Protein 8QFS (pdb70)

Structure (mmCIF, N/CA/C/O backbone):
data_8QFS
#
_entry.id   8QFS
#
_cell.length_a   1.00
_cell.length_b   1.00
_cell.length_c   1.00
_cell.angle_alpha   90.00
_cell.angle_beta   90.00
_cell.angle_gamma   90.00
#
_symmetry.space_group_name_H-M   'P 1'
#
loop_
_entity.id
_entity.type
_entity.pdbx_description
1 polymer 'Elongation factor Tu'
2 polymer tRNA
3 polymer 'Protein SidH'
4 non-polymer 'MAGNESIUM ION'
5 non-polymer "GUANOSINE-5'-TRIPHOSPHATE"
#
loop_
_atom_site.group_PDB
_atom_site.id
_atom_site.type_symbo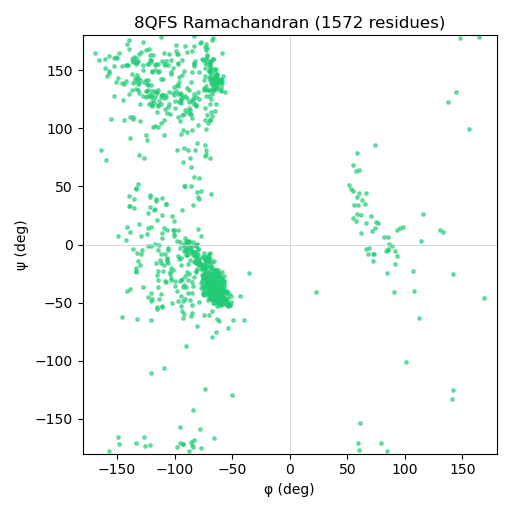l
_atom_site.label_atom_id
_atom_site.label_alt_id
_atom_site.label_comp_id
_atom_site.label_asym_id
_atom_site.label_entity_id
_atom_site.label_seq_id
_atom_site.pdbx_PDB_ins_code
_atom_site.Cartn_x
_atom_site.Cartn_y
_atom_site.Cartn_z
_atom_site.occupancy
_atom_site.B_iso_or_equiv
_atom_site.auth_seq_id
_atom_site.auth_comp_id
_atom_site.auth_asym_id
_atom_site.auth_atom_id
_atom_site.pdbx_PDB_model_num
ATOM 1 N N . SER A 1 2 ? 215.37808 216.80312 130.13451 1.000 69.08702 2 SER C N 1
ATOM 2 C CA . SER A 1 2 ? 215.82348 218.17521 129.92754 1.000 69.41235 2 SER C CA 1
ATOM 3 C C . SER A 1 2 ? 216.54611 218.32304 128.59284 1.000 73.32858 2 SER C C 1
ATOM 4 O O . SER A 1 2 ? 216.03835 218.95849 127.66893 1.000 72.56311 2 SER C O 1
ATOM 7 N N . LYS A 1 3 ? 217.73565 217.73322 128.49706 1.000 74.48692 3 LYS C N 1
ATOM 8 C CA . LYS A 1 3 ? 218.54602 217.81208 127.28828 1.000 71.89836 3 LYS C CA 1
ATOM 9 C C . LYS A 1 3 ? 218.73837 216.46090 126.61972 1.000 72.99789 3 LYS C C 1
ATOM 10 O O . LYS A 1 3 ? 218.45445 216.32108 125.42433 1.000 73.70550 3 LYS C O 1
ATOM 12 N N . GLU A 1 4 ? 219.20965 215.45810 127.35560 1.000 69.81680 4 GLU C N 1
ATOM 13 C CA . GLU A 1 4 ? 219.49553 214.14979 126.78190 1.000 69.23241 4 GLU C CA 1
ATOM 14 C C . GLU A 1 4 ? 218.19116 213.38340 126.56502 1.000 69.86799 4 GLU C C 1
ATOM 15 O O . GLU A 1 4 ? 217.09216 213.90015 126.78222 1.000 70.37658 4 GLU C O 1
ATOM 17 N N . LYS A 1 5 ? 218.30124 212.12719 126.13205 1.000 68.89129 5 LYS C N 1
ATOM 18 C CA . LYS A 1 5 ? 217.13666 211.31295 125.81899 1.000 67.20710 5 LYS C CA 1
ATOM 19 C C . LYS A 1 5 ? 217.06784 210.01141 126.60584 1.000 69.49207 5 LYS C C 1
ATOM 20 O O . LYS A 1 5 ? 216.10538 209.25536 126.42810 1.000 71.15247 5 LYS C O 1
ATOM 22 N N . PHE A 1 6 ? 218.04939 209.72751 127.46524 1.000 62.76817 6 PHE C N 1
ATOM 23 C CA . PHE A 1 6 ? 218.05597 208.53815 128.32042 1.000 63.83827 6 PHE C CA 1
ATOM 24 C C . PHE A 1 6 ? 217.90540 207.26128 127.48567 1.000 66.57237 6 PHE C C 1
ATOM 25 O O . PHE A 1 6 ? 216.87424 206.58710 127.49457 1.000 65.69544 6 PHE C O 1
ATOM 33 N N . GLU A 1 7 ? 218.94841 206.98517 126.70738 1.000 67.27500 7 GLU C N 1
ATOM 34 C CA . GLU A 1 7 ? 219.01165 205.72423 125.98112 1.000 66.00683 7 GLU C CA 1
ATOM 35 C C . GLU A 1 7 ? 218.88189 204.55588 126.95150 1.000 63.77180 7 GLU C C 1
ATOM 36 O O . GLU A 1 7 ? 219.56163 204.50804 127.98054 1.000 60.39089 7 GLU C O 1
ATOM 38 N N . ARG A 1 8 ? 218.00130 203.61382 126.62144 1.000 63.09401 8 ARG C N 1
ATOM 39 C CA . ARG A 1 8 ? 217.70542 202.47045 127.47854 1.000 62.71160 8 ARG C CA 1
ATOM 40 C C . ARG A 1 8 ? 218.56030 201.29175 127.02860 1.000 65.24166 8 ARG C C 1
ATOM 41 O O . ARG A 1 8 ? 218.29721 200.68814 125.98361 1.000 64.52890 8 ARG C O 1
ATOM 49 N N . THR A 1 9 ? 219.58058 200.96544 127.81809 1.000 65.70896 9 THR C N 1
ATOM 50 C CA . THR A 1 9 ? 220.51542 199.89895 127.48296 1.000 64.40218 9 THR C CA 1
ATOM 51 C C . THR A 1 9 ? 220.52741 198.78061 128.51164 1.000 64.27692 9 THR C C 1
ATOM 52 O O . THR A 1 9 ? 220.47121 197.60246 128.13998 1.000 64.21730 9 THR C O 1
ATOM 56 N N . LYS A 1 10 ? 220.59576 199.11291 129.79680 1.000 52.77126 10 LYS C N 1
ATOM 57 C CA . LYS A 1 10 ? 220.73478 198.11313 130.83873 1.000 49.99326 10 LYS C CA 1
ATOM 58 C C . LYS A 1 10 ? 219.44325 197.97761 131.63756 1.000 48.31439 10 LYS C C 1
ATOM 59 O O . LYS A 1 10 ? 218.64148 198.91498 131.69441 1.000 49.89266 10 LYS C O 1
ATOM 65 N N . PRO A 1 11 ? 219.20333 196.81859 132.24984 1.000 40.85599 11 PRO C N 1
ATOM 66 C CA . PRO A 1 11 ? 218.06286 196.69644 133.16440 1.000 43.64517 11 PRO C CA 1
ATOM 67 C C . PRO A 1 11 ? 218.19560 197.66537 134.32894 1.000 44.76513 11 PRO C C 1
ATOM 68 O O . PRO A 1 11 ? 219.28773 197.88485 134.85636 1.000 47.93631 11 PRO C O 1
ATOM 72 N N . HIS A 1 12 ? 217.06626 198.23603 134.73669 1.000 41.47027 12 HIS C N 1
ATOM 73 C CA . HIS A 1 12 ? 217.03779 199.26429 135.76738 1.000 37.46253 12 HIS C CA 1
ATOM 74 C C . HIS A 1 12 ? 216.59855 198.66832 137.09726 1.000 39.76321 12 HIS C C 1
ATOM 75 O O . HIS A 1 12 ? 215.58696 197.96289 137.16603 1.000 40.96942 12 HIS C O 1
ATOM 82 N N . VAL A 1 13 ? 217.36001 198.96062 138.14835 1.000 34.84545 13 VAL C N 1
ATOM 83 C CA . VAL A 1 13 ? 217.07041 198.49369 139.49729 1.000 32.29104 13 VAL C CA 1
ATOM 84 C C . VAL A 1 13 ? 217.03840 199.69077 140.43489 1.000 30.73417 13 VAL C C 1
ATOM 85 O O . VAL A 1 13 ? 217.85757 200.61042 140.31868 1.000 30.44413 13 VAL C O 1
ATOM 89 N N . ASN A 1 14 ? 216.08646 199.67577 141.36198 1.000 34.41734 14 ASN C N 1
ATOM 90 C CA . ASN A 1 14 ? 215.94639 200.71506 142.37225 1.000 26.93329 14 ASN C CA 1
ATOM 91 C C . ASN A 1 14 ? 216.47474 200.17292 143.69413 1.000 31.58224 14 ASN C C 1
ATOM 92 O O . ASN A 1 14 ? 215.88552 199.26018 144.28285 1.000 39.50619 14 ASN C O 1
ATOM 97 N N . VAL A 1 15 ? 217.58394 200.73675 144.15960 1.000 32.99995 15 VAL C N 1
ATOM 98 C CA . VAL A 1 15 ? 218.17656 200.35784 145.43045 1.000 30.17958 15 VAL C CA 1
ATOM 99 C C . VAL A 1 15 ? 218.26854 201.60218 146.30235 1.000 28.01558 15 VAL C C 1
ATOM 100 O O . VAL A 1 15 ? 218.06641 202.72684 145.84991 1.000 36.36041 15 VAL C O 1
ATOM 104 N N . GLY A 1 16 ? 218.56098 201.38558 147.57280 1.000 21.46270 16 GLY C N 1
ATOM 105 C CA . GLY A 1 16 ? 218.72980 202.51416 148.46566 1.000 26.89574 16 GLY C CA 1
ATOM 106 C C . GLY A 1 16 ? 219.38585 202.10375 149.75971 1.000 24.69080 16 GLY C C 1
ATOM 107 O O . GLY A 1 16 ? 219.33417 200.94120 150.16115 1.000 38.79872 16 GLY C O 1
ATOM 108 N N . THR A 1 17 ? 219.97556 203.08934 150.42515 1.000 25.53552 17 THR C N 1
ATOM 109 C CA . THR A 1 17 ? 220.68492 202.85888 151.67668 1.000 23.45040 17 THR C CA 1
ATOM 110 C C . THR A 1 17 ? 219.77366 203.13476 152.86410 1.000 21.19989 17 THR C C 1
ATOM 111 O O . THR A 1 17 ? 219.12810 204.18463 152.93061 1.000 33.64056 17 THR C O 1
ATOM 115 N N . ILE A 1 18 ? 219.72823 202.18699 153.80065 1.000 19.37698 18 ILE C N 1
ATOM 116 C CA . ILE A 1 18 ? 218.96670 202.32795 155.03326 1.000 16.98548 18 ILE C CA 1
ATOM 117 C C . ILE A 1 18 ? 219.87568 201.94873 156.19232 1.000 19.74416 18 ILE C C 1
ATOM 118 O O . ILE A 1 18 ? 220.93125 201.34279 156.00660 1.000 30.32322 18 ILE C O 1
ATOM 123 N N . GLY A 1 19 ? 219.46954 202.33172 157.38886 1.000 17.17852 19 GLY C N 1
ATOM 124 C CA . GLY A 1 19 ? 220.23488 202.00409 158.57528 1.000 17.54401 19 GLY C CA 1
ATOM 125 C C . GLY A 1 19 ? 220.10261 203.08610 159.62637 1.000 12.49542 19 GLY C C 1
ATOM 126 O O . GLY A 1 19 ? 219.45804 204.11043 159.42590 1.000 27.25805 19 GLY C O 1
ATOM 127 N N . HIS A 1 20 ? 220.74209 202.82768 160.76302 1.000 23.13952 20 HIS C N 1
ATOM 128 C CA . HIS A 1 20 ? 220.68752 203.73106 161.90021 1.000 14.32167 20 HIS C CA 1
ATOM 129 C C . HIS A 1 20 ? 221.42181 205.03331 161.58633 1.000 15.62453 20 HIS C C 1
ATOM 130 O O . HIS A 1 20 ? 222.27392 205.10102 160.69728 1.000 32.44478 20 HIS C O 1
ATOM 137 N N . VAL A 1 21 ? 221.06463 206.08200 162.33156 1.000 20.12821 21 VAL C N 1
ATOM 138 C CA . VAL A 1 21 ? 221.60630 207.41031 162.07693 1.000 22.16556 21 VAL C CA 1
ATOM 139 C C . VAL A 1 21 ? 223.12180 207.41065 162.23175 1.000 26.95619 21 VAL C C 1
ATOM 140 O O . VAL A 1 21 ? 223.68416 206.72877 163.09894 1.000 26.01603 21 VAL C O 1
ATOM 144 N N . ASP A 1 22 ? 223.79110 208.15032 161.34614 1.000 27.78155 22 ASP C N 1
ATOM 145 C CA . ASP A 1 22 ? 225.22759 208.40458 161.39177 1.000 18.38857 22 ASP C CA 1
ATOM 146 C C . ASP A 1 22 ? 226.06385 207.15243 161.15540 1.000 26.40808 22 ASP C C 1
ATOM 147 O O . ASP A 1 22 ? 227.24956 207.12926 161.49449 1.000 37.25813 22 ASP C O 1
ATOM 152 N N . HIS A 1 23 ? 225.48117 206.10417 160.57851 1.000 22.25707 23 HIS C N 1
ATOM 153 C CA . HIS A 1 23 ? 226.21062 204.86462 160.35101 1.000 16.47530 23 HIS C CA 1
ATOM 154 C C . HIS A 1 23 ? 226.93299 204.82244 159.01033 1.000 21.79591 23 HIS C C 1
ATOM 155 O O . HIS A 1 23 ? 227.71619 203.89598 158.77984 1.000 29.43067 23 HIS C O 1
ATOM 162 N N . GLY A 1 24 ? 226.69407 205.78651 158.12509 1.000 25.22508 24 GLY C N 1
ATOM 163 C CA . GLY A 1 24 ? 227.48087 205.89042 156.91245 1.000 11.47386 24 GLY C CA 1
ATOM 164 C C . GLY A 1 24 ? 226.73653 205.67639 155.61059 1.000 15.95427 24 GLY C C 1
ATOM 165 O O . GLY A 1 24 ? 227.34746 205.27846 154.61727 1.000 25.97735 24 GLY C O 1
ATOM 166 N N . LYS A 1 25 ? 225.42744 205.93629 155.58896 1.000 27.49592 25 LYS C N 1
ATOM 167 C CA . LYS A 1 25 ? 224.65345 205.72215 154.36842 1.000 15.97767 25 LYS C CA 1
ATOM 168 C C . LYS A 1 25 ? 225.02058 206.73561 153.28902 1.000 23.34591 25 LYS C C 1
ATOM 169 O O . LYS A 1 25 ? 225.21858 206.37120 152.12451 1.000 34.97524 25 LYS C O 1
ATOM 175 N N . THR A 1 26 ? 225.10250 208.01768 153.65255 1.000 20.13104 26 THR C N 1
ATOM 176 C CA . THR A 1 26 ? 225.45551 209.04155 152.67273 1.000 19.99819 26 THR C CA 1
ATOM 177 C C . THR A 1 26 ? 226.88930 208.87062 152.18932 1.000 32.28413 26 THR C C 1
ATOM 178 O O . THR A 1 26 ? 227.17045 208.99989 150.98984 1.000 32.77913 26 THR C O 1
ATOM 182 N N . THR A 1 27 ? 227.80794 208.57991 153.11195 1.000 34.53093 27 THR C N 1
ATOM 183 C CA . THR A 1 27 ? 229.18583 208.31034 152.72459 1.000 25.56485 27 THR C CA 1
ATOM 184 C C . THR A 1 27 ? 229.26949 207.07723 151.83939 1.000 26.86792 27 THR C C 1
ATOM 185 O O . THR A 1 27 ? 230.05160 207.04466 150.88543 1.000 39.57064 27 THR C O 1
ATOM 189 N N . LEU A 1 28 ? 228.46667 206.05280 152.13534 1.000 23.87066 28 LEU C N 1
ATOM 190 C CA . LEU A 1 28 ? 228.45910 204.86383 151.29099 1.000 22.51161 28 LEU C CA 1
ATOM 191 C C . LEU A 1 28 ? 227.95308 205.18391 149.89230 1.000 21.66891 28 LEU C C 1
ATOM 192 O O . LEU A 1 28 ? 228.50295 204.69277 148.90405 1.000 36.17628 28 LEU C O 1
ATOM 197 N N . THR A 1 29 ? 226.90497 206.00237 149.78644 1.000 19.35953 29 THR C N 1
ATOM 198 C CA . THR A 1 29 ? 226.38635 206.37270 148.47226 1.000 21.68088 29 THR C CA 1
ATOM 199 C C . THR A 1 29 ? 227.42610 207.15041 147.67361 1.000 30.02962 29 THR C C 1
ATOM 200 O O . THR A 1 29 ? 227.65959 206.87204 146.48775 1.000 35.03134 29 THR C O 1
ATOM 204 N N . ALA A 1 30 ? 228.07472 208.12402 148.31869 1.000 33.13008 30 ALA C N 1
ATOM 205 C CA . ALA A 1 30 ? 229.10548 208.90001 147.63751 1.000 25.78916 30 ALA C CA 1
ATOM 206 C C . ALA A 1 30 ? 230.26971 208.01566 147.21154 1.000 33.30457 30 ALA C C 1
ATOM 207 O O . ALA A 1 30 ? 230.76748 208.13043 146.08460 1.000 39.89646 30 ALA C O 1
ATOM 209 N N . ALA A 1 31 ? 230.71015 207.11929 148.09764 1.000 31.04735 31 ALA C N 1
ATOM 210 C CA . ALA A 1 31 ? 231.81114 206.22330 147.77173 1.000 22.67988 31 ALA C CA 1
ATOM 211 C C . ALA A 1 31 ? 231.44715 205.29761 146.62259 1.000 29.63176 31 ALA C C 1
ATOM 212 O O . ALA A 1 31 ? 232.26153 205.06980 145.72401 1.000 41.66166 31 ALA C O 1
ATOM 214 N N . ILE A 1 32 ? 230.22773 204.75589 146.63133 1.000 28.06917 32 ILE C N 1
ATOM 215 C CA . ILE A 1 32 ? 229.79580 203.87609 145.55048 1.000 33.10633 32 ILE C CA 1
ATOM 216 C C . ILE A 1 32 ? 229.83546 204.61962 144.22671 1.000 35.10457 32 ILE C C 1
ATOM 217 O O . ILE A 1 32 ? 230.38644 204.12934 143.23292 1.000 41.28804 32 ILE C O 1
ATOM 222 N N . THR A 1 33 ? 229.26518 205.82622 144.19902 1.000 41.40154 33 THR C N 1
ATOM 223 C CA . THR A 1 33 ? 229.20096 206.56540 142.94426 1.000 40.59064 33 THR C CA 1
ATOM 224 C C . THR A 1 33 ? 230.59710 206.91957 142.43906 1.000 43.69077 33 THR C C 1
ATOM 225 O O . THR A 1 33 ? 230.89891 206.73565 141.25417 1.000 48.75050 33 THR C O 1
ATOM 229 N N . THR A 1 34 ? 231.47839 207.39000 143.32858 1.000 47.25252 34 THR C N 1
ATOM 230 C CA . THR A 1 34 ? 232.81866 207.78004 142.89286 1.000 44.52334 34 THR C CA 1
ATOM 231 C C . THR A 1 34 ? 233.65238 206.57627 142.46383 1.000 46.04441 34 THR C C 1
ATOM 232 O O . THR A 1 34 ? 234.38396 206.64884 141.47043 1.000 52.15467 34 THR C O 1
ATOM 236 N N . VAL A 1 35 ? 233.56696 205.46207 143.19320 1.000 43.59810 35 VAL C N 1
ATOM 237 C CA . VAL A 1 35 ? 234.33333 204.27884 142.81724 1.000 42.89841 35 VAL C CA 1
ATOM 238 C C . VAL A 1 35 ? 233.84076 203.72097 141.48829 1.000 43.19883 35 VAL C C 1
ATOM 239 O O . VAL A 1 35 ? 234.64116 203.30406 140.64120 1.000 49.07011 35 VAL C O 1
ATOM 243 N N . LEU A 1 36 ? 232.52200 203.70792 141.27465 1.000 47.32952 36 LEU C N 1
ATOM 244 C CA . LEU A 1 36 ? 232.00221 203.21452 140.00580 1.000 47.83828 36 LEU C CA 1
ATOM 245 C C . LEU A 1 36 ? 232.30778 204.17447 138.86335 1.000 50.73332 36 LEU C C 1
ATOM 246 O O . LEU A 1 36 ? 232.40982 203.74573 137.70935 1.000 58.75639 36 LEU C O 1
ATOM 251 N N . ALA A 1 37 ? 232.45562 205.46896 139.15727 1.000 52.54368 37 ALA C N 1
ATOM 252 C CA . ALA A 1 37 ? 232.89549 206.40704 138.13064 1.000 56.51184 37 ALA C CA 1
ATOM 253 C C . ALA A 1 37 ? 234.38148 206.25628 137.83614 1.000 58.97246 37 ALA C C 1
ATOM 254 O O . ALA A 1 37 ? 234.83255 206.59021 136.73599 1.000 60.81513 37 ALA C O 1
ATOM 256 N N . LYS A 1 38 ? 235.16006 205.79559 138.81426 1.000 58.60458 38 LYS C N 1
ATOM 257 C CA . LYS A 1 38 ? 236.56344 205.49075 138.55736 1.000 56.22400 38 LYS C CA 1
ATOM 258 C C . LYS A 1 38 ? 236.70207 204.24150 137.69607 1.000 56.98529 38 LYS C C 1
ATOM 259 O O . LYS A 1 38 ? 237.44735 204.23263 136.70970 1.000 59.16404 38 LYS C O 1
ATOM 265 N N . THR A 1 39 ? 235.98825 203.17332 138.05667 1.000 58.95197 39 THR C N 1
ATOM 266 C CA . THR A 1 39 ? 236.11175 201.91144 137.33400 1.000 61.20374 39 THR C CA 1
ATOM 267 C C . THR A 1 39 ? 235.36520 201.94306 136.00443 1.000 62.50924 39 THR C C 1
ATOM 268 O O . THR A 1 39 ? 235.84204 201.38812 135.00839 1.000 65.04037 39 THR C O 1
ATOM 272 N N . TYR A 1 40 ? 234.20117 202.58906 135.96929 1.000 63.63464 40 TYR C N 1
ATOM 273 C CA . TYR A 1 40 ? 233.37433 202.65033 134.76941 1.000 63.58744 40 TYR C CA 1
ATOM 274 C C . TYR A 1 40 ? 233.04149 204.10107 134.44577 1.000 66.96275 40 TYR C C 1
ATOM 275 O O . TYR A 1 40 ? 233.69481 205.01132 134.96086 1.000 69.59200 40 TYR C O 1
ATOM 284 N N . GLY A 1 41 ? 232.06343 204.33136 133.57144 1.000 72.31560 41 GLY C N 1
ATOM 285 C CA . GLY A 1 41 ? 231.68685 205.68619 133.20698 1.000 75.09593 41 GLY C CA 1
ATOM 286 C C . GLY A 1 41 ? 231.35654 206.57866 134.38812 1.000 74.79369 41 GLY C C 1
ATOM 287 O O . GLY A 1 41 ? 232.13132 207.48001 134.72193 1.000 74.19201 41 GLY C O 1
ATOM 288 N N . GLY A 1 42 ? 230.21712 206.33334 135.03256 1.000 75.72618 42 GLY C N 1
ATOM 289 C CA . GLY A 1 42 ? 229.85882 207.01356 136.26480 1.000 76.53068 42 GLY C CA 1
ATOM 290 C C . GLY A 1 42 ? 229.73862 208.52399 136.19628 1.000 78.33945 42 GLY C C 1
ATOM 291 O O . GLY A 1 42 ? 229.86897 209.12359 135.12495 1.000 75.99179 42 GLY C O 1
ATOM 292 N N . ALA A 1 43 ? 229.48192 209.14809 137.34892 1.000 81.99052 43 ALA C N 1
ATOM 293 C CA . ALA A 1 43 ? 229.36410 210.59896 137.45024 1.000 80.63306 43 ALA C CA 1
ATOM 294 C C . ALA A 1 43 ? 230.13415 211.21197 138.61279 1.000 82.13897 43 ALA C C 1
ATOM 295 O O . ALA A 1 43 ? 230.41027 212.41719 138.56765 1.000 82.66168 43 ALA C O 1
ATOM 297 N N . ALA A 1 44 ? 230.48118 210.43839 139.64391 1.000 72.99000 44 ALA C N 1
ATOM 298 C CA . ALA A 1 44 ? 231.30730 210.89346 140.76537 1.000 70.51542 44 ALA C CA 1
ATOM 299 C C . ALA A 1 44 ? 230.66107 212.06277 141.51489 1.000 72.01061 44 ALA C C 1
ATOM 300 O O . ALA A 1 44 ? 231.18136 213.17916 141.55664 1.000 75.74300 44 ALA C O 1
ATOM 302 N N . ARG A 1 45 ? 229.50477 211.78278 142.10955 1.000 68.39947 45 ARG C N 1
ATOM 303 C CA . ARG A 1 45 ? 228.88544 212.72091 143.03397 1.000 72.53299 45 ARG C CA 1
ATOM 304 C C . ARG A 1 45 ? 229.64060 212.74177 144.35913 1.000 73.02417 45 ARG C C 1
ATOM 305 O O . ARG A 1 45 ? 230.14967 211.72034 144.82694 1.000 70.89407 45 ARG C O 1
ATOM 313 N N . ALA A 1 46 ? 229.70383 213.92069 144.96780 1.000 76.52605 46 ALA C N 1
ATOM 314 C CA . ALA A 1 46 ? 230.41355 214.11746 146.22236 1.000 74.53881 46 ALA C CA 1
ATOM 315 C C . ALA A 1 46 ? 229.44489 214.09063 147.40032 1.000 75.13224 46 ALA C C 1
ATOM 316 O O . ALA A 1 46 ? 228.22354 214.07531 147.23728 1.000 74.59709 46 ALA C O 1
ATOM 318 N N . PHE A 1 47 ? 230.01827 214.08496 148.60708 1.000 67.88163 47 PHE C N 1
ATOM 319 C CA . PHE A 1 47 ? 229.20713 214.05373 149.82104 1.000 66.32353 47 PHE C CA 1
ATOM 320 C C . PHE A 1 47 ? 228.32100 215.28820 149.92956 1.000 67.10929 47 PHE C C 1
ATOM 321 O O . PHE A 1 47 ? 227.14661 215.18706 150.30366 1.000 64.69256 47 PHE C O 1
ATOM 329 N N . ASP A 1 48 ? 228.86731 216.46437 149.61185 1.000 79.45902 48 ASP C N 1
ATOM 330 C CA . ASP A 1 48 ? 228.09661 217.69697 149.73552 1.000 79.51679 48 ASP C CA 1
ATOM 331 C C . ASP A 1 48 ? 226.93673 217.74450 148.74962 1.000 81.23589 48 ASP C C 1
ATOM 332 O O . ASP A 1 48 ? 225.93036 218.41175 149.01338 1.000 81.81966 48 ASP C O 1
ATOM 337 N N . GLN A 1 49 ? 227.05312 217.05130 147.61650 1.000 78.91888 49 GLN C N 1
ATOM 338 C CA . GLN A 1 49 ? 225.99169 217.06983 146.61893 1.000 79.47363 49 GLN C CA 1
ATOM 339 C C . GLN A 1 49 ? 224.82626 216.15872 146.98022 1.000 80.17937 49 GLN C C 1
ATOM 340 O O . GLN A 1 49 ? 223.75367 216.28248 146.37950 1.000 80.06385 49 GLN C O 1
ATOM 346 N N . ILE A 1 50 ? 225.00711 215.25269 147.93980 1.000 71.96179 50 ILE C N 1
ATOM 347 C CA . ILE A 1 50 ? 223.91423 214.41574 148.42154 1.000 71.68226 50 ILE C CA 1
ATOM 348 C C . ILE A 1 50 ? 223.15940 215.18085 149.49951 1.000 72.79419 50 ILE C C 1
ATOM 349 O O . ILE A 1 50 ? 221.95440 215.42666 149.37617 1.000 72.53326 50 ILE C O 1
ATOM 354 N N . ASP A 1 51 ? 223.86662 215.56278 150.56436 1.000 74.49469 51 ASP C N 1
ATOM 355 C CA . ASP A 1 51 ? 223.29140 216.37263 151.63857 1.000 72.48542 51 ASP C CA 1
ATOM 356 C C . ASP A 1 51 ? 223.54251 217.84196 151.31226 1.000 72.11596 51 ASP C C 1
ATOM 357 O O . ASP A 1 51 ? 224.48512 218.47271 151.79514 1.000 72.63486 51 ASP C O 1
ATOM 362 N N . ASN A 1 52 ? 222.66850 218.39469 150.47040 1.000 79.26321 52 ASN C N 1
ATOM 363 C CA . ASN A 1 52 ? 222.83801 219.74603 149.95757 1.000 81.15875 52 ASN C CA 1
ATOM 364 C C . ASN A 1 52 ? 221.88207 220.76373 150.56351 1.000 82.50987 52 ASN C C 1
ATOM 365 O O . ASN A 1 52 ? 222.10471 221.96754 150.39432 1.000 80.73591 52 ASN C O 1
ATOM 370 N N . ALA A 1 53 ? 220.83399 220.32595 151.25302 1.000 78.60808 53 ALA C N 1
ATOM 371 C CA . ALA A 1 53 ? 219.90053 221.26967 151.84811 1.000 75.08709 53 ALA C CA 1
ATOM 372 C C . ALA A 1 53 ? 220.57239 222.02268 152.99498 1.000 76.33970 53 ALA C C 1
ATOM 373 O O . ALA A 1 53 ? 221.38095 221.44466 153.72800 1.000 75.39346 53 ALA C O 1
ATOM 375 N N . PRO A 1 54 ? 220.27342 223.31503 153.16383 1.000 81.37538 54 PRO C N 1
ATOM 376 C CA . PRO A 1 54 ? 220.90733 224.07260 154.25834 1.000 80.15805 54 PRO C CA 1
ATOM 377 C C . PRO A 1 54 ? 220.62830 223.50009 155.63743 1.000 80.15871 54 PRO C C 1
ATOM 378 O O . PRO A 1 54 ? 221.51338 223.52180 156.50195 1.000 79.13188 54 PRO C O 1
ATOM 382 N N . GLU A 1 55 ? 219.41747 222.98699 155.86981 1.000 77.36700 55 GLU C N 1
ATOM 383 C CA . GLU A 1 55 ? 219.10474 222.39177 157.16540 1.000 76.23668 55 GLU C CA 1
ATOM 384 C C . GLU A 1 55 ? 219.93285 221.13652 157.41090 1.000 77.33844 55 GLU C C 1
ATOM 385 O O . GLU A 1 55 ? 220.37672 220.88968 158.53876 1.000 73.10826 55 GLU C O 1
ATOM 391 N N . GLU A 1 56 ? 220.14503 220.32932 156.36800 1.000 71.76744 56 GLU C N 1
ATOM 392 C CA . GLU A 1 56 ? 220.96503 219.13091 156.51066 1.000 68.09280 56 GLU C CA 1
ATOM 393 C C . GLU A 1 56 ? 222.40386 219.48551 156.86067 1.000 69.10811 56 GLU C C 1
ATOM 394 O O . GLU A 1 56 ? 223.02809 218.82355 157.69730 1.000 71.77787 56 GLU C O 1
ATOM 400 N N . LYS A 1 57 ? 222.95114 220.52256 156.22391 1.000 74.71429 57 LYS C N 1
ATOM 401 C CA . LYS A 1 57 ? 224.30476 220.95709 156.55167 1.000 73.89478 57 LYS C CA 1
ATOM 402 C C . LYS A 1 57 ? 224.37563 221.52961 157.96157 1.000 75.63197 57 LYS C C 1
ATOM 403 O O . LYS A 1 57 ? 225.35869 221.30822 158.67827 1.000 75.63139 57 LYS C O 1
ATOM 409 N N . ALA A 1 58 ? 223.34735 222.27454 158.37353 1.000 77.23437 58 ALA C N 1
ATOM 410 C CA . ALA A 1 58 ? 223.35370 222.87997 159.70120 1.000 77.21506 58 ALA C CA 1
ATOM 411 C C . ALA A 1 58 ? 223.28776 221.81984 160.79405 1.000 78.17780 58 ALA C C 1
ATOM 412 O O . ALA A 1 58 ? 224.09511 221.82906 161.73026 1.000 76.31266 58 ALA C O 1
ATOM 414 N N . ARG A 1 59 ? 222.33194 220.89399 160.69275 1.000 70.13771 59 ARG C N 1
ATOM 415 C CA . ARG A 1 59 ? 222.20448 219.84365 161.69496 1.000 65.51379 59 ARG C CA 1
ATOM 416 C C . ARG A 1 59 ? 223.20099 218.71125 161.49197 1.000 65.52663 59 ARG C C 1
ATOM 417 O O . ARG A 1 59 ? 223.42140 217.92600 162.41997 1.000 65.81886 59 ARG C O 1
ATOM 425 N N . GLY A 1 60 ? 223.80406 218.60845 160.31036 1.000 62.41987 60 GLY C N 1
ATOM 426 C CA . GLY A 1 60 ? 224.76533 217.55688 160.05180 1.000 61.36574 60 GLY C CA 1
ATOM 427 C C . GLY A 1 60 ? 224.17154 216.18642 159.83372 1.000 61.74521 60 GLY C C 1
ATOM 428 O O . GLY A 1 60 ? 224.88409 215.18822 159.97200 1.000 65.74965 60 GLY C O 1
ATOM 429 N N . ILE A 1 61 ? 222.88366 216.10102 159.49923 1.000 49.37287 61 ILE C N 1
ATOM 430 C CA . ILE A 1 61 ? 222.21403 214.82793 159.27960 1.000 46.76721 61 ILE C CA 1
ATOM 431 C C . ILE A 1 61 ? 221.42048 214.90279 157.98404 1.000 44.64111 61 ILE C C 1
ATOM 432 O O . ILE A 1 61 ? 221.05327 215.97978 157.51105 1.000 49.14896 61 ILE C O 1
ATOM 437 N N . THR A 1 62 ? 221.16290 213.73246 157.40852 1.000 37.56319 62 THR C N 1
ATOM 438 C CA . THR A 1 62 ? 220.24309 213.63993 156.28489 1.000 28.58158 62 THR C CA 1
ATOM 439 C C . THR A 1 62 ? 218.81476 213.79782 156.78856 1.000 37.78846 62 THR C C 1
ATOM 440 O O . THR A 1 62 ? 218.42472 213.17833 157.78253 1.000 43.45572 62 THR C O 1
ATOM 444 N N . ILE A 1 63 ? 218.03956 214.63860 156.11456 1.000 39.09606 63 ILE C N 1
ATOM 445 C CA . ILE A 1 63 ? 216.66008 214.91755 156.48911 1.000 37.41756 63 ILE C CA 1
ATOM 446 C C . ILE A 1 63 ? 215.68514 214.39690 155.44040 1.000 38.83071 63 ILE C C 1
ATOM 447 O O . ILE A 1 63 ? 214.69758 213.73965 155.76897 1.000 42.85141 63 ILE C O 1
ATOM 452 N N . ASN A 1 64 ? 215.95446 214.67369 154.17124 1.000 37.15537 64 ASN C N 1
ATOM 453 C CA . ASN A 1 64 ? 215.13214 214.20233 153.07048 1.000 35.59938 64 ASN C CA 1
ATOM 454 C C . ASN A 1 64 ? 215.92851 213.22967 152.21282 1.000 37.76928 64 ASN C C 1
ATOM 455 O O . ASN A 1 64 ? 217.15014 213.34485 152.08590 1.000 44.80477 64 ASN C O 1
ATOM 460 N N . THR A 1 65 ? 215.22291 212.26370 151.63222 1.000 35.30029 65 THR C N 1
ATOM 461 C CA . THR A 1 65 ? 215.87296 211.27270 150.78799 1.000 38.16011 65 THR C CA 1
ATOM 462 C C . THR A 1 65 ? 216.47705 211.93354 149.55563 1.000 39.32507 65 THR C C 1
ATOM 463 O O . THR A 1 65 ? 215.88122 212.83100 148.95461 1.000 40.80987 65 THR C O 1
ATOM 467 N N . SER A 1 66 ? 217.67011 211.48601 149.18234 1.000 40.52467 66 SER C N 1
ATOM 468 C CA . SER A 1 66 ? 218.33915 211.95420 147.97950 1.000 38.66035 66 SER C CA 1
ATOM 469 C C . SER A 1 66 ? 218.34442 210.84768 146.93521 1.000 36.67263 66 SER C C 1
ATOM 470 O O . SER A 1 66 ? 218.25525 209.66383 147.25893 1.000 46.60162 66 SER C O 1
ATOM 473 N N . HIS A 1 67 ? 218.44840 211.24208 145.67085 1.000 37.82209 67 HIS C N 1
ATOM 474 C CA . HIS A 1 67 ? 218.42664 210.30012 144.56074 1.000 38.48625 67 HIS C CA 1
ATOM 475 C C . HIS A 1 67 ? 219.67126 210.47922 143.70697 1.000 39.56785 67 HIS C C 1
ATOM 476 O O . HIS A 1 67 ? 219.97634 211.59387 143.27137 1.000 45.67581 67 HIS C O 1
ATOM 483 N N . VAL A 1 68 ? 220.38733 209.37966 143.47447 1.000 34.01418 68 VAL C N 1
ATOM 484 C CA . VAL A 1 68 ? 221.54109 209.35980 142.58651 1.000 35.04370 68 VAL C CA 1
ATOM 485 C C . VAL A 1 68 ? 221.36160 208.20873 141.60633 1.000 36.10451 68 VAL C C 1
ATOM 486 O O . VAL A 1 68 ? 220.51080 207.34086 141.78489 1.000 42.30993 68 VAL C O 1
ATOM 490 N N . GLU A 1 69 ? 222.16168 208.22133 140.54660 1.000 44.38671 69 GLU C N 1
ATOM 491 C CA . GLU A 1 69 ? 222.15037 207.14587 139.56685 1.000 41.89621 69 GLU C CA 1
ATOM 492 C C . GLU A 1 69 ? 223.57653 206.71231 139.27298 1.000 41.34437 69 GLU C C 1
ATOM 493 O O . GLU A 1 69 ? 224.48890 207.54215 139.22588 1.000 48.35456 69 GLU C O 1
ATOM 499 N N . TYR A 1 70 ? 223.76853 205.40846 139.08958 1.000 29.87845 70 TYR C N 1
ATOM 500 C CA . TYR A 1 70 ? 225.07725 204.91360 138.68278 1.000 32.35703 70 TYR C CA 1
ATOM 501 C C . TYR A 1 70 ? 224.91799 203.61810 137.90461 1.000 38.43996 70 TYR C C 1
ATOM 502 O O . TYR A 1 70 ? 223.95113 202.87949 138.08992 1.000 44.40234 70 TYR C O 1
ATOM 511 N N . ASP A 1 71 ? 225.88880 203.33989 137.04033 1.000 48.42418 71 ASP C N 1
ATOM 512 C CA . ASP A 1 71 ? 225.79959 202.22943 136.10235 1.000 47.02599 71 ASP C CA 1
ATOM 513 C C . ASP A 1 71 ? 226.93272 201.24744 136.35198 1.000 49.03526 71 ASP C C 1
ATOM 514 O O . ASP A 1 71 ? 228.10883 201.61375 136.26116 1.000 55.69609 71 ASP C O 1
ATOM 519 N N . THR A 1 72 ? 226.57626 200.00980 136.66758 1.000 47.12312 72 THR C N 1
ATOM 520 C CA . THR A 1 72 ? 227.49907 198.89245 136.57130 1.000 48.96630 72 THR C CA 1
ATOM 521 C C . THR A 1 72 ? 227.51354 198.40423 135.12783 1.000 55.11123 72 THR C C 1
ATOM 522 O O . THR A 1 72 ? 226.71594 198.85726 134.30566 1.000 56.76865 72 THR C O 1
ATOM 526 N N . PRO A 1 73 ? 228.42876 197.49814 134.76979 1.000 57.55903 73 PRO C N 1
ATOM 527 C CA . PRO A 1 73 ? 228.42752 196.98950 133.38824 1.000 55.60829 73 PRO C CA 1
ATOM 528 C C . PRO A 1 73 ? 227.11347 196.35633 132.96263 1.000 55.49660 73 PRO C C 1
ATOM 529 O O . PRO A 1 73 ? 226.76536 196.42120 131.77720 1.000 54.46058 73 PRO C O 1
ATOM 533 N N . THR A 1 74 ? 226.36909 195.74557 133.88642 1.000 52.78831 74 THR C N 1
ATOM 534 C CA . THR A 1 74 ? 225.16005 195.01890 133.52852 1.000 50.56583 74 THR C CA 1
ATOM 535 C C . THR A 1 74 ? 223.86410 195.69159 133.95794 1.000 49.73747 74 THR C C 1
ATOM 536 O O . THR A 1 74 ? 222.80820 195.33893 133.42545 1.000 54.65154 74 THR C O 1
ATOM 540 N N . ARG A 1 75 ? 223.90456 196.63717 134.89481 1.000 43.26007 75 ARG C N 1
ATOM 541 C CA . ARG A 1 75 ? 222.68285 197.21130 135.43997 1.000 37.39906 75 ARG C CA 1
ATOM 542 C C . ARG A 1 75 ? 222.80604 198.72516 135.53726 1.000 40.85630 75 ARG C C 1
ATOM 543 O O . ARG A 1 75 ? 223.90339 199.28662 135.51988 1.000 46.97813 75 ARG C O 1
ATOM 551 N N . HIS A 1 76 ? 221.65063 199.37877 135.63848 1.000 39.48009 76 HIS C N 1
ATOM 552 C CA . HIS A 1 76 ? 221.54786 200.80898 135.89995 1.000 37.19063 76 HIS C CA 1
ATOM 553 C C . HIS A 1 76 ? 220.76795 200.98866 137.19384 1.000 41.26620 76 HIS C C 1
ATOM 554 O O . HIS A 1 76 ? 219.61792 200.54974 137.29018 1.000 42.65330 76 HIS C O 1
ATOM 561 N N . TYR A 1 77 ? 221.37863 201.63931 138.17872 1.000 31.79161 77 TYR C N 1
ATOM 562 C CA . TYR A 1 77 ? 220.83825 201.71034 139.52608 1.000 30.04519 77 TYR C CA 1
ATOM 563 C C . TYR A 1 77 ? 220.39282 203.12820 139.83792 1.000 31.51646 77 TYR C C 1
ATOM 564 O O . TYR A 1 77 ? 221.16271 204.08148 139.65710 1.000 39.04709 77 TYR C O 1
ATOM 573 N N . ALA A 1 78 ? 219.15483 203.25429 140.30945 1.000 34.44221 78 ALA C N 1
ATOM 574 C CA . ALA A 1 78 ? 218.67793 204.46404 140.96466 1.000 32.22188 78 ALA C CA 1
ATOM 575 C C . ALA A 1 78 ? 218.74467 204.23209 142.46731 1.000 27.37466 78 ALA C C 1
ATOM 576 O O . ALA A 1 78 ? 218.06747 203.34241 142.99172 1.000 30.75317 78 ALA C O 1
ATOM 578 N N . HIS A 1 79 ? 219.55498 205.02916 143.15224 1.000 23.27904 79 HIS C N 1
ATOM 579 C CA . HIS A 1 79 ? 219.87743 204.82301 144.55412 1.000 22.87815 79 HIS C CA 1
ATOM 580 C C . HIS A 1 79 ? 219.24848 205.92885 145.38723 1.000 31.57844 79 HIS C C 1
ATOM 581 O O . HIS A 1 79 ? 219.41500 207.11687 145.08490 1.000 36.35665 79 HIS C O 1
ATOM 588 N N . VAL A 1 80 ? 218.52867 205.52751 146.42953 1.000 32.68382 80 VAL C N 1
ATOM 589 C CA . VAL A 1 80 ? 217.83936 206.44125 147.33263 1.000 24.56899 80 VAL C CA 1
ATOM 590 C C . VAL A 1 80 ? 218.57720 206.44326 148.66477 1.000 27.65860 80 VAL C C 1
ATOM 591 O O . VAL A 1 80 ? 218.63668 205.41888 149.35468 1.000 34.66596 80 VAL C O 1
ATOM 595 N N . ASP A 1 81 ? 219.13132 207.59356 149.02798 1.000 33.73194 81 ASP C N 1
ATOM 596 C CA . ASP A 1 81 ? 219.78134 207.77563 150.31811 1.000 35.34574 81 ASP C CA 1
ATOM 597 C C . ASP A 1 81 ? 218.74737 208.28494 151.31471 1.000 33.88581 81 ASP C C 1
ATOM 598 O O . ASP A 1 81 ? 218.21057 209.38708 151.15113 1.000 35.47224 81 ASP C O 1
ATOM 603 N N . CYS A 1 82 ? 218.46837 207.47995 152.34588 1.000 23.97848 82 CYS C N 1
ATOM 604 C CA . CYS A 1 82 ? 217.40958 207.76384 153.29965 1.000 28.52418 82 CYS C CA 1
ATOM 605 C C . CYS A 1 82 ? 217.97497 208.33298 154.59538 1.000 32.05818 82 CYS C C 1
ATOM 606 O O . CYS A 1 82 ? 219.12051 208.05368 154.95794 1.000 37.26172 82 CYS C O 1
ATOM 609 N N . PRO A 1 83 ? 217.19579 209.14603 155.30477 1.000 30.45423 83 PRO C N 1
ATOM 610 C CA . PRO A 1 83 ? 217.63117 209.61438 156.62352 1.000 21.60228 83 PRO C CA 1
ATOM 611 C C . PRO A 1 83 ? 217.62037 208.48810 157.64313 1.000 31.00449 83 PRO C C 1
ATOM 612 O O . PRO A 1 83 ? 216.81519 207.55753 157.57104 1.000 36.93842 83 PRO C O 1
ATOM 616 N N . GLY A 1 84 ? 218.53063 208.58412 158.60634 1.000 32.37635 84 GLY C N 1
ATOM 617 C CA . GLY A 1 84 ? 218.61668 207.58361 159.64950 1.000 15.91122 84 GLY C CA 1
ATOM 618 C C . GLY A 1 84 ? 218.06990 208.05353 160.97980 1.000 22.62704 84 GLY C C 1
ATOM 619 O O . GLY A 1 84 ? 217.80531 207.24052 161.86928 1.000 32.08931 84 GLY C O 1
ATOM 620 N N . HIS A 1 85 ? 217.89447 209.36358 161.12741 1.000 30.73033 85 HIS C N 1
ATOM 621 C CA . HIS A 1 85 ? 217.40828 209.91732 162.38288 1.000 27.09509 85 HIS C CA 1
ATOM 622 C C . HIS A 1 85 ? 215.96489 209.49538 162.62659 1.000 27.17930 85 HIS C C 1
ATOM 623 O O . HIS A 1 85 ? 215.14032 209.48511 161.70904 1.000 33.22319 85 HIS C O 1
ATOM 630 N N . ALA A 1 86 ? 215.66467 209.14260 163.87937 1.000 28.15397 86 ALA C N 1
ATOM 631 C CA . ALA A 1 86 ? 214.34356 208.61940 164.21219 1.000 22.60938 86 ALA C CA 1
ATOM 632 C C . ALA A 1 86 ? 213.24388 209.64601 163.97235 1.000 35.24050 86 ALA C C 1
ATOM 633 O O . ALA A 1 86 ? 212.09136 209.27256 163.72811 1.000 41.89341 86 ALA C O 1
ATOM 635 N N . ASP A 1 87 ? 213.57518 210.93691 164.03490 1.000 33.37366 87 ASP C N 1
ATOM 636 C CA . ASP A 1 87 ? 212.57864 211.97927 163.82358 1.000 26.91951 87 ASP C CA 1
ATOM 637 C C . ASP A 1 87 ? 212.06870 212.02387 162.38987 1.000 28.36796 87 ASP C C 1
ATOM 638 O O . ASP A 1 87 ? 210.94737 212.48731 162.16141 1.000 32.77287 87 ASP C O 1
ATOM 643 N N . TYR A 1 88 ? 212.85824 211.55662 161.42271 1.000 31.60865 88 TYR C N 1
ATOM 644 C CA . TYR A 1 88 ? 212.50981 211.65520 160.01114 1.000 30.46399 88 TYR C CA 1
ATOM 645 C C . TYR A 1 88 ? 212.19527 210.29772 159.39730 1.000 28.69944 88 TYR C C 1
ATOM 646 O O . TYR A 1 88 ? 212.30401 210.13040 158.17713 1.000 27.37469 88 TYR C O 1
ATOM 655 N N . VAL A 1 89 ? 211.77263 209.33860 160.22523 1.000 30.05138 89 VAL C N 1
ATOM 656 C CA . VAL A 1 89 ? 211.49906 207.98170 159.75862 1.000 27.83074 89 VAL C CA 1
ATOM 657 C C . VAL A 1 89 ? 210.50478 208.00167 158.60784 1.000 28.01552 89 VAL C C 1
ATOM 658 O O . VAL A 1 89 ? 210.65805 207.26933 157.62119 1.000 35.38926 89 VAL C O 1
ATOM 662 N N . LYS A 1 90 ? 209.49198 208.86740 158.70157 1.000 27.58187 90 LYS C N 1
ATOM 663 C CA . LYS A 1 90 ? 208.49945 208.99075 157.63985 1.000 21.64706 90 LYS C CA 1
ATOM 664 C C . LYS A 1 90 ? 209.16477 209.19125 156.28585 1.000 27.66877 90 LYS C C 1
ATOM 665 O O . LYS A 1 90 ? 208.86556 208.47405 155.32353 1.000 33.10768 90 LYS C O 1
ATOM 671 N N . ASN A 1 91 ? 210.10955 210.13320 156.20639 1.000 31.09575 91 ASN C N 1
ATOM 672 C CA . ASN A 1 91 ? 210.80951 210.36028 154.94688 1.000 23.81438 91 ASN C CA 1
ATOM 673 C C . ASN A 1 91 ? 211.48453 209.08372 154.47320 1.000 24.25927 91 ASN C C 1
ATOM 674 O O . ASN A 1 91 ? 211.32841 208.67797 153.31482 1.000 36.32528 91 ASN C O 1
ATOM 679 N N . MET A 1 92 ? 212.19327 208.40523 155.38043 1.000 25.64490 92 MET C N 1
ATOM 680 C CA . MET A 1 92 ? 212.82768 207.14259 155.02529 1.000 22.69368 92 MET C CA 1
ATOM 681 C C . MET A 1 92 ? 211.80524 206.16889 154.46494 1.000 21.91498 92 MET C C 1
ATOM 682 O O . MET A 1 92 ? 212.05035 205.52438 153.43672 1.000 29.25989 92 MET C O 1
ATOM 687 N N . ILE A 1 93 ? 210.62755 206.10000 155.09304 1.000 21.33776 93 ILE C N 1
ATOM 688 C CA . ILE A 1 93 ? 209.58302 205.19939 154.61783 1.000 25.73923 93 ILE C CA 1
ATOM 689 C C . ILE A 1 93 ? 209.28191 205.48186 153.15517 1.000 25.37720 93 ILE C C 1
ATOM 690 O O . ILE A 1 93 ? 209.25841 204.56868 152.31999 1.000 31.69111 93 ILE C O 1
ATOM 695 N N . THR A 1 94 ? 209.11641 206.76231 152.81311 1.000 23.64489 94 THR C N 1
ATOM 696 C CA . THR A 1 94 ? 208.84671 207.12102 151.42648 1.000 27.02909 94 THR C CA 1
ATOM 697 C C . THR A 1 94 ? 209.95901 206.61691 150.51906 1.000 32.83983 94 THR C C 1
ATOM 698 O O . THR A 1 94 ? 209.69776 205.97102 149.49648 1.000 32.53205 94 THR C O 1
ATOM 702 N N . GLY A 1 95 ? 211.21319 206.85082 150.91207 1.000 23.73753 95 GLY C N 1
ATOM 703 C CA . GLY A 1 95 ? 212.31902 206.31554 150.13960 1.000 20.26758 95 GLY C CA 1
ATOM 704 C C . GLY A 1 95 ? 212.25712 204.80619 150.04188 1.000 24.45559 95 GLY C C 1
ATOM 705 O O . GLY A 1 95 ? 212.41219 204.23459 148.95874 1.000 27.70501 95 GLY C O 1
ATOM 706 N N . ALA A 1 96 ? 211.96708 204.14362 151.16252 1.000 23.25921 96 ALA C N 1
ATOM 707 C CA . ALA A 1 96 ? 211.88810 202.69286 151.16204 1.000 19.51781 96 ALA C CA 1
ATOM 708 C C . ALA A 1 96 ? 210.72949 202.17880 150.32444 1.000 26.93583 96 ALA C C 1
ATOM 709 O O . ALA A 1 96 ? 210.69497 200.98355 150.01666 1.000 34.74956 96 ALA C O 1
ATOM 711 N N . ALA A 1 97 ? 209.79051 203.04518 149.94211 1.000 27.03047 97 ALA C N 1
ATOM 712 C CA . ALA A 1 97 ? 208.70879 202.62104 149.06822 1.000 25.24317 97 ALA C CA 1
ATOM 713 C C . ALA A 1 97 ? 209.12635 202.54291 147.61047 1.000 34.16666 97 ALA C C 1
ATOM 714 O O . ALA A 1 97 ? 208.38375 201.97857 146.80106 1.000 38.12206 97 ALA C O 1
ATOM 716 N N . GLN A 1 98 ? 210.28651 203.09012 147.25544 1.000 32.00616 98 GLN C N 1
ATOM 717 C CA . GLN A 1 98 ? 210.76047 203.06017 145.88041 1.000 32.04294 98 GLN C CA 1
ATOM 718 C C . GLN A 1 98 ? 211.90418 202.07985 145.67848 1.000 37.26468 98 GLN C C 1
ATOM 719 O O . GLN A 1 98 ? 212.55480 202.11594 144.63275 1.000 40.95833 98 GLN C O 1
ATOM 725 N N . MET A 1 99 ? 212.16822 201.21194 146.64790 1.000 33.33425 99 MET C N 1
ATOM 726 C CA . MET A 1 99 ? 213.36373 200.38149 146.64966 1.000 27.20216 99 MET C CA 1
ATOM 727 C C . MET A 1 99 ? 213.02093 198.98536 146.14906 1.000 32.29743 99 MET C C 1
ATOM 728 O O . MET A 1 99 ? 212.13815 198.32311 146.70366 1.000 43.30585 99 MET C O 1
ATOM 733 N N . ASP A 1 100 ? 213.71557 198.54287 145.10282 1.000 36.91601 100 ASP C N 1
ATOM 734 C CA . ASP A 1 100 ? 213.75823 197.12339 144.78743 1.000 33.00813 100 ASP C CA 1
ATOM 735 C C . ASP A 1 100 ? 214.79383 196.39184 145.62567 1.000 34.95126 100 ASP C C 1
ATOM 736 O O . ASP A 1 100 ? 214.77403 195.15776 145.67418 1.000 36.83480 100 ASP C O 1
ATOM 741 N N . GLY A 1 101 ? 215.68589 197.12606 146.28513 1.000 32.87258 101 GLY C N 1
ATOM 742 C CA . GLY A 1 101 ? 216.66762 196.52309 147.16429 1.000 20.56122 101 GLY C CA 1
ATOM 743 C C . GLY A 1 101 ? 217.21763 197.54226 148.13223 1.000 28.02348 101 GLY C C 1
ATOM 744 O O . GLY A 1 101 ? 217.27680 198.74099 147.83614 1.000 43.35461 101 GLY C O 1
ATOM 745 N N . ALA A 1 102 ? 217.63332 197.06016 149.29744 1.000 17.57181 102 ALA C N 1
ATOM 746 C CA . ALA A 1 102 ? 218.13487 197.91781 150.35842 1.000 18.99152 102 ALA C CA 1
ATOM 747 C C . ALA A 1 102 ? 219.53160 197.47633 150.76211 1.000 17.93990 102 ALA C C 1
ATOM 748 O O . ALA A 1 102 ? 219.77616 196.28600 150.97731 1.000 26.86247 102 ALA C O 1
ATOM 750 N N . ILE A 1 103 ? 220.44019 198.43876 150.85342 1.000 20.34166 103 ILE C N 1
ATOM 751 C CA . ILE A 1 103 ? 221.74190 198.24063 151.47209 1.000 16.83460 103 ILE C CA 1
ATOM 752 C C . ILE A 1 103 ? 221.60674 198.66161 152.92971 1.000 21.35082 103 ILE C C 1
ATOM 753 O O . ILE A 1 103 ? 221.40811 199.84207 153.23261 1.000 29.16397 103 ILE C O 1
ATOM 758 N N . LEU A 1 104 ? 221.68048 197.68884 153.83136 1.000 21.15304 104 LEU C N 1
ATOM 759 C CA . LEU A 1 104 ? 221.61136 197.95953 155.26032 1.000 13.71353 104 LEU C CA 1
ATOM 760 C C . LEU A 1 104 ? 223.00753 198.32119 155.74458 1.000 22.12973 104 LEU C C 1
ATOM 761 O O . LEU A 1 104 ? 223.89027 197.46123 155.81566 1.000 33.36594 104 LEU C O 1
ATOM 766 N N . VAL A 1 105 ? 223.21252 199.59105 156.07265 1.000 17.84084 105 VAL C N 1
ATOM 767 C CA . VAL A 1 105 ? 224.51175 200.08222 156.50868 1.000 20.06361 105 VAL C CA 1
ATOM 768 C C . VAL A 1 105 ? 224.55589 199.97006 158.02583 1.000 20.38968 105 VAL C C 1
ATOM 769 O O . VAL A 1 105 ? 223.82437 200.66653 158.73294 1.000 29.44017 105 VAL C O 1
ATOM 773 N N . VAL A 1 106 ? 225.41094 199.08649 158.52588 1.000 17.80465 106 VAL C N 1
ATOM 774 C CA . VAL A 1 106 ? 225.59520 198.88386 159.95515 1.000 25.27355 106 VAL C CA 1
ATOM 775 C C . VAL A 1 106 ? 227.03437 199.23979 160.28550 1.000 22.16222 106 VAL C C 1
ATOM 776 O O . VAL A 1 106 ? 227.96788 198.65217 159.72593 1.000 34.14339 106 VAL C O 1
ATOM 780 N N . ALA A 1 107 ? 227.21492 200.19865 161.18700 1.000 26.17547 107 ALA C N 1
ATOM 781 C CA . ALA A 1 107 ? 228.55612 200.59147 161.58952 1.000 26.97468 107 ALA C CA 1
ATOM 782 C C . ALA A 1 107 ? 229.17433 199.50506 162.45743 1.000 32.64768 107 ALA C C 1
ATOM 783 O O . ALA A 1 107 ? 228.57066 199.06162 163.43856 1.000 32.63920 107 ALA C O 1
ATOM 785 N N . ALA A 1 108 ? 230.38122 199.07020 162.08830 1.000 34.94047 108 ALA C N 1
ATOM 786 C CA . ALA A 1 108 ? 231.06380 198.04472 162.86854 1.000 28.64060 108 ALA C CA 1
ATOM 787 C C . ALA A 1 108 ? 231.39388 198.53872 164.26846 1.000 33.85873 108 ALA C C 1
ATOM 788 O O . ALA A 1 108 ? 231.46635 197.73976 165.20753 1.000 41.75702 108 ALA C O 1
ATOM 790 N N . THR A 1 109 ? 231.59744 199.84673 164.42700 1.000 33.50045 109 THR C N 1
ATOM 791 C CA . THR A 1 109 ? 231.86200 200.43007 165.73434 1.000 29.11323 109 THR C CA 1
ATOM 792 C C . THR A 1 109 ? 230.63585 200.44661 166.63690 1.000 30.20395 109 THR C C 1
ATOM 793 O O . THR A 1 109 ? 230.78213 200.67362 167.84189 1.000 38.45846 109 THR C O 1
ATOM 797 N N . ASP A 1 110 ? 229.44461 200.21824 166.09481 1.000 38.80138 110 ASP C N 1
ATOM 798 C CA . ASP A 1 110 ? 228.20881 200.27496 166.86616 1.000 36.66439 110 ASP C CA 1
ATOM 799 C C . ASP A 1 110 ? 227.42725 198.97271 166.86125 1.000 37.37463 110 ASP C C 1
ATOM 800 O O . ASP A 1 110 ? 226.91540 198.56488 167.90623 1.000 42.18031 110 ASP C O 1
ATOM 805 N N . GLY A 1 111 ? 227.32301 198.30383 165.71696 1.000 33.63440 111 GLY C N 1
ATOM 806 C CA . GLY A 1 111 ? 226.47170 197.14635 165.59285 1.000 32.45960 111 GLY C CA 1
ATOM 807 C C . GLY A 1 111 ? 225.04386 197.55503 165.29932 1.000 35.02003 111 GLY C C 1
ATOM 808 O O . GLY A 1 111 ? 224.74182 198.73928 165.12536 1.000 37.91753 111 GLY C O 1
ATOM 809 N N . PRO A 1 112 ? 224.13909 196.58091 165.21514 1.000 38.46258 112 PRO C N 1
ATOM 810 C CA . PRO A 1 112 ? 222.72639 196.91157 164.99146 1.000 36.67558 112 PRO C CA 1
ATOM 811 C C . PRO A 1 112 ? 222.18058 197.79021 166.10819 1.000 35.45030 112 PRO C C 1
ATOM 812 O O . PRO A 1 112 ? 222.47311 197.58573 167.28767 1.000 32.64908 112 PRO C O 1
ATOM 816 N N . MET A 1 113 ? 221.37371 198.77329 165.72092 1.000 36.74931 113 MET C N 1
ATOM 817 C CA . MET A 1 113 ? 220.83863 199.76022 166.64871 1.000 27.84770 113 MET C CA 1
ATOM 818 C C . MET A 1 113 ? 219.32093 199.80751 166.49264 1.000 35.75890 113 MET C C 1
ATOM 819 O O . MET A 1 113 ? 218.78056 199.11652 165.62052 1.000 43.94891 113 MET C O 1
ATOM 824 N N . PRO A 1 114 ? 218.59415 200.57068 167.32231 1.000 34.12394 114 PRO C N 1
ATOM 825 C CA . PRO A 1 114 ? 217.12601 200.60551 167.18022 1.000 32.74792 114 PRO C CA 1
ATOM 826 C C . PRO A 1 114 ? 216.63205 200.96512 165.78830 1.000 25.23537 114 PRO C C 1
ATOM 827 O O . PRO A 1 114 ? 215.67165 200.35370 165.29828 1.000 32.10209 114 PRO C O 1
ATOM 831 N N . GLN A 1 115 ? 217.26695 201.92952 165.12473 1.000 22.36506 115 GLN C N 1
ATOM 832 C CA . GLN A 1 115 ? 216.80559 202.30184 163.79681 1.000 27.10500 115 GLN C CA 1
ATOM 833 C C . GLN A 1 115 ? 217.18814 201.28079 162.73984 1.000 28.70649 115 GLN C C 1
ATOM 834 O O . GLN A 1 115 ? 216.53316 201.22791 161.70100 1.000 38.48666 115 GLN C O 1
ATOM 840 N N . THR A 1 116 ? 218.19171 200.44007 162.99303 1.000 23.14369 116 THR C N 1
ATOM 841 C CA . THR A 1 116 ? 218.44990 199.32080 162.09210 1.000 26.07582 116 THR C CA 1
ATOM 842 C C . THR A 1 116 ? 217.25237 198.37865 162.04399 1.000 31.01451 116 THR C C 1
ATOM 843 O O . THR A 1 116 ? 216.73720 198.05772 160.96476 1.000 36.16634 116 THR C O 1
ATOM 847 N N . ARG A 1 117 ? 216.78323 197.94341 163.21578 1.000 25.69560 117 ARG C N 1
ATOM 848 C CA . ARG A 1 117 ? 215.60612 197.08439 163.28097 1.000 26.49896 117 ARG C CA 1
ATOM 849 C C . ARG A 1 117 ? 214.37428 197.79338 162.73697 1.000 27.00097 117 ARG C C 1
ATOM 850 O O . ARG A 1 117 ? 213.57581 197.19525 162.00300 1.000 32.00371 117 ARG C O 1
ATOM 858 N N . GLU A 1 118 ? 214.19978 199.06951 163.09136 1.000 29.40593 118 GLU C N 1
ATOM 859 C CA . GLU A 1 118 ? 213.03373 199.80752 162.61983 1.000 23.36673 118 GLU C CA 1
ATOM 860 C C . GLU A 1 118 ? 213.02807 199.92447 161.10138 1.000 30.48757 118 GLU C C 1
ATOM 861 O O . GLU A 1 118 ? 211.98274 199.75604 160.46655 1.000 30.70524 118 GLU C O 1
ATOM 867 N N . HIS A 1 119 ? 214.18669 200.20251 160.49885 1.000 29.83154 119 HIS C N 1
ATOM 868 C CA . HIS A 1 119 ? 214.25950 200.32567 159.04978 1.000 19.02366 119 HIS C CA 1
ATOM 869 C C . HIS A 1 119 ? 214.05087 198.98155 158.37231 1.000 23.45394 119 HIS C C 1
ATOM 870 O O . HIS A 1 119 ? 213.40836 198.91234 157.32162 1.000 34.20194 119 HIS C O 1
ATOM 877 N N . ILE A 1 120 ? 214.57489 197.90105 158.95686 1.000 24.45165 120 ILE C N 1
ATOM 878 C CA . ILE A 1 120 ? 214.31767 196.57457 158.40009 1.000 25.31698 120 ILE C CA 1
ATOM 879 C C . ILE A 1 120 ? 212.82030 196.29507 158.38110 1.000 28.47331 120 ILE C C 1
ATOM 880 O O . ILE A 1 120 ? 212.25553 195.88913 157.35694 1.000 35.71949 120 ILE C O 1
ATOM 885 N N . LEU A 1 121 ? 212.15001 196.54054 159.50937 1.000 20.07059 121 LEU C N 1
ATOM 886 C CA . LEU A 1 121 ? 210.71966 196.26327 159.59531 1.000 22.09734 121 LEU C CA 1
ATOM 887 C C . LEU A 1 121 ? 209.92151 197.14271 158.63824 1.000 29.37449 121 LEU C C 1
ATOM 888 O O . LEU A 1 121 ? 209.01380 196.66092 157.94879 1.000 30.02911 121 LEU C O 1
ATOM 893 N N . LEU A 1 122 ? 210.24867 198.43452 158.57521 1.000 23.94996 122 LEU C N 1
ATOM 894 C CA . LEU A 1 122 ? 209.49243 199.34350 157.72299 1.000 20.59234 122 LEU C CA 1
ATOM 895 C C . LEU A 1 122 ? 209.71149 199.03692 156.24820 1.000 27.69583 122 LEU C C 1
ATOM 896 O O . LEU A 1 122 ? 208.75772 199.05373 155.46335 1.000 35.85859 122 LEU C O 1
ATOM 901 N N . GLY A 1 123 ? 210.95390 198.74702 155.85172 1.000 27.77549 123 GLY C N 1
ATOM 902 C CA . GLY A 1 123 ? 211.20591 198.33758 154.48211 1.000 25.88907 123 GLY C CA 1
ATOM 903 C C . GLY A 1 123 ? 210.49138 197.05030 154.12857 1.000 33.87747 123 GLY C C 1
ATOM 904 O O . GLY A 1 123 ? 210.01882 196.88004 153.00265 1.000 40.92514 123 GLY C O 1
ATOM 905 N N . ARG A 1 124 ? 210.40116 196.12564 155.08679 1.000 31.62935 124 ARG C N 1
ATOM 906 C CA . ARG A 1 124 ? 209.58416 194.93660 154.88209 1.000 28.24633 124 ARG C CA 1
ATOM 907 C C . ARG A 1 124 ? 208.12392 195.30934 154.65808 1.000 32.25883 124 ARG C C 1
ATOM 908 O O . ARG A 1 124 ? 207.43838 194.70007 153.82928 1.000 34.30034 124 ARG C O 1
ATOM 916 N N . GLN A 1 125 ? 207.63091 196.31287 155.38744 1.000 32.48811 125 GLN C N 1
ATOM 917 C CA . GLN A 1 125 ? 206.22722 196.69082 155.26225 1.000 25.42565 125 GLN C CA 1
ATOM 918 C C . GLN A 1 125 ? 205.94428 197.46182 153.97722 1.000 27.54194 125 GLN C C 1
ATOM 919 O O . GLN A 1 125 ? 204.82604 197.39064 153.45667 1.000 39.46369 125 GLN C O 1
ATOM 925 N N . VAL A 1 126 ? 206.92091 198.20066 153.44770 1.000 31.20442 126 VAL C N 1
ATOM 926 C CA . VAL A 1 126 ? 206.70903 198.96573 152.22238 1.000 31.42780 126 VAL C CA 1
ATOM 927 C C . VAL A 1 126 ? 207.21365 198.22377 150.98948 1.000 30.07348 126 VAL C C 1
ATOM 928 O O . VAL A 1 126 ? 207.32015 198.82133 149.91537 1.000 37.65362 126 VAL C O 1
ATOM 932 N N . GLY A 1 127 ? 207.52776 196.93871 151.11588 1.000 35.06914 127 GLY C N 1
ATOM 933 C CA . GLY A 1 127 ? 207.76963 196.09875 149.96284 1.000 34.12207 127 GLY C CA 1
ATOM 934 C C . GLY A 1 127 ? 209.20924 195.86382 149.56093 1.000 35.77902 127 GLY C C 1
ATOM 935 O O . GLY A 1 127 ? 209.44219 195.39914 148.44076 1.000 43.41268 127 GLY C O 1
ATOM 936 N N . VAL A 1 128 ? 210.17900 196.16785 150.41798 1.000 35.12216 128 VAL C N 1
ATOM 937 C CA . VAL A 1 128 ? 211.57662 195.88405 150.09449 1.000 32.55481 128 VAL C CA 1
ATOM 938 C C . VAL A 1 128 ? 211.79661 194.38051 150.21611 1.000 35.38232 128 VAL C C 1
ATOM 939 O O . VAL A 1 128 ? 211.64493 193.82128 151.31137 1.000 37.20339 128 VAL C O 1
ATOM 943 N N . PRO A 1 129 ? 212.14856 193.68566 149.13119 1.000 37.59191 129 PRO C N 1
ATOM 944 C CA . PRO A 1 129 ? 212.23037 192.22167 149.19376 1.000 33.81209 129 PRO C CA 1
ATOM 945 C C . PRO A 1 129 ? 213.63153 191.67250 149.41809 1.000 39.00516 129 PRO C C 1
ATOM 946 O O . PRO A 1 129 ? 213.78632 190.47486 149.67449 1.000 43.60316 129 PRO C O 1
ATOM 950 N N . TYR A 1 130 ? 214.65627 192.51743 149.32885 1.000 35.33696 130 TYR C N 1
ATOM 951 C CA . TYR A 1 130 ? 216.03412 192.05237 149.40006 1.000 26.31801 130 TYR C CA 1
ATOM 952 C C . TYR A 1 130 ? 216.88687 193.06629 150.14171 1.000 28.74321 130 TYR C C 1
ATOM 953 O O . TYR A 1 130 ? 216.75310 194.27426 149.93174 1.000 40.60430 130 TYR C O 1
ATOM 962 N N . ILE A 1 131 ? 217.76608 192.56691 151.00511 1.000 28.14900 131 ILE C N 1
ATOM 963 C CA . ILE A 1 131 ? 218.64336 193.40469 151.81095 1.000 28.85931 131 ILE C CA 1
ATOM 964 C C . ILE A 1 131 ? 220.06514 192.87529 151.69618 1.000 28.94508 131 ILE C C 1
ATOM 965 O O . ILE A 1 131 ? 220.29977 191.67310 151.85793 1.000 39.03029 131 ILE C O 1
ATOM 970 N N . ILE A 1 132 ? 221.00624 193.76970 151.40754 1.000 25.93659 132 ILE C N 1
ATOM 971 C CA . ILE A 1 132 ? 222.43362 193.47665 151.44854 1.000 20.98765 132 ILE C CA 1
ATOM 972 C C . ILE A 1 132 ? 223.04672 194.32744 152.54966 1.000 24.40699 132 ILE C C 1
ATOM 973 O O . ILE A 1 132 ? 222.80443 195.53720 152.61242 1.000 29.64236 132 ILE C O 1
ATOM 978 N N . VAL A 1 133 ? 223.83065 193.70213 153.41905 1.000 25.97467 133 VAL C N 1
ATOM 979 C CA . VAL A 1 133 ? 224.42962 194.38333 154.55969 1.000 25.72329 133 VAL C CA 1
ATOM 980 C C . VAL A 1 133 ? 225.83070 194.83829 154.18320 1.000 26.92270 133 VAL C C 1
ATOM 981 O O . VAL A 1 133 ? 226.63292 194.04997 153.66921 1.000 33.32274 133 VAL C O 1
ATOM 985 N N . PHE A 1 134 ? 226.12278 196.10876 154.43012 1.000 25.00936 134 PHE C N 1
ATOM 986 C CA . PHE A 1 134 ? 227.46375 196.66080 154.27316 1.000 24.38451 134 PHE C CA 1
ATOM 987 C C . PHE A 1 134 ? 227.97678 197.01153 155.66385 1.000 28.70158 134 PHE C C 1
ATOM 988 O O . PHE A 1 134 ? 227.55419 198.00612 156.25849 1.000 32.11450 134 PHE C O 1
ATOM 996 N N . LEU A 1 135 ? 228.88395 196.18917 156.17991 1.000 32.28649 135 LEU C N 1
ATOM 997 C CA . LEU A 1 135 ? 229.50717 196.44513 157.47444 1.000 23.69703 135 LEU C CA 1
ATOM 998 C C . LEU A 1 135 ? 230.47692 197.60670 157.31279 1.000 25.18635 135 LEU C C 1
ATOM 999 O O . LEU A 1 135 ? 231.60220 197.43611 156.84079 1.000 31.49125 135 LEU C O 1
ATOM 1004 N N . ASN A 1 136 ? 230.03887 198.79670 157.70324 1.000 27.78312 136 ASN C N 1
ATOM 1005 C CA . ASN A 1 136 ? 230.79730 200.01468 157.48051 1.000 21.28770 136 ASN C CA 1
ATOM 1006 C C . ASN A 1 136 ? 231.73964 200.28710 158.65032 1.000 29.35488 136 ASN C C 1
ATOM 1007 O O . ASN A 1 136 ? 231.62795 199.69677 159.72652 1.000 40.63146 136 ASN C O 1
ATOM 1012 N N . LYS A 1 137 ? 232.67940 201.20652 158.41905 1.000 33.91683 137 LYS C N 1
ATOM 1013 C CA . LYS A 1 137 ? 233.66379 201.61927 159.42015 1.000 36.75773 137 LYS C CA 1
ATOM 1014 C C . LYS A 1 137 ? 234.49999 200.43774 159.90318 1.000 40.24830 137 LYS C C 1
ATOM 1015 O O . LYS A 1 137 ? 234.79255 200.30346 161.09258 1.000 47.35042 137 LYS C O 1
ATOM 1021 N N . CYS A 1 138 ? 234.89252 199.57297 158.96932 1.000 40.26194 138 CYS C N 1
ATOM 1022 C CA . CYS A 1 138 ? 235.79230 198.47648 159.29541 1.000 40.36978 138 CYS C CA 1
ATOM 1023 C C . CYS A 1 138 ? 237.24571 198.91929 159.37614 1.000 44.57557 138 CYS C C 1
ATOM 1024 O O . CYS A 1 138 ? 238.10692 198.10347 159.72076 1.000 52.25699 138 CYS C O 1
ATOM 1027 N N . ASP A 1 139 ? 237.53621 200.18349 159.06850 1.000 46.80094 139 ASP C N 1
ATOM 1028 C CA . ASP A 1 139 ? 238.86320 200.74091 159.28419 1.000 49.60639 139 ASP C CA 1
ATOM 1029 C C . ASP A 1 139 ? 239.08612 201.17004 160.72658 1.000 50.80990 139 ASP C C 1
ATOM 1030 O O . ASP A 1 139 ? 240.22141 201.49050 161.09319 1.000 52.75688 139 ASP C O 1
ATOM 1035 N N . MET A 1 140 ? 238.03565 201.18684 161.54464 1.000 53.56571 140 MET C N 1
ATOM 1036 C CA . MET A 1 140 ? 238.13600 201.53690 162.95248 1.000 53.24983 140 MET C CA 1
ATOM 1037 C C . MET A 1 140 ? 238.01126 200.33008 163.86981 1.000 53.95575 140 MET C C 1
ATOM 1038 O O . MET A 1 140 ? 238.13288 200.48199 165.08944 1.000 58.31091 140 MET C O 1
ATOM 1043 N N . VAL A 1 141 ? 237.76865 199.14065 163.32259 1.000 49.54759 141 VAL C N 1
ATOM 1044 C CA . VAL A 1 141 ? 237.58917 197.92287 164.11353 1.000 50.67573 141 VAL C CA 1
ATOM 1045 C C . VAL A 1 141 ? 238.59576 196.90245 163.58892 1.000 54.64051 141 VAL C C 1
ATOM 1046 O O . VAL A 1 141 ? 238.32717 196.17735 162.62601 1.000 53.69222 141 VAL C O 1
ATOM 1050 N N . ASP A 1 142 ? 239.76748 196.84089 164.22306 1.000 61.58890 142 ASP C N 1
ATOM 1051 C CA . ASP A 1 142 ? 240.76227 195.84035 163.85570 1.000 62.48590 142 ASP C CA 1
ATOM 1052 C C . ASP A 1 142 ? 240.39363 194.45457 164.36934 1.000 63.86165 142 ASP C C 1
ATOM 1053 O O . ASP A 1 142 ? 240.82191 193.44995 163.79062 1.000 65.12487 142 ASP C O 1
ATOM 1055 N N . ASP A 1 143 ? 239.61436 194.38289 165.44613 1.000 67.01851 143 ASP C N 1
ATOM 1056 C CA . ASP A 1 143 ? 239.23340 193.10022 166.02084 1.000 65.52422 143 ASP C CA 1
ATOM 1057 C C . ASP A 1 143 ? 238.34645 192.31963 165.05840 1.000 64.00417 143 ASP C C 1
ATOM 1058 O O . ASP A 1 143 ? 237.47307 192.88333 164.39428 1.000 65.81633 143 ASP C O 1
ATOM 1063 N N . GLU A 1 144 ? 238.57840 191.00916 164.98537 1.000 57.14261 144 GLU C N 1
ATOM 1064 C CA . GLU A 1 144 ? 237.77108 190.13659 164.14241 1.000 55.63999 144 GLU C CA 1
ATOM 1065 C C . GLU A 1 144 ? 236.63090 189.47720 164.90376 1.000 56.75663 144 GLU C C 1
ATOM 1066 O O . GLU A 1 144 ? 235.58347 189.19058 164.31065 1.000 62.36643 144 GLU C O 1
ATOM 1068 N N . GLU A 1 145 ? 236.81196 189.22673 166.20254 1.000 54.79189 145 GLU C N 1
ATOM 1069 C CA . GLU A 1 145 ? 235.72944 188.66871 167.00586 1.000 55.34334 145 GLU C CA 1
ATOM 1070 C C . GLU A 1 145 ? 234.55219 189.63132 167.08000 1.000 55.30978 145 GLU C C 1
ATOM 1071 O O . GLU A 1 145 ? 233.39063 189.21257 167.00979 1.000 57.67108 145 GLU C O 1
ATOM 1073 N N . LEU A 1 146 ? 234.83397 190.92816 167.22166 1.000 52.58330 146 LEU C N 1
ATOM 1074 C CA . LEU A 1 146 ? 233.76610 191.92156 167.21808 1.000 52.66904 146 LEU C CA 1
ATOM 1075 C C . LEU A 1 146 ? 233.04559 191.94802 165.87685 1.000 52.92116 146 LEU C C 1
ATOM 1076 O O . LEU A 1 146 ? 231.81721 192.07622 165.82669 1.000 53.30386 146 LEU C O 1
ATOM 1081 N N . LEU A 1 147 ? 233.79383 191.83380 164.77718 1.000 48.39546 147 LEU C N 1
ATOM 1082 C CA . LEU A 1 147 ? 233.16714 191.79816 163.46008 1.000 44.48381 147 LEU C CA 1
ATOM 1083 C C . LEU A 1 147 ? 232.26606 190.57929 163.31169 1.000 44.77088 147 LEU C C 1
ATOM 1084 O O . LEU A 1 147 ? 231.15927 190.67891 162.76995 1.000 46.67190 147 LEU C O 1
ATOM 1089 N N . GLU A 1 148 ? 232.72084 189.41952 163.79219 1.000 51.00584 148 GLU C N 1
ATOM 1090 C CA . GLU A 1 148 ? 231.89226 188.21899 163.73108 1.000 51.89642 148 GLU C CA 1
ATOM 1091 C C . GLU A 1 148 ? 230.64049 188.36784 164.58747 1.000 50.33102 148 GLU C C 1
ATOM 1092 O O . GLU A 1 148 ? 229.55230 187.92690 164.19551 1.000 51.97094 148 GLU C O 1
ATOM 1094 N N . LEU A 1 149 ? 230.77692 188.98321 165.76429 1.000 48.22001 149 LEU C N 1
ATOM 1095 C CA . LEU A 1 149 ? 229.61876 189.20708 166.62331 1.000 48.67968 149 LEU C CA 1
ATOM 1096 C C . LEU A 1 149 ? 228.60875 190.13385 165.95783 1.000 50.62401 149 LEU C C 1
ATOM 1097 O O . LEU A 1 149 ? 227.39870 189.88112 166.00118 1.000 49.76902 149 LEU C O 1
ATOM 1102 N N . VAL A 1 150 ? 229.08711 191.21121 165.33264 1.000 47.67055 150 VAL C N 1
ATOM 1103 C CA . VAL A 1 150 ? 228.18616 192.11685 164.62525 1.000 41.99305 150 VAL C CA 1
ATOM 1104 C C . VAL A 1 150 ? 227.50598 191.39419 163.47193 1.000 42.72456 150 VAL C C 1
ATOM 1105 O O . VAL A 1 150 ? 226.30572 191.57012 163.23217 1.000 45.62171 150 VAL C O 1
ATOM 1109 N N . GLU A 1 151 ? 228.26082 190.57452 162.73720 1.000 43.91438 151 GLU C N 1
ATOM 1110 C CA . GLU A 1 151 ? 227.68378 189.83481 161.62050 1.000 42.17888 151 GLU C CA 1
ATOM 1111 C C . GLU A 1 151 ? 226.57558 188.90441 162.09386 1.000 43.52729 151 GLU C C 1
ATOM 1112 O O . GLU A 1 151 ? 225.49597 188.85092 161.49381 1.000 49.17541 151 GLU C O 1
ATOM 1118 N N . MET A 1 152 ? 226.81800 188.17283 163.18402 1.000 51.07466 152 MET C N 1
ATOM 1119 C CA . MET A 1 152 ? 225.80352 187.24413 163.67196 1.000 50.31941 152 MET C CA 1
ATOM 1120 C C . MET A 1 152 ? 224.59302 187.98782 164.22811 1.000 50.01664 152 MET C C 1
ATOM 1121 O O . MET A 1 152 ? 223.45341 187.53989 164.05467 1.000 53.25244 152 MET C O 1
ATOM 1126 N N . GLU A 1 153 ? 224.81152 189.13802 164.87419 1.000 46.45789 153 GLU C N 1
ATOM 1127 C CA . GLU A 1 153 ? 223.68710 189.92563 165.37119 1.000 44.84536 153 GLU C CA 1
ATOM 1128 C C . GLU A 1 153 ? 222.83018 190.44930 164.22540 1.000 46.18115 153 GLU C C 1
ATOM 1129 O O . GLU A 1 153 ? 221.59583 190.39211 164.28530 1.000 47.09036 153 GLU C O 1
ATOM 1135 N N . VAL A 1 154 ? 223.46765 190.95543 163.16770 1.000 40.87941 154 VAL C N 1
ATOM 1136 C CA . VAL A 1 154 ? 222.71963 191.45307 162.01797 1.000 37.25651 154 VAL C CA 1
ATOM 1137 C C . VAL A 1 154 ? 221.98028 190.31549 161.32684 1.000 39.79659 154 VAL C C 1
ATOM 1138 O O . VAL A 1 154 ? 220.84361 190.48461 160.87256 1.000 43.20998 154 VAL C O 1
ATOM 1142 N N . ARG A 1 155 ? 222.60890 189.14179 161.22920 1.000 38.57442 155 ARG C N 1
ATOM 1143 C CA . ARG A 1 155 ? 221.93959 188.00295 160.60988 1.000 35.97111 155 ARG C CA 1
ATOM 1144 C C . ARG A 1 155 ? 220.72359 187.56978 161.41889 1.000 39.27821 155 ARG C C 1
ATOM 1145 O O . ARG A 1 155 ? 219.66919 187.26119 160.85093 1.000 46.82767 155 ARG C O 1
ATOM 1153 N N . GLU A 1 156 ? 220.84678 187.54872 162.74816 1.000 39.96471 156 GLU C N 1
ATOM 1154 C CA . GLU A 1 156 ? 219.70057 187.21840 163.58895 1.000 42.12665 156 GLU C CA 1
ATOM 1155 C C . GLU A 1 156 ? 218.58941 188.24943 163.43356 1.000 44.44329 156 GLU C C 1
ATOM 1156 O O . GLU A 1 156 ? 217.40674 187.89447 163.35104 1.000 48.30501 156 GLU C O 1
ATOM 1162 N N . LEU A 1 157 ? 218.95237 189.53319 163.38080 1.000 39.29081 157 LEU C N 1
ATOM 1163 C CA . LEU A 1 157 ? 217.95182 190.57979 163.20005 1.000 35.46146 157 LEU C CA 1
ATOM 1164 C C . LEU A 1 157 ? 217.23516 190.43464 161.86262 1.000 35.27939 157 LEU C C 1
ATOM 1165 O O . LEU A 1 157 ? 216.01196 190.59458 161.78397 1.000 38.33590 157 LEU C O 1
ATOM 1170 N N . LEU A 1 158 ? 217.98310 190.13832 160.79770 1.000 34.20143 158 LEU C N 1
ATOM 1171 C CA . LEU A 1 158 ? 217.37114 189.94761 159.48697 1.000 29.59936 158 LEU C CA 1
ATOM 1172 C C . LEU A 1 158 ? 216.45134 188.73396 159.47678 1.000 36.58669 158 LEU C C 1
ATOM 1173 O O . LEU A 1 158 ? 215.36263 188.77601 158.89248 1.000 36.19401 158 LEU C O 1
ATOM 1178 N N . SER A 1 159 ? 216.87470 187.63885 160.11297 1.000 42.96650 159 SER C N 1
ATOM 1179 C CA . SER A 1 159 ? 216.03417 186.44831 160.17258 1.000 39.03130 159 SER C CA 1
ATOM 1180 C C . SER A 1 159 ? 214.77825 186.68770 160.99982 1.000 40.22088 159 SER C C 1
ATOM 1181 O O . SER A 1 159 ? 213.74928 186.04608 160.76036 1.000 44.30614 159 SER C O 1
ATOM 1184 N N . GLN A 1 160 ? 214.84380 187.59808 161.97464 1.000 38.76060 160 GLN C N 1
ATOM 1185 C CA . GLN A 1 160 ? 213.67356 187.91288 162.78733 1.000 33.91516 160 GLN C CA 1
ATOM 1186 C C . GLN A 1 160 ? 212.52599 188.49372 161.97040 1.000 34.58665 160 GLN C C 1
ATOM 1187 O O . GLN A 1 160 ? 211.37563 188.43700 162.41636 1.000 41.44160 160 GLN C O 1
ATOM 1193 N N . TYR A 1 161 ? 212.80529 189.05348 160.79365 1.000 38.84868 161 TYR C N 1
ATOM 1194 C CA . TYR A 1 161 ? 211.78724 189.68989 159.96641 1.000 33.92932 161 TYR C CA 1
ATOM 1195 C C . TYR A 1 161 ? 211.68549 189.04199 158.58918 1.000 38.86325 161 TYR C C 1
ATOM 1196 O O . TYR A 1 161 ? 211.39564 189.71611 157.59932 1.000 42.19850 161 TYR C O 1
ATOM 1205 N N . ASP A 1 162 ? 211.93810 187.73444 158.51998 1.000 44.61171 162 ASP C N 1
ATOM 1206 C CA . ASP A 1 162 ? 211.72403 186.88055 157.35308 1.000 43.97936 162 ASP C CA 1
ATOM 1207 C C . ASP A 1 162 ? 212.71112 187.12981 156.22130 1.000 46.33655 162 ASP C C 1
ATOM 1208 O O . ASP A 1 162 ? 212.49831 186.63262 155.10908 1.000 47.13073 162 ASP C O 1
ATOM 1213 N N . PHE A 1 163 ? 213.77530 187.88125 156.45784 1.000 40.95991 163 PHE C N 1
ATOM 1214 C CA . PHE A 1 163 ? 214.82014 187.91495 155.45048 1.000 35.85745 163 PHE C CA 1
ATOM 1215 C C . PHE A 1 163 ? 215.77686 186.74060 155.65021 1.000 42.60777 163 PHE C C 1
ATOM 1216 O O . PHE A 1 163 ? 215.98726 186.28700 156.77770 1.000 48.81918 163 PHE C O 1
ATOM 1224 N N . PRO A 1 164 ? 216.36250 186.22452 154.56986 1.000 47.69887 164 PRO C N 1
ATOM 1225 C CA . PRO A 1 164 ? 217.28202 185.08706 154.70564 1.000 46.38214 164 PRO C CA 1
ATOM 1226 C C . PRO A 1 164 ? 218.60839 185.49736 155.32197 1.000 48.68198 164 PRO C C 1
ATOM 1227 O O . PRO A 1 164 ? 219.59235 185.70460 154.60628 1.000 55.39931 164 PRO C O 1
ATOM 1231 N N . GLY A 1 165 ? 218.63993 185.60992 156.65193 1.000 44.48401 165 GLY C N 1
ATOM 1232 C CA . GLY A 1 165 ? 219.81468 186.15164 157.31799 1.000 46.22770 165 GLY C CA 1
ATOM 1233 C C . GLY A 1 165 ? 221.08609 185.38115 157.01762 1.000 53.26362 165 GLY C C 1
ATOM 1234 O O . GLY A 1 165 ? 222.14324 185.97494 156.79350 1.000 57.16974 165 GLY C O 1
ATOM 1235 N N . ASP A 1 166 ? 221.00282 184.05058 156.99992 1.000 55.47309 166 ASP C N 1
ATOM 1236 C CA . ASP A 1 166 ? 222.17867 183.23858 156.71451 1.000 54.73035 166 ASP C CA 1
ATOM 1237 C C . ASP A 1 166 ? 222.58874 183.28808 155.24907 1.000 55.19258 166 ASP C C 1
ATOM 1238 O O . ASP A 1 166 ? 223.69885 182.85721 154.92073 1.000 56.79514 166 ASP C O 1
ATOM 1243 N N . ASP A 1 167 ? 221.73041 183.79974 154.36731 1.000 55.68741 167 ASP C N 1
ATOM 1244 C CA . ASP A 1 167 ? 222.04287 183.91193 152.95118 1.000 55.79637 167 ASP C CA 1
ATOM 1245 C C . ASP A 1 167 ? 222.32782 185.33677 152.50031 1.000 54.56954 167 ASP C C 1
ATOM 1246 O O . ASP A 1 167 ? 222.81851 185.52357 151.38191 1.000 55.47277 167 ASP C O 1
ATOM 1251 N N . THR A 1 168 ? 222.03560 186.33593 153.32378 1.000 46.29806 168 THR C N 1
ATOM 1252 C CA . THR A 1 168 ? 222.26439 187.71905 152.92370 1.000 44.29069 168 THR C CA 1
ATOM 1253 C C . THR A 1 168 ? 223.75916 188.00861 152.86373 1.000 43.66470 168 THR C C 1
ATOM 1254 O O . THR A 1 168 ? 224.47688 187.74151 153.83420 1.000 46.75512 168 THR C O 1
ATOM 1258 N N . PRO A 1 169 ? 224.26485 188.53721 151.75176 1.000 35.78562 169 PRO C N 1
ATOM 1259 C CA . PRO A 1 169 ? 225.68108 188.91193 151.69477 1.000 39.04714 169 PRO C CA 1
ATOM 1260 C C . PRO A 1 169 ? 225.99265 190.04399 152.65901 1.000 36.64509 169 PRO C C 1
ATOM 1261 O O . PRO A 1 169 ? 225.19302 190.96275 152.84855 1.000 43.65102 169 PRO C O 1
ATOM 1265 N N . ILE A 1 170 ? 227.17147 189.96916 153.26929 1.000 37.21921 170 ILE C N 1
ATOM 1266 C CA . ILE A 1 170 ? 227.66689 191.00521 154.16509 1.000 35.13837 170 ILE C CA 1
ATOM 1267 C C . ILE A 1 170 ? 229.05396 191.41254 153.69390 1.000 35.44114 170 ILE C C 1
ATOM 1268 O O . ILE A 1 170 ? 229.92658 190.55764 153.50776 1.000 39.94798 170 ILE C O 1
ATOM 1273 N N . VAL A 1 171 ? 229.25460 192.71202 153.49897 1.000 35.23278 171 VAL C N 1
ATOM 1274 C CA . VAL A 1 171 ? 230.51252 193.25655 153.00389 1.000 31.57064 171 VAL C CA 1
ATOM 1275 C C . VAL A 1 171 ? 231.16510 194.04209 154.13084 1.000 36.08178 171 VAL C C 1
ATOM 1276 O O . VAL A 1 171 ? 230.58016 195.00088 154.64841 1.000 43.98708 171 VAL C O 1
ATOM 1280 N N . ARG A 1 172 ? 232.37620 193.64060 154.50749 1.000 40.05039 172 ARG C N 1
ATOM 1281 C CA . ARG A 1 172 ? 233.15788 194.35381 155.51478 1.000 36.36050 172 ARG C CA 1
ATOM 1282 C C . ARG A 1 172 ? 233.98520 195.41084 154.79746 1.000 40.68327 172 ARG C C 1
ATOM 1283 O O . ARG A 1 172 ? 235.06553 195.12325 154.27897 1.000 47.23823 172 ARG C O 1
ATOM 1291 N N . GLY A 1 173 ? 233.48561 196.64149 154.77335 1.000 35.05340 173 GLY C N 1
ATOM 1292 C CA . GLY A 1 173 ? 234.16386 197.69377 154.04649 1.000 35.98767 173 GLY C CA 1
ATOM 1293 C C . GLY A 1 173 ? 234.29401 198.99096 154.81288 1.000 36.36607 173 GLY C C 1
ATOM 1294 O O . GLY A 1 173 ? 233.99550 199.05241 156.00846 1.000 37.51174 173 GLY C O 1
ATOM 1295 N N . SER A 1 174 ? 234.74366 200.03771 154.12596 1.000 35.23557 174 SER C N 1
ATOM 1296 C CA . SER A 1 174 ? 234.92060 201.35625 154.72543 1.000 31.79712 174 SER C CA 1
ATOM 1297 C C . SER A 1 174 ? 234.54983 202.39574 153.67935 1.000 30.31801 174 SER C C 1
ATOM 1298 O O . SER A 1 174 ? 235.29246 202.59985 152.71476 1.000 40.50792 174 SER C O 1
ATOM 1301 N N . ALA A 1 175 ? 233.39996 203.04445 153.86585 1.000 28.92730 175 ALA C N 1
ATOM 1302 C CA . ALA A 1 175 ? 232.94483 204.03320 152.89564 1.000 30.29319 175 ALA C CA 1
ATOM 1303 C C . ALA A 1 175 ? 233.84498 205.26181 152.88533 1.000 35.71116 175 ALA C C 1
ATOM 1304 O O . ALA A 1 175 ? 234.13292 205.81622 151.81889 1.000 36.87997 175 ALA C O 1
ATOM 1306 N N . LEU A 1 176 ? 234.29754 205.70286 154.06050 1.000 43.32247 176 LEU C N 1
ATOM 1307 C CA . LEU A 1 176 ? 235.13058 206.89906 154.13308 1.000 39.58924 176 LEU C CA 1
ATOM 1308 C C . LEU A 1 176 ? 236.47785 206.67598 153.45798 1.000 40.22061 176 LEU C C 1
ATOM 1309 O O . LEU A 1 176 ? 236.94750 207.52460 152.69169 1.000 46.93977 176 LEU C O 1
ATOM 1314 N N . LYS A 1 177 ? 237.11763 205.53853 153.73460 1.000 40.95983 177 LYS C N 1
ATOM 1315 C CA . LYS A 1 177 ? 238.40902 205.25168 153.12012 1.000 44.38711 177 LYS C CA 1
ATOM 1316 C C . LYS A 1 177 ? 238.28021 205.08443 151.61185 1.000 48.60854 177 LYS C C 1
ATOM 1317 O O . LYS A 1 177 ? 239.13914 205.55097 150.85506 1.000 49.34108 177 LYS C O 1
ATOM 1323 N N . ALA A 1 178 ? 237.21757 204.41721 151.15694 1.000 42.09900 178 ALA C N 1
ATOM 1324 C CA . ALA A 1 178 ? 237.00755 204.25128 149.72287 1.000 35.27459 178 ALA C CA 1
ATOM 1325 C C . ALA A 1 178 ? 236.76015 205.59019 149.04222 1.000 38.39002 178 ALA C C 1
ATOM 1326 O O . ALA A 1 178 ? 237.25706 205.83478 147.93698 1.000 46.66087 178 ALA C O 1
ATOM 1328 N N . LEU A 1 179 ? 235.98658 206.46814 149.68330 1.000 44.00301 179 LEU C N 1
ATOM 1329 C CA . LEU A 1 179 ? 235.77393 207.80252 149.13469 1.000 41.51556 179 LEU C CA 1
ATOM 1330 C C . LEU A 1 179 ? 237.07626 208.59185 149.09889 1.000 44.88532 179 LEU C C 1
ATOM 1331 O O . LEU A 1 179 ? 237.31424 209.37083 148.16868 1.000 46.51707 179 LEU C O 1
ATOM 1336 N N . GLU A 1 180 ? 237.92861 208.40908 150.11088 1.000 48.90631 180 GLU C N 1
ATOM 1337 C CA . GLU A 1 180 ? 239.22539 209.07846 150.12059 1.000 48.47348 180 GLU C CA 1
ATOM 1338 C C . GLU A 1 180 ? 240.10815 208.59429 148.97660 1.000 51.10621 180 GLU C C 1
ATOM 1339 O O . GLU A 1 180 ? 240.78869 209.39649 148.32699 1.000 52.54015 180 GLU C O 1
ATOM 1341 N N . GLY A 1 181 ? 240.11336 207.28873 148.71479 1.000 50.98123 181 GLY C N 1
ATOM 1342 C CA . GLY A 1 181 ? 240.87704 206.75741 147.60280 1.000 49.38881 181 GLY C CA 1
ATOM 1343 C C . GLY A 1 181 ? 241.72546 205.54144 147.91748 1.000 55.11582 181 GLY C C 1
ATOM 1344 O O . GLY A 1 181 ? 242.55903 205.14099 147.09978 1.000 56.93228 181 GLY C O 1
ATOM 1345 N N . ASP A 1 182 ? 241.53060 204.94248 149.09042 1.000 55.63823 182 ASP C N 1
ATOM 1346 C CA . ASP A 1 182 ? 242.28885 203.75376 149.47225 1.000 52.63024 182 ASP C CA 1
ATOM 1347 C C . ASP A 1 182 ? 241.81395 202.56390 148.64657 1.000 54.41686 182 ASP C C 1
ATOM 1348 O O . ASP A 1 182 ? 240.69081 202.08422 148.82782 1.000 56.04746 182 ASP C O 1
ATOM 1350 N N . ALA A 1 183 ? 242.68032 202.07239 147.75492 1.000 54.78568 183 ALA C N 1
ATOM 1351 C CA . ALA A 1 183 ? 242.27220 201.05248 146.79102 1.000 55.91890 183 ALA C CA 1
ATOM 1352 C C . ALA A 1 183 ? 241.85142 199.76004 147.47964 1.000 56.98140 183 ALA C C 1
ATOM 1353 O O . ALA A 1 183 ? 240.91004 199.08892 147.03557 1.000 58.03982 183 ALA C O 1
ATOM 1355 N N . GLU A 1 184 ? 242.54492 199.38686 148.55822 1.000 53.27206 184 GLU C N 1
ATOM 1356 C CA . GLU A 1 184 ? 242.16944 198.18776 149.29936 1.000 52.45600 184 GLU C CA 1
ATOM 1357 C C . GLU A 1 184 ? 240.74854 198.28612 149.83558 1.000 52.36864 184 GLU C C 1
ATOM 1358 O O . GLU A 1 184 ? 240.08058 197.26202 150.01716 1.000 55.98049 184 GLU C O 1
ATOM 1360 N N . TRP A 1 185 ? 240.27223 199.50274 150.09563 1.000 48.59015 185 TRP C N 1
ATOM 1361 C CA . TRP A 1 185 ? 238.90275 199.71358 150.53944 1.000 46.42571 185 TRP C CA 1
ATOM 1362 C C . TRP A 1 185 ? 237.94830 200.02272 149.39419 1.000 46.18978 185 TRP C C 1
ATOM 1363 O O . TRP A 1 185 ? 236.73193 199.89756 149.57150 1.000 50.25944 185 TRP C O 1
ATOM 1374 N N . GLU A 1 186 ? 238.46528 200.42610 148.23007 1.000 47.75929 186 GLU C N 1
ATOM 1375 C CA . GLU A 1 186 ? 237.61862 200.53980 147.04680 1.000 46.71706 186 GLU C CA 1
ATOM 1376 C C . GLU A 1 186 ? 237.27541 199.16941 146.48160 1.000 49.72402 186 GLU C C 1
ATOM 1377 O O . GLU A 1 186 ? 236.23949 199.00816 145.82223 1.000 53.99694 186 GLU C O 1
ATOM 1383 N N . ALA A 1 187 ? 238.13747 198.17756 146.71637 1.000 49.36174 187 ALA C N 1
ATOM 1384 C CA . ALA A 1 187 ? 237.80060 196.81045 146.33895 1.000 49.34439 187 ALA C CA 1
ATOM 1385 C C . ALA A 1 187 ? 236.54062 196.33537 147.04881 1.000 50.16632 187 ALA C C 1
ATOM 1386 O O . ALA A 1 187 ? 235.75431 195.57450 146.47577 1.000 51.79271 187 ALA C O 1
ATOM 1388 N N . LYS A 1 188 ? 236.32082 196.78461 148.28623 1.000 44.70636 188 LYS C N 1
ATOM 1389 C CA . LYS A 1 188 ? 235.10568 196.40886 149.00153 1.000 43.09802 188 LYS C CA 1
ATOM 1390 C C . LYS A 1 188 ? 233.87165 197.04418 148.36996 1.000 46.99354 188 LYS C C 1
ATOM 1391 O O . LYS A 1 188 ? 232.81109 196.41471 148.29933 1.000 50.20597 188 LYS C O 1
ATOM 1397 N N . ILE A 1 189 ? 233.98770 198.28854 147.90280 1.000 41.05747 189 ILE C N 1
ATOM 1398 C CA . ILE A 1 189 ? 232.87646 198.91850 147.19542 1.000 40.98366 189 ILE C CA 1
ATOM 1399 C C . ILE A 1 189 ? 232.59665 198.19296 145.88579 1.000 44.73939 189 ILE C C 1
ATOM 1400 O O . ILE A 1 189 ? 231.43749 198.01660 145.49148 1.000 48.22741 189 ILE C O 1
ATOM 1405 N N . LEU A 1 190 ? 233.65038 197.76878 145.18609 1.000 45.07669 190 LEU C N 1
ATOM 1406 C CA . LEU A 1 190 ? 233.45350 196.98650 143.96832 1.000 43.32083 190 LEU C CA 1
ATOM 1407 C C . LEU A 1 190 ? 232.76531 195.65966 144.27211 1.000 41.89101 190 LEU C C 1
ATOM 1408 O O . LEU A 1 190 ? 231.90047 195.20751 143.51157 1.000 40.69562 190 LEU C O 1
ATOM 1413 N N . GLU A 1 191 ? 233.13710 195.02274 145.38355 1.000 43.95599 191 GLU C N 1
ATOM 1414 C CA . GLU A 1 191 ? 232.47442 193.78930 145.79575 1.000 43.76090 191 GLU C CA 1
ATOM 1415 C C . GLU A 1 191 ? 231.00632 194.03463 146.12411 1.000 47.11733 191 GLU C C 1
ATOM 1416 O O . GLU A 1 191 ? 230.14273 193.21191 145.80024 1.000 48.55811 191 GLU C O 1
ATOM 1422 N N . LEU A 1 192 ? 230.70617 195.16070 146.77382 1.000 42.80262 192 LEU C N 1
ATOM 1423 C CA . LEU A 1 192 ? 229.31694 195.50825 147.05831 1.000 36.12891 192 LEU C CA 1
ATOM 1424 C C . LEU A 1 192 ? 228.53064 195.73549 145.77308 1.000 39.73137 192 LEU C C 1
ATOM 1425 O O . LEU A 1 192 ? 227.36397 195.34285 145.67252 1.000 46.22337 192 LEU C O 1
ATOM 1430 N N . ALA A 1 193 ? 229.14869 196.38152 144.78327 1.000 40.65896 193 ALA C N 1
ATOM 1431 C CA . ALA A 1 193 ? 228.49050 196.55654 143.49134 1.000 39.42911 193 ALA C CA 1
ATOM 1432 C C . ALA A 1 193 ? 228.23480 195.21312 142.81763 1.000 46.65804 193 ALA C C 1
ATOM 1433 O O . ALA A 1 193 ? 227.17427 194.99887 142.21673 1.000 46.23913 193 ALA C O 1
ATOM 1435 N N . GLY A 1 194 ? 229.19708 194.29462 142.90714 1.000 45.96130 194 GLY C N 1
ATOM 1436 C CA . GLY A 1 194 ? 228.97862 192.95849 142.37591 1.000 39.76517 194 GLY C CA 1
ATOM 1437 C C . GLY A 1 194 ? 227.85105 192.22924 143.08189 1.000 39.67248 194 GLY C C 1
ATOM 1438 O O . GLY A 1 194 ? 227.07435 191.50512 142.45344 1.000 44.22806 194 GLY C O 1
ATOM 1439 N N . PHE A 1 195 ? 227.75229 192.40286 144.40101 1.000 39.03977 195 PHE C N 1
ATOM 1440 C CA . PHE A 1 195 ? 226.65246 191.79924 145.14682 1.000 38.76116 195 PHE C CA 1
ATOM 1441 C C . PHE A 1 195 ? 225.31828 192.42088 144.75818 1.000 36.31115 195 PHE C C 1
ATOM 1442 O O . PHE A 1 195 ? 224.29670 191.73084 144.71579 1.000 37.96717 195 PHE C O 1
ATOM 1450 N N . LEU A 1 196 ? 225.30585 193.72388 144.48014 1.000 38.49549 196 LEU C N 1
ATOM 1451 C CA . LEU A 1 196 ? 224.10155 194.34843 143.94500 1.000 36.07985 196 LEU C CA 1
ATOM 1452 C C . LEU A 1 196 ? 223.72160 193.72766 142.60842 1.000 40.02279 196 LEU C C 1
ATOM 1453 O O . LEU A 1 196 ? 222.54213 193.46369 142.34710 1.000 44.55856 196 LEU C O 1
ATOM 1458 N N . ASP A 1 197 ? 224.71547 193.48747 141.75039 1.000 44.51631 197 ASP C N 1
ATOM 1459 C CA . ASP A 1 197 ? 224.44776 192.90360 140.43894 1.000 41.06859 197 ASP C CA 1
ATOM 1460 C C . ASP A 1 197 ? 223.89953 191.48508 140.55200 1.000 42.21825 197 ASP C C 1
ATOM 1461 O O . ASP A 1 197 ? 222.96237 191.11656 139.83488 1.000 42.03970 197 ASP C O 1
ATOM 1466 N N . SER A 1 198 ? 224.46730 190.67449 141.44433 1.000 44.94689 198 SER C N 1
ATOM 1467 C CA . SER A 1 198 ? 224.16917 189.24536 141.48074 1.000 43.46382 198 SER C CA 1
ATOM 1468 C C . SER A 1 198 ? 223.06694 188.87450 142.46806 1.000 49.06762 198 SER C C 1
ATOM 1469 O O . SER A 1 198 ? 222.10417 188.20146 142.09046 1.000 52.99097 198 SER C O 1
ATOM 1472 N N . TYR A 1 199 ? 223.18842 189.29636 143.72911 1.000 44.94943 199 TYR C N 1
ATOM 1473 C CA . TYR A 1 199 ? 222.25357 188.85750 144.76179 1.000 38.02218 199 TYR C CA 1
ATOM 1474 C C . TYR A 1 199 ? 220.84193 189.36857 144.50700 1.000 40.11136 199 TYR C C 1
ATOM 1475 O O . TYR A 1 199 ? 219.86770 188.64093 144.72808 1.000 44.95992 199 TYR C O 1
ATOM 1484 N N . ILE A 1 200 ? 220.70508 190.61120 144.05673 1.000 40.77251 200 ILE C N 1
ATOM 1485 C CA . ILE A 1 200 ? 219.38340 191.17772 143.80276 1.000 38.58975 200 ILE C CA 1
ATOM 1486 C C . ILE A 1 200 ? 218.95109 190.78565 142.39641 1.000 43.64756 200 ILE C C 1
ATOM 1487 O O . ILE A 1 200 ? 219.55131 191.24314 141.41366 1.000 46.47287 200 ILE C O 1
ATOM 1492 N N . PRO A 1 201 ? 217.92885 189.94867 142.25072 1.000 48.45677 201 PRO C N 1
ATOM 1493 C CA . PRO A 1 201 ? 217.48171 189.55753 140.91226 1.000 48.72919 201 PRO C CA 1
ATOM 1494 C C . PRO A 1 201 ? 216.77303 190.70374 140.21137 1.000 46.21289 201 PRO C C 1
ATOM 1495 O O . PRO A 1 201 ? 216.22834 191.61446 140.83870 1.000 47.58574 201 PRO C O 1
ATOM 1499 N N . GLU A 1 202 ? 216.79165 190.64960 138.88676 1.000 50.60710 202 GLU C N 1
ATOM 1500 C CA . GLU A 1 202 ? 216.05981 191.62805 138.09928 1.000 51.86493 202 GLU C CA 1
ATOM 1501 C C . GLU A 1 202 ? 214.57088 191.47261 138.38244 1.000 57.21973 202 GLU C C 1
ATOM 1502 O O . GLU A 1 202 ? 214.01741 190.38465 138.16184 1.000 55.31707 202 GLU C O 1
ATOM 1504 N N . PRO A 1 203 ? 213.89424 192.50656 138.87390 1.000 60.55986 203 PRO C N 1
ATOM 1505 C CA . PRO A 1 203 ? 212.49107 192.34649 139.26471 1.000 55.81043 203 PRO C CA 1
ATOM 1506 C C . PRO A 1 203 ? 211.59153 192.11373 138.06379 1.000 56.74977 203 PRO C C 1
ATOM 1507 O O . PRO A 1 203 ? 211.86877 192.56244 136.94908 1.000 56.13785 203 PRO C O 1
ATOM 1511 N N . GLU A 1 204 ? 210.49915 191.39533 138.30803 1.000 59.71386 204 GLU C N 1
ATOM 1512 C CA . GLU A 1 204 ? 209.47778 191.15936 137.29492 1.000 58.41670 204 GLU C CA 1
ATOM 1513 C C . GLU A 1 204 ? 208.49999 192.32661 137.33403 1.000 57.65383 204 GLU C C 1
ATOM 1514 O O . GLU A 1 204 ? 207.75862 192.49351 138.30761 1.000 60.56305 204 GLU C O 1
ATOM 1516 N N . ARG A 1 205 ? 208.49851 193.13221 136.27898 1.000 51.45348 205 ARG C N 1
ATOM 1517 C CA . ARG A 1 205 ? 207.70481 194.34965 136.22752 1.000 50.33818 205 ARG C CA 1
ATOM 1518 C C . ARG A 1 205 ? 206.38982 194.09500 135.50454 1.000 56.12698 205 ARG C C 1
ATOM 1519 O O . ARG A 1 205 ? 206.33463 193.32103 134.54478 1.000 57.01670 205 ARG C O 1
ATOM 1527 N N . ALA A 1 206 ? 205.33048 194.75315 135.97456 1.000 58.00997 206 ALA C N 1
ATOM 1528 C CA . ALA A 1 206 ? 203.99588 194.60712 135.39884 1.000 57.36029 206 ALA C CA 1
ATOM 1529 C C . ALA A 1 206 ? 203.75547 195.76338 134.43264 1.000 58.49494 206 ALA C C 1
ATOM 1530 O O . ALA A 1 206 ? 203.11451 196.76256 134.75507 1.000 59.01019 206 ALA C O 1
ATOM 1532 N N . ILE A 1 207 ? 204.28732 195.61230 133.21486 1.000 55.48376 207 ILE C N 1
ATOM 1533 C CA . ILE A 1 207 ? 204.12079 196.62763 132.18068 1.000 56.89670 207 ILE C CA 1
ATOM 1534 C C . ILE A 1 207 ? 202.82156 196.46609 131.40616 1.000 61.00129 207 ILE C C 1
ATOM 1535 O O . ILE A 1 207 ? 202.53898 197.27575 130.51249 1.000 63.25887 207 ILE C O 1
ATOM 1540 N N . ASP A 1 208 ? 202.02134 195.44653 131.71667 1.000 65.24951 208 ASP C N 1
ATOM 1541 C CA . ASP A 1 208 ? 200.74626 195.23236 131.04695 1.000 63.39319 208 ASP C CA 1
ATOM 1542 C C . ASP A 1 208 ? 199.54949 195.66491 131.88097 1.000 63.21909 208 ASP C C 1
ATOM 1543 O O . ASP A 1 208 ? 198.47356 195.89590 131.31901 1.000 65.00314 208 ASP C O 1
ATOM 1548 N N . LYS A 1 209 ? 199.71189 195.77935 133.19526 1.000 59.60841 209 LYS C N 1
ATOM 1549 C CA . LYS A 1 209 ? 198.62692 196.18818 134.06612 1.000 56.76637 209 LYS C CA 1
ATOM 1550 C C . LYS A 1 209 ? 198.32082 197.67250 133.87229 1.000 58.36074 209 LYS C C 1
ATOM 1551 O O . LYS A 1 209 ? 199.12056 198.40818 133.29111 1.000 59.58284 209 LYS C O 1
ATOM 1557 N N . PRO A 1 210 ? 197.15116 198.13046 134.32298 1.000 57.53566 210 PRO C N 1
ATOM 1558 C CA . PRO A 1 210 ? 196.84794 199.56407 134.24325 1.000 55.63771 210 PRO C CA 1
ATOM 1559 C C . PRO A 1 210 ? 197.88048 200.39875 134.98741 1.000 54.34797 210 PRO C C 1
ATOM 1560 O O . PRO A 1 210 ? 198.42100 199.98970 136.01711 1.000 53.53156 210 PRO C O 1
ATOM 1564 N N . PHE A 1 211 ? 198.15215 201.58224 134.44057 1.000 48.87503 211 PHE C N 1
ATOM 1565 C CA . PHE A 1 211 ? 199.21420 202.43584 134.95676 1.000 44.89204 211 PHE C CA 1
ATOM 1566 C C . PHE A 1 211 ? 198.93111 202.85783 136.39392 1.000 46.31299 211 PHE C C 1
ATOM 1567 O O . PHE A 1 211 ? 197.79659 203.18186 136.75431 1.000 49.71319 211 PHE C O 1
ATOM 1575 N N . LEU A 1 212 ? 199.97913 202.85389 137.21618 1.000 41.36010 212 LEU C N 1
ATOM 1576 C CA . LEU A 1 212 ? 199.86999 203.22937 138.61935 1.000 35.21063 212 LEU C CA 1
ATOM 1577 C C . LEU A 1 212 ? 201.20987 203.76447 139.09966 1.000 41.05461 212 LEU C C 1
ATOM 1578 O O . LEU A 1 212 ? 202.24015 203.10736 138.92839 1.000 44.00829 212 LEU C O 1
ATOM 1583 N N . LEU A 1 213 ? 201.18827 204.95037 139.70010 1.000 35.54798 213 LEU C N 1
ATOM 1584 C CA . LEU A 1 213 ? 202.39259 205.58662 140.21611 1.000 32.76798 213 LEU C CA 1
ATOM 1585 C C . LEU A 1 213 ? 202.11691 206.22664 141.57066 1.000 33.51840 213 LEU C C 1
ATOM 1586 O O . LEU A 1 213 ? 201.38908 207.22362 141.64712 1.000 40.12430 213 LEU C O 1
ATOM 1591 N N . PRO A 1 214 ? 202.65509 205.67957 142.65919 1.000 34.28240 214 PRO C N 1
ATOM 1592 C CA . PRO A 1 214 ? 202.57675 206.38148 143.94652 1.000 29.10356 214 PRO C CA 1
ATOM 1593 C C . PRO A 1 214 ? 203.46080 207.61932 143.92787 1.000 31.93597 214 PRO C C 1
ATOM 1594 O O . PRO A 1 214 ? 204.61802 207.56535 143.50783 1.000 41.83266 214 PRO C O 1
ATOM 1598 N N . ILE A 1 215 ? 202.91050 208.73485 144.39092 1.000 27.55987 215 ILE C N 1
ATOM 1599 C CA . ILE A 1 215 ? 203.62238 210.00691 144.35441 1.000 29.45279 215 ILE C CA 1
ATOM 1600 C C . ILE A 1 215 ? 204.53520 210.10718 145.56835 1.000 32.59588 215 ILE C C 1
ATOM 1601 O O . ILE A 1 215 ? 204.09050 209.94465 146.71021 1.000 40.94720 215 ILE C O 1
ATOM 1606 N N . GLU A 1 216 ? 205.81792 210.37375 145.32419 1.000 39.13163 216 GLU C N 1
ATOM 1607 C CA . GLU A 1 216 ? 206.78310 210.57609 146.39698 1.000 40.02173 216 GLU C CA 1
ATOM 1608 C C . GLU A 1 216 ? 207.13378 212.03894 146.61818 1.000 42.61311 216 GLU C C 1
ATOM 1609 O O . GLU A 1 216 ? 207.44026 212.42437 147.75048 1.000 50.64660 216 GLU C O 1
ATOM 1615 N N . ASP A 1 217 ? 207.09914 212.85980 145.57126 1.000 44.61656 217 ASP C N 1
ATOM 1616 C CA . ASP A 1 217 ? 207.49701 214.25350 145.68647 1.000 40.77923 217 ASP C CA 1
ATOM 1617 C C . ASP A 1 217 ? 206.84623 215.05258 144.56969 1.000 44.42277 217 ASP C C 1
ATOM 1618 O O . ASP A 1 217 ? 206.59753 214.53546 143.47681 1.000 50.30396 217 ASP C O 1
ATOM 1623 N N . VAL A 1 218 ? 206.57141 216.31937 144.86427 1.000 46.44634 218 VAL C N 1
ATOM 1624 C CA . VAL A 1 218 ? 205.95380 217.24405 143.92405 1.000 46.16228 218 VAL C CA 1
ATOM 1625 C C . VAL A 1 218 ? 206.87527 218.44399 143.76637 1.000 46.34713 218 VAL C C 1
ATOM 1626 O O . VAL A 1 218 ? 207.28029 219.05708 144.76058 1.000 50.43133 218 VAL C O 1
ATOM 1630 N N . PHE A 1 219 ? 207.20534 218.77329 142.52228 1.000 45.08835 219 PHE C N 1
ATOM 1631 C CA . PHE A 1 219 ? 208.05862 219.90359 142.20019 1.000 44.16658 219 PHE C CA 1
ATOM 1632 C C . PHE A 1 219 ? 207.29796 220.88542 141.32263 1.000 48.63664 219 PHE C C 1
ATOM 1633 O O . PHE A 1 219 ? 206.42731 220.49787 140.53851 1.000 49.05770 219 PHE C O 1
ATOM 1641 N N . SER A 1 220 ? 207.63268 222.16140 141.46545 1.000 57.82895 220 SER C N 1
ATOM 1642 C CA . SER A 1 220 ? 207.07591 223.22841 140.64023 1.000 57.05319 220 SER C CA 1
ATOM 1643 C C . SER A 1 220 ? 208.19375 223.71097 139.71965 1.000 58.37333 220 SER C C 1
ATOM 1644 O O . SER A 1 220 ? 208.99836 224.56686 140.08925 1.000 62.63459 220 SER C O 1
ATOM 1647 N N . ILE A 1 221 ? 208.23710 223.15544 138.51361 1.000 60.62929 221 ILE C N 1
ATOM 1648 C CA . ILE A 1 221 ? 209.27656 223.50545 137.55239 1.000 64.42533 221 ILE C CA 1
ATOM 1649 C C . ILE A 1 221 ? 208.88209 224.80785 136.86834 1.000 66.01430 221 ILE C C 1
ATOM 1650 O O . ILE A 1 221 ? 207.82815 224.89068 136.22686 1.000 67.17300 221 ILE C O 1
ATOM 1655 N N . SER A 1 222 ? 209.73204 225.82421 137.00306 1.000 71.00312 222 SER C N 1
ATOM 1656 C CA . SER A 1 222 ? 209.42239 227.14780 136.48026 1.000 73.59573 222 SER C CA 1
ATOM 1657 C C . SER A 1 222 ? 209.39364 227.12919 134.95803 1.000 72.98101 222 SER C C 1
ATOM 1658 O O . SER A 1 222 ? 210.33085 226.65130 134.31162 1.000 70.64198 222 SER C O 1
ATOM 1661 N N . GLY A 1 223 ? 208.31212 227.65325 134.38783 1.000 74.64992 223 GLY C N 1
ATOM 1662 C CA . GLY A 1 223 ? 208.13748 227.68125 132.95389 1.000 74.95532 223 GLY C CA 1
ATOM 1663 C C . GLY A 1 223 ? 207.58666 226.40974 132.35167 1.000 77.09662 223 GLY C C 1
ATOM 1664 O O . GLY A 1 223 ? 207.31003 226.38621 131.14568 1.000 78.36576 223 GLY C O 1
ATOM 1665 N N . ARG A 1 224 ? 207.41706 225.35384 133.14418 1.000 75.55198 224 ARG C N 1
ATOM 1666 C CA . ARG A 1 224 ? 206.85979 224.09719 132.66166 1.000 74.12978 224 ARG C CA 1
ATOM 1667 C C . ARG A 1 224 ? 205.58701 223.70550 133.39262 1.000 73.36972 224 ARG C C 1
ATOM 1668 O O . ARG A 1 224 ? 204.59058 223.35992 132.74688 1.000 72.89354 224 ARG C O 1
ATOM 1676 N N . GLY A 1 225 ? 205.58494 223.75091 134.72291 1.000 63.05870 225 GLY C N 1
ATOM 1677 C CA . GLY A 1 225 ? 204.39248 223.39191 135.46500 1.000 61.24152 225 GLY C CA 1
ATOM 1678 C C . GLY A 1 225 ? 204.66580 222.60584 136.72935 1.000 59.42427 225 GLY C C 1
ATOM 1679 O O . GLY A 1 225 ? 205.53434 222.97794 137.52168 1.000 59.50719 225 GLY C O 1
ATOM 1680 N N . THR A 1 226 ? 203.92977 221.51656 136.93306 1.000 52.61487 226 THR C N 1
ATOM 1681 C CA . THR A 1 226 ? 204.03637 220.71100 138.14123 1.000 51.05261 226 THR C CA 1
ATOM 1682 C C . THR A 1 226 ? 204.41396 219.28278 137.77648 1.000 48.60948 226 THR C C 1
ATOM 1683 O O . THR A 1 226 ? 203.75479 218.65401 136.94173 1.000 53.16985 226 THR C O 1
ATOM 1687 N N . VAL A 1 227 ? 205.45230 218.76538 138.42729 1.000 43.87924 227 VAL C N 1
ATOM 1688 C CA . VAL A 1 227 ? 205.97664 217.43167 138.16190 1.000 42.17054 227 VAL C CA 1
ATOM 1689 C C . VAL A 1 227 ? 205.80062 216.57923 139.40975 1.000 44.17396 227 VAL C C 1
ATOM 1690 O O . VAL A 1 227 ? 206.14936 217.00572 140.51539 1.000 46.96692 227 VAL C O 1
ATOM 1694 N N . VAL A 1 228 ? 205.26138 215.37839 139.23186 1.000 40.84299 228 VAL C N 1
ATOM 1695 C CA . VAL A 1 228 ? 205.15503 214.39338 140.30203 1.000 40.36664 228 VAL C CA 1
ATOM 1696 C C . VAL A 1 228 ? 206.16997 213.29249 140.03295 1.000 39.94045 228 VAL C C 1
ATOM 1697 O O . VAL A 1 228 ? 206.21259 212.73480 138.93126 1.000 45.11859 228 VAL C O 1
ATOM 1701 N N . THR A 1 229 ? 207.00151 212.99621 141.02456 1.000 34.42447 229 THR C N 1
ATOM 1702 C CA . THR A 1 229 ? 208.03784 211.98746 140.88015 1.000 38.18370 229 THR C CA 1
ATOM 1703 C C . THR A 1 229 ? 207.65062 210.72550 141.63715 1.000 36.31184 229 THR C C 1
ATOM 1704 O O . THR A 1 229 ? 206.87111 210.76862 142.59215 1.000 41.94140 229 THR C O 1
ATOM 1708 N N . GLY A 1 230 ? 208.18723 209.59870 141.18996 1.000 32.44263 230 GLY C N 1
ATOM 1709 C CA . GLY A 1 230 ? 207.95296 208.35324 141.89044 1.000 33.02550 230 GLY C CA 1
ATOM 1710 C C . GLY A 1 230 ? 208.31002 207.15952 141.03494 1.000 34.08065 230 GLY C C 1
ATOM 1711 O O . GLY A 1 230 ? 208.71461 207.28589 139.87638 1.000 43.96648 230 GLY C O 1
ATOM 1712 N N . ARG A 1 231 ? 208.14449 205.98707 141.63892 1.000 32.56753 231 ARG C N 1
ATOM 1713 C CA . ARG A 1 231 ? 208.39903 204.71257 140.98255 1.000 28.80759 231 ARG C CA 1
ATOM 1714 C C . ARG A 1 231 ? 207.08341 204.16576 140.44561 1.000 34.79579 231 ARG C C 1
ATOM 1715 O O . ARG A 1 231 ? 206.12760 203.98340 141.20628 1.000 44.23919 231 ARG C O 1
ATOM 1723 N N . VAL A 1 232 ? 207.03510 203.91006 139.14089 1.000 36.27154 232 VAL C N 1
ATOM 1724 C CA . VAL A 1 232 ? 205.83093 203.37264 138.51489 1.000 32.72294 232 VAL C CA 1
ATOM 1725 C C . VAL A 1 232 ? 205.63071 201.94862 139.02346 1.000 43.54067 232 VAL C C 1
ATOM 1726 O O . VAL A 1 232 ? 206.44689 201.06442 138.75144 1.000 48.17080 232 VAL C O 1
ATOM 1730 N N . GLU A 1 233 ? 204.54872 201.72394 139.77152 1.000 42.96031 233 GLU C N 1
ATOM 1731 C CA . GLU A 1 233 ? 204.28306 200.38964 140.29873 1.000 39.82042 233 GLU C CA 1
ATOM 1732 C C . GLU A 1 233 ? 203.95822 199.41201 139.17774 1.000 42.74549 233 GLU C C 1
ATOM 1733 O O . GLU A 1 233 ? 204.49403 198.29880 139.13597 1.000 47.15648 233 GLU C O 1
ATOM 1739 N N . ARG A 1 234 ? 203.08528 199.81141 138.25666 1.000 45.01687 234 ARG C N 1
ATOM 1740 C CA . ARG A 1 234 ? 202.70298 198.94834 137.15125 1.000 47.40045 234 ARG C CA 1
ATOM 1741 C C . ARG A 1 234 ? 202.33512 199.80482 135.95115 1.000 43.33964 234 ARG C C 1
ATOM 1742 O O . ARG A 1 234 ? 202.05964 201.00028 136.07565 1.000 46.06691 234 ARG C O 1
ATOM 1750 N N . GLY A 1 235 ? 202.33745 199.17449 134.78377 1.000 43.45711 235 GLY C N 1
ATOM 1751 C CA . GLY A 1 235 ? 201.89239 199.82630 133.57454 1.000 43.43402 235 GLY C CA 1
ATOM 1752 C C . GLY A 1 235 ? 202.92725 200.75621 132.97417 1.000 46.52313 235 GLY C C 1
ATOM 1753 O O . GLY A 1 235 ? 204.09029 200.81140 133.37945 1.000 55.02488 235 GLY C O 1
ATOM 1754 N N . ILE A 1 236 ? 202.47293 201.50455 131.97336 1.000 47.22795 236 ILE C N 1
ATOM 1755 C CA . ILE A 1 236 ? 203.31033 202.43668 131.23137 1.000 47.06513 236 ILE C CA 1
ATOM 1756 C C . ILE A 1 236 ? 202.56147 203.75398 131.10336 1.000 50.60377 236 ILE C C 1
ATOM 1757 O O . ILE A 1 236 ? 201.36886 203.76502 130.77978 1.000 51.02038 236 ILE C O 1
ATOM 1762 N N . ILE A 1 237 ? 203.25552 204.85840 131.36317 1.000 53.44544 237 ILE C N 1
ATOM 1763 C CA . ILE A 1 237 ? 202.71331 206.19921 131.18391 1.000 53.33526 237 ILE C CA 1
ATOM 1764 C C . ILE A 1 237 ? 203.43272 206.84910 130.01099 1.000 55.16422 237 ILE C C 1
ATOM 1765 O O . ILE A 1 237 ? 204.66795 206.84659 129.95072 1.000 59.55526 237 ILE C O 1
ATOM 1770 N N . LYS A 1 238 ? 202.66075 207.38289 129.07012 1.000 61.73251 238 LYS C N 1
ATOM 1771 C CA . LYS A 1 238 ? 203.19627 208.00656 127.87213 1.000 65.22084 238 LYS C CA 1
ATOM 1772 C C . LYS A 1 238 ? 202.75417 209.46135 127.80310 1.000 67.03171 238 LYS C C 1
ATOM 1773 O O . LYS A 1 238 ? 201.75736 209.86034 128.41080 1.000 70.43553 238 LYS C O 1
ATOM 1779 N N . VAL A 1 239 ? 203.51845 210.25590 127.05476 1.000 64.64400 239 VAL C N 1
ATOM 1780 C CA . VAL A 1 239 ? 203.18888 211.66403 126.87862 1.000 64.93859 239 VAL C CA 1
ATOM 1781 C C . VAL A 1 239 ? 201.88167 211.78301 126.10840 1.000 67.20284 239 VAL C C 1
ATOM 1782 O O . VAL A 1 239 ? 201.67866 211.11301 125.08750 1.000 66.82740 239 VAL C O 1
ATOM 1786 N N . GLY A 1 240 ? 200.98604 212.63931 126.59632 1.000 68.44543 240 GLY C N 1
ATOM 1787 C CA . GLY A 1 240 ? 199.68029 212.81038 126.00183 1.000 68.61070 240 GLY C CA 1
ATOM 1788 C C . GLY A 1 240 ? 198.58630 211.95412 126.60025 1.000 68.45506 240 GLY C C 1
ATOM 1789 O O . GLY A 1 240 ? 197.41057 212.16926 126.27998 1.000 70.74902 240 GLY C O 1
ATOM 1790 N N . GLU A 1 241 ? 198.92871 210.99547 127.45534 1.000 65.84001 241 GLU C N 1
ATOM 1791 C CA . GLU A 1 241 ? 197.93127 210.13799 128.07571 1.000 69.01024 241 GLU C CA 1
ATOM 1792 C C . GLU A 1 241 ? 197.23855 210.85449 129.22808 1.000 71.19931 241 GLU C C 1
ATOM 1793 O O . GLU A 1 241 ? 197.83058 211.68886 129.91800 1.000 69.06581 241 GLU C O 1
ATOM 1799 N N . GLU A 1 242 ? 195.96825 210.51752 129.43025 1.000 71.25268 242 GLU C N 1
ATOM 1800 C CA . GLU A 1 242 ? 195.18210 211.07884 130.51824 1.000 67.75050 242 GLU C CA 1
ATOM 1801 C C . GLU A 1 242 ? 195.40520 210.27903 131.79498 1.000 69.82285 242 GLU C C 1
ATOM 1802 O O . GLU A 1 242 ? 195.49085 209.04818 131.76591 1.000 72.02447 242 GLU C O 1
ATOM 1808 N N . VAL A 1 243 ? 195.50497 210.99094 132.91765 1.000 59.40719 243 VAL C N 1
ATOM 1809 C CA . VAL A 1 243 ? 195.74187 210.39132 134.22147 1.000 59.51592 243 VAL C CA 1
ATOM 1810 C C . VAL A 1 243 ? 194.77773 210.99477 135.23249 1.000 61.35018 243 VAL C C 1
ATOM 1811 O O . VAL A 1 243 ? 194.21464 212.07431 135.03143 1.000 62.83347 243 VAL C O 1
ATOM 1815 N N . GLU A 1 244 ? 194.59610 210.27311 136.33415 1.000 56.73785 244 GLU C N 1
ATOM 1816 C CA . GLU A 1 244 ? 193.77578 210.71053 137.45035 1.000 53.72464 244 GLU C CA 1
ATOM 1817 C C . GLU A 1 244 ? 194.61721 210.72589 138.71654 1.000 54.78720 244 GLU C C 1
ATOM 1818 O O . GLU A 1 244 ? 195.40528 209.80766 138.96250 1.000 56.67080 244 GLU C O 1
ATOM 1824 N N . ILE A 1 245 ? 194.44467 211.77314 139.51115 1.000 50.33513 245 ILE C N 1
ATOM 1825 C CA . ILE A 1 245 ? 195.07578 211.89368 140.81784 1.000 49.44921 245 ILE C CA 1
ATOM 1826 C C . ILE A 1 245 ? 194.05402 211.43907 141.84872 1.000 50.50537 245 ILE C C 1
ATOM 1827 O O . ILE A 1 245 ? 193.04597 212.11611 142.08232 1.000 52.61316 245 ILE C O 1
ATOM 1832 N N . VAL A 1 246 ? 194.31026 210.28393 142.45252 1.000 48.22282 246 VAL C N 1
ATOM 1833 C CA . VAL A 1 246 ? 193.40979 209.67236 143.41933 1.000 47.20228 246 VAL C CA 1
ATOM 1834 C C . VAL A 1 246 ? 194.08252 209.67928 144.78299 1.000 45.89512 246 VAL C C 1
ATOM 1835 O O . VAL A 1 246 ? 195.31001 209.60399 144.89036 1.000 51.26281 246 VAL C O 1
ATOM 1839 N N . GLY A 1 247 ? 193.27302 209.77007 145.83341 1.000 40.49723 247 GLY C N 1
ATOM 1840 C CA . GLY A 1 247 ? 193.81987 209.69749 147.17190 1.000 43.83448 247 GLY C CA 1
ATOM 1841 C C . GLY A 1 247 ? 193.18608 210.61704 148.19330 1.000 46.97438 247 GLY C C 1
ATOM 1842 O O . GLY A 1 247 ? 191.96721 210.59984 148.38459 1.000 50.41055 247 GLY C O 1
ATOM 1843 N N . ILE A 1 248 ? 194.01537 211.43526 148.84553 1.000 49.49295 248 ILE C N 1
ATOM 1844 C CA . ILE A 1 248 ? 193.59031 212.14411 150.05284 1.000 49.69758 248 ILE C CA 1
ATOM 1845 C C . ILE A 1 248 ? 192.43288 213.08660 149.74824 1.000 52.04160 248 ILE C C 1
ATOM 1846 O O . ILE A 1 248 ? 191.40402 213.07700 150.43370 1.000 52.54586 248 ILE C O 1
ATOM 1851 N N . LYS A 1 249 ? 192.58225 213.91354 148.72168 1.000 55.66717 249 LYS C N 1
ATOM 1852 C CA . LYS A 1 249 ? 191.54611 214.86175 148.34909 1.000 51.32452 249 LYS C CA 1
ATOM 1853 C C . LYS A 1 249 ? 190.63755 214.23220 147.29551 1.000 55.01052 249 LYS C C 1
ATOM 1854 O O . LYS A 1 249 ? 190.72965 213.03921 146.99474 1.000 57.78529 249 LYS C O 1
ATOM 1860 N N . GLU A 1 250 ? 189.74258 215.03316 146.72598 1.000 59.88903 250 GLU C N 1
ATOM 1861 C CA . GLU A 1 250 ? 188.90120 214.55364 145.64060 1.000 61.58253 250 GLU C CA 1
ATOM 1862 C C . GLU A 1 250 ? 189.75048 214.28345 144.40532 1.000 60.22204 250 GLU C C 1
ATOM 1863 O O . GLU A 1 250 ? 190.68765 215.02687 144.10182 1.000 61.96470 250 GLU C O 1
ATOM 1869 N N . THR A 1 251 ? 189.42180 213.20782 143.69492 1.000 54.95587 251 THR C N 1
ATOM 1870 C CA . THR A 1 251 ? 190.22783 212.79122 142.55560 1.000 57.72360 251 THR C CA 1
ATOM 1871 C C . THR A 1 251 ? 190.16351 213.83241 141.44595 1.000 57.85882 251 THR C C 1
ATOM 1872 O O . THR A 1 251 ? 189.08418 214.31854 141.09495 1.000 56.88467 251 THR C O 1
ATOM 1876 N N . GLN A 1 252 ? 191.32423 214.17281 140.89575 1.000 60.91106 252 GLN C N 1
ATOM 1877 C CA . GLN A 1 252 ? 191.43548 215.14495 139.82024 1.000 56.88406 252 GLN C CA 1
ATOM 1878 C C . GLN A 1 252 ? 191.79496 214.43733 138.52161 1.000 57.77850 252 GLN C C 1
ATOM 1879 O O . GLN A 1 252 ? 192.22472 213.28390 138.51968 1.000 62.64972 252 GLN C O 1
ATOM 1885 N N . LYS A 1 253 ? 191.62454 215.14692 137.41140 1.000 58.34960 253 LYS C N 1
ATOM 1886 C CA . LYS A 1 253 ? 191.95237 214.62942 136.09122 1.000 60.63831 253 LYS C CA 1
ATOM 1887 C C . LYS A 1 253 ? 192.95474 215.55473 135.41847 1.000 61.76673 253 LYS C C 1
ATOM 1888 O O . LYS A 1 253 ? 192.87269 216.77876 135.55974 1.000 64.51406 253 LYS C O 1
ATOM 1890 N N . SER A 1 254 ? 193.90147 214.97015 134.68975 1.000 58.16083 254 SER C N 1
ATOM 1891 C CA . SER A 1 254 ? 194.91665 215.75221 133.99654 1.000 56.09178 254 SER C CA 1
ATOM 1892 C C . SER A 1 254 ? 195.46815 214.91931 132.84892 1.000 59.52617 254 SER C C 1
ATOM 1893 O O . SER A 1 254 ? 195.02810 213.79469 132.60588 1.000 60.86034 254 SER C O 1
ATOM 1896 N N . THR A 1 255 ? 196.44593 215.48212 132.14329 1.000 62.56901 255 THR C N 1
ATOM 1897 C CA . THR A 1 255 ? 197.12701 214.78772 131.06213 1.000 64.02560 255 THR C CA 1
ATOM 1898 C C . THR A 1 255 ? 198.62957 214.85337 131.28799 1.000 64.91924 255 THR C C 1
ATOM 1899 O O . THR A 1 255 ? 199.14391 215.80596 131.87967 1.000 64.54356 255 THR C O 1
ATOM 1903 N N . CYS A 1 256 ? 199.32850 213.82710 130.81205 1.000 65.64525 256 CYS C N 1
ATOM 1904 C CA . CYS A 1 256 ? 200.78099 213.76559 130.90544 1.000 64.07259 256 CYS C CA 1
ATOM 1905 C C . CYS A 1 256 ? 201.38680 214.50426 129.71861 1.000 64.86797 256 CYS C C 1
ATOM 1906 O O . CYS A 1 256 ? 201.09503 214.17739 128.56376 1.000 66.88415 256 CYS C O 1
ATOM 1909 N N . THR A 1 257 ? 202.22801 215.49701 130.00288 1.000 59.89203 257 THR C N 1
ATOM 1910 C CA . THR A 1 257 ? 202.84449 216.32364 128.97263 1.000 58.19969 257 THR C CA 1
ATOM 1911 C C . THR A 1 257 ? 204.36365 216.19318 128.98310 1.000 59.64465 257 THR C C 1
ATOM 1912 O O . THR A 1 257 ? 205.07697 217.12868 128.61686 1.000 62.55873 257 THR C O 1
ATOM 1916 N N . GLY A 1 258 ? 204.87035 215.03655 129.39874 1.000 55.49542 258 GLY C N 1
ATOM 1917 C CA . GLY A 1 258 ? 206.29989 214.80437 129.40761 1.000 52.61508 258 GLY C CA 1
ATOM 1918 C C . GLY A 1 258 ? 206.76942 213.96403 130.57512 1.000 52.82232 258 GLY C C 1
ATOM 1919 O O . GLY A 1 258 ? 206.41385 214.22981 131.72650 1.000 52.38324 258 GLY C O 1
ATOM 1920 N N . VAL A 1 259 ? 207.57552 212.94651 130.28689 1.000 52.04405 259 VAL C N 1
ATOM 1921 C CA . VAL A 1 259 ? 208.13252 212.05781 131.29791 1.000 49.99956 259 VAL C CA 1
ATOM 1922 C C . VAL A 1 259 ? 209.64574 212.20107 131.27140 1.000 52.13826 259 VAL C C 1
ATOM 1923 O O . VAL A 1 259 ? 210.25807 212.16723 130.19814 1.000 57.37868 259 VAL C O 1
ATOM 1927 N N . GLU A 1 260 ? 210.24475 212.36042 132.44680 1.000 49.43963 260 GLU C N 1
ATOM 1928 C CA . GLU A 1 260 ? 211.68642 212.48773 132.57717 1.000 48.35739 260 GLU C CA 1
ATOM 1929 C C . GLU A 1 260 ? 212.19937 211.43790 133.55059 1.000 52.16803 260 GLU C C 1
ATOM 1930 O O . GLU A 1 260 ? 211.43268 210.79324 134.26974 1.000 55.13924 260 GLU C O 1
ATOM 1936 N N . MET A 1 261 ? 213.51908 211.27078 133.56512 1.000 51.68628 261 MET C N 1
ATOM 1937 C CA . MET A 1 261 ? 214.14828 210.29060 134.44462 1.000 47.70495 261 MET C CA 1
ATOM 1938 C C . MET A 1 261 ? 215.58022 210.74613 134.68604 1.000 47.06118 261 MET C C 1
ATOM 1939 O O . MET A 1 261 ? 216.41365 210.66688 133.77820 1.000 51.24857 261 MET C O 1
ATOM 1944 N N . PHE A 1 262 ? 215.85497 211.22198 135.89957 1.000 48.32279 262 PHE C N 1
ATOM 1945 C CA . PHE A 1 262 ? 217.15036 211.79920 136.25288 1.000 52.11114 262 PHE C CA 1
ATOM 1946 C C . PHE A 1 262 ? 217.54102 212.90100 135.27074 1.000 53.59462 262 PHE C C 1
ATOM 1947 O O . PHE A 1 262 ? 218.65707 212.94085 134.74848 1.000 55.99214 262 PHE C O 1
ATOM 1955 N N . ARG A 1 263 ? 216.58514 213.79563 135.01139 1.000 55.99688 263 ARG C N 1
ATOM 1956 C CA . ARG A 1 263 ? 216.79631 214.97373 134.16901 1.000 54.13504 263 ARG C CA 1
ATOM 1957 C C . ARG A 1 263 ? 217.14626 214.58410 132.73491 1.000 55.88989 263 ARG C C 1
ATOM 1958 O O . ARG A 1 263 ? 217.98060 215.21613 132.08505 1.000 57.57738 263 ARG C O 1
ATOM 1966 N N . LYS A 1 264 ? 216.50089 213.53201 132.23718 1.000 60.02689 264 LYS C N 1
ATOM 1967 C CA . LYS A 1 264 ? 216.64416 213.10973 130.85069 1.000 57.53049 264 LYS C CA 1
ATOM 1968 C C . LYS A 1 264 ? 215.27135 212.75061 130.30613 1.000 58.74922 264 LYS C C 1
ATOM 1969 O O . LYS A 1 264 ? 214.51053 212.03488 130.96288 1.000 62.59572 264 LYS C O 1
ATOM 1975 N N . LEU A 1 265 ? 214.96136 213.24586 129.11101 1.000 58.28325 265 LEU C N 1
ATOM 1976 C CA . LEU A 1 265 ? 213.63098 213.06919 128.54554 1.000 58.62270 265 LEU C CA 1
ATOM 1977 C C . LEU A 1 265 ? 213.35747 211.60500 128.22692 1.000 58.60648 265 LEU C C 1
ATOM 1978 O O . LEU A 1 265 ? 214.22591 210.88580 127.72685 1.000 59.93790 265 LEU C O 1
ATOM 1983 N N . LEU A 1 266 ? 212.13513 211.16783 128.51928 1.000 57.27449 266 LEU C N 1
ATOM 1984 C CA . LEU A 1 266 ? 211.68112 209.82083 128.21020 1.000 55.89091 266 LEU C CA 1
ATOM 1985 C C . LEU A 1 266 ? 210.40590 209.89457 127.38704 1.000 56.78922 266 LEU C C 1
ATOM 1986 O O . LEU A 1 266 ? 209.55227 210.75383 127.62395 1.000 59.12721 266 LEU C O 1
ATOM 1991 N N . ASP A 1 267 ? 210.28448 208.99287 126.41244 1.000 65.72471 267 ASP C N 1
ATOM 1992 C CA . ASP A 1 267 ? 209.04985 208.91312 125.64029 1.000 67.87921 267 ASP C CA 1
ATOM 1993 C C . ASP A 1 267 ? 207.93822 208.25898 126.45037 1.000 69.11227 267 ASP C C 1
ATOM 1994 O O . ASP A 1 267 ? 206.77592 208.67258 126.36927 1.000 65.92794 267 ASP C O 1
ATOM 1996 N N . GLU A 1 268 ? 208.27489 207.23736 127.23406 1.000 64.61344 268 GLU C N 1
ATOM 1997 C CA . GLU A 1 268 ? 207.29685 206.52988 128.04491 1.000 61.24477 268 GLU C CA 1
ATOM 1998 C C . GLU A 1 268 ? 207.95462 206.08129 129.34031 1.000 60.76248 268 GLU C C 1
ATOM 1999 O O . GLU A 1 268 ? 209.10272 205.63023 129.33748 1.000 63.82737 268 GLU C O 1
ATOM 2005 N N . GLY A 1 269 ? 207.22442 206.21500 130.44333 1.000 53.94874 269 GLY C N 1
ATOM 2006 C CA . GLY A 1 269 ? 207.69584 205.71247 131.71757 1.000 52.47232 269 GLY C CA 1
ATOM 2007 C C . GLY A 1 269 ? 207.16019 204.32611 132.00149 1.000 50.88865 269 GLY C C 1
ATOM 2008 O O . GLY A 1 269 ? 205.94434 204.11875 132.01252 1.000 55.09897 269 GLY C O 1
ATOM 2009 N N . ARG A 1 270 ? 208.05040 203.37071 132.23748 1.000 48.50678 270 ARG C N 1
ATOM 2010 C CA . ARG A 1 270 ? 207.66560 201.98242 132.43329 1.000 47.60613 270 ARG C CA 1
ATOM 2011 C C . ARG A 1 270 ? 207.62143 201.63860 133.91703 1.000 53.43047 270 ARG C C 1
ATOM 2012 O O . ARG A 1 270 ? 208.11079 202.37897 134.77252 1.000 57.75115 270 ARG C O 1
ATOM 2020 N N . ALA A 1 271 ? 207.01401 200.49172 134.21116 1.000 48.64505 271 ALA C N 1
ATOM 2021 C CA . ALA A 1 271 ? 206.90631 200.02831 135.58629 1.000 39.65926 271 ALA C CA 1
ATOM 2022 C C . ALA A 1 271 ? 208.28808 199.81697 136.18869 1.000 44.32709 271 ALA C C 1
ATOM 2023 O O . ALA A 1 271 ? 209.21632 199.36415 135.51428 1.000 50.24163 271 ALA C O 1
ATOM 2025 N N . GLY A 1 272 ? 208.42668 200.17109 137.46385 1.000 40.19904 272 GLY C N 1
ATOM 2026 C CA . GLY A 1 272 ? 209.66918 199.99203 138.17714 1.000 40.97388 272 GLY C CA 1
ATOM 2027 C C . GLY A 1 272 ? 210.67351 201.10936 138.01040 1.000 42.93194 272 GLY C C 1
ATOM 2028 O O . GLY A 1 272 ? 211.72386 201.07629 138.66246 1.000 49.55361 272 GLY C O 1
ATOM 2029 N N . GLU A 1 273 ? 210.38888 202.09591 137.16830 1.000 42.41235 273 GLU C N 1
ATOM 2030 C CA . GLU A 1 273 ? 211.32177 203.17393 136.87984 1.000 42.35627 273 GLU C CA 1
ATOM 2031 C C . GLU A 1 273 ? 211.01263 204.38736 137.74543 1.000 40.52056 273 GLU C C 1
ATOM 2032 O O . GLU A 1 273 ? 209.84719 204.73118 137.95961 1.000 44.25492 273 GLU C O 1
ATOM 2038 N N . ASN A 1 274 ? 212.06453 205.03301 138.24094 1.000 34.85483 274 ASN C N 1
ATOM 2039 C CA . ASN A 1 274 ? 211.93043 206.25604 139.02884 1.000 39.38774 274 ASN C CA 1
ATOM 2040 C C . ASN A 1 274 ? 211.84595 207.42334 138.05531 1.000 43.52576 274 ASN C C 1
ATOM 2041 O O . ASN A 1 274 ? 212.86372 207.90292 137.55137 1.000 48.78809 274 ASN C O 1
ATOM 2046 N N . VAL A 1 275 ? 210.62643 207.88309 137.78614 1.000 35.58542 275 VAL C N 1
ATOM 2047 C CA . VAL A 1 275 ? 210.38889 208.87913 136.75395 1.000 34.58677 275 VAL C CA 1
ATOM 2048 C C . VAL A 1 275 ? 209.72408 210.10474 137.36398 1.000 35.20028 275 VAL C C 1
ATOM 2049 O O . VAL A 1 275 ? 209.18590 210.07611 138.47483 1.000 40.44091 275 VAL C O 1
ATOM 2053 N N . GLY A 1 276 ? 209.77245 211.19699 136.60694 1.000 38.78945 276 GLY C N 1
ATOM 2054 C CA . GLY A 1 276 ? 209.01706 212.39288 136.91412 1.000 37.87900 276 GLY C CA 1
ATOM 2055 C C . GLY A 1 276 ? 208.05551 212.71511 135.79012 1.000 45.09637 276 GLY C C 1
ATOM 2056 O O . GLY A 1 276 ? 208.45493 212.76997 134.62412 1.000 50.00898 276 GLY C O 1
ATOM 2057 N N . VAL A 1 277 ? 206.78568 212.92310 136.12224 1.000 46.08215 277 VAL C N 1
ATOM 2058 C CA . VAL A 1 277 ? 205.73048 213.14879 135.14355 1.000 41.05665 277 VAL C CA 1
ATOM 2059 C C . VAL A 1 277 ? 205.26205 214.58945 135.26723 1.000 46.90308 277 VAL C C 1
ATOM 2060 O O . VAL A 1 277 ? 204.90832 215.04174 136.36277 1.000 51.96983 277 VAL C O 1
ATOM 2064 N N . LEU A 1 278 ? 205.26487 215.30588 134.14658 1.000 54.45011 278 LEU C N 1
ATOM 2065 C CA . LEU A 1 278 ? 204.79118 216.68137 134.09136 1.000 51.12576 278 LEU C CA 1
ATOM 2066 C C . LEU A 1 278 ? 203.29928 216.69286 133.78961 1.000 52.43307 278 LEU C C 1
ATOM 2067 O O . LEU A 1 278 ? 202.85506 216.09431 132.80531 1.000 57.53207 278 LEU C O 1
ATOM 2072 N N . LEU A 1 279 ? 202.53077 217.37219 134.63515 1.000 51.75222 279 LEU C N 1
ATOM 2073 C CA . LEU A 1 279 ? 201.08178 217.41806 134.51900 1.000 50.41762 279 LEU C CA 1
ATOM 2074 C C . LEU A 1 279 ? 200.63904 218.80772 134.08454 1.000 53.66401 279 LEU C C 1
ATOM 2075 O O . LEU A 1 279 ? 201.21755 219.81456 134.50456 1.000 54.67219 279 LEU C O 1
ATOM 2080 N N . ARG A 1 280 ? 199.61046 218.85598 133.24345 1.000 62.79412 280 ARG C N 1
ATOM 2081 C CA . ARG A 1 280 ? 199.12782 220.10877 132.68070 1.000 62.49181 280 ARG C CA 1
ATOM 2082 C C . ARG A 1 280 ? 198.04503 220.71304 133.56584 1.000 62.51997 280 ARG C C 1
ATOM 2083 O O . ARG A 1 280 ? 197.06657 220.04258 133.90997 1.000 61.98256 280 ARG C O 1
ATOM 2085 N N . GLY A 1 281 ? 198.22709 221.97882 133.92684 1.000 65.62326 281 GLY C N 1
ATOM 2086 C CA . GLY A 1 281 ? 197.19923 222.74822 134.60863 1.000 63.67376 281 GLY C CA 1
ATOM 2087 C C . GLY A 1 281 ? 196.83342 222.30693 136.00970 1.000 66.33924 281 GLY C C 1
ATOM 2088 O O . GLY A 1 281 ? 195.64245 222.24383 136.34056 1.000 68.33102 281 GLY C O 1
ATOM 2089 N N . ILE A 1 282 ? 197.82258 221.99456 136.84401 1.000 61.38202 282 ILE C N 1
ATOM 2090 C CA . ILE A 1 282 ? 197.59941 221.73115 138.26109 1.000 58.48273 282 ILE C CA 1
ATOM 2091 C C . ILE A 1 282 ? 198.61089 222.53299 139.06443 1.000 59.07913 282 ILE C C 1
ATOM 2092 O O . ILE A 1 282 ? 199.80489 222.52944 138.74631 1.000 59.89256 282 ILE C O 1
ATOM 2097 N N . LYS A 1 283 ? 198.13594 223.21659 140.10011 1.000 61.06874 283 LYS C N 1
ATOM 2098 C CA . LYS A 1 283 ? 199.02827 223.92851 140.99794 1.000 60.85163 283 LYS C CA 1
ATOM 2099 C C . LYS A 1 283 ? 199.71885 222.95086 141.94395 1.000 59.27672 283 LYS C C 1
ATOM 2100 O O . LYS A 1 283 ? 199.26415 221.82443 142.15868 1.000 58.93539 283 LYS C O 1
ATOM 2102 N N . ARG A 1 284 ? 200.84028 223.39988 142.51133 1.000 57.23070 284 ARG C N 1
ATOM 2103 C CA . ARG A 1 284 ? 201.60978 222.54043 143.40403 1.000 56.15420 284 ARG C CA 1
ATOM 2104 C C . ARG A 1 284 ? 200.83919 222.20932 144.67439 1.000 60.10528 284 ARG C C 1
ATOM 2105 O O . ARG A 1 284 ? 201.09719 221.17760 145.30424 1.000 61.19626 284 ARG C O 1
ATOM 2113 N N . GLU A 1 285 ? 199.89407 223.06288 145.06615 1.000 63.36766 285 GLU C N 1
ATOM 2114 C CA . GLU A 1 285 ? 199.14321 222.85200 146.29602 1.000 61.40548 285 GLU C CA 1
ATOM 2115 C C . GLU A 1 285 ? 197.98225 221.88108 146.13101 1.000 62.87889 285 GLU C C 1
ATOM 2116 O O . GLU A 1 285 ? 197.39371 221.47296 147.13755 1.000 66.45299 285 GLU C O 1
ATOM 2118 N N . GLU A 1 286 ? 197.63872 221.50154 144.90230 1.000 59.90096 286 GLU C N 1
ATOM 2119 C CA . GLU A 1 286 ? 196.54442 220.56990 144.67015 1.000 58.03257 286 GLU C CA 1
ATOM 2120 C C . GLU A 1 286 ? 196.98815 219.11340 144.66183 1.000 58.27591 286 GLU C C 1
ATOM 2121 O O . GLU A 1 286 ? 196.13177 218.22341 144.63540 1.000 61.41732 286 GLU C O 1
ATOM 2127 N N . ILE A 1 287 ? 198.29313 218.84804 144.68308 1.000 52.91783 287 ILE C N 1
ATOM 2128 C CA . ILE A 1 287 ? 198.81663 217.49391 144.78409 1.000 50.56311 287 ILE C CA 1
ATOM 2129 C C . ILE A 1 287 ? 199.72220 217.42192 146.00519 1.000 52.48057 287 ILE C C 1
ATOM 2130 O O . ILE A 1 287 ? 200.27818 218.42437 146.46016 1.000 54.17464 287 ILE C O 1
ATOM 2135 N N . GLU A 1 288 ? 199.86590 216.21127 146.53681 1.000 48.60806 288 GLU C N 1
ATOM 2136 C CA . GLU A 1 288 ? 200.66958 215.99767 147.72896 1.000 48.99457 288 GLU C CA 1
ATOM 2137 C C . GLU A 1 288 ? 201.21368 214.57868 147.71727 1.000 50.80385 288 GLU C C 1
ATOM 2138 O O . GLU A 1 288 ? 200.70417 213.70225 147.01493 1.000 48.22509 288 GLU C O 1
ATOM 2144 N N . ARG A 1 289 ? 202.26628 214.36646 148.50326 1.000 46.44387 289 ARG C N 1
ATOM 2145 C CA . ARG A 1 289 ? 202.81108 213.02786 148.67063 1.000 39.36298 289 ARG C CA 1
ATOM 2146 C C . ARG A 1 289 ? 201.77642 212.12220 149.32478 1.000 44.17222 289 ARG C C 1
ATOM 2147 O O . ARG A 1 289 ? 201.11280 212.50432 150.29208 1.000 46.39574 289 ARG C O 1
ATOM 2155 N N . GLY A 1 290 ? 201.64159 210.91311 148.78977 1.000 34.54961 290 GLY C N 1
ATOM 2156 C CA . GLY A 1 290 ? 200.63819 209.96807 149.22304 1.000 37.43770 290 GLY C CA 1
ATOM 2157 C C . GLY A 1 290 ? 199.50580 209.78520 148.23993 1.000 41.83145 290 GLY C C 1
ATOM 2158 O O . GLY A 1 290 ? 198.83695 208.74464 148.27192 1.000 44.51578 290 GLY C O 1
ATOM 2159 N N . GLN A 1 291 ? 199.26910 210.76309 147.37071 1.000 40.86713 291 GLN C N 1
ATOM 2160 C CA . GLN A 1 291 ? 198.32556 210.57493 146.28415 1.000 35.05888 291 GLN C CA 1
ATOM 2161 C C . GLN A 1 291 ? 198.92521 209.64485 145.23199 1.000 37.90068 291 GLN C C 1
ATOM 2162 O O . GLN A 1 291 ? 200.09916 209.27053 145.28526 1.000 42.52974 291 GLN C O 1
ATOM 2168 N N . VAL A 1 292 ? 198.09934 209.26779 144.26381 1.000 40.62703 292 VAL C N 1
ATOM 2169 C CA . VAL A 1 292 ? 198.45842 208.24854 143.28785 1.000 38.01936 292 VAL C CA 1
ATOM 2170 C C . VAL A 1 292 ? 198.02919 208.71870 141.90519 1.000 37.61542 292 VAL C C 1
ATOM 2171 O O . VAL A 1 292 ? 196.96069 209.31826 141.74316 1.000 46.10048 292 VAL C O 1
ATOM 2175 N N . LEU A 1 293 ? 198.88151 208.47426 140.91366 1.000 35.83469 293 LEU C N 1
ATOM 2176 C CA . LEU A 1 293 ? 198.54679 208.68544 139.51276 1.000 36.31644 293 LEU C CA 1
ATOM 2177 C C . LEU A 1 293 ? 198.05889 207.36096 138.94436 1.000 36.21571 293 LEU C C 1
ATOM 2178 O O . LEU A 1 293 ? 198.76654 206.35315 139.02306 1.000 42.31477 293 LEU C O 1
ATOM 2183 N N . ALA A 1 294 ? 196.85650 207.35836 138.37956 1.000 41.48235 294 ALA C N 1
ATOM 2184 C CA . ALA A 1 294 ? 196.26291 206.12411 137.89390 1.000 44.90794 294 ALA C CA 1
ATOM 2185 C C . ALA A 1 294 ? 195.62763 206.35564 136.53301 1.000 48.99592 294 ALA C C 1
ATOM 2186 O O . ALA A 1 294 ? 195.30515 207.48346 136.15525 1.000 49.64385 294 ALA C O 1
ATOM 2188 N N . LYS A 1 295 ? 195.47370 205.26899 135.78835 1.000 56.52181 295 LYS C N 1
ATOM 2189 C CA . LYS A 1 295 ? 194.66696 205.32047 134.58230 1.000 57.42065 295 LYS C CA 1
ATOM 2190 C C . LYS A 1 295 ? 193.21876 205.61633 134.96613 1.000 61.95737 295 LYS C C 1
ATOM 2191 O O . LYS A 1 295 ? 192.72376 205.08183 135.96576 1.000 63.04324 295 LYS C O 1
ATOM 2197 N N . PRO A 1 296 ? 192.52284 206.47660 134.22278 1.000 58.56276 296 PRO C N 1
ATOM 2198 C CA . PRO A 1 296 ? 191.15899 206.85025 134.61662 1.000 55.70667 296 PRO C CA 1
ATOM 2199 C C . PRO A 1 296 ? 190.23994 205.64102 134.71147 1.000 58.52853 296 PRO C C 1
ATOM 2200 O O . PRO A 1 296 ? 190.27962 204.73652 133.87526 1.000 58.90498 296 PRO C O 1
ATOM 2204 N N . GLY A 1 297 ? 189.40455 205.63932 135.74727 1.000 63.81935 297 GLY C N 1
ATOM 2205 C CA . GLY A 1 297 ? 188.46232 204.55756 135.96089 1.000 65.18605 297 GLY C CA 1
ATOM 2206 C C . GLY A 1 297 ? 189.08681 203.21426 136.26319 1.000 66.42059 297 GLY C C 1
ATOM 2207 O O . GLY A 1 297 ? 188.54897 202.18388 135.84664 1.000 67.15695 297 GLY C O 1
ATOM 2208 N N . THR A 1 298 ? 190.21151 203.19181 136.98150 1.000 62.05407 298 THR C N 1
ATOM 2209 C CA . THR A 1 298 ? 190.87576 201.94077 137.32100 1.000 61.52948 298 THR C CA 1
ATOM 2210 C C . THR A 1 298 ? 191.20320 201.78661 138.79868 1.000 61.93635 298 THR C C 1
ATOM 2211 O O . THR A 1 298 ? 191.62206 200.69600 139.20136 1.000 62.91884 298 THR C O 1
ATOM 2215 N N . ILE A 1 299 ? 191.03331 202.82400 139.61410 1.000 53.82511 299 ILE C N 1
ATOM 2216 C CA . ILE A 1 299 ? 191.31920 202.74964 141.04224 1.000 57.14045 299 ILE C CA 1
ATOM 2217 C C . ILE A 1 299 ? 190.23556 203.50872 141.79378 1.000 58.47826 299 ILE C C 1
ATOM 2218 O O . ILE A 1 299 ? 189.92648 204.65701 141.45840 1.000 58.64441 299 ILE C O 1
ATOM 2223 N N . LYS A 1 300 ? 189.65101 202.86255 142.80115 1.000 54.95610 300 LYS C N 1
ATOM 2224 C CA . LYS A 1 300 ? 188.65323 203.48434 143.65805 1.000 55.30763 300 LYS C CA 1
ATOM 2225 C C . LYS A 1 300 ? 189.20719 203.60123 145.06845 1.000 53.77637 300 LYS C C 1
ATOM 2226 O O . LYS A 1 300 ? 189.53914 202.57508 145.67975 1.000 50.39752 300 LYS C O 1
ATOM 2228 N N . PRO A 1 301 ? 189.34027 204.80432 145.61869 1.000 50.97752 301 PRO C N 1
ATOM 2229 C CA . PRO A 1 301 ? 189.86755 204.93329 146.97981 1.000 46.85964 301 PRO C CA 1
ATOM 2230 C C . PRO A 1 301 ? 188.87844 204.41363 148.01125 1.000 51.39171 301 PRO C C 1
ATOM 2231 O O . PRO A 1 301 ? 187.66026 204.47650 147.82866 1.000 50.61020 301 PRO C O 1
ATOM 2235 N N . HIS A 1 302 ? 189.42087 203.89776 149.11182 1.000 48.51709 302 HIS C N 1
ATOM 2236 C CA . HIS A 1 302 ? 188.62147 203.29822 150.16883 1.000 43.25453 302 HIS C CA 1
ATOM 2237 C C . HIS A 1 302 ? 189.07721 203.81860 151.52461 1.000 47.20311 302 HIS C C 1
ATOM 2238 O O . HIS A 1 302 ? 190.20734 204.28301 151.68870 1.000 49.05564 302 HIS C O 1
ATOM 2245 N N . THR A 1 303 ? 188.17439 203.73507 152.50028 1.000 47.61894 303 THR C N 1
ATOM 2246 C CA . THR A 1 303 ? 188.43764 204.19532 153.85671 1.000 45.40724 303 THR C CA 1
ATOM 2247 C C . THR A 1 303 ? 188.44019 203.08863 154.89818 1.000 45.18757 303 THR C C 1
ATOM 2248 O O . THR A 1 303 ? 189.10498 203.23579 155.92451 1.000 50.28240 303 THR C O 1
ATOM 2252 N N . LYS A 1 304 ? 187.72509 201.99188 154.66817 1.000 39.61668 304 LYS C N 1
ATOM 2253 C CA . LYS A 1 304 ? 187.53510 200.95191 155.66796 1.000 41.01407 304 LYS C CA 1
ATOM 2254 C C . LYS A 1 304 ? 188.07872 199.62895 155.15150 1.000 42.00076 304 LYS C C 1
ATOM 2255 O O . LYS A 1 304 ? 187.87292 199.27628 153.98671 1.000 48.99530 304 LYS C O 1
ATOM 2261 N N . PHE A 1 305 ? 188.77407 198.89979 156.02097 1.000 36.82939 305 PHE C N 1
ATOM 2262 C CA . PHE A 1 305 ? 189.31693 197.60755 155.62574 1.000 34.76028 305 PHE C CA 1
ATOM 2263 C C . PHE A 1 305 ? 189.54585 196.74016 156.85449 1.000 38.78124 305 PHE C C 1
ATOM 2264 O O . PHE A 1 305 ? 189.88387 197.23828 157.93001 1.000 38.87672 305 PHE C O 1
ATOM 2272 N N . GLU A 1 306 ? 189.37415 195.43335 156.67220 1.000 43.58476 306 GLU C N 1
ATOM 2273 C CA . GLU A 1 306 ? 189.74446 194.45440 157.68242 1.000 39.82827 306 GLU C CA 1
ATOM 2274 C C . GLU A 1 306 ? 191.19137 194.04101 157.46679 1.000 42.66450 306 GLU C C 1
ATOM 2275 O O . GLU A 1 306 ? 191.60528 193.76841 156.33493 1.000 52.21576 306 GLU C O 1
ATOM 2281 N N . SER A 1 307 ? 191.95467 193.98090 158.55723 1.000 35.47071 307 SER C N 1
ATOM 2282 C CA . SER A 1 307 ? 193.37383 193.67988 158.47537 1.000 36.35671 307 SER C CA 1
ATOM 2283 C C . SER A 1 307 ? 193.78750 192.78419 159.63219 1.000 35.99477 307 SER C C 1
ATOM 2284 O O . SER A 1 307 ? 193.15435 192.77055 160.69237 1.000 41.71915 307 SER C O 1
ATOM 2287 N N . GLU A 1 308 ? 194.86036 192.02977 159.40673 1.000 30.60987 308 GLU C N 1
ATOM 2288 C CA . GLU A 1 308 ? 195.50640 191.21569 160.42976 1.000 30.51278 308 GLU C CA 1
ATOM 2289 C C . GLU A 1 308 ? 196.81066 191.90892 160.80214 1.000 29.74231 308 GLU C C 1
ATOM 2290 O O . GLU A 1 308 ? 197.72939 191.99560 159.98107 1.000 35.88182 308 GLU C O 1
ATOM 2292 N N . VAL A 1 309 ? 196.89119 192.39654 162.03634 1.000 29.96820 309 VAL C N 1
ATOM 2293 C CA . VAL A 1 309 ? 197.96910 193.27073 162.47723 1.000 27.01810 309 VAL C CA 1
ATOM 2294 C C . VAL A 1 309 ? 198.72248 192.60997 163.62107 1.000 26.22492 309 VAL C C 1
ATOM 2295 O O . VAL A 1 309 ? 198.11144 192.11562 164.57631 1.000 32.95603 309 VAL C O 1
ATOM 2299 N N . TYR A 1 310 ? 200.04760 192.61043 163.52308 1.000 18.86829 310 TYR C N 1
ATOM 2300 C CA . TYR A 1 310 ? 200.91011 192.26178 164.64043 1.000 21.43192 310 TYR C CA 1
ATOM 2301 C C . TYR A 1 310 ? 201.33164 193.53115 165.36667 1.000 23.94887 310 TYR C C 1
ATOM 2302 O O . TYR A 1 310 ? 201.85931 194.45969 164.74882 1.000 31.15770 310 TYR C O 1
ATOM 2311 N N . ILE A 1 311 ? 201.10360 193.56613 166.67167 1.000 23.05734 311 ILE C N 1
ATOM 2312 C CA . ILE A 1 311 ? 201.50293 194.69663 167.49891 1.000 22.70503 311 ILE C CA 1
ATOM 2313 C C . ILE A 1 311 ? 202.88108 194.40589 168.07179 1.000 26.66739 311 ILE C C 1
ATOM 2314 O O . ILE A 1 311 ? 203.10167 193.34960 168.67224 1.000 32.43720 311 ILE C O 1
ATOM 2319 N N . LEU A 1 312 ? 203.81484 195.33016 167.87123 1.000 26.35770 312 LEU C N 1
ATOM 2320 C CA . LEU A 1 312 ? 205.17812 195.11813 168.33342 1.000 21.12718 312 LEU C CA 1
ATOM 2321 C C . LEU A 1 312 ? 205.24220 195.12370 169.85507 1.000 26.81450 312 LEU C C 1
ATOM 2322 O O . LEU A 1 312 ? 204.48854 195.82812 170.53102 1.000 34.28574 312 LEU C O 1
ATOM 2327 N N . SER A 1 313 ? 206.15947 194.32679 170.39193 1.000 24.36271 313 SER C N 1
ATOM 2328 C CA . SER A 1 313 ? 206.40629 194.32482 171.82215 1.000 29.39565 313 SER C CA 1
ATOM 2329 C C . SER A 1 313 ? 207.25719 195.53025 172.21255 1.000 32.04974 313 SER C C 1
ATOM 2330 O O . SER A 1 313 ? 207.74103 196.28738 171.36794 1.000 28.29580 313 SER C O 1
ATOM 2333 N N . LYS A 1 314 ? 207.43279 195.70670 173.52247 1.000 40.66068 314 LYS C N 1
ATOM 2334 C CA . LYS A 1 314 ? 208.25190 196.80922 174.01321 1.000 40.02696 314 LYS C CA 1
ATOM 2335 C C . LYS A 1 314 ? 209.70359 196.65594 173.57508 1.000 41.58508 314 LYS C C 1
ATOM 2336 O O . LYS A 1 314 ? 210.36708 197.64390 173.23978 1.000 42.29679 314 LYS C O 1
ATOM 2342 N N . ASP A 1 315 ? 210.21354 195.42246 173.56741 1.000 40.27997 315 ASP C N 1
ATOM 2343 C CA . ASP A 1 315 ? 211.61065 195.18957 173.22181 1.000 37.20448 315 ASP C CA 1
ATOM 2344 C C . ASP A 1 315 ? 211.89248 195.39313 171.73930 1.000 44.15854 315 ASP C C 1
ATOM 2345 O O . ASP A 1 315 ? 213.05646 195.56223 171.36264 1.000 46.57802 315 ASP C O 1
ATOM 2350 N N . GLU A 1 316 ? 210.86666 195.37888 170.89387 1.000 38.73609 316 GLU C N 1
ATOM 2351 C CA . GLU A 1 316 ? 211.03129 195.65497 169.47405 1.000 30.93751 316 GLU C CA 1
ATOM 2352 C C . GLU A 1 316 ? 210.87906 197.13164 169.13847 1.000 34.78458 316 GLU C C 1
ATOM 2353 O O . GLU A 1 316 ? 210.93101 197.49184 167.95874 1.000 36.73728 316 GLU C O 1
ATOM 2359 N N . GLY A 1 317 ? 210.69134 197.98833 170.13689 1.000 33.65271 317 GLY C N 1
ATOM 2360 C CA . GLY A 1 317 ? 210.49207 199.40099 169.90307 1.000 26.45403 317 GLY C CA 1
ATOM 2361 C C . GLY A 1 317 ? 209.05066 199.83815 169.79733 1.000 32.12202 317 GLY C C 1
ATOM 2362 O O . GLY A 1 317 ? 208.79526 200.96791 169.36553 1.000 34.56941 317 GLY C O 1
ATOM 2363 N N . GLY A 1 318 ? 208.10352 198.98552 170.16963 1.000 25.50165 318 GLY C N 1
ATOM 2364 C CA . GLY A 1 318 ? 206.69529 199.30933 170.10796 1.000 22.71736 318 GLY C CA 1
ATOM 2365 C C . GLY A 1 318 ? 206.15809 199.83114 171.42289 1.000 26.63606 318 GLY C C 1
ATOM 2366 O O . GLY A 1 318 ? 206.89121 200.34726 172.26948 1.000 27.13924 318 GLY C O 1
ATOM 2367 N N . ARG A 1 319 ? 204.84731 199.68961 171.58910 1.000 31.43857 319 ARG C N 1
ATOM 2368 C CA . ARG A 1 319 ? 204.18007 200.14545 172.79663 1.000 20.63944 319 ARG C CA 1
ATOM 2369 C C . ARG A 1 319 ? 204.57350 199.28588 173.99370 1.000 25.38641 319 ARG C C 1
ATOM 2370 O O . ARG A 1 319 ? 204.96123 198.12293 173.86249 1.000 36.10660 319 ARG C O 1
ATOM 2378 N N . HIS A 1 320 ? 204.47306 199.88278 175.17803 1.000 28.51066 320 HIS C N 1
ATOM 2379 C CA . HIS A 1 320 ? 204.61809 199.15836 176.43041 1.000 24.32870 320 HIS C CA 1
ATOM 2380 C C . HIS A 1 320 ? 203.32368 199.12254 177.22821 1.000 25.29339 320 HIS C C 1
ATOM 2381 O O . HIS A 1 320 ? 203.29478 198.53690 178.31473 1.000 28.89016 320 HIS C O 1
ATOM 2388 N N . THR A 1 321 ? 202.25805 199.73117 176.71812 1.000 21.45430 321 THR C N 1
ATOM 2389 C CA . THR A 1 321 ? 200.93773 199.72259 177.32285 1.000 26.27368 321 THR C CA 1
ATOM 2390 C C . THR A 1 321 ? 199.91509 199.27424 176.29184 1.000 25.19001 321 THR C C 1
ATOM 2391 O O . THR A 1 321 ? 200.13360 199.43080 175.08733 1.000 31.04057 321 THR C O 1
ATOM 2395 N N . PRO A 1 322 ? 198.79744 198.70548 176.73166 1.000 21.49446 322 PRO C N 1
ATOM 2396 C CA . PRO A 1 322 ? 197.73651 198.34692 175.78848 1.000 18.20520 322 PRO C CA 1
ATOM 2397 C C . PRO A 1 322 ? 196.99905 199.57304 175.27702 1.000 26.44304 322 PRO C C 1
ATOM 2398 O O . PRO A 1 322 ? 197.02324 200.65045 175.87451 1.000 35.03880 322 PRO C O 1
ATOM 2402 N N . PHE A 1 323 ? 196.33149 199.38915 174.14440 1.000 21.94563 323 PHE C N 1
ATOM 2403 C CA . PHE A 1 323 ? 195.44058 200.39464 173.59404 1.000 24.61658 323 PHE C CA 1
ATOM 2404 C C . PHE A 1 323 ? 194.04451 199.80356 173.45630 1.000 26.83415 323 PHE C C 1
ATOM 2405 O O . PHE A 1 323 ? 193.86376 198.58467 173.40600 1.000 31.74665 323 PHE C O 1
ATOM 2413 N N . PHE A 1 324 ? 193.05605 200.68383 173.40114 1.000 21.87633 324 PHE C N 1
ATOM 2414 C CA . PHE A 1 324 ? 191.65431 200.29781 173.43201 1.000 17.49140 324 PHE C CA 1
ATOM 2415 C C . PHE A 1 324 ? 190.95969 200.80057 172.16932 1.000 26.26387 324 PHE C C 1
ATOM 2416 O O . PHE A 1 324 ? 191.59749 201.30543 171.24246 1.000 35.26469 324 PHE C O 1
ATOM 2424 N N . LYS A 1 325 ? 189.63860 200.64843 172.13657 1.000 30.72193 325 LYS C N 1
ATOM 2425 C CA . LYS A 1 325 ? 188.85639 201.19572 171.03934 1.000 27.91245 325 LYS C CA 1
ATOM 2426 C C . LYS A 1 325 ? 188.97992 202.71430 171.01895 1.000 35.58673 325 LYS C C 1
ATOM 2427 O O . LYS A 1 325 ? 189.10692 203.36564 172.05913 1.000 37.52827 325 LYS C O 1
ATOM 2429 N N . GLY A 1 326 ? 188.95089 203.27910 169.81706 1.000 27.75122 326 GLY C N 1
ATOM 2430 C CA . GLY A 1 326 ? 189.17866 204.69552 169.64565 1.000 30.76377 326 GLY C CA 1
ATOM 2431 C C . GLY A 1 326 ? 190.63048 205.09487 169.51665 1.000 30.31036 326 GLY C C 1
ATOM 2432 O O . GLY A 1 326 ? 190.91555 206.29156 169.38738 1.000 36.18072 326 GLY C O 1
ATOM 2433 N N . TYR A 1 327 ? 191.55466 204.13836 169.56780 1.000 26.65626 327 TYR C N 1
ATOM 2434 C CA . TYR A 1 327 ? 192.95043 204.41785 169.26267 1.000 20.62732 327 TYR C CA 1
ATOM 2435 C C . TYR A 1 327 ? 193.06612 204.94838 167.84067 1.000 26.77290 327 TYR C C 1
ATOM 2436 O O . TYR A 1 327 ? 192.50036 204.37569 166.90557 1.000 35.97687 327 TYR C O 1
ATOM 2445 N N . ARG A 1 328 ? 193.80431 206.04222 167.67333 1.000 22.47455 328 ARG C N 1
ATOM 2446 C CA . ARG A 1 328 ? 193.89419 206.74297 166.39261 1.000 16.98959 328 ARG C CA 1
ATOM 2447 C C . ARG A 1 328 ? 195.35426 206.90733 165.99319 1.000 26.33665 328 ARG C C 1
ATOM 2448 O O . ARG A 1 328 ? 195.91444 208.00667 166.06746 1.000 39.27419 328 ARG C O 1
ATOM 2456 N N . PRO A 1 329 ? 196.00146 205.82797 165.55498 1.000 15.33615 329 PRO C N 1
ATOM 2457 C CA . PRO A 1 329 ? 197.39262 205.93743 165.10543 1.000 18.42926 329 PRO C CA 1
ATOM 2458 C C . PRO A 1 329 ? 197.49074 206.31402 163.63664 1.000 17.80004 329 PRO C C 1
ATOM 2459 O O . PRO A 1 329 ? 196.47151 206.52366 162.97359 1.000 20.76677 329 PRO C O 1
ATOM 2463 N N . GLN A 1 330 ? 198.71009 206.39938 163.11819 1.000 21.57256 330 GLN C N 1
ATOM 2464 C CA . GLN A 1 330 ? 198.94271 206.69105 161.71231 1.000 15.52255 330 GLN C CA 1
ATOM 2465 C C . GLN A 1 330 ? 199.25997 205.40370 160.96614 1.000 16.75274 330 GLN C C 1
ATOM 2466 O O . GLN A 1 330 ? 200.04082 204.57573 161.44015 1.000 27.88822 330 GLN C O 1
ATOM 2472 N N . PHE A 1 331 ? 198.64728 205.23873 159.79980 1.000 12.67190 331 PHE C N 1
ATOM 2473 C CA . PHE A 1 331 ? 198.83325 204.06624 158.96122 1.000 13.12994 331 PHE C CA 1
ATOM 2474 C C . PHE A 1 331 ? 199.62308 204.46827 157.72637 1.000 18.29888 331 PHE C C 1
ATOM 2475 O O . PHE A 1 331 ? 199.24578 205.40960 157.02027 1.000 29.63203 331 PHE C O 1
ATOM 2483 N N . TYR A 1 332 ? 200.71814 203.75934 157.48276 1.000 23.42700 332 TYR C N 1
ATOM 2484 C CA . TYR A 1 332 ? 201.64551 204.03997 156.39717 1.000 16.88204 332 TYR C CA 1
ATOM 2485 C C . TYR A 1 332 ? 201.50306 202.94598 155.35196 1.000 11.24454 332 TYR C C 1
ATOM 2486 O O . TYR A 1 332 ? 201.90810 201.80143 155.58364 1.000 28.76354 332 TYR C O 1
ATOM 2495 N N . PHE A 1 333 ? 200.89901 203.29879 154.22846 1.000 17.99501 333 PHE C N 1
ATOM 2496 C CA . PHE A 1 333 ? 200.95006 202.52719 153.00375 1.000 23.92334 333 PHE C CA 1
ATOM 2497 C C . PHE A 1 333 ? 202.02482 203.15639 152.12364 1.000 34.24966 333 PHE C C 1
ATOM 2498 O O . PHE A 1 333 ? 202.68375 204.11796 152.53323 1.000 44.89341 333 PHE C O 1
ATOM 2506 N N . ARG A 1 334 ? 202.15473 202.66972 150.88511 1.000 35.01585 334 ARG C N 1
ATOM 2507 C CA . ARG A 1 334 ? 203.39667 202.77605 150.12091 1.000 30.71759 334 ARG C CA 1
ATOM 2508 C C . ARG A 1 334 ? 204.08441 204.12297 150.30324 1.000 34.77718 334 ARG C C 1
ATOM 2509 O O . ARG A 1 334 ? 205.15201 204.19606 150.91651 1.000 34.81515 334 ARG C O 1
ATOM 2517 N N . THR A 1 335 ? 203.44831 205.20215 149.85684 1.000 32.76627 335 THR C N 1
ATOM 2518 C CA . THR A 1 335 ? 203.94141 206.54753 150.12126 1.000 25.54657 335 THR C CA 1
ATOM 2519 C C . THR A 1 335 ? 202.92514 207.38307 150.88437 1.000 28.70856 335 THR C C 1
ATOM 2520 O O . THR A 1 335 ? 203.07088 208.60825 150.95400 1.000 34.96187 335 THR C O 1
ATOM 2524 N N . THR A 1 336 ? 201.90833 206.75330 151.46404 1.000 32.03523 336 THR C N 1
ATOM 2525 C CA . THR A 1 336 ? 200.80396 207.45349 152.10101 1.000 28.96173 336 THR C CA 1
ATOM 2526 C C . THR A 1 336 ? 200.84312 207.24137 153.60660 1.000 27.05337 336 THR C C 1
ATOM 2527 O O . THR A 1 336 ? 201.17382 206.15221 154.07859 1.000 40.50361 336 THR C O 1
ATOM 2531 N N . ASP A 1 337 ? 200.50527 208.28586 154.35738 1.000 25.19153 337 ASP C N 1
ATOM 2532 C CA . ASP A 1 337 ? 200.29777 208.18060 155.79613 1.000 25.09592 337 ASP C CA 1
ATOM 2533 C C . ASP A 1 337 ? 198.96784 208.83657 156.12946 1.000 32.34054 337 ASP C C 1
ATOM 2534 O O . ASP A 1 337 ? 198.77464 210.02563 155.85842 1.000 39.79578 337 ASP C O 1
ATOM 2539 N N . VAL A 1 338 ? 198.05576 208.06371 156.71242 1.000 25.26009 338 VAL C N 1
ATOM 2540 C CA . VAL A 1 338 ? 196.69981 208.52169 156.99054 1.000 20.55834 338 VAL C CA 1
ATOM 2541 C C . VAL A 1 338 ? 196.34972 208.20041 158.43437 1.000 24.66776 338 VAL C C 1
ATOM 2542 O O . VAL A 1 338 ? 196.67527 207.12104 158.93592 1.000 32.33738 338 VAL C O 1
ATOM 2546 N N . THR A 1 339 ? 195.68808 209.13722 159.10444 1.000 31.39876 339 THR C N 1
ATOM 2547 C CA . THR A 1 339 ? 195.13084 208.84519 160.41652 1.000 23.79660 339 THR C CA 1
ATOM 2548 C C . THR A 1 339 ? 193.92072 207.93266 160.26826 1.000 24.58103 339 THR C C 1
ATOM 2549 O O . THR A 1 339 ? 193.08623 208.12343 159.38117 1.000 37.18919 339 THR C O 1
ATOM 2553 N N . GLY A 1 340 ? 193.83229 206.93087 161.12948 1.000 26.23598 340 GLY C N 1
ATOM 2554 C CA . GLY A 1 340 ? 192.73626 205.98294 161.06947 1.000 21.53092 340 GLY C CA 1
ATOM 2555 C C . GLY A 1 340 ? 192.27706 205.58521 162.45410 1.000 28.45881 340 GLY C C 1
ATOM 2556 O O . GLY A 1 340 ? 193.03701 205.63129 163.42287 1.000 33.07895 340 GLY C O 1
ATOM 2557 N N . THR A 1 341 ? 191.01288 205.18520 162.53433 1.000 36.89660 341 THR C N 1
ATOM 2558 C CA . THR A 1 341 ? 190.41132 204.70152 163.76541 1.000 30.26369 341 THR C CA 1
ATOM 2559 C C . THR A 1 341 ? 190.30156 203.18267 163.71903 1.000 28.87627 341 THR C C 1
ATOM 2560 O O . THR A 1 341 ? 190.11833 202.58507 162.65424 1.000 35.05467 341 THR C O 1
ATOM 2564 N N . ILE A 1 342 ? 190.40736 202.56600 164.89288 1.000 35.25056 342 ILE C N 1
ATOM 2565 C CA . ILE A 1 342 ? 190.54177 201.12153 165.03313 1.000 36.91884 342 ILE C CA 1
ATOM 2566 C C . ILE A 1 342 ? 189.29817 200.57695 165.72036 1.000 39.18161 342 ILE C C 1
ATOM 2567 O O . ILE A 1 342 ? 188.84701 201.12907 166.73085 1.000 46.25081 342 ILE C O 1
ATOM 2572 N N . GLU A 1 343 ? 188.74270 199.49972 165.16988 1.000 41.04644 343 GLU C N 1
ATOM 2573 C CA . GLU A 1 343 ? 187.66224 198.75061 165.79392 1.000 39.85652 343 GLU C CA 1
ATOM 2574 C C . GLU A 1 343 ? 188.15983 197.33573 166.04461 1.000 41.27843 343 GLU C C 1
ATOM 2575 O O . GLU A 1 343 ? 188.61418 196.65802 165.11397 1.000 46.11510 343 GLU C O 1
ATOM 2577 N N . LEU A 1 344 ? 188.07921 196.90171 167.29607 1.000 40.46772 344 LEU C N 1
ATOM 2578 C CA . LEU A 1 344 ? 188.56932 195.60043 167.70839 1.000 42.61753 344 LEU C CA 1
ATOM 2579 C C . LEU A 1 344 ? 187.52970 194.52114 167.42788 1.000 46.65853 344 LEU C C 1
ATOM 2580 O O . LEU A 1 344 ? 186.33235 194.80440 167.34880 1.000 50.52063 344 LEU C O 1
ATOM 2585 N N . PRO A 1 345 ? 187.96107 193.27224 167.26798 1.000 46.82681 345 PRO C N 1
ATOM 2586 C CA . PRO A 1 345 ? 187.00146 192.18724 167.04594 1.000 47.62933 345 PRO C CA 1
ATOM 2587 C C . PRO A 1 345 ? 186.14221 191.94656 168.27686 1.000 53.08638 345 PRO C C 1
ATOM 2588 O O . PRO A 1 345 ? 186.47917 192.34061 169.39560 1.000 54.47892 345 PRO C O 1
ATOM 2592 N N . GLU A 1 346 ? 185.00246 191.29757 168.04526 1.000 53.70118 346 GLU C N 1
ATOM 2593 C CA . GLU A 1 346 ? 184.05387 191.03147 169.11922 1.000 53.15320 346 GLU C CA 1
ATOM 2594 C C . GLU A 1 346 ? 184.70144 190.19622 170.21635 1.000 50.40292 346 GLU C C 1
ATOM 2595 O O . GLU A 1 346 ? 185.36505 189.19236 169.94243 1.000 48.57978 346 GLU C O 1
ATOM 2597 N N . GLY A 1 347 ? 184.50462 190.61745 171.46448 1.000 45.42820 347 GLY C N 1
ATOM 2598 C CA . GLY A 1 347 ? 185.08918 189.94930 172.60418 1.000 49.54647 347 GLY C CA 1
ATOM 2599 C C . GLY A 1 347 ? 186.43961 190.47659 173.03526 1.000 52.11481 347 GLY C C 1
ATOM 2600 O O . GLY A 1 347 ? 186.96212 190.02622 174.06250 1.000 52.02851 347 GLY C O 1
ATOM 2601 N N . VAL A 1 348 ? 187.02182 191.41143 172.28967 1.000 53.24000 348 VAL C N 1
ATOM 2602 C CA . VAL A 1 348 ? 188.31668 191.99663 172.61254 1.000 47.41539 348 VAL C CA 1
ATOM 2603 C C . VAL A 1 348 ? 188.11541 193.48038 172.88045 1.000 46.91690 348 VAL C C 1
ATOM 2604 O O . VAL A 1 348 ? 187.53754 194.19275 172.05180 1.000 50.39315 348 VAL C O 1
ATOM 2608 N N . GLU A 1 349 ? 188.58951 193.94289 174.03804 1.000 44.12984 349 GLU C N 1
ATOM 2609 C CA . GLU A 1 349 ? 188.47860 195.34307 174.41454 1.000 43.93143 349 GLU C CA 1
ATOM 2610 C C . GLU A 1 349 ? 189.81501 196.05301 174.55585 1.000 42.80696 349 GLU C C 1
ATOM 2611 O O . GLU A 1 349 ? 189.83376 197.28785 174.57547 1.000 47.83956 349 GLU C O 1
ATOM 2617 N N . MET A 1 350 ? 190.92155 195.32176 174.65920 1.000 37.02396 350 MET C N 1
ATOM 2618 C CA . MET A 1 350 ? 192.24447 195.92454 174.68040 1.000 35.83346 350 MET C CA 1
ATOM 2619 C C . MET A 1 350 ? 193.21817 194.98883 173.98340 1.000 36.83306 350 MET C C 1
ATOM 2620 O O . MET A 1 350 ? 193.00507 193.77550 173.93404 1.000 42.44313 350 MET C O 1
ATOM 2625 N N . VAL A 1 351 ? 194.28639 195.56450 173.43991 1.000 32.73143 351 VAL C N 1
ATOM 2626 C CA . VAL A 1 351 ? 195.31567 194.81262 172.73263 1.000 27.97794 351 VAL C CA 1
ATOM 2627 C C . VAL A 1 351 ? 196.64633 195.08108 173.41618 1.000 32.00868 351 VAL C C 1
ATOM 2628 O O . VAL A 1 351 ? 197.08329 196.23453 173.50278 1.000 36.41811 351 VAL C O 1
ATOM 2632 N N . MET A 1 352 ? 197.28915 194.02219 173.89100 1.000 33.06568 352 MET C N 1
ATOM 2633 C CA . MET A 1 352 ? 198.57318 194.14022 174.55679 1.000 26.42315 352 MET C CA 1
ATOM 2634 C C . MET A 1 352 ? 199.70529 194.19285 173.53684 1.000 31.68866 352 MET C C 1
ATOM 2635 O O . MET A 1 352 ? 199.55256 193.73945 172.40081 1.000 33.13210 352 MET C O 1
ATOM 2640 N N . PRO A 1 353 ? 200.84985 194.76282 173.91110 1.000 36.01175 353 PRO C N 1
ATOM 2641 C CA . PRO A 1 353 ? 202.02638 194.67760 173.03838 1.000 28.72177 353 PRO C CA 1
ATOM 2642 C C . PRO A 1 353 ? 202.42345 193.22820 172.79913 1.000 30.74996 353 PRO C C 1
ATOM 2643 O O . PRO A 1 353 ? 202.34814 192.38747 173.69676 1.000 35.43464 353 PRO C O 1
ATOM 2647 N N . GLY A 1 354 ? 202.85258 192.94103 171.57464 1.000 32.91223 354 GLY C N 1
ATOM 2648 C CA . GLY A 1 354 ? 203.20461 191.59037 171.19476 1.000 29.45648 354 GLY C CA 1
ATOM 2649 C C . GLY A 1 354 ? 202.05389 190.73212 170.72443 1.000 34.01367 354 GLY C C 1
ATOM 2650 O O . GLY A 1 354 ? 202.25158 189.53255 170.50130 1.000 38.54238 354 GLY C O 1
ATOM 2651 N N . ASP A 1 355 ? 200.86370 191.30004 170.56717 1.000 32.57552 355 ASP C N 1
ATOM 2652 C CA . ASP A 1 355 ? 199.67957 190.53405 170.21486 1.000 31.97348 355 ASP C CA 1
ATOM 2653 C C . ASP A 1 355 ? 199.45897 190.52363 168.70585 1.000 30.66246 355 ASP C C 1
ATOM 2654 O O . ASP A 1 355 ? 199.94601 191.38517 167.97167 1.000 38.96003 355 ASP C O 1
ATOM 2659 N N . ASN A 1 356 ? 198.71048 189.52362 168.25169 1.000 37.23492 356 ASN C N 1
ATOM 2660 C CA . ASN A 1 356 ? 198.23816 189.43502 166.87586 1.000 34.81616 356 ASN C CA 1
ATOM 2661 C C . ASN A 1 356 ? 196.72291 189.57612 166.89162 1.000 38.85215 356 ASN C C 1
ATOM 2662 O O . ASN A 1 356 ? 196.03337 188.80448 167.56663 1.000 48.90274 356 ASN C O 1
ATOM 2667 N N . ILE A 1 357 ? 196.20666 190.55837 166.15437 1.000 31.43488 357 ILE C N 1
ATOM 2668 C CA . ILE A 1 357 ? 194.79527 190.90641 166.21023 1.000 30.13084 357 ILE C CA 1
ATOM 2669 C C . ILE A 1 357 ? 194.25989 191.01170 164.78856 1.000 33.35925 357 ILE C C 1
ATOM 2670 O O . ILE A 1 357 ? 195.01119 191.17662 163.82742 1.000 37.74727 357 ILE C O 1
ATOM 2675 N N . LYS A 1 358 ? 192.94380 190.87583 164.65945 1.000 36.96354 358 LYS C N 1
ATOM 2676 C CA . LYS A 1 358 ? 192.23963 191.08960 163.39694 1.000 36.03857 358 LYS C CA 1
ATOM 2677 C C . LYS A 1 358 ? 191.28556 192.25772 163.61593 1.000 40.27780 358 LYS C C 1
ATOM 2678 O O . LYS A 1 358 ? 190.21933 192.09046 164.21498 1.000 48.85520 358 LYS C O 1
ATOM 2680 N N . MET A 1 359 ? 191.66263 193.43772 163.13273 1.000 40.83218 359 MET C N 1
ATOM 2681 C CA . MET A 1 359 ? 190.91545 194.65019 163.42911 1.000 40.87655 359 MET C CA 1
ATOM 2682 C C . MET A 1 359 ? 190.41270 195.30878 162.15294 1.000 40.60315 359 MET C C 1
ATOM 2683 O O . MET A 1 359 ? 190.93973 195.08952 161.05809 1.000 46.15642 359 MET C O 1
ATOM 2688 N N . VAL A 1 360 ? 189.38865 196.14223 162.31405 1.000 33.10972 360 VAL C N 1
ATOM 2689 C CA . VAL A 1 360 ? 188.80320 196.89550 161.21225 1.000 35.41175 360 VAL C CA 1
ATOM 2690 C C . VAL A 1 360 ? 189.25781 198.34051 161.34761 1.000 37.31703 360 VAL C C 1
ATOM 2691 O O . VAL A 1 360 ? 188.99273 198.99022 162.36453 1.000 42.55908 360 VAL C O 1
ATOM 2695 N N . VAL A 1 361 ? 189.93519 198.84968 160.32571 1.000 34.61126 361 VAL C N 1
ATOM 2696 C CA . VAL A 1 361 ? 190.47891 200.20034 160.33908 1.000 33.69867 361 VAL C CA 1
ATOM 2697 C C . VAL A 1 361 ? 189.65939 201.06079 159.39292 1.000 33.61030 361 VAL C C 1
ATOM 2698 O O . VAL A 1 361 ? 189.44535 200.68964 158.23227 1.000 39.68134 361 VAL C O 1
ATOM 2702 N N . THR A 1 362 ? 189.20181 202.20636 159.89013 1.000 29.82064 362 THR C N 1
ATOM 2703 C CA . THR A 1 362 ? 188.49041 203.19200 159.08379 1.000 35.59555 362 THR C CA 1
ATOM 2704 C C . THR A 1 362 ? 189.34720 204.45008 159.02270 1.000 35.66268 362 THR C C 1
ATOM 2705 O O . THR A 1 362 ? 189.56816 205.10676 160.04416 1.000 38.77240 362 THR C O 1
ATOM 2709 N N . LEU A 1 363 ? 189.83859 204.77533 157.83246 1.000 33.98039 363 LEU C N 1
ATOM 2710 C CA . LEU A 1 363 ? 190.70449 205.93105 157.66748 1.000 32.55565 363 LEU C CA 1
ATOM 2711 C C . LEU A 1 363 ? 189.88444 207.20844 157.53691 1.000 32.60685 363 LEU C C 1
ATOM 2712 O O . LEU A 1 363 ? 188.73160 207.19178 157.09783 1.000 43.06893 363 LEU C O 1
ATOM 2717 N N . ILE A 1 364 ? 190.49706 208.33002 157.92742 1.000 28.02084 364 ILE C N 1
ATOM 2718 C CA . ILE A 1 364 ? 189.82307 209.62346 157.83299 1.000 33.51105 364 ILE C CA 1
ATOM 2719 C C . ILE A 1 364 ? 189.82989 210.18985 156.42397 1.000 37.68918 364 ILE C C 1
ATOM 2720 O O . ILE A 1 364 ? 189.07619 211.12973 156.14284 1.000 43.22469 364 ILE C O 1
ATOM 2725 N N . HIS A 1 365 ? 190.65558 209.64894 155.53081 1.000 43.33516 365 HIS C N 1
ATOM 2726 C CA . HIS A 1 365 ? 190.65240 210.03488 154.13199 1.000 38.93198 365 HIS C CA 1
ATOM 2727 C C . HIS A 1 365 ? 190.69508 208.78754 153.26222 1.000 40.88683 365 HIS C C 1
ATOM 2728 O O . HIS A 1 365 ? 191.35245 207.80293 153.61831 1.000 46.05402 365 HIS C O 1
ATOM 2735 N N . PRO A 1 366 ? 190.00184 208.79294 152.12731 1.000 40.76520 366 PRO C N 1
ATOM 2736 C CA . PRO A 1 366 ? 190.10180 207.65769 151.20439 1.000 43.20709 366 PRO C CA 1
ATOM 2737 C C . PRO A 1 366 ? 191.48283 207.59006 150.57433 1.000 45.05205 366 PRO C C 1
ATOM 2738 O O . PRO A 1 366 ? 192.07129 208.61077 150.21467 1.000 47.72896 366 PRO C O 1
ATOM 2742 N N . ILE A 1 367 ? 192.00970 206.37101 150.45936 1.000 37.20491 367 ILE C N 1
ATOM 2743 C CA . ILE A 1 367 ? 193.30849 206.13738 149.84292 1.000 40.01338 367 ILE C CA 1
ATOM 2744 C C . ILE A 1 367 ? 193.20462 204.92619 148.92920 1.000 39.64825 367 ILE C C 1
ATOM 2745 O O . ILE A 1 367 ? 192.30809 204.09141 149.06228 1.000 42.51197 367 ILE C O 1
ATOM 2750 N N . ALA A 1 368 ? 194.14125 204.84034 147.99006 1.000 40.74325 368 ALA C N 1
ATOM 2751 C CA . ALA A 1 368 ? 194.20138 203.70978 147.07462 1.000 41.50302 368 ALA C CA 1
ATOM 2752 C C . ALA A 1 368 ? 194.89263 202.53894 147.76072 1.000 44.07051 368 ALA C C 1
ATOM 2753 O O . ALA A 1 368 ? 196.05461 202.64876 148.16525 1.000 49.29325 368 ALA C O 1
ATOM 2755 N N . MET A 1 369 ? 194.18108 201.42286 147.89567 1.000 45.01465 369 MET C N 1
ATOM 2756 C CA . MET A 1 369 ? 194.75396 200.22535 148.49290 1.000 46.94208 369 MET C CA 1
ATOM 2757 C C . MET A 1 369 ? 193.96973 199.01452 148.01317 1.000 49.07435 369 MET C C 1
ATOM 2758 O O . MET A 1 369 ? 192.84418 199.13432 147.52324 1.000 51.08685 369 MET C O 1
ATOM 2763 N N . ASP A 1 370 ? 194.58325 197.84310 148.16379 1.000 50.99867 370 ASP C N 1
ATOM 2764 C CA . ASP A 1 370 ? 193.97888 196.58655 147.74973 1.000 51.78021 370 ASP C CA 1
ATOM 2765 C C . ASP A 1 370 ? 194.30392 195.51613 148.78057 1.000 52.92025 370 ASP C C 1
ATOM 2766 O O . ASP A 1 370 ? 195.08736 195.73292 149.70839 1.000 51.76005 370 ASP C O 1
ATOM 2768 N N . ASP A 1 371 ? 193.68294 194.35170 148.61434 1.000 52.34544 371 ASP C N 1
ATOM 2769 C CA . ASP A 1 371 ? 193.94851 193.23183 149.50506 1.000 49.85391 371 ASP C CA 1
ATOM 2770 C C . ASP A 1 371 ? 195.38414 192.75233 149.33818 1.000 52.34089 371 ASP C C 1
ATOM 2771 O O . ASP A 1 371 ? 195.93476 192.75763 148.23395 1.000 53.38441 371 ASP C O 1
ATOM 2776 N N . GLY A 1 372 ? 195.99115 192.33737 150.44607 1.000 40.71842 372 GLY C N 1
ATOM 2777 C CA . GLY A 1 372 ? 197.36913 191.89954 150.42785 1.000 41.58023 372 GLY C CA 1
ATOM 2778 C C . GLY A 1 372 ? 198.39382 193.00757 150.47258 1.000 40.33612 372 GLY C C 1
ATOM 2779 O O . GLY A 1 372 ? 199.59063 192.72591 150.34879 1.000 44.05539 372 GLY C O 1
ATOM 2780 N N . LEU A 1 373 ? 197.96925 194.25554 150.64792 1.000 32.18019 373 LEU C N 1
ATOM 2781 C CA . LEU A 1 373 ? 198.88576 195.38533 150.71644 1.000 32.44254 373 LEU C CA 1
ATOM 2782 C C . LEU A 1 373 ? 199.37202 195.54799 152.15035 1.000 34.03700 373 LEU C C 1
ATOM 2783 O O . LEU A 1 373 ? 198.57909 195.83885 153.05137 1.000 41.71834 373 LEU C O 1
ATOM 2788 N N . ARG A 1 374 ? 200.67085 195.36143 152.35773 1.000 29.21004 374 ARG C N 1
ATOM 2789 C CA . ARG A 1 374 ? 201.24275 195.50806 153.68567 1.000 24.71311 374 ARG C CA 1
ATOM 2790 C C . ARG A 1 374 ? 201.32290 196.97882 154.07290 1.000 23.07019 374 ARG C C 1
ATOM 2791 O O . ARG A 1 374 ? 201.43559 197.86480 153.22272 1.000 30.15523 374 ARG C O 1
ATOM 2799 N N . PHE A 1 375 ? 201.26465 197.23412 155.37651 1.000 22.55256 375 PHE C N 1
ATOM 2800 C CA . PHE A 1 375 ? 201.31699 198.59624 155.87973 1.000 17.90761 375 PHE C CA 1
ATOM 2801 C C . PHE A 1 375 ? 201.99215 198.59727 157.24026 1.000 18.80974 375 PHE C C 1
ATOM 2802 O O . PHE A 1 375 ? 202.15760 197.55517 157.87794 1.000 27.66650 375 PHE C O 1
ATOM 2810 N N . ALA A 1 376 ? 202.38312 199.78681 157.67414 1.000 17.63678 376 ALA C N 1
ATOM 2811 C CA . ALA A 1 376 ? 202.94815 199.98744 158.99729 1.000 12.12512 376 ALA C CA 1
ATOM 2812 C C . ALA A 1 376 ? 202.01564 200.85904 159.82510 1.000 19.03621 376 ALA C C 1
ATOM 2813 O O . ALA A 1 376 ? 201.20838 201.61889 159.29232 1.000 26.48192 376 ALA C O 1
ATOM 2815 N N . ILE A 1 377 ? 202.11389 200.72714 161.14241 1.000 20.67748 377 ILE C N 1
ATOM 2816 C CA . ILE A 1 377 ? 201.37943 201.57916 162.06783 1.000 8.73975 377 ILE C CA 1
ATOM 2817 C C . ILE A 1 377 ? 202.38626 202.30118 162.94554 1.000 13.64766 377 ILE C C 1
ATOM 2818 O O . ILE A 1 377 ? 203.24695 201.66592 163.56207 1.000 27.88466 377 ILE C O 1
ATOM 2823 N N . ARG A 1 378 ? 202.28217 203.62329 162.99714 1.000 18.13582 378 ARG C N 1
ATOM 2824 C CA . ARG A 1 378 ? 203.19669 204.44189 163.77481 1.000 16.20236 378 ARG C CA 1
ATOM 2825 C C . ARG A 1 378 ? 202.40652 205.43449 164.61128 1.000 20.34293 378 ARG C C 1
ATOM 2826 O O . ARG A 1 378 ? 201.37418 205.94998 164.17434 1.000 25.60941 378 ARG C O 1
ATOM 2834 N N . GLU A 1 379 ? 202.90176 205.69239 165.81664 1.000 27.99527 379 GLU C N 1
ATOM 2835 C CA . GLU A 1 379 ? 202.25899 206.59835 166.75355 1.000 27.65625 379 GLU C CA 1
ATOM 2836 C C . GLU A 1 379 ? 203.30074 207.05975 167.76042 1.000 29.71143 379 GLU C C 1
ATOM 2837 O O . GLU A 1 379 ? 204.21316 206.30817 168.11579 1.000 35.43849 379 GLU C O 1
ATOM 2843 N N . GLY A 1 380 ? 203.16943 208.31165 168.19206 1.000 25.35373 380 GLY C N 1
ATOM 2844 C CA . GLY A 1 380 ? 204.08134 208.86382 169.17854 1.000 20.57834 380 GLY C CA 1
ATOM 2845 C C . GLY A 1 380 ? 205.52998 208.84388 168.75378 1.000 28.12663 380 GLY C C 1
ATOM 2846 O O . GLY A 1 380 ? 206.42104 208.80958 169.60807 1.000 34.44884 380 GLY C O 1
ATOM 2847 N N . GLY A 1 381 ? 205.79138 208.86002 167.45026 1.000 32.71386 381 GLY C N 1
ATOM 2848 C CA . GLY A 1 381 ? 207.15011 208.78306 166.96100 1.000 28.10717 381 GLY C CA 1
ATOM 2849 C C . GLY A 1 381 ? 207.77427 207.40900 167.00341 1.000 30.06704 381 GLY C C 1
ATOM 2850 O O . GLY A 1 381 ? 209.00170 207.30134 166.93553 1.000 36.01384 381 GLY C O 1
ATOM 2851 N N . ARG A 1 382 ? 206.97493 206.34924 167.11306 1.000 27.31702 382 ARG C N 1
ATOM 2852 C CA . ARG A 1 382 ? 207.51072 204.99634 167.12781 1.000 24.65580 382 ARG C CA 1
ATOM 2853 C C . ARG A 1 382 ? 206.60416 204.07522 166.32690 1.000 25.43103 382 ARG C C 1
ATOM 2854 O O . ARG A 1 382 ? 205.40941 204.33343 166.17418 1.000 30.77746 382 ARG C O 1
ATOM 2862 N N . THR A 1 383 ? 207.18387 202.99300 165.81621 1.000 23.82380 383 THR C N 1
ATOM 2863 C CA . THR A 1 383 ? 206.40224 201.96498 165.14170 1.000 16.00625 383 THR C CA 1
ATOM 2864 C C . THR A 1 383 ? 205.72651 201.09449 166.19257 1.000 21.30263 383 THR C C 1
ATOM 2865 O O . THR A 1 383 ? 206.39282 200.55684 167.08224 1.000 28.17856 383 THR C O 1
ATOM 2869 N N . VAL A 1 384 ? 204.40591 200.96226 166.09671 1.000 24.65094 384 VAL C N 1
ATOM 2870 C CA . VAL A 1 384 ? 203.62585 200.23103 167.08804 1.000 26.51209 384 VAL C CA 1
ATOM 2871 C C . VAL A 1 384 ? 203.01165 198.95983 166.53305 1.000 23.33232 384 VAL C C 1
ATOM 2872 O O . VAL A 1 384 ? 202.54592 198.12311 167.32275 1.000 33.56569 384 VAL C O 1
ATOM 2876 N N . GLY A 1 385 ? 202.99529 198.77860 165.21950 1.000 17.60396 385 GLY C N 1
ATOM 2877 C CA . GLY A 1 385 ? 202.40603 197.58797 164.64472 1.000 16.51399 385 GLY C CA 1
ATOM 2878 C C . GLY A 1 385 ? 202.72863 197.47285 163.17465 1.000 17.64637 385 GLY C C 1
ATOM 2879 O O . GLY A 1 385 ? 203.17260 198.43202 162.53614 1.000 24.80930 385 GLY C O 1
ATOM 2880 N N . ALA A 1 386 ? 202.50008 196.27371 162.64671 1.000 20.98803 386 ALA C N 1
ATOM 2881 C CA . ALA A 1 386 ? 202.69833 195.98428 161.23232 1.000 22.60397 386 ALA C CA 1
ATOM 2882 C C . ALA A 1 386 ? 201.63352 194.98996 160.80497 1.000 25.47614 386 ALA C C 1
ATOM 2883 O O . ALA A 1 386 ? 201.51068 193.91846 161.40461 1.000 37.21434 386 ALA C O 1
ATOM 2885 N N . GLY A 1 387 ? 200.86519 195.34016 159.77526 1.000 15.43523 387 GLY C N 1
ATOM 2886 C CA . GLY A 1 387 ? 199.76485 194.51082 159.33493 1.000 13.77940 387 GLY C CA 1
ATOM 2887 C C . GLY A 1 387 ? 199.67987 194.45308 157.82356 1.000 20.93724 387 GLY C C 1
ATOM 2888 O O . GLY A 1 387 ? 200.43503 195.11540 157.11157 1.000 28.81395 387 GLY C O 1
ATOM 2889 N N . VAL A 1 388 ? 198.74512 193.63601 157.35042 1.000 26.39204 388 VAL C N 1
ATOM 2890 C CA . VAL A 1 388 ? 198.44685 193.49990 155.93204 1.000 28.52275 388 VAL C CA 1
ATOM 2891 C C . VAL A 1 388 ? 196.94186 193.63629 155.75332 1.000 25.74388 388 VAL C C 1
ATOM 2892 O O . VAL A 1 388 ? 196.16358 193.16782 156.59118 1.000 32.89554 388 VAL C O 1
ATOM 2896 N N . VAL A 1 389 ? 196.53133 194.30538 154.67905 1.000 33.36908 389 VAL C N 1
ATOM 2897 C CA . VAL A 1 389 ? 195.10909 194.49826 154.41412 1.000 36.84236 389 VAL C CA 1
ATOM 2898 C C . VAL A 1 389 ? 194.51269 193.14098 154.05493 1.000 37.43273 389 VAL C C 1
ATOM 2899 O O . VAL A 1 389 ? 194.76302 192.60898 152.97005 1.000 40.70555 389 VAL C O 1
ATOM 2903 N N . ALA A 1 390 ? 193.73611 192.56780 154.97617 1.000 41.52522 390 ALA C N 1
ATOM 2904 C CA . ALA A 1 390 ? 193.11811 191.27296 154.71567 1.000 40.46592 390 ALA C CA 1
ATOM 2905 C C . ALA A 1 390 ? 192.03816 191.39150 153.65002 1.000 44.44562 390 ALA C C 1
ATOM 2906 O O . ALA A 1 390 ? 191.97665 190.57772 152.72132 1.000 49.72435 390 ALA C O 1
ATOM 2908 N N . LYS A 1 391 ? 191.17899 192.40110 153.76516 1.000 46.84237 391 LYS C N 1
ATOM 2909 C CA . LYS A 1 391 ? 190.18603 192.65706 152.73063 1.000 47.58859 391 LYS C CA 1
ATOM 2910 C C . LYS A 1 391 ? 189.69208 194.08947 152.86060 1.000 47.86737 391 LYS C C 1
ATOM 2911 O O . LYS A 1 391 ? 189.82382 194.71873 153.91220 1.000 54.40908 391 LYS C O 1
ATOM 2917 N N . VAL A 1 392 ? 189.12720 194.59831 151.77000 1.000 44.81536 392 VAL C N 1
ATOM 2918 C CA . VAL A 1 392 ? 188.63706 195.96933 151.69902 1.000 45.31188 392 VAL C CA 1
ATOM 2919 C C . VAL A 1 392 ? 187.12645 195.95800 151.87860 1.000 49.59108 392 VAL C C 1
ATOM 2920 O O . VAL A 1 392 ? 186.41626 195.21286 151.19203 1.000 52.38421 392 VAL C O 1
ATOM 2924 N N . LEU A 1 393 ? 186.63429 196.78277 152.80240 1.000 53.27142 393 LEU C N 1
ATOM 2925 C CA . LEU A 1 393 ? 185.20305 196.87869 153.07083 1.000 49.96463 393 LEU C CA 1
ATOM 2926 C C . LEU A 1 393 ? 184.55653 198.00591 152.27022 1.000 54.04077 393 LEU C C 1
ATOM 2927 O O . LEU A 1 393 ? 183.61686 197.77321 151.50371 1.000 57.48636 393 LEU C O 1
ATOM 2932 N N . SER A 1 394 ? 185.05118 199.22740 152.43808 1.000 57.18592 394 SER C N 1
ATOM 2933 C CA . SER A 1 394 ? 184.48710 200.38392 151.75402 1.000 58.91258 394 SER C CA 1
ATOM 2934 C C . SER A 1 394 ? 185.53607 201.47187 151.55728 1.000 56.28290 394 SER C C 1
ATOM 2935 O O . SER A 1 394 ? 185.33397 202.62010 151.95174 1.000 57.16429 394 SER C O 1
ATOM 4247 N N . ARG C 3 26 ? 177.52216 191.81721 177.50003 1.000 56.42611 3 ARG A N 1
ATOM 4248 C CA . ARG C 3 26 ? 177.31508 190.65641 178.35682 1.000 56.44802 3 ARG A CA 1
ATOM 4249 C C . ARG C 3 26 ? 178.57552 190.35583 179.15909 1.000 57.19698 3 ARG A C 1
ATOM 4250 O O . ARG C 3 26 ? 178.52090 190.17464 180.37435 1.000 60.20404 3 ARG A O 1
ATOM 4258 N N . THR C 3 27 ? 179.71353 190.29664 178.46458 1.000 53.79737 4 THR A N 1
ATOM 4259 C CA . THR C 3 27 ? 180.99065 190.13359 179.15114 1.000 54.06665 4 THR A CA 1
ATOM 4260 C C . THR C 3 27 ? 181.31346 191.35293 180.00576 1.000 50.96103 4 THR A C 1
ATOM 4261 O O . THR C 3 27 ? 181.83233 191.21967 181.12079 1.000 53.43702 4 THR A O 1
ATOM 4265 N N . ILE C 3 28 ? 181.01109 192.54939 179.49946 1.000 41.46491 5 ILE A N 1
ATOM 4266 C CA . ILE C 3 28 ? 181.25767 193.76647 180.26436 1.000 44.90949 5 ILE A CA 1
ATOM 4267 C C . ILE C 3 28 ? 180.33656 193.83085 181.47626 1.000 48.19624 5 ILE A C 1
ATOM 4268 O O . ILE C 3 28 ? 180.74417 194.26522 182.55913 1.000 53.67168 5 ILE A O 1
ATOM 4273 N N . GLU C 3 29 ? 179.08459 193.39450 181.31955 1.000 51.93047 6 GLU A N 1
ATOM 4274 C CA . GLU C 3 29 ? 178.18152 193.32194 182.46395 1.000 47.44448 6 GLU A CA 1
ATOM 4275 C C . GLU C 3 29 ? 178.69110 192.33157 183.50262 1.000 51.18457 6 GLU A C 1
ATOM 4276 O O . GLU C 3 29 ? 178.61008 192.58762 184.71068 1.000 57.43313 6 GLU A O 1
ATOM 4282 N N . THR C 3 30 ? 179.21283 191.18938 183.04963 1.000 43.33664 7 THR A N 1
ATOM 4283 C CA . THR C 3 30 ? 179.79110 190.22128 183.97429 1.000 43.49194 7 THR A CA 1
ATOM 4284 C C . THR C 3 30 ? 180.97380 190.81854 184.72417 1.000 44.69168 7 THR A C 1
ATOM 4285 O O . THR C 3 30 ? 181.10429 190.63274 185.93778 1.000 50.23021 7 THR A O 1
ATOM 4289 N N . TYR C 3 31 ? 181.84002 191.54964 184.01940 1.000 41.24459 8 TYR A N 1
ATOM 4290 C CA . TYR C 3 31 ? 182.97076 192.19907 184.67601 1.000 27.40142 8 TYR A CA 1
ATOM 4291 C C . TYR C 3 31 ? 182.50711 193.24181 185.68699 1.000 35.80878 8 TYR A C 1
ATOM 4292 O O . TYR C 3 31 ? 183.06700 193.34624 186.78522 1.000 46.13446 8 TYR A O 1
ATOM 4301 N N . ILE C 3 32 ? 181.48582 194.02375 185.33368 1.000 36.71003 9 ILE A N 1
ATOM 4302 C CA . ILE C 3 32 ? 180.98741 195.05764 186.23653 1.000 36.63175 9 ILE A CA 1
ATOM 4303 C C . ILE C 3 32 ? 180.40800 194.43197 187.49839 1.000 40.82642 9 ILE A C 1
ATOM 4304 O O . ILE C 3 32 ? 180.67060 194.89349 188.61639 1.000 45.90118 9 ILE A O 1
ATOM 4309 N N . ILE C 3 33 ? 179.61423 193.37095 187.34201 1.000 45.35485 10 ILE A N 1
ATOM 4310 C CA . ILE C 3 33 ? 179.03397 192.70250 188.50242 1.000 42.16605 10 ILE A CA 1
ATOM 4311 C C . ILE C 3 33 ? 180.12357 192.04165 189.33854 1.000 41.11651 10 ILE A C 1
ATOM 4312 O O . ILE C 3 33 ? 180.06289 192.04013 190.57354 1.000 48.54483 10 ILE A O 1
ATOM 4317 N N . TYR C 3 34 ? 181.14211 191.48201 188.68253 1.000 39.84428 11 TYR A N 1
ATOM 4318 C CA . TYR C 3 34 ? 182.26291 190.88941 189.40225 1.000 36.54880 11 TYR A CA 1
ATOM 4319 C C . TYR C 3 34 ? 182.98852 191.93177 190.24133 1.000 37.61907 11 TYR A C 1
ATOM 4320 O O . TYR C 3 34 ? 183.37756 191.66167 191.38290 1.000 47.13656 11 TYR A O 1
ATOM 4329 N N . LEU C 3 35 ? 183.18472 193.12930 189.68866 1.000 41.66500 12 LEU A N 1
ATOM 4330 C CA . LEU C 3 35 ? 183.82498 194.19640 190.45030 1.000 39.83937 12 LEU A CA 1
ATOM 4331 C C . LEU C 3 35 ? 182.94533 194.66812 191.60119 1.000 42.05896 12 LEU A C 1
ATOM 4332 O O . LEU C 3 35 ? 183.44082 194.91460 192.70638 1.000 45.87564 12 LEU A O 1
ATOM 4337 N N . LYS C 3 36 ? 181.64016 194.80900 191.36072 1.000 45.67267 13 LYS A N 1
ATOM 4338 C CA . LYS C 3 36 ? 180.76890 195.41021 192.36616 1.000 43.06230 13 LYS A CA 1
ATOM 4339 C C . LYS C 3 36 ? 180.48719 194.45738 193.52108 1.000 50.29177 13 LYS A C 1
ATOM 4340 O O . LYS C 3 36 ? 180.51876 194.86461 194.68780 1.000 59.83105 13 LYS A O 1
ATOM 4346 N N . GLU C 3 37 ? 180.21148 193.18933 193.22340 1.000 52.41970 14 GLU A N 1
ATOM 4347 C CA . GLU C 3 37 ? 179.66678 192.27182 194.21404 1.000 53.41913 14 GLU A CA 1
ATOM 4348 C C . GLU C 3 37 ? 180.65237 191.22677 194.70713 1.000 57.02152 14 GLU A C 1
ATOM 4349 O O . GLU C 3 37 ? 180.57138 190.82696 195.86928 1.000 67.71341 14 GLU A O 1
ATOM 4355 N N . ASP C 3 38 ? 181.57702 190.77396 193.86423 1.000 49.57211 15 ASP A N 1
ATOM 4356 C CA . ASP C 3 38 ? 182.52712 189.75015 194.27888 1.000 47.60003 15 ASP A CA 1
ATOM 4357 C C . ASP C 3 38 ? 183.79464 190.35900 194.86449 1.000 52.88646 15 ASP A C 1
ATOM 4358 O O . ASP C 3 38 ? 184.26544 189.92567 195.92006 1.000 57.18179 15 ASP A O 1
ATOM 4363 N N . LEU C 3 39 ? 184.35531 191.36170 194.19378 1.000 45.07088 16 LEU A N 1
ATOM 4364 C CA . LEU C 3 39 ? 185.55202 192.02398 194.69092 1.000 35.36510 16 LEU A CA 1
ATOM 4365 C C . LEU C 3 39 ? 185.22202 193.21232 195.58305 1.000 40.27874 16 LEU A C 1
ATOM 4366 O O . LEU C 3 39 ? 185.92795 193.45433 196.56802 1.000 51.77672 16 LEU A O 1
ATOM 4371 N N . LYS C 3 40 ? 184.15633 193.94739 195.26014 1.000 40.03801 17 LYS A N 1
ATOM 4372 C CA . LYS C 3 40 ? 183.75340 195.13903 196.00641 1.000 40.35263 17 LYS A CA 1
ATOM 4373 C C . LYS C 3 40 ? 184.93022 196.09716 196.16086 1.000 44.45990 17 LYS A C 1
ATOM 4374 O O . LYS C 3 40 ? 185.26133 196.55113 197.25742 1.000 49.46566 17 LYS A O 1
ATOM 4380 N N . ILE C 3 41 ? 185.56897 196.40158 195.03175 1.000 39.52302 18 ILE A N 1
ATOM 4381 C CA . ILE C 3 41 ? 186.85473 197.08662 195.06966 1.000 34.37988 18 ILE A CA 1
ATOM 4382 C C . ILE C 3 41 ? 186.68684 198.52570 195.54079 1.000 39.64133 18 ILE A C 1
ATOM 4383 O O . ILE C 3 41 ? 187.53466 199.05503 196.26620 1.000 49.67135 18 ILE A O 1
ATOM 4388 N N . ALA C 3 42 ? 185.59826 199.18315 195.13756 1.000 34.39763 19 ALA A N 1
ATOM 4389 C CA . ALA C 3 42 ? 185.37186 200.56421 195.55384 1.000 31.79537 19 ALA A CA 1
ATOM 4390 C C . ALA C 3 42 ? 185.21687 200.66512 197.06711 1.000 39.90719 19 ALA A C 1
ATOM 4391 O O . ALA C 3 42 ? 185.80742 201.54338 197.70923 1.000 48.79077 19 ALA A O 1
ATOM 4393 N N . ASP C 3 43 ? 184.43348 199.75937 197.65693 1.000 46.82901 20 ASP A N 1
ATOM 4394 C CA . ASP C 3 43 ? 184.26158 199.75949 199.10569 1.000 47.90231 20 ASP A CA 1
ATOM 4395 C C . ASP C 3 43 ? 185.57019 199.44250 199.81581 1.000 47.79745 20 ASP A C 1
ATOM 4396 O O . ASP C 3 43 ? 185.88444 200.04258 200.84932 1.000 55.79236 20 ASP A O 1
ATOM 4401 N N . THR C 3 44 ? 186.34382 198.49640 199.27899 1.000 46.42200 21 THR A N 1
ATOM 4402 C CA . THR C 3 44 ? 187.63595 198.17120 199.87362 1.000 42.90572 21 THR A CA 1
ATOM 4403 C C . THR C 3 44 ? 188.57665 199.36766 199.83375 1.000 50.70514 21 THR A C 1
ATOM 4404 O O . THR C 3 44 ? 189.27448 199.65098 200.81324 1.000 56.49089 21 THR A O 1
ATOM 4408 N N . CYS C 3 45 ? 188.61052 200.07875 198.70527 1.000 45.92416 22 CYS A N 1
ATOM 4409 C CA . CYS C 3 45 ? 189.45912 201.25874 198.58960 1.000 39.27075 22 CYS A CA 1
ATOM 4410 C C . CYS C 3 45 ? 189.02860 202.34086 199.56782 1.000 43.82592 22 CYS A C 1
ATOM 4411 O O . CYS C 3 45 ? 189.87197 202.97652 200.21183 1.000 52.08715 22 CYS A O 1
ATOM 4414 N N . LYS C 3 46 ? 187.71762 202.56216 199.69624 1.000 38.55131 23 LYS A N 1
ATOM 4415 C CA . LYS C 3 46 ? 187.23269 203.55405 200.65007 1.000 43.31095 23 LYS A CA 1
ATOM 4416 C C . LYS C 3 46 ? 187.60506 203.17391 202.07667 1.000 42.61846 23 LYS A C 1
ATOM 4417 O O . LYS C 3 46 ? 188.04644 204.02410 202.85813 1.000 45.05369 23 LYS A O 1
ATOM 4423 N N . THR C 3 47 ? 187.44234 201.89700 202.43084 1.000 42.32533 24 THR A N 1
ATOM 4424 C CA . THR C 3 47 ? 187.77497 201.44979 203.77902 1.000 38.05779 24 THR A CA 1
ATOM 4425 C C . THR C 3 47 ? 189.26482 201.59582 204.05781 1.000 44.39577 24 THR A C 1
ATOM 4426 O O . THR C 3 47 ? 189.65930 202.04423 205.13961 1.000 49.82149 24 THR A O 1
ATOM 4430 N N . ILE C 3 48 ? 190.10804 201.23074 203.09026 1.000 43.41899 25 ILE A N 1
ATOM 4431 C CA . ILE C 3 48 ? 191.55124 201.33984 203.28023 1.000 36.44306 25 ILE A CA 1
ATOM 4432 C C . ILE C 3 48 ? 191.96301 202.79717 203.42893 1.000 40.79003 25 ILE A C 1
ATOM 4433 O O . ILE C 3 48 ? 192.76936 203.14207 204.30116 1.000 50.03019 25 ILE A O 1
ATOM 4438 N N . LYS C 3 49 ? 191.42163 203.67564 202.58103 1.000 37.97687 26 LYS A N 1
ATOM 4439 C CA . LYS C 3 49 ? 191.74415 205.09395 202.68704 1.000 34.91465 26 LYS A CA 1
ATOM 4440 C C . LYS C 3 49 ? 191.30190 205.66010 204.02945 1.000 41.74742 26 LYS A C 1
ATOM 4441 O O . LYS C 3 49 ? 192.05141 206.40338 204.67491 1.000 51.38815 26 LYS A O 1
ATOM 4447 N N . ASP C 3 50 ? 190.09016 205.31253 204.47129 1.000 46.15240 27 ASP A N 1
ATOM 4448 C CA . ASP C 3 50 ? 189.59622 205.81729 205.74677 1.000 39.05473 27 ASP A CA 1
ATOM 4449 C C . ASP C 3 50 ? 190.44623 205.31583 206.90463 1.000 44.24580 27 ASP A C 1
ATOM 4450 O O . ASP C 3 50 ? 190.78738 206.08449 207.80924 1.000 50.11467 27 ASP A O 1
ATOM 4455 N N . GLY C 3 51 ? 190.80779 204.03184 206.88935 1.000 43.14259 28 GLY A N 1
ATOM 4456 C CA . GLY C 3 51 ? 191.63423 203.49525 207.95639 1.000 39.49695 28 GLY A CA 1
ATOM 4457 C C . GLY C 3 51 ? 193.01578 204.11608 207.99176 1.000 43.54387 28 GLY A C 1
ATOM 4458 O O . GLY C 3 51 ? 193.52565 204.45567 209.06104 1.000 52.73537 28 GLY A O 1
ATOM 4459 N N . LEU C 3 52 ? 193.63633 204.28346 206.82171 1.000 41.22559 29 LEU A N 1
ATOM 4460 C CA . LEU C 3 52 ? 194.95616 204.90019 206.76503 1.000 32.79640 29 LEU A CA 1
ATOM 4461 C C . LEU C 3 52 ? 194.91277 206.34133 207.25566 1.000 33.99423 29 LEU A C 1
ATOM 4462 O O . LEU C 3 52 ? 195.76703 206.76211 208.04635 1.000 40.56211 29 LEU A O 1
ATOM 4467 N N . LEU C 3 53 ? 193.91238 207.10959 206.81431 1.000 35.14011 30 LEU A N 1
ATOM 4468 C CA . LEU C 3 53 ? 193.82153 208.50545 207.22441 1.000 33.02687 30 LEU A CA 1
ATOM 4469 C C . LEU C 3 53 ? 193.48710 208.63837 208.70358 1.000 42.90557 30 LEU A C 1
ATOM 4470 O O . LEU C 3 53 ? 193.96837 209.56546 209.36313 1.000 54.22969 30 LEU A O 1
ATOM 4475 N N . LYS C 3 54 ? 192.67316 207.72933 209.24376 1.000 46.87821 31 LYS A N 1
ATOM 4476 C CA . LYS C 3 54 ? 192.36310 207.77184 210.66650 1.000 48.32530 31 LYS A CA 1
ATOM 4477 C C . LYS C 3 54 ? 193.55409 207.34304 211.51169 1.000 52.07228 31 LYS A C 1
ATOM 4478 O O . LYS C 3 54 ? 193.73159 207.84281 212.62799 1.000 58.40565 31 LYS A O 1
ATOM 4484 N N . SER C 3 55 ? 194.37772 206.42460 211.00313 1.000 48.64117 32 SER A N 1
ATOM 4485 C CA . SER C 3 55 ? 195.54875 205.99424 211.75589 1.000 45.33639 32 SER A CA 1
ATOM 4486 C C . SER C 3 55 ? 196.63305 207.06268 211.75251 1.000 46.52480 32 SER A C 1
ATOM 4487 O O . SER C 3 55 ? 197.25141 207.32448 212.78947 1.000 55.26054 32 SER A O 1
ATOM 4490 N N . ILE C 3 56 ? 196.87257 207.70410 210.60241 1.000 48.06894 33 ILE A N 1
ATOM 4491 C CA . ILE C 3 56 ? 197.93876 208.70260 210.52213 1.000 45.70677 33 ILE A CA 1
ATOM 4492 C C . ILE C 3 56 ? 197.52031 210.06206 211.05358 1.000 46.64322 33 ILE A C 1
ATOM 4493 O O . ILE C 3 56 ? 198.33851 210.99043 211.05503 1.000 56.40770 33 ILE A O 1
ATOM 4498 N N . THR C 3 57 ? 196.27516 210.21464 211.50206 1.000 48.17127 34 THR A N 1
ATOM 4499 C CA . THR C 3 57 ? 195.81508 211.43301 212.15845 1.000 48.07617 34 THR A CA 1
ATOM 4500 C C . THR C 3 57 ? 195.27042 211.12995 213.55019 1.000 51.63047 34 THR A C 1
ATOM 4501 O O . THR C 3 57 ? 194.40956 211.84893 214.06087 1.000 53.35410 34 THR A O 1
ATOM 4505 N N . ASP C 3 58 ? 195.76989 210.05756 214.16862 1.000 64.52804 35 ASP A N 1
ATOM 4506 C CA . ASP C 3 58 ? 195.23435 209.60855 215.44971 1.000 67.39023 35 ASP A CA 1
ATOM 4507 C C . ASP C 3 58 ? 195.48155 210.63017 216.55353 1.000 72.43789 35 ASP A C 1
ATOM 4508 O O . ASP C 3 58 ? 194.61789 210.83778 217.41442 1.000 73.36703 35 ASP A O 1
ATOM 4513 N N . LYS C 3 59 ? 196.66681 211.24766 216.56147 1.000 71.13561 36 LYS A N 1
ATOM 4514 C CA . LYS C 3 59 ? 197.09748 212.20784 217.57708 1.000 69.97018 36 LYS A CA 1
ATOM 4515 C C . LYS C 3 59 ? 197.31938 211.53155 218.92545 1.000 70.32777 36 LYS A C 1
ATOM 4516 O O . LYS C 3 59 ? 197.74590 212.17828 219.88719 1.000 74.03758 36 LYS A O 1
ATOM 4522 N N . THR C 3 60 ? 197.03404 210.23094 219.00489 1.000 66.61246 37 THR A N 1
ATOM 4523 C CA . THR C 3 60 ? 197.40395 209.41828 220.15255 1.000 69.35950 37 THR A CA 1
ATOM 4524 C C . THR C 3 60 ? 198.47512 208.39236 219.82622 1.000 67.86081 37 THR A C 1
ATOM 4525 O O . THR C 3 60 ? 199.08193 207.84052 220.74840 1.000 70.86869 37 THR A O 1
ATOM 4529 N N . HIS C 3 61 ? 198.71605 208.12747 218.54409 1.000 62.65730 38 HIS A N 1
ATOM 4530 C CA . HIS C 3 61 ? 199.80978 207.27919 218.09729 1.000 64.21049 38 HIS A CA 1
ATOM 4531 C C . HIS C 3 61 ? 200.86255 208.03132 217.30425 1.000 66.00619 38 HIS A C 1
ATOM 4532 O O . HIS C 3 61 ? 202.03416 207.66046 217.35401 1.000 70.17860 38 HIS A O 1
ATOM 4539 N N . PHE C 3 62 ? 200.47278 209.07633 216.58159 1.000 56.03873 39 PHE A N 1
ATOM 4540 C CA . PHE C 3 62 ? 201.38405 209.87925 215.78391 1.000 50.03029 39 PHE A CA 1
ATOM 4541 C C . PHE C 3 62 ? 201.40849 211.30630 216.31094 1.000 54.02913 39 PHE A C 1
ATOM 4542 O O . PHE C 3 62 ? 200.41845 211.80143 216.85713 1.000 60.76495 39 PHE A O 1
ATOM 4550 N N . SER C 3 63 ? 202.55475 211.95966 216.14926 1.000 49.79268 40 SER A N 1
ATOM 4551 C CA . SER C 3 63 ? 202.71048 213.32648 216.61596 1.000 49.42629 40 SER A CA 1
ATOM 4552 C C . SER C 3 63 ? 201.86694 214.28202 215.77782 1.000 52.23336 40 SER A C 1
ATOM 4553 O O . SER C 3 63 ? 201.50982 214.00033 214.63108 1.000 59.56826 40 SER A O 1
ATOM 4556 N N . GLU C 3 64 ? 201.54389 215.43121 216.37509 1.000 58.65835 41 GLU A N 1
ATOM 4557 C CA . GLU C 3 64 ? 200.78470 216.45128 215.66255 1.000 56.54829 41 GLU A CA 1
ATOM 4558 C C . GLU C 3 64 ? 201.55659 217.02860 214.48590 1.000 54.93144 41 GLU A C 1
ATOM 4559 O O . GLU C 3 64 ? 200.93710 217.53630 213.54523 1.000 60.68220 41 GLU A O 1
ATOM 4565 N N . GLU C 3 65 ? 202.89028 216.96654 214.51677 1.000 54.74736 42 GLU A N 1
ATOM 4566 C CA . GLU C 3 65 ? 203.67642 217.45616 213.38963 1.000 56.39732 42 GLU A CA 1
ATOM 4567 C C . GLU C 3 65 ? 203.33345 216.70006 212.11420 1.000 57.09554 42 GLU A C 1
ATOM 4568 O O . GLU C 3 65 ? 203.15110 217.30704 211.05314 1.000 61.87343 42 GLU A O 1
ATOM 4574 N N . LEU C 3 66 ? 203.23464 215.37251 212.19993 1.000 41.89973 43 LEU A N 1
ATOM 4575 C CA . LEU C 3 66 ? 202.85550 214.58370 211.03466 1.000 40.24376 43 LEU A CA 1
ATOM 4576 C C . LEU C 3 66 ? 201.37366 214.72596 210.71666 1.000 47.11052 43 LEU A C 1
ATOM 4577 O O . LEU C 3 66 ? 200.99127 214.72332 209.54167 1.000 51.80925 43 LEU A O 1
ATOM 4582 N N . ALA C 3 67 ? 200.52922 214.85942 211.74175 1.000 48.39204 44 ALA A N 1
ATOM 4583 C CA . ALA C 3 67 ? 199.08902 214.90046 211.51420 1.000 42.20207 44 ALA A CA 1
ATOM 4584 C C . ALA C 3 67 ? 198.64705 216.20553 210.86445 1.000 47.77584 44 ALA A C 1
ATOM 4585 O O . ALA C 3 67 ? 197.65366 216.22011 210.12962 1.000 58.12124 44 ALA A O 1
ATOM 4587 N N . THR C 3 68 ? 199.35814 217.30653 211.12067 1.000 43.14219 45 THR A N 1
ATOM 4588 C CA . THR C 3 68 ? 198.96957 218.58382 210.53011 1.000 43.60335 45 THR A CA 1
ATOM 4589 C C . THR C 3 68 ? 199.13400 218.58309 209.01619 1.000 46.56369 45 THR A C 1
ATOM 4590 O O . THR C 3 68 ? 198.43188 219.32435 208.31966 1.000 51.85651 45 THR A O 1
ATOM 4594 N N . TYR C 3 69 ? 200.05153 217.76931 208.48977 1.000 44.73730 46 TYR A N 1
ATOM 4595 C CA . TYR C 3 69 ? 200.23260 217.68717 207.04577 1.000 38.91165 46 TYR A CA 1
ATOM 4596 C C . TYR C 3 69 ? 199.00545 217.13251 206.33663 1.000 42.47089 46 TYR A C 1
ATOM 4597 O O . TYR C 3 69 ? 198.80616 217.42376 205.15303 1.000 42.10214 46 TYR A O 1
ATOM 4606 N N . PHE C 3 70 ? 198.17966 216.34857 207.02879 1.000 36.09583 47 PHE A N 1
ATOM 4607 C CA . PHE C 3 70 ? 197.03795 215.67694 206.42284 1.000 31.86474 47 PHE A CA 1
ATOM 4608 C C . PHE C 3 70 ? 195.71262 216.30972 206.83655 1.000 40.49439 47 PHE A C 1
ATOM 4609 O O . PHE C 3 70 ? 194.70533 215.61501 206.98700 1.000 50.70554 47 PHE A O 1
ATOM 4617 N N . GLU C 3 71 ? 195.70054 217.62575 207.02142 1.000 48.54079 48 GLU A N 1
ATOM 4618 C CA . GLU C 3 71 ? 194.48321 218.36927 207.31254 1.000 49.38484 48 GLU A CA 1
ATOM 4619 C C . GLU C 3 71 ? 193.97330 219.00307 206.02628 1.000 56.14708 48 GLU A C 1
ATOM 4620 O O . GLU C 3 71 ? 194.74277 219.63013 205.29136 1.000 57.72004 48 GLU A O 1
ATOM 4622 N N . ARG C 3 72 ? 192.68186 218.83823 205.75740 1.000 59.98397 49 ARG A N 1
ATOM 4623 C CA . ARG C 3 72 ? 192.07544 219.28865 204.51397 1.000 58.04981 49 ARG A CA 1
ATOM 4624 C C . ARG C 3 72 ? 190.90930 220.22019 204.80758 1.000 58.46106 49 ARG A C 1
ATOM 4625 O O . ARG C 3 72 ? 190.11835 219.97039 205.72243 1.000 59.64010 49 ARG A O 1
ATOM 4633 N N . ASP C 3 73 ? 190.81162 221.30013 204.02824 1.000 70.22903 50 ASP A N 1
ATOM 4634 C CA . ASP C 3 73 ? 189.67502 222.20515 204.16376 1.000 74.63740 50 ASP A CA 1
ATOM 4635 C C . ASP C 3 73 ? 188.36841 221.49559 203.83211 1.000 76.69686 50 ASP A C 1
ATOM 4636 O O . ASP C 3 73 ? 187.36909 221.65197 204.54340 1.000 78.39040 50 ASP A O 1
ATOM 4638 N N . ASN C 3 74 ? 188.35691 220.71286 202.75857 1.000 72.19971 51 ASN A N 1
ATOM 4639 C CA . ASN C 3 74 ? 187.21915 219.88856 202.39129 1.000 69.91830 51 ASN A CA 1
ATOM 4640 C C . ASN C 3 74 ? 187.69494 218.48322 202.06062 1.000 70.96385 51 ASN A C 1
ATOM 4641 O O . ASN C 3 74 ? 188.78772 218.30588 201.51365 1.000 71.87602 51 ASN A O 1
ATOM 4646 N N . PRO C 3 75 ? 186.89244 217.46261 202.37680 1.000 69.46547 52 PRO A N 1
ATOM 4647 C CA . PRO C 3 75 ? 187.32438 216.08101 202.11636 1.000 68.87570 52 PRO A CA 1
ATOM 4648 C C . PRO C 3 75 ? 187.26480 215.68119 200.65208 1.000 66.39595 52 PRO A C 1
ATOM 4649 O O . PRO C 3 75 ? 187.72673 214.58397 200.31421 1.000 67.38872 52 PRO A O 1
ATOM 4653 N N . ASN C 3 76 ? 186.71600 216.52119 199.77723 1.000 64.14828 53 ASN A N 1
ATOM 4654 C CA . ASN C 3 76 ? 186.63457 216.20655 198.35812 1.000 66.70626 53 ASN A CA 1
ATOM 4655 C C . ASN C 3 76 ? 187.83077 216.71208 197.56550 1.000 65.37465 53 ASN A C 1
ATOM 4656 O O . ASN C 3 76 ? 187.92520 216.42593 196.36730 1.000 65.38779 53 ASN A O 1
ATOM 4661 N N . ALA C 3 77 ? 188.73254 217.44924 198.19290 1.000 51.92902 54 ALA A N 1
ATOM 4662 C CA . ALA C 3 77 ? 189.91039 217.91592 197.48323 1.000 48.06956 54 ALA A CA 1
ATOM 4663 C C . ALA C 3 77 ? 191.07257 216.95103 197.68810 1.000 50.55246 54 ALA A C 1
ATOM 4664 O O . ALA C 3 77 ? 191.19818 216.33734 198.75088 1.000 48.18285 54 ALA A O 1
ATOM 4666 N N . PRO C 3 78 ? 191.92606 216.78264 196.68334 1.000 46.62716 55 PRO A N 1
ATOM 4667 C CA . PRO C 3 78 ? 193.09534 215.91604 196.85003 1.000 34.93307 55 PRO A CA 1
ATOM 4668 C C . PRO C 3 78 ? 194.15050 216.56581 197.73037 1.000 34.70123 55 PRO A C 1
ATOM 4669 O O . PRO C 3 78 ? 194.22097 217.78786 197.87330 1.000 46.47737 55 PRO A O 1
ATOM 4673 N N . PHE C 3 79 ? 194.98017 215.71861 198.33132 1.000 28.83075 56 PHE A N 1
ATOM 4674 C CA . PHE C 3 79 ? 196.13819 216.21093 199.06230 1.000 21.52842 56 PHE A CA 1
ATOM 4675 C C . PHE C 3 79 ? 197.15940 216.77300 198.08270 1.000 26.28596 56 PHE A C 1
ATOM 4676 O O . PHE C 3 79 ? 197.48255 216.13898 197.07443 1.000 37.60656 56 PHE A O 1
ATOM 4684 N N . LYS C 3 80 ? 197.66811 217.96373 198.37841 1.000 32.84535 57 LYS A N 1
ATOM 4685 C CA . LYS C 3 80 ? 198.61759 218.63625 197.50307 1.000 27.01359 57 LYS A CA 1
ATOM 4686 C C . LYS C 3 80 ? 200.03284 218.31427 197.96290 1.000 32.58423 57 LYS A C 1
ATOM 4687 O O . LYS C 3 80 ? 200.39578 218.59140 199.11038 1.000 41.02677 57 LYS A O 1
ATOM 4693 N N . VAL C 3 81 ? 200.82651 217.73240 197.07200 1.000 30.74073 58 VAL A N 1
ATOM 4694 C CA . VAL C 3 81 ? 202.20794 217.38277 197.37616 1.000 28.59236 58 VAL A CA 1
ATOM 4695 C C . VAL C 3 81 ? 203.08365 218.58906 197.06761 1.000 32.66874 58 VAL A C 1
ATOM 4696 O O . VAL C 3 81 ? 203.16057 219.03549 195.91817 1.000 39.57581 58 VAL A O 1
ATOM 4700 N N . ASN C 3 82 ? 203.74041 219.11662 198.09207 1.000 28.86389 59 ASN A N 1
ATOM 4701 C CA . ASN C 3 82 ? 204.61827 220.26707 197.95821 1.000 31.97399 59 ASN A CA 1
ATOM 4702 C C . ASN C 3 82 ? 206.07513 219.82409 197.97776 1.000 38.09915 59 ASN A C 1
ATOM 4703 O O . ASN C 3 82 ? 206.41443 218.73991 198.45406 1.000 40.78663 59 ASN A O 1
ATOM 4708 N N . THR C 3 83 ? 206.94134 220.67819 197.43324 1.000 39.97062 60 THR A N 1
ATOM 4709 C CA . THR C 3 83 ? 208.37251 220.42647 197.53587 1.000 38.26045 60 THR A CA 1
ATOM 4710 C C . THR C 3 83 ? 208.88495 220.61528 198.95662 1.000 37.02042 60 THR A C 1
ATOM 4711 O O . THR C 3 83 ? 209.99869 220.17950 199.26338 1.000 50.59032 60 THR A O 1
ATOM 4715 N N . THR C 3 84 ? 208.09984 221.24959 199.82501 1.000 34.85230 61 THR A N 1
ATOM 4716 C CA . THR C 3 84 ? 208.51647 221.56213 201.18405 1.000 41.00905 61 THR A CA 1
ATOM 4717 C C . THR C 3 84 ? 208.01197 220.56775 202.22157 1.000 43.71830 61 THR A C 1
ATOM 4718 O O . THR C 3 84 ? 208.24723 220.77564 203.41519 1.000 51.47046 61 THR A O 1
ATOM 4722 N N . ASP C 3 85 ? 207.32308 219.50755 201.81429 1.000 32.68000 62 ASP A N 1
ATOM 4723 C CA . ASP C 3 85 ? 206.90795 218.53799 202.81438 1.000 29.98727 62 ASP A CA 1
ATOM 4724 C C . ASP C 3 85 ? 207.88814 217.37514 202.86793 1.000 24.61028 62 ASP A C 1
ATOM 4725 O O . ASP C 3 85 ? 208.61015 217.11164 201.90246 1.000 38.20768 62 ASP A O 1
ATOM 4730 N N . PRO C 3 86 ? 207.96257 216.67494 203.99941 1.000 20.71762 63 PRO A N 1
ATOM 4731 C CA . PRO C 3 86 ? 208.91693 215.56744 204.13030 1.000 23.29615 63 PRO A CA 1
ATOM 4732 C C . PRO C 3 86 ? 208.69223 214.48921 203.08156 1.000 19.48445 63 PRO A C 1
ATOM 4733 O O . PRO C 3 86 ? 207.66219 214.42585 202.40856 1.000 34.37451 63 PRO A O 1
ATOM 4737 N N . THR C 3 87 ? 209.69949 213.62460 202.94690 1.000 18.62353 64 THR A N 1
ATOM 4738 C CA . THR C 3 87 ? 209.61938 212.52715 201.98872 1.000 28.89036 64 THR A CA 1
ATOM 4739 C C . THR C 3 87 ? 208.47758 211.57916 202.33366 1.000 35.88347 64 THR A C 1
ATOM 4740 O O . THR C 3 87 ? 207.66410 211.22498 201.47141 1.000 39.44896 64 THR A O 1
ATOM 4744 N N . GLN C 3 88 ? 208.38915 211.17369 203.60238 1.000 29.51105 65 GLN A N 1
ATOM 4745 C CA . GLN C 3 88 ? 207.35555 210.22595 204.00050 1.000 29.17401 65 GLN A CA 1
ATOM 4746 C C . GLN C 3 88 ? 205.96857 210.85271 203.94862 1.000 35.05863 65 GLN A C 1
ATOM 4747 O O . GLN C 3 88 ? 204.99697 210.17211 203.59820 1.000 41.65567 65 GLN A O 1
ATOM 4753 N N . VAL C 3 89 ? 205.85764 212.14403 204.26718 1.000 27.60825 66 VAL A N 1
ATOM 4754 C CA . VAL C 3 89 ? 204.57949 212.83324 204.12523 1.000 26.99458 66 VAL A CA 1
ATOM 4755 C C . VAL C 3 89 ? 204.15799 212.85873 202.66385 1.000 24.36490 66 VAL A C 1
ATOM 4756 O O . VAL C 3 89 ? 202.98019 212.67180 202.33783 1.000 35.04519 66 VAL A O 1
ATOM 4758 N N . ALA C 3 90 ? 205.11556 213.08139 201.76090 1.000 20.10716 67 ALA A N 1
ATOM 4759 C CA . ALA C 3 90 ? 204.80961 213.06818 200.33519 1.000 17.10382 67 ALA A CA 1
ATOM 4760 C C . ALA C 3 90 ? 204.33806 211.69271 199.88178 1.000 18.80950 67 ALA A C 1
ATOM 4761 O O . ALA C 3 90 ? 203.35915 211.58239 199.13502 1.000 29.26076 67 ALA A O 1
ATOM 4763 N N . VAL C 3 91 ? 205.01784 210.63103 200.32489 1.000 21.99018 68 VAL A N 1
ATOM 4764 C CA . VAL C 3 91 ? 204.60231 209.27986 199.94962 1.000 21.20044 68 VAL A CA 1
ATOM 4765 C C . VAL C 3 91 ? 203.19816 208.98685 200.46198 1.000 20.64277 68 VAL A C 1
ATOM 4766 O O . VAL C 3 91 ? 202.36494 208.42058 199.74289 1.000 27.70283 68 VAL A O 1
ATOM 4770 N N . LEU C 3 92 ? 202.91508 209.35739 201.71327 1.000 23.00813 69 LEU A N 1
ATOM 4771 C CA . LEU C 3 92 ? 201.59135 209.10620 202.27374 1.000 15.78076 69 LEU A CA 1
ATOM 4772 C C . LEU C 3 92 ? 200.51536 209.88593 201.52931 1.000 17.56583 69 LEU A C 1
ATOM 4773 O O . LEU C 3 92 ? 199.42890 209.35803 201.26214 1.000 33.14951 69 LEU A O 1
ATOM 4778 N N . LYS C 3 93 ? 200.79803 211.14524 201.18667 1.000 13.84723 70 LYS A N 1
ATOM 4779 C CA . LYS C 3 93 ? 199.83593 211.94432 200.43603 1.000 10.77350 70 LYS A CA 1
ATOM 4780 C C . LYS C 3 93 ? 199.56611 211.33682 199.06699 1.000 11.24919 70 LYS A C 1
ATOM 4781 O O . LYS C 3 93 ? 198.41372 211.27217 198.62266 1.000 16.50579 70 LYS A O 1
ATOM 4787 N N . LYS C 3 94 ? 200.62022 210.88868 198.38233 1.000 14.80010 71 LYS A N 1
ATOM 4788 C CA . LYS C 3 94 ? 200.44525 210.27054 197.07334 1.000 4.38059 71 LYS A CA 1
ATOM 4789 C C . LYS C 3 94 ? 199.63249 208.98727 197.17531 1.000 15.65381 71 LYS A C 1
ATOM 4790 O O . LYS C 3 94 ? 198.76447 208.72566 196.33529 1.000 23.87295 71 LYS A O 1
ATOM 4796 N N . LEU C 3 95 ? 199.89637 208.17553 198.20206 1.000 18.22241 72 LEU A N 1
ATOM 4797 C CA . LEU C 3 95 ? 199.13914 206.94080 198.38186 1.000 9.29624 72 LEU A CA 1
ATOM 4798 C C . LEU C 3 95 ? 197.66778 207.22437 198.65961 1.000 20.18623 72 LEU A C 1
ATOM 4799 O O . LEU C 3 95 ? 196.78358 206.55665 198.10774 1.000 30.62949 72 LEU A O 1
ATOM 4804 N N . LEU C 3 96 ? 197.38443 208.21035 199.51433 1.000 16.88581 73 LEU A N 1
ATOM 4805 C CA . LEU C 3 96 ? 195.99646 208.55566 199.80466 1.000 7.84887 73 LEU A CA 1
ATOM 4806 C C . LEU C 3 96 ? 195.28631 209.08137 198.56393 1.000 18.76940 73 LEU A C 1
ATOM 4807 O O . LEU C 3 96 ? 194.12808 208.72954 198.30533 1.000 29.59947 73 LEU A O 1
ATOM 4812 N N . ASN C 3 97 ? 195.96500 209.92437 197.78164 1.000 19.58215 74 ASN A N 1
ATOM 4813 C CA . ASN C 3 97 ? 195.36416 210.43588 196.55495 1.000 11.55132 74 ASN A CA 1
ATOM 4814 C C . ASN C 3 97 ? 195.09280 209.31266 195.56517 1.000 15.20552 74 ASN A C 1
ATOM 4815 O O . ASN C 3 97 ? 194.04911 209.29828 194.90418 1.000 28.51854 74 ASN A O 1
ATOM 4820 N N . ALA C 3 98 ? 196.02508 208.36531 195.44297 1.000 20.24396 75 ALA A N 1
ATOM 4821 C CA . ALA C 3 98 ? 195.81692 207.23673 194.54359 1.000 17.80341 75 ALA A CA 1
ATOM 4822 C C . ALA C 3 98 ? 194.63520 206.38743 194.98951 1.000 22.73635 75 ALA A C 1
ATOM 4823 O O . ALA C 3 98 ? 193.82658 205.95179 194.16090 1.000 25.04964 75 ALA A O 1
ATOM 4825 N N . LEU C 3 99 ? 194.51574 206.14416 196.29734 1.000 31.16503 76 LEU A N 1
ATOM 4826 C CA . LEU C 3 99 ? 193.38094 205.37717 196.80109 1.000 21.80312 76 LEU A CA 1
ATOM 4827 C C . LEU C 3 99 ? 192.06521 206.09112 196.52203 1.000 29.96180 76 LEU A C 1
ATOM 4828 O O . LEU C 3 99 ? 191.08927 205.46422 196.09216 1.000 40.15272 76 LEU A O 1
ATOM 4833 N N . GLU C 3 100 ? 192.02265 207.40645 196.74858 1.000 32.19489 77 GLU A N 1
ATOM 4834 C CA . GLU C 3 100 ? 190.79774 208.15817 196.49313 1.000 22.93454 77 GLU A CA 1
ATOM 4835 C C . GLU C 3 100 ? 190.43834 208.15303 195.01253 1.000 33.27336 77 GLU A C 1
ATOM 4836 O O . GLU C 3 100 ? 189.26530 208.00314 194.65257 1.000 43.53595 77 GLU A O 1
ATOM 4842 N N . ASN C 3 101 ? 191.43248 208.31876 194.13777 1.000 32.62523 78 ASN A N 1
ATOM 4843 C CA . ASN C 3 101 ? 191.16170 208.31391 192.70411 1.000 29.79445 78 ASN A CA 1
ATOM 4844 C C . ASN C 3 101 ? 190.66873 206.95188 192.23675 1.000 34.22037 78 ASN A C 1
ATOM 4845 O O . ASN C 3 101 ? 189.74206 206.86732 191.42140 1.000 48.31456 78 ASN A O 1
ATOM 4850 N N . ALA C 3 102 ? 191.28011 205.87402 192.73250 1.000 32.09048 79 ALA A N 1
ATOM 4851 C CA . ALA C 3 102 ? 190.82001 204.54034 192.36642 1.000 29.62393 79 ALA A CA 1
ATOM 4852 C C . ALA C 3 102 ? 189.40297 204.29420 192.86128 1.000 34.81316 79 ALA A C 1
ATOM 4853 O O . ALA C 3 102 ? 188.57670 203.72556 192.13838 1.000 39.31760 79 ALA A O 1
ATOM 4855 N N . GLU C 3 103 ? 189.10065 204.71842 194.09154 1.000 41.14915 80 GLU A N 1
ATOM 4856 C CA . GLU C 3 103 ? 187.74328 204.57274 194.60315 1.000 32.78037 80 GLU A CA 1
ATOM 4857 C C . GLU C 3 103 ? 186.75124 205.34359 193.74608 1.000 38.32171 80 GLU A C 1
ATOM 4858 O O . GLU C 3 103 ? 185.67134 204.83580 193.42920 1.000 45.41363 80 GLU A O 1
ATOM 4864 N N . LYS C 3 104 ? 187.10693 206.56739 193.35111 1.000 41.99613 81 LYS A N 1
ATOM 4865 C CA . LYS C 3 104 ? 186.22841 207.36463 192.50172 1.000 39.05725 81 LYS A CA 1
ATOM 4866 C C . LYS C 3 104 ? 185.98211 206.67709 191.16509 1.000 40.48861 81 LYS A C 1
ATOM 4867 O O . LYS C 3 104 ? 184.84048 206.58872 190.69928 1.000 50.05015 81 LYS A O 1
ATOM 4873 N N . SER C 3 105 ? 187.04619 206.17333 190.53776 1.000 35.35297 82 SER A N 1
ATOM 4874 C CA . SER C 3 105 ? 186.90887 205.54288 189.22824 1.000 31.92044 82 SER A CA 1
ATOM 4875 C C . SER C 3 105 ? 186.06037 204.27974 189.31274 1.000 32.43712 82 SER A C 1
ATOM 4876 O O . SER C 3 105 ? 185.16627 204.05514 188.48681 1.000 46.79564 82 SER A O 1
ATOM 4879 N N . PHE C 3 106 ? 186.31739 203.44545 190.31968 1.000 38.33042 83 PHE A N 1
ATOM 4880 C CA . PHE C 3 106 ? 185.56057 202.20764 190.45787 1.000 38.28535 83 PHE A CA 1
ATOM 4881 C C . PHE C 3 106 ? 184.10339 202.48288 190.80771 1.000 41.31916 83 PHE A C 1
ATOM 4882 O O . PHE C 3 106 ? 183.20369 201.81033 190.29328 1.000 46.89649 83 PHE A O 1
ATOM 4890 N N . ARG C 3 107 ? 183.84578 203.47889 191.66077 1.000 42.74371 84 ARG A N 1
ATOM 4891 C CA . ARG C 3 107 ? 182.47016 203.85606 191.96479 1.000 39.75581 84 ARG A CA 1
ATOM 4892 C C . ARG C 3 107 ? 181.75203 204.36099 190.72194 1.000 43.51705 84 ARG A C 1
ATOM 4893 O O . ARG C 3 107 ? 180.57616 204.04655 190.50510 1.000 53.02434 84 ARG A O 1
ATOM 4901 N N . ALA C 3 108 ? 182.44179 205.14879 189.89380 1.000 43.73593 85 ALA A N 1
ATOM 4902 C CA . ALA C 3 108 ? 181.85190 205.58325 188.63333 1.000 44.79722 85 ALA A CA 1
ATOM 4903 C C . ALA C 3 108 ? 181.54828 204.39249 187.73544 1.000 46.23066 85 ALA A C 1
ATOM 4904 O O . ALA C 3 108 ? 180.55932 204.39988 186.99386 1.000 56.08107 85 ALA A O 1
ATOM 4906 N N . ILE C 3 109 ? 182.39543 203.36261 187.78165 1.000 50.83684 86 ILE A N 1
ATOM 4907 C CA . ILE C 3 109 ? 182.11141 202.14203 187.02970 1.000 49.81226 86 ILE A CA 1
ATOM 4908 C C . ILE C 3 109 ? 180.84451 201.47348 187.55346 1.000 49.65692 86 ILE A C 1
ATOM 4909 O O . ILE C 3 109 ? 179.99849 201.01910 186.77358 1.000 50.43775 86 ILE A O 1
ATOM 4914 N N . GLU C 3 110 ? 180.68932 201.40385 188.87996 1.000 58.80560 87 GLU A N 1
ATOM 4915 C CA . GLU C 3 110 ? 179.49576 200.77687 189.44520 1.000 58.99140 87 GLU A CA 1
ATOM 4916 C C . GLU C 3 110 ? 178.22855 201.54588 189.09402 1.000 60.86486 87 GLU A C 1
ATOM 4917 O O . GLU C 3 110 ? 177.15377 200.94665 188.97662 1.000 63.73380 87 GLU A O 1
ATOM 4923 N N . ASN C 3 111 ? 178.32701 202.86583 188.92788 1.000 68.01620 88 ASN A N 1
ATOM 4924 C CA . ASN C 3 111 ? 177.15335 203.67138 188.61283 1.000 67.97899 88 ASN A CA 1
ATOM 4925 C C . ASN C 3 111 ? 176.63622 203.44351 187.19838 1.000 71.15063 88 ASN A C 1
ATOM 4926 O O . ASN C 3 111 ? 175.53949 203.91414 186.87866 1.000 75.85193 88 ASN A O 1
ATOM 4931 N N . ILE C 3 112 ? 177.38540 202.74476 186.35158 1.000 69.17678 89 ILE A N 1
ATOM 4932 C CA . ILE C 3 112 ? 176.93335 202.45012 184.99775 1.000 71.46233 89 ILE A CA 1
ATOM 4933 C C . ILE C 3 112 ? 176.60665 200.96839 184.86582 1.000 71.67772 89 ILE A C 1
ATOM 4934 O O . ILE C 3 112 ? 175.57744 200.50472 185.35602 1.000 72.88413 89 ILE A O 1
ATOM 4939 N N . ALA C 3 127 ? 184.60741 201.58209 180.27724 1.000 33.94953 104 ALA A N 1
ATOM 4940 C CA . ALA C 3 127 ? 184.51738 200.79692 181.50194 1.000 40.59983 104 ALA A CA 1
ATOM 4941 C C . ALA C 3 127 ? 185.76692 199.94701 181.69679 1.000 45.04493 104 ALA A C 1
ATOM 4942 O O . ALA C 3 127 ? 186.32112 199.88568 182.79241 1.000 45.82459 104 ALA A O 1
ATOM 4944 N N . VAL C 3 128 ? 186.20097 199.28280 180.62455 1.000 38.32110 105 VAL A N 1
ATOM 4945 C CA . VAL C 3 128 ? 187.41822 198.48132 180.69303 1.000 31.94117 105 VAL A CA 1
ATOM 4946 C C . VAL C 3 128 ? 188.64256 199.37963 180.81328 1.000 33.03863 105 VAL A C 1
ATOM 4947 O O . VAL C 3 128 ? 189.53679 199.12839 181.63005 1.000 40.60266 105 VAL A O 1
ATOM 4951 N N . MET C 3 129 ? 188.69872 200.44365 180.00940 1.000 36.38491 106 MET A N 1
ATOM 4952 C CA . MET C 3 129 ? 189.81502 201.37991 180.08656 1.000 34.98730 106 MET A CA 1
ATOM 4953 C C . MET C 3 129 ? 189.86366 202.07368 181.44187 1.000 40.16368 106 MET A C 1
ATOM 4954 O O . MET C 3 129 ? 190.94266 202.25282 182.01894 1.000 48.90700 106 MET A O 1
ATOM 4959 N N . VAL C 3 130 ? 188.70248 202.47096 181.96501 1.000 30.73683 107 VAL A N 1
ATOM 4960 C CA . VAL C 3 130 ? 188.65390 203.15593 183.25392 1.000 37.64691 107 VAL A CA 1
ATOM 4961 C C . VAL C 3 130 ? 189.12817 202.23372 184.36924 1.000 36.26106 107 VAL A C 1
ATOM 4962 O O . VAL C 3 130 ? 189.90736 202.63703 185.24423 1.000 49.34866 107 VAL A O 1
ATOM 4966 N N . SER C 3 131 ? 188.66330 200.98284 184.35863 1.000 26.33677 108 SER A N 1
ATOM 4967 C CA . SER C 3 131 ? 189.09093 200.02726 185.37309 1.000 27.39950 108 SER A CA 1
ATOM 4968 C C . SER C 3 131 ? 190.58060 199.73859 185.26152 1.000 33.25376 108 SER A C 1
ATOM 4969 O O . SER C 3 131 ? 191.27368 199.62477 186.27765 1.000 36.66075 108 SER A O 1
ATOM 4972 N N . TYR C 3 132 ? 191.09179 199.61869 184.03400 1.000 22.46998 109 TYR A N 1
ATOM 4973 C CA . TYR C 3 132 ? 192.52135 199.39728 183.84792 1.000 12.93330 109 TYR A CA 1
ATOM 4974 C C . TYR C 3 132 ? 193.33049 200.56183 184.40546 1.000 25.84837 109 TYR A C 1
ATOM 4975 O O . TYR C 3 132 ? 194.34473 200.35821 185.08685 1.000 36.17125 109 TYR A O 1
ATOM 4984 N N . LYS C 3 133 ? 192.88940 201.79188 184.13100 1.000 23.36713 110 LYS A N 1
ATOM 4985 C CA . LYS C 3 133 ? 193.59453 202.96517 184.63290 1.000 18.21810 110 LYS A CA 1
ATOM 4986 C C . LYS C 3 133 ? 193.57121 203.01986 186.15476 1.000 27.26364 110 LYS A C 1
ATOM 4987 O O . LYS C 3 133 ? 194.58422 203.34086 186.78273 1.000 39.45912 110 LYS A O 1
ATOM 4993 N N . ALA C 3 134 ? 192.42608 202.71003 186.76838 1.000 22.18476 111 ALA A N 1
ATOM 4994 C CA . ALA C 3 134 ? 192.35527 202.70972 188.22848 1.000 22.75547 111 ALA A CA 1
ATOM 4995 C C . ALA C 3 134 ? 193.25041 201.62979 188.82920 1.000 24.79274 111 ALA A C 1
ATOM 4996 O O . ALA C 3 134 ? 193.95427 201.86828 189.82298 1.000 35.65430 111 ALA A O 1
ATOM 4998 N N . VAL C 3 135 ? 193.24166 200.43615 188.23197 1.000 23.23820 112 VAL A N 1
ATOM 4999 C CA . VAL C 3 135 ? 194.06381 199.33855 188.72786 1.000 19.21710 112 VAL A CA 1
ATOM 5000 C C . VAL C 3 135 ? 195.53795 199.70829 188.65895 1.000 19.86790 112 VAL A C 1
ATOM 5001 O O . VAL C 3 135 ? 196.29910 199.47914 189.60705 1.000 27.31038 112 VAL A O 1
ATOM 5005 N N . HIS C 3 136 ? 195.96476 200.30917 187.55071 1.000 21.67409 113 HIS A N 1
ATOM 5006 C CA . HIS C 3 136 ? 197.37226 200.66025 187.43867 1.000 23.96272 113 HIS A CA 1
ATOM 5007 C C . HIS C 3 136 ? 197.73298 201.93701 188.18407 1.000 21.04813 113 HIS A C 1
ATOM 5008 O O . HIS C 3 136 ? 198.90943 202.14249 188.47926 1.000 35.60935 113 HIS A O 1
ATOM 5015 N N . GLU C 3 137 ? 196.75876 202.76362 188.56189 1.000 25.15316 114 GLU A N 1
ATOM 5016 C CA . GLU C 3 137 ? 197.05242 203.81299 189.53248 1.000 22.74004 114 GLU A CA 1
ATOM 5017 C C . GLU C 3 137 ? 197.32191 203.21915 190.91001 1.000 27.31852 114 GLU A C 1
ATOM 5018 O O . GLU C 3 137 ? 198.24610 203.65071 191.61503 1.000 36.48625 114 GLU A O 1
ATOM 5024 N N . ILE C 3 138 ? 196.53106 202.21877 191.30537 1.000 19.67460 115 ILE A N 1
ATOM 5025 C CA . ILE C 3 138 ? 196.82790 201.50067 192.54361 1.000 20.85023 115 ILE A CA 1
ATOM 5026 C C . ILE C 3 138 ? 198.20218 200.84901 192.46006 1.000 25.98139 115 ILE A C 1
ATOM 5027 O O . ILE C 3 138 ? 198.97155 200.85633 193.42717 1.000 36.82311 115 ILE A O 1
ATOM 5032 N N . TYR C 3 139 ? 198.53277 200.27814 191.30238 1.000 17.52482 116 TYR A N 1
ATOM 5033 C CA . TYR C 3 139 ? 199.84283 199.65782 191.13263 1.000 7.46481 116 TYR A CA 1
ATOM 5034 C C . TYR C 3 139 ? 200.97104 200.68498 191.14820 1.000 20.68451 116 TYR A C 1
ATOM 5035 O O . TYR C 3 139 ? 202.07043 200.38202 191.61780 1.000 23.74685 116 TYR A O 1
ATOM 5044 N N . ALA C 3 140 ? 200.72705 201.89453 190.64097 1.000 25.84247 117 ALA A N 1
ATOM 5045 C CA . ALA C 3 140 ? 201.71087 202.96480 190.76463 1.000 14.08658 117 ALA A CA 1
ATOM 5046 C C . ALA C 3 140 ? 201.93383 203.33695 192.22337 1.000 16.75485 117 ALA A C 1
ATOM 5047 O O . ALA C 3 140 ? 203.07054 203.57645 192.64716 1.000 20.19966 117 ALA A O 1
ATOM 5049 N N . ALA C 3 141 ? 200.85630 203.39341 193.00749 1.000 16.36956 118 ALA A N 1
ATOM 5050 C CA . ALA C 3 141 ? 201.00449 203.62837 194.44169 1.000 16.36374 118 ALA A CA 1
ATOM 5051 C C . ALA C 3 141 ? 201.79091 202.50213 195.10689 1.000 22.71322 118 ALA A C 1
ATOM 5052 O O . ALA C 3 141 ? 202.62889 202.74548 195.98480 1.000 25.69730 118 ALA A O 1
ATOM 5054 N N . LEU C 3 142 ? 201.52998 201.25969 194.70081 1.000 26.73435 119 LEU A N 1
ATOM 5055 C CA . LEU C 3 142 ? 202.26978 200.12593 195.24615 1.000 18.31110 119 LEU A CA 1
ATOM 5056 C C . LEU C 3 142 ? 203.74637 200.20321 194.87976 1.000 20.89279 119 LEU A C 1
ATOM 5057 O O . LEU C 3 142 ? 204.61115 199.84190 195.68248 1.000 30.21140 119 LEU A O 1
ATOM 5062 N N . GLN C 3 143 ? 204.05076 200.64978 193.66003 1.000 21.48186 120 GLN A N 1
ATOM 5063 C CA . GLN C 3 143 ? 205.43930 200.84538 193.25605 1.000 5.74742 120 GLN A CA 1
ATOM 5064 C C . GLN C 3 143 ? 206.09240 201.96230 194.05892 1.000 20.90711 120 GLN A C 1
ATOM 5065 O O . GLN C 3 143 ? 207.28749 201.89662 194.36781 1.000 29.53727 120 GLN A O 1
ATOM 5071 N N . LEU C 3 144 ? 205.32684 203.00310 194.39148 1.000 28.46385 121 LEU A N 1
ATOM 5072 C CA . LEU C 3 144 ? 205.83302 204.03081 195.29562 1.000 25.13361 121 LEU A CA 1
ATOM 5073 C C . LEU C 3 144 ? 206.17430 203.43637 196.65481 1.000 24.34066 121 LEU A C 1
ATOM 5074 O O . LEU C 3 144 ? 207.20612 203.77009 197.24612 1.000 30.41062 121 LEU A O 1
ATOM 5079 N N . ILE C 3 145 ? 205.31308 202.55263 197.16241 1.000 24.43529 122 ILE A N 1
ATOM 5080 C CA . ILE C 3 145 ? 205.58065 201.87970 198.43377 1.000 15.66425 122 ILE A CA 1
ATOM 5081 C C . ILE C 3 145 ? 206.81231 200.98623 198.31718 1.000 21.01954 122 ILE A C 1
ATOM 5082 O O . ILE C 3 145 ? 207.58971 200.84251 199.26874 1.000 25.68062 122 ILE A O 1
ATOM 5087 N N . ASN C 3 146 ? 207.00822 200.37739 197.14561 1.000 25.05901 123 ASN A N 1
ATOM 5088 C CA . ASN C 3 146 ? 208.14961 199.49753 196.91290 1.000 7.66195 123 ASN A CA 1
ATOM 5089 C C . ASN C 3 146 ? 209.47710 200.20756 197.15427 1.000 20.77643 123 ASN A C 1
ATOM 5090 O O . ASN C 3 146 ? 210.45015 199.57489 197.57466 1.000 27.16381 123 ASN A O 1
ATOM 5095 N N . HIS C 3 147 ? 209.53553 201.51354 196.90411 1.000 25.35248 124 HIS A N 1
ATOM 5096 C CA . HIS C 3 147 ? 210.75578 202.30938 197.02878 1.000 21.43773 124 HIS A CA 1
ATOM 5097 C C . HIS C 3 147 ? 210.71924 203.22795 198.24463 1.000 30.41699 124 HIS A C 1
ATOM 5098 O O . HIS C 3 147 ? 211.25704 204.33642 198.19197 1.000 47.30160 124 HIS A O 1
ATOM 5105 N N . SER C 3 148 ? 210.11464 202.81354 199.35558 1.000 29.37458 125 SER A N 1
ATOM 5106 C CA . SER C 3 148 ? 209.57174 203.77766 200.30937 1.000 31.57746 125 SER A CA 1
ATOM 5107 C C . SER C 3 148 ? 209.97135 203.47666 201.74871 1.000 47.20468 125 SER A C 1
ATOM 5108 O O . SER C 3 148 ? 209.11390 203.38486 202.62808 1.000 57.94411 125 SER A O 1
ATOM 5110 N N . ASN C 3 149 ? 211.26909 203.29540 202.01568 1.000 43.25787 126 ASN A N 1
ATOM 5111 C CA . ASN C 3 149 ? 211.78253 203.67711 203.33217 1.000 45.29486 126 ASN A CA 1
ATOM 5112 C C . ASN C 3 149 ? 211.09509 202.95639 204.49052 1.000 47.18120 126 ASN A C 1
ATOM 5113 O O . ASN C 3 149 ? 210.21017 203.52896 205.13428 1.000 56.37108 126 ASN A O 1
ATOM 5118 N N . SER C 3 150 ? 211.47864 201.70507 204.75041 1.000 46.53126 127 SER A N 1
ATOM 5119 C CA . SER C 3 150 ? 210.70657 200.71027 205.49593 1.000 51.61166 127 SER A CA 1
ATOM 5120 C C . SER C 3 150 ? 209.86214 201.23232 206.65725 1.000 50.67193 127 SER A C 1
ATOM 5121 O O . SER C 3 150 ? 208.90098 200.56841 207.05317 1.000 50.10052 127 SER A O 1
ATOM 5123 N N . ASP C 3 151 ? 210.21594 202.37623 207.24494 1.000 50.13329 128 ASP A N 1
ATOM 5124 C CA . ASP C 3 151 ? 209.30654 203.01415 208.19489 1.000 40.04216 128 ASP A CA 1
ATOM 5125 C C . ASP C 3 151 ? 207.93790 203.25311 207.56170 1.000 45.61364 128 ASP A C 1
ATOM 5126 O O . ASP C 3 151 ? 206.90059 202.87118 208.12071 1.000 51.96160 128 ASP A O 1
ATOM 5128 N N . ILE C 3 152 ? 207.91907 203.86746 206.37689 1.000 45.23585 129 ILE A N 1
ATOM 5129 C CA . ILE C 3 152 ? 206.66555 204.04540 205.64963 1.000 40.87068 129 ILE A CA 1
ATOM 5130 C C . ILE C 3 152 ? 206.05232 202.69366 205.31427 1.000 39.05861 129 ILE A C 1
ATOM 5131 O O . ILE C 3 152 ? 204.82757 202.52276 205.35389 1.000 39.16282 129 ILE A O 1
ATOM 5136 N N . GLN C 3 153 ? 206.89286 201.71023 204.98621 1.000 43.33643 130 GLN A N 1
ATOM 5137 C CA . GLN C 3 153 ? 206.37902 200.39883 204.61034 1.000 38.20019 130 GLN A CA 1
ATOM 5138 C C . GLN C 3 153 ? 205.60357 199.75822 205.75318 1.000 43.43538 130 GLN A C 1
ATOM 5139 O O . GLN C 3 153 ? 204.51669 199.21463 205.54159 1.000 52.36331 130 GLN A O 1
ATOM 5145 N N . ASP C 3 154 ? 206.13645 199.81728 206.97335 1.000 44.21588 131 ASP A N 1
ATOM 5146 C CA . ASP C 3 154 ? 205.42705 199.22146 208.09865 1.000 43.87399 131 ASP A CA 1
ATOM 5147 C C . ASP C 3 154 ? 204.25465 200.08474 208.54394 1.000 43.86290 131 ASP A C 1
ATOM 5148 O O . ASP C 3 154 ? 203.28701 199.56230 209.10755 1.000 55.25016 131 ASP A O 1
ATOM 5153 N N . ILE C 3 155 ? 204.31931 201.39700 208.30622 1.000 40.69526 132 ILE A N 1
ATOM 5154 C CA . ILE C 3 155 ? 203.16145 202.24405 208.57585 1.000 42.15625 132 ILE A CA 1
ATOM 5155 C C . ILE C 3 155 ? 202.00417 201.88233 207.64959 1.000 45.57113 132 ILE A C 1
ATOM 5156 O O . ILE C 3 155 ? 200.83664 201.88758 208.05808 1.000 50.10910 132 ILE A O 1
ATOM 5161 N N . VAL C 3 156 ? 202.30877 201.53669 206.40034 1.000 53.11886 133 VAL A N 1
ATOM 5162 C CA . VAL C 3 156 ? 201.30303 201.48831 205.34420 1.000 42.42524 133 VAL A CA 1
ATOM 5163 C C . VAL C 3 156 ? 200.80868 200.06898 205.07255 1.000 39.87243 133 VAL A C 1
ATOM 5164 O O . VAL C 3 156 ? 199.63619 199.86951 204.73430 1.000 50.29895 133 VAL A O 1
ATOM 5168 N N . GLY C 3 157 ? 201.67642 199.07344 205.25251 1.000 42.34042 134 GLY A N 1
ATOM 5169 C CA . GLY C 3 157 ? 201.40617 197.71444 204.83977 1.000 40.82457 134 GLY A CA 1
ATOM 5170 C C . GLY C 3 157 ? 200.15062 197.06542 205.39240 1.000 49.66115 134 GLY A C 1
ATOM 5171 O O . GLY C 3 157 ? 199.39476 196.43097 204.64936 1.000 56.79385 134 GLY A O 1
ATOM 5172 N N . PRO C 3 158 ? 199.90190 197.19120 206.70108 1.000 49.33764 135 PRO A N 1
ATOM 5173 C CA . PRO C 3 158 ? 198.68677 196.57833 207.26427 1.000 41.55944 135 PRO A CA 1
ATOM 5174 C C . PRO C 3 158 ? 197.40219 197.04862 206.60613 1.000 48.61390 135 PRO A C 1
ATOM 5175 O O . PRO C 3 158 ? 196.41524 196.30298 206.59974 1.000 54.32521 135 PRO A O 1
ATOM 5179 N N . HIS C 3 159 ? 197.37892 198.25871 206.05071 1.000 44.32583 136 HIS A N 1
ATOM 5180 C CA . HIS C 3 159 ? 196.18718 198.76019 205.37828 1.000 38.69194 136 HIS A CA 1
ATOM 5181 C C . HIS C 3 159 ? 196.13558 198.34594 203.91114 1.000 39.98845 136 HIS A C 1
ATOM 5182 O O . HIS C 3 159 ? 195.10141 197.86853 203.43638 1.000 51.95392 136 HIS A O 1
ATOM 5189 N N . ILE C 3 160 ? 197.23950 198.52092 203.18035 1.000 31.09810 137 ILE A N 1
ATOM 5190 C CA . ILE C 3 160 ? 197.25582 198.20453 201.75659 1.000 36.78496 137 ILE A CA 1
ATOM 5191 C C . ILE C 3 160 ? 197.29275 196.71182 201.47708 1.000 40.30361 137 ILE A C 1
ATOM 5192 O O . ILE C 3 160 ? 197.13745 196.30707 200.32177 1.000 50.86012 137 ILE A O 1
ATOM 5197 N N . GLN C 3 161 ? 197.51112 195.87783 202.49325 1.000 47.60817 138 GLN A N 1
ATOM 5198 C CA . GLN C 3 161 ? 197.43969 194.43917 202.27593 1.000 47.28019 138 GLN A CA 1
ATOM 5199 C C . GLN C 3 161 ? 196.01906 193.95403 202.02393 1.000 50.18890 138 GLN A C 1
ATOM 5200 O O . GLN C 3 161 ? 195.84250 192.81527 201.57991 1.000 56.64719 138 GLN A O 1
ATOM 5206 N N . LYS C 3 162 ? 195.00995 194.78400 202.29163 1.000 44.23321 139 LYS A N 1
ATOM 5207 C CA . LYS C 3 162 ? 193.62254 194.35936 202.16722 1.000 42.41464 139 LYS A CA 1
ATOM 5208 C C . LYS C 3 162 ? 193.12086 194.34330 200.72938 1.000 45.32527 139 LYS A C 1
ATOM 5209 O O . LYS C 3 162 ? 192.09438 193.71187 200.46082 1.000 52.20760 139 LYS A O 1
ATOM 5215 N N . LEU C 3 163 ? 193.80144 195.01794 199.80169 1.000 38.02318 140 LEU A N 1
ATOM 5216 C CA . LEU C 3 163 ? 193.34547 195.06538 198.41971 1.000 36.97427 140 LEU A CA 1
ATOM 5217 C C . LEU C 3 163 ? 194.31217 194.43130 197.43036 1.000 34.38788 140 LEU A C 1
ATOM 5218 O O . LEU C 3 163 ? 194.01588 194.41472 196.23097 1.000 43.55377 140 LEU A O 1
ATOM 5223 N N . LEU C 3 164 ? 195.44347 193.89710 197.88838 1.000 29.77280 141 LEU A N 1
ATOM 5224 C CA . LEU C 3 164 ? 196.36002 193.22168 196.97100 1.000 24.94460 141 LEU A CA 1
ATOM 5225 C C . LEU C 3 164 ? 195.70835 192.04831 196.24762 1.000 30.48330 141 LEU A C 1
ATOM 5226 O O . LEU C 3 164 ? 195.80972 191.98478 195.00887 1.000 40.51156 141 LEU A O 1
ATOM 5231 N N . PRO C 3 165 ? 195.04115 191.10144 196.92071 1.000 39.00782 142 PRO A N 1
ATOM 5232 C CA . PRO C 3 165 ? 194.33210 190.05692 196.16528 1.000 35.34541 142 PRO A CA 1
ATOM 5233 C C . PRO C 3 165 ? 193.21769 190.60554 195.29916 1.000 37.60413 142 PRO A C 1
ATOM 5234 O O . PRO C 3 165 ? 192.97156 190.07410 194.21017 1.000 42.34717 142 PRO A O 1
ATOM 5238 N N . GLN C 3 166 ? 192.53270 191.65726 195.75282 1.000 29.28477 143 GLN A N 1
ATOM 5239 C CA . GLN C 3 166 ? 191.50410 192.27955 194.92789 1.000 24.34879 143 GLN A CA 1
ATOM 5240 C C . GLN C 3 166 ? 192.10396 192.86880 193.66021 1.000 30.71836 143 GLN A C 1
ATOM 5241 O O . GLN C 3 166 ? 191.53617 192.72550 192.57321 1.000 37.20386 143 GLN A O 1
ATOM 5247 N N . MET C 3 167 ? 193.25530 193.53400 193.78005 1.000 34.23757 144 MET A N 1
ATOM 5248 C CA . MET C 3 167 ? 193.92477 194.07129 192.60062 1.000 26.05857 144 MET A CA 1
ATOM 5249 C C . MET C 3 167 ? 194.36065 192.95565 191.66160 1.000 23.04843 144 MET A C 1
ATOM 5250 O O . MET C 3 167 ? 194.22483 193.07499 190.43821 1.000 32.78994 144 MET A O 1
ATOM 5255 N N . ALA C 3 168 ? 194.89243 191.86313 192.21606 1.000 22.09021 145 ALA A N 1
ATOM 5256 C CA . ALA C 3 168 ? 195.30935 190.74259 191.37909 1.000 16.35004 145 ALA A CA 1
ATOM 5257 C C . ALA C 3 168 ? 194.12769 190.14053 190.62951 1.000 30.22073 145 ALA A C 1
ATOM 5258 O O . ALA C 3 168 ? 194.22306 189.85323 189.43004 1.000 45.29148 145 ALA A O 1
ATOM 5260 N N . LEU C 3 169 ? 192.99958 189.95293 191.31688 1.000 30.27006 146 LEU A N 1
ATOM 5261 C CA . LEU C 3 169 ? 191.82554 189.37939 190.66823 1.000 23.49297 146 LEU A CA 1
ATOM 5262 C C . LEU C 3 169 ? 191.23821 190.33461 189.63754 1.000 22.33829 146 LEU A C 1
ATOM 5263 O O . LEU C 3 169 ? 190.76599 189.89943 188.58224 1.000 33.81547 146 LEU A O 1
ATOM 5268 N N . ALA C 3 170 ? 191.25808 191.63898 189.92138 1.000 31.87201 147 ALA A N 1
ATOM 5269 C CA . ALA C 3 170 ? 190.79037 192.61462 188.94355 1.000 23.81973 147 ALA A CA 1
ATOM 5270 C C . ALA C 3 170 ? 191.65787 192.59967 187.69361 1.000 25.37236 147 ALA A C 1
ATOM 5271 O O . ALA C 3 170 ? 191.14363 192.66460 186.57229 1.000 38.22425 147 ALA A O 1
ATOM 5273 N N . SER C 3 171 ? 192.97865 192.51502 187.86578 1.000 28.39926 148 SER A N 1
ATOM 5274 C CA . SER C 3 171 ? 193.86853 192.43526 186.71238 1.000 29.40450 148 SER A CA 1
ATOM 5275 C C . SER C 3 171 ? 193.63876 191.15133 185.92522 1.000 30.36152 148 SER A C 1
ATOM 5276 O O . SER C 3 171 ? 193.64144 191.16327 184.68886 1.000 43.98333 148 SER A O 1
ATOM 5279 N N . LYS C 3 172 ? 193.43469 190.03151 186.62288 1.000 28.66404 149 LYS A N 1
ATOM 5280 C CA . LYS C 3 172 ? 193.16561 188.77560 185.92934 1.000 34.69489 149 LYS A CA 1
ATOM 5281 C C . LYS C 3 172 ? 191.86129 188.84599 185.14415 1.000 41.92497 149 LYS A C 1
ATOM 5282 O O . LYS C 3 172 ? 191.78147 188.35304 184.01314 1.000 45.82417 149 LYS A O 1
ATOM 5288 N N . ALA C 3 173 ? 190.82638 189.45230 185.72931 1.000 34.41938 150 ALA A N 1
ATOM 5289 C CA . ALA C 3 173 ? 189.56311 189.62013 185.01845 1.000 29.12095 150 ALA A CA 1
ATOM 5290 C C . ALA C 3 173 ? 189.72179 190.54272 183.81637 1.000 31.21871 150 ALA A C 1
ATOM 5291 O O . ALA C 3 173 ? 189.12416 190.30448 182.76229 1.000 43.27071 150 ALA A O 1
ATOM 5293 N N . LEU C 3 174 ? 190.50794 191.61138 183.96122 1.000 35.34603 151 LEU A N 1
ATOM 5294 C CA . LEU C 3 174 ? 190.79294 192.48554 182.82883 1.000 29.22053 151 LEU A CA 1
ATOM 5295 C C . LEU C 3 174 ? 191.54919 191.75073 181.73213 1.000 31.29371 151 LEU A C 1
ATOM 5296 O O . LEU C 3 174 ? 191.39485 192.07092 180.54867 1.000 37.80023 151 LEU A O 1
ATOM 5301 N N . GLY C 3 175 ? 192.36911 190.76799 182.10617 1.000 37.31272 152 GLY A N 1
ATOM 5302 C CA . GLY C 3 175 ? 193.20562 190.07904 181.14143 1.000 36.51756 152 GLY A CA 1
ATOM 5303 C C . GLY C 3 175 ? 192.44887 189.29361 180.09131 1.000 40.02022 152 GLY A C 1
ATOM 5304 O O . GLY C 3 175 ? 193.00446 189.02025 179.02270 1.000 52.90031 152 GLY A O 1
ATOM 5305 N N . ASN C 3 176 ? 191.19830 188.92169 180.35894 1.000 30.54064 153 ASN A N 1
ATOM 5306 C CA . ASN C 3 176 ? 190.43092 188.15544 179.38572 1.000 37.54217 153 ASN A CA 1
ATOM 5307 C C . ASN C 3 176 ? 189.65799 189.03822 178.41508 1.000 40.79024 153 ASN A C 1
ATOM 5308 O O . ASN C 3 176 ? 188.93696 188.51195 177.56235 1.000 51.85960 153 ASN A O 1
ATOM 5313 N N . PHE C 3 177 ? 189.78950 190.35874 178.52215 1.000 38.98367 154 PHE A N 1
ATOM 5314 C CA . PHE C 3 177 ? 189.33162 191.26482 177.47948 1.000 32.18541 154 PHE A CA 1
ATOM 5315 C C . PHE C 3 177 ? 190.37471 191.46289 176.39093 1.000 30.05958 154 PHE A C 1
ATOM 5316 O O . PHE C 3 177 ? 190.08595 192.11696 175.38439 1.000 41.16212 154 PHE A O 1
ATOM 5324 N N . ALA C 3 178 ? 191.56445 190.92048 176.57526 1.000 34.27757 155 ALA A N 1
ATOM 5325 C CA . ALA C 3 178 ? 192.65567 190.95210 175.61933 1.000 38.52849 155 ALA A CA 1
ATOM 5326 C C . ALA C 3 178 ? 192.68396 189.66073 174.81938 1.000 44.70375 155 ALA A C 1
ATOM 5327 O O . ALA C 3 178 ? 192.04345 188.67210 175.18699 1.000 48.75116 155 ALA A O 1
ATOM 5329 N N . PRO C 3 179 ? 193.40096 189.63357 173.69442 1.000 54.54982 156 PRO A N 1
ATOM 5330 C CA . PRO C 3 179 ? 193.54731 188.37317 172.95689 1.000 51.42779 156 PRO A CA 1
ATOM 5331 C C . PRO C 3 179 ? 194.18084 187.29679 173.82554 1.000 54.62012 156 PRO A C 1
ATOM 5332 O O . PRO C 3 179 ? 195.08146 187.56425 174.62351 1.000 58.24334 156 PRO A O 1
ATOM 5336 N N . GLU C 3 180 ? 193.69202 186.06991 173.66557 1.000 69.70534 157 GLU A N 1
ATOM 5337 C CA . GLU C 3 180 ? 194.13280 184.96891 174.51076 1.000 71.90006 157 GLU A CA 1
ATOM 5338 C C . GLU C 3 180 ? 195.55743 184.56054 174.15970 1.000 75.94378 157 GLU A C 1
ATOM 5339 O O . GLU C 3 180 ? 195.89684 184.38943 172.98496 1.000 74.92656 157 GLU A O 1
ATOM 5341 N N . HIS C 3 181 ? 196.39038 184.40473 175.18441 1.000 96.82793 158 HIS A N 1
ATOM 5342 C CA . HIS C 3 181 ? 197.78072 183.98220 175.01709 1.000 97.33911 158 HIS A CA 1
ATOM 5343 C C . HIS C 3 181 ? 198.00152 182.66113 175.73723 1.000 99.07527 158 HIS A C 1
ATOM 5344 O O . HIS C 3 181 ? 198.15306 182.64233 176.97215 1.000 97.82679 158 HIS A O 1
ATOM 5351 N N . PRO C 3 182 ? 198.01631 181.53617 175.02444 1.000 109.32075 159 PRO A N 1
ATOM 5352 C CA . PRO C 3 182 ? 198.29436 180.25472 175.68215 1.000 107.67149 159 PRO A CA 1
ATOM 5353 C C . PRO C 3 182 ? 199.69925 180.22708 176.26627 1.000 109.44449 159 PRO A C 1
ATOM 5354 O O . PRO C 3 182 ? 200.64097 180.78226 175.69599 1.000 108.86933 159 PRO A O 1
ATOM 5358 N N . GLU C 3 183 ? 199.82605 179.58194 177.42473 1.000 115.31200 160 GLU A N 1
ATOM 5359 C CA . GLU C 3 183 ? 201.08507 179.39292 178.14086 1.000 115.04559 160 GLU A CA 1
ATOM 5360 C C . GLU C 3 183 ? 201.73350 180.70450 178.57079 1.000 114.71857 160 GLU A C 1
ATOM 5361 O O . GLU C 3 183 ? 202.88768 180.69978 179.01593 1.000 114.63357 160 GLU A O 1
ATOM 5363 N N . GLU C 3 184 ? 201.02883 181.83206 178.44440 1.000 118.73561 161 GLU A N 1
ATOM 5364 C CA . GLU C 3 184 ? 201.58627 183.10247 178.89763 1.000 119.04977 161 GLU A CA 1
ATOM 5365 C C . GLU C 3 184 ? 201.79049 183.10430 180.40665 1.000 120.05575 161 GLU A C 1
ATOM 5366 O O . GLU C 3 184 ? 202.82963 183.55728 180.90128 1.000 117.10811 161 GLU A O 1
ATOM 5368 N N . SER C 3 185 ? 200.80941 182.60166 181.15416 1.000 129.16700 162 SER A N 1
ATOM 5369 C CA . SER C 3 185 ? 200.91650 182.46022 182.60039 1.000 128.53780 162 SER A CA 1
ATOM 5370 C C . SER C 3 185 ? 201.21415 181.02578 183.01728 1.000 128.19386 162 SER A C 1
ATOM 5371 O O . SER C 3 185 ? 202.14171 180.78819 183.79689 1.000 128.25627 162 SER A O 1
ATOM 5374 N N . ALA C 3 186 ? 200.43737 180.06534 182.51155 1.000 110.35284 163 ALA A N 1
ATOM 5375 C CA . ALA C 3 186 ? 200.61748 178.63917 182.78141 1.000 108.54215 163 ALA A CA 1
ATOM 5376 C C . ALA C 3 186 ? 200.57193 178.31405 184.27147 1.000 110.11693 163 ALA A C 1
ATOM 5377 O O . ALA C 3 186 ? 201.06000 177.26136 184.69475 1.000 107.99555 163 ALA A O 1
ATOM 5379 N N . GLY C 3 187 ? 199.99109 179.19972 185.07908 1.000 95.72303 164 GLY A N 1
ATOM 5380 C CA . GLY C 3 187 ? 199.94279 179.02297 186.51349 1.000 90.31738 164 GLY A CA 1
ATOM 5381 C C . GLY C 3 187 ? 198.76603 178.17622 186.95786 1.000 89.30542 164 GLY A C 1
ATOM 5382 O O . GLY C 3 187 ? 198.06557 177.55048 186.16003 1.000 90.24878 164 GLY A O 1
ATOM 5383 N N . ALA C 3 188 ? 198.55405 178.16453 188.27044 1.000 74.01283 165 ALA A N 1
ATOM 5384 C CA . ALA C 3 188 ? 197.47186 177.39187 188.85542 1.000 76.92351 165 ALA A CA 1
ATOM 5385 C C . ALA C 3 188 ? 196.11844 177.99653 188.49761 1.000 77.78884 165 ALA A C 1
ATOM 5386 O O . ALA C 3 188 ? 195.99638 179.18467 188.18681 1.000 80.92429 165 ALA A O 1
ATOM 5388 N N . VAL C 3 189 ? 195.09139 177.15475 188.54266 1.000 66.89001 166 VAL A N 1
ATOM 5389 C CA . VAL C 3 189 ? 193.72060 177.61545 188.35753 1.000 68.40589 166 VAL A CA 1
ATOM 5390 C C . VAL C 3 189 ? 193.21680 178.14691 189.69269 1.000 68.85747 166 VAL A C 1
ATOM 5391 O O . VAL C 3 189 ? 193.18519 177.42009 190.69121 1.000 68.79563 166 VAL A O 1
ATOM 5395 N N . LEU C 3 190 ? 192.83176 179.42222 189.71479 1.000 61.04641 167 LEU A N 1
ATOM 5396 C CA . LEU C 3 190 ? 192.36468 180.07535 190.93617 1.000 57.42654 167 LEU A CA 1
ATOM 5397 C C . LEU C 3 190 ? 190.89155 179.72774 191.12858 1.000 63.88186 167 LEU A C 1
ATOM 5398 O O . LEU C 3 190 ? 189.98312 180.49153 190.79263 1.000 70.51366 167 LEU A O 1
ATOM 5403 N N . ALA C 3 191 ? 190.66153 178.53371 191.67913 1.000 70.64058 168 ALA A N 1
ATOM 5404 C CA . ALA C 3 191 ? 189.30709 178.00084 191.78891 1.000 70.31516 168 ALA A CA 1
ATOM 5405 C C . ALA C 3 191 ? 188.43492 178.86526 192.69316 1.000 72.65274 168 ALA A C 1
ATOM 5406 O O . ALA C 3 191 ? 187.44724 179.45828 192.24486 1.000 73.71333 168 ALA A O 1
ATOM 5408 N N . GLY C 3 192 ? 188.78496 178.94867 193.97406 1.000 63.41899 169 GLY A N 1
ATOM 5409 C CA . GLY C 3 192 ? 187.94754 179.64466 194.93148 1.000 60.77042 169 GLY A CA 1
ATOM 5410 C C . GLY C 3 192 ? 188.61831 180.79460 195.65280 1.000 65.44398 169 GLY A C 1
ATOM 5411 O O . GLY C 3 192 ? 188.41031 180.97494 196.85538 1.000 65.90662 169 GLY A O 1
ATOM 5412 N N . VAL C 3 193 ? 189.41929 181.58405 194.93243 1.000 64.94286 170 VAL A N 1
ATOM 5413 C CA . VAL C 3 193 ? 190.13525 182.69409 195.55760 1.000 61.51732 170 VAL A CA 1
ATOM 5414 C C . VAL C 3 193 ? 189.16504 183.73811 196.09174 1.000 58.41028 170 VAL A C 1
ATOM 5415 O O . VAL C 3 193 ? 189.43289 184.37960 197.11543 1.000 60.50194 170 VAL A O 1
ATOM 5419 N N . VAL C 3 194 ? 188.02313 183.91988 195.42401 1.000 52.22304 171 VAL A N 1
ATOM 5420 C CA . VAL C 3 194 ? 187.04178 184.90107 195.87848 1.000 58.80534 171 VAL A CA 1
ATOM 5421 C C . VAL C 3 194 ? 186.55685 184.57299 197.28421 1.000 60.87571 171 VAL A C 1
ATOM 5422 O O . VAL C 3 194 ? 186.22666 185.47580 198.06313 1.000 64.58740 171 VAL A O 1
ATOM 5426 N N . ASN C 3 195 ? 186.51704 183.28811 197.64003 1.000 64.39345 172 ASN A N 1
ATOM 5427 C CA . ASN C 3 195 ? 186.10927 182.89658 198.98271 1.000 65.64143 172 ASN A CA 1
ATOM 5428 C C . ASN C 3 195 ? 187.23633 183.01210 200.00117 1.000 68.13196 172 ASN A C 1
ATOM 5429 O O . ASN C 3 195 ? 186.96541 182.98862 201.20621 1.000 70.97537 172 ASN A O 1
ATOM 5434 N N . MET C 3 196 ? 188.48475 183.13502 199.55247 1.000 62.53976 173 MET A N 1
ATOM 5435 C CA . MET C 3 196 ? 189.62062 183.34267 200.44024 1.000 61.98993 173 MET A CA 1
ATOM 5436 C C . MET C 3 196 ? 190.06395 184.79808 200.49796 1.000 60.94941 173 MET A C 1
ATOM 5437 O O . MET C 3 196 ? 191.14705 185.08473 201.01674 1.000 60.47790 173 MET A O 1
ATOM 5442 N N . LEU C 3 197 ? 189.26405 185.71450 199.97442 1.000 55.65733 174 LEU A N 1
ATOM 5443 C CA . LEU C 3 197 ? 189.57202 187.13380 200.08586 1.000 53.05078 174 LEU A CA 1
ATOM 5444 C C . LEU C 3 197 ? 189.42700 187.57219 201.53680 1.000 56.91963 174 LEU A C 1
ATOM 5445 O O . LEU C 3 197 ? 188.36132 187.36573 202.13171 1.000 59.61020 174 LEU A O 1
ATOM 5450 N N . PRO C 3 198 ? 190.45694 188.17363 202.14784 1.000 69.15835 175 PRO A N 1
ATOM 5451 C CA . PRO C 3 198 ? 190.38645 188.60087 203.54706 1.000 71.28194 175 PRO A CA 1
ATOM 5452 C C . PRO C 3 198 ? 189.72408 189.96515 203.71068 1.000 69.25564 175 PRO A C 1
ATOM 5453 O O . PRO C 3 198 ? 188.53089 190.08414 203.43222 1.000 70.97485 175 PRO A O 1
ATOM 5457 N N . SER C 3 212 ? 201.06689 196.76009 218.06383 1.000 103.75399 189 SER A N 1
ATOM 5458 C CA . SER C 3 212 ? 201.28328 197.04637 219.47680 1.000 104.51168 189 SER A CA 1
ATOM 5459 C C . SER C 3 212 ? 202.39327 196.17090 220.04877 1.000 104.09475 189 SER A C 1
ATOM 5460 O O . SER C 3 212 ? 202.67964 196.21767 221.24412 1.000 103.25567 189 SER A O 1
ATOM 5463 N N . ASN C 3 213 ? 203.00816 195.36055 219.18474 1.000 107.45637 190 ASN A N 1
ATOM 5464 C CA . ASN C 3 213 ? 204.11041 194.51113 219.62439 1.000 108.18006 190 ASN A CA 1
ATOM 5465 C C . ASN C 3 213 ? 205.30395 195.34604 220.07219 1.000 107.68024 190 ASN A C 1
ATOM 5466 O O . ASN C 3 213 ? 205.95397 195.02855 221.07567 1.000 106.84857 190 ASN A O 1
ATOM 5471 N N . LEU C 3 214 ? 205.60779 196.41719 219.33647 1.000 103.12359 191 LEU A N 1
ATOM 5472 C CA . LEU C 3 214 ? 206.74620 197.26265 219.68146 1.000 101.76709 191 LEU A CA 1
ATOM 5473 C C . LEU C 3 214 ? 206.53709 197.96224 221.01956 1.000 100.73057 191 LEU A C 1
ATOM 5474 O O . LEU C 3 214 ? 207.47128 198.06815 221.82278 1.000 98.89802 191 LEU A O 1
ATOM 5479 N N . ILE C 3 215 ? 205.31933 198.44105 221.28058 1.000 95.60388 192 ILE A N 1
ATOM 5480 C CA . ILE C 3 215 ? 205.05404 199.16066 222.52157 1.000 95.04578 192 ILE A CA 1
ATOM 5481 C C . ILE C 3 215 ? 204.89057 198.21895 223.70891 1.000 94.89612 192 ILE A C 1
ATOM 5482 O O . ILE C 3 215 ? 204.96292 198.66591 224.86040 1.000 95.02291 192 ILE A O 1
ATOM 5487 N N . PHE C 3 216 ? 204.68739 196.92387 223.46727 1.000 100.25429 193 PHE A N 1
ATOM 5488 C CA . PHE C 3 216 ? 204.47656 195.96459 224.54070 1.000 100.02072 193 PHE A CA 1
ATOM 5489 C C . PHE C 3 216 ? 205.65345 195.02694 224.76837 1.000 100.04990 193 PHE A C 1
ATOM 5490 O O . PHE C 3 216 ? 205.64079 194.28013 225.75235 1.000 99.52354 193 PHE A O 1
ATOM 5492 N N . GLU C 3 217 ? 206.66201 195.03771 223.89525 1.000 100.98307 194 GLU A N 1
ATOM 5493 C CA . GLU C 3 217 ? 207.78904 194.12360 224.05634 1.000 100.22093 194 GLU A CA 1
ATOM 5494 C C . GLU C 3 217 ? 208.64355 194.50240 225.26035 1.000 99.26392 194 GLU A C 1
ATOM 5495 O O . GLU C 3 217 ? 208.79809 193.71455 226.20067 1.000 99.20124 194 GLU A O 1
ATOM 5497 N N . LEU C 3 218 ? 209.21338 195.70794 225.24359 1.000 93.01265 195 LEU A N 1
ATOM 5498 C CA . LEU C 3 218 ? 210.10058 196.12891 226.32720 1.000 91.51463 195 LEU A CA 1
ATOM 5499 C C . LEU C 3 218 ? 209.41492 196.15172 227.68809 1.000 92.10131 195 LEU A C 1
ATOM 5500 O O . LEU C 3 218 ? 210.02107 195.67236 228.66352 1.000 96.68799 195 LEU A O 1
ATOM 5505 N N . PRO C 3 219 ? 208.19981 196.69722 227.84697 1.000 91.54316 196 PRO A N 1
ATOM 5506 C CA . PRO C 3 219 ? 207.54795 196.59861 229.16375 1.000 93.71847 196 PRO A CA 1
ATOM 5507 C C . PRO C 3 219 ? 207.35120 195.16701 229.62764 1.000 97.58057 196 PRO A C 1
ATOM 5508 O O . PRO C 3 219 ? 207.52040 194.88051 230.81800 1.000 96.82423 196 PRO A O 1
ATOM 5512 N N . HIS C 3 220 ? 207.01547 194.25142 228.71531 1.000 103.52076 197 HIS A N 1
ATOM 5513 C CA . HIS C 3 220 ? 206.88541 192.84761 229.09429 1.000 101.42476 197 HIS A CA 1
ATOM 5514 C C . HIS C 3 220 ? 208.22650 192.26522 229.52142 1.000 100.82145 197 HIS A C 1
ATOM 5515 O O . HIS C 3 220 ? 208.29853 191.50477 230.49444 1.000 100.73772 197 HIS A O 1
ATOM 5517 N N . TYR C 3 221 ? 209.29938 192.61098 228.80545 1.000 102.12256 198 TYR A N 1
ATOM 5518 C CA . TYR C 3 221 ? 210.62429 192.12585 229.17638 1.000 101.08310 198 TYR A CA 1
ATOM 5519 C C . TYR C 3 221 ? 211.02036 192.61337 230.56348 1.000 100.86565 198 TYR A C 1
ATOM 5520 O O . TYR C 3 221 ? 211.55211 191.84460 231.37443 1.000 104.10115 198 TYR A O 1
ATOM 5529 N N . PHE C 3 222 ? 210.76509 193.88764 230.86152 1.000 92.70912 199 PHE A N 1
ATOM 5530 C CA . PHE C 3 222 ? 211.15848 194.40127 232.16764 1.000 92.90708 199 PHE A CA 1
ATOM 5531 C C . PHE C 3 222 ? 210.23446 193.90230 233.27110 1.000 95.77989 199 PHE A C 1
ATOM 5532 O O . PHE C 3 222 ? 210.67058 193.75583 234.41585 1.000 98.25621 199 PHE A O 1
ATOM 5540 N N . GLU C 3 223 ? 208.97358 193.60187 232.95155 1.000 100.23968 200 GLU A N 1
ATOM 5541 C CA . GLU C 3 223 ? 208.11658 192.92946 233.92300 1.000 100.42392 200 GLU A CA 1
ATOM 5542 C C . GLU C 3 223 ? 208.63842 191.53173 234.23388 1.000 100.93280 200 GLU A C 1
ATOM 5543 O O . GLU C 3 223 ? 208.63763 191.10072 235.39416 1.000 99.91250 200 GLU A O 1
ATOM 5545 N N . GLU C 3 224 ? 209.09051 190.80920 233.20573 1.000 101.38502 201 GLU A N 1
ATOM 5546 C CA . GLU C 3 224 ? 209.69007 189.49727 233.42752 1.000 100.03110 201 GLU A CA 1
ATOM 5547 C C . GLU C 3 224 ? 210.94682 189.60610 234.28162 1.000 100.38909 201 GLU A C 1
ATOM 5548 O O . GLU C 3 224 ? 211.17543 188.77975 235.17269 1.000 103.11063 201 GLU A O 1
ATOM 5550 N N . LEU C 3 225 ? 211.77784 190.61771 234.01847 1.000 99.66320 202 LEU A N 1
ATOM 5551 C CA . LEU C 3 225 ? 212.95806 190.83770 234.85030 1.000 99.13309 202 LEU A CA 1
ATOM 5552 C C . LEU C 3 225 ? 212.57577 191.19051 236.28244 1.000 99.81751 202 LEU A C 1
ATOM 5553 O O . LEU C 3 225 ? 213.28159 190.81273 237.22447 1.000 101.10359 202 LEU A O 1
ATOM 5558 N N . GLN C 3 226 ? 211.47332 191.92094 236.46395 1.000 99.19624 203 GLN A N 1
ATOM 5559 C CA . GLN C 3 226 ? 210.96042 192.17785 237.80517 1.000 99.95307 203 GLN A CA 1
ATOM 5560 C C . GLN C 3 226 ? 210.56503 190.87969 238.49306 1.000 104.09364 203 GLN A C 1
ATOM 5561 O O . GLN C 3 226 ? 210.80713 190.70320 239.69299 1.000 103.67651 203 GLN A O 1
ATOM 5567 N N . LYS C 3 227 ? 209.94267 189.96235 237.74774 1.000 107.78159 204 LYS A N 1
ATOM 5568 C CA . LYS C 3 227 ? 209.60349 188.65940 238.30994 1.000 105.56028 204 LYS A CA 1
ATOM 5569 C C . LYS C 3 227 ? 210.84999 187.88926 238.72587 1.000 105.91506 204 LYS A C 1
ATOM 5570 O O . LYS C 3 227 ? 210.78810 187.05128 239.63265 1.000 106.13654 204 LYS A O 1
ATOM 5572 N N . LEU C 3 228 ? 211.98595 188.15814 238.08224 1.000 106.55050 205 LEU A N 1
ATOM 5573 C CA . LEU C 3 228 ? 213.25536 187.52964 238.44826 1.000 106.15254 205 LEU A CA 1
ATOM 5574 C C . LEU C 3 228 ? 213.89353 188.34458 239.57547 1.000 106.23512 205 LEU A C 1
ATOM 5575 O O . LEU C 3 228 ? 214.93191 188.99091 239.42511 1.000 104.09134 205 LEU A O 1
ATOM 5580 N N . ILE C 3 229 ? 213.22419 188.31634 240.72389 1.000 107.10384 206 ILE A N 1
ATOM 5581 C CA . ILE C 3 229 ? 213.67544 189.04655 241.90196 1.000 106.90640 206 ILE A CA 1
ATOM 5582 C C . ILE C 3 229 ? 212.96172 188.52692 243.14341 1.000 106.33381 206 ILE A C 1
ATOM 5583 O O . ILE C 3 229 ? 211.87186 188.98863 243.48229 1.000 105.83159 206 ILE A O 1
ATOM 5585 N N . MET C 3 251 ? 218.44923 179.23382 246.32981 1.000 148.02378 228 MET A N 1
ATOM 5586 C CA . MET C 3 251 ? 219.53132 178.32261 245.97654 1.000 149.55286 228 MET A CA 1
ATOM 5587 C C . MET C 3 251 ? 219.42740 177.89134 244.51795 1.000 149.97899 228 MET A C 1
ATOM 5588 O O . MET C 3 251 ? 220.29441 178.20722 243.70338 1.000 149.00599 228 MET A O 1
ATOM 5590 N N . ILE C 3 252 ? 218.35763 177.16648 244.19524 1.000 154.46780 229 ILE A N 1
ATOM 5591 C CA . ILE C 3 252 ? 218.12156 176.69191 242.83539 1.000 154.44926 229 ILE A CA 1
ATOM 5592 C C . ILE C 3 252 ? 216.92120 177.35390 242.18050 1.000 154.74266 229 ILE A C 1
ATOM 5593 O O . ILE C 3 252 ? 216.70052 177.14264 240.97609 1.000 154.42323 229 ILE A O 1
ATOM 5595 N N . LYS C 3 253 ? 216.13532 178.13671 242.92454 1.000 158.03348 230 LYS A N 1
ATOM 5596 C CA . LYS C 3 253 ? 214.99082 178.81798 242.32812 1.000 158.50635 230 LYS A CA 1
ATOM 5597 C C . LYS C 3 253 ? 215.43465 179.81272 241.26348 1.000 158.46451 230 LYS A C 1
ATOM 5598 O O . LYS C 3 253 ? 214.82289 179.90167 240.19238 1.000 157.53388 230 LYS A O 1
ATOM 5600 N N . LYS C 3 254 ? 216.49464 180.56760 241.53711 1.000 154.63026 231 LYS A N 1
ATOM 5601 C CA . LYS C 3 254 ? 217.03557 181.51946 240.56756 1.000 153.91278 231 LYS A CA 1
ATOM 5602 C C . LYS C 3 254 ? 218.12175 180.88009 239.70726 1.000 153.92657 231 LYS A C 1
ATOM 5603 O O . LYS C 3 254 ? 219.21966 181.41194 239.54954 1.000 153.49846 231 LYS A O 1
ATOM 5605 N N . ALA C 3 255 ? 217.80756 179.71635 239.13996 1.000 154.30339 232 ALA A N 1
ATOM 5606 C CA . ALA C 3 255 ? 218.70049 179.03195 238.21390 1.000 154.75675 232 ALA A CA 1
ATOM 5607 C C . ALA C 3 255 ? 218.01200 178.53301 236.95459 1.000 155.03103 232 ALA A C 1
ATOM 5608 O O . ALA C 3 255 ? 218.69178 178.35306 235.93676 1.000 154.14287 232 ALA A O 1
ATOM 5610 N N . ASN C 3 256 ? 216.69770 178.30385 236.98295 1.000 151.28512 233 ASN A N 1
ATOM 5611 C CA . ASN C 3 256 ? 215.93809 177.94191 235.79683 1.000 150.46730 233 ASN A CA 1
ATOM 5612 C C . ASN C 3 256 ? 214.99847 179.04139 235.32928 1.000 150.47227 233 ASN A C 1
ATOM 5613 O O . ASN C 3 256 ? 214.62221 179.05019 234.15322 1.000 150.47565 233 ASN A O 1
ATOM 5618 N N . GLU C 3 257 ? 214.61191 179.96110 236.21697 1.000 143.63776 234 GLU A N 1
ATOM 5619 C CA . GLU C 3 257 ? 213.79511 181.09577 235.80138 1.000 142.07876 234 GLU A CA 1
ATOM 5620 C C . GLU C 3 257 ? 214.54626 181.97526 234.81181 1.000 142.30359 234 GLU A C 1
ATOM 5621 O O . GLU C 3 257 ? 213.95690 182.48893 233.85435 1.000 143.01142 234 GLU A O 1
ATOM 5627 N N . THR C 3 258 ? 215.85009 182.16371 235.03006 1.000 139.65404 235 THR A N 1
ATOM 5628 C CA . THR C 3 258 ? 216.65466 182.93246 234.08634 1.000 140.19395 235 THR A CA 1
ATOM 5629 C C . THR C 3 258 ? 216.69985 182.25602 232.72185 1.000 141.37008 235 THR A C 1
ATOM 5630 O O . THR C 3 258 ? 216.58423 182.92285 231.68684 1.000 141.58059 235 THR A O 1
ATOM 5632 N N . LYS C 3 259 ? 216.86680 180.93071 232.69989 1.000 141.05594 236 LYS A N 1
ATOM 5633 C CA . LYS C 3 259 ? 216.87071 180.20600 231.43267 1.000 141.15272 236 LYS A CA 1
ATOM 5634 C C . LYS C 3 259 ? 215.51805 180.33482 230.74065 1.000 140.91395 236 LYS A C 1
ATOM 5635 O O . LYS C 3 259 ? 215.45137 180.57360 229.52874 1.000 140.11947 236 LYS A O 1
ATOM 5641 N N . TYR C 3 260 ? 214.42790 180.20206 231.50053 1.000 138.59456 237 TYR A N 1
ATOM 5642 C CA . TYR C 3 260 ? 213.09694 180.33460 230.91594 1.000 137.58706 237 TYR A CA 1
ATOM 5643 C C . TYR C 3 260 ? 212.88776 181.72362 230.32575 1.000 137.96772 237 TYR A C 1
ATOM 5644 O O . TYR C 3 260 ? 212.37699 181.86077 229.20744 1.000 137.48906 237 TYR A O 1
ATOM 5646 N N . TYR C 3 261 ? 213.28178 182.76616 231.06112 1.000 135.58750 238 TYR A N 1
ATOM 5647 C CA . TYR C 3 261 ? 213.11869 184.12812 230.56440 1.000 134.48716 238 TYR A CA 1
ATOM 5648 C C . TYR C 3 261 ? 213.96325 184.36670 229.31998 1.000 134.68922 238 TYR A C 1
ATOM 5649 O O . TYR C 3 261 ? 213.50408 185.00085 228.36245 1.000 135.53238 238 TYR A O 1
ATOM 5651 N N . PHE C 3 262 ? 215.20424 183.87199 229.31650 1.000 133.34813 239 PHE A N 1
ATOM 5652 C CA . PHE C 3 262 ? 216.05988 184.03886 228.14718 1.000 133.41653 239 PHE A CA 1
ATOM 5653 C C . PHE C 3 262 ? 215.47342 183.33414 226.93178 1.000 134.21686 239 PHE A C 1
ATOM 5654 O O . PHE C 3 262 ? 215.46686 183.88944 225.82831 1.000 133.94094 239 PHE A O 1
ATOM 5656 N N . GLU C 3 263 ? 214.96391 182.11464 227.11537 1.000 134.41092 240 GLU A N 1
ATOM 5657 C CA . GLU C 3 263 ? 214.34513 181.40355 226.00182 1.000 134.03714 240 GLU A CA 1
ATOM 5658 C C . GLU C 3 263 ? 213.10882 182.13809 225.49852 1.000 134.17496 240 GLU A C 1
ATOM 5659 O O . GLU C 3 263 ? 212.87803 182.22360 224.28675 1.000 133.54547 240 GLU A O 1
ATOM 5661 N N . GLN C 3 264 ? 212.30068 182.67481 226.41546 1.000 131.99199 241 GLN A N 1
ATOM 5662 C CA . GLN C 3 264 ? 211.07415 183.35519 226.01313 1.000 131.05152 241 GLN A CA 1
ATOM 5663 C C . GLN C 3 264 ? 211.36465 184.65411 225.26950 1.000 131.52970 241 GLN A C 1
ATOM 5664 O O . GLN C 3 264 ? 210.69404 184.96940 224.27965 1.000 131.49057 241 GLN A O 1
ATOM 5666 N N . LEU C 3 265 ? 212.35564 185.42076 225.72497 1.000 129.13960 242 LEU A N 1
ATOM 5667 C CA . LEU C 3 265 ? 212.56514 186.77734 225.23017 1.000 128.03775 242 LEU A CA 1
ATOM 5668 C C . LEU C 3 265 ? 213.62691 186.87100 224.13934 1.000 127.73058 242 LEU A C 1
ATOM 5669 O O . LEU C 3 265 ? 213.38775 187.49794 223.10329 1.000 127.51382 242 LEU A O 1
ATOM 5674 N N . SER C 3 266 ? 214.80162 186.26989 224.34928 1.000 128.35437 243 SER A N 1
ATOM 5675 C CA . SER C 3 266 ? 215.86769 186.36748 223.35663 1.000 128.26141 243 SER A CA 1
ATOM 5676 C C . SER C 3 266 ? 215.47469 185.71474 222.03751 1.000 129.33961 243 SER A C 1
ATOM 5677 O O . SER C 3 266 ? 215.99222 186.09284 220.98028 1.000 126.98958 243 SER A O 1
ATOM 5680 N N . SER C 3 267 ? 214.56796 184.73590 222.07543 1.000 132.02405 244 SER A N 1
ATOM 5681 C CA . SER C 3 267 ? 214.10460 184.11492 220.83974 1.000 131.03035 244 SER A CA 1
ATOM 5682 C C . SER C 3 267 ? 213.17354 185.03597 220.06212 1.000 130.73271 244 SER A C 1
ATOM 5683 O O . SER C 3 267 ? 213.05238 184.90182 218.83907 1.000 129.43833 244 SER A O 1
ATOM 5686 N N . LYS C 3 268 ? 212.50910 185.96407 220.74648 1.000 129.10242 245 LYS A N 1
ATOM 5687 C CA . LYS C 3 268 ? 211.57265 186.86069 220.08386 1.000 128.42912 245 LYS A CA 1
ATOM 5688 C C . LYS C 3 268 ? 212.29831 187.77254 219.10248 1.000 129.99971 245 LYS A C 1
ATOM 5689 O O . LYS C 3 268 ? 213.35861 188.32596 219.40716 1.000 129.61794 245 LYS A O 1
ATOM 5691 N N . SER C 3 269 ? 211.71789 187.92473 217.91872 1.000 133.31023 246 SER A N 1
ATOM 5692 C CA . SER C 3 269 ? 212.28040 188.77400 216.87632 1.000 133.05674 246 SER A CA 1
ATOM 5693 C C . SER C 3 269 ? 211.12483 189.33128 216.05052 1.000 132.16676 246 SER A C 1
ATOM 5694 O O . SER C 3 269 ? 209.96293 189.26873 216.46560 1.000 130.52080 246 SER A O 1
ATOM 5697 N N . GLY C 3 270 ? 211.44129 189.87850 214.87903 1.000 129.94365 247 GLY A N 1
ATOM 5698 C CA . GLY C 3 270 ? 210.44825 190.49108 214.02404 1.000 129.78295 247 GLY A CA 1
ATOM 5699 C C . GLY C 3 270 ? 210.13814 191.93547 214.34443 1.000 129.83107 247 GLY A C 1
ATOM 5700 O O . GLY C 3 270 ? 209.35809 192.56180 213.61543 1.000 129.22439 247 GLY A O 1
ATOM 5701 N N . LEU C 3 271 ? 210.72124 192.48347 215.41147 1.000 125.39402 248 LEU A N 1
ATOM 5702 C CA . LEU C 3 271 ? 210.52258 193.88301 215.76263 1.000 125.31483 248 LEU A CA 1
ATOM 5703 C C . LEU C 3 271 ? 211.81300 194.54677 216.22725 1.000 124.87455 248 LEU A C 1
ATOM 5704 O O . LEU C 3 271 ? 211.76475 195.67939 216.72535 1.000 124.39880 248 LEU A O 1
ATOM 5709 N N . LEU C 3 272 ? 212.96303 193.89168 216.06626 1.000 118.97407 249 LEU A N 1
ATOM 5710 C CA . LEU C 3 272 ? 214.23460 194.41227 216.56425 1.000 118.95302 249 LEU A CA 1
ATOM 5711 C C . LEU C 3 272 ? 214.78120 195.49597 215.63123 1.000 119.02222 249 LEU A C 1
ATOM 5712 O O . LEU C 3 272 ? 215.89142 195.41506 215.10620 1.000 116.52498 249 LEU A O 1
ATOM 5714 N N . ALA C 3 273 ? 213.96156 196.53165 215.42890 1.000 115.66368 250 ALA A N 1
ATOM 5715 C CA . ALA C 3 273 ? 214.43251 197.71112 214.71256 1.000 113.33150 250 ALA A CA 1
ATOM 5716 C C . ALA C 3 273 ? 215.54272 198.40866 215.48302 1.000 112.76509 250 ALA A C 1
ATOM 5717 O O . ALA C 3 273 ? 216.37701 199.09886 214.88688 1.000 112.32759 250 ALA A O 1
ATOM 5719 N N . ILE C 3 274 ? 215.56747 198.24076 216.80102 1.000 106.21369 251 ILE A N 1
ATOM 5720 C CA . ILE C 3 274 ? 216.68447 198.68260 217.62821 1.000 106.21291 251 ILE A CA 1
ATOM 5721 C C . ILE C 3 274 ? 217.83717 197.71854 217.36805 1.000 106.78071 251 ILE A C 1
ATOM 5722 O O . ILE C 3 274 ? 217.79651 196.56541 217.82125 1.000 107.07448 251 ILE A O 1
ATOM 5727 N N . PRO C 3 275 ? 218.88038 198.13311 216.64507 1.000 110.76476 252 PRO A N 1
ATOM 5728 C CA . PRO C 3 275 ? 219.84986 197.15368 216.13769 1.000 111.12556 252 PRO A CA 1
ATOM 5729 C C . PRO C 3 275 ? 220.85694 196.68789 217.17630 1.000 109.98963 252 PRO A C 1
ATOM 5730 O O . PRO C 3 275 ? 222.03760 196.50645 216.86361 1.000 109.56141 252 PRO A O 1
ATOM 5734 N N . SER C 3 276 ? 220.40774 196.48783 218.40745 1.000 113.62391 253 SER A N 1
ATOM 5735 C CA . SER C 3 276 ? 221.25827 195.86631 219.41324 1.000 114.72465 253 SER A CA 1
ATOM 5736 C C . SER C 3 276 ? 220.51149 194.92734 220.34780 1.000 114.25936 253 SER A C 1
ATOM 5737 O O . SER C 3 276 ? 221.14726 194.37364 221.24746 1.000 116.30000 253 SER A O 1
ATOM 5740 N N . TYR C 3 277 ? 219.21217 194.68304 220.13678 1.000 109.57975 254 TYR A N 1
ATOM 5741 C CA . TYR C 3 277 ? 218.32593 194.22901 221.21024 1.000 109.98716 254 TYR A CA 1
ATOM 5742 C C . TYR C 3 277 ? 218.88353 193.02849 221.96633 1.000 111.96481 254 TYR A C 1
ATOM 5743 O O . TYR C 3 277 ? 218.85364 192.99633 223.20484 1.000 111.55973 254 TYR A O 1
ATOM 5745 N N . LEU C 3 278 ? 219.41443 192.04260 221.24020 1.000 112.37694 255 LEU A N 1
ATOM 5746 C CA . LEU C 3 278 ? 219.90375 190.82898 221.88526 1.000 110.67084 255 LEU A CA 1
ATOM 5747 C C . LEU C 3 278 ? 221.01091 191.13805 222.88489 1.000 111.43764 255 LEU A C 1
ATOM 5748 O O . LEU C 3 278 ? 221.09557 190.50224 223.94188 1.000 112.66450 255 LEU A O 1
ATOM 5753 N N . SER C 3 279 ? 221.86551 192.11499 222.57443 1.000 109.55107 256 SER A N 1
ATOM 5754 C CA . SER C 3 279 ? 222.93574 192.47359 223.49901 1.000 108.49127 256 SER A CA 1
ATOM 5755 C C . SER C 3 279 ? 222.37524 192.99278 224.81881 1.000 108.80046 256 SER A C 1
ATOM 5756 O O . SER C 3 279 ? 222.80814 192.56587 225.89573 1.000 107.89009 256 SER A O 1
ATOM 5759 N N . ILE C 3 280 ? 221.40419 193.91129 224.76019 1.000 109.24901 257 ILE A N 1
ATOM 5760 C CA . ILE C 3 280 ? 220.81207 194.41319 225.99923 1.000 109.85362 257 ILE A CA 1
ATOM 5761 C C . ILE C 3 280 ? 220.11895 193.29599 226.76472 1.000 109.72072 257 ILE A C 1
ATOM 5762 O O . ILE C 3 280 ? 220.27352 193.18977 227.98550 1.000 109.06329 257 ILE A O 1
ATOM 5767 N N . VAL C 3 281 ? 219.34952 192.44395 226.08063 1.000 111.62219 258 VAL A N 1
ATOM 5768 C CA . VAL C 3 281 ? 218.63882 191.40463 226.82662 1.000 111.88118 258 VAL A CA 1
ATOM 5769 C C . VAL C 3 281 ? 219.62711 190.45060 227.49689 1.000 112.87472 258 VAL A C 1
ATOM 5770 O O . VAL C 3 281 ? 219.47384 190.10972 228.67866 1.000 112.39071 258 VAL A O 1
ATOM 5774 N N . LYS C 3 282 ? 220.68883 190.05819 226.78539 1.000 116.43279 259 LYS A N 1
ATOM 5775 C CA . LYS C 3 282 ? 221.65388 189.12329 227.35387 1.000 115.81643 259 LYS A CA 1
ATOM 5776 C C . LYS C 3 282 ? 222.41470 189.75157 228.51504 1.000 116.57168 259 LYS A C 1
ATOM 5777 O O . LYS C 3 282 ? 222.56852 189.13293 229.57595 1.000 115.73313 259 LYS A O 1
ATOM 5779 N N . ARG C 3 283 ? 222.89792 190.98437 228.33433 1.000 113.46725 260 ARG A N 1
ATOM 5780 C CA . ARG C 3 283 ? 223.65657 191.64152 229.39219 1.000 111.54395 260 ARG A CA 1
ATOM 5781 C C . ARG C 3 283 ? 222.78916 191.89636 230.61696 1.000 111.26708 260 ARG A C 1
ATOM 5782 O O . ARG C 3 283 ? 223.24383 191.72428 231.75362 1.000 111.22562 260 ARG A O 1
ATOM 5784 N N . LEU C 3 284 ? 221.53485 192.30454 230.40876 1.000 110.71213 261 LEU A N 1
ATOM 5785 C CA . LEU C 3 284 ? 220.64400 192.55222 231.53432 1.000 111.11853 261 LEU A CA 1
ATOM 5786 C C . LEU C 3 284 ? 220.32793 191.26584 232.28337 1.000 111.01723 261 LEU A C 1
ATOM 5787 O O . LEU C 3 284 ? 220.29560 191.25962 233.51782 1.000 111.29992 261 LEU A O 1
ATOM 5792 N N . ILE C 3 285 ? 220.09905 190.16409 231.56206 1.000 114.66434 262 ILE A N 1
ATOM 5793 C CA . ILE C 3 285 ? 219.85412 188.89050 232.23477 1.000 115.47977 262 ILE A CA 1
ATOM 5794 C C . ILE C 3 285 ? 221.08154 188.46555 233.03257 1.000 116.65217 262 ILE A C 1
ATOM 5795 O O . ILE C 3 285 ? 220.97290 188.03344 234.18928 1.000 116.47798 262 ILE A O 1
ATOM 5800 N N . ALA C 3 286 ? 222.27000 188.59852 232.43585 1.000 117.32237 263 ALA A N 1
ATOM 5801 C CA . ALA C 3 286 ? 223.49469 188.21610 233.13128 1.000 117.01914 263 ALA A CA 1
ATOM 5802 C C . ALA C 3 286 ? 223.70440 189.05102 234.38828 1.000 116.37805 263 ALA A C 1
ATOM 5803 O O . ALA C 3 286 ? 224.07581 188.51884 235.44052 1.000 118.12650 263 ALA A O 1
ATOM 5805 N N . HIS C 3 287 ? 223.47082 190.36223 234.30046 1.000 111.88697 264 HIS A N 1
ATOM 5806 C CA . HIS C 3 287 ? 223.66500 191.22459 235.46065 1.000 112.11303 264 HIS A CA 1
ATOM 5807 C C . HIS C 3 287 ? 222.59660 190.99722 236.52280 1.000 111.95426 264 HIS A C 1
ATOM 5808 O O . HIS C 3 287 ? 222.87793 191.13320 237.71878 1.000 110.71542 264 HIS A O 1
ATOM 5815 N N . SER C 3 288 ? 221.37183 190.65643 236.11439 1.000 114.68562 265 SER A N 1
ATOM 5816 C CA . SER C 3 288 ? 220.32240 190.35591 237.07854 1.000 116.18666 265 SER A CA 1
ATOM 5817 C C . SER C 3 288 ? 220.52519 189.00161 237.73918 1.000 116.85632 265 SER A C 1
ATOM 5818 O O . SER C 3 288 ? 219.97421 188.76490 238.81977 1.000 114.14811 265 SER A O 1
ATOM 5821 N N . THR C 3 289 ? 221.29258 188.10741 237.11045 1.000 115.05203 266 THR A N 1
ATOM 5822 C CA . THR C 3 289 ? 221.61949 186.83992 237.75534 1.000 113.28834 266 THR A CA 1
ATOM 5823 C C . THR C 3 289 ? 222.39331 187.06623 239.04900 1.000 114.21551 266 THR A C 1
ATOM 5824 O O . THR C 3 289 ? 222.13536 186.40295 240.06025 1.000 113.83554 266 THR A O 1
ATOM 5826 N N . ASP C 3 290 ? 223.33964 187.99973 239.03862 1.000 109.77896 267 ASP A N 1
ATOM 5827 C CA . ASP C 3 290 ? 224.10636 188.32854 240.23514 1.000 108.44560 267 ASP A CA 1
ATOM 5828 C C . ASP C 3 290 ? 223.29848 189.21412 241.17722 1.000 106.87306 267 ASP A C 1
ATOM 5829 O O . ASP C 3 290 ? 223.84198 190.11579 241.81480 1.000 104.94879 267 ASP A O 1
ATOM 5834 N N . ALA C 3 302 ? 233.95155 193.31808 246.88357 1.000 108.35684 279 ALA A N 1
ATOM 5835 C CA . ALA C 3 302 ? 232.78758 193.44710 247.75192 1.000 111.12117 279 ALA A CA 1
ATOM 5836 C C . ALA C 3 302 ? 231.64499 194.14982 247.02731 1.000 110.44621 279 ALA A C 1
ATOM 5837 O O . ALA C 3 302 ? 231.28091 193.77533 245.91285 1.000 107.70592 279 ALA A O 1
ATOM 5839 N N . TYR C 3 303 ? 231.08053 195.17400 247.66990 1.000 111.28080 280 TYR A N 1
ATOM 5840 C CA . TYR C 3 303 ? 229.99871 195.94066 247.06524 1.000 109.80023 280 TYR A CA 1
ATOM 5841 C C . TYR C 3 303 ? 230.47543 196.84416 245.93686 1.000 110.45469 280 TYR A C 1
ATOM 5842 O O . TYR C 3 303 ? 229.63810 197.37160 245.19694 1.000 110.55325 280 TYR A O 1
ATOM 5844 N N . LEU C 3 304 ? 231.78873 197.04026 245.79301 1.000 105.62134 281 LEU A N 1
ATOM 5845 C CA . LEU C 3 304 ? 232.29848 197.89303 244.72403 1.000 104.99998 281 LEU A CA 1
ATOM 5846 C C . LEU C 3 304 ? 231.96624 197.32124 243.35142 1.000 105.38704 281 LEU A C 1
ATOM 5847 O O . LEU C 3 304 ? 231.56617 198.05994 242.44517 1.000 105.49871 281 LEU A O 1
ATOM 5849 N N . ASP C 3 305 ? 232.12668 196.00700 243.17756 1.000 103.14189 282 ASP A N 1
ATOM 5850 C CA . ASP C 3 305 ? 231.80425 195.38604 241.89585 1.000 102.75160 282 ASP A CA 1
ATOM 5851 C C . ASP C 3 305 ? 230.31388 195.48272 241.59147 1.000 103.58343 282 ASP A C 1
ATOM 5852 O O . ASP C 3 305 ? 229.92257 195.74161 240.44626 1.000 101.99165 282 ASP A O 1
ATOM 5854 N N . ALA C 3 306 ? 229.46779 195.27104 242.60253 1.000 103.00437 283 ALA A N 1
ATOM 5855 C CA . ALA C 3 306 ? 228.02829 195.39701 242.40122 1.000 101.55891 283 ALA A CA 1
ATOM 5856 C C . ALA C 3 306 ? 227.64775 196.82327 242.02715 1.000 103.83431 283 ALA A C 1
ATOM 5857 O O . ALA C 3 306 ? 226.80877 197.03926 241.14485 1.000 105.13425 283 ALA A O 1
ATOM 5859 N N . VAL C 3 307 ? 228.25641 197.81126 242.68699 1.000 100.60287 284 VAL A N 1
ATOM 5860 C CA . VAL C 3 307 ? 227.97636 199.20687 242.36113 1.000 98.84696 284 VAL A CA 1
ATOM 5861 C C . VAL C 3 307 ? 228.44509 199.52639 240.94674 1.000 97.64651 284 VAL A C 1
ATOM 5862 O O . VAL C 3 307 ? 227.77321 200.25170 240.20449 1.000 97.62904 284 VAL A O 1
ATOM 5866 N N . ALA C 3 308 ? 229.60173 198.98917 240.54955 1.000 99.06173 285 ALA A N 1
ATOM 5867 C CA . ALA C 3 308 ? 230.09309 199.21123 239.19382 1.000 98.27298 285 ALA A CA 1
ATOM 5868 C C . ALA C 3 308 ? 229.14673 198.61456 238.16126 1.000 98.88213 285 ALA A C 1
ATOM 5869 O O . ALA C 3 308 ? 228.86047 199.24150 237.13524 1.000 99.94781 285 ALA A O 1
ATOM 5871 N N . LYS C 3 309 ? 228.64703 197.40361 238.41770 1.000 97.40427 286 LYS A N 1
ATOM 5872 C CA . LYS C 3 309 ? 227.67825 196.79773 237.50883 1.000 96.13375 286 LYS A CA 1
ATOM 5873 C C . LYS C 3 309 ? 226.39336 197.61531 237.45025 1.000 96.47720 286 LYS A C 1
ATOM 5874 O O . LYS C 3 309 ? 225.80982 197.79720 236.37366 1.000 95.98569 286 LYS A O 1
ATOM 5876 N N . LEU C 3 310 ? 225.93648 198.11538 238.60106 1.000 94.82934 287 LEU A N 1
ATOM 5877 C CA . LEU C 3 310 ? 224.72547 198.92854 238.62684 1.000 95.73381 287 LEU A CA 1
ATOM 5878 C C . LEU C 3 310 ? 224.89969 200.20876 237.82071 1.000 96.71874 287 LEU A C 1
ATOM 5879 O O . LEU C 3 310 ? 224.00545 200.59786 237.06184 1.000 97.36109 287 LEU A O 1
ATOM 5884 N N . GLU C 3 311 ? 226.04381 200.87963 237.97227 1.000 91.84600 288 GLU A N 1
ATOM 5885 C CA . GLU C 3 311 ? 226.29288 202.08768 237.19229 1.000 88.04854 288 GLU A CA 1
ATOM 5886 C C . GLU C 3 311 ? 226.45963 201.77671 235.71162 1.000 88.75814 288 GLU A C 1
ATOM 5887 O O . GLU C 3 311 ? 226.08445 202.59442 234.86703 1.000 92.60515 288 GLU A O 1
ATOM 5893 N N . ASP C 3 312 ? 227.02299 200.61469 235.37480 1.000 91.73022 289 ASP A N 1
ATOM 5894 C CA . ASP C 3 312 ? 227.10109 200.21880 233.97283 1.000 92.46951 289 ASP A CA 1
ATOM 5895 C C . ASP C 3 312 ? 225.71084 200.02880 233.38087 1.000 91.92003 289 ASP A C 1
ATOM 5896 O O . ASP C 3 312 ? 225.45244 200.42772 232.23952 1.000 92.72047 289 ASP A O 1
ATOM 5901 N N . ILE C 3 313 ? 224.80398 199.41304 234.14150 1.000 88.09251 290 ILE A N 1
ATOM 5902 C CA . ILE C 3 313 ? 223.42677 199.26080 233.67665 1.000 87.70245 290 ILE A CA 1
ATOM 5903 C C . ILE C 3 313 ? 222.75289 200.62083 233.54105 1.000 88.32492 290 ILE A C 1
ATOM 5904 O O . ILE C 3 313 ? 222.07494 200.90061 232.54464 1.000 89.69467 290 ILE A O 1
ATOM 5909 N N . LYS C 3 314 ? 222.93161 201.48722 234.53910 1.000 79.65321 291 LYS A N 1
ATOM 5910 C CA . LYS C 3 314 ? 222.19920 202.74682 234.59869 1.000 78.76243 291 LYS A CA 1
ATOM 5911 C C . LYS C 3 314 ? 222.72762 203.78367 233.61448 1.000 80.91953 291 LYS A C 1
ATOM 5912 O O . LYS C 3 314 ? 221.97511 204.66987 233.19810 1.000 84.13563 291 LYS A O 1
ATOM 5918 N N . HIS C 3 315 ? 224.00248 203.70016 233.23005 1.000 77.39174 292 HIS A N 1
ATOM 5919 C CA . HIS C 3 315 ? 224.62917 204.74954 232.44084 1.000 72.45631 292 HIS A CA 1
ATOM 5920 C C . HIS C 3 315 ? 225.03159 204.32502 231.03746 1.000 76.29704 292 HIS A C 1
ATOM 5921 O O . HIS C 3 315 ? 225.17244 205.19138 230.17023 1.000 81.58048 292 HIS A O 1
ATOM 5928 N N . ASN C 3 316 ? 225.22147 203.03214 230.78880 1.000 78.99538 293 ASN A N 1
ATOM 5929 C CA . ASN C 3 316 ? 225.65822 202.54668 229.48625 1.000 81.30979 293 ASN A CA 1
ATOM 5930 C C . ASN C 3 316 ? 224.58829 201.74482 228.76376 1.000 79.01552 293 ASN A C 1
ATOM 5931 O O . ASN C 3 316 ? 224.39133 201.91721 227.55754 1.000 80.21510 293 ASN A O 1
ATOM 5936 N N . ILE C 3 317 ? 223.89033 200.86558 229.47687 1.000 78.88571 294 ILE A N 1
ATOM 5937 C CA . ILE C 3 317 ? 222.97582 199.93024 228.83104 1.000 81.23637 294 ILE A CA 1
ATOM 5938 C C . ILE C 3 317 ? 221.60364 200.56517 228.63422 1.000 80.51299 294 ILE A C 1
ATOM 5939 O O . ILE C 3 317 ? 221.11959 200.71587 227.50461 1.000 83.38275 294 ILE A O 1
ATOM 5944 N N . LEU C 3 318 ? 220.95778 200.93900 229.73750 1.000 74.61970 295 LEU A N 1
ATOM 5945 C CA . LEU C 3 318 ? 219.62079 201.52048 229.65814 1.000 76.21576 295 LEU A CA 1
ATOM 5946 C C . LEU C 3 318 ? 219.56880 202.84578 228.90298 1.000 79.24373 295 LEU A C 1
ATOM 5947 O O . LEU C 3 318 ? 218.60517 203.04430 228.14225 1.000 79.61010 295 LEU A O 1
ATOM 5952 N N . PRO C 3 319 ? 220.49748 203.79625 229.08597 1.000 71.18633 296 PRO A N 1
ATOM 5953 C CA . PRO C 3 319 ? 220.45882 204.99652 228.23243 1.000 62.78774 296 PRO A CA 1
ATOM 5954 C C . PRO C 3 319 ? 220.56600 204.68121 226.75377 1.000 65.05427 296 PRO A C 1
ATOM 5955 O O . PRO C 3 319 ? 219.88566 205.31631 225.94158 1.000 69.63205 296 PRO A O 1
ATOM 5959 N N . GLN C 3 320 ? 221.40038 203.70921 226.37920 1.000 69.70015 297 GLN A N 1
ATOM 5960 C CA . GLN C 3 320 ? 221.49848 203.32563 224.97515 1.000 70.53060 297 GLN A CA 1
ATOM 5961 C C . GLN C 3 320 ? 220.19036 202.72861 224.47677 1.000 73.14493 297 GLN A C 1
ATOM 5962 O O . GLN C 3 320 ? 219.74585 203.02816 223.36092 1.000 75.58771 297 GLN A O 1
ATOM 5968 N N . LEU C 3 321 ? 219.55847 201.88033 225.29152 1.000 69.57867 298 LEU A N 1
ATOM 5969 C CA . LEU C 3 321 ? 218.27750 201.30393 224.89682 1.000 67.69645 298 LEU A CA 1
ATOM 5970 C C . LEU C 3 321 ? 217.21968 202.38615 224.72044 1.000 70.08059 298 LEU A C 1
ATOM 5971 O O . LEU C 3 321 ? 216.45223 202.36474 223.75098 1.000 74.32513 298 LEU A O 1
ATOM 5976 N N . ILE C 3 322 ? 217.17732 203.35100 225.64075 1.000 64.16025 299 ILE A N 1
ATOM 5977 C CA . ILE C 3 322 ? 216.20576 204.43681 225.54921 1.000 62.17197 299 ILE A CA 1
ATOM 5978 C C . ILE C 3 322 ? 216.47526 205.29840 224.32035 1.000 61.88162 299 ILE A C 1
ATOM 5979 O O . ILE C 3 322 ? 215.54326 205.72565 223.62900 1.000 68.25425 299 ILE A O 1
ATOM 5984 N N . SER C 3 323 ? 217.74957 205.57119 224.03014 1.000 58.36465 300 SER A N 1
ATOM 5985 C CA . SER C 3 323 ? 218.08984 206.37168 222.85920 1.000 57.09001 300 SER A CA 1
ATOM 5986 C C . SER C 3 323 ? 217.69204 205.66505 221.57075 1.000 60.05031 300 SER A C 1
ATOM 5987 O O . SER C 3 323 ? 217.18049 206.29735 220.64119 1.000 63.38631 300 SER A O 1
ATOM 5990 N N . GLU C 3 324 ? 217.91683 204.35227 221.49455 1.000 69.42642 301 GLU A N 1
ATOM 5991 C CA . GLU C 3 324 ? 217.49435 203.60609 220.31279 1.000 68.10379 301 GLU A CA 1
ATOM 5992 C C . GLU C 3 324 ? 215.97403 203.56828 220.19873 1.000 69.64521 301 GLU A C 1
ATOM 5993 O O . GLU C 3 324 ? 215.42352 203.62897 219.09137 1.000 70.71668 301 GLU A O 1
ATOM 5999 N N . LEU C 3 325 ? 215.28010 203.47290 221.33503 1.000 60.91332 302 LEU A N 1
ATOM 6000 C CA . LEU C 3 325 ? 213.82168 203.50927 221.32639 1.000 56.69280 302 LEU A CA 1
ATOM 6001 C C . LEU C 3 325 ? 213.31762 204.84500 220.78819 1.000 61.82689 302 LEU A C 1
ATOM 6002 O O . LEU C 3 325 ? 212.39326 204.89316 219.96286 1.000 64.45569 302 LEU A O 1
ATOM 6007 N N . GLU C 3 326 ? 213.92789 205.94183 221.24459 1.000 57.99504 303 GLU A N 1
ATOM 6008 C CA . GLU C 3 326 ? 213.57692 207.26749 220.74682 1.000 47.25691 303 GLU A CA 1
ATOM 6009 C C . GLU C 3 326 ? 213.90366 207.40531 219.26740 1.000 49.04150 303 GLU A C 1
ATOM 6010 O O . GLU C 3 326 ? 213.17315 208.06669 218.52628 1.000 52.59879 303 GLU A O 1
ATOM 6016 N N . MET C 3 327 ? 215.00800 206.80191 218.82288 1.000 57.51570 304 MET A N 1
ATOM 6017 C CA . MET C 3 327 ? 215.33341 206.80420 217.40013 1.000 55.42826 304 MET A CA 1
ATOM 6018 C C . MET C 3 327 ? 214.24932 206.11094 216.58915 1.000 56.73330 304 MET A C 1
ATOM 6019 O O . MET C 3 327 ? 213.84418 206.60105 215.52761 1.000 57.15582 304 MET A O 1
ATOM 6024 N N . VAL C 3 328 ? 213.77227 204.96436 217.07428 1.000 59.30579 305 VAL A N 1
ATOM 6025 C CA . VAL C 3 328 ? 212.71067 204.24500 216.37537 1.000 56.92063 305 VAL A CA 1
ATOM 6026 C C . VAL C 3 328 ? 211.45024 205.09786 216.30738 1.000 59.84594 305 VAL A C 1
ATOM 6027 O O . VAL C 3 328 ? 210.82035 205.22696 215.24938 1.000 60.75827 305 VAL A O 1
ATOM 6031 N N . GLU C 3 329 ? 211.07496 205.71354 217.43215 1.000 56.39101 306 GLU A N 1
ATOM 6032 C CA . GLU C 3 329 ? 209.83280 206.48209 217.44618 1.000 53.77480 306 GLU A CA 1
ATOM 6033 C C . GLU C 3 329 ? 209.95650 207.78025 216.65273 1.000 54.81274 306 GLU A C 1
ATOM 6034 O O . GLU C 3 329 ? 208.95146 208.28830 216.14437 1.000 61.19274 306 GLU A O 1
ATOM 6040 N N . GLU C 3 330 ? 211.16766 208.32853 216.53041 1.000 51.73123 307 GLU A N 1
ATOM 6041 C CA . GLU C 3 330 ? 211.37551 209.52099 215.71703 1.000 42.25788 307 GLU A CA 1
ATOM 6042 C C . GLU C 3 330 ? 211.35188 209.19371 214.23133 1.000 48.14031 307 GLU A C 1
ATOM 6043 O O . GLU C 3 330 ? 210.76686 209.93989 213.43903 1.000 55.25891 307 GLU A O 1
ATOM 6049 N N . SER C 3 331 ? 211.98972 208.08951 213.83495 1.000 57.34757 308 SER A N 1
ATOM 6050 C CA . SER C 3 331 ? 211.93252 207.66895 212.43999 1.000 52.32457 308 SER A CA 1
ATOM 6051 C C . SER C 3 331 ? 210.50707 207.32369 212.03689 1.000 57.10874 308 SER A C 1
ATOM 6052 O O . SER C 3 331 ? 210.07420 207.63646 210.92172 1.000 55.98985 308 SER A O 1
ATOM 6055 N N . MET C 3 332 ? 209.76336 206.67265 212.93313 1.000 64.20831 309 MET A N 1
ATOM 6056 C CA . MET C 3 332 ? 208.36363 206.37216 212.65576 1.000 63.09752 309 MET A CA 1
ATOM 6057 C C . MET C 3 332 ? 207.53307 207.64498 212.54076 1.000 64.91548 309 MET A C 1
ATOM 6058 O O . MET C 3 332 ? 206.63636 207.73287 211.69431 1.000 67.30078 309 MET A O 1
ATOM 6063 N N . GLY C 3 333 ? 207.81541 208.63852 213.37736 1.000 59.27978 310 GLY A N 1
ATOM 6064 C CA . GLY C 3 333 ? 207.01690 209.84332 213.43781 1.000 50.58191 310 GLY A CA 1
ATOM 6065 C C . GLY C 3 333 ? 205.95118 209.85136 214.50899 1.000 50.80236 310 GLY A C 1
ATOM 6066 O O . GLY C 3 333 ? 205.05961 210.70543 214.46309 1.000 56.30184 310 GLY A O 1
ATOM 6067 N N . LEU C 3 334 ? 206.01434 208.93149 215.46662 1.000 48.32752 311 LEU A N 1
ATOM 6068 C CA . LEU C 3 334 ? 204.99444 208.81054 216.49353 1.000 49.91187 311 LEU A CA 1
ATOM 6069 C C . LEU C 3 334 ? 205.09332 209.95608 217.49830 1.000 52.75813 311 LEU A C 1
ATOM 6070 O O . LEU C 3 334 ? 206.06846 210.71116 217.53626 1.000 59.24484 311 LEU A O 1
ATOM 6075 N N . LYS C 3 335 ? 204.05370 210.07898 218.31984 1.000 52.24977 312 LYS A N 1
ATOM 6076 C CA . LYS C 3 335 ? 204.03703 211.10057 219.35176 1.000 51.24469 312 LYS A CA 1
ATOM 6077 C C . LYS C 3 335 ? 205.14854 210.83375 220.36619 1.000 53.60433 312 LYS A C 1
ATOM 6078 O O . LYS C 3 335 ? 205.50014 209.67841 220.62365 1.000 56.13057 312 LYS A O 1
ATOM 6084 N N . PRO C 3 336 ? 205.74410 211.88552 220.92813 1.000 56.15165 313 PRO A N 1
ATOM 6085 C CA . PRO C 3 336 ? 206.85708 211.68642 221.86398 1.000 51.12261 313 PRO A CA 1
ATOM 6086 C C . PRO C 3 336 ? 206.43715 210.85627 223.06703 1.000 58.98885 313 PRO A C 1
ATOM 6087 O O . PRO C 3 336 ? 205.37916 211.07483 223.66017 1.000 64.24838 313 PRO A O 1
ATOM 6091 N N . GLY C 3 337 ? 207.28697 209.89785 223.42696 1.000 58.16479 314 GLY A N 1
ATOM 6092 C CA . GLY C 3 337 ? 207.01978 209.05730 224.57386 1.000 56.69037 314 GLY A CA 1
ATOM 6093 C C . GLY C 3 337 ? 205.94983 208.01051 224.37648 1.000 58.67036 314 GLY A C 1
ATOM 6094 O O . GLY C 3 337 ? 205.47861 207.44065 225.36408 1.000 61.64256 314 GLY A O 1
ATOM 6095 N N . LEU C 3 338 ? 205.53919 207.74264 223.13499 1.000 63.98628 315 LEU A N 1
ATOM 6096 C CA . LEU C 3 338 ? 204.49383 206.75028 222.90522 1.000 64.73061 315 LEU A CA 1
ATOM 6097 C C . LEU C 3 338 ? 204.94240 205.36572 223.35348 1.000 66.99798 315 LEU A C 1
ATOM 6098 O O . LEU C 3 338 ? 204.25820 204.70257 224.14080 1.000 70.57665 315 LEU A O 1
ATOM 6103 N N . LEU C 3 339 ? 206.09858 204.91626 222.87045 1.000 64.31666 316 LEU A N 1
ATOM 6104 C CA . LEU C 3 339 ? 206.66045 203.63238 223.26466 1.000 64.97028 316 LEU A CA 1
ATOM 6105 C C . LEU C 3 339 ? 207.91752 203.78437 224.10806 1.000 61.94636 316 LEU A C 1
ATOM 6106 O O . LEU C 3 339 ? 208.61306 202.79387 224.35260 1.000 67.25442 316 LEU A O 1
ATOM 6111 N N . THR C 3 340 ? 208.22840 205.00001 224.55424 1.000 63.90000 317 THR A N 1
ATOM 6112 C CA . THR C 3 340 ? 209.35818 205.21975 225.44356 1.000 63.71051 317 THR A CA 1
ATOM 6113 C C . THR C 3 340 ? 208.94186 205.45702 226.88892 1.000 67.93480 317 THR A C 1
ATOM 6114 O O . THR C 3 340 ? 209.72495 205.15621 227.79374 1.000 70.60844 317 THR A O 1
ATOM 6118 N N . ASP C 3 341 ? 207.72513 205.95003 227.13095 1.000 74.77499 318 ASP A N 1
ATOM 6119 C CA . ASP C 3 341 ? 207.28614 206.26280 228.48689 1.000 68.91190 318 ASP A CA 1
ATOM 6120 C C . ASP C 3 341 ? 206.86750 205.01613 229.26522 1.000 72.40185 318 ASP A C 1
ATOM 6121 O O . ASP C 3 341 ? 207.30747 204.84888 230.41004 1.000 78.95229 318 ASP A O 1
ATOM 6126 N N . PRO C 3 342 ? 206.01530 204.13138 228.72327 1.000 74.26297 319 PRO A N 1
ATOM 6127 C CA . PRO C 3 342 ? 205.74172 202.88326 229.45797 1.000 76.97294 319 PRO A CA 1
ATOM 6128 C C . PRO C 3 342 ? 206.98936 202.05023 229.67571 1.000 79.58408 319 PRO A C 1
ATOM 6129 O O . PRO C 3 342 ? 207.19803 201.50538 230.77007 1.000 82.22678 319 PRO A O 1
ATOM 6133 N N . ALA C 3 343 ? 207.84234 201.95920 228.65363 1.000 73.43088 320 ALA A N 1
ATOM 6134 C CA . ALA C 3 343 ? 209.09972 201.24044 228.80220 1.000 72.67862 320 ALA A CA 1
ATOM 6135 C C . ALA C 3 343 ? 209.97563 201.88896 229.86223 1.000 71.95783 320 ALA A C 1
ATOM 6136 O O . ALA C 3 343 ? 210.58289 201.19090 230.68064 1.000 76.25398 320 ALA A O 1
ATOM 6138 N N . LEU C 3 344 ? 210.04490 203.22467 229.86761 1.000 68.35080 321 LEU A N 1
ATOM 6139 C CA . LEU C 3 344 ? 210.86304 203.92248 230.85498 1.000 70.89677 321 LEU A CA 1
ATOM 6140 C C . LEU C 3 344 ? 210.35059 203.68211 232.26588 1.000 72.42646 321 LEU A C 1
ATOM 6141 O O . LEU C 3 344 ? 211.14177 203.47619 233.19084 1.000 77.18516 321 LEU A O 1
ATOM 6146 N N . GLU C 3 345 ? 209.02971 203.70824 232.45290 1.000 76.15053 322 GLU A N 1
ATOM 6147 C CA . GLU C 3 345 ? 208.47031 203.41591 233.76846 1.000 78.33472 322 GLU A CA 1
ATOM 6148 C C . GLU C 3 345 ? 208.79628 201.99077 234.19517 1.000 81.35082 322 GLU A C 1
ATOM 6149 O O . GLU C 3 345 ? 209.12869 201.74142 235.36256 1.000 82.47779 322 GLU A O 1
ATOM 6151 N N . GLN C 3 346 ? 208.71499 201.04208 233.25868 1.000 84.72919 323 GLN A N 1
ATOM 6152 C CA . GLN C 3 346 ? 209.03201 199.65610 233.58637 1.000 83.27850 323 GLN A CA 1
ATOM 6153 C C . GLN C 3 346 ? 210.48744 199.50684 234.01715 1.000 84.39568 323 GLN A C 1
ATOM 6154 O O . GLN C 3 346 ? 210.78114 198.85441 235.02731 1.000 85.98081 323 GLN A O 1
ATOM 6160 N N . MET C 3 347 ? 211.41965 200.11384 233.27160 1.000 80.34602 324 MET A N 1
ATOM 6161 C CA . MET C 3 347 ? 212.82041 199.97234 233.66450 1.000 79.64504 324 MET A CA 1
ATOM 6162 C C . MET C 3 347 ? 213.11682 200.74864 234.93666 1.000 81.36101 324 MET A C 1
ATOM 6163 O O . MET C 3 347 ? 213.99499 200.35083 235.70367 1.000 84.12411 324 MET A O 1
ATOM 6168 N N . ASN C 3 348 ? 212.40538 201.85008 235.18209 1.000 77.72232 325 ASN A N 1
ATOM 6169 C CA . ASN C 3 348 ? 212.59129 202.57647 236.43164 1.000 77.03869 325 ASN A CA 1
ATOM 6170 C C . ASN C 3 348 ? 212.18036 201.71939 237.61792 1.000 83.73971 325 ASN A C 1
ATOM 6171 O O . ASN C 3 348 ? 212.90211 201.63521 238.61773 1.000 89.11126 325 ASN A O 1
ATOM 6176 N N . LYS C 3 349 ? 211.02538 201.05729 237.51489 1.000 92.03835 326 LYS A N 1
ATOM 6177 C CA . LYS C 3 349 ? 210.59214 200.16779 238.58815 1.000 90.28251 326 LYS A CA 1
ATOM 6178 C C . LYS C 3 349 ? 211.56032 199.00264 238.76283 1.000 90.44166 326 LYS A C 1
ATOM 6179 O O . LYS C 3 349 ? 211.91006 198.63727 239.89412 1.000 91.01708 326 LYS A O 1
ATOM 6181 N N . TYR C 3 350 ? 212.01491 198.41535 237.65178 1.000 91.40634 327 TYR A N 1
ATOM 6182 C CA . TYR C 3 350 ? 212.94855 197.29648 237.73454 1.000 90.20435 327 TYR A CA 1
ATOM 6183 C C . TYR C 3 350 ? 214.26421 197.71504 238.37907 1.000 89.90402 327 TYR A C 1
ATOM 6184 O O . TYR C 3 350 ? 214.79867 197.00330 239.23693 1.000 94.86925 327 TYR A O 1
ATOM 6193 N N . TYR C 3 351 ? 214.80026 198.87026 237.98683 1.000 82.15275 328 TYR A N 1
ATOM 6194 C CA . TYR C 3 351 ? 216.06826 199.31544 238.54654 1.000 83.21262 328 TYR A CA 1
ATOM 6195 C C . TYR C 3 351 ? 215.91684 199.69501 240.01249 1.000 84.03363 328 TYR A C 1
ATOM 6196 O O . TYR C 3 351 ? 216.81740 199.43649 240.81698 1.000 88.76727 328 TYR A O 1
ATOM 6205 N N . THR C 3 352 ? 214.78569 200.30172 240.38520 1.000 89.00730 329 THR A N 1
ATOM 6206 C CA . THR C 3 352 ? 214.57396 200.63960 241.78823 1.000 92.41288 329 THR A CA 1
ATOM 6207 C C . THR C 3 352 ? 214.48439 199.38730 242.64976 1.000 95.92361 329 THR A C 1
ATOM 6208 O O . THR C 3 352 ? 215.08691 199.32628 243.72788 1.000 97.19054 329 THR A O 1
ATOM 6212 N N . GLN C 3 353 ? 213.75143 198.36784 242.18921 1.000 102.57223 330 GLN A N 1
ATOM 6213 C CA . GLN C 3 353 ? 213.66586 197.14254 242.97901 1.000 101.88979 330 GLN A CA 1
ATOM 6214 C C . GLN C 3 353 ? 215.00148 196.40580 243.02119 1.000 102.67263 330 GLN A C 1
ATOM 6215 O O . GLN C 3 353 ? 215.35256 195.82743 244.05602 1.000 104.85789 330 GLN A O 1
ATOM 6221 N N . LEU C 3 354 ? 215.76782 196.42893 241.92651 1.000 97.63298 331 LEU A N 1
ATOM 6222 C CA . LEU C 3 354 ? 217.07967 195.78906 241.93339 1.000 96.58269 331 LEU A CA 1
ATOM 6223 C C . LEU C 3 354 ? 218.02272 196.50028 242.89849 1.000 98.11175 331 LEU A C 1
ATOM 6224 O O . LEU C 3 354 ? 218.76291 195.85277 243.65006 1.000 102.10872 331 LEU A O 1
ATOM 6229 N N . ALA C 3 355 ? 218.00407 197.83533 242.89685 1.000 93.63499 332 ALA A N 1
ATOM 6230 C CA . ALA C 3 355 ? 218.83552 198.59124 243.82566 1.000 94.69050 332 ALA A CA 1
ATOM 6231 C C . ALA C 3 355 ? 218.41132 198.34794 245.26701 1.000 99.03890 332 ALA A C 1
ATOM 6232 O O . ALA C 3 355 ? 219.25821 198.25695 246.16260 1.000 102.14840 332 ALA A O 1
ATOM 6234 N N . GLU C 3 356 ? 217.10229 198.24734 245.51308 1.000 106.54652 333 GLU A N 1
ATOM 6235 C CA . GLU C 3 356 ? 216.62600 197.93854 246.85741 1.000 108.63695 333 GLU A CA 1
ATOM 6236 C C . GLU C 3 356 ? 217.09344 196.55877 247.30323 1.000 109.50358 333 GLU A C 1
ATOM 6237 O O . GLU C 3 356 ? 217.49827 196.37483 248.45674 1.000 109.31932 333 GLU A O 1
ATOM 6239 N N . GLN C 3 357 ? 217.04130 195.57502 246.40191 1.000 105.93214 334 GLN A N 1
ATOM 6240 C CA . GLN C 3 357 ? 217.53000 194.23955 246.73102 1.000 104.12744 334 GLN A CA 1
ATOM 6241 C C . GLN C 3 357 ? 219.02284 194.25721 247.03662 1.000 105.28721 334 GLN A C 1
ATOM 6242 O O . GLN C 3 357 ? 219.47801 193.60676 247.98531 1.000 107.85110 334 GLN A O 1
ATOM 6248 N N . VAL C 3 358 ? 219.80077 194.99642 246.24232 1.000 103.55390 335 VAL A N 1
ATOM 6249 C CA . VAL C 3 358 ? 221.24043 195.08174 246.48018 1.000 103.66604 335 VAL A CA 1
ATOM 6250 C C . VAL C 3 358 ? 221.52274 195.74263 247.82392 1.000 104.92303 335 VAL A C 1
ATOM 6251 O O . VAL C 3 358 ? 222.39117 195.29473 248.58326 1.000 106.81187 335 VAL A O 1
ATOM 6255 N N . ASP C 3 359 ? 220.79388 196.81567 248.14009 1.000 108.85842 336 ASP A N 1
ATOM 6256 C CA . ASP C 3 359 ? 220.97303 197.48430 249.42496 1.000 111.31834 336 ASP A CA 1
ATOM 6257 C C . ASP C 3 359 ? 220.60463 196.56469 250.58246 1.000 112.78913 336 ASP A C 1
ATOM 6258 O O . ASP C 3 359 ? 221.27739 196.56000 251.62015 1.000 111.04987 336 ASP A O 1
ATOM 6263 N N . ASN C 3 360 ? 219.53171 195.78537 250.42689 1.000 114.01888 337 ASN A N 1
ATOM 6264 C CA . ASN C 3 360 ? 219.15258 194.83085 251.46325 1.000 112.87883 337 ASN A CA 1
ATOM 6265 C C . ASN C 3 360 ? 220.21750 193.75552 251.63602 1.000 113.47518 337 ASN A C 1
ATOM 6266 O O . ASN C 3 360 ? 220.46834 193.29395 252.75560 1.000 113.49266 337 ASN A O 1
ATOM 6268 N N . ILE C 3 361 ? 220.84681 193.33648 250.53567 1.000 110.70999 338 ILE A N 1
ATOM 6269 C CA . ILE C 3 361 ? 221.92502 192.35391 250.62034 1.000 109.96438 338 ILE A CA 1
ATOM 6270 C C . ILE C 3 361 ? 223.07821 192.90548 251.45010 1.000 111.29121 338 ILE A C 1
ATOM 6271 O O . ILE C 3 361 ? 223.62476 192.22029 252.32283 1.000 111.68238 338 ILE A O 1
ATOM 6276 N N . ALA C 3 362 ? 223.45584 194.15442 251.19916 1.000 113.32935 339 ALA A N 1
ATOM 6277 C CA . ALA C 3 362 ? 224.52820 194.79388 251.95113 1.000 114.30017 339 ALA A CA 1
ATOM 6278 C C . ALA C 3 362 ? 223.97604 195.51433 253.17659 1.000 113.17179 339 ALA A C 1
ATOM 6279 O O . ALA C 3 362 ? 222.87615 195.21492 253.64148 1.000 110.87149 339 ALA A O 1
ATOM 6281 N N . LEU C 3 405 ? 221.85140 206.59324 245.09143 1.000 91.92055 382 LEU A N 1
ATOM 6282 C CA . LEU C 3 405 ? 222.52404 205.68273 244.17326 1.000 93.02938 382 LEU A CA 1
ATOM 6283 C C . LEU C 3 405 ? 221.56409 205.23523 243.07595 1.000 95.59093 382 LEU A C 1
ATOM 6284 O O . LEU C 3 405 ? 221.77974 205.52098 241.89836 1.000 96.68525 382 LEU A O 1
ATOM 6289 N N . GLY C 3 406 ? 220.50544 204.52945 243.46561 1.000 92.61782 383 GLY A N 1
ATOM 6290 C CA . GLY C 3 406 ? 219.55561 204.02481 242.49523 1.000 91.05055 383 GLY A CA 1
ATOM 6291 C C . GLY C 3 406 ? 218.36258 204.92960 242.26975 1.000 93.18192 383 GLY A C 1
ATOM 6292 O O . GLY C 3 406 ? 217.37472 204.86502 243.00689 1.000 93.71595 383 GLY A O 1
ATOM 6293 N N . VAL C 3 407 ? 218.44481 205.77974 241.24815 1.000 86.81722 384 VAL A N 1
ATOM 6294 C CA . VAL C 3 407 ? 217.31404 206.61231 240.84768 1.000 87.64826 384 VAL A CA 1
ATOM 6295 C C . VAL C 3 407 ? 217.04778 206.57905 239.35275 1.000 88.07247 384 VAL A C 1
ATOM 6296 O O . VAL C 3 407 ? 215.98326 207.05368 238.91371 1.000 88.20812 384 VAL A O 1
ATOM 6300 N N . LEU C 3 408 ? 217.98014 206.07348 238.54160 1.000 79.88384 385 LEU A N 1
ATOM 6301 C CA . LEU C 3 408 ? 217.85150 205.90565 237.09600 1.000 76.32773 385 LEU A CA 1
ATOM 6302 C C . LEU C 3 408 ? 217.81145 207.24755 236.37029 1.000 80.44184 385 LEU A C 1
ATOM 6303 O O . LEU C 3 408 ? 217.88560 207.29261 235.13965 1.000 84.98031 385 LEU A O 1
ATOM 6308 N N . MET C 3 409 ? 217.72024 208.34804 237.11407 1.000 81.93591 386 MET A N 1
ATOM 6309 C CA . MET C 3 409 ? 217.75955 209.69092 236.54165 1.000 81.90157 386 MET A CA 1
ATOM 6310 C C . MET C 3 409 ? 218.58277 210.61718 237.42283 1.000 81.44831 386 MET A C 1
ATOM 6311 O O . MET C 3 409 ? 218.19807 211.76557 237.66567 1.000 82.97242 386 MET A O 1
ATOM 6316 N N . ASP C 3 410 ? 219.71670 210.13327 237.93396 1.000 81.53218 387 ASP A N 1
ATOM 6317 C CA . ASP C 3 410 ? 220.42427 210.89693 238.95523 1.000 84.31007 387 ASP A CA 1
ATOM 6318 C C . ASP C 3 410 ? 220.93171 212.23350 238.42766 1.000 85.46896 387 ASP A C 1
ATOM 6319 O O . ASP C 3 410 ? 220.35554 213.28155 238.73553 1.000 85.11136 387 ASP A O 1
ATOM 6324 N N . ASP C 3 411 ? 222.00349 212.21410 237.63623 1.000 79.25250 388 ASP A N 1
ATOM 6325 C CA . ASP C 3 411 ? 222.37091 213.35875 236.81285 1.000 74.86726 388 ASP A CA 1
ATOM 6326 C C . ASP C 3 411 ? 222.82813 212.91183 235.43187 1.000 74.91348 388 ASP A C 1
ATOM 6327 O O . ASP C 3 411 ? 222.52527 213.55848 234.42431 1.000 82.35726 388 ASP A O 1
ATOM 6332 N N . VAL C 3 412 ? 223.55544 211.79429 235.38355 1.000 66.60283 389 VAL A N 1
ATOM 6333 C CA . VAL C 3 412 ? 224.29358 211.42798 234.18066 1.000 68.34190 389 VAL A CA 1
ATOM 6334 C C . VAL C 3 412 ? 223.47386 210.57828 233.21597 1.000 69.05770 389 VAL A C 1
ATOM 6335 O O . VAL C 3 412 ? 223.76671 210.57407 232.01314 1.000 72.06661 389 VAL A O 1
ATOM 6339 N N . PHE C 3 413 ? 222.44932 209.87258 233.69700 1.000 67.79808 390 PHE A N 1
ATOM 6340 C CA . PHE C 3 413 ? 221.48078 209.28695 232.77694 1.000 63.25661 390 PHE A CA 1
ATOM 6341 C C . PHE C 3 413 ? 220.80651 210.38115 231.96252 1.000 66.13411 390 PHE A C 1
ATOM 6342 O O . PHE C 3 413 ? 220.70004 210.28799 230.73339 1.000 69.81879 390 PHE A O 1
ATOM 6350 N N . ILE C 3 414 ? 220.36607 211.44275 232.64088 1.000 63.68121 391 ILE A N 1
ATOM 6351 C CA . ILE C 3 414 ? 219.76549 212.58363 231.95880 1.000 63.37653 391 ILE A CA 1
ATOM 6352 C C . ILE C 3 414 ? 220.78084 213.24246 231.03573 1.000 61.09616 391 ILE A C 1
ATOM 6353 O O . ILE C 3 414 ? 220.46015 213.61665 229.90118 1.000 64.58390 391 ILE A O 1
ATOM 6358 N N . GLN C 3 415 ? 222.02164 213.39084 231.50551 1.000 60.42609 392 GLN A N 1
ATOM 6359 C CA . GLN C 3 415 ? 223.05559 214.02676 230.69557 1.000 59.31725 392 GLN A CA 1
ATOM 6360 C C . GLN C 3 415 ? 223.31254 213.24597 229.41295 1.000 60.84951 392 GLN A C 1
ATOM 6361 O O . GLN C 3 415 ? 223.40343 213.82810 228.32915 1.000 67.38022 392 GLN A O 1
ATOM 6367 N N . LYS C 3 416 ? 223.42540 211.92076 229.51607 1.000 58.36077 393 LYS A N 1
ATOM 6368 C CA . LYS C 3 416 ? 223.69231 211.10195 228.33796 1.000 55.24724 393 LYS A CA 1
ATOM 6369 C C . LYS C 3 416 ? 222.49323 211.07163 227.39950 1.000 58.10163 393 LYS A C 1
ATOM 6370 O O . LYS C 3 416 ? 222.65533 211.11960 226.17308 1.000 61.55464 393 LYS A O 1
ATOM 6376 N N . ARG C 3 417 ? 221.28246 210.98668 227.95495 1.000 58.32425 394 ARG A N 1
ATOM 6377 C CA . ARG C 3 417 ? 220.08292 211.02436 227.12765 1.000 53.17185 394 ARG A CA 1
ATOM 6378 C C . ARG C 3 417 ? 220.00763 212.32813 226.34448 1.000 58.90654 394 ARG A C 1
ATOM 6379 O O . ARG C 3 417 ? 219.75323 212.32859 225.13348 1.000 61.56963 394 ARG A O 1
ATOM 6387 N N . ARG C 3 418 ? 220.26704 213.45234 227.01662 1.000 57.70071 395 ARG A N 1
ATOM 6388 C CA . ARG C 3 418 ? 220.22156 214.74300 226.34319 1.000 53.65926 395 ARG A CA 1
ATOM 6389 C C . ARG C 3 418 ? 221.37045 214.90778 225.35898 1.000 51.69496 395 ARG A C 1
ATOM 6390 O O . ARG C 3 418 ? 221.19766 215.54842 224.32100 1.000 66.67721 395 ARG A O 1
ATOM 6398 N N . SER C 3 419 ? 222.54300 214.34556 225.65793 1.000 44.55386 396 SER A N 1
ATOM 6399 C CA . SER C 3 419 ? 223.65346 214.41552 224.71451 1.000 45.83821 396 SER A CA 1
ATOM 6400 C C . SER C 3 419 ? 223.33977 213.65201 223.43571 1.000 45.39783 396 SER A C 1
ATOM 6401 O O . SER C 3 419 ? 223.59735 214.14711 222.33307 1.000 57.79699 396 SER A O 1
ATOM 6404 N N . ASN C 3 420 ? 222.77642 212.44819 223.56063 1.000 47.83447 397 ASN A N 1
ATOM 6405 C CA . ASN C 3 420 ? 222.37064 211.70328 222.37278 1.000 47.98370 397 ASN A CA 1
ATOM 6406 C C . ASN C 3 420 ? 221.27729 212.44186 221.61231 1.000 47.00987 397 ASN A C 1
ATOM 6407 O O . ASN C 3 420 ? 221.30378 212.51146 220.37533 1.000 56.83079 397 ASN A O 1
ATOM 6412 N N . GLN C 3 421 ? 220.31064 213.00860 222.33916 1.000 50.01699 398 GLN A N 1
ATOM 6413 C CA . GLN C 3 421 ? 219.23719 213.75583 221.69559 1.000 46.48371 398 GLN A CA 1
ATOM 6414 C C . GLN C 3 421 ? 219.78374 214.95108 220.92770 1.000 45.81732 398 GLN A C 1
ATOM 6415 O O . GLN C 3 421 ? 219.36178 215.21853 219.79800 1.000 50.78536 398 GLN A O 1
ATOM 6421 N N . GLU C 3 422 ? 220.73438 215.67382 221.52168 1.000 41.94100 399 GLU A N 1
ATOM 6422 C CA . GLU C 3 422 ? 221.31779 216.83502 220.86267 1.000 31.14464 399 GLU A CA 1
ATOM 6423 C C . GLU C 3 422 ? 222.17730 216.42541 219.67593 1.000 39.80513 399 GLU A C 1
ATOM 6424 O O . GLU C 3 422 ? 222.22894 217.13915 218.67109 1.000 52.32083 399 GLU A O 1
ATOM 6430 N N . SER C 3 423 ? 222.86371 215.28511 219.77028 1.000 41.44955 400 SER A N 1
ATOM 6431 C CA . SER C 3 423 ? 223.62743 214.79336 218.62801 1.000 34.97465 400 SER A CA 1
ATOM 6432 C C . SER C 3 423 ? 222.70893 214.49073 217.45182 1.000 37.20494 400 SER A C 1
ATOM 6433 O O . SER C 3 423 ? 222.99494 214.86871 216.31030 1.000 45.58935 400 SER A O 1
ATOM 6436 N N . ARG C 3 424 ? 221.58781 213.81700 217.71653 1.000 40.76731 401 ARG A N 1
ATOM 6437 C CA . ARG C 3 424 ? 220.62442 213.54774 216.65166 1.000 30.00559 401 ARG A CA 1
ATOM 6438 C C . ARG C 3 424 ? 220.02170 214.83851 216.10781 1.000 30.96431 401 ARG A C 1
ATOM 6439 O O . ARG C 3 424 ? 219.83000 214.98418 214.89234 1.000 39.30347 401 ARG A O 1
ATOM 6447 N N . LEU C 3 425 ? 219.71120 215.78511 216.99676 1.000 29.26863 402 LEU A N 1
ATOM 6448 C CA . LEU C 3 425 ? 219.13507 217.05395 216.56835 1.000 28.10639 402 LEU A CA 1
ATOM 6449 C C . LEU C 3 425 ? 220.09978 217.82131 215.67725 1.000 35.89626 402 LEU A C 1
ATOM 6450 O O . LEU C 3 425 ? 219.69189 218.41277 214.67308 1.000 48.92704 402 LEU A O 1
ATOM 6455 N N . ASN C 3 426 ? 221.38511 217.82320 216.02875 1.000 40.49569 403 ASN A N 1
ATOM 6456 C CA . ASN C 3 426 ? 222.37272 218.52067 215.21684 1.000 22.54050 403 ASN A CA 1
ATOM 6457 C C . ASN C 3 426 ? 222.61786 217.79339 213.90207 1.000 32.79633 403 ASN A C 1
ATOM 6458 O O . ASN C 3 426 ? 222.83630 218.43574 212.87074 1.000 49.03010 403 ASN A O 1
ATOM 6463 N N . GLU C 3 427 ? 222.57110 216.45726 213.91277 1.000 38.08207 404 GLU A N 1
ATOM 6464 C CA . GLU C 3 427 ? 222.58360 215.70466 212.66181 1.000 31.46250 404 GLU A CA 1
ATOM 6465 C C . GLU C 3 427 ? 221.48224 216.19425 211.73333 1.000 38.00280 404 GLU A C 1
ATOM 6466 O O . GLU C 3 427 ? 221.72990 216.54548 210.57206 1.000 46.43904 404 GLU A O 1
ATOM 6472 N N . ALA C 3 428 ? 220.25179 216.23503 212.24828 1.000 33.54741 405 ALA A N 1
ATOM 6473 C CA . ALA C 3 428 ? 219.11064 216.61714 211.42479 1.000 34.06137 405 ALA A CA 1
ATOM 6474 C C . ALA C 3 428 ? 219.21453 218.06518 210.96399 1.000 40.80623 405 ALA A C 1
ATOM 6475 O O . ALA C 3 428 ? 218.91300 218.37698 209.80780 1.000 48.21113 405 ALA A O 1
ATOM 6477 N N . ARG C 3 429 ? 219.64154 218.96453 211.85244 1.000 34.64593 406 ARG A N 1
ATOM 6478 C CA . ARG C 3 429 ? 219.73325 220.37615 211.49451 1.000 29.61402 406 ARG A CA 1
ATOM 6479 C C . ARG C 3 429 ? 220.81500 220.61849 210.44907 1.000 35.64877 406 ARG A C 1
ATOM 6480 O O . ARG C 3 429 ? 220.61618 221.40524 209.51591 1.000 48.64517 406 ARG A O 1
ATOM 6488 N N . LEU C 3 430 ? 221.96694 219.95724 210.58583 1.000 37.70793 407 LEU A N 1
ATOM 6489 C CA . LEU C 3 430 ? 223.00991 220.07673 209.57472 1.000 37.19861 407 LEU A CA 1
ATOM 6490 C C . LEU C 3 430 ? 222.54378 219.52577 208.23634 1.000 41.29396 407 LEU A C 1
ATOM 6491 O O . LEU C 3 430 ? 222.79252 220.13218 207.18820 1.000 49.82565 407 LEU A O 1
ATOM 6496 N N . SER C 3 431 ? 221.86762 218.37379 208.24791 1.000 40.19288 408 SER A N 1
ATOM 6497 C CA . SER C 3 431 ? 221.36767 217.81652 206.99685 1.000 35.42077 408 SER A CA 1
ATOM 6498 C C . SER C 3 431 ? 220.30649 218.70980 206.36770 1.000 36.99455 408 SER A C 1
ATOM 6499 O O . SER C 3 431 ? 220.20856 218.78035 205.13818 1.000 48.88247 408 SER A O 1
ATOM 6502 N N . SER C 3 432 ? 219.50968 219.39698 207.18738 1.000 37.24805 409 SER A N 1
ATOM 6503 C CA . SER C 3 432 ? 218.46098 220.26486 206.66729 1.000 37.09970 409 SER A CA 1
ATOM 6504 C C . SER C 3 432 ? 219.00775 221.58163 206.13564 1.000 46.23856 409 SER A C 1
ATOM 6505 O O . SER C 3 432 ? 218.46342 222.12567 205.16901 1.000 50.64589 409 SER A O 1
ATOM 6508 N N . GLU C 3 433 ? 220.06822 222.10743 206.74060 1.000 51.48623 410 GLU A N 1
ATOM 6509 C CA . GLU C 3 433 ? 220.63687 223.37767 206.31408 1.000 45.19709 410 GLU A CA 1
ATOM 6510 C C . GLU C 3 433 ? 221.67189 223.22212 205.20946 1.000 48.85394 410 GLU A C 1
ATOM 6511 O O . GLU C 3 433 ? 222.26463 224.22156 204.79150 1.000 52.85168 410 GLU A O 1
ATOM 6517 N N . ASP C 3 434 ? 221.90466 222.00331 204.73115 1.000 56.06584 411 ASP A N 1
ATOM 6518 C CA . ASP C 3 434 ? 222.82617 221.78388 203.62641 1.000 53.72930 411 ASP A CA 1
ATOM 6519 C C . ASP C 3 434 ? 222.18368 222.22747 202.31928 1.000 55.37929 411 ASP A C 1
ATOM 6520 O O . ASP C 3 434 ? 221.01996 221.91510 202.05051 1.000 57.42993 411 ASP A O 1
ATOM 6525 N N . LYS C 3 435 ? 222.94635 222.95857 201.50619 1.000 53.97852 412 LYS A N 1
ATOM 6526 C CA . LYS C 3 435 ? 222.46211 223.44177 200.22089 1.000 51.10979 412 LYS A CA 1
ATOM 6527 C C . LYS C 3 435 ? 223.41160 223.10640 199.07824 1.000 50.92343 412 LYS A C 1
ATOM 6528 O O . LYS C 3 435 ? 223.19871 223.57728 197.95598 1.000 52.90980 412 LYS A O 1
ATOM 6534 N N . SER C 3 436 ? 224.44990 222.30773 199.33015 1.000 42.41588 413 SER A N 1
ATOM 6535 C CA . SER C 3 436 ? 225.42056 222.00947 198.28314 1.000 37.43136 413 SER A CA 1
ATOM 6536 C C . SER C 3 436 ? 224.86018 221.02315 197.26559 1.000 37.70968 413 SER A C 1
ATOM 6537 O O . SER C 3 436 ? 225.11440 221.15589 196.06420 1.000 45.37818 413 SER A O 1
ATOM 6540 N N . VAL C 3 437 ? 224.10082 220.02655 197.72355 1.000 32.82886 414 VAL A N 1
ATOM 6541 C CA . VAL C 3 437 ? 223.54748 219.03059 196.80909 1.000 29.65035 414 VAL A CA 1
ATOM 6542 C C . VAL C 3 437 ? 222.52660 219.67045 195.87513 1.000 29.26930 414 VAL A C 1
ATOM 6543 O O . VAL C 3 437 ? 222.52813 219.42496 194.66251 1.000 37.97169 414 VAL A O 1
ATOM 6547 N N . LEU C 3 438 ? 221.63841 220.50002 196.42665 1.000 25.95680 415 LEU A N 1
ATOM 6548 C CA . LEU C 3 438 ? 220.63399 221.16348 195.60253 1.000 24.21748 415 LEU A CA 1
ATOM 6549 C C . LEU C 3 438 ? 221.28154 222.11768 194.60767 1.000 31.98705 415 LEU A C 1
ATOM 6550 O O . LEU C 3 438 ? 220.87469 222.18256 193.44140 1.000 40.49921 415 LEU A O 1
ATOM 6555 N N . ALA C 3 439 ? 222.29703 222.86310 195.04961 1.000 37.57985 416 ALA A N 1
ATOM 6556 C CA . ALA C 3 439 ? 222.99529 223.77310 194.14839 1.000 27.71577 416 ALA A CA 1
ATOM 6557 C C . ALA C 3 439 ? 223.72017 223.01232 193.04600 1.000 30.83667 416 ALA A C 1
ATOM 6558 O O . ALA C 3 439 ? 223.73736 223.44900 191.89034 1.000 42.98172 416 ALA A O 1
ATOM 6560 N N . ALA C 3 440 ? 224.33155 221.87472 193.38464 1.000 26.85334 417 ALA A N 1
ATOM 6561 C CA . ALA C 3 440 ? 225.00506 221.06640 192.37369 1.000 19.88486 417 ALA A CA 1
ATOM 6562 C C . ALA C 3 440 ? 224.01406 220.51499 191.35885 1.000 22.91115 417 ALA A C 1
ATOM 6563 O O . ALA C 3 440 ? 224.29176 220.50052 190.15470 1.000 40.18396 417 ALA A O 1
ATOM 6565 N N . ALA C 3 441 ? 222.85089 220.05612 191.82535 1.000 26.25941 418 ALA A N 1
ATOM 6566 C CA . ALA C 3 441 ? 221.82588 219.57945 190.90257 1.000 22.64756 418 ALA A CA 1
ATOM 6567 C C . ALA C 3 441 ? 221.34054 220.70130 189.99400 1.000 23.31744 418 ALA A C 1
ATOM 6568 O O . ALA C 3 441 ? 221.14200 220.49661 188.78917 1.000 34.89974 418 ALA A O 1
ATOM 6570 N N . ASN C 3 442 ? 221.14843 221.89720 190.55529 1.000 28.78750 419 ASN A N 1
ATOM 6571 C CA . ASN C 3 442 ? 220.71942 223.03375 189.74897 1.000 26.96129 419 ASN A CA 1
ATOM 6572 C C . ASN C 3 442 ? 221.76477 223.39329 188.70218 1.000 35.42890 419 ASN A C 1
ATOM 6573 O O . ASN C 3 442 ? 221.42483 223.66291 187.54631 1.000 44.35588 419 ASN A O 1
ATOM 6578 N N . ARG C 3 443 ? 223.04302 223.39559 189.08682 1.000 35.51608 420 ARG A N 1
ATOM 6579 C CA . ARG C 3 443 ? 224.10766 223.67903 188.12955 1.000 27.80512 420 ARG A CA 1
ATOM 6580 C C . ARG C 3 443 ? 224.15177 222.62870 187.02816 1.000 33.61500 420 ARG A C 1
ATOM 6581 O O . ARG C 3 443 ? 224.30732 222.96170 185.84748 1.000 43.87463 420 ARG A O 1
ATOM 6589 N N . PHE C 3 444 ? 224.01080 221.35405 187.39815 1.000 29.46933 421 PHE A N 1
ATOM 6590 C CA . PHE C 3 444 ? 224.01887 220.27564 186.41556 1.000 19.53228 421 PHE A CA 1
ATOM 6591 C C . PHE C 3 444 ? 222.89110 220.44689 185.40675 1.000 21.90035 421 PHE A C 1
ATOM 6592 O O . PHE C 3 444 ? 223.11099 220.38479 184.18953 1.000 35.73078 421 PHE A O 1
ATOM 6600 N N . PHE C 3 445 ? 221.67270 220.68345 185.89607 1.000 24.95288 422 PHE A N 1
ATOM 6601 C CA . PHE C 3 445 ? 220.54010 220.78854 184.98465 1.000 18.75930 422 PHE A CA 1
ATOM 6602 C C . PHE C 3 445 ? 220.59308 222.06831 184.16116 1.000 32.18497 422 PHE A C 1
ATOM 6603 O O . PHE C 3 445 ? 220.19315 222.06027 182.99394 1.000 38.88979 422 PHE A O 1
ATOM 6611 N N . ASP C 3 446 ? 221.10689 223.16337 184.72789 1.000 43.75395 423 ASP A N 1
ATOM 6612 C CA . ASP C 3 446 ? 221.27665 224.38592 183.94978 1.000 35.57685 423 ASP A CA 1
ATOM 6613 C C . ASP C 3 446 ? 222.29522 224.19417 182.83414 1.000 34.90914 423 ASP A C 1
ATOM 6614 O O . ASP C 3 446 ? 222.07127 224.62749 181.69721 1.000 46.09528 423 ASP A O 1
ATOM 6619 N N . LYS C 3 447 ? 223.42087 223.54297 183.13698 1.000 36.22150 424 LYS A N 1
ATOM 6620 C CA . LYS C 3 447 ? 224.42999 223.30625 182.11161 1.000 37.15272 424 LYS A CA 1
ATOM 6621 C C . LYS C 3 447 ? 223.89801 222.38706 181.02041 1.000 29.24177 424 LYS A C 1
ATOM 6622 O O . LYS C 3 447 ? 224.16905 222.59995 179.83326 1.000 33.64460 424 LYS A O 1
ATOM 6628 N N . ILE C 3 448 ? 223.13224 221.36217 181.39958 1.000 34.29020 425 ILE A N 1
ATOM 6629 C CA . ILE C 3 448 ? 222.58722 220.45186 180.39744 1.000 32.45563 425 ILE A CA 1
ATOM 6630 C C . ILE C 3 448 ? 221.52868 221.15109 179.54999 1.000 34.59203 425 ILE A C 1
ATOM 6631 O O . ILE C 3 448 ? 221.45255 220.94124 178.33338 1.000 41.91562 425 ILE A O 1
ATOM 6636 N N . GLY C 3 449 ? 220.71046 222.00331 180.16443 1.000 33.31525 426 GLY A N 1
ATOM 6637 C CA . GLY C 3 449 ? 219.70957 222.75083 179.43608 1.000 31.43248 426 GLY A CA 1
ATOM 6638 C C . GLY C 3 449 ? 220.20749 223.99049 178.73657 1.000 38.94008 426 GLY A C 1
ATOM 6639 O O . GLY C 3 449 ? 219.42126 224.67967 178.08229 1.000 47.27675 426 GLY A O 1
ATOM 6640 N N . SER C 3 450 ? 221.49631 224.30042 178.85328 1.000 41.81368 427 SER A N 1
ATOM 6641 C CA . SER C 3 450 ? 222.07791 225.42598 178.13489 1.000 37.28115 427 SER A CA 1
ATOM 6642 C C . SER C 3 450 ? 222.38815 225.10244 176.67926 1.000 42.31367 427 SER A C 1
ATOM 6643 O O . SER C 3 450 ? 222.80925 225.99798 175.93985 1.000 49.03784 427 SER A O 1
ATOM 6646 N N . TYR C 3 451 ? 222.19139 223.85847 176.25146 1.000 44.76834 428 TYR A N 1
ATOM 6647 C CA . TYR C 3 451 ? 222.42893 223.46113 174.87004 1.000 42.34108 428 TYR A CA 1
ATOM 6648 C C . TYR C 3 451 ? 221.17187 223.71811 174.04921 1.000 44.26745 428 TYR A C 1
ATOM 6649 O O . TYR C 3 451 ? 220.09924 223.19487 174.36873 1.000 49.23340 428 TYR A O 1
ATOM 6658 N N . ASN C 3 452 ? 221.30284 224.52002 172.99769 1.000 45.36723 429 ASN A N 1
ATOM 6659 C CA . ASN C 3 452 ? 220.19596 224.75789 172.08282 1.000 47.18444 429 ASN A CA 1
ATOM 6660 C C . ASN C 3 452 ? 220.15096 223.63152 171.05129 1.000 53.27039 429 ASN A C 1
ATOM 6661 O O . ASN C 3 452 ? 220.89319 222.64949 171.13390 1.000 58.91466 429 ASN A O 1
ATOM 6666 N N . SER C 3 453 ? 219.26504 223.76243 170.06213 1.000 52.00589 430 SER A N 1
ATOM 6667 C CA . SER C 3 453 ? 219.12988 222.72311 169.04667 1.000 49.36819 430 SER A CA 1
ATOM 6668 C C . SER C 3 453 ? 220.40295 222.57960 168.22123 1.000 49.28729 430 SER A C 1
ATOM 6669 O O . SER C 3 453 ? 220.80118 221.46245 167.87260 1.000 55.19140 430 SER A O 1
ATOM 6672 N N . ILE C 3 454 ? 221.05208 223.69862 167.89505 1.000 46.43458 431 ILE A N 1
ATOM 6673 C CA . ILE C 3 454 ? 222.24257 223.65381 167.05007 1.000 51.54290 431 ILE A CA 1
ATOM 6674 C C . ILE C 3 454 ? 223.37551 222.91702 167.75531 1.000 52.11886 431 ILE A C 1
ATOM 6675 O O . ILE C 3 454 ? 224.02415 222.03799 167.17454 1.000 59.32880 431 ILE A O 1
ATOM 6680 N N . HIS C 3 455 ? 223.63129 223.26308 169.01857 1.000 44.58848 432 HIS A N 1
ATOM 6681 C CA . HIS C 3 455 ? 224.71618 222.61821 169.74973 1.000 46.85334 432 HIS A CA 1
ATOM 6682 C C . HIS C 3 455 ? 224.40614 221.15833 170.04738 1.000 45.96550 432 HIS A C 1
ATOM 6683 O O . HIS C 3 455 ? 225.32042 220.32743 170.07639 1.000 52.49941 432 HIS A O 1
ATOM 6690 N N . LYS C 3 456 ? 223.13460 220.82811 170.28020 1.000 33.23679 433 LYS A N 1
ATOM 6691 C CA . LYS C 3 456 ? 222.75864 219.42856 170.44407 1.000 34.08314 433 LYS A CA 1
ATOM 6692 C C . LYS C 3 456 ? 222.98507 218.64911 169.15553 1.000 30.96699 433 LYS A C 1
ATOM 6693 O O . LYS C 3 456 ? 223.43128 217.49681 169.18745 1.000 34.27602 433 LYS A O 1
ATOM 6699 N N . ALA C 3 457 ? 222.68158 219.26333 168.01009 1.000 42.35324 434 ALA A N 1
ATOM 6700 C CA . ALA C 3 457 ? 222.93658 218.61613 166.72782 1.000 33.59926 434 ALA A CA 1
ATOM 6701 C C . ALA C 3 457 ? 224.42924 218.42481 166.48975 1.000 33.56039 434 ALA A C 1
ATOM 6702 O O . ALA C 3 457 ? 224.84716 217.40352 165.93202 1.000 42.37598 434 ALA A O 1
ATOM 6704 N N . TRP C 3 458 ? 225.24727 219.39966 166.89522 1.000 40.20291 435 TRP A N 1
ATOM 6705 C CA . TRP C 3 458 ? 226.69380 219.25263 166.75680 1.000 42.12698 435 TRP A CA 1
ATOM 6706 C C . TRP C 3 458 ? 227.21495 218.09469 167.59727 1.000 46.49507 435 TRP A C 1
ATOM 6707 O O . TRP C 3 458 ? 228.15160 217.39598 167.19364 1.000 49.34122 435 TRP A O 1
ATOM 6718 N N . SER C 3 459 ? 226.62662 217.88053 168.77105 1.000 45.55071 436 SER A N 1
ATOM 6719 C CA . SER C 3 459 ? 226.99800 216.76682 169.63265 1.000 38.71837 436 SER A CA 1
ATOM 6720 C C . SER C 3 459 ? 226.29863 215.47097 169.25230 1.000 36.67001 436 SER A C 1
ATOM 6721 O O . SER C 3 459 ? 226.49247 214.46148 169.93670 1.000 40.85263 436 SER A O 1
ATOM 6724 N N . LYS C 3 460 ? 225.49049 215.48128 168.19122 1.000 29.05872 437 LYS A N 1
ATOM 6725 C CA . LYS C 3 460 ? 224.70288 214.32307 167.77378 1.000 23.03351 437 LYS A CA 1
ATOM 6726 C C . LYS C 3 460 ? 223.75541 213.86691 168.87737 1.000 29.85151 437 LYS A C 1
ATOM 6727 O O . LYS C 3 460 ? 223.49117 212.67215 169.02878 1.000 40.70201 437 LYS A O 1
ATOM 6733 N N . TRP C 3 461 ? 223.24794 214.82713 169.65341 1.000 28.47087 438 TRP A N 1
ATOM 6734 C CA . TRP C 3 461 ? 222.25838 214.57917 170.70125 1.000 19.54605 438 TRP A CA 1
ATOM 6735 C C . TRP C 3 461 ? 222.74384 213.54288 171.70961 1.000 20.63719 438 TRP A C 1
ATOM 6736 O O . TRP C 3 461 ? 221.95330 212.76514 172.24725 1.000 36.80901 438 TRP A O 1
ATOM 6747 N N . SER C 3 462 ? 224.04674 213.52744 171.97540 1.000 19.86159 439 SER A N 1
ATOM 6748 C CA . SER C 3 462 ? 224.64908 212.58116 172.90073 1.000 19.23145 439 SER A CA 1
ATOM 6749 C C . SER C 3 462 ? 225.56113 213.32085 173.86602 1.000 27.15650 439 SER A C 1
ATOM 6750 O O . SER C 3 462 ? 226.30293 214.22212 173.46591 1.000 38.94728 439 SER A O 1
ATOM 6753 N N . LEU C 3 463 ? 225.49968 212.93575 175.14180 1.000 30.72975 440 LEU A N 1
ATOM 6754 C CA . LEU C 3 463 ? 226.35764 213.54850 176.14791 1.000 27.61223 440 LEU A CA 1
ATOM 6755 C C . LEU C 3 463 ? 227.80749 213.10231 176.02144 1.000 26.40574 440 LEU A C 1
ATOM 6756 O O . LEU C 3 463 ? 228.69816 213.77578 176.54819 1.000 38.46106 440 LEU A O 1
ATOM 6761 N N . ALA C 3 464 ? 228.06376 211.98568 175.33997 1.000 23.72348 441 ALA A N 1
ATOM 6762 C CA . ALA C 3 464 ? 229.42446 211.49657 175.16479 1.000 24.92680 441 ALA A CA 1
ATOM 6763 C C . ALA C 3 464 ? 230.23000 212.31699 174.16694 1.000 32.01573 441 ALA A C 1
ATOM 6764 O O . ALA C 3 464 ? 231.45458 212.16486 174.11707 1.000 48.44452 441 ALA A O 1
ATOM 6766 N N . ASN C 3 465 ? 229.58433 213.17120 173.37575 1.000 29.89404 442 ASN A N 1
ATOM 6767 C CA . ASN C 3 465 ? 230.25353 213.92468 172.32524 1.000 25.92365 442 ASN A CA 1
ATOM 6768 C C . ASN C 3 465 ? 230.56057 215.36259 172.72330 1.000 37.30320 442 ASN A C 1
ATOM 6769 O O . ASN C 3 465 ? 230.99740 216.14614 171.87553 1.000 53.16460 442 ASN A O 1
ATOM 6774 N N . ILE C 3 466 ? 230.34019 215.73107 173.98325 1.000 33.92451 443 ILE A N 1
ATOM 6775 C CA . ILE C 3 466 ? 230.63634 217.08248 174.44574 1.000 32.99014 443 ILE A CA 1
ATOM 6776 C C . ILE C 3 466 ? 232.10493 217.16016 174.84312 1.000 39.24058 443 ILE A C 1
ATOM 6777 O O . ILE C 3 466 ? 232.77711 216.13181 174.97649 1.000 41.04545 443 ILE A O 1
ATOM 6782 N N . SER C 3 467 ? 232.61343 218.37663 175.02538 1.000 47.70308 444 SER A N 1
ATOM 6783 C CA . SER C 3 467 ? 234.02930 218.56984 175.30003 1.000 47.81446 444 SER A CA 1
ATOM 6784 C C . SER C 3 467 ? 234.40509 218.00013 176.66615 1.000 48.42166 444 SER A C 1
ATOM 6785 O O . SER C 3 467 ? 233.56186 217.80117 177.54410 1.000 55.81154 444 SER A O 1
ATOM 6788 N N . GLN C 3 468 ? 235.70331 217.73506 176.83350 1.000 46.71063 445 GLN A N 1
ATOM 6789 C CA . GLN C 3 468 ? 236.17974 217.06761 178.04144 1.000 43.57127 445 GLN A CA 1
ATOM 6790 C C . GLN C 3 468 ? 236.01913 217.94714 179.27600 1.000 49.98443 445 GLN A C 1
ATOM 6791 O O . GLN C 3 468 ? 235.72272 217.44305 180.36404 1.000 57.21235 445 GLN A O 1
ATOM 6797 N N . SER C 3 469 ? 236.23204 219.25776 179.13837 1.000 48.53214 446 SER A N 1
ATOM 6798 C CA . SER C 3 469 ? 236.05094 220.15347 180.27779 1.000 50.12983 446 SER A CA 1
ATOM 6799 C C . SER C 3 469 ? 234.59395 220.18999 180.72227 1.000 52.33091 446 SER A C 1
ATOM 6800 O O . SER C 3 469 ? 234.29878 220.19399 181.92561 1.000 55.21623 446 SER A O 1
ATOM 6803 N N . GLU C 3 470 ? 233.66833 220.21837 179.76162 1.000 47.24269 447 GLU A N 1
ATOM 6804 C CA . GLU C 3 470 ? 232.25076 220.15644 180.09593 1.000 43.47009 447 GLU A CA 1
ATOM 6805 C C . GLU C 3 470 ? 231.90746 218.83623 180.77133 1.000 47.14577 447 GLU A C 1
ATOM 6806 O O . GLU C 3 470 ? 231.10882 218.80204 181.71389 1.000 52.52502 447 GLU A O 1
ATOM 6812 N N . LYS C 3 471 ? 232.50752 217.73807 180.30555 1.000 35.22972 448 LYS A N 1
ATOM 6813 C CA . LYS C 3 471 ? 232.30052 216.44793 180.95417 1.000 31.34152 448 LYS A CA 1
ATOM 6814 C C . LYS C 3 471 ? 232.81305 216.46061 182.38723 1.000 36.37568 448 LYS A C 1
ATOM 6815 O O . LYS C 3 471 ? 232.17271 215.90678 183.28528 1.000 48.65187 448 LYS A O 1
ATOM 6821 N N . ASP C 3 472 ? 233.97393 217.07636 182.61885 1.000 43.34779 449 ASP A N 1
ATOM 6822 C CA . ASP C 3 472 ? 234.51565 217.15062 183.97194 1.000 39.92952 449 ASP A CA 1
ATOM 6823 C C . ASP C 3 472 ? 233.60811 217.96365 184.88454 1.000 43.26100 449 ASP A C 1
ATOM 6824 O O . ASP C 3 472 ? 233.34970 217.56990 186.02839 1.000 50.12468 449 ASP A O 1
ATOM 6829 N N . ALA C 3 473 ? 233.11155 219.10120 184.39379 1.000 36.22723 450 ALA A N 1
ATOM 6830 C CA . ALA C 3 473 ? 232.19284 219.90667 185.19302 1.000 34.38405 450 ALA A CA 1
ATOM 6831 C C . ALA C 3 473 ? 230.90568 219.14477 185.48785 1.000 45.78150 450 ALA A C 1
ATOM 6832 O O . ALA C 3 473 ? 230.38992 219.18639 186.61374 1.000 51.03562 450 ALA A O 1
ATOM 6834 N N . LEU C 3 474 ? 230.37816 218.43214 184.48954 1.000 35.79378 451 LEU A N 1
ATOM 6835 C CA . LEU C 3 474 ? 229.15928 217.65932 184.69401 1.000 24.78772 451 LEU A CA 1
ATOM 6836 C C . LEU C 3 474 ? 229.37631 216.53706 185.69966 1.000 25.74876 451 LEU A C 1
ATOM 6837 O O . LEU C 3 474 ? 228.50878 216.27378 186.53549 1.000 44.20165 451 LEU A O 1
ATOM 6842 N N . ILE C 3 475 ? 230.52457 215.86035 185.63192 1.000 21.76622 452 ILE A N 1
ATOM 6843 C CA . ILE C 3 475 ? 230.82329 214.79642 186.58751 1.000 27.33267 452 ILE A CA 1
ATOM 6844 C C . ILE C 3 475 ? 230.95095 215.36598 187.99265 1.000 26.93205 452 ILE A C 1
ATOM 6845 O O . ILE C 3 475 ? 230.46840 214.77472 188.96779 1.000 42.71916 452 ILE A O 1
ATOM 6850 N N . LYS C 3 476 ? 231.60850 216.52047 188.11928 1.000 35.02959 453 LYS A N 1
ATOM 6851 C CA . LYS C 3 476 ? 231.74586 217.15732 189.42354 1.000 36.56413 453 LYS A CA 1
ATOM 6852 C C . LYS C 3 476 ? 230.38489 217.51034 190.00781 1.000 34.66442 453 LYS A C 1
ATOM 6853 O O . LYS C 3 476 ? 230.14708 217.32031 191.20589 1.000 36.23763 453 LYS A O 1
ATOM 6859 N N . GLU C 3 477 ? 229.47849 218.02946 189.17708 1.000 36.49627 454 GLU A N 1
ATOM 6860 C CA . GLU C 3 477 ? 228.12823 218.31637 189.65414 1.000 29.57373 454 GLU A CA 1
ATOM 6861 C C . GLU C 3 477 ? 227.37617 217.03802 190.01213 1.000 34.56372 454 GLU A C 1
ATOM 6862 O O . GLU C 3 477 ? 226.69411 216.97984 191.04091 1.000 41.98038 454 GLU A O 1
ATOM 6868 N N . TYR C 3 478 ? 227.50174 216.00101 189.18282 1.000 26.96907 455 TYR A N 1
ATOM 6869 C CA . TYR C 3 478 ? 226.67975 214.80374 189.30665 1.000 17.14408 455 TYR A CA 1
ATOM 6870 C C . TYR C 3 478 ? 227.10608 213.91778 190.46852 1.000 27.34063 455 TYR A C 1
ATOM 6871 O O . TYR C 3 478 ? 226.27954 213.17296 191.00717 1.000 33.36992 455 TYR A O 1
ATOM 6880 N N . LYS C 3 479 ? 228.38539 213.95634 190.84768 1.000 32.86913 456 LYS A N 1
ATOM 6881 C CA . LYS C 3 479 ? 228.83929 213.15472 191.97943 1.000 29.85858 456 LYS A CA 1
ATOM 6882 C C . LYS C 3 479 ? 228.12549 213.54339 193.26633 1.000 33.95342 456 LYS A C 1
ATOM 6883 O O . LYS C 3 479 ? 227.96751 212.71022 194.16539 1.000 36.03648 456 LYS A O 1
ATOM 6889 N N . GLN C 3 480 ? 227.68834 214.79781 193.37232 1.000 28.09214 457 GLN A N 1
ATOM 6890 C CA . GLN C 3 480 ? 227.12345 215.30539 194.61357 1.000 26.52710 457 GLN A CA 1
ATOM 6891 C C . GLN C 3 480 ? 225.66204 214.92400 194.81041 1.000 35.00321 457 GLN A C 1
ATOM 6892 O O . GLN C 3 480 ? 225.19570 214.90322 195.95375 1.000 40.47769 457 GLN A O 1
ATOM 6898 N N . PHE C 3 481 ? 224.92688 214.62077 193.73566 1.000 36.98024 458 PHE A N 1
ATOM 6899 C CA . PHE C 3 481 ? 223.51424 214.27667 193.85787 1.000 22.41412 458 PHE A CA 1
ATOM 6900 C C . PHE C 3 481 ? 223.15794 213.00438 193.09572 1.000 23.53712 458 PHE A C 1
ATOM 6901 O O . PHE C 3 481 ? 221.97570 212.75616 192.84356 1.000 32.65396 458 PHE A O 1
ATOM 6909 N N . GLN C 3 482 ? 224.15039 212.18930 192.73727 1.000 27.19272 459 GLN A N 1
ATOM 6910 C CA . GLN C 3 482 ? 223.86193 210.92977 192.05632 1.000 18.78107 459 GLN A CA 1
ATOM 6911 C C . GLN C 3 482 ? 222.85377 210.03114 192.76753 1.000 30.89259 459 GLN A C 1
ATOM 6912 O O . GLN C 3 482 ? 222.02477 209.42827 192.06667 1.000 39.55915 459 GLN A O 1
ATOM 6918 N N . PRO C 3 483 ? 222.87960 209.84726 194.09577 1.000 27.23009 460 PRO A N 1
ATOM 6919 C CA . PRO C 3 483 ? 221.87883 208.94992 194.70520 1.000 18.64509 460 PRO A CA 1
ATOM 6920 C C . PRO C 3 483 ? 220.43765 209.35623 194.43973 1.000 22.86006 460 PRO A C 1
ATOM 6921 O O . PRO C 3 483 ? 219.60011 208.49019 194.15357 1.000 27.48843 460 PRO A O 1
ATOM 6925 N N . HIS C 3 484 ? 220.12694 210.65360 194.50702 1.000 25.81886 461 HIS A N 1
ATOM 6926 C CA . HIS C 3 484 ? 218.76003 211.09972 194.25308 1.000 24.72526 461 HIS A CA 1
ATOM 6927 C C . HIS C 3 484 ? 218.35079 210.83196 192.81175 1.000 22.58800 461 HIS A C 1
ATOM 6928 O O . HIS C 3 484 ? 217.22519 210.39473 192.54843 1.000 33.39975 461 HIS A O 1
ATOM 6935 N N . PHE C 3 485 ? 219.24999 211.09930 191.86410 1.000 16.51491 462 PHE A N 1
ATOM 6936 C CA . PHE C 3 485 ? 218.95133 210.84363 190.45994 1.000 14.80327 462 PHE A CA 1
ATOM 6937 C C . PHE C 3 485 ? 218.78034 209.35251 190.19401 1.000 21.79935 462 PHE A C 1
ATOM 6938 O O . PHE C 3 485 ? 217.87762 208.94621 189.45374 1.000 28.14907 462 PHE A O 1
ATOM 6946 N N . ALA C 3 486 ? 219.63482 208.52403 190.79598 1.000 15.10337 463 ALA A N 1
ATOM 6947 C CA . ALA C 3 486 ? 219.62572 207.09506 190.51059 1.000 9.37971 463 ALA A CA 1
ATOM 6948 C C . ALA C 3 486 ? 218.45166 206.38835 191.17258 1.000 25.38594 463 ALA A C 1
ATOM 6949 O O . ALA C 3 486 ? 217.97659 205.37181 190.65555 1.000 33.66273 463 ALA A O 1
ATOM 6951 N N . ALA C 3 487 ? 217.97673 206.89363 192.31356 1.000 21.52835 464 ALA A N 1
ATOM 6952 C CA . ALA C 3 487 ? 216.81310 206.28486 192.94815 1.000 8.69687 464 ALA A CA 1
ATOM 6953 C C . ALA C 3 487 ? 215.58206 206.39238 192.05802 1.000 22.48888 464 ALA A C 1
ATOM 6954 O O . ALA C 3 487 ? 214.80911 205.43545 191.93395 1.000 33.26709 464 ALA A O 1
ATOM 6956 N N . LEU C 3 488 ? 215.38553 207.54961 191.42665 1.000 20.88228 465 LEU A N 1
ATOM 6957 C CA . LEU C 3 488 ? 214.21818 207.74620 190.57686 1.000 8.91883 465 LEU A CA 1
ATOM 6958 C C . LEU C 3 488 ? 214.44514 207.21148 189.16827 1.000 13.96123 465 LEU A C 1
ATOM 6959 O O . LEU C 3 488 ? 213.51619 206.68512 188.54694 1.000 29.96594 465 LEU A O 1
ATOM 6964 N N . TYR C 3 489 ? 215.66588 207.33173 188.64970 1.000 19.02136 466 TYR A N 1
ATOM 6965 C CA . TYR C 3 489 ? 215.98769 206.96018 187.27153 1.000 14.14149 466 TYR A CA 1
ATOM 6966 C C . TYR C 3 489 ? 217.22893 206.07981 187.25208 1.000 15.71947 466 TYR A C 1
ATOM 6967 O O . TYR C 3 489 ? 218.32943 206.54385 186.92677 1.000 38.45610 466 TYR A O 1
ATOM 6976 N N . PRO C 3 490 ? 217.08843 204.79817 187.59869 1.000 23.52617 467 PRO A N 1
ATOM 6977 C CA . PRO C 3 490 ? 218.24828 203.89251 187.54913 1.000 20.48984 467 PRO A CA 1
ATOM 6978 C C . PRO C 3 490 ? 218.84851 203.72948 186.16223 1.000 22.21909 467 PRO A C 1
ATOM 6979 O O . PRO C 3 490 ? 220.03615 203.40098 186.05743 1.000 39.24595 467 PRO A O 1
ATOM 6983 N N . ASP C 3 491 ? 218.07696 203.94516 185.09706 1.000 19.85922 468 ASP A N 1
ATOM 6984 C CA . ASP C 3 491 ? 218.58873 203.77355 183.74197 1.000 22.26136 468 ASP A CA 1
ATOM 6985 C C . ASP C 3 491 ? 219.23491 205.04319 183.20088 1.000 21.28721 468 ASP A C 1
ATOM 6986 O O . ASP C 3 491 ? 220.29408 204.97938 182.56318 1.000 33.05528 468 ASP A O 1
ATOM 6991 N N . ILE C 3 492 ? 218.61850 206.20055 183.44918 1.000 15.14250 469 ILE A N 1
ATOM 6992 C CA . ILE C 3 492 ? 219.22340 207.46253 183.03988 1.000 8.28261 469 ILE A CA 1
ATOM 6993 C C . ILE C 3 492 ? 220.52180 207.69578 183.79494 1.000 17.20163 469 ILE A C 1
ATOM 6994 O O . ILE C 3 492 ? 221.45133 208.31495 183.26839 1.000 32.18809 469 ILE A O 1
ATOM 6999 N N . ASP C 3 493 ? 220.61239 207.20547 185.03297 1.000 13.90261 470 ASP A N 1
ATOM 7000 C CA . ASP C 3 493 ? 221.85804 207.31140 185.78608 1.000 17.39089 470 ASP A CA 1
ATOM 7001 C C . ASP C 3 493 ? 222.98201 206.54956 185.09540 1.000 20.79281 470 ASP A C 1
ATOM 7002 O O . ASP C 3 493 ? 224.09862 207.06149 184.94887 1.000 35.28248 470 ASP A O 1
ATOM 7007 N N . LYS C 3 494 ? 222.69940 205.32171 184.65479 1.000 17.32800 471 LYS A N 1
ATOM 7008 C CA . LYS C 3 494 ? 223.70102 204.54683 183.93143 1.000 18.28555 471 LYS A CA 1
ATOM 7009 C C . LYS C 3 494 ? 224.06238 205.21499 182.61366 1.000 19.69580 471 LYS A C 1
ATOM 7010 O O . LYS C 3 494 ? 225.23548 205.23997 182.22206 1.000 35.95841 471 LYS A O 1
ATOM 7016 N N . LEU C 3 495 ? 223.06440 205.76321 181.91649 1.000 19.03079 472 LEU A N 1
ATOM 7017 C CA . LEU C 3 495 ? 223.33870 206.47685 180.67312 1.000 14.72614 472 LEU A CA 1
ATOM 7018 C C . LEU C 3 495 ? 224.26660 207.66159 180.91115 1.000 12.77606 472 LEU A C 1
ATOM 7019 O O . LEU C 3 495 ? 225.22611 207.86797 180.16066 1.000 32.87390 472 LEU A O 1
ATOM 7024 N N . VAL C 3 496 ? 224.00458 208.44032 181.96250 1.000 19.44014 473 VAL A N 1
ATOM 7025 C CA . VAL C 3 496 ? 224.83058 209.60556 182.26486 1.000 10.82299 473 VAL A CA 1
ATOM 7026 C C . VAL C 3 496 ? 226.24797 209.17952 182.62174 1.000 20.83911 473 VAL A C 1
ATOM 7027 O O . VAL C 3 496 ? 227.22719 209.77196 182.15058 1.000 32.15699 473 VAL A O 1
ATOM 7031 N N . VAL C 3 497 ? 226.38188 208.14534 183.45582 1.000 34.70048 474 VAL A N 1
ATOM 7032 C CA . VAL C 3 497 ? 227.70844 207.69130 183.86566 1.000 31.06923 474 VAL A CA 1
ATOM 7033 C C . VAL C 3 497 ? 228.50465 207.20227 182.66223 1.000 29.29331 474 VAL A C 1
ATOM 7034 O O . VAL C 3 497 ? 229.68464 207.54012 182.50170 1.000 34.21948 474 VAL A O 1
ATOM 7038 N N . ASP C 3 498 ? 227.87346 206.41211 181.79000 1.000 29.15614 475 ASP A N 1
ATOM 7039 C CA . ASP C 3 498 ? 228.58419 205.88868 180.62826 1.000 27.99487 475 ASP A CA 1
ATOM 7040 C C . ASP C 3 498 ? 228.91910 206.99173 179.63227 1.000 34.98357 475 ASP A C 1
ATOM 7041 O O . ASP C 3 498 ? 229.96974 206.94872 178.98382 1.000 43.50165 475 ASP A O 1
ATOM 7046 N N . ALA C 3 499 ? 228.04400 207.98794 179.49030 1.000 26.06070 476 ALA A N 1
ATOM 7047 C CA . ALA C 3 499 ? 228.32823 209.06905 178.55668 1.000 8.22104 476 ALA A CA 1
ATOM 7048 C C . ALA C 3 499 ? 229.42775 209.98649 179.07279 1.000 20.11982 476 ALA A C 1
ATOM 7049 O O . ALA C 3 499 ? 230.20626 210.52342 178.27820 1.000 33.75127 476 ALA A O 1
ATOM 7051 N N . LEU C 3 500 ? 229.51564 210.17601 180.38770 1.000 23.78520 477 LEU A N 1
ATOM 7052 C CA . LEU C 3 500 ? 230.48284 211.11427 180.94001 1.000 21.35239 477 LEU A CA 1
ATOM 7053 C C . LEU C 3 500 ? 231.84174 210.49094 181.22896 1.000 31.70123 477 LEU A C 1
ATOM 7054 O O . LEU C 3 500 ? 232.85815 211.18827 181.13937 1.000 41.97836 477 LEU A O 1
ATOM 7059 N N . THR C 3 501 ? 231.89907 209.20182 181.56762 1.000 40.31566 478 THR A N 1
ATOM 7060 C CA . THR C 3 501 ? 233.14889 208.61436 182.03324 1.000 37.23064 478 THR A CA 1
ATOM 7061 C C . THR C 3 501 ? 233.85333 207.74339 181.00223 1.000 37.46528 478 THR A C 1
ATOM 7062 O O . THR C 3 501 ? 235.07201 207.56702 181.10269 1.000 45.53534 478 THR A O 1
ATOM 7066 N N . GLN C 3 502 ? 233.13602 207.19514 180.02676 1.000 44.27296 479 GLN A N 1
ATOM 7067 C CA . GLN C 3 502 ? 233.77592 206.33296 179.04790 1.000 48.91030 479 GLN A CA 1
ATOM 7068 C C . GLN C 3 502 ? 234.69871 207.14299 178.13833 1.000 55.69260 479 GLN A C 1
ATOM 7069 O O . GLN C 3 502 ? 234.41339 208.30038 177.82007 1.000 55.12778 479 GLN A O 1
ATOM 7075 N N . PRO C 3 503 ? 235.81799 206.55920 177.71446 1.000 60.00108 480 PRO A N 1
ATOM 7076 C CA . PRO C 3 503 ? 236.65515 207.22582 176.71223 1.000 58.52291 480 PRO A CA 1
ATOM 7077 C C . PRO C 3 503 ? 236.00946 207.14722 175.33894 1.000 62.95330 480 PRO A C 1
ATOM 7078 O O . PRO C 3 503 ? 235.41290 206.13292 174.97057 1.000 60.87269 480 PRO A O 1
ATOM 7082 N N . THR C 3 504 ? 236.13372 208.23551 174.57731 1.000 75.74447 481 THR A N 1
ATOM 7083 C CA . THR C 3 504 ? 235.50066 208.29419 173.26508 1.000 79.22144 481 THR A CA 1
ATOM 7084 C C . THR C 3 504 ? 236.14470 207.34033 172.26467 1.000 79.22987 481 THR A C 1
ATOM 7085 O O . THR C 3 504 ? 235.50498 206.98240 171.26898 1.000 76.52162 481 THR A O 1
ATOM 7089 N N . GLY C 3 505 ? 237.38203 206.90765 172.51462 1.000 76.43259 482 GLY A N 1
ATOM 7090 C CA . GLY C 3 505 ? 238.02833 205.97851 171.60263 1.000 75.98972 482 GLY A CA 1
ATOM 7091 C C . GLY C 3 505 ? 237.35621 204.61920 171.56825 1.000 74.66008 482 GLY A C 1
ATOM 7092 O O . GLY C 3 505 ? 237.29676 203.97365 170.51820 1.000 76.10031 482 GLY A O 1
ATOM 7093 N N . SER C 3 506 ? 236.84692 204.16493 172.71034 1.000 69.68189 483 SER A N 1
ATOM 7094 C CA . SER C 3 506 ? 236.22613 202.84990 172.78691 1.000 69.71839 483 SER A CA 1
ATOM 7095 C C . SER C 3 506 ? 234.94543 202.80274 171.96221 1.000 69.75170 483 SER A C 1
ATOM 7096 O O . SER C 3 506 ? 234.12035 203.71916 172.00827 1.000 68.61204 483 SER A O 1
ATOM 7099 N N . ASN C 3 507 ? 234.78504 201.72381 171.20266 1.000 60.56184 484 ASN A N 1
ATOM 7100 C CA . ASN C 3 507 ? 233.59656 201.53975 170.38880 1.000 53.29893 484 ASN A CA 1
ATOM 7101 C C . ASN C 3 507 ? 232.45257 200.97592 171.22658 1.000 54.43865 484 ASN A C 1
ATOM 7102 O O . ASN C 3 507 ? 232.65667 200.35963 172.27540 1.000 60.78060 484 ASN A O 1
ATOM 7107 N N . ILE C 3 508 ? 231.22931 201.19947 170.74230 1.000 38.30160 485 ILE A N 1
ATOM 7108 C CA . ILE C 3 508 ? 230.04468 200.72225 171.44822 1.000 38.42408 485 ILE A CA 1
ATOM 7109 C C . ILE C 3 508 ? 229.96662 199.19964 171.41502 1.000 41.10707 485 ILE A C 1
ATOM 7110 O O . ILE C 3 508 ? 229.46985 198.57590 172.36142 1.000 47.07290 485 ILE A O 1
ATOM 7115 N N . VAL C 3 509 ? 230.46766 198.57657 170.34565 1.000 37.69005 486 VAL A N 1
ATOM 7116 C CA . VAL C 3 509 ? 230.33844 197.12863 170.18752 1.000 33.85040 486 VAL A CA 1
ATOM 7117 C C . VAL C 3 509 ? 231.05522 196.39700 171.31485 1.000 38.09335 486 VAL A C 1
ATOM 7118 O O . VAL C 3 509 ? 230.52277 195.44576 171.89829 1.000 47.14032 486 VAL A O 1
ATOM 7122 N N . SER C 3 510 ? 232.27946 196.82337 171.63157 1.000 39.52199 487 SER A N 1
ATOM 7123 C CA . SER C 3 510 ? 233.05338 196.15796 172.67258 1.000 40.48125 487 SER A CA 1
ATOM 7124 C C . SER C 3 510 ? 232.42944 196.31759 174.05238 1.000 44.07584 487 SER A C 1
ATOM 7125 O O . SER C 3 510 ? 232.70356 195.50406 174.94041 1.000 45.59813 487 SER A O 1
ATOM 7128 N N . ARG C 3 511 ? 231.59838 197.34196 174.25125 1.000 42.47831 488 ARG A N 1
ATOM 7129 C CA . ARG C 3 511 ? 230.95006 197.54345 175.54009 1.000 32.73449 488 ARG A CA 1
ATOM 7130 C C . ARG C 3 511 ? 229.83676 196.53567 175.79332 1.000 38.79544 488 ARG A C 1
ATOM 7131 O O . ARG C 3 511 ? 229.41093 196.38232 176.94280 1.000 42.70398 488 ARG A O 1
ATOM 7139 N N . LEU C 3 512 ? 229.35716 195.85732 174.74835 1.000 41.04814 489 LEU A N 1
ATOM 7140 C CA . LEU C 3 512 ? 228.37391 194.77877 174.87450 1.000 40.07802 489 LEU A CA 1
ATOM 7141 C C . LEU C 3 512 ? 227.07612 195.26120 175.51961 1.000 40.02017 489 LEU A C 1
ATOM 7142 O O . LEU C 3 512 ? 226.51474 194.59918 176.39321 1.000 43.42725 489 LEU A O 1
ATOM 7147 N N . TYR C 3 513 ? 226.59129 196.41953 175.08151 1.000 40.84372 490 TYR A N 1
ATOM 7148 C CA . TYR C 3 513 ? 225.32513 196.93954 175.57746 1.000 29.60912 490 TYR A CA 1
ATOM 7149 C C . TYR C 3 513 ? 224.16568 196.03564 175.17216 1.000 33.18418 490 TYR A C 1
ATOM 7150 O O . TYR C 3 513 ? 224.18378 195.39445 174.11849 1.000 35.60158 490 TYR A O 1
ATOM 7159 N N . SER C 3 514 ? 223.15005 195.98773 176.02970 1.000 36.15732 491 SER A N 1
ATOM 7160 C CA . SER C 3 514 ? 221.94680 195.22493 175.74574 1.000 30.92706 491 SER A CA 1
ATOM 7161 C C . SER C 3 514 ? 221.05723 195.97946 174.75936 1.000 34.87180 491 SER A C 1
ATOM 7162 O O . SER C 3 514 ? 221.32859 197.12076 174.37873 1.000 42.52388 491 SER A O 1
ATOM 7165 N N . SER C 3 515 ? 219.97527 195.31946 174.34273 1.000 41.25697 492 SER A N 1
ATOM 7166 C CA . SER C 3 515 ? 219.09544 195.89943 173.33300 1.000 38.76853 492 SER A CA 1
ATOM 7167 C C . SER C 3 515 ? 218.37420 197.13396 173.86240 1.000 44.60215 492 SER A C 1
ATOM 7168 O O . SER C 3 515 ? 218.33454 198.17413 173.19554 1.000 47.81376 492 SER A O 1
ATOM 7171 N N . ASP C 3 516 ? 217.79572 197.04256 175.06187 1.000 40.46855 493 ASP A N 1
ATOM 7172 C CA . ASP C 3 516 ? 217.07228 198.18852 175.60263 1.000 45.37479 493 ASP A CA 1
ATOM 7173 C C . ASP C 3 516 ? 218.02500 199.28199 176.06655 1.000 37.88465 493 ASP A C 1
ATOM 7174 O O . ASP C 3 516 ? 217.68548 200.47153 176.00176 1.000 44.63082 493 ASP A O 1
ATOM 7179 N N . TYR C 3 517 ? 219.22349 198.90872 176.51722 1.000 17.51014 494 TYR A N 1
ATOM 7180 C CA . TYR C 3 517 ? 220.23296 199.92118 176.79478 1.000 21.09644 494 TYR A CA 1
ATOM 7181 C C . TYR C 3 517 ? 220.61070 200.66095 175.51963 1.000 28.66144 494 TYR A C 1
ATOM 7182 O O . TYR C 3 517 ? 220.77790 201.88263 175.53132 1.000 37.22702 494 TYR A O 1
ATOM 7191 N N . LYS C 3 518 ? 220.74899 199.93869 174.40720 1.000 34.87743 495 LYS A N 1
ATOM 7192 C CA . LYS C 3 518 ? 221.00538 200.60441 173.13564 1.000 26.88711 495 LYS A CA 1
ATOM 7193 C C . LYS C 3 518 ? 219.82423 201.46368 172.70665 1.000 29.38113 495 LYS A C 1
ATOM 7194 O O . LYS C 3 518 ? 220.01589 202.49192 172.04939 1.000 40.84563 495 LYS A O 1
ATOM 7200 N N . GLN C 3 519 ? 218.60234 201.05799 173.06001 1.000 28.75093 496 GLN A N 1
ATOM 7201 C CA . GLN C 3 519 ? 217.43494 201.88230 172.76450 1.000 29.84454 496 GLN A CA 1
ATOM 7202 C C . GLN C 3 519 ? 217.49110 203.20475 173.51574 1.000 36.82813 496 GLN A C 1
ATOM 7203 O O . GLN C 3 519 ? 217.20870 204.26526 172.94662 1.000 40.14317 496 GLN A O 1
ATOM 7209 N N . LEU C 3 520 ? 217.84583 203.15911 174.79941 1.000 31.28250 497 LEU A N 1
ATOM 7210 C CA . LEU C 3 520 ? 217.99099 204.39397 175.56553 1.000 26.65606 497 LEU A CA 1
ATOM 7211 C C . LEU C 3 520 ? 219.18046 205.21169 175.07147 1.000 27.55995 497 LEU A C 1
ATOM 7212 O O . LEU C 3 520 ? 219.13441 206.44708 175.06120 1.000 39.91528 497 LEU A O 1
ATOM 7217 N N . TRP C 3 521 ? 220.24913 204.53377 174.65055 1.000 23.74606 498 TRP A N 1
ATOM 7218 C CA . TRP C 3 521 ? 221.46978 205.20981 174.22580 1.000 7.94324 498 TRP A CA 1
ATOM 7219 C C . TRP C 3 521 ? 221.24322 206.02121 172.95718 1.000 21.76802 498 TRP A C 1
ATOM 7220 O O . TRP C 3 521 ? 221.83814 207.09045 172.78301 1.000 34.93960 498 TRP A O 1
ATOM 7231 N N . SER C 3 522 ? 220.39244 205.52661 172.05822 1.000 27.88282 499 SER A N 1
ATOM 7232 C CA . SER C 3 522 ? 220.11069 206.21131 170.80455 1.000 16.70650 499 SER A CA 1
ATOM 7233 C C . SER C 3 522 ? 219.18909 207.40930 170.97317 1.000 20.69646 499 SER A C 1
ATOM 7234 O O . SER C 3 522 ? 219.03603 208.18759 170.02711 1.000 42.55964 499 SER A O 1
ATOM 7237 N N . SER C 3 523 ? 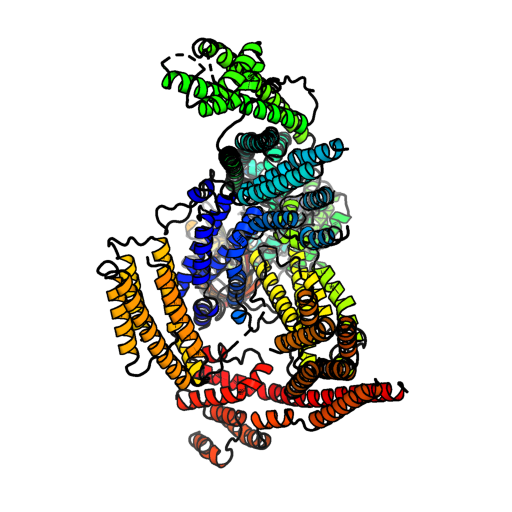218.57647 207.57610 172.14029 1.000 27.15536 500 SER A N 1
ATOM 7238 C CA . SER C 3 523 ? 217.67902 208.69472 172.36651 1.000 26.55136 500 SER A CA 1
ATOM 7239 C C . SER C 3 523 ? 218.46578 209.99775 172.48359 1.000 25.83469 500 SER A C 1
ATOM 7240 O O . SER C 3 523 ? 219.69541 210.01337 172.57051 1.000 32.65199 500 SER A O 1
ATOM 7243 N N . ASP C 3 524 ? 217.73245 211.10640 172.47268 1.000 32.41471 501 ASP A N 1
ATOM 7244 C CA . ASP C 3 524 ? 218.31864 212.41412 172.74010 1.000 23.39559 501 ASP A CA 1
ATOM 7245 C C . ASP C 3 524 ? 218.70809 212.47237 174.21192 1.000 19.44513 501 ASP A C 1
ATOM 7246 O O . ASP C 3 524 ? 217.84143 212.57025 175.08506 1.000 29.24955 501 ASP A O 1
ATOM 7251 N N . HIS C 3 525 ? 220.01244 212.40840 174.48930 1.000 18.91530 502 HIS A N 1
ATOM 7252 C CA . HIS C 3 525 ? 220.47614 212.34225 175.87219 1.000 20.20123 502 HIS A CA 1
ATOM 7253 C C . HIS C 3 525 ? 220.08452 213.59121 176.65084 1.000 24.89311 502 HIS A C 1
ATOM 7254 O O . HIS C 3 525 ? 219.68178 213.50467 177.81746 1.000 34.43887 502 HIS A O 1
ATOM 7261 N N . PHE C 3 526 ? 220.19928 214.76235 176.02182 1.000 28.80398 503 PHE A N 1
ATOM 7262 C CA . PHE C 3 526 ? 219.87439 216.00842 176.70616 1.000 19.61934 503 PHE A CA 1
ATOM 7263 C C . PHE C 3 526 ? 218.40926 216.04603 177.11788 1.000 22.73105 503 PHE A C 1
ATOM 7264 O O . PHE C 3 526 ? 218.08470 216.44193 178.24198 1.000 37.35986 503 PHE A O 1
ATOM 7272 N N . LYS C 3 527 ? 217.51080 215.62624 176.22484 1.000 17.73878 504 LYS A N 1
ATOM 7273 C CA . LYS C 3 527 ? 216.09186 215.58820 176.56239 1.000 17.94690 504 LYS A CA 1
ATOM 7274 C C . LYS C 3 527 ? 215.81553 214.58815 177.67813 1.000 28.01408 504 LYS A C 1
ATOM 7275 O O . LYS C 3 527 ? 215.04345 214.87378 178.60301 1.000 43.12647 504 LYS A O 1
ATOM 7281 N N . GLN C 3 528 ? 216.44518 213.41207 177.61131 1.000 22.68919 505 GLN A N 1
ATOM 7282 C CA . GLN C 3 528 ? 216.24739 212.40176 178.64486 1.000 17.85218 505 GLN A CA 1
ATOM 7283 C C . GLN C 3 528 ? 216.67666 212.91657 180.01043 1.000 19.18003 505 GLN A C 1
ATOM 7284 O O . GLN C 3 528 ? 215.98018 212.70263 181.00852 1.000 35.41554 505 GLN A O 1
ATOM 7290 N N . VAL C 3 529 ? 217.82529 213.59041 180.07848 1.000 16.69170 506 VAL A N 1
ATOM 7291 C CA . VAL C 3 529 ? 218.29720 214.09833 181.36193 1.000 19.75365 506 VAL A CA 1
ATOM 7292 C C . VAL C 3 529 ? 217.43144 215.26050 181.83582 1.000 26.06115 506 VAL A C 1
ATOM 7293 O O . VAL C 3 529 ? 217.10044 215.35882 183.02327 1.000 34.67254 506 VAL A O 1
ATOM 7297 N N . LEU C 3 530 ? 217.04664 216.15640 180.92271 1.000 25.88324 507 LEU A N 1
ATOM 7298 C CA . LEU C 3 530 ? 216.25861 217.31946 181.31287 1.000 17.36022 507 LEU A CA 1
ATOM 7299 C C . LEU C 3 530 ? 214.86353 216.93096 181.78165 1.000 31.91821 507 LEU A C 1
ATOM 7300 O O . LEU C 3 530 ? 214.26271 217.65003 182.58731 1.000 42.79751 507 LEU A O 1
ATOM 7305 N N . SER C 3 531 ? 214.33047 215.80783 181.29624 1.000 28.68292 508 SER A N 1
ATOM 7306 C CA . SER C 3 531 ? 213.01931 215.36473 181.75378 1.000 19.38853 508 SER A CA 1
ATOM 7307 C C . SER C 3 531 ? 213.02652 214.88587 183.20101 1.000 29.48939 508 SER A C 1
ATOM 7308 O O . SER C 3 531 ? 211.95032 214.68264 183.77128 1.000 41.86255 508 SER A O 1
ATOM 7311 N N . CYS C 3 532 ? 214.19992 214.69952 183.80180 1.000 32.82861 509 CYS A N 1
ATOM 7312 C CA . CYS C 3 532 ? 214.32942 214.24893 185.18078 1.000 23.81561 509 CYS A CA 1
ATOM 7313 C C . CYS C 3 532 ? 214.49067 215.39389 186.17298 1.000 24.28038 509 CYS A C 1
ATOM 7314 O O . CYS C 3 532 ? 214.55028 215.14412 187.38375 1.000 35.30604 509 CYS A O 1
ATOM 7317 N N . LYS C 3 533 ? 214.55185 216.63631 185.68871 1.000 18.11502 510 LYS A N 1
ATOM 7318 C CA . LYS C 3 533 ? 214.95226 217.75935 186.53071 1.000 24.33444 510 LYS A CA 1
ATOM 7319 C C . LYS C 3 533 ? 213.94526 218.02032 187.64209 1.000 32.50437 510 LYS A C 1
ATOM 7320 O O . LYS C 3 533 ? 214.32147 218.15269 188.81303 1.000 35.51763 510 LYS A O 1
ATOM 7326 N N . ASP C 3 534 ? 212.66156 218.12001 187.29170 1.000 35.66201 511 ASP A N 1
ATOM 7327 C CA . ASP C 3 534 ? 211.65057 218.44514 188.29118 1.000 30.76640 511 ASP A CA 1
ATOM 7328 C C . ASP C 3 534 ? 211.58557 217.37799 189.37239 1.000 33.80415 511 ASP A C 1
ATOM 7329 O O . ASP C 3 534 ? 211.54601 217.69526 190.56614 1.000 41.57154 511 ASP A O 1
ATOM 7334 N N . SER C 3 535 ? 211.59916 216.10552 188.97295 1.000 31.78318 512 SER A N 1
ATOM 7335 C CA . SER C 3 535 ? 211.52612 215.02318 189.94637 1.000 17.33481 512 SER A CA 1
ATOM 7336 C C . SER C 3 535 ? 212.75308 214.99960 190.84947 1.000 19.12384 512 SER A C 1
ATOM 7337 O O . SER C 3 535 ? 212.62895 214.81406 192.06506 1.000 33.01069 512 SER A O 1
ATOM 7340 N N . VAL C 3 536 ? 213.94720 215.19597 190.28281 1.000 17.76619 513 VAL A N 1
ATOM 7341 C CA . VAL C 3 536 ? 215.15589 215.12731 191.09941 1.000 21.71093 513 VAL A CA 1
ATOM 7342 C C . VAL C 3 536 ? 215.21617 216.29797 192.07435 1.000 27.83195 513 VAL A C 1
ATOM 7343 O O . VAL C 3 536 ? 215.55593 216.12562 193.25400 1.000 40.34304 513 VAL A O 1
ATOM 7347 N N . LEU C 3 537 ? 214.87579 217.50289 191.60941 1.000 22.74905 514 LEU A N 1
ATOM 7348 C CA . LEU C 3 537 ? 214.87286 218.65672 192.50196 1.000 19.84160 514 LEU A CA 1
ATOM 7349 C C . LEU C 3 537 ? 213.82203 218.50543 193.59396 1.000 24.21420 514 LEU A C 1
ATOM 7350 O O . LEU C 3 537 ? 214.07033 218.85058 194.75673 1.000 33.02124 514 LEU A O 1
ATOM 7355 N N . SER C 3 538 ? 212.64195 217.98638 193.24196 1.000 24.76291 515 SER A N 1
ATOM 7356 C CA . SER C 3 538 ? 211.61437 217.74392 194.24575 1.000 18.56871 515 SER A CA 1
ATOM 7357 C C . SER C 3 538 ? 212.08939 216.73637 195.28057 1.000 24.12313 515 SER A C 1
ATOM 7358 O O . SER C 3 538 ? 211.85894 216.91641 196.47911 1.000 35.77752 515 SER A O 1
ATOM 7361 N N . SER C 3 539 ? 212.76269 215.67284 194.83646 1.000 20.32083 516 SER A N 1
ATOM 7362 C CA . SER C 3 539 ? 213.27755 214.67617 195.76880 1.000 8.37645 516 SER A CA 1
ATOM 7363 C C . SER C 3 539 ? 214.31190 215.27830 196.71223 1.000 19.87413 516 SER A C 1
ATOM 7364 O O . SER C 3 539 ? 214.30954 214.98707 197.91334 1.000 36.31535 516 SER A O 1
ATOM 7367 N N . ILE C 3 540 ? 215.20073 216.12538 196.19114 1.000 21.82239 517 ILE A N 1
ATOM 7368 C CA . ILE C 3 540 ? 216.22975 216.72708 197.03787 1.000 11.02247 517 ILE A CA 1
ATOM 7369 C C . ILE C 3 540 ? 215.60218 217.66507 198.06670 1.000 25.02821 517 ILE A C 1
ATOM 7370 O O . ILE C 3 540 ? 215.92913 217.61839 199.26296 1.000 37.76019 517 ILE A O 1
ATOM 7375 N N . GLN C 3 541 ? 214.68932 218.53150 197.62001 1.000 25.93480 518 GLN A N 1
ATOM 7376 C CA . GLN C 3 541 ? 214.04117 219.44608 198.55385 1.000 23.20352 518 GLN A CA 1
ATOM 7377 C C . GLN C 3 541 ? 213.18410 218.69891 199.56684 1.000 27.32160 518 GLN A C 1
ATOM 7378 O O . GLN C 3 541 ? 213.08623 219.11982 200.72447 1.000 37.53567 518 GLN A O 1
ATOM 7384 N N . GLN C 3 542 ? 212.58364 217.57720 199.16628 1.000 26.28520 519 GLN A N 1
ATOM 7385 C CA . GLN C 3 542 ? 211.80106 216.78461 200.10300 1.000 14.52300 519 GLN A CA 1
ATOM 7386 C C . GLN C 3 542 ? 212.68927 216.06383 201.10531 1.000 26.61624 519 GLN A C 1
ATOM 7387 O O . GLN C 3 542 ? 212.28764 215.87635 202.25422 1.000 42.44539 519 GLN A O 1
ATOM 7393 N N . SER C 3 543 ? 213.89370 215.65771 200.69967 1.000 27.83461 520 SER A N 1
ATOM 7394 C CA . SER C 3 543 ? 214.84393 215.10714 201.66177 1.000 19.28857 520 SER A CA 1
ATOM 7395 C C . SER C 3 543 ? 215.26388 216.16013 202.68006 1.000 24.37761 520 SER A C 1
ATOM 7396 O O . SER C 3 543 ? 215.37743 215.87150 203.87975 1.000 40.78619 520 SER A O 1
ATOM 7399 N N . LEU C 3 544 ? 215.49780 217.39129 202.21993 1.000 27.96749 521 LEU A N 1
ATOM 7400 C CA . LEU C 3 544 ? 215.81352 218.46924 203.15574 1.000 25.34743 521 LEU A CA 1
ATOM 7401 C C . LEU C 3 544 ? 214.65140 218.72896 204.11063 1.000 28.65504 521 LEU A C 1
ATOM 7402 O O . LEU C 3 544 ? 214.85348 218.92105 205.31851 1.000 38.75718 521 LEU A O 1
ATOM 7407 N N . ALA C 3 545 ? 213.42491 218.73435 203.58531 1.000 32.09502 522 ALA A N 1
ATOM 7408 C CA . ALA C 3 545 ? 212.25233 218.91595 204.43350 1.000 21.88619 522 ALA A CA 1
ATOM 7409 C C . ALA C 3 545 ? 212.10132 217.76647 205.42056 1.000 29.36066 522 ALA A C 1
ATOM 7410 O O . ALA C 3 545 ? 211.66651 217.96972 206.55753 1.000 44.46404 522 ALA A O 1
ATOM 7412 N N . GLN C 3 546 ? 212.44456 216.54898 204.99791 1.000 26.67484 523 GLN A N 1
ATOM 7413 C CA . GLN C 3 546 ? 212.40456 215.40175 205.89640 1.000 19.28313 523 GLN A CA 1
ATOM 7414 C C . GLN C 3 546 ? 213.39890 215.56391 207.03531 1.000 29.53594 523 GLN A C 1
ATOM 7415 O O . GLN C 3 546 ? 213.08762 215.25350 208.18973 1.000 46.70512 523 GLN A O 1
ATOM 7421 N N . SER C 3 547 ? 214.60298 216.04970 206.73062 1.000 35.28547 524 SER A N 1
ATOM 7422 C CA . SER C 3 547 ? 215.58107 216.28467 207.78975 1.000 30.71313 524 SER A CA 1
ATOM 7423 C C . SER C 3 547 ? 215.10294 217.36527 208.75532 1.000 30.28314 524 SER A C 1
ATOM 7424 O O . SER C 3 547 ? 215.25770 217.23244 209.97561 1.000 44.72498 524 SER A O 1
ATOM 7427 N N . GLU C 3 548 ? 214.50601 218.43805 208.23013 1.000 28.73848 525 GLU A N 1
ATOM 7428 C CA . GLU C 3 548 ? 213.98789 219.49092 209.10435 1.000 29.43160 525 GLU A CA 1
ATOM 7429 C C . GLU C 3 548 ? 212.84000 218.98095 209.97494 1.000 37.02407 525 GLU A C 1
ATOM 7430 O O . GLU C 3 548 ? 212.74746 219.31936 211.16329 1.000 43.88938 525 GLU A O 1
ATOM 7436 N N . PHE C 3 549 ? 211.95614 218.16673 209.39691 1.000 40.80519 526 PHE A N 1
ATOM 7437 C CA . PHE C 3 549 ? 210.85714 217.57575 210.15203 1.000 23.85376 526 PHE A CA 1
ATOM 7438 C C . PHE C 3 549 ? 211.37515 216.63871 211.23544 1.000 25.24663 526 PHE A C 1
ATOM 7439 O O . PHE C 3 549 ? 210.83703 216.60277 212.34854 1.000 44.13701 526 PHE A O 1
ATOM 7447 N N . LYS C 3 550 ? 212.42277 215.87237 210.92825 1.000 23.00934 527 LYS A N 1
ATOM 7448 C CA . LYS C 3 550 ? 213.04620 215.02988 211.94170 1.000 20.32238 527 LYS A CA 1
ATOM 7449 C C . LYS C 3 550 ? 213.64895 215.87259 213.05696 1.000 26.79165 527 LYS A C 1
ATOM 7450 O O . LYS C 3 550 ? 213.59133 215.49295 214.23091 1.000 43.07247 527 LYS A O 1
ATOM 7456 N N . ALA C 3 551 ? 214.23415 217.02095 212.70916 1.000 27.94820 528 ALA A N 1
ATOM 7457 C CA . ALA C 3 551 ? 214.75960 217.92059 213.73319 1.000 26.97815 528 ALA A CA 1
ATOM 7458 C C . ALA C 3 551 ? 213.64877 218.43634 214.64091 1.000 28.70624 528 ALA A C 1
ATOM 7459 O O . ALA C 3 551 ? 213.82030 218.51984 215.86311 1.000 34.58900 528 ALA A O 1
ATOM 7461 N N . LYS C 3 552 ? 212.50300 218.79339 214.05897 1.000 39.50872 529 LYS A N 1
ATOM 7462 C CA . LYS C 3 552 ? 211.36642 219.22352 214.87208 1.000 34.83282 529 LYS A CA 1
ATOM 7463 C C . LYS C 3 552 ? 210.87781 218.09781 215.77897 1.000 34.76672 529 LYS A C 1
ATOM 7464 O O . LYS C 3 552 ? 210.53697 218.32838 216.94882 1.000 41.79763 529 LYS A O 1
ATOM 7470 N N . LEU C 3 553 ? 210.83372 216.87135 215.25322 1.000 28.68812 530 LEU A N 1
ATOM 7471 C CA . LEU C 3 553 ? 210.45109 215.72785 216.07518 1.000 25.52369 530 LEU A CA 1
ATOM 7472 C C . LEU C 3 553 ? 211.42050 215.53213 217.23221 1.000 35.36564 530 LEU A C 1
ATOM 7473 O O . LEU C 3 553 ? 211.00533 215.21798 218.35206 1.000 50.35254 530 LEU A O 1
ATOM 7478 N N . ILE C 3 554 ? 212.71835 215.70194 216.97834 1.000 32.22565 531 ILE A N 1
ATOM 7479 C CA . ILE C 3 554 ? 213.70712 215.54165 218.03954 1.000 19.45091 531 ILE A CA 1
ATOM 7480 C C . ILE C 3 554 ? 213.56213 216.64723 219.07886 1.000 34.00610 531 ILE A C 1
ATOM 7481 O O . ILE C 3 554 ? 213.75928 216.41805 220.27607 1.000 46.51847 531 ILE A O 1
ATOM 7486 N N . GLU C 3 555 ? 213.21714 217.86157 218.64510 1.000 38.20383 532 GLU A N 1
ATOM 7487 C CA . GLU C 3 555 ? 212.95936 218.93459 219.60402 1.000 33.95338 532 GLU A CA 1
ATOM 7488 C C . GLU C 3 555 ? 211.77339 218.59759 220.50111 1.000 34.23132 532 GLU A C 1
ATOM 7489 O O . GLU C 3 555 ? 211.82501 218.79710 221.72437 1.000 42.67409 532 GLU A O 1
ATOM 7495 N N . LYS C 3 556 ? 210.69345 218.08403 219.90695 1.000 44.46630 533 LYS A N 1
ATOM 7496 C CA . LYS C 3 556 ? 209.54064 217.67208 220.70351 1.000 37.72441 533 LYS A CA 1
ATOM 7497 C C . LYS C 3 556 ? 209.90818 216.54417 221.65864 1.000 40.29661 533 LYS A C 1
ATOM 7498 O O . LYS C 3 556 ? 209.46477 216.52572 222.81361 1.000 49.91110 533 LYS A O 1
ATOM 7504 N N . THR C 3 557 ? 210.71562 215.59208 221.18869 1.000 38.24726 534 THR A N 1
ATOM 7505 C CA . THR C 3 557 ? 211.16728 214.50027 222.04303 1.000 36.95277 534 THR A CA 1
ATOM 7506 C C . THR C 3 557 ? 211.99298 215.02290 223.21070 1.000 39.70218 534 THR A C 1
ATOM 7507 O O . THR C 3 557 ? 211.84410 214.55304 224.34139 1.000 53.42746 534 THR A O 1
ATOM 7511 N N . MET C 3 558 ? 212.86151 216.00284 222.95724 1.000 37.37224 535 MET A N 1
ATOM 7512 C CA . MET C 3 558 ? 213.66638 216.58856 224.02496 1.000 37.90333 535 MET A CA 1
ATOM 7513 C C . MET C 3 558 ? 212.78586 217.26118 225.06918 1.000 45.39755 535 MET A C 1
ATOM 7514 O O . MET C 3 558 ? 212.97365 217.06969 226.27799 1.000 57.15651 535 MET A O 1
ATOM 7519 N N . SER C 3 559 ? 211.81402 218.05757 224.61776 1.000 54.38804 536 SER A N 1
ATOM 7520 C CA . SER C 3 559 ? 210.93103 218.73479 225.56359 1.000 53.57046 536 SER A CA 1
ATOM 7521 C C . SER C 3 559 ? 210.12550 217.73217 226.38269 1.000 54.37139 536 SER A C 1
ATOM 7522 O O . SER C 3 559 ? 210.00300 217.87094 227.60792 1.000 60.56682 536 SER A O 1
ATOM 7525 N N . HIS C 3 560 ? 209.58406 216.70201 225.72766 1.000 54.27466 537 HIS A N 1
ATOM 7526 C CA . HIS C 3 560 ? 208.79161 215.71329 226.44937 1.000 50.07557 537 HIS A CA 1
ATOM 7527 C C . HIS C 3 560 ? 209.65443 214.90753 227.41131 1.000 55.21986 537 HIS A C 1
ATOM 7528 O O . HIS C 3 560 ? 209.20457 214.55337 228.50563 1.000 68.12916 537 HIS A O 1
ATOM 7535 N N . SER C 3 561 ? 210.89249 214.59991 227.02022 1.000 53.11926 538 SER A N 1
ATOM 7536 C CA . SER C 3 561 ? 211.79361 213.88315 227.91248 1.000 50.92164 538 SER A CA 1
ATOM 7537 C C . SER C 3 561 ? 212.12282 214.71866 229.13835 1.000 54.72007 538 SER A C 1
ATOM 7538 O O . SER C 3 561 ? 212.19256 214.19265 230.25349 1.000 65.98462 538 SER A O 1
ATOM 7541 N N . GLU C 3 562 ? 212.32707 216.02529 228.95396 1.000 58.35389 539 GLU A N 1
ATOM 7542 C CA . GLU C 3 562 ? 212.55010 216.89526 230.10472 1.000 62.66838 539 GLU A CA 1
ATOM 7543 C C . GLU C 3 562 ? 211.33049 216.91547 231.01823 1.000 62.33452 539 GLU A C 1
ATOM 7544 O O . GLU C 3 562 ? 211.46267 216.85262 232.24754 1.000 64.44675 539 GLU A O 1
ATOM 7550 N N . GLU C 3 563 ? 210.13152 216.98683 230.43301 1.000 69.18323 540 GLU A N 1
ATOM 7551 C CA . GLU C 3 563 ? 208.91512 216.97898 231.24283 1.000 66.16382 540 GLU A CA 1
ATOM 7552 C C . GLU C 3 563 ? 208.77907 215.68301 232.03541 1.000 64.90652 540 GLU A C 1
ATOM 7553 O O . GLU C 3 563 ? 208.45059 215.70650 233.22789 1.000 66.26631 540 GLU A O 1
ATOM 7559 N N . THR C 3 564 ? 209.02889 214.54085 231.39127 1.000 68.04135 541 THR A N 1
ATOM 7560 C CA . THR C 3 564 ? 208.90580 213.26237 232.08576 1.000 65.14735 541 THR A CA 1
ATOM 7561 C C . THR C 3 564 ? 209.98291 213.09866 233.14978 1.000 66.86078 541 THR A C 1
ATOM 7562 O O . THR C 3 564 ? 209.72408 212.52545 234.21198 1.000 77.26310 541 THR A O 1
ATOM 7566 N N . ALA C 3 565 ? 211.19769 213.58440 232.88583 1.000 67.96392 542 ALA A N 1
ATOM 7567 C CA . ALA C 3 565 ? 212.24608 213.52423 233.89784 1.000 70.68288 542 ALA A CA 1
ATOM 7568 C C . ALA C 3 565 ? 211.88726 214.37824 235.10533 1.000 75.14559 542 ALA A C 1
ATOM 7569 O O . ALA C 3 565 ? 212.14696 213.99008 236.25026 1.000 76.33428 542 ALA A O 1
ATOM 7571 N N . TYR C 3 566 ? 211.29493 215.55069 234.86855 1.000 81.49141 543 TYR A N 1
ATOM 7572 C CA . TYR C 3 566 ? 210.80718 216.36572 235.97574 1.000 76.31368 543 TYR A CA 1
ATOM 7573 C C . TYR C 3 566 ? 209.71538 215.64426 236.75347 1.000 76.95226 543 TYR A C 1
ATOM 7574 O O . TYR C 3 566 ? 209.72769 215.62968 237.98922 1.000 83.00103 543 TYR A O 1
ATOM 7583 N N . SER C 3 567 ? 208.76709 215.03006 236.04465 1.000 81.03441 544 SER A N 1
ATOM 7584 C CA . SER C 3 567 ? 207.61598 214.43048 236.71075 1.000 78.45032 544 SER A CA 1
ATOM 7585 C C . SER C 3 567 ? 207.98183 213.16054 237.46871 1.000 77.59938 544 SER A C 1
ATOM 7586 O O . SER C 3 567 ? 207.37331 212.86413 238.50282 1.000 82.45035 544 SER A O 1
ATOM 7589 N N . MET C 3 568 ? 208.96356 212.40170 236.97840 1.000 80.25837 545 MET A N 1
ATOM 7590 C CA . MET C 3 568 ? 209.19117 211.06191 237.50602 1.000 82.40573 545 MET A CA 1
ATOM 7591 C C . MET C 3 568 ? 209.78929 211.07439 238.90574 1.000 86.90557 545 MET A C 1
ATOM 7592 O O . MET C 3 568 ? 209.48826 210.18086 239.70507 1.000 89.37971 545 MET A O 1
ATOM 7597 N N . ASN C 3 569 ? 210.63400 212.05306 239.23196 1.000 90.15920 546 ASN A N 1
ATOM 7598 C CA . ASN C 3 569 ? 211.32215 211.98240 240.52054 1.000 94.94297 546 ASN A CA 1
ATOM 7599 C C . ASN C 3 569 ? 210.42528 212.47247 241.65442 1.000 96.72781 546 ASN A C 1
ATOM 7600 O O . ASN C 3 569 ? 209.96999 211.68211 242.48670 1.000 95.75732 546 ASN A O 1
ATOM 7605 N N . ASN C 3 570 ? 210.15667 213.77841 241.69992 1.000 98.16404 547 ASN A N 1
ATOM 7606 C CA . ASN C 3 570 ? 209.16337 214.28780 242.63849 1.000 98.87867 547 ASN A CA 1
ATOM 7607 C C . ASN C 3 570 ? 208.43274 215.52184 242.11973 1.000 98.52843 547 ASN A C 1
ATOM 7608 O O . ASN C 3 570 ? 207.67009 216.12305 242.88724 1.000 99.12158 547 ASN A O 1
ATOM 7613 N N . LYS C 3 571 ? 208.63609 215.92079 240.86206 1.000 90.88256 548 LYS A N 1
ATOM 7614 C CA . LYS C 3 571 ? 208.40634 217.28737 240.39035 1.000 88.89638 548 LYS A CA 1
ATOM 7615 C C . LYS C 3 571 ? 209.30632 218.28516 241.11196 1.000 89.01516 548 LYS A C 1
ATOM 7616 O O . LYS C 3 571 ? 208.96697 219.46732 241.22498 1.000 88.65502 548 LYS A O 1
ATOM 7622 N N . THR C 3 572 ? 210.45234 217.81889 241.60730 1.000 90.70064 549 THR A N 1
ATOM 7623 C CA . THR C 3 572 ? 211.41373 218.66030 242.30353 1.000 91.91556 549 THR A CA 1
ATOM 7624 C C . THR C 3 572 ? 212.81537 218.32162 241.81418 1.000 92.93508 549 THR A C 1
ATOM 7625 O O . THR C 3 572 ? 213.06829 217.23181 241.29404 1.000 93.66007 549 THR A O 1
ATOM 7629 N N . THR C 3 573 ? 213.72522 219.27926 241.97319 1.000 88.18008 550 THR A N 1
ATOM 7630 C CA . THR C 3 573 ? 215.10784 219.13003 241.54760 1.000 87.38000 550 THR A CA 1
ATOM 7631 C C . THR C 3 573 ? 216.03876 219.19011 242.75163 1.000 86.62154 550 THR A C 1
ATOM 7632 O O . THR C 3 573 ? 215.71919 219.78456 243.78459 1.000 88.10928 550 THR A O 1
ATOM 7636 N N . ASN C 3 574 ? 217.20220 218.55985 242.60483 1.000 79.73389 551 ASN A N 1
ATOM 7637 C CA . ASN C 3 574 ? 218.21843 218.52549 243.64765 1.000 81.47905 551 ASN A CA 1
ATOM 7638 C C . ASN C 3 574 ? 219.53170 219.04444 243.08293 1.000 83.94647 551 ASN A C 1
ATOM 7639 O O . ASN C 3 574 ? 219.95238 218.62798 241.99902 1.000 86.32618 551 ASN A O 1
ATOM 7644 N N . LEU C 3 575 ? 220.17006 219.95325 243.81176 1.000 79.84289 552 LEU A N 1
ATOM 7645 C CA . LEU C 3 575 ? 221.44341 220.52918 243.40878 1.000 78.82152 552 LEU A CA 1
ATOM 7646 C C . LEU C 3 575 ? 222.60102 219.83090 244.11137 1.000 79.97787 552 LEU A C 1
ATOM 7647 O O . LEU C 3 575 ? 222.42562 219.12554 245.10766 1.000 80.21671 552 LEU A O 1
ATOM 7652 N N . THR C 3 576 ? 223.79867 220.04056 243.57038 1.000 84.15931 553 THR A N 1
ATOM 7653 C CA . THR C 3 576 ? 225.02046 219.50958 244.15454 1.000 83.85427 553 THR A CA 1
ATOM 7654 C C . THR C 3 576 ? 226.16816 220.44437 243.80553 1.000 85.09043 553 THR A C 1
ATOM 7655 O O . THR C 3 576 ? 226.24702 220.94693 242.68163 1.000 85.33113 553 THR A O 1
ATOM 7659 N N . THR C 3 577 ? 227.05249 220.67398 244.77548 1.000 88.25349 554 THR A N 1
ATOM 7660 C CA . THR C 3 577 ? 228.20447 221.54186 244.57197 1.000 88.00682 554 THR A CA 1
ATOM 7661 C C . THR C 3 577 ? 229.37422 220.81875 243.91259 1.000 89.51076 554 THR A C 1
ATOM 7662 O O . THR C 3 577 ? 230.36515 221.46548 243.55542 1.000 88.38334 554 THR A O 1
ATOM 7666 N N . ARG C 3 578 ? 229.27521 219.50153 243.72091 1.000 90.24239 555 ARG A N 1
ATOM 7667 C CA . ARG C 3 578 ? 230.35606 218.69979 243.15948 1.000 90.81944 555 ARG A CA 1
ATOM 7668 C C . ARG C 3 578 ? 230.24317 218.52967 241.64854 1.000 92.17109 555 ARG A C 1
ATOM 7669 O O . ARG C 3 578 ? 230.68089 217.50419 241.10950 1.000 91.54425 555 ARG A O 1
ATOM 7671 N N . VAL C 3 579 ? 229.66686 219.50237 240.95141 1.000 84.51528 556 VAL A N 1
ATOM 7672 C CA . VAL C 3 579 ? 229.49745 219.43224 239.50494 1.000 80.92481 556 VAL A CA 1
ATOM 7673 C C . VAL C 3 579 ? 230.74691 219.98615 238.83265 1.000 84.16901 556 VAL A C 1
ATOM 7674 O O . VAL C 3 579 ? 231.25907 221.04287 239.22166 1.000 82.04163 556 VAL A O 1
ATOM 7678 N N . GLN C 3 580 ? 231.24887 219.26457 237.83785 1.000 80.41778 557 GLN A N 1
ATOM 7679 C CA . GLN C 3 580 ? 232.41351 219.72869 237.09465 1.000 76.99474 557 GLN A CA 1
ATOM 7680 C C . GLN C 3 580 ? 232.05160 220.97801 236.29919 1.000 75.36395 557 GLN A C 1
ATOM 7681 O O . GLN C 3 580 ? 231.01983 220.99506 235.61814 1.000 76.91277 557 GLN A O 1
ATOM 7683 N N . PRO C 3 581 ? 232.86287 222.03586 236.35632 1.000 72.60921 558 PRO A N 1
ATOM 7684 C CA . PRO C 3 581 ? 232.50790 223.27902 235.65725 1.000 73.12871 558 PRO A CA 1
ATOM 7685 C C . PRO C 3 581 ? 232.52212 223.13521 234.14431 1.000 69.97057 558 PRO A C 1
ATOM 7686 O O . PRO C 3 581 ? 232.88037 222.08059 233.61120 1.000 72.58306 558 PRO A O 1
ATOM 7690 N N . PHE C 3 582 ? 232.13006 224.19714 233.44667 1.000 63.36068 559 PHE A N 1
ATOM 7691 C CA . PHE C 3 582 ? 232.10775 224.17413 231.99190 1.000 63.68172 559 PHE A CA 1
ATOM 7692 C C . PHE C 3 582 ? 233.52202 224.12662 231.43123 1.000 68.58765 559 PHE A C 1
ATOM 7693 O O . PHE C 3 582 ? 234.43890 224.76616 231.95336 1.000 71.86847 559 PHE A O 1
ATOM 7701 N N . GLU C 3 583 ? 233.69399 223.35974 230.35485 1.000 73.33368 560 GLU A N 1
ATOM 7702 C CA . GLU C 3 583 ? 234.97565 223.21723 229.66698 1.000 71.67259 560 GLU A CA 1
ATOM 7703 C C . GLU C 3 583 ? 234.77729 223.59766 228.20660 1.000 71.67177 560 GLU A C 1
ATOM 7704 O O . GLU C 3 583 ? 234.45537 222.73904 227.37015 1.000 70.47131 560 GLU A O 1
ATOM 7706 N N . PRO C 3 584 ? 234.95187 224.87162 227.85303 1.000 71.76656 561 PRO A N 1
ATOM 7707 C CA . PRO C 3 584 ? 234.79447 225.27009 226.44862 1.000 66.28767 561 PRO A CA 1
ATOM 7708 C C . PRO C 3 584 ? 235.89110 224.67577 225.58410 1.000 67.97312 561 PRO A C 1
ATOM 7709 O O . PRO C 3 584 ? 237.05711 225.06837 225.68918 1.000 71.98642 561 PRO A O 1
ATOM 7713 N N . LEU C 3 585 ? 235.52647 223.72517 224.72940 1.000 69.98267 562 LEU A N 1
ATOM 7714 C CA . LEU C 3 585 ? 236.52217 223.00219 223.95278 1.000 71.87477 562 LEU A CA 1
ATOM 7715 C C . LEU C 3 585 ? 237.15737 223.89383 222.89193 1.000 72.56821 562 LEU A C 1
ATOM 7716 O O . LEU C 3 585 ? 236.50513 224.76177 222.30562 1.000 71.14111 562 LEU A O 1
ATOM 7721 N N . LYS C 3 586 ? 238.45350 223.69492 222.67961 1.000 82.00202 563 LYS A N 1
ATOM 7722 C CA . LYS C 3 586 ? 239.20186 224.34478 221.61739 1.000 83.24919 563 LYS A CA 1
ATOM 7723 C C . LYS C 3 586 ? 239.69521 223.28294 220.64524 1.000 86.95703 563 LYS A C 1
ATOM 7724 O O . LYS C 3 586 ? 239.85727 222.11517 221.01027 1.000 87.33609 563 LYS A O 1
ATOM 7726 N N . PHE C 3 587 ? 239.93331 223.69000 219.40209 1.000 85.55380 564 PHE A N 1
ATOM 7727 C CA . PHE C 3 587 ? 240.21469 222.74905 218.32614 1.000 86.46139 564 PHE A CA 1
ATOM 7728 C C . PHE C 3 587 ? 241.59497 223.01350 217.74422 1.000 88.77227 564 PHE A C 1
ATOM 7729 O O . PHE C 3 587 ? 241.85872 224.10456 217.22755 1.000 87.34830 564 PHE A O 1
ATOM 7737 N N . THR C 3 588 ? 242.46728 222.01351 217.83243 1.000 95.75937 565 THR A N 1
ATOM 7738 C CA . THR C 3 588 ? 243.72955 221.96934 217.09945 1.000 96.06595 565 THR A CA 1
ATOM 7739 C C . THR C 3 588 ? 243.60380 220.79411 216.13623 1.000 95.68673 565 THR A C 1
ATOM 7740 O O . THR C 3 588 ? 243.75727 219.63534 216.53267 1.000 96.16320 565 THR A O 1
ATOM 7744 N N . LEU C 3 589 ? 243.32390 221.09651 214.87243 1.000 88.72186 566 LEU A N 1
ATOM 7745 C CA . LEU C 3 589 ? 242.85200 220.10777 213.91670 1.000 89.90678 566 LEU A CA 1
ATOM 7746 C C . LEU C 3 589 ? 243.80808 219.98419 212.73832 1.000 91.22474 566 LEU A C 1
ATOM 7747 O O . LEU C 3 589 ? 244.45871 220.95331 212.33618 1.000 88.27749 566 LEU A O 1
ATOM 7752 N N . GLU C 3 590 ? 243.88151 218.77337 212.18981 1.000 85.57351 567 GLU A N 1
ATOM 7753 C CA . GLU C 3 590 ? 244.70615 218.50798 211.02285 1.000 81.94721 567 GLU A CA 1
ATOM 7754 C C . GLU C 3 590 ? 244.06302 219.09898 209.76867 1.000 82.88265 567 GLU A C 1
ATOM 7755 O O . GLU C 3 590 ? 242.91134 219.54257 209.77208 1.000 82.29566 567 GLU A O 1
ATOM 7757 N N . ASP C 3 591 ? 244.82878 219.09772 208.67842 1.000 86.80566 568 ASP A N 1
ATOM 7758 C CA . ASP C 3 591 ? 244.39873 219.69896 207.42386 1.000 89.20232 568 ASP A CA 1
ATOM 7759 C C . ASP C 3 591 ? 244.20853 218.69011 206.29882 1.000 86.21679 568 ASP A C 1
ATOM 7760 O O . ASP C 3 591 ? 243.76569 219.07614 205.21204 1.000 84.52740 568 ASP A O 1
ATOM 7762 N N . ASP C 3 592 ? 244.52662 217.41745 206.52081 1.000 81.83321 569 ASP A N 1
ATOM 7763 C CA . ASP C 3 592 ? 244.43150 216.38363 205.49288 1.000 83.47121 569 ASP A CA 1
ATOM 7764 C C . ASP C 3 592 ? 243.74963 215.13956 206.04825 1.000 84.19055 569 ASP A C 1
ATOM 7765 O O . ASP C 3 592 ? 244.21810 214.01169 205.88151 1.000 86.72212 569 ASP A O 1
ATOM 7770 N N . LYS C 3 593 ? 242.62324 215.33599 206.71981 1.000 67.17796 570 LYS A N 1
ATOM 7771 C CA . LYS C 3 593 ? 241.87487 214.26702 207.35842 1.000 61.54911 570 LYS A CA 1
ATOM 7772 C C . LYS C 3 593 ? 240.54613 214.02867 206.64864 1.000 62.44752 570 LYS A C 1
ATOM 7773 O O . LYS C 3 593 ? 240.03620 214.91078 205.95022 1.000 68.93154 570 LYS A O 1
ATOM 7775 N N . PRO C 3 594 ? 239.95474 212.83309 206.79810 1.000 57.63282 571 PRO A N 1
ATOM 7776 C CA . PRO C 3 594 ? 238.68682 212.54481 206.10909 1.000 57.82329 571 PRO A CA 1
ATOM 7777 C C . PRO C 3 594 ? 237.51132 213.37545 206.60583 1.000 63.47987 571 PRO A C 1
ATOM 7778 O O . PRO C 3 594 ? 237.64489 214.17408 207.53817 1.000 64.53934 571 PRO A O 1
ATOM 7782 N N . VAL C 3 595 ? 236.34886 213.18187 205.97665 1.000 65.79656 572 VAL A N 1
ATOM 7783 C CA . VAL C 3 595 ? 235.18162 214.01561 206.26140 1.000 60.15507 572 VAL A CA 1
ATOM 7784 C C . VAL C 3 595 ? 234.70032 213.80331 207.69211 1.000 59.29879 572 VAL A C 1
ATOM 7785 O O . VAL C 3 595 ? 234.40000 214.76299 208.41255 1.000 62.72110 572 VAL A O 1
ATOM 7789 N N . GLU C 3 596 ? 234.60984 212.54071 208.12059 1.000 54.80320 573 GLU A N 1
ATOM 7790 C CA . GLU C 3 596 ? 234.07616 212.24067 209.44615 1.000 55.70303 573 GLU A CA 1
ATOM 7791 C C . GLU C 3 596 ? 234.90565 212.88389 210.54871 1.000 60.84053 573 GLU A C 1
ATOM 7792 O O . GLU C 3 596 ? 234.36299 213.25301 211.59812 1.000 66.25078 573 GLU A O 1
ATOM 7794 N N . TYR C 3 597 ? 236.21300 213.03425 210.32390 1.000 59.80724 574 TYR A N 1
ATOM 7795 C CA . TYR C 3 597 ? 237.07919 213.68291 211.30321 1.000 59.64127 574 TYR A CA 1
ATOM 7796 C C . TYR C 3 597 ? 236.57808 215.08323 211.63486 1.000 61.49782 574 TYR A C 1
ATOM 7797 O O . TYR C 3 597 ? 236.44879 215.44871 212.80858 1.000 62.71034 574 TYR A O 1
ATOM 7806 N N . TYR C 3 598 ? 236.28719 215.88212 210.60797 1.000 56.48390 575 TYR A N 1
ATOM 7807 C CA . TYR C 3 598 ? 235.77893 217.22927 210.83195 1.000 52.10143 575 TYR A CA 1
ATOM 7808 C C . TYR C 3 598 ? 234.31197 217.22777 211.23482 1.000 58.47687 575 TYR A C 1
ATOM 7809 O O . TYR C 3 598 ? 233.87944 218.11399 211.97921 1.000 62.71664 575 TYR A O 1
ATOM 7818 N N . HIS C 3 599 ? 233.53580 216.25665 210.74862 1.000 54.92112 576 HIS A N 1
ATOM 7819 C CA . HIS C 3 599 ? 232.11500 216.20998 211.07734 1.000 46.17182 576 HIS A CA 1
ATOM 7820 C C . HIS C 3 599 ? 231.89829 215.96721 212.56586 1.000 50.65774 576 HIS A C 1
ATOM 7821 O O . HIS C 3 599 ? 231.00757 216.56997 213.17831 1.000 55.82783 576 HIS A O 1
ATOM 7828 N N . LYS C 3 600 ? 232.70117 215.08416 213.16495 1.000 53.68026 577 LYS A N 1
ATOM 7829 C CA . LYS C 3 600 ? 232.58788 214.84075 214.59948 1.000 52.74416 577 LYS A CA 1
ATOM 7830 C C . LYS C 3 600 ? 232.84922 216.11361 215.39436 1.000 56.41341 577 LYS A C 1
ATOM 7831 O O 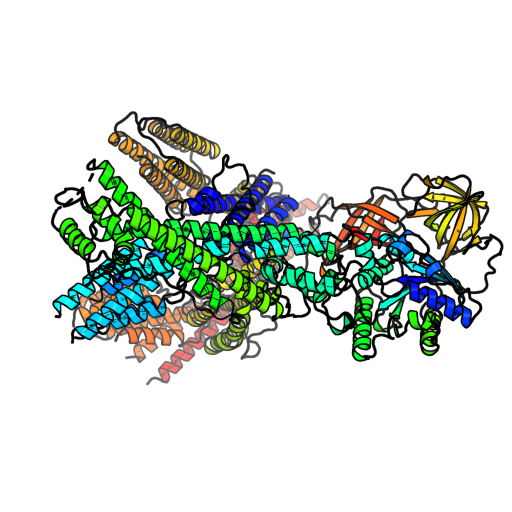. LYS C 3 600 ? 232.12471 216.42087 216.34902 1.000 57.99996 577 LYS A O 1
ATOM 7837 N N . ARG C 3 601 ? 233.87803 216.87091 215.00870 1.000 55.92956 578 ARG A N 1
ATOM 7838 C CA . ARG C 3 601 ? 234.18188 218.12030 215.69707 1.000 53.48743 578 ARG A CA 1
ATOM 7839 C C . ARG C 3 601 ? 233.07633 219.14835 215.49041 1.000 53.03384 578 ARG A C 1
ATOM 7840 O O . ARG C 3 601 ? 232.74211 219.90198 216.41273 1.000 60.83792 578 ARG A O 1
ATOM 7848 N N . VAL C 3 602 ? 232.49463 219.18970 214.28908 1.000 45.18254 579 VAL A N 1
ATOM 7849 C CA . VAL C 3 602 ? 231.38346 220.10226 214.02735 1.000 40.90778 579 VAL A CA 1
ATOM 7850 C C . VAL C 3 602 ? 230.21858 219.78815 214.95482 1.000 49.80811 579 VAL A C 1
ATOM 7851 O O . VAL C 3 602 ? 229.61043 220.68535 215.55229 1.000 54.01053 579 VAL A O 1
ATOM 7855 N N . ILE C 3 603 ? 229.89312 218.50241 215.08834 1.000 49.62740 580 ILE A N 1
ATOM 7856 C CA . ILE C 3 603 ? 228.75796 218.11137 215.91592 1.000 33.58952 580 ILE A CA 1
ATOM 7857 C C . ILE C 3 603 ? 229.05038 218.37204 217.38750 1.000 35.71038 580 ILE A C 1
ATOM 7858 O O . ILE C 3 603 ? 228.16044 218.76962 218.14647 1.000 49.48860 580 ILE A O 1
ATOM 7863 N N . ALA C 3 604 ? 230.29582 218.15647 217.81731 1.000 42.51004 581 ALA A N 1
ATOM 7864 C CA . ALA C 3 604 ? 230.65853 218.47554 219.19524 1.000 42.66240 581 ALA A CA 1
ATOM 7865 C C . ALA C 3 604 ? 230.50657 219.96645 219.47362 1.000 43.91063 581 ALA A C 1
ATOM 7866 O O . ALA C 3 604 ? 229.96711 220.36332 220.51629 1.000 52.74321 581 ALA A O 1
ATOM 7868 N N . ALA C 3 605 ? 230.96626 220.80799 218.54432 1.000 40.36696 582 ALA A N 1
ATOM 7869 C CA . ALA C 3 605 ? 230.81682 222.24926 218.71088 1.000 36.47556 582 ALA A CA 1
ATOM 7870 C C . ALA C 3 605 ? 229.34878 222.65112 218.74390 1.000 42.09803 582 ALA A C 1
ATOM 7871 O O . ALA C 3 605 ? 228.95182 223.51153 219.53634 1.000 49.67692 582 ALA A O 1
ATOM 7873 N N . SER C 3 606 ? 228.52520 222.03714 217.89162 1.000 40.51831 583 SER A N 1
ATOM 7874 C CA . SER C 3 606 ? 227.10000 222.35597 217.88332 1.000 36.19065 583 SER A CA 1
ATOM 7875 C C . SER C 3 606 ? 226.42276 221.92692 219.18155 1.000 38.92381 583 SER A C 1
ATOM 7876 O O . SER C 3 606 ? 225.55664 222.64023 219.70204 1.000 48.85001 583 SER A O 1
ATOM 7879 N N . ASN C 3 607 ? 226.79531 220.76098 219.71410 1.000 38.59012 584 ASN A N 1
ATOM 7880 C CA . ASN C 3 607 ? 226.24346 220.31810 220.99034 1.000 37.91134 584 ASN A CA 1
ATOM 7881 C C . ASN C 3 607 ? 226.63460 221.26699 222.11455 1.000 45.93167 584 ASN A C 1
ATOM 7882 O O . ASN C 3 607 ? 225.81445 221.58662 222.98501 1.000 50.90417 584 ASN A O 1
ATOM 7887 N N . GLN C 3 608 ? 227.88811 221.72625 222.11548 1.000 45.85627 585 GLN A N 1
ATOM 7888 C CA . GLN C 3 608 ? 228.30949 222.69791 223.11974 1.000 41.34878 585 GLN A CA 1
ATOM 7889 C C . GLN C 3 608 ? 227.55552 224.01367 222.95886 1.000 43.56773 585 GLN A C 1
ATOM 7890 O O . GLN C 3 608 ? 227.21466 224.67177 223.95045 1.000 57.26327 585 GLN A O 1
ATOM 7896 N N . ILE C 3 609 ? 227.28707 224.41133 221.71318 1.000 33.97820 586 ILE A N 1
ATOM 7897 C CA . ILE C 3 609 ? 226.49065 225.60857 221.45974 1.000 35.21040 586 ILE A CA 1
ATOM 7898 C C . ILE C 3 609 ? 225.09665 225.45227 222.04930 1.000 42.74853 586 ILE A C 1
ATOM 7899 O O . ILE C 3 609 ? 224.56576 226.37476 222.67477 1.000 49.90026 586 ILE A O 1
ATOM 7904 N N . LEU C 3 610 ? 224.47933 224.28602 221.84995 1.000 49.41286 587 LEU A N 1
ATOM 7905 C CA . LEU C 3 610 ? 223.15168 224.04057 222.40938 1.000 40.47037 587 LEU A CA 1
ATOM 7906 C C . LEU C 3 610 ? 223.17769 224.07244 223.93366 1.000 45.21589 587 LEU A C 1
ATOM 7907 O O . LEU C 3 610 ? 222.25772 224.60484 224.56935 1.000 53.84167 587 LEU A O 1
ATOM 7912 N N . GLU C 3 611 ? 224.21898 223.49446 224.53722 1.000 52.81824 588 GLU A N 1
ATOM 7913 C CA . GLU C 3 611 ? 224.34752 223.52841 225.99185 1.000 47.42380 588 GLU A CA 1
ATOM 7914 C C . GLU C 3 611 ? 224.44359 224.96171 226.50265 1.000 53.94774 588 GLU A C 1
ATOM 7915 O O . GLU C 3 611 ? 223.75613 225.34149 227.45848 1.000 63.35326 588 GLU A O 1
ATOM 7921 N N . LEU C 3 612 ? 225.28573 225.77884 225.86546 1.000 52.84085 589 LEU A N 1
ATOM 7922 C CA . LEU C 3 612 ? 225.41166 227.17489 226.27656 1.000 48.64597 589 LEU A CA 1
ATOM 7923 C C . LEU C 3 612 ? 224.11657 227.94115 226.03857 1.000 48.82056 589 LEU A C 1
ATOM 7924 O O . LEU C 3 612 ? 223.76157 228.83519 226.81487 1.000 61.19813 589 LEU A O 1
ATOM 7929 N N . GLU C 3 613 ? 223.40090 227.60716 224.96524 1.000 50.50478 590 GLU A N 1
ATOM 7930 C CA . GLU C 3 613 ? 222.13413 228.26476 224.66751 1.000 54.41713 590 GLU A CA 1
ATOM 7931 C C . GLU C 3 613 ? 221.10652 227.98749 225.75648 1.000 58.43862 590 GLU A C 1
ATOM 7932 O O . GLU C 3 613 ? 220.42526 228.90242 226.23761 1.000 61.95570 590 GLU A O 1
ATOM 7938 N N . ARG C 3 614 ? 220.98735 226.72341 226.16688 1.000 53.97555 591 ARG A N 1
ATOM 7939 C CA . ARG C 3 614 ? 220.04982 226.40234 227.23597 1.000 49.01123 591 ARG A CA 1
ATOM 7940 C C . ARG C 3 614 ? 220.51067 226.98486 228.56666 1.000 54.10613 591 ARG A C 1
ATOM 7941 O O . ARG C 3 614 ? 219.67651 227.36389 229.39603 1.000 64.77022 591 ARG A O 1
ATOM 7949 N N . ALA C 3 615 ? 221.82585 227.09729 228.77700 1.000 52.45726 592 ALA A N 1
ATOM 7950 C CA . ALA C 3 615 ? 222.32433 227.73994 229.98905 1.000 53.47801 592 ALA A CA 1
ATOM 7951 C C . ALA C 3 615 ? 221.94570 229.21550 230.03065 1.000 54.85325 592 ALA A C 1
ATOM 7952 O O . ALA C 3 615 ? 221.55011 229.73510 231.08031 1.000 62.51093 592 ALA A O 1
ATOM 7954 N N . GLN C 3 616 ? 222.05812 229.90934 228.89673 1.000 55.82775 593 GLN A N 1
ATOM 7955 C CA . GLN C 3 616 ? 221.68357 231.31964 228.86409 1.000 58.47704 593 GLN A CA 1
ATOM 7956 C C . GLN C 3 616 ? 220.17381 231.49835 228.97815 1.000 61.71476 593 GLN A C 1
ATOM 7957 O O . GLN C 3 616 ? 219.71004 232.47540 229.57941 1.000 67.01799 593 GLN A O 1
ATOM 7963 N N . LYS C 3 617 ? 219.39340 230.56149 228.43234 1.000 63.85362 594 LYS A N 1
ATOM 7964 C CA . LYS C 3 617 ? 217.95091 230.58899 228.65527 1.000 61.53652 594 LYS A CA 1
ATOM 7965 C C . LYS C 3 617 ? 217.62508 230.42131 230.13432 1.000 64.87603 594 LYS A C 1
ATOM 7966 O O . LYS C 3 617 ? 216.74075 231.10387 230.66860 1.000 69.66394 594 LYS A O 1
ATOM 7972 N N . GLY C 3 618 ? 218.33206 229.51392 230.81060 1.000 65.32665 595 GLY A N 1
ATOM 7973 C CA . GLY C 3 618 ? 218.15338 229.36648 232.24471 1.000 59.68306 595 GLY A CA 1
ATOM 7974 C C . GLY C 3 618 ? 218.53803 230.61654 233.01174 1.000 62.43427 595 GLY A C 1
ATOM 7975 O O . GLY C 3 618 ? 217.88140 230.98092 233.98734 1.000 70.55102 595 GLY A O 1
ATOM 7976 N N . VAL C 3 619 ? 219.61065 231.28646 232.58380 1.000 65.36507 596 VAL A N 1
ATOM 7977 C CA . VAL C 3 619 ? 220.00611 232.54808 233.21112 1.000 64.83088 596 VAL A CA 1
ATOM 7978 C C . VAL C 3 619 ? 218.89463 233.57970 233.06595 1.000 67.35870 596 VAL A C 1
ATOM 7979 O O . VAL C 3 619 ? 218.53970 234.28412 234.02210 1.000 70.97647 596 VAL A O 1
ATOM 7983 N N . ALA C 3 620 ? 218.33794 233.68895 231.85756 1.000 73.98053 597 ALA A N 1
ATOM 7984 C CA . ALA C 3 620 ? 217.26224 234.64398 231.61494 1.000 73.56415 597 ALA A CA 1
ATOM 7985 C C . ALA C 3 620 ? 216.05523 234.34275 232.49296 1.000 74.51189 597 ALA A C 1
ATOM 7986 O O . ALA C 3 620 ? 215.49004 235.24485 233.12086 1.000 76.22973 597 ALA A O 1
ATOM 7988 N N . GLU C 3 621 ? 215.65413 233.07054 232.56025 1.000 78.83577 598 GLU A N 1
ATOM 7989 C CA . GLU C 3 621 ? 214.50984 232.70316 233.39039 1.000 75.98813 598 GLU A CA 1
ATOM 7990 C C . GLU C 3 621 ? 214.78160 232.98048 234.86403 1.000 77.74253 598 GLU A C 1
ATOM 7991 O O . GLU C 3 621 ? 213.91088 233.49155 235.57767 1.000 84.92085 598 GLU A O 1
ATOM 7997 N N . PHE C 3 622 ? 215.98691 232.65252 235.33398 1.000 72.41850 599 PHE A N 1
ATOM 7998 C CA . PHE C 3 622 ? 216.34901 232.87575 236.72950 1.000 72.95654 599 PHE A CA 1
ATOM 7999 C C . PHE C 3 622 ? 216.25552 234.35235 237.09129 1.000 76.43615 599 PHE A C 1
ATOM 8000 O O . PHE C 3 622 ? 215.58352 234.72875 238.06191 1.000 79.72375 599 PHE A O 1
ATOM 8008 N N . PHE C 3 623 ? 216.90661 235.20922 236.30518 1.000 80.84763 600 PHE A N 1
ATOM 8009 C CA . PHE C 3 623 ? 216.94697 236.62641 236.63666 1.000 79.72656 600 PHE A CA 1
ATOM 8010 C C . PHE C 3 623 ? 215.68043 237.37102 236.23792 1.000 82.26652 600 PHE A C 1
ATOM 8011 O O . PHE C 3 623 ? 215.53084 238.54032 236.60785 1.000 84.01561 600 PHE A O 1
ATOM 8019 N N . ASN C 3 624 ? 214.77138 236.73561 235.49915 1.000 83.73683 601 ASN A N 1
ATOM 8020 C CA . ASN C 3 624 ? 213.44552 237.30634 235.30819 1.000 83.05711 601 ASN A CA 1
ATOM 8021 C C . ASN C 3 624 ? 212.50778 236.94071 236.45022 1.000 83.20951 601 ASN A C 1
ATOM 8022 O O . ASN C 3 624 ? 211.74477 237.79114 236.92115 1.000 83.21859 601 ASN A O 1
ATOM 8027 N N . TYR C 3 625 ? 212.55750 235.68776 236.91035 1.000 83.78275 602 TYR A N 1
ATOM 8028 C CA . TYR C 3 625 ? 211.74369 235.28546 238.05097 1.000 82.94007 602 TYR A CA 1
ATOM 8029 C C . TYR C 3 625 ? 212.16813 236.02161 239.31366 1.000 85.24319 602 TYR A C 1
ATOM 8030 O O . TYR C 3 625 ? 211.32116 236.40412 240.12931 1.000 87.98021 602 TYR A O 1
ATOM 8039 N N . ILE C 3 626 ? 213.47573 236.22720 239.49794 1.000 85.76448 603 ILE A N 1
ATOM 8040 C CA . ILE C 3 626 ? 213.93889 236.96796 240.66893 1.000 85.78486 603 ILE A CA 1
ATOM 8041 C C . ILE C 3 626 ? 213.40650 238.39569 240.63902 1.000 86.53092 603 ILE A C 1
ATOM 8042 O O . ILE C 3 626 ? 212.95237 238.92680 241.66010 1.000 89.53590 603 ILE A O 1
ATOM 8047 N N . GLN C 3 627 ? 213.44434 239.03605 239.46820 1.000 90.02354 604 GLN A N 1
ATOM 8048 C CA . GLN C 3 627 ? 212.94591 240.40306 239.35590 1.000 90.75801 604 GLN A CA 1
ATOM 8049 C C . GLN C 3 627 ? 211.43754 240.46811 239.56613 1.000 93.68932 604 GLN A C 1
ATOM 8050 O O . GLN C 3 627 ? 210.93734 241.38706 240.22511 1.000 94.90536 604 GLN A O 1
ATOM 8052 N N . LYS C 3 628 ? 210.69597 239.50503 239.01687 1.000 95.42625 605 LYS A N 1
ATOM 8053 C CA . LYS C 3 628 ? 209.24081 239.53483 239.09057 1.000 94.36766 605 LYS A CA 1
ATOM 8054 C C . LYS C 3 628 ? 208.69120 239.03156 240.41881 1.000 93.08189 605 LYS A C 1
ATOM 8055 O O . LYS C 3 628 ? 207.50562 239.24300 240.69488 1.000 93.55842 605 LYS A O 1
ATOM 8057 N N . LYS C 3 629 ? 209.50785 238.37585 241.24358 1.000 94.40756 606 LYS A N 1
ATOM 8058 C CA . LYS C 3 629 ? 209.04767 237.85805 242.52298 1.000 95.02843 606 LYS A CA 1
ATOM 8059 C C . LYS C 3 629 ? 209.54641 238.65575 243.71856 1.000 96.94503 606 LYS A C 1
ATOM 8060 O O . LYS C 3 629 ? 209.04349 238.44937 244.82848 1.000 98.04569 606 LYS A O 1
ATOM 8062 N N . TYR C 3 630 ? 210.50851 239.55604 243.52851 1.000 96.39410 607 TYR A N 1
ATOM 8063 C CA . TYR C 3 630 ? 211.02042 240.36790 244.62535 1.000 96.14843 607 TYR A CA 1
ATOM 8064 C C . TYR C 3 630 ? 211.71776 241.61416 244.09221 1.000 96.07777 607 TYR A C 1
ATOM 8065 O O . TYR C 3 630 ? 212.95123 241.70221 244.14282 1.000 95.68257 607 TYR A O 1
ATOM 8067 N N . PRO C 3 631 ? 210.97021 242.60149 243.57425 1.000 101.28912 608 PRO A N 1
ATOM 8068 C CA . PRO C 3 631 ? 211.57358 243.83402 243.05503 1.000 100.93091 608 PRO A CA 1
ATOM 8069 C C . PRO C 3 631 ? 212.18618 244.69352 244.15668 1.000 99.64779 608 PRO A C 1
ATOM 8070 O O . PRO C 3 631 ? 211.50303 245.57881 244.67162 1.000 98.29475 608 PRO A O 1
ATOM 8074 N N . LEU C 3 640 ? 217.29479 232.72605 249.02423 1.000 95.78524 617 LEU A N 1
ATOM 8075 C CA . LEU C 3 640 ? 217.64121 233.35084 250.29465 1.000 98.41914 617 LEU A CA 1
ATOM 8076 C C . LEU C 3 640 ? 216.39759 233.60230 251.13919 1.000 103.13298 617 LEU A C 1
ATOM 8077 O O . LEU C 3 640 ? 215.82683 234.69342 251.10267 1.000 105.02615 617 LEU A O 1
ATOM 8079 N N . ASP C 3 641 ? 215.98893 232.58288 251.89743 1.000 100.38543 618 ASP A N 1
ATOM 8080 C CA . ASP C 3 641 ? 214.81377 232.64810 252.76687 1.000 98.00488 618 ASP A CA 1
ATOM 8081 C C . ASP C 3 641 ? 213.55880 233.00538 251.96642 1.000 99.17932 618 ASP A C 1
ATOM 8082 O O . ASP C 3 641 ? 212.92482 234.04230 252.17230 1.000 95.18420 618 ASP A O 1
ATOM 8084 N N . GLU C 3 642 ? 213.21137 232.11594 251.03672 1.000 97.42050 619 GLU A N 1
ATOM 8085 C CA . GLU C 3 642 ? 212.02957 232.30105 250.20382 1.000 95.64515 619 GLU A CA 1
ATOM 8086 C C . GLU C 3 642 ? 211.11533 231.08569 250.29299 1.000 96.51936 619 GLU A C 1
ATOM 8087 O O . GLU C 3 642 ? 211.35526 230.17949 251.09728 1.000 95.94503 619 GLU A O 1
ATOM 8089 N N . SER C 3 643 ? 210.06669 231.05630 249.47245 1.000 91.66329 620 SER A N 1
ATOM 8090 C CA . SER C 3 643 ? 209.09645 229.96881 249.47460 1.000 91.23922 620 SER A CA 1
ATOM 8091 C C . SER C 3 643 ? 209.15844 229.11676 248.21655 1.000 92.77693 620 SER A C 1
ATOM 8092 O O . SER C 3 643 ? 209.29609 227.89259 248.30441 1.000 89.42635 620 SER A O 1
ATOM 8095 N N . ASP C 3 644 ? 209.05734 229.73454 247.03991 1.000 93.72015 621 ASP A N 1
ATOM 8096 C CA . ASP C 3 644 ? 209.09333 229.00234 245.77322 1.000 92.26678 621 ASP A CA 1
ATOM 8097 C C . ASP C 3 644 ? 210.53144 228.94780 245.25593 1.000 92.12702 621 ASP A C 1
ATOM 8098 O O . ASP C 3 644 ? 210.90859 229.58532 244.27123 1.000 88.90976 621 ASP A O 1
ATOM 8100 N N . LYS C 3 645 ? 211.34356 228.15696 245.95659 1.000 87.04086 622 LYS A N 1
ATOM 8101 C CA . LYS C 3 645 ? 212.73732 227.97135 245.57889 1.000 82.90974 622 LYS A CA 1
ATOM 8102 C C . LYS C 3 645 ? 212.92391 226.91743 244.49736 1.000 84.36744 622 LYS A C 1
ATOM 8103 O O . LYS C 3 645 ? 214.03788 226.77526 243.98356 1.000 89.12176 622 LYS A O 1
ATOM 8109 N N . GLU C 3 646 ? 211.87036 226.17989 244.14047 1.000 84.14784 623 GLU A N 1
ATOM 8110 C CA . GLU C 3 646 ? 212.00556 225.14646 243.11923 1.000 81.92075 623 GLU A CA 1
ATOM 8111 C C . GLU C 3 646 ? 212.28278 225.74847 241.74835 1.000 83.52604 623 GLU A C 1
ATOM 8112 O O . GLU C 3 646 ? 213.08494 225.20653 240.97866 1.000 88.77298 623 GLU A O 1
ATOM 8118 N N . PHE C 3 647 ? 211.62271 226.86070 241.41874 1.000 78.11746 624 PHE A N 1
ATOM 8119 C CA . PHE C 3 647 ? 211.86912 227.50160 240.13170 1.000 78.89821 624 PHE A CA 1
ATOM 8120 C C . PHE C 3 647 ? 213.30640 227.99500 240.03085 1.000 80.08937 624 PHE A C 1
ATOM 8121 O O . PHE C 3 647 ? 213.96967 227.79503 239.00631 1.000 81.31340 624 PHE A O 1
ATOM 8129 N N . LEU C 3 648 ? 213.80890 228.63288 241.09017 1.000 77.89198 625 LEU A N 1
ATOM 8130 C CA . LEU C 3 648 ? 215.19482 229.08762 241.08701 1.000 75.41174 625 LEU A CA 1
ATOM 8131 C C . LEU C 3 648 ? 216.15897 227.91140 241.02350 1.000 75.23943 625 LEU A C 1
ATOM 8132 O O . LEU C 3 648 ? 217.19277 227.98496 240.35202 1.000 81.12549 625 LEU A O 1
ATOM 8137 N N . ARG C 3 649 ? 215.83757 226.81755 241.71644 1.000 75.16545 626 ARG A N 1
ATOM 8138 C CA . ARG C 3 649 ? 216.68453 225.63009 241.67209 1.000 76.49134 626 ARG A CA 1
ATOM 8139 C C . ARG C 3 649 ? 216.77575 225.07579 240.25486 1.000 78.91924 626 ARG A C 1
ATOM 8140 O O . ARG C 3 649 ? 217.87116 224.79648 239.74914 1.000 83.96827 626 ARG A O 1
ATOM 8148 N N . LYS C 3 650 ? 215.62645 224.92555 239.59170 1.000 70.42738 627 LYS A N 1
ATOM 8149 C CA . LYS C 3 650 ? 215.61229 224.36223 238.24680 1.000 68.87345 627 LYS A CA 1
ATOM 8150 C C . LYS C 3 650 ? 216.22702 225.31356 237.23003 1.000 75.04026 627 LYS A C 1
ATOM 8151 O O . LYS C 3 650 ? 216.77488 224.86363 236.21776 1.000 79.21368 627 LYS A O 1
ATOM 8157 N N . ALA C 3 651 ? 216.14605 226.62358 237.47179 1.000 69.42452 628 ALA A N 1
ATOM 8158 C CA . ALA C 3 651 ? 216.78703 227.57115 236.56747 1.000 63.44499 628 ALA A CA 1
ATOM 8159 C C . ALA C 3 651 ? 218.29947 227.56663 236.74526 1.000 64.89153 628 ALA A C 1
ATOM 8160 O O . ALA C 3 651 ? 219.04542 227.60735 235.76084 1.000 72.05403 628 ALA A O 1
ATOM 8162 N N . TYR C 3 652 ? 218.77196 227.51339 237.99218 1.000 61.53466 629 TYR A N 1
ATOM 8163 C CA . TYR C 3 652 ? 220.20398 227.54277 238.25068 1.000 57.37909 629 TYR A CA 1
ATOM 8164 C C . TYR C 3 652 ? 220.88181 226.22685 237.90290 1.000 59.91087 629 TYR A C 1
ATOM 8165 O O . TYR C 3 652 ? 222.08894 226.21939 237.64144 1.000 72.87182 629 TYR A O 1
ATOM 8174 N N . LYS C 3 653 ? 220.14565 225.11325 237.90850 1.000 58.71563 630 LYS A N 1
ATOM 8175 C CA . LYS C 3 653 ? 220.74725 223.84899 237.50220 1.000 62.75983 630 LYS A CA 1
ATOM 8176 C C . LYS C 3 653 ? 221.17992 223.85956 236.04136 1.000 66.83027 630 LYS A C 1
ATOM 8177 O O . LYS C 3 653 ? 222.06471 223.08431 235.66292 1.000 69.33952 630 LYS A O 1
ATOM 8183 N N . THR C 3 654 ? 220.57920 224.71733 235.21325 1.000 58.98287 631 THR A N 1
ATOM 8184 C CA . THR C 3 654 ? 220.94274 224.75620 233.80054 1.000 57.66390 631 THR A CA 1
ATOM 8185 C C . THR C 3 654 ? 222.29081 225.43386 233.58484 1.000 61.05257 631 THR A C 1
ATOM 8186 O O . THR C 3 654 ? 223.10833 224.95710 232.78973 1.000 73.25974 631 THR A O 1
ATOM 8190 N N . PHE C 3 655 ? 222.54449 226.54398 234.27696 1.000 53.52306 632 PHE A N 1
ATOM 8191 C CA . PHE C 3 655 ? 223.75614 227.32530 234.06342 1.000 53.84207 632 PHE A CA 1
ATOM 8192 C C . PHE C 3 655 ? 224.74285 227.23745 235.22109 1.000 56.90411 632 PHE A C 1
ATOM 8193 O O . PHE C 3 655 ? 225.67040 228.05025 235.29052 1.000 60.75050 632 PHE A O 1
ATOM 8201 N N . GLN C 3 656 ? 224.56977 226.27824 236.12901 1.000 59.52892 633 GLN A N 1
ATOM 8202 C CA . GLN C 3 656 ? 225.56803 226.07258 237.17679 1.000 57.82716 633 GLN A CA 1
ATOM 8203 C C . GLN C 3 656 ? 226.96870 225.80897 236.63499 1.000 64.57779 633 GLN A C 1
ATOM 8204 O O . GLN C 3 656 ? 227.92489 226.40749 237.15780 1.000 69.56980 633 GLN A O 1
ATOM 8210 N N . PRO C 3 657 ? 227.18009 224.93558 235.63864 1.000 64.31048 634 PRO A N 1
ATOM 8211 C CA . PRO C 3 657 ? 228.55322 224.75151 235.13386 1.000 65.03692 634 PRO A CA 1
ATOM 8212 C C . PRO C 3 657 ? 229.17946 226.02280 234.58685 1.000 67.56449 634 PRO A C 1
ATOM 8213 O O . PRO C 3 657 ? 230.37841 226.25185 234.78515 1.000 67.61077 634 PRO A O 1
ATOM 8217 N N . GLN C 3 658 ? 228.39961 226.86156 233.90213 1.000 66.82518 635 GLN A N 1
ATOM 8218 C CA . GLN C 3 658 ? 228.95004 228.09515 233.34957 1.000 60.56177 635 GLN A CA 1
ATOM 8219 C C . GLN C 3 658 ? 229.30638 229.08637 234.44961 1.000 65.22266 635 GLN A C 1
ATOM 8220 O O . GLN C 3 658 ? 230.33034 229.77368 234.36415 1.000 68.86805 635 GLN A O 1
ATOM 8226 N N . LEU C 3 659 ? 228.47287 229.18075 235.48774 1.000 68.94611 636 LEU A N 1
ATOM 8227 C CA . LEU C 3 659 ? 228.80725 230.04250 236.61562 1.000 69.70931 636 LEU A CA 1
ATOM 8228 C C . LEU C 3 659 ? 230.01865 229.51500 237.37301 1.000 73.65537 636 LEU A C 1
ATOM 8229 O O . LEU C 3 659 ? 230.79721 230.30158 237.92392 1.000 72.03657 636 LEU A O 1
ATOM 8234 N N . LEU C 3 660 ? 230.19564 228.19218 237.40640 1.000 72.32162 637 LEU A N 1
ATOM 8235 C CA . LEU C 3 660 ? 231.37809 227.61542 238.03525 1.000 68.35461 637 LEU A CA 1
ATOM 8236 C C . LEU C 3 660 ? 232.62179 227.80840 237.17809 1.000 73.05165 637 LEU A C 1
ATOM 8237 O O . LEU C 3 660 ? 233.74003 227.80831 237.70518 1.000 71.85533 637 LEU A O 1
ATOM 8242 N N . ALA C 3 661 ? 232.45044 227.95639 235.86124 1.000 77.80760 638 ALA A N 1
ATOM 8243 C CA . ALA C 3 661 ? 233.59487 228.19613 234.98779 1.000 74.93604 638 ALA A CA 1
ATOM 8244 C C . ALA C 3 661 ? 234.30251 229.49228 235.35691 1.000 76.46344 638 ALA A C 1
ATOM 8245 O O . ALA C 3 661 ? 235.53623 229.53853 235.42354 1.000 80.26875 638 ALA A O 1
ATOM 8247 N N . LEU C 3 662 ? 233.54100 230.55374 235.60105 1.000 72.97135 639 LEU A N 1
ATOM 8248 C CA . LEU C 3 662 ? 234.11792 231.76112 236.16417 1.000 74.07394 639 LEU A CA 1
ATOM 8249 C C . LEU C 3 662 ? 234.48355 231.52688 237.62741 1.000 79.06302 639 LEU A C 1
ATOM 8250 O O . LEU C 3 662 ? 234.01025 230.58669 238.27133 1.000 79.49168 639 LEU A O 1
ATOM 8255 N N . LYS C 3 663 ? 235.34060 232.40004 238.15558 1.000 93.74535 640 LYS A N 1
ATOM 8256 C CA . LYS C 3 663 ? 235.83203 232.26173 239.52664 1.000 94.27739 640 LYS A CA 1
ATOM 8257 C C . LYS C 3 663 ? 234.71277 232.64777 240.49013 1.000 94.76831 640 LYS A C 1
ATOM 8258 O O . LYS C 3 663 ? 234.69946 233.72510 241.09007 1.000 94.74101 640 LYS A O 1
ATOM 8260 N N . HIS C 3 664 ? 233.74968 231.73407 240.63980 1.000 88.13675 641 HIS A N 1
ATOM 8261 C CA . HIS C 3 664 ? 232.59227 231.96108 241.49593 1.000 84.11907 641 HIS A CA 1
ATOM 8262 C C . HIS C 3 664 ? 232.22851 230.70947 242.28630 1.000 84.73308 641 HIS A C 1
ATOM 8263 O O . HIS C 3 664 ? 231.04743 230.46455 242.55523 1.000 87.38791 641 HIS A O 1
ATOM 8270 N N . ASP C 3 665 ? 233.22604 229.90164 242.65525 1.000 85.11732 642 ASP A N 1
ATOM 8271 C CA . ASP C 3 665 ? 232.95179 228.68772 243.41882 1.000 85.40614 642 ASP A CA 1
ATOM 8272 C C . ASP C 3 665 ? 232.36706 229.01532 244.78710 1.000 87.59196 642 ASP A C 1
ATOM 8273 O O . ASP C 3 665 ? 231.48804 228.29928 245.28386 1.000 86.57137 642 ASP A O 1
ATOM 8275 N N . ASP C 3 666 ? 232.84765 230.09161 245.41485 1.000 86.88074 643 ASP A N 1
ATOM 8276 C CA . ASP C 3 666 ? 232.29404 230.50545 246.69973 1.000 82.04946 643 ASP A CA 1
ATOM 8277 C C . ASP C 3 666 ? 230.82436 230.88100 246.56789 1.000 80.71092 643 ASP A C 1
ATOM 8278 O O . ASP C 3 666 ? 230.00253 230.50680 247.41143 1.000 82.35524 643 ASP A O 1
ATOM 8280 N N . ILE C 3 667 ? 230.47251 231.61337 245.50938 1.000 76.78734 644 ILE A N 1
ATOM 8281 C CA . ILE C 3 667 ? 229.07422 231.97298 245.28664 1.000 77.12008 644 ILE A CA 1
ATOM 8282 C C . ILE C 3 667 ? 228.23921 230.72248 245.03542 1.000 77.86759 644 ILE A C 1
ATOM 8283 O O . ILE C 3 667 ? 227.11432 230.59927 245.53342 1.000 80.89189 644 ILE A O 1
ATOM 8288 N N . ASN C 3 668 ? 228.78047 229.76905 244.27293 1.000 77.48795 645 ASN A N 1
ATOM 8289 C CA . ASN C 3 668 ? 228.04663 228.53831 243.98939 1.000 75.83904 645 ASN A CA 1
ATOM 8290 C C . ASN C 3 668 ? 227.77290 227.74190 245.26052 1.000 80.36982 645 ASN A C 1
ATOM 8291 O O . ASN C 3 668 ? 226.65768 227.24276 245.46150 1.000 82.79920 645 ASN A O 1
ATOM 8296 N N . THR C 3 669 ? 228.77789 227.60512 246.12919 1.000 88.47760 646 THR A N 1
ATOM 8297 C CA . THR C 3 669 ? 228.58766 226.85773 247.36667 1.000 87.71641 646 THR A CA 1
ATOM 8298 C C . THR C 3 669 ? 227.77851 227.63133 248.39942 1.000 86.72468 646 THR A C 1
ATOM 8299 O O . THR C 3 669 ? 227.20916 227.01579 249.30711 1.000 85.22208 646 THR A O 1
ATOM 8303 N N . ARG C 3 670 ? 227.71780 228.95955 248.28693 1.000 87.00424 647 ARG A N 1
ATOM 8304 C CA . ARG C 3 670 ? 226.83654 229.74732 249.13548 1.000 84.86780 647 ARG A CA 1
ATOM 8305 C C . ARG C 3 670 ? 225.40224 229.74849 248.63102 1.000 84.23560 647 ARG A C 1
ATOM 8306 O O . ARG C 3 670 ? 224.48346 230.01642 249.41199 1.000 88.01339 647 ARG A O 1
ATOM 8314 N N . LEU C 3 671 ? 225.19468 229.45586 247.34783 1.000 77.02470 648 LEU A N 1
ATOM 8315 C CA . LEU C 3 671 ? 223.85807 229.45466 246.76964 1.000 75.90240 648 LEU A CA 1
ATOM 8316 C C . LEU C 3 671 ? 223.20119 228.08234 246.80207 1.000 75.72727 648 LEU A C 1
ATOM 8317 O O . LEU C 3 671 ? 221.98775 227.99261 247.00312 1.000 81.04357 648 LEU A O 1
ATOM 8322 N N . VAL C 3 672 ? 223.96689 227.00695 246.60704 1.000 77.17172 649 VAL A N 1
ATOM 8323 C CA . VAL C 3 672 ? 223.36596 225.67385 246.60448 1.000 81.41669 649 VAL A CA 1
ATOM 8324 C C . VAL C 3 672 ? 222.75596 225.36585 247.96844 1.000 81.46036 649 VAL A C 1
ATOM 8325 O O . VAL C 3 672 ? 221.60154 224.92998 248.07175 1.000 83.35109 649 VAL A O 1
ATOM 8329 N N . SER C 3 673 ? 223.51476 225.61541 249.03822 1.000 86.10222 650 SER A N 1
ATOM 8330 C CA . SER C 3 673 ? 222.99866 225.38171 250.38271 1.000 85.49865 650 SER A CA 1
ATOM 8331 C C . SER C 3 673 ? 221.84467 226.32251 250.70456 1.000 86.84344 650 SER A C 1
ATOM 8332 O O . SER C 3 673 ? 220.85114 225.90931 251.31357 1.000 89.53821 650 SER A O 1
ATOM 8335 N N . SER C 3 674 ? 221.95776 227.59100 250.30338 1.000 83.12530 651 SER A N 1
ATOM 8336 C CA . SER C 3 674 ? 220.90435 228.55795 250.59248 1.000 82.25461 651 SER A CA 1
ATOM 8337 C C . SER C 3 674 ? 219.60911 228.22230 249.86476 1.000 85.43300 651 SER A C 1
ATOM 8338 O O . SER C 3 674 ? 218.52241 228.50865 250.37718 1.000 90.37856 651 SER A O 1
ATOM 8341 N N . LEU C 3 675 ? 219.69732 227.62340 248.67885 1.000 82.06417 652 LEU A N 1
ATOM 8342 C CA . LEU C 3 675 ? 218.50846 227.26704 247.91991 1.000 81.20031 652 LEU A CA 1
ATOM 8343 C C . LEU C 3 675 ? 217.97966 225.88344 248.26110 1.000 81.60431 652 LEU A C 1
ATOM 8344 O O . LEU C 3 675 ? 216.82649 225.58068 247.93557 1.000 85.08445 652 LEU A O 1
ATOM 8349 N N . THR C 3 676 ? 218.78714 225.03783 248.90061 1.000 84.06147 653 THR A N 1
ATOM 8350 C CA . THR C 3 676 ? 218.31054 223.73889 249.35229 1.000 85.97542 653 THR A CA 1
ATOM 8351 C C . THR C 3 676 ? 217.87746 223.73050 250.81277 1.000 85.71527 653 THR A C 1
ATOM 8352 O O . THR C 3 676 ? 217.24771 222.76024 251.24656 1.000 84.39838 653 THR A O 1
ATOM 8356 N N . SER C 3 677 ? 218.19316 224.77607 251.57835 1.000 92.10893 654 SER A N 1
ATOM 8357 C CA . SER C 3 677 ? 217.82959 224.83013 252.98961 1.000 91.94368 654 SER A CA 1
ATOM 8358 C C . SER C 3 677 ? 217.21824 226.14970 253.43771 1.000 92.54279 654 SER A C 1
ATOM 8359 O O . SER C 3 677 ? 216.50839 226.15764 254.45085 1.000 90.84430 654 SER A O 1
ATOM 8362 N N . SER C 3 678 ? 217.45992 227.25298 252.73728 1.000 95.29937 655 SER A N 1
ATOM 8363 C CA . SER C 3 678 ? 216.93154 228.54911 253.15144 1.000 95.79967 655 SER A CA 1
ATOM 8364 C C . SER C 3 678 ? 216.04124 229.15594 252.07252 1.000 94.65135 655 SER A C 1
ATOM 8365 O O . SER C 3 678 ? 216.41588 230.13162 251.42214 1.000 94.69935 655 SER A O 1
ATOM 8368 N N . ARG C 3 686 ? 222.43382 236.26603 249.97073 1.000 91.59438 663 ARG A N 1
ATOM 8369 C CA . ARG C 3 686 ? 221.42499 237.29875 249.76622 1.000 96.48356 663 ARG A CA 1
ATOM 8370 C C . ARG C 3 686 ? 221.11652 237.46197 248.28143 1.000 94.37987 663 ARG A C 1
ATOM 8371 O O . ARG C 3 686 ? 222.02057 237.46927 247.44845 1.000 96.26108 663 ARG A O 1
ATOM 8379 N N . LEU C 3 687 ? 219.82954 237.59131 247.95532 1.000 96.32841 664 LEU A N 1
ATOM 8380 C CA . LEU C 3 687 ? 219.40953 237.71904 246.56537 1.000 96.41484 664 LEU A CA 1
ATOM 8381 C C . LEU C 3 687 ? 219.76021 239.07036 245.95824 1.000 97.36698 664 LEU A C 1
ATOM 8382 O O . LEU C 3 687 ? 219.64672 239.22677 244.73816 1.000 98.24323 664 LEU A O 1
ATOM 8384 N N . THR C 3 688 ? 220.17617 240.04398 246.76716 1.000 103.78826 665 THR A N 1
ATOM 8385 C CA . THR C 3 688 ? 220.49596 241.36960 246.25467 1.000 105.44840 665 THR A CA 1
ATOM 8386 C C . THR C 3 688 ? 221.91141 241.47386 245.70151 1.000 102.02887 665 THR A C 1
ATOM 8387 O O . THR C 3 688 ? 222.24160 242.49368 245.08660 1.000 99.56285 665 THR A O 1
ATOM 8391 N N . ASP C 3 689 ? 222.74972 240.45632 245.89791 1.000 103.26106 666 ASP A N 1
ATOM 8392 C CA . ASP C 3 689 ? 224.12735 240.48787 245.42467 1.000 104.85329 666 ASP A CA 1
ATOM 8393 C C . ASP C 3 689 ? 224.39294 239.57411 244.24008 1.000 105.58071 666 ASP A C 1
ATOM 8394 O O . ASP C 3 689 ? 225.25067 239.89324 243.41475 1.000 107.35615 666 ASP A O 1
ATOM 8399 N N . LEU C 3 690 ? 223.68942 238.44492 244.13694 1.000 94.50043 667 LEU A N 1
ATOM 8400 C CA . LEU C 3 690 ? 223.88049 237.56421 242.99192 1.000 93.12518 667 LEU A CA 1
ATOM 8401 C C . LEU C 3 690 ? 223.35254 238.18213 241.70452 1.000 94.17150 667 LEU A C 1
ATOM 8402 O O . LEU C 3 690 ? 223.84093 237.84118 240.62269 1.000 96.11400 667 LEU A O 1
ATOM 8407 N N . VAL C 3 691 ? 222.38261 239.09548 241.79490 1.000 93.96446 668 VAL A N 1
ATOM 8408 C CA . VAL C 3 691 ? 221.89535 239.79077 240.60973 1.000 92.94074 668 VAL A CA 1
ATOM 8409 C C . VAL C 3 691 ? 222.93391 240.72777 240.01598 1.000 93.04364 668 VAL A C 1
ATOM 8410 O O . VAL C 3 691 ? 222.77096 241.17480 238.87511 1.000 93.69685 668 VAL A O 1
ATOM 8414 N N . SER C 3 692 ? 223.99698 241.03852 240.76221 1.000 95.00387 669 SER A N 1
ATOM 8415 C CA . SER C 3 692 ? 225.05448 241.89149 240.23020 1.000 97.50937 669 SER A CA 1
ATOM 8416 C C . SER C 3 692 ? 225.79538 241.21064 239.08589 1.000 98.92339 669 SER A C 1
ATOM 8417 O O . SER C 3 692 ? 226.08151 241.84056 238.06090 1.000 98.22839 669 SER A O 1
ATOM 8420 N N . LEU C 3 693 ? 226.11491 239.92833 239.23883 1.000 95.66672 670 LEU A N 1
ATOM 8421 C CA . LEU C 3 693 ? 226.86003 239.19541 238.21439 1.000 94.53897 670 LEU A CA 1
ATOM 8422 C C . LEU C 3 693 ? 225.93275 238.51192 237.21159 1.000 92.21494 670 LEU A C 1
ATOM 8423 O O . LEU C 3 693 ? 226.06476 237.33125 236.89799 1.000 90.99838 670 LEU A O 1
ATOM 8428 N N . LYS C 3 694 ? 224.99286 239.28532 236.67205 1.000 88.53909 671 LYS A N 1
ATOM 8429 C CA . LYS C 3 694 ? 224.14690 238.83019 235.57689 1.000 87.11391 671 LYS A CA 1
ATOM 8430 C C . LYS C 3 694 ? 224.73816 239.21947 234.22758 1.000 91.03011 671 LYS A C 1
ATOM 8431 O O . LYS C 3 694 ? 224.84039 238.38406 233.32231 1.000 95.41649 671 LYS A O 1
ATOM 8437 N N . SER C 3 695 ? 225.13927 240.48534 234.08911 1.000 93.07093 672 SER A N 1
ATOM 8438 C CA . SER C 3 695 ? 225.73478 240.94651 232.84071 1.000 91.45241 672 SER A CA 1
ATOM 8439 C C . SER C 3 695 ? 227.03540 240.21213 232.54507 1.000 94.01772 672 SER A C 1
ATOM 8440 O O . SER C 3 695 ? 227.31400 239.87996 231.38900 1.000 93.93024 672 SER A O 1
ATOM 8442 N N . GLY C 3 696 ? 227.84258 239.95154 233.57090 1.000 90.28221 673 GLY A N 1
ATOM 8443 C CA . GLY C 3 696 ? 229.08637 239.22921 233.38623 1.000 89.07175 673 GLY A CA 1
ATOM 8444 C C . GLY C 3 696 ? 228.90410 237.82395 232.84860 1.000 88.63236 673 GLY A C 1
ATOM 8445 O O . GLY C 3 696 ? 229.56514 237.43149 231.88056 1.000 91.33663 673 GLY A O 1
ATOM 8446 N N . ILE C 3 697 ? 228.00069 237.05438 233.46035 1.000 83.43482 674 ILE A N 1
ATOM 8447 C CA . ILE C 3 697 ? 227.76483 235.69205 232.99090 1.000 82.88586 674 ILE A CA 1
ATOM 8448 C C . ILE C 3 697 ? 227.10444 235.70997 231.61732 1.000 81.39861 674 ILE A C 1
ATOM 8449 O O . ILE C 3 697 ? 227.38581 234.85433 230.76811 1.000 85.78661 674 ILE A O 1
ATOM 8454 N N . ASN C 3 698 ? 226.23062 236.69016 231.36596 1.000 79.88813 675 ASN A N 1
ATOM 8455 C CA . ASN C 3 698 ? 225.62402 236.81066 230.04519 1.000 82.37937 675 ASN A CA 1
ATOM 8456 C C . ASN C 3 698 ? 226.68277 237.07496 228.98237 1.000 87.86040 675 ASN A C 1
ATOM 8457 O O . ASN C 3 698 ? 226.65020 236.48898 227.89583 1.000 90.60692 675 ASN A O 1
ATOM 8462 N N . ASP C 3 699 ? 227.63800 237.95679 229.28688 1.000 88.61055 676 ASP A N 1
ATOM 8463 C CA . ASP C 3 699 ? 228.72232 238.24218 228.35346 1.000 88.78425 676 ASP A CA 1
ATOM 8464 C C . ASP C 3 699 ? 229.60575 237.02072 228.14203 1.000 88.12266 676 ASP A C 1
ATOM 8465 O O . ASP C 3 699 ? 230.06048 236.75938 227.02229 1.000 89.38687 676 ASP A O 1
ATOM 8470 N N . TYR C 3 700 ? 229.87643 236.27164 229.21363 1.000 73.97466 677 TYR A N 1
ATOM 8471 C CA . TYR C 3 700 ? 230.64764 235.03868 229.08405 1.000 73.66761 677 TYR A CA 1
ATOM 8472 C C . TYR C 3 700 ? 229.96106 234.06380 228.13391 1.000 74.20110 677 TYR A C 1
ATOM 8473 O O . TYR C 3 700 ? 230.59286 233.50763 227.22656 1.000 77.04730 677 TYR A O 1
ATOM 8482 N N . LEU C 3 701 ? 228.65745 233.85132 228.32744 1.000 71.65512 678 LEU A N 1
ATOM 8483 C CA . LEU C 3 701 ? 227.91288 232.96003 227.44274 1.000 69.75193 678 LEU A CA 1
ATOM 8484 C C . LEU C 3 701 ? 227.92456 233.47623 226.00926 1.000 69.84875 678 LEU A C 1
ATOM 8485 O O . LEU C 3 701 ? 228.11639 232.70618 225.06114 1.000 77.33272 678 LEU A O 1
ATOM 8490 N N . ASN C 3 702 ? 227.72659 234.78553 225.83376 1.000 75.22324 679 ASN A N 1
ATOM 8491 C CA . ASN C 3 702 ? 227.67659 235.36128 224.49443 1.000 79.35251 679 ASN A CA 1
ATOM 8492 C C . ASN C 3 702 ? 229.00087 235.20752 223.76087 1.000 82.02477 679 ASN A C 1
ATOM 8493 O O . ASN C 3 702 ? 229.01294 234.89336 222.56520 1.000 82.03400 679 ASN A O 1
ATOM 8498 N N . GLU C 3 703 ? 230.12114 235.42554 224.44873 1.000 81.24590 680 GLU A N 1
ATOM 8499 C CA . GLU C 3 703 ? 231.42084 235.28889 223.80443 1.000 80.61401 680 GLU A CA 1
ATOM 8500 C C . GLU C 3 703 ? 231.78463 233.83037 223.55302 1.000 80.61048 680 GLU A C 1
ATOM 8501 O O . GLU C 3 703 ? 232.39340 233.51628 222.52278 1.000 83.88672 680 GLU A O 1
ATOM 8507 N N . LYS C 3 704 ? 231.40777 232.92405 224.45983 1.000 69.57455 681 LYS A N 1
ATOM 8508 C CA . LYS C 3 704 ? 231.66920 231.50765 224.22984 1.000 65.78694 681 LYS A CA 1
ATOM 8509 C C . LYS C 3 704 ? 230.87926 230.99816 223.03112 1.000 62.22902 681 LYS A C 1
ATOM 8510 O O . LYS C 3 704 ? 231.40087 230.24047 222.20401 1.000 67.30697 681 LYS A O 1
ATOM 8516 N N . ILE C 3 705 ? 229.61631 231.41743 222.91410 1.000 60.06336 682 ILE A N 1
ATOM 8517 C CA . ILE C 3 705 ? 228.79841 231.01310 221.77272 1.000 61.34337 682 ILE A CA 1
ATOM 8518 C C . ILE C 3 705 ? 229.39030 231.55633 220.47855 1.000 64.69794 682 ILE A C 1
ATOM 8519 O O . ILE C 3 705 ? 229.42013 230.86966 219.45263 1.000 70.44050 682 ILE A O 1
ATOM 8524 N N . SER C 3 706 ? 229.86737 232.80291 220.50714 1.000 72.79401 683 SER A N 1
ATOM 8525 C CA . SER C 3 706 ? 230.46260 233.40011 219.31407 1.000 74.05184 683 SER A CA 1
ATOM 8526 C C . SER C 3 706 ? 231.72445 232.65544 218.88898 1.000 76.02841 683 SER A C 1
ATOM 8527 O O . SER C 3 706 ? 231.92934 232.37627 217.69968 1.000 78.57324 683 SER A O 1
ATOM 8530 N N . ASP C 3 707 ? 232.58736 232.32894 219.85426 1.000 70.23619 684 ASP A N 1
ATOM 8531 C CA . ASP C 3 707 ? 233.80255 231.58418 219.53888 1.000 67.76448 684 ASP A CA 1
ATOM 8532 C C . ASP C 3 707 ? 233.46745 230.20677 218.98056 1.000 70.47212 684 ASP A C 1
ATOM 8533 O O . ASP C 3 707 ? 234.08484 229.74563 218.01106 1.000 73.10303 684 ASP A O 1
ATOM 8538 N N . LEU C 3 708 ? 232.48390 229.53431 219.58233 1.000 70.00086 685 LEU A N 1
ATOM 8539 C CA . LEU C 3 708 ? 232.07072 228.22530 219.09185 1.000 62.57730 685 LEU A CA 1
ATOM 8540 C C . LEU C 3 708 ? 231.49936 228.32066 217.68421 1.000 56.93624 685 LEU A C 1
ATOM 8541 O O . LEU C 3 708 ? 231.72393 227.43925 216.85289 1.000 66.50593 685 LEU A O 1
ATOM 8546 N N . ASN C 3 709 ? 230.74929 229.38639 217.40075 1.000 60.09271 686 ASN A N 1
ATOM 8547 C CA . ASN C 3 709 ? 230.19371 229.57533 216.06487 1.000 64.08700 686 ASN A CA 1
ATOM 8548 C C . ASN C 3 709 ? 231.29592 229.78782 215.03489 1.000 72.63110 686 ASN A C 1
ATOM 8549 O O . ASN C 3 709 ? 231.24078 229.24609 213.92521 1.000 75.84818 686 ASN A O 1
ATOM 8554 N N . GLN C 3 710 ? 232.30619 230.58638 215.38514 1.000 75.67157 687 GLN A N 1
ATOM 8555 C CA . GLN C 3 710 ? 233.42587 230.80396 214.47197 1.000 73.12892 687 GLN A CA 1
ATOM 8556 C C . GLN C 3 710 ? 234.17932 229.50250 214.20875 1.000 76.87078 687 GLN A C 1
ATOM 8557 O O . GLN C 3 710 ? 234.52647 229.18305 213.06080 1.000 82.19342 687 GLN A O 1
ATOM 8563 N N . ASP C 3 711 ? 234.42783 228.72865 215.26835 1.000 71.21795 688 ASP A N 1
ATOM 8564 C CA . ASP C 3 711 ? 235.09303 227.44048 215.10230 1.000 68.75116 688 ASP A CA 1
ATOM 8565 C C . ASP C 3 711 ? 234.24384 226.49500 214.26235 1.000 64.82560 688 ASP A C 1
ATOM 8566 O O . ASP C 3 711 ? 234.76818 225.71775 213.45815 1.000 70.27928 688 ASP A O 1
ATOM 8571 N N . LYS C 3 712 ? 232.92319 226.54866 214.44058 1.000 59.83317 689 LYS A N 1
ATOM 8572 C CA . LYS C 3 712 ? 232.01948 225.72321 213.65042 1.000 59.29619 689 LYS A CA 1
ATOM 8573 C C . LYS C 3 712 ? 232.08580 226.09263 212.17623 1.000 59.52445 689 LYS A C 1
ATOM 8574 O O . LYS C 3 712 ? 232.06717 225.21833 211.30779 1.000 69.40476 689 LYS A O 1
ATOM 8580 N N . THR C 3 713 ? 232.14879 227.39092 211.87356 1.000 60.69802 690 THR A N 1
ATOM 8581 C CA . THR C 3 713 ? 232.27237 227.81576 210.48061 1.000 64.57753 690 THR A CA 1
ATOM 8582 C C . THR C 3 713 ? 233.58011 227.32465 209.86982 1.000 67.31409 690 THR A C 1
ATOM 8583 O O . THR C 3 713 ? 233.60554 226.82758 208.73566 1.000 70.68055 690 THR A O 1
ATOM 8587 N N . THR C 3 714 ? 234.68056 227.45093 210.61639 1.000 65.33125 691 THR A N 1
ATOM 8588 C CA . THR C 3 714 ? 235.96588 226.95835 210.12266 1.000 64.06004 691 THR A CA 1
ATOM 8589 C C . THR C 3 714 ? 235.91649 225.45373 209.86579 1.000 64.70654 691 THR A C 1
ATOM 8590 O O . THR C 3 714 ? 236.36070 224.96532 208.81536 1.000 72.02638 691 THR A O 1
ATOM 8594 N N . LEU C 3 715 ? 235.36491 224.70544 210.82228 1.000 57.77789 692 LEU A N 1
ATOM 8595 C CA . LEU C 3 715 ? 235.27881 223.25632 210.69284 1.000 55.27504 692 LEU A CA 1
ATOM 8596 C C . LEU C 3 715 ? 234.38272 222.85815 209.52773 1.000 57.61307 692 LEU A C 1
ATOM 8597 O O . LEU C 3 715 ? 234.66934 221.89243 208.81715 1.000 66.98638 692 LEU A O 1
ATOM 8602 N N . LEU C 3 716 ? 233.28089 223.58329 209.32554 1.000 52.94717 693 LEU A N 1
ATOM 8603 C CA . LEU C 3 716 ? 232.39343 223.30167 208.20263 1.000 53.43822 693 LEU A CA 1
ATOM 8604 C C . LEU C 3 716 ? 233.09450 223.54737 206.87469 1.000 58.16938 693 LEU A C 1
ATOM 8605 O O . LEU C 3 716 ? 232.93264 222.77740 205.92195 1.000 65.23363 693 LEU A O 1
ATOM 8610 N N . ASP C 3 717 ? 233.87505 224.62735 206.79030 1.000 59.46643 694 ASP A N 1
ATOM 8611 C CA . ASP C 3 717 ? 234.62688 224.89519 205.56766 1.000 58.70665 694 ASP A CA 1
ATOM 8612 C C . ASP C 3 717 ? 235.61777 223.77303 205.27810 1.000 60.61501 694 ASP A C 1
ATOM 8613 O O . ASP C 3 717 ? 235.71661 223.28381 204.14387 1.000 67.24747 694 ASP A O 1
ATOM 8615 N N . LYS C 3 718 ? 236.35252 223.33932 206.30481 1.000 59.50014 695 LYS A N 1
ATOM 8616 C CA . LYS C 3 718 ? 237.32180 222.26590 206.09928 1.000 55.20056 695 LYS A CA 1
ATOM 8617 C C . LYS C 3 718 ? 236.63117 220.94634 205.76810 1.000 58.98902 695 LYS A C 1
ATOM 8618 O O . LYS C 3 718 ? 237.14121 220.15402 204.96781 1.000 66.95562 695 LYS A O 1
ATOM 8624 N N . GLU C 3 719 ? 235.46843 220.69338 206.37106 1.000 60.74616 696 GLU A N 1
ATOM 8625 C CA . GLU C 3 719 ? 234.70960 219.48546 206.06475 1.000 58.06049 696 GLU A CA 1
ATOM 8626 C C . GLU C 3 719 ? 234.22055 219.49738 204.62285 1.000 58.25527 696 GLU A C 1
ATOM 8627 O O . GLU C 3 719 ? 234.23225 218.46698 203.94263 1.000 66.10041 696 GLU A O 1
ATOM 8633 N N . GLU C 3 720 ? 233.77819 220.65960 204.14074 1.000 60.48724 697 GLU A N 1
ATOM 8634 C CA . GLU C 3 720 ? 233.36247 220.77348 202.74705 1.000 63.98268 697 GLU A CA 1
ATOM 8635 C C . GLU C 3 720 ? 234.54099 220.53975 201.81051 1.000 68.62741 697 GLU A C 1
ATOM 8636 O O . GLU C 3 720 ? 234.40632 219.88216 200.77145 1.000 70.89586 697 GLU A O 1
ATOM 8642 N N . GLU C 3 721 ? 235.71228 221.07271 202.16598 1.000 67.52908 698 GLU A N 1
ATOM 8643 C CA . GLU C 3 721 ? 236.89992 220.83683 201.34865 1.000 63.37216 698 GLU A CA 1
ATOM 8644 C C . GLU C 3 721 ? 237.26607 219.35502 201.31905 1.000 67.59411 698 GLU A C 1
ATOM 8645 O O . GLU C 3 721 ? 237.62116 218.81289 200.26390 1.000 74.11907 698 GLU A O 1
ATOM 8651 N N . ALA C 3 722 ? 237.17838 218.68218 202.46809 1.000 61.62916 699 ALA A N 1
ATOM 8652 C CA . ALA C 3 722 ? 237.44855 217.24777 202.51772 1.000 57.97851 699 ALA A CA 1
ATOM 8653 C C . ALA C 3 722 ? 236.43365 216.46862 201.68942 1.000 62.45897 699 ALA A C 1
ATOM 8654 O O . ALA C 3 722 ? 236.77716 215.48002 201.03052 1.000 65.40193 699 ALA A O 1
ATOM 8656 N N . ARG C 3 723 ? 235.16901 216.89291 201.72734 1.000 66.01461 700 ARG A N 1
ATOM 8657 C CA . ARG C 3 723 ? 234.13986 216.26326 200.90796 1.000 56.76477 700 ARG A CA 1
ATOM 8658 C C . ARG C 3 723 ? 234.46078 216.40794 199.42799 1.000 60.06556 700 ARG A C 1
ATOM 8659 O O . ARG C 3 723 ? 234.31034 215.45993 198.65105 1.000 68.15481 700 ARG A O 1
ATOM 8667 N N . GLU C 3 724 ? 234.90266 217.59974 199.02099 1.000 60.76881 701 GLU A N 1
ATOM 8668 C CA . GLU C 3 724 ? 235.29537 217.80824 197.63022 1.000 63.29914 701 GLU A CA 1
ATOM 8669 C C . GLU C 3 724 ? 236.46820 216.91389 197.24889 1.000 64.40371 701 GLU A C 1
ATOM 8670 O O . GLU C 3 724 ? 236.48617 216.32780 196.15905 1.000 67.25492 701 GLU A O 1
ATOM 8676 N N . GLU C 3 725 ? 237.45800 216.79804 198.13603 1.000 65.29568 702 GLU A N 1
ATOM 8677 C CA . GLU C 3 725 ? 238.61501 215.95349 197.85187 1.000 62.14139 702 GLU A CA 1
ATOM 8678 C C . GLU C 3 725 ? 238.20515 214.49298 197.69190 1.000 60.04569 702 GLU A C 1
ATOM 8679 O O . GLU C 3 725 ? 238.65210 213.80527 196.76438 1.000 66.86078 702 GLU A O 1
ATOM 8685 N N . GLN C 3 726 ? 237.34443 214.00182 198.58638 1.000 58.89704 703 GLN A N 1
ATOM 8686 C CA . GLN C 3 726 ? 236.90911 212.61265 198.50299 1.000 58.84456 703 GLN A CA 1
ATOM 8687 C C . GLN C 3 726 ? 235.99376 212.36637 197.31000 1.000 61.15929 703 GLN A C 1
ATOM 8688 O O . GLN C 3 726 ? 235.98300 211.25313 196.77556 1.000 67.70130 703 GLN A O 1
ATOM 8694 N N . TYR C 3 727 ? 235.22727 213.37231 196.88173 1.000 57.86045 704 TYR A N 1
ATOM 8695 C CA . TYR C 3 727 ? 234.47242 213.25532 195.64141 1.000 50.60328 704 TYR A CA 1
ATOM 8696 C C . TYR C 3 727 ? 235.39211 213.18248 194.43371 1.000 54.29470 704 TYR A C 1
ATOM 8697 O O . TYR C 3 727 ? 235.12726 212.41557 193.50202 1.000 59.30971 704 TYR A O 1
ATOM 8706 N N . ALA C 3 728 ? 236.46785 213.97113 194.43247 1.000 55.29036 705 ALA A N 1
ATOM 8707 C CA . ALA C 3 728 ? 237.41021 213.94497 193.32152 1.000 53.24684 705 ALA A CA 1
ATOM 8708 C C . ALA C 3 728 ? 238.18774 212.63778 193.25994 1.000 52.05857 705 ALA A C 1
ATOM 8709 O O . ALA C 3 728 ? 238.50643 212.16542 192.16365 1.000 55.56691 705 ALA A O 1
ATOM 8711 N N . LYS C 3 729 ? 238.50392 212.04260 194.41232 1.000 58.00253 706 LYS A N 1
ATOM 8712 C CA . LYS C 3 729 ? 239.25755 210.79140 194.40494 1.000 57.67317 706 LYS A CA 1
ATOM 8713 C C . LYS C 3 729 ? 238.42531 209.63269 193.86626 1.000 59.59268 706 LYS A C 1
ATOM 8714 O O . LYS C 3 729 ? 238.92208 208.82209 193.07615 1.000 64.94420 706 LYS A O 1
ATOM 8720 N N . ASN C 3 730 ? 237.16912 209.53334 194.27930 1.000 63.11755 707 ASN A N 1
ATOM 8721 C CA . ASN C 3 730 ? 236.33850 208.40474 193.87158 1.000 58.34378 707 ASN A CA 1
ATOM 8722 C C . ASN C 3 730 ? 235.92813 208.54406 192.40967 1.000 59.87438 707 ASN A C 1
ATOM 8723 O O . ASN C 3 730 ? 235.51273 209.62898 191.98857 1.000 64.67025 707 ASN A O 1
ATOM 8728 N N . PRO C 3 731 ? 236.03418 207.48683 191.60965 1.000 57.70004 708 PRO A N 1
ATOM 8729 C CA . PRO C 3 731 ? 235.52298 207.54464 190.23745 1.000 56.29077 708 PRO A CA 1
ATOM 8730 C C . PRO C 3 731 ? 234.00524 207.45028 190.20707 1.000 55.02113 708 PRO A C 1
ATOM 8731 O O . PRO C 3 731 ? 233.36180 206.96798 191.14129 1.000 59.50413 708 PRO A O 1
ATOM 8735 N N . LEU C 3 732 ? 233.43307 207.92491 189.10391 1.000 41.88221 709 LEU A N 1
ATOM 8736 C CA . LEU C 3 732 ? 231.98942 207.87634 188.91865 1.000 35.65170 709 LEU A CA 1
ATOM 8737 C C . LEU C 3 732 ? 231.56770 206.48163 188.47308 1.000 34.81732 709 LEU A C 1
ATOM 8738 O O . LEU C 3 732 ? 232.15194 205.91272 187.54636 1.000 45.49429 709 LEU A O 1
ATOM 8743 N N . VAL C 3 733 ? 230.55125 205.93491 189.13489 1.000 36.50971 710 VAL A N 1
ATOM 8744 C CA . VAL C 3 733 ? 230.07422 204.57976 188.88266 1.000 32.64844 710 VAL A CA 1
ATOM 8745 C C . VAL C 3 733 ? 228.55497 204.57863 188.99555 1.000 32.98946 710 VAL A C 1
ATOM 8746 O O . VAL C 3 733 ? 227.98823 205.25781 189.85764 1.000 41.60809 710 VAL A O 1
ATOM 8750 N N . ALA C 3 734 ? 227.89513 203.82641 188.11500 1.000 24.88568 711 ALA A N 1
ATOM 8751 C CA . ALA C 3 734 ? 226.43928 203.76145 188.12786 1.000 29.44405 711 ALA A CA 1
ATOM 8752 C C . ALA C 3 734 ? 225.93483 203.13275 189.42165 1.000 34.43942 711 ALA A C 1
ATOM 8753 O O . ALA C 3 734 ? 226.51893 202.17733 189.93894 1.000 42.64429 711 ALA A O 1
ATOM 8755 N N . LYS C 3 735 ? 224.83576 203.67777 189.94381 1.000 39.08821 712 LYS A N 1
ATOM 8756 C CA . LYS C 3 735 ? 224.27304 203.23861 191.21188 1.000 25.51882 712 LYS A CA 1
ATOM 8757 C C . LYS C 3 735 ? 222.84626 202.72037 191.09816 1.000 35.17612 712 LYS A C 1
ATOM 8758 O O . LYS C 3 735 ? 222.27643 202.30316 192.11238 1.000 41.71299 712 LYS A O 1
ATOM 8764 N N . GLY C 3 736 ? 222.25193 202.73722 189.90428 1.000 36.97350 713 GLY A N 1
ATOM 8765 C CA . GLY C 3 736 ? 220.83335 202.43413 189.79025 1.000 31.28491 713 GLY A CA 1
ATOM 8766 C C . GLY C 3 736 ? 220.49300 200.99825 190.14511 1.000 34.07510 713 GLY A C 1
ATOM 8767 O O . GLY C 3 736 ? 219.52351 200.73883 190.86298 1.000 43.70283 713 GLY A O 1
ATOM 8768 N N . ALA C 3 737 ? 221.27972 200.04461 189.64183 1.000 41.69612 714 ALA A N 1
ATOM 8769 C CA . ALA C 3 737 ? 220.98367 198.63720 189.89397 1.000 38.57708 714 ALA A CA 1
ATOM 8770 C C . ALA C 3 737 ? 221.12720 198.29515 191.37146 1.000 35.52449 714 ALA A C 1
ATOM 8771 O O . ALA C 3 737 ? 220.33095 197.52210 191.91738 1.000 44.09400 714 ALA A O 1
ATOM 8773 N N . GLU C 3 738 ? 222.13321 198.86516 192.03552 1.000 38.74824 715 GLU A N 1
ATOM 8774 C CA . GLU C 3 738 ? 222.32861 198.59837 193.45628 1.000 39.13434 715 GLU A CA 1
ATOM 8775 C C . GLU C 3 738 ? 221.16049 199.12423 194.28119 1.000 43.58067 715 GLU A C 1
ATOM 8776 O O . GLU C 3 738 ? 220.73963 198.48576 195.25230 1.000 48.29691 715 GLU A O 1
ATOM 8782 N N . LEU C 3 739 ? 220.62639 200.29055 193.91302 1.000 38.25318 716 LEU A N 1
ATOM 8783 C CA . LEU C 3 739 ? 219.45944 200.82224 194.60932 1.000 33.93465 716 LEU A CA 1
ATOM 8784 C C . LEU C 3 739 ? 218.20884 200.00938 194.29830 1.000 39.86662 716 LEU A C 1
ATOM 8785 O O . LEU C 3 739 ? 217.34554 199.83283 195.16512 1.000 45.86542 716 LEU A O 1
ATOM 8790 N N . GLU C 3 740 ? 218.08889 199.51403 193.06481 1.000 40.18412 717 GLU A N 1
ATOM 8791 C CA . GLU C 3 740 ? 216.94056 198.68846 192.70768 1.000 29.45654 717 GLU A CA 1
ATOM 8792 C C . GLU C 3 740 ? 216.98733 197.33382 193.39998 1.000 32.09995 717 GLU A C 1
ATOM 8793 O O . GLU C 3 740 ? 215.94448 196.69941 193.59186 1.000 42.26118 717 GLU A O 1
ATOM 8799 N N . LYS C 3 741 ? 218.17950 196.87925 193.78076 1.000 41.59755 718 LYS A N 1
ATOM 8800 C CA . LYS C 3 741 ? 218.32870 195.60356 194.47086 1.000 39.20399 718 LYS A CA 1
ATOM 8801 C C . LYS C 3 741 ? 217.76561 195.61182 195.88454 1.000 35.67223 718 LYS A C 1
ATOM 8802 O O . LYS C 3 741 ? 217.72886 194.54970 196.51352 1.000 47.01320 718 LYS A O 1
ATOM 8808 N N . GLN C 3 742 ? 217.33899 196.76125 196.40894 1.000 29.63767 719 GLN A N 1
ATOM 8809 C CA . GLN C 3 742 ? 216.95186 196.85503 197.80916 1.000 40.36443 719 GLN A CA 1
ATOM 8810 C C . GLN C 3 742 ? 215.52934 197.35853 198.02032 1.000 43.12401 719 GLN A C 1
ATOM 8811 O O . GLN C 3 742 ? 215.19168 197.73834 199.14721 1.000 51.79834 719 GLN A O 1
ATOM 8817 N N . THR C 3 743 ? 214.69101 197.39290 196.98299 1.000 32.47698 720 THR A N 1
ATOM 8818 C CA . THR C 3 743 ? 213.44594 198.13970 197.11428 1.000 40.53031 720 THR A CA 1
ATOM 8819 C C . THR C 3 743 ? 212.47782 197.52022 198.11916 1.000 47.54224 720 THR A C 1
ATOM 8820 O O . THR C 3 743 ? 212.37475 197.99253 199.25578 1.000 57.01579 720 THR A O 1
ATOM 8824 N N . LEU C 3 744 ? 211.76030 196.47195 197.71576 1.000 37.64298 721 LEU A N 1
ATOM 8825 C CA . LEU C 3 744 ? 211.16873 195.50203 198.63024 1.000 35.48294 721 LEU A CA 1
ATOM 8826 C C . LEU C 3 744 ? 211.30024 194.11645 198.02244 1.000 39.41642 721 LEU A C 1
ATOM 8827 O O . LEU C 3 744 ? 211.57248 193.13324 198.71755 1.000 48.84919 721 LEU A O 1
ATOM 8832 N N . PHE C 3 745 ? 211.09262 194.05009 196.70581 1.000 29.66083 722 PHE A N 1
ATOM 8833 C CA . PHE C 3 745 ? 211.16815 192.80260 195.96323 1.000 28.44493 722 PHE A CA 1
ATOM 8834 C C . PHE C 3 745 ? 212.59597 192.42412 195.61187 1.000 38.04476 722 PHE A C 1
ATOM 8835 O O . PHE C 3 745 ? 212.86365 191.24615 195.36925 1.000 50.87557 722 PHE A O 1
ATOM 8843 N N . GLY C 3 746 ? 213.51143 193.39194 195.55992 1.000 36.90590 723 GLY A N 1
ATOM 8844 C CA . GLY C 3 746 ? 214.91691 193.04926 195.43506 1.000 30.15903 723 GLY A CA 1
ATOM 8845 C C . GLY C 3 746 ? 215.43084 192.32242 196.66155 1.000 38.49367 723 GLY A C 1
ATOM 8846 O O . GLY C 3 746 ? 216.20129 191.36392 196.55236 1.000 50.47879 723 GLY A O 1
ATOM 8847 N N . GLN C 3 747 ? 215.00127 192.76247 197.84612 1.000 41.02528 724 GLN A N 1
ATOM 8848 C CA . GLN C 3 747 ? 215.36228 192.07078 199.07790 1.000 44.75099 724 GLN A CA 1
ATOM 8849 C C . GLN C 3 747 ? 214.80043 190.65550 199.09884 1.000 48.38564 724 GLN A C 1
ATOM 8850 O O . GLN C 3 747 ? 215.48316 189.71331 199.51644 1.000 52.15901 724 GLN A O 1
ATOM 8856 N N . MET C 3 748 ? 213.55262 190.48852 198.65748 1.000 51.58469 725 MET A N 1
ATOM 8857 C CA . MET C 3 748 ? 212.95582 189.15885 198.60045 1.000 48.40625 725 MET A CA 1
ATOM 8858 C C . MET C 3 748 ? 213.64427 188.29046 197.55553 1.000 49.47652 725 MET A C 1
ATOM 8859 O O . MET C 3 748 ? 213.78703 187.07696 197.74281 1.000 58.36585 725 MET A O 1
ATOM 8864 N N . SER C 3 749 ? 214.07341 188.89572 196.44752 1.000 42.21237 726 SER A N 1
ATOM 8865 C CA . SER C 3 749 ? 214.73518 188.14400 195.38839 1.000 44.31917 726 SER A CA 1
ATOM 8866 C C . SER C 3 749 ? 216.12165 187.68530 195.81591 1.000 46.20793 726 SER A C 1
ATOM 8867 O O . SER C 3 749 ? 216.55366 186.58438 195.45809 1.000 52.68927 726 SER A O 1
ATOM 8870 N N . LYS C 3 750 ? 216.83385 188.51140 196.58276 1.000 48.79985 727 LYS A N 1
ATOM 8871 C CA . LYS C 3 750 ? 218.16498 188.12762 197.03411 1.000 51.35657 727 LYS A CA 1
ATOM 8872 C C . LYS C 3 750 ? 218.13501 187.02526 198.08476 1.000 54.08320 727 LYS A C 1
ATOM 8873 O O . LYS C 3 750 ? 219.19443 186.48400 198.41798 1.000 56.49016 727 LYS A O 1
ATOM 8879 N N . LEU C 3 751 ? 216.95799 186.67957 198.60962 1.000 54.98579 728 LEU A N 1
ATOM 8880 C CA . LEU C 3 751 ? 216.84575 185.57767 199.55595 1.000 50.74700 728 LEU A CA 1
ATOM 8881 C C . LEU C 3 751 ? 216.94492 184.21405 198.88636 1.000 52.34919 728 LEU A C 1
ATOM 8882 O O . LEU C 3 751 ? 217.23736 183.22804 199.57094 1.000 55.45322 728 LEU A O 1
ATOM 8887 N N . LYS C 3 752 ? 216.71179 184.13945 197.57544 1.000 60.62495 729 LYS A N 1
ATOM 8888 C CA . LYS C 3 752 ? 216.79350 182.88976 196.81733 1.000 58.79320 729 LYS A CA 1
ATOM 8889 C C . LYS C 3 752 ? 215.90484 181.80838 197.42981 1.000 61.80323 729 LYS A C 1
ATOM 8890 O O . LYS C 3 752 ? 216.31009 180.65778 197.60652 1.000 62.17156 729 LYS A O 1
ATOM 8896 N N . LEU C 3 753 ? 214.67094 182.19543 197.76173 1.000 59.20447 730 LEU A N 1
ATOM 8897 C CA . LEU C 3 753 ? 213.72898 181.24540 198.34407 1.000 52.07041 730 LEU A CA 1
ATOM 8898 C C . LEU C 3 753 ? 213.37212 180.13393 197.36746 1.000 50.69223 730 LEU A C 1
ATOM 8899 O O . LEU C 3 753 ? 213.02182 179.02606 197.79094 1.000 58.70541 730 LEU A O 1
ATOM 8904 N N . SER C 3 754 ? 213.45087 180.40655 196.06315 1.000 49.26781 731 SER A N 1
ATOM 8905 C CA . SER C 3 754 ? 213.13016 179.38058 195.07719 1.000 55.06301 731 SER A CA 1
ATOM 8906 C C . SER C 3 754 ? 214.10727 178.21614 195.15621 1.000 59.49724 731 SER A C 1
ATOM 8907 O O . SER C 3 754 ? 213.70917 177.05575 195.01703 1.000 63.60567 731 SER A O 1
ATOM 8910 N N . LYS C 3 755 ? 215.39212 178.50448 195.37626 1.000 61.52442 732 LYS A N 1
ATOM 8911 C CA . LYS C 3 755 ? 216.38029 177.43454 195.47168 1.000 59.61611 732 LYS A CA 1
ATOM 8912 C C . LYS C 3 755 ? 216.11345 176.53670 196.67353 1.000 59.78497 732 LYS A C 1
ATOM 8913 O O . LYS C 3 755 ? 216.16404 175.30682 196.56105 1.000 65.07780 732 LYS A O 1
ATOM 8919 N N . SER C 3 756 ? 215.82404 177.13208 197.83285 1.000 57.84970 733 SER A N 1
ATOM 8920 C CA . SER C 3 756 ? 215.52778 176.33534 199.01986 1.000 55.02711 733 SER A CA 1
ATOM 8921 C C . SER C 3 756 ? 214.24036 175.53892 198.84658 1.000 56.32982 733 SER A C 1
ATOM 8922 O O . SER C 3 756 ? 214.16365 174.37217 199.25445 1.000 63.31037 733 SER A O 1
ATOM 8925 N N . VAL C 3 757 ? 213.21839 176.15284 198.24579 1.000 48.97725 734 VAL A N 1
ATOM 8926 C CA . VAL C 3 757 ? 211.96058 175.44947 198.01407 1.000 47.42948 734 VAL A CA 1
ATOM 8927 C C . VAL C 3 757 ? 212.17583 174.27072 197.07424 1.000 49.89122 734 VAL A C 1
ATOM 8928 O O . VAL C 3 757 ? 211.64756 173.17640 197.29866 1.000 62.42612 734 VAL A O 1
ATOM 8932 N N . ASP C 3 758 ? 212.96267 174.47004 196.01423 1.000 52.07405 735 ASP A N 1
ATOM 8933 C CA . ASP C 3 758 ? 213.25751 173.38445 195.08521 1.000 55.11110 735 ASP A CA 1
ATOM 8934 C C . ASP C 3 758 ? 214.05771 172.27698 195.75768 1.000 59.71148 735 ASP A C 1
ATOM 8935 O O . ASP C 3 758 ? 213.81720 171.09104 195.50491 1.000 64.61023 735 ASP A O 1
ATOM 8940 N N . ASP C 3 759 ? 215.02391 172.64227 196.60355 1.000 63.12602 736 ASP A N 1
ATOM 8941 C CA . ASP C 3 759 ? 215.80045 171.63171 197.31313 1.000 61.76992 736 ASP A CA 1
ATOM 8942 C C . ASP C 3 759 ? 214.91276 170.80191 198.22934 1.000 65.15796 736 ASP A C 1
ATOM 8943 O O . ASP C 3 759 ? 215.04652 169.57511 198.28946 1.000 71.96776 736 ASP A O 1
ATOM 8948 N N . PHE C 3 760 ? 213.99844 171.45319 198.95109 1.000 62.13480 737 PHE A N 1
ATOM 8949 C CA . PHE C 3 760 ? 213.06247 170.71121 199.79072 1.000 55.52310 737 PHE A CA 1
ATOM 8950 C C . PHE C 3 760 ? 212.14792 169.82828 198.95087 1.000 56.51266 737 PHE A C 1
ATOM 8951 O O . PHE C 3 760 ? 211.86195 168.68462 199.32279 1.000 65.85082 737 PHE A O 1
ATOM 8959 N N . PHE C 3 761 ? 211.67559 170.34738 197.81635 1.000 52.09380 738 PHE A N 1
ATOM 8960 C CA . PHE C 3 761 ? 210.76685 169.59261 196.96101 1.000 51.05062 738 PHE A CA 1
ATOM 8961 C C . PHE C 3 761 ? 211.43883 168.34712 196.39768 1.000 54.49114 738 PHE A C 1
ATOM 8962 O O . PHE C 3 761 ? 210.82010 167.27964 196.32002 1.000 62.88854 738 PHE A O 1
ATOM 8970 N N . ASN C 3 762 ? 212.70503 168.46184 196.00130 1.000 60.07089 739 ASN A N 1
ATOM 8971 C CA . ASN C 3 762 ? 213.38038 167.37526 195.30389 1.000 63.75450 739 ASN A CA 1
ATOM 8972 C C . ASN C 3 762 ? 214.10813 166.41464 196.23384 1.000 64.46316 739 ASN A C 1
ATOM 8973 O O . ASN C 3 762 ? 214.28242 165.24308 195.88037 1.000 69.31047 739 ASN A O 1
ATOM 8978 N N . LYS C 3 763 ? 214.53915 166.86977 197.40915 1.000 60.04459 740 LYS A N 1
ATOM 8979 C CA . LYS C 3 763 ? 215.36227 166.05262 198.28938 1.000 60.46355 740 LYS A CA 1
ATOM 8980 C C . LYS C 3 763 ? 214.69261 165.67961 199.60121 1.000 63.07604 740 LYS A C 1
ATOM 8981 O O . LYS C 3 763 ? 214.90452 164.56825 200.08700 1.000 72.54145 740 LYS A O 1
ATOM 8983 N N . LYS C 3 764 ? 213.90238 166.57275 200.19244 1.000 60.32531 741 LYS A N 1
ATOM 8984 C CA . LYS C 3 764 ? 213.30146 166.31323 201.49435 1.000 60.03921 741 LYS A CA 1
ATOM 8985 C C . LYS C 3 764 ? 211.82827 165.94060 201.41978 1.000 60.68798 741 LYS A C 1
ATOM 8986 O O . LYS C 3 764 ? 211.34375 165.20685 202.28691 1.000 67.13253 741 LYS A O 1
ATOM 8992 N N . PHE C 3 765 ? 211.10493 166.42069 200.40772 1.000 59.16297 742 PHE A N 1
ATOM 8993 C CA . PHE C 3 765 ? 209.67503 166.14562 200.32018 1.000 56.76585 742 PHE A CA 1
ATOM 8994 C C . PHE C 3 765 ? 209.40461 164.80453 199.64906 1.000 59.14391 742 PHE A C 1
ATOM 8995 O O . PHE C 3 765 ? 208.68034 163.96363 200.19418 1.000 66.68954 742 PHE A O 1
ATOM 9003 N N . GLN C 3 766 ? 209.98292 164.58329 198.46645 1.000 62.26822 743 GLN A N 1
ATOM 9004 C CA . GLN C 3 766 ? 209.72054 163.34007 197.75080 1.000 65.63512 743 GLN A CA 1
ATOM 9005 C C . GLN C 3 766 ? 210.39556 162.15027 198.42203 1.000 64.87643 743 GLN A C 1
ATOM 9006 O O . GLN C 3 766 ? 209.89798 161.02413 198.32236 1.000 70.43609 743 GLN A O 1
ATOM 9012 N N . THR C 3 767 ? 211.50936 162.37393 199.12212 1.000 61.49398 744 THR A N 1
ATOM 9013 C CA . THR C 3 767 ? 212.11200 161.29903 199.90420 1.000 63.95665 744 THR A CA 1
ATOM 9014 C C . THR C 3 767 ? 211.17186 160.84864 201.01549 1.000 66.40158 744 THR A C 1
ATOM 9015 O O . THR C 3 767 ? 210.97299 159.64702 201.23112 1.000 75.13782 744 THR A O 1
ATOM 9019 N N . TYR C 3 768 ? 210.56790 161.80768 201.72149 1.000 64.56433 745 TYR A N 1
ATOM 9020 C CA . TYR C 3 768 ? 209.58175 161.46963 202.74196 1.000 62.49595 745 TYR A CA 1
ATOM 9021 C C . TYR C 3 768 ? 208.37694 160.77459 202.12429 1.000 64.01538 745 TYR A C 1
ATOM 9022 O O . TYR C 3 768 ? 207.83461 159.82523 202.70201 1.000 67.08851 745 TYR A O 1
ATOM 9031 N N . LEU C 3 769 ? 207.93634 161.24279 200.95502 1.000 63.13446 746 LEU A N 1
ATOM 9032 C CA . LEU C 3 769 ? 206.81064 160.60635 200.27965 1.000 61.59993 746 LEU A CA 1
ATOM 9033 C C . LEU C 3 769 ? 207.11792 159.14865 199.95964 1.000 64.50893 746 LEU A C 1
ATOM 9034 O O . LEU C 3 769 ? 206.29133 158.26214 200.19482 1.000 76.15287 746 LEU A O 1
ATOM 9039 N N . LYS C 3 770 ? 208.31101 158.88035 199.42763 1.000 68.11878 747 LYS A N 1
ATOM 9040 C CA . LYS C 3 770 ? 208.69016 157.50521 199.11835 1.000 67.17429 747 LYS A CA 1
ATOM 9041 C C . LYS C 3 770 ? 208.81050 156.66350 200.38305 1.000 66.32580 747 LYS A C 1
ATOM 9042 O O . LYS C 3 770 ? 208.42001 155.49049 200.39394 1.000 71.16201 747 LYS A O 1
ATOM 9048 N N . ASP C 3 771 ? 209.35004 157.24266 201.45744 1.000 69.37962 748 ASP A N 1
ATOM 9049 C CA . ASP C 3 771 ? 209.58398 156.47046 202.67349 1.000 72.75965 748 ASP A CA 1
ATOM 9050 C C . ASP C 3 771 ? 208.28235 156.12760 203.38932 1.000 74.82691 748 ASP A C 1
ATOM 9051 O O . ASP C 3 771 ? 208.13563 155.02004 203.91895 1.000 79.72395 748 ASP A O 1
ATOM 9056 N N . ASN C 3 772 ? 207.32780 157.05652 203.42085 1.000 69.61678 749 ASN A N 1
ATOM 9057 C CA . ASN C 3 772 ? 206.14173 156.90072 204.25578 1.000 67.04972 749 ASN A CA 1
ATOM 9058 C C . ASN C 3 772 ? 204.91508 156.41279 203.49740 1.000 66.92010 749 ASN A C 1
ATOM 9059 O O . ASN C 3 772 ? 204.11922 155.65186 204.05400 1.000 69.71719 749 ASN A O 1
ATOM 9064 N N . LEU C 3 773 ? 204.72880 156.83202 202.25010 1.000 62.78605 750 LEU A N 1
ATOM 9065 C CA . LEU C 3 773 ? 203.56095 156.39813 201.49623 1.000 61.00966 750 LEU A CA 1
ATOM 9066 C C . LEU C 3 773 ? 203.64411 154.90883 201.19182 1.000 66.33923 750 LEU A C 1
ATOM 9067 O O . LEU C 3 773 ? 204.72223 154.37117 200.92537 1.000 69.21572 750 LEU A O 1
ATOM 9072 N N . SER C 3 774 ? 202.49459 154.24176 201.23997 1.000 73.13906 751 SER A N 1
ATOM 9073 C CA . SER C 3 774 ? 202.43875 152.83640 200.88081 1.000 70.77815 751 SER A CA 1
ATOM 9074 C C . SER C 3 774 ? 202.76149 152.67178 199.39649 1.000 72.55784 751 SER A C 1
ATOM 9075 O O . SER C 3 774 ? 202.52535 153.58435 198.59908 1.000 74.81348 751 SER A O 1
ATOM 9078 N N . PRO C 3 775 ? 203.32039 151.52450 199.00144 1.000 75.68936 752 PRO A N 1
ATOM 9079 C CA . PRO C 3 775 ? 203.69824 151.34682 197.58881 1.000 75.08731 752 PRO A CA 1
ATOM 9080 C C . PRO C 3 775 ? 202.54217 151.52453 196.62170 1.000 77.85899 752 PRO A C 1
ATOM 9081 O O . PRO C 3 775 ? 202.75225 152.03123 195.51283 1.000 78.24892 752 PRO A O 1
ATOM 9085 N N . GLU C 3 776 ? 201.32597 151.13295 197.00764 1.000 80.67975 753 GLU A N 1
ATOM 9086 C CA . GLU C 3 776 ? 200.17980 151.29307 196.11782 1.000 80.73926 753 GLU A CA 1
ATOM 9087 C C . GLU C 3 776 ? 199.92083 152.76373 195.81576 1.000 82.12551 753 GLU A C 1
ATOM 9088 O O . GLU C 3 776 ? 199.69646 153.14244 194.66099 1.000 82.00865 753 GLU A O 1
ATOM 9094 N N . VAL C 3 777 ? 199.95154 153.61031 196.84617 1.000 70.50030 754 VAL A N 1
ATOM 9095 C CA . VAL C 3 777 ? 199.75817 155.04147 196.63680 1.000 68.94713 754 VAL A CA 1
ATOM 9096 C C . VAL C 3 777 ? 200.96244 155.64551 195.92668 1.000 70.53559 754 VAL A C 1
ATOM 9097 O O . VAL C 3 777 ? 200.81650 156.49697 195.04174 1.000 69.71158 754 VAL A O 1
ATOM 9101 N N . TRP C 3 778 ? 202.16967 155.21531 196.30082 1.000 77.17895 755 TRP A N 1
ATOM 9102 C CA . TRP C 3 778 ? 203.38372 155.73202 195.67983 1.000 75.35979 755 TRP A CA 1
ATOM 9103 C C . TRP C 3 778 ? 203.46417 155.39396 194.19667 1.000 74.26880 755 TRP A C 1
ATOM 9104 O O . TRP C 3 778 ? 204.15873 156.09218 193.45067 1.000 75.54073 755 TRP A O 1
ATOM 9115 N N . LYS C 3 779 ? 202.77051 154.34273 193.75305 1.000 75.68521 756 LYS A N 1
ATOM 9116 C CA . LYS C 3 779 ? 202.78791 153.98837 192.33715 1.000 76.50604 756 LYS A CA 1
ATOM 9117 C C . LYS C 3 779 ? 202.15209 155.07642 191.48007 1.000 77.45733 756 LYS A C 1
ATOM 9118 O O . LYS C 3 779 ? 202.64760 155.38496 190.39012 1.000 77.62870 756 LYS A O 1
ATOM 9124 N N . GLN C 3 780 ? 201.05016 155.66665 191.95063 1.000 71.17288 757 GLN A N 1
ATOM 9125 C CA . GLN C 3 780 ? 200.35911 156.68282 191.16418 1.000 70.95654 757 GLN A CA 1
ATOM 9126 C C . GLN C 3 780 ? 201.15523 157.97473 191.04180 1.000 73.55083 757 GLN A C 1
ATOM 9127 O O . GLN C 3 780 ? 200.88586 158.76777 190.13364 1.000 71.81698 757 GLN A O 1
ATOM 9133 N N . LEU C 3 781 ? 202.12225 158.20713 191.92847 1.000 74.58275 758 LEU A N 1
ATOM 9134 C CA . LEU C 3 781 ? 202.90058 159.43715 191.90494 1.000 73.95865 758 LEU A CA 1
ATOM 9135 C C . LEU C 3 781 ? 204.27499 159.27592 191.27263 1.000 75.09074 758 LEU A C 1
ATOM 9136 O O . LEU C 3 781 ? 204.84859 160.27251 190.82046 1.000 76.08239 758 LEU A O 1
ATOM 9141 N N . SER C 3 782 ? 204.81422 158.05954 191.22500 1.000 83.74650 759 SER A N 1
ATOM 9142 C CA . SER C 3 782 ? 206.16901 157.83176 190.72943 1.000 84.01652 759 SER A CA 1
ATOM 9143 C C . SER C 3 782 ? 206.16432 156.61096 189.82196 1.000 84.84827 759 SER A C 1
ATOM 9144 O O . SER C 3 782 ? 206.04130 155.47986 190.30199 1.000 85.89521 759 SER A O 1
ATOM 9147 N N . SER C 3 783 ? 206.30137 156.83765 188.51456 1.000 93.07043 760 SER A N 1
ATOM 9148 C CA . SER C 3 783 ? 206.44725 155.73282 187.57643 1.000 94.75969 760 SER A CA 1
ATOM 9149 C C . SER C 3 783 ? 207.87339 155.20273 187.51971 1.000 93.38232 760 SER A C 1
ATOM 9150 O O . SER C 3 783 ? 208.09110 154.10217 187.00203 1.000 91.44693 760 SER A O 1
ATOM 9153 N N . ASN C 3 784 ? 208.84224 155.95448 188.03734 1.000 93.41505 761 ASN A N 1
ATOM 9154 C CA . ASN C 3 784 ? 210.23199 155.52195 188.08036 1.000 92.25751 761 ASN A CA 1
ATOM 9155 C C . ASN C 3 784 ? 210.58365 154.79012 189.36782 1.000 94.23369 761 ASN A C 1
ATOM 9156 O O . ASN C 3 784 ? 211.70980 154.29957 189.49690 1.000 95.05664 761 ASN A O 1
ATOM 9161 N N . GLY C 3 785 ? 209.65437 154.70673 190.31951 1.000 91.26803 762 GLY A N 1
ATOM 9162 C CA . GLY C 3 785 ? 209.87910 154.00271 191.56127 1.000 91.19409 762 GLY A CA 1
ATOM 9163 C C . GLY C 3 785 ? 210.58129 154.79069 192.64436 1.000 91.60716 762 GLY A C 1
ATOM 9164 O O . GLY C 3 785 ? 210.41816 154.46605 193.82654 1.000 90.15141 762 GLY A O 1
ATOM 9165 N N . GLU C 3 786 ? 211.35860 155.81616 192.29093 1.000 92.25333 763 GLU A N 1
ATOM 9166 C CA . GLU C 3 786 ? 212.07998 156.58780 193.29281 1.000 92.85905 763 GLU A CA 1
ATOM 9167 C C . GLU C 3 786 ? 212.02737 158.09330 193.07573 1.000 93.07559 763 GLU A C 1
ATOM 9168 O O . GLU C 3 786 ? 212.54794 158.83285 193.91661 1.000 92.19081 763 GLU A O 1
ATOM 9174 N N . THR C 3 787 ? 211.42411 158.57265 191.99101 1.000 84.05972 764 THR A N 1
ATOM 9175 C CA . THR C 3 787 ? 211.30790 160.00037 191.73838 1.000 81.79518 764 THR A CA 1
ATOM 9176 C C . THR C 3 787 ? 209.90781 160.30693 191.23209 1.000 81.73833 764 THR A C 1
ATOM 9177 O O . THR C 3 787 ? 209.29775 159.50106 190.52543 1.000 86.03731 764 THR A O 1
ATOM 9181 N N . LEU C 3 788 ? 209.40828 161.48543 191.59482 1.000 71.88398 765 LEU A N 1
ATOM 9182 C CA . LEU C 3 788 ? 208.09106 161.90474 191.14071 1.000 74.82049 765 LEU A CA 1
ATOM 9183 C C . LEU C 3 788 ? 208.08042 162.06472 189.62524 1.000 76.18241 765 LEU A C 1
ATOM 9184 O O . LEU C 3 788 ? 209.09842 162.37677 189.00261 1.000 79.42167 765 LEU A O 1
ATOM 9189 N N . ASP C 3 789 ? 206.91067 161.84231 189.02936 1.000 82.71085 766 ASP A N 1
ATOM 9190 C CA . ASP C 3 789 ? 206.77663 161.91754 187.58072 1.000 84.48747 766 ASP A CA 1
ATOM 9191 C C . ASP C 3 789 ? 206.82410 163.36881 187.12499 1.000 82.70422 766 ASP A C 1
ATOM 9192 O O . ASP C 3 789 ? 205.78287 164.01334 186.96524 1.000 82.80909 766 ASP A O 1
ATOM 9197 N N . PHE C 3 790 ? 208.03457 163.88869 186.91421 1.000 77.44078 767 PHE A N 1
ATOM 9198 C CA . PHE C 3 790 ? 208.21135 165.29868 186.59376 1.000 75.40993 767 PHE A CA 1
ATOM 9199 C C . PHE C 3 790 ? 207.73297 165.66039 185.19485 1.000 76.66491 767 PHE A C 1
ATOM 9200 O O . PHE C 3 790 ? 207.59061 166.85159 184.89986 1.000 77.77551 767 PHE A O 1
ATOM 9208 N N . ASP C 3 791 ? 207.48001 164.67558 184.33268 1.000 86.28806 768 ASP A N 1
ATOM 9209 C CA . ASP C 3 791 ? 206.91442 164.95962 183.02039 1.000 88.82959 768 ASP A CA 1
ATOM 9210 C C . ASP C 3 791 ? 205.44839 165.36616 183.08703 1.000 88.29294 768 ASP A C 1
ATOM 9211 O O . ASP C 3 791 ? 204.92016 165.87683 182.09374 1.000 86.71274 768 ASP A O 1
ATOM 9216 N N . LYS C 3 792 ? 204.78320 165.15564 184.22628 1.000 81.68660 769 LYS A N 1
ATOM 9217 C CA . LYS C 3 792 ? 203.35906 165.43620 184.35713 1.000 81.07626 769 LYS A CA 1
ATOM 9218 C C . LYS C 3 792 ? 203.03721 166.08951 185.69528 1.000 80.32193 769 LYS A C 1
ATOM 9219 O O . LYS C 3 792 ? 201.95956 165.85838 186.25479 1.000 78.79729 769 LYS A O 1
ATOM 9225 N N . ILE C 3 793 ? 203.95622 166.90238 186.22448 1.000 75.73844 770 ILE A N 1
ATOM 9226 C CA . ILE C 3 793 ? 203.77495 167.45142 187.57049 1.000 69.51303 770 ILE A CA 1
ATOM 9227 C C . ILE C 3 793 ? 202.50915 168.29511 187.68805 1.000 74.51342 770 ILE A C 1
ATOM 9228 O O . ILE C 3 793 ? 201.75504 168.10202 188.65437 1.000 82.09995 770 ILE A O 1
ATOM 9233 N N . PRO C 3 794 ? 202.20997 169.23123 186.77145 1.000 65.57819 771 PRO A N 1
ATOM 9234 C CA . PRO C 3 794 ? 200.93745 169.95801 186.89210 1.000 63.57921 771 PRO A CA 1
ATOM 9235 C C . PRO C 3 794 ? 199.73765 169.09389 186.53316 1.000 64.86570 771 PRO A C 1
ATOM 9236 O O . PRO C 3 794 ? 199.19335 169.21153 185.43107 1.000 65.25988 771 PRO A O 1
ATOM 9240 N N . TYR C 3 795 ? 199.32315 168.21817 187.44834 1.000 58.02481 772 TYR A N 1
ATOM 9241 C CA . TYR C 3 795 ? 198.14442 167.39552 187.21107 1.000 57.00494 772 TYR A CA 1
ATOM 9242 C C . TYR C 3 795 ? 196.90547 168.27484 187.08378 1.000 61.28017 772 TYR A C 1
ATOM 9243 O O . TYR C 3 795 ? 196.78413 169.31429 187.73698 1.000 64.68504 772 TYR A O 1
ATOM 9252 N N . LEU C 3 796 ? 195.97385 167.84926 186.22802 1.000 67.13389 773 LEU A N 1
ATOM 9253 C CA . LEU C 3 796 ? 194.81942 168.67239 185.89671 1.000 68.26588 773 LEU A CA 1
ATOM 9254 C C . LEU C 3 796 ? 193.47727 167.95500 185.95139 1.000 69.47385 773 LEU A C 1
ATOM 9255 O O . LEU C 3 796 ? 192.44743 168.62388 185.81374 1.000 68.84076 773 LEU A O 1
ATOM 9260 N N . GLU C 3 797 ? 193.44144 166.63698 186.14747 1.000 62.85879 774 GLU A N 1
ATOM 9261 C CA . GLU C 3 797 ? 192.16737 165.92337 186.11750 1.000 64.05445 774 GLU A CA 1
ATOM 9262 C C . GLU C 3 797 ? 191.55173 165.79875 187.50975 1.000 69.48277 774 GLU A C 1
ATOM 9263 O O . GLU C 3 797 ? 190.46061 166.32033 187.76032 1.000 70.72097 774 GLU A O 1
ATOM 9265 N N . PHE C 3 798 ? 192.23496 165.10163 188.41694 1.000 63.22619 775 PHE A N 1
ATOM 9266 C CA . PHE C 3 798 ? 191.90151 164.97548 189.83423 1.000 62.56969 775 PHE A CA 1
ATOM 9267 C C . PHE C 3 798 ? 190.60257 164.22191 190.10052 1.000 63.63144 775 PHE A C 1
ATOM 9268 O O . PHE C 3 798 ? 190.26874 164.00345 191.27040 1.000 66.79853 775 PHE A O 1
ATOM 9276 N N . HIS C 3 799 ? 189.85952 163.81316 189.07304 1.000 65.17285 776 HIS A N 1
ATOM 9277 C CA . HIS C 3 799 ? 188.59978 163.10974 189.27302 1.000 62.98422 776 HIS A CA 1
ATOM 9278 C C . HIS C 3 799 ? 188.69420 161.62065 188.97644 1.000 65.19168 776 HIS A C 1
ATOM 9279 O O . HIS C 3 799 ? 187.71703 160.89669 189.19315 1.000 66.71599 776 HIS A O 1
ATOM 9286 N N . LYS C 3 800 ? 189.83779 161.14391 188.49142 1.000 65.15689 777 LYS A N 1
ATOM 9287 C CA . LYS C 3 800 ? 190.07043 159.72340 188.27974 1.000 61.59905 777 LYS A CA 1
ATOM 9288 C C . LYS C 3 800 ? 190.89402 159.09918 189.39670 1.000 68.82145 777 LYS A C 1
ATOM 9289 O O . LYS C 3 800 ? 191.31489 157.94502 189.27280 1.000 71.60641 777 LYS A O 1
ATOM 9295 N N . ASP C 3 801 ? 191.13159 159.83167 190.48038 1.000 68.39645 778 ASP A N 1
ATOM 9296 C CA . ASP C 3 801 ? 192.03029 159.40276 191.53784 1.000 64.78484 778 ASP A CA 1
ATOM 9297 C C . ASP C 3 801 ? 191.28385 159.27824 192.85853 1.000 67.52210 778 ASP A C 1
ATOM 9298 O O . ASP C 3 801 ? 190.17820 159.79869 193.02851 1.000 70.51520 778 ASP A O 1
ATOM 9303 N N . SER C 3 802 ? 191.91045 158.57043 193.79413 1.000 62.99587 779 SER A N 1
ATOM 9304 C CA . SER C 3 802 ? 191.39552 158.47640 195.14544 1.000 62.41720 779 SER A CA 1
ATOM 9305 C C . SER C 3 802 ? 191.53860 159.82230 195.85076 1.000 63.82694 779 SER A C 1
ATOM 9306 O O . SER C 3 802 ? 192.35052 160.65818 195.44890 1.000 68.23204 779 SER A O 1
ATOM 9309 N N . PRO C 3 803 ? 190.74264 160.06466 196.89760 1.000 64.43998 780 PRO A N 1
ATOM 9310 C CA . PRO C 3 803 ? 190.88869 161.33244 197.63447 1.000 64.74704 780 PRO A CA 1
ATOM 9311 C C . PRO C 3 803 ? 192.29125 161.56106 198.17196 1.000 63.53145 780 PRO A C 1
ATOM 9312 O O . PRO C 3 803 ? 192.78635 162.69356 198.12940 1.000 67.49674 780 PRO A O 1
ATOM 9316 N N . GLU C 3 804 ? 192.95919 160.51228 198.65743 1.000 66.36252 781 GLU A N 1
ATOM 9317 C CA . GLU C 3 804 ? 194.32429 160.67523 199.14843 1.000 64.28529 781 GLU A CA 1
ATOM 9318 C C . GLU C 3 804 ? 195.30186 160.91582 198.00310 1.000 64.72016 781 GLU A C 1
ATOM 9319 O O . GLU C 3 804 ? 196.19012 161.77060 198.10702 1.000 71.06438 781 GLU A O 1
ATOM 9325 N N . VAL C 3 805 ? 195.15262 160.17800 196.90089 1.000 51.94114 782 VAL A N 1
ATOM 9326 C CA . VAL C 3 805 ? 196.02151 160.38555 195.74617 1.000 51.75924 782 VAL A CA 1
ATOM 9327 C C . VAL C 3 805 ? 195.79752 161.77161 195.15859 1.000 55.92587 782 VAL A C 1
ATOM 9328 O O . VAL C 3 805 ? 196.75007 162.46420 194.78016 1.000 64.63289 782 VAL A O 1
ATOM 9332 N N . ALA C 3 806 ? 194.53563 162.19870 195.07399 1.000 55.69914 783 ALA A N 1
ATOM 9333 C CA . ALA C 3 806 ? 194.24159 163.54296 194.59072 1.000 52.04685 783 ALA A CA 1
ATOM 9334 C C . ALA C 3 806 ? 194.82719 164.60016 195.51664 1.000 48.53007 783 ALA A C 1
ATOM 9335 O O . ALA C 3 806 ? 195.33367 165.62734 195.05369 1.000 58.97818 783 ALA A O 1
ATOM 9337 N N . MET C 3 807 ? 194.76890 164.36663 196.82972 1.000 51.94175 784 MET A N 1
ATOM 9338 C CA . MET C 3 807 ? 195.35993 165.30893 197.77406 1.000 53.16710 784 MET A CA 1
ATOM 9339 C C . MET C 3 807 ? 196.86947 165.40579 197.59128 1.000 54.70309 784 MET A C 1
ATOM 9340 O O . MET C 3 807 ? 197.43501 166.50474 197.61147 1.000 59.88463 784 MET A O 1
ATOM 9345 N N . TYR C 3 808 ? 197.54066 164.26571 197.41400 1.000 53.45541 785 TYR A N 1
ATOM 9346 C CA . TYR C 3 808 ? 198.98587 164.29157 197.20122 1.000 46.34033 785 TYR A CA 1
ATOM 9347 C C . TYR C 3 808 ? 199.34209 164.97922 195.88903 1.000 48.14852 785 TYR A C 1
ATOM 9348 O O . TYR C 3 808 ? 200.31887 165.73558 195.82266 1.000 58.32629 785 TYR A O 1
ATOM 9357 N N . LYS C 3 809 ? 198.56359 164.73015 194.83440 1.000 42.39369 786 LYS A N 1
ATOM 9358 C CA . LYS C 3 809 ? 198.81577 165.39350 193.55995 1.000 42.01382 786 LYS A CA 1
ATOM 9359 C C . LYS C 3 809 ? 198.61067 166.89823 193.67168 1.000 45.78763 786 LYS A C 1
ATOM 9360 O O . LYS C 3 809 ? 199.38026 167.68022 193.10437 1.000 55.45476 786 LYS A O 1
ATOM 9366 N N . GLN C 3 810 ? 197.57612 167.32360 194.39831 1.000 46.47348 787 GLN A N 1
ATOM 9367 C CA . GLN C 3 810 ? 197.35386 168.74965 194.60919 1.000 44.51251 787 GLN A CA 1
ATOM 9368 C C . GLN C 3 810 ? 198.47817 169.37090 195.42860 1.000 42.76977 787 GLN A C 1
ATOM 9369 O O . GLN C 3 810 ? 198.88557 170.50739 195.16953 1.000 51.64265 787 GLN A O 1
ATOM 9375 N N . LEU C 3 811 ? 198.98499 168.64607 196.42776 1.000 41.36637 788 LEU A N 1
ATOM 9376 C CA . LEU C 3 811 ? 200.12589 169.13640 197.19580 1.000 35.33061 788 LEU A CA 1
ATOM 9377 C C . LEU C 3 811 ? 201.35593 169.30331 196.31321 1.000 40.03590 788 LEU A C 1
ATOM 9378 O O . LEU C 3 811 ? 202.07419 170.30757 196.41186 1.000 53.05604 788 LEU A O 1
ATOM 9383 N N . ILE C 3 812 ? 201.61258 168.32630 195.44301 1.000 40.36024 789 ILE A N 1
ATOM 9384 C CA . ILE C 3 812 ? 202.74339 168.42151 194.52517 1.000 35.03461 789 ILE A CA 1
ATOM 9385 C C . ILE C 3 812 ? 202.56021 169.60124 193.57840 1.000 38.90604 789 ILE A C 1
ATOM 9386 O O . ILE C 3 812 ? 203.51155 170.33697 193.28509 1.000 51.68168 789 ILE A O 1
ATOM 9391 N N . ASN C 3 813 ? 201.33333 169.80244 193.09098 1.000 45.17396 790 ASN A N 1
ATOM 9392 C CA . ASN C 3 813 ? 201.04389 170.95662 192.24684 1.000 39.36990 790 ASN A CA 1
ATOM 9393 C C . ASN C 3 813 ? 201.31800 172.25793 192.98504 1.000 41.98841 790 ASN A C 1
ATOM 9394 O O . ASN C 3 813 ? 201.88138 173.19666 192.41434 1.000 52.55646 790 ASN A O 1
ATOM 9399 N N . SER C 3 814 ? 200.90883 172.33672 194.25191 1.000 36.54197 791 SER A N 1
ATOM 9400 C CA . SER C 3 814 ? 201.12815 173.55077 195.02857 1.000 35.42383 791 SER A CA 1
ATOM 9401 C C . SER C 3 814 ? 202.61322 173.83232 195.20264 1.000 38.94912 791 SER A C 1
ATOM 9402 O O . SER C 3 814 ? 203.05666 174.97502 195.04455 1.000 52.28016 791 SER A O 1
ATOM 9405 N N . MET C 3 815 ? 203.40046 172.80104 195.51889 1.000 41.96608 792 MET A N 1
ATOM 9406 C CA . MET C 3 815 ? 204.84196 173.00030 195.65582 1.000 45.17004 792 MET A CA 1
ATOM 9407 C C . MET C 3 815 ? 205.47211 173.43189 194.33657 1.000 44.89235 792 MET A C 1
ATOM 9408 O O . MET C 3 815 ? 206.32309 174.33020 194.30941 1.000 56.72903 792 MET A O 1
ATOM 9413 N N . HIS C 3 816 ? 205.06337 172.80631 193.23104 1.000 42.43265 793 HIS A N 1
ATOM 9414 C CA . HIS C 3 816 ? 205.61424 173.16025 191.92693 1.000 41.90621 793 HIS A CA 1
ATOM 9415 C C . HIS C 3 816 ? 205.27786 174.59785 191.55181 1.000 44.53651 793 HIS A C 1
ATOM 9416 O O . HIS C 3 816 ? 206.14036 175.34163 191.06733 1.000 50.38298 793 HIS A O 1
ATOM 9423 N N . TYR C 3 817 ? 204.02763 175.00731 191.77053 1.000 49.11131 794 TYR A N 1
ATOM 9424 C CA . TYR C 3 817 ? 203.62450 176.37028 191.44784 1.000 45.96658 794 TYR A CA 1
ATOM 9425 C C . TYR C 3 817 ? 204.32727 177.37860 192.34459 1.000 45.22262 794 TYR A C 1
ATOM 9426 O O . TYR C 3 817 ? 204.71308 178.45781 191.88502 1.000 55.55133 794 TYR A O 1
ATOM 9435 N N . MET C 3 818 ? 204.50573 177.04505 193.62463 1.000 41.94210 795 MET A N 1
ATOM 9436 C CA . MET C 3 818 ? 205.25130 177.91631 194.52551 1.000 41.11702 795 MET A CA 1
ATOM 9437 C C . MET C 3 818 ? 206.68271 178.10266 194.04274 1.000 41.78274 795 MET A C 1
ATOM 9438 O O . MET C 3 818 ? 207.19748 179.22702 194.00378 1.000 49.53184 795 MET A O 1
ATOM 9443 N N . LYS C 3 819 ? 207.33867 177.00509 193.65905 1.000 48.00306 796 LYS A N 1
ATOM 9444 C CA . LYS C 3 819 ? 208.71533 177.09268 193.18393 1.000 46.58729 796 LYS A CA 1
ATOM 9445 C C . LYS C 3 819 ? 208.80445 177.92455 191.91109 1.000 44.44147 796 LYS A C 1
ATOM 9446 O O . LYS C 3 819 ? 209.68174 178.78620 191.77863 1.000 53.83880 796 LYS A O 1
ATOM 9452 N N . ASN C 3 820 ? 207.89642 177.68283 190.96184 1.000 39.86889 797 ASN A N 1
ATOM 9453 C CA . ASN C 3 820 ? 207.92654 178.43003 189.70859 1.000 42.69295 797 ASN A CA 1
ATOM 9454 C C . ASN C 3 820 ? 207.66874 179.91310 189.93827 1.000 45.16845 797 ASN A C 1
ATOM 9455 O O . ASN C 3 820 ? 208.34269 180.76538 189.34774 1.000 50.10124 797 ASN A O 1
ATOM 9460 N N . GLY C 3 821 ? 206.69725 180.24267 190.79137 1.000 43.02622 798 GLY A N 1
ATOM 9461 C CA . GLY C 3 821 ? 206.41419 181.63927 191.06625 1.000 30.74630 798 GLY A CA 1
ATOM 9462 C C . GLY C 3 821 ? 207.56460 182.34008 191.75815 1.000 32.41257 798 GLY A C 1
ATOM 9463 O O . GLY C 3 821 ? 207.89831 183.47911 191.42552 1.000 40.31842 798 GLY A O 1
ATOM 9464 N N . LEU C 3 822 ? 208.19155 181.66875 192.72729 1.000 34.75781 799 LEU A N 1
ATOM 9465 C CA . LEU C 3 822 ? 209.33826 182.26227 193.40457 1.000 33.97470 799 LEU A CA 1
ATOM 9466 C C . LEU C 3 822 ? 210.49974 182.46769 192.44248 1.000 41.42906 799 LEU A C 1
ATOM 9467 O O . LEU C 3 822 ? 211.17312 183.50421 192.48270 1.000 44.23870 799 LEU A O 1
ATOM 9472 N N . GLU C 3 823 ? 210.74829 181.49200 191.56590 1.000 46.08347 800 GLU A N 1
ATOM 9473 C CA . GLU C 3 823 ? 211.82941 181.63038 190.59733 1.000 35.57245 800 GLU A CA 1
ATOM 9474 C C . GLU C 3 823 ? 211.55944 182.77427 189.62916 1.000 41.13969 800 GLU A C 1
ATOM 9475 O O . GLU C 3 823 ? 212.46352 183.55567 189.31469 1.000 52.52158 800 GLU A O 1
ATOM 9481 N N . LYS C 3 824 ? 210.31868 182.89374 189.15128 1.000 44.57727 801 LYS A N 1
ATOM 9482 C CA . LYS C 3 824 ? 209.97209 183.99470 188.25828 1.000 35.25648 801 LYS A CA 1
ATOM 9483 C C . LYS C 3 824 ? 210.11559 185.34102 188.95862 1.000 36.29025 801 LYS A C 1
ATOM 9484 O O . LYS C 3 824 ? 210.63445 186.30117 188.37586 1.000 47.08942 801 LYS A O 1
ATOM 9490 N N . LEU C 3 825 ? 209.66529 185.42879 190.21293 1.000 32.37135 802 LEU A N 1
ATOM 9491 C CA . LEU C 3 825 ? 209.78223 186.67508 190.96146 1.000 31.28018 802 LEU A CA 1
ATOM 9492 C C . LEU C 3 825 ? 211.24023 187.05845 191.17231 1.000 40.63806 802 LEU A C 1
ATOM 9493 O O . LEU C 3 825 ? 211.60183 188.23560 191.06378 1.000 48.13492 802 LEU A O 1
ATOM 9498 N N . GLU C 3 826 ? 212.09293 186.07999 191.48278 1.000 51.38884 803 GLU A N 1
ATOM 9499 C CA . GLU C 3 826 ? 213.50515 186.38001 191.69032 1.000 48.91983 803 GLU A CA 1
ATOM 9500 C C . GLU C 3 826 ? 214.18851 186.75736 190.38212 1.000 49.24903 803 GLU A C 1
ATOM 9501 O O . GLU C 3 826 ? 215.07864 187.61470 190.36662 1.000 55.12300 803 GLU A O 1
ATOM 9507 N N . SER C 3 827 ? 213.79078 186.12613 189.27525 1.000 41.88033 804 SER A N 1
ATOM 9508 C CA . SER C 3 827 ? 214.35968 186.47878 187.97960 1.000 36.00356 804 SER A CA 1
ATOM 9509 C C . SER C 3 827 ? 213.96060 187.88895 187.56667 1.000 40.49491 804 SER A C 1
ATOM 9510 O O . SER C 3 827 ? 214.76772 188.62325 186.98588 1.000 51.41185 804 SER A O 1
ATOM 9513 N N . LEU C 3 828 ? 212.71969 188.28591 187.85504 1.000 40.91281 805 LEU A N 1
ATOM 9514 C CA . LEU C 3 828 ? 212.27183 189.62429 187.49195 1.000 34.62505 805 LEU A CA 1
ATOM 9515 C C . LEU C 3 828 ? 212.87087 190.70273 188.38336 1.000 36.03688 805 LEU A C 1
ATOM 9516 O O . LEU C 3 828 ? 212.87855 191.87413 187.99300 1.000 45.34943 805 LEU A O 1
ATOM 9521 N N . ASN C 3 829 ? 213.37375 190.34119 189.56439 1.000 38.59382 806 ASN A N 1
ATOM 9522 C CA . ASN C 3 829 ? 213.91187 191.31459 190.50755 1.000 37.94527 806 ASN A CA 1
ATOM 9523 C C . ASN C 3 829 ? 215.40428 191.12582 190.74622 1.000 43.06435 806 ASN A C 1
ATOM 9524 O O . ASN C 3 829 ? 215.92737 191.57643 191.76950 1.000 46.32807 806 ASN A O 1
ATOM 9529 N N . ASP C 3 830 ? 216.09779 190.46390 189.82796 1.000 50.50988 807 ASP A N 1
ATOM 9530 C CA . ASP C 3 830 ? 217.54968 190.38009 189.85326 1.000 47.18514 807 ASP A CA 1
ATOM 9531 C C . ASP C 3 830 ? 218.10665 191.44612 188.92107 1.000 57.50329 807 ASP A C 1
ATOM 9532 O O . ASP C 3 830 ? 217.67857 191.55261 187.76695 1.000 59.91075 807 ASP A O 1
ATOM 9537 N N . TYR C 3 831 ? 219.04616 192.23764 189.42382 1.000 45.75490 808 TYR A N 1
ATOM 9538 C CA . TYR C 3 831 ? 219.62026 193.35116 188.68143 1.000 39.02511 808 TYR A CA 1
ATOM 9539 C C . TYR C 3 831 ? 221.12541 193.17700 188.53506 1.000 44.49781 808 TYR A C 1
ATOM 9540 O O . TYR C 3 831 ? 221.89964 194.12388 188.68127 1.000 52.28588 808 TYR A O 1
ATOM 9549 N N . GLY C 3 832 ? 221.55317 191.95389 188.24114 1.000 52.63914 809 GLY A N 1
ATOM 9550 C CA . GLY C 3 832 ? 222.95414 191.60939 188.16640 1.000 55.97015 809 GLY A CA 1
ATOM 9551 C C . GLY C 3 832 ? 223.60403 191.73783 186.81099 1.000 56.14325 809 GLY A C 1
ATOM 9552 O O . GLY C 3 832 ? 224.76936 191.35781 186.66364 1.000 63.90496 809 GLY A O 1
ATOM 9553 N N . ASP C 3 833 ? 222.89832 192.25675 185.80643 1.000 51.85743 810 ASP A N 1
ATOM 9554 C CA . ASP C 3 833 ? 223.48333 192.43050 184.48460 1.000 54.57868 810 ASP A CA 1
ATOM 9555 C C . ASP C 3 833 ? 224.16727 193.78899 184.42543 1.000 57.64913 810 ASP A C 1
ATOM 9556 O O . ASP C 3 833 ? 223.47903 194.81887 184.49100 1.000 59.18181 810 ASP A O 1
ATOM 9561 N N . PRO C 3 834 ? 225.49578 193.84962 184.30247 1.000 52.28693 811 PRO A N 1
ATOM 9562 C CA . PRO C 3 834 ? 226.16722 195.15722 184.27130 1.000 49.02073 811 PRO A CA 1
ATOM 9563 C C . PRO C 3 834 ? 225.99454 195.89770 182.95982 1.000 47.50842 811 PRO A C 1
ATOM 9564 O O . PRO C 3 834 ? 226.23568 197.10969 182.91909 1.000 53.45789 811 PRO A O 1
ATOM 9568 N N . ASN C 3 835 ? 225.58923 195.21629 181.89145 1.000 42.29141 812 ASN A N 1
ATOM 9569 C CA . ASN C 3 835 ? 225.43111 195.82890 180.58118 1.000 43.91857 812 ASN A CA 1
ATOM 9570 C C . ASN C 3 835 ? 223.97932 196.14318 180.25102 1.000 42.31404 812 ASN A C 1
ATOM 9571 O O . ASN C 3 835 ? 223.66819 196.44029 179.09408 1.000 43.35556 812 ASN A O 1
ATOM 9576 N N . ASN C 3 836 ? 223.08840 196.08621 181.23415 1.000 37.42193 813 ASN A N 1
ATOM 9577 C CA . ASN C 3 836 ? 221.66933 196.30803 181.02027 1.000 33.96718 813 ASN A CA 1
ATOM 9578 C C . ASN C 3 836 ? 221.17295 197.43713 181.91313 1.000 39.94880 813 ASN A C 1
ATOM 9579 O O . ASN C 3 836 ? 221.75079 197.73168 182.96241 1.000 43.82918 813 ASN A O 1
ATOM 9584 N N . ILE C 3 837 ? 220.09107 198.07122 181.47561 1.000 29.15042 814 ILE A N 1
ATOM 9585 C CA . ILE C 3 837 ? 219.41786 199.10023 182.25116 1.000 32.09701 814 ILE A CA 1
ATOM 9586 C C . ILE C 3 837 ? 218.10832 198.53322 182.77666 1.000 30.44719 814 ILE A C 1
ATOM 9587 O O . ILE C 3 837 ? 217.55266 197.56984 182.24165 1.000 41.09741 814 ILE A O 1
ATOM 9592 N N . TYR C 3 838 ? 217.60999 199.14825 183.84405 1.000 34.13981 815 TYR A N 1
ATOM 9593 C CA . TYR C 3 838 ? 216.38053 198.71149 184.49494 1.000 33.20586 815 TYR A CA 1
ATOM 9594 C C . TYR C 3 838 ? 215.48153 199.92529 184.67059 1.000 38.31432 815 TYR A C 1
ATOM 9595 O O . TYR C 3 838 ? 215.74376 200.77794 185.52353 1.000 41.03277 815 TYR A O 1
ATOM 9604 N N . HIS C 3 839 ? 214.43039 200.00483 183.86183 1.000 36.06557 816 HIS A N 1
ATOM 9605 C CA . HIS C 3 839 ? 213.53885 201.15413 183.88435 1.000 27.39118 816 HIS A CA 1
ATOM 9606 C C . HIS C 3 839 ? 212.51212 201.00352 184.99935 1.000 35.15449 816 HIS A C 1
ATOM 9607 O O . HIS C 3 839 ? 211.85552 199.96479 185.11669 1.000 43.23370 816 HIS A O 1
ATOM 9614 N N . ARG C 3 840 ? 212.38032 202.04360 185.81821 1.000 30.54159 817 ARG A N 1
ATOM 9615 C CA . ARG C 3 840 ? 211.41939 202.06073 186.91593 1.000 29.10945 817 ARG A CA 1
ATOM 9616 C C . ARG C 3 840 ? 210.05351 202.45208 186.36560 1.000 29.37889 817 ARG A C 1
ATOM 9617 O O . ARG C 3 840 ? 209.89491 203.53577 185.79527 1.000 36.51337 817 ARG A O 1
ATOM 9625 N N . THR C 3 841 ? 209.06332 201.57886 186.53662 1.000 24.70226 818 THR A N 1
ATOM 9626 C CA . THR C 3 841 ? 207.74466 201.80224 185.96430 1.000 29.15404 818 THR A CA 1
ATOM 9627 C C . THR C 3 841 ? 206.68155 201.14601 186.83390 1.000 25.37718 818 THR A C 1
ATOM 9628 O O . THR C 3 841 ? 206.96389 200.25355 187.63625 1.000 34.53528 818 THR A O 1
ATOM 9632 N N . ARG C 3 842 ? 205.44368 201.61169 186.66118 1.000 21.15132 819 ARG A N 1
ATOM 9633 C CA . ARG C 3 842 ? 204.30454 201.06973 187.38979 1.000 16.38674 819 ARG A CA 1
ATOM 9634 C C . ARG C 3 842 ? 203.77753 199.77704 186.78486 1.000 19.15218 819 ARG A C 1
ATOM 9635 O O . ARG C 3 842 ? 203.00203 199.07401 187.44017 1.000 28.35340 819 ARG A O 1
ATOM 9643 N N . PHE C 3 843 ? 204.17989 199.44743 185.56038 1.000 28.65310 820 PHE A N 1
ATOM 9644 C CA . PHE C 3 843 ? 203.57833 198.34742 184.81970 1.000 22.92337 820 PHE A CA 1
ATOM 9645 C C . PHE C 3 843 ? 204.24004 197.00404 185.08999 1.000 33.40561 820 PHE A C 1
ATOM 9646 O O . PHE C 3 843 ? 203.84687 196.00749 184.47596 1.000 46.56592 820 PHE A O 1
ATOM 9654 N N . VAL C 3 844 ? 205.22901 196.94693 185.97957 1.000 30.06106 821 VAL A N 1
ATOM 9655 C CA . VAL C 3 844 ? 205.77858 195.66924 186.41366 1.000 23.16769 821 VAL A CA 1
ATOM 9656 C C . VAL C 3 844 ? 205.11221 195.15975 187.68802 1.000 33.08066 821 VAL A C 1
ATOM 9657 O O . VAL C 3 844 ? 204.99494 193.93593 187.86112 1.000 40.13794 821 VAL A O 1
ATOM 9661 N N . MET C 3 845 ? 204.63877 196.05644 188.56098 1.000 36.08260 822 MET A N 1
ATOM 9662 C CA . MET C 3 845 ? 204.03471 195.63609 189.82048 1.000 27.08302 822 MET A CA 1
ATOM 9663 C C . MET C 3 845 ? 202.88322 194.67026 189.59712 1.000 30.93996 822 MET A C 1
ATOM 9664 O O . MET C 3 845 ? 202.75838 193.68377 190.33351 1.000 50.30690 822 MET A O 1
ATOM 9669 N N . THR C 3 846 ? 202.06042 194.91395 188.57249 1.000 18.07121 823 THR A N 1
ATOM 9670 C CA . THR C 3 846 ? 200.98532 193.98073 188.26066 1.000 28.81132 823 THR A CA 1
ATOM 9671 C C . THR C 3 846 ? 201.52329 192.56522 188.12112 1.000 27.71288 823 THR A C 1
ATOM 9672 O O . THR C 3 846 ? 201.06831 191.65226 188.82378 1.000 41.73688 823 THR A O 1
ATOM 9676 N N . THR C 3 847 ? 202.55300 192.38221 187.28790 1.000 27.36683 824 THR A N 1
ATOM 9677 C CA . THR C 3 847 ? 203.16933 191.06899 187.16544 1.000 31.71723 824 THR A CA 1
ATOM 9678 C C . THR C 3 847 ? 203.58476 190.54981 188.53034 1.000 29.98633 824 THR A C 1
ATOM 9679 O O . THR C 3 847 ? 203.18525 189.44628 188.92630 1.000 40.28283 824 THR A O 1
ATOM 9683 N N . PHE C 3 848 ? 204.30360 191.37653 189.29783 1.000 19.99781 825 PHE A N 1
ATOM 9684 C CA . PHE C 3 848 ? 204.70732 190.97170 190.63721 1.000 20.43995 825 PHE A CA 1
ATOM 9685 C C . PHE C 3 848 ? 203.50542 190.48973 191.42759 1.000 27.70611 825 PHE A C 1
ATOM 9686 O O . PHE C 3 848 ? 203.49054 189.35211 191.91733 1.000 43.28289 825 PHE A O 1
ATOM 9694 N N . ASN C 3 849 ? 202.44556 191.30206 191.46805 1.000 29.09810 826 ASN A N 1
ATOM 9695 C CA . ASN C 3 849 ? 201.28199 190.93004 192.25776 1.000 28.90249 826 ASN A CA 1
ATOM 9696 C C . ASN C 3 849 ? 200.72033 189.60461 191.78059 1.000 26.15032 826 ASN A C 1
ATOM 9697 O O . ASN C 3 849 ? 200.47115 188.70392 192.59305 1.000 33.97882 826 ASN A O 1
ATOM 9702 N N . ALA C 3 850 ? 200.60302 189.43653 190.45951 1.000 24.17603 827 ALA A N 1
ATOM 9703 C CA . ALA C 3 850 ? 200.10178 188.17512 189.93526 1.000 24.82255 827 ALA A CA 1
ATOM 9704 C C . ALA C 3 850 ? 200.93038 187.01991 190.46595 1.000 27.44174 827 ALA A C 1
ATOM 9705 O O . ALA C 3 850 ? 200.38912 186.08900 191.07830 1.000 40.25026 827 ALA A O 1
ATOM 9707 N N . LEU C 3 851 ? 202.25721 187.11939 190.33751 1.000 30.72327 828 LEU A N 1
ATOM 9708 C CA . LEU C 3 851 ? 203.11508 186.05923 190.84548 1.000 27.42347 828 LEU A CA 1
ATOM 9709 C C . LEU C 3 851 ? 202.84292 185.82156 192.31872 1.000 28.73883 828 LEU A C 1
ATOM 9710 O O . LEU C 3 851 ? 202.56734 184.68582 192.73010 1.000 39.85243 828 LEU A O 1
ATOM 9715 N N . VAL C 3 852 ? 202.81007 186.90011 193.10749 1.000 26.73386 829 VAL A N 1
ATOM 9716 C CA . VAL C 3 852 ? 202.57876 186.75228 194.53773 1.000 20.65144 829 VAL A CA 1
ATOM 9717 C C . VAL C 3 852 ? 201.28890 185.99000 194.76884 1.000 28.37253 829 VAL A C 1
ATOM 9718 O O . VAL C 3 852 ? 201.26638 184.98637 195.49594 1.000 40.23291 829 VAL A O 1
ATOM 9722 N N . MET C 3 853 ? 200.22321 186.38681 194.06567 1.000 40.25242 830 MET A N 1
ATOM 9723 C CA . MET C 3 853 ? 198.94249 185.71875 194.24234 1.000 35.79113 830 MET A CA 1
ATOM 9724 C C . MET C 3 853 ? 199.10444 184.22270 194.05050 1.000 40.67266 830 MET A C 1
ATOM 9725 O O . MET C 3 853 ? 198.81227 183.43484 194.96158 1.000 49.32461 830 MET A O 1
ATOM 9730 N N . ASN C 3 854 ? 199.69361 183.82586 192.91789 1.000 27.37503 831 ASN A N 1
ATOM 9731 C CA . ASN C 3 854 ? 199.86865 182.40747 192.64375 1.000 27.74193 831 ASN A CA 1
ATOM 9732 C C . ASN C 3 854 ? 200.56736 181.73264 193.80867 1.000 36.95036 831 ASN A C 1
ATOM 9733 O O . ASN C 3 854 ? 200.03124 180.78825 194.40473 1.000 48.68685 831 ASN A O 1
ATOM 9738 N N . ILE C 3 855 ? 201.71022 182.28686 194.22396 1.000 36.51855 832 ILE A N 1
ATOM 9739 C CA . ILE C 3 855 ? 202.47178 181.65892 195.29409 1.000 28.93614 832 ILE A CA 1
ATOM 9740 C C . ILE C 3 855 ? 201.59521 181.51265 196.52168 1.000 32.44976 832 ILE A C 1
ATOM 9741 O O . ILE C 3 855 ? 201.39582 180.40101 197.03291 1.000 48.25468 832 ILE A O 1
ATOM 9746 N N . CYS C 3 856 ? 200.95433 182.60919 196.93284 1.000 37.10939 833 CYS A N 1
ATOM 9747 C CA . CYS C 3 856 ? 200.14752 182.54994 198.13913 1.000 38.04498 833 CYS A CA 1
ATOM 9748 C C . CYS C 3 856 ? 199.03129 181.53731 197.98053 1.000 42.05212 833 CYS A C 1
ATOM 9749 O O . CYS C 3 856 ? 198.82671 180.70263 198.87161 1.000 48.98735 833 CYS A O 1
ATOM 9752 N N . PHE C 3 857 ? 198.37397 181.53065 196.81710 1.000 41.34164 834 PHE A N 1
ATOM 9753 C CA . PHE C 3 857 ? 197.31675 180.55735 196.58750 1.000 38.02229 834 PHE A CA 1
ATOM 9754 C C . PHE C 3 857 ? 197.84388 179.15213 196.81900 1.000 44.79935 834 PHE A C 1
ATOM 9755 O O . PHE C 3 857 ? 197.29942 178.39839 197.63632 1.000 52.53637 834 PHE A O 1
ATOM 9763 N N . SER C 3 858 ? 198.97099 178.82050 196.18379 1.000 43.71233 835 SER A N 1
ATOM 9764 C CA . SER C 3 858 ? 199.53108 177.48985 196.36640 1.000 38.46133 835 SER A CA 1
ATOM 9765 C C . SER C 3 858 ? 199.88992 177.26353 197.82338 1.000 34.15587 835 SER A C 1
ATOM 9766 O O . SER C 3 858 ? 199.53903 176.22780 198.40460 1.000 50.14780 835 SER A O 1
ATOM 9769 N N . LYS C 3 859 ? 200.51952 178.26028 198.45148 1.000 34.15469 836 LYS A N 1
ATOM 9770 C CA . LYS C 3 859 ? 200.88387 178.11386 199.85132 1.000 37.86138 836 LYS A CA 1
ATOM 9771 C C . LYS C 3 859 ? 199.65326 177.84723 200.69658 1.000 44.01351 836 LYS A C 1
ATOM 9772 O O . LYS C 3 859 ? 199.69904 177.01252 201.60955 1.000 50.51761 836 LYS A O 1
ATOM 9778 N N . TYR C 3 860 ? 198.53233 178.49103 200.35788 1.000 58.37221 837 TYR A N 1
ATOM 9779 C CA . TYR C 3 860 ? 197.29734 178.24899 201.08971 1.000 53.85394 837 TYR A CA 1
ATOM 9780 C C . TYR C 3 860 ? 196.97865 176.76315 201.11472 1.000 52.97194 837 TYR A C 1
ATOM 9781 O O . TYR C 3 860 ? 196.79503 176.17387 202.18825 1.000 58.59349 837 TYR A O 1
ATOM 9790 N N . TYR C 3 861 ? 196.98805 176.12175 199.94133 1.000 50.60616 838 TYR A N 1
ATOM 9791 C CA . TYR C 3 861 ? 196.63698 174.70933 199.90434 1.000 47.52933 838 TYR A CA 1
ATOM 9792 C C . TYR C 3 861 ? 197.59203 173.88312 200.74817 1.000 53.64160 838 TYR A C 1
ATOM 9793 O O . TYR C 3 861 ? 197.16717 172.90999 201.38204 1.000 60.73628 838 TYR A O 1
ATOM 9802 N N . VAL C 3 862 ? 198.86973 174.26997 200.79762 1.000 53.76136 839 VAL A N 1
ATOM 9803 C CA . VAL C 3 862 ? 199.81948 173.51920 201.60950 1.000 41.50945 839 VAL A CA 1
ATOM 9804 C C . VAL C 3 862 ? 199.36538 173.51274 203.06001 1.000 48.68122 839 VAL A C 1
ATOM 9805 O O . VAL C 3 862 ? 199.31369 172.45697 203.70427 1.000 57.75136 839 VAL A O 1
ATOM 9809 N N . MET C 3 863 ? 198.96561 174.67920 203.57669 1.000 55.01066 840 MET A N 1
ATOM 9810 C CA . MET C 3 863 ? 198.42662 174.72653 204.93035 1.000 53.77067 840 MET A CA 1
ATOM 9811 C C . MET C 3 863 ? 197.19996 173.83684 205.05021 1.000 59.87798 840 MET A C 1
ATOM 9812 O O . MET C 3 863 ? 197.04424 173.10787 206.03726 1.000 58.47798 840 MET A O 1
ATOM 9817 N N . GLU C 3 864 ? 196.33243 173.86191 204.03597 1.000 72.16424 841 GLU A N 1
ATOM 9818 C CA . GLU C 3 864 ? 195.17149 172.98193 204.03882 1.000 67.85269 841 GLU A CA 1
ATOM 9819 C C . GLU C 3 864 ? 195.59926 171.52212 204.04833 1.000 69.67425 841 GLU A C 1
ATOM 9820 O O . GLU C 3 864 ? 194.96950 170.68687 204.70707 1.000 73.30793 841 GLU A O 1
ATOM 9826 N N . ALA C 3 865 ? 196.67132 171.19389 203.32392 1.000 67.45315 842 ALA A N 1
ATOM 9827 C CA . ALA C 3 865 ? 197.18771 169.83358 203.36467 1.000 62.20866 842 ALA A CA 1
ATOM 9828 C C . ALA C 3 865 ? 197.97465 169.56350 204.63665 1.000 65.27751 842 ALA A C 1
ATOM 9829 O O . ALA C 3 865 ? 198.19620 168.39745 204.97814 1.000 67.58278 842 ALA A O 1
ATOM 9831 N N . GLY C 3 866 ? 198.40102 170.61065 205.34216 1.000 73.73068 843 GLY A N 1
ATOM 9832 C CA . GLY C 3 866 ? 199.10678 170.42360 206.59292 1.000 69.00097 843 GLY A CA 1
ATOM 9833 C C . GLY C 3 866 ? 198.22487 170.15312 207.78470 1.000 73.23372 843 GLY A C 1
ATOM 9834 O O . GLY C 3 866 ? 198.73553 169.79052 208.84828 1.000 76.74866 843 GLY A O 1
ATOM 9835 N N . ASN C 3 867 ? 196.91217 170.31836 207.63415 1.000 82.19822 844 ASN A N 1
ATOM 9836 C CA . ASN C 3 867 ? 195.98256 170.00152 208.70833 1.000 79.56921 844 ASN A CA 1
ATOM 9837 C C . ASN C 3 867 ? 195.62380 168.52366 208.65729 1.000 79.48329 844 ASN A C 1
ATOM 9838 O O . ASN C 3 867 ? 194.44475 168.15761 208.68737 1.000 81.61695 844 ASN A O 1
ATOM 9843 N N . ASN C 3 868 ? 196.64259 167.67131 208.58313 1.000 76.03305 845 ASN A N 1
ATOM 9844 C CA . ASN C 3 868 ? 196.48842 166.23004 208.57549 1.000 74.64565 845 ASN A CA 1
ATOM 9845 C C . ASN C 3 868 ? 197.50586 165.62183 209.52885 1.000 76.29685 845 ASN A C 1
ATOM 9846 O O . ASN C 3 868 ? 198.64503 166.09732 209.60826 1.000 78.31090 845 ASN A O 1
ATOM 9851 N N . PRO C 3 869 ? 197.12225 164.58440 210.27458 1.000 80.71978 846 PRO A N 1
ATOM 9852 C CA . PRO C 3 869 ? 198.05697 164.01484 211.25941 1.000 81.33742 846 PRO A CA 1
ATOM 9853 C C . PRO C 3 869 ? 199.34008 163.47875 210.64707 1.000 79.72854 846 PRO A C 1
ATOM 9854 O O . PRO C 3 869 ? 200.41422 163.62756 211.24267 1.000 77.42382 846 PRO A O 1
ATOM 9858 N N . GLY C 3 870 ? 199.26221 162.86384 209.46818 1.000 71.71382 847 GLY A N 1
ATOM 9859 C CA . GLY C 3 870 ? 200.42041 162.24430 208.85677 1.000 71.63113 847 GLY A CA 1
ATOM 9860 C C . GLY C 3 870 ? 201.27891 163.13240 207.98820 1.000 74.42956 847 GLY A C 1
ATOM 9861 O O . GLY C 3 870 ? 202.30316 162.67154 207.47671 1.000 75.60641 847 GLY A O 1
ATOM 9862 N N . LEU C 3 871 ? 200.89681 164.39526 207.79981 1.000 72.55763 848 LEU A N 1
ATOM 9863 C CA . LEU C 3 871 ? 201.61932 165.29714 206.91090 1.000 65.86244 848 LEU A CA 1
ATOM 9864 C C . LEU C 3 871 ? 202.07031 166.57722 207.60159 1.000 64.17022 848 LEU A C 1
ATOM 9865 O O . LEU C 3 871 ? 202.54186 167.49712 206.92479 1.000 73.64343 848 LEU A O 1
ATOM 9870 N N . LYS C 3 872 ? 201.93855 166.66375 208.92592 1.000 71.58648 849 LYS A N 1
ATOM 9871 C CA . LYS C 3 872 ? 202.22292 167.91698 209.61799 1.000 74.90365 849 LYS A CA 1
ATOM 9872 C C . LYS C 3 872 ? 203.69713 168.29675 209.52624 1.000 77.11658 849 LYS A C 1
ATOM 9873 O O . LYS C 3 872 ? 204.02559 169.47140 209.33106 1.000 82.50641 849 LYS A O 1
ATOM 9879 N N . ALA C 3 873 ? 204.59766 167.32208 209.64864 1.000 71.19800 850 ALA A N 1
ATOM 9880 C CA . ALA C 3 873 ? 206.02324 167.60677 209.78241 1.000 72.46183 850 ALA A CA 1
ATOM 9881 C C . ALA C 3 873 ? 206.63845 168.20144 208.51906 1.000 76.45094 850 ALA A C 1
ATOM 9882 O O . ALA C 3 873 ? 207.22570 169.28919 208.56186 1.000 80.39315 850 ALA A O 1
ATOM 9884 N N . ILE C 3 874 ? 206.52592 167.49365 207.39282 1.000 68.58901 851 ILE A N 1
ATOM 9885 C CA . ILE C 3 874 ? 207.16214 167.96078 206.16312 1.000 70.44243 851 ILE A CA 1
ATOM 9886 C C . ILE C 3 874 ? 206.49930 169.23798 205.66505 1.000 73.04200 851 ILE A C 1
ATOM 9887 O O . ILE C 3 874 ? 207.16987 170.14699 205.16008 1.000 77.42873 851 ILE A O 1
ATOM 9892 N N . VAL C 3 875 ? 205.17515 169.32720 205.78941 1.000 62.78015 852 VAL A N 1
ATOM 9893 C CA . VAL C 3 875 ? 204.47754 170.54406 205.38487 1.000 60.54634 852 VAL A CA 1
ATOM 9894 C C . VAL C 3 875 ? 204.92415 171.71698 206.24841 1.000 61.98137 852 VAL A C 1
ATOM 9895 O O . VAL C 3 875 ? 205.13185 172.83246 205.75593 1.000 72.11669 852 VAL A O 1
ATOM 9899 N N . GLN C 3 876 ? 205.08262 171.48039 207.55192 1.000 64.21738 853 GLN A N 1
ATOM 9900 C CA . GLN C 3 876 ? 205.55136 172.53366 208.44432 1.000 69.69533 853 GLN A CA 1
ATOM 9901 C C . GLN C 3 876 ? 206.96443 172.96786 208.08070 1.000 70.90326 853 GLN A C 1
ATOM 9902 O O . GLN C 3 876 ? 207.30104 174.15096 208.16642 1.000 77.74146 853 GLN A O 1
ATOM 9908 N N . GLU C 3 877 ? 207.81010 172.01865 207.67676 1.000 68.41505 854 GLU A N 1
ATOM 9909 C CA . GLU C 3 877 ? 209.15540 172.36676 207.22222 1.000 71.01795 854 GLU A CA 1
ATOM 9910 C C . GLU C 3 877 ? 209.10857 173.22649 205.95991 1.000 73.08424 854 GLU A C 1
ATOM 9911 O O . GLU C 3 877 ? 209.82248 174.23341 205.84051 1.000 74.75994 854 GLU A O 1
ATOM 9917 N N . GLY C 3 878 ? 208.26158 172.84019 205.00517 1.000 62.56362 855 GLY A N 1
ATOM 9918 C CA . GLY C 3 878 ? 208.12764 173.62366 203.78665 1.000 58.49248 855 GLY A CA 1
ATOM 9919 C C . GLY C 3 878 ? 207.62781 175.02981 204.05601 1.000 62.84678 855 GLY A C 1
ATOM 9920 O O . GLY C 3 878 ? 208.07209 175.99404 203.42883 1.000 71.20785 855 GLY A O 1
ATOM 9921 N N . LEU C 3 879 ? 206.68917 175.16277 204.99498 1.000 59.58846 856 LEU A N 1
ATOM 9922 C CA . LEU C 3 879 ? 206.18773 176.48245 205.36482 1.000 59.61643 856 LEU A CA 1
ATOM 9923 C C . LEU C 3 879 ? 207.22428 177.27703 206.14935 1.000 63.07765 856 LEU A C 1
ATOM 9924 O O . LEU C 3 879 ? 207.26763 178.50925 206.05615 1.000 67.82385 856 LEU A O 1
ATOM 9929 N N . ASP C 3 880 ? 208.05573 176.59624 206.93812 1.000 63.99403 857 ASP A N 1
ATOM 9930 C CA . ASP C 3 880 ? 209.16405 177.27186 207.59907 1.000 63.22683 857 ASP A CA 1
ATOM 9931 C C . ASP C 3 880 ? 210.13142 177.84026 206.57392 1.000 66.30663 857 ASP A C 1
ATOM 9932 O O . ASP C 3 880 ? 210.74800 178.88755 206.79993 1.000 71.28214 857 ASP A O 1
ATOM 9937 N N . LEU C 3 881 ? 210.28425 177.15310 205.44166 1.000 61.72308 858 LEU A N 1
ATOM 9938 C CA . LEU C 3 881 ? 211.09468 177.70450 204.36049 1.000 58.52698 858 LEU A CA 1
ATOM 9939 C C . LEU C 3 881 ? 210.51549 178.99808 203.79666 1.000 59.98771 858 LEU A C 1
ATOM 9940 O O . LEU C 3 881 ? 211.28188 179.88691 203.41079 1.000 64.16142 858 LEU A O 1
ATOM 9945 N N . LEU C 3 882 ? 209.18900 179.12965 203.74161 1.000 59.42654 859 LEU A N 1
ATOM 9946 C CA . LEU C 3 882 ? 208.53811 180.32789 203.22584 1.000 53.72865 859 LEU A CA 1
ATOM 9947 C C . LEU C 3 882 ? 208.24368 181.34984 204.31597 1.000 56.74132 859 LEU A C 1
ATOM 9948 O O . LEU C 3 882 ? 207.64189 182.39041 204.03108 1.000 54.90339 859 LEU A O 1
ATOM 9953 N N . LYS C 3 883 ? 208.61468 181.04597 205.55933 1.000 72.51691 860 LYS A N 1
ATOM 9954 C CA . LYS C 3 883 ? 208.47956 182.02056 206.64129 1.000 71.97698 860 LYS A CA 1
ATOM 9955 C C . LYS C 3 883 ? 208.91584 183.43425 206.26449 1.000 74.09083 860 LYS A C 1
ATOM 9956 O O . LYS C 3 883 ? 208.19160 184.38126 206.61780 1.000 74.45913 860 LYS A O 1
ATOM 9962 N N . PRO C 3 884 ? 210.05085 183.66544 205.56964 1.000 73.89032 861 PRO A N 1
ATOM 9963 C CA . PRO C 3 884 ? 210.40404 185.04896 205.21632 1.000 71.82905 861 PRO A CA 1
ATOM 9964 C C . PRO C 3 884 ? 209.60327 185.59917 204.04456 1.000 71.92580 861 PRO A C 1
ATOM 9965 O O . PRO C 3 884 ? 210.16760 186.20301 203.12774 1.000 74.86328 861 PRO A O 1
ATOM 9969 N N . LEU C 3 885 ? 208.29622 185.39974 204.06844 1.000 65.31606 862 LEU A N 1
ATOM 9970 C CA . LEU C 3 885 ? 207.35156 186.03085 203.15264 1.000 60.55032 862 LEU A CA 1
ATOM 9971 C C . LEU C 3 885 ? 206.22283 186.73036 203.89032 1.000 66.15485 862 LEU A C 1
ATOM 9972 O O . LEU C 3 885 ? 205.76656 187.78637 203.44637 1.000 69.79282 862 LEU A O 1
ATOM 9977 N N . GLU C 3 886 ? 205.75743 186.16465 205.00076 1.000 75.85945 863 GLU A N 1
ATOM 9978 C CA . GLU C 3 886 ? 204.85487 186.86183 205.91163 1.000 76.54611 863 GLU A CA 1
ATOM 9979 C C . GLU C 3 886 ? 205.70595 187.79687 206.75866 1.000 78.40383 863 GLU A C 1
ATOM 9980 O O . GLU C 3 886 ? 206.37825 187.36778 207.69878 1.000 77.01843 863 GLU A O 1
ATOM 9982 N N . GLY C 3 887 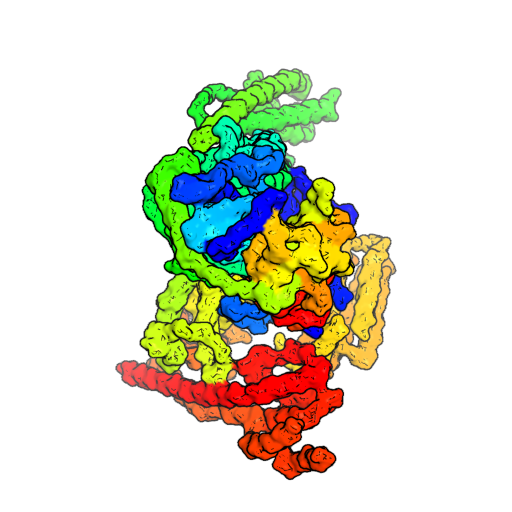? 205.67972 189.08166 206.42481 1.000 78.84132 864 GLY A N 1
ATOM 9983 C CA . GLY C 3 887 ? 206.57172 190.04186 207.03932 1.000 73.42569 864 GLY A CA 1
ATOM 9984 C C . GLY C 3 887 ? 207.05394 191.07369 206.04332 1.000 74.87645 864 GLY A C 1
ATOM 9985 O O . GLY C 3 887 ? 207.41773 192.18998 206.42407 1.000 80.41394 864 GLY A O 1
ATOM 9986 N N . MET C 3 888 ? 207.06276 190.71533 204.76565 1.000 65.03144 865 MET A N 1
ATOM 9987 C CA . MET C 3 888 ? 207.31077 191.71354 203.73558 1.000 62.90827 865 MET A CA 1
ATOM 9988 C C . MET C 3 888 ? 206.01287 192.46272 203.45611 1.000 62.10353 865 MET A C 1
ATOM 9989 O O . MET C 3 888 ? 204.98668 191.82901 203.19195 1.000 65.94289 865 MET A O 1
ATOM 9994 N N . PRO C 3 889 ? 206.01486 193.79624 203.52232 1.000 54.12461 866 PRO A N 1
ATOM 9995 C CA . PRO C 3 889 ? 204.74071 194.53604 203.51982 1.000 56.91365 866 PRO A CA 1
ATOM 9996 C C . PRO C 3 889 ? 203.86715 194.28456 202.30299 1.000 56.50333 866 PRO A C 1
ATOM 9997 O O . PRO C 3 889 ? 202.63658 194.30887 202.42646 1.000 55.58558 866 PRO A O 1
ATOM 10001 N N . LEU C 3 890 ? 204.45206 194.03851 201.13602 1.000 50.75503 867 LEU A N 1
ATOM 10002 C CA . LEU C 3 890 ? 203.67337 193.89248 199.91433 1.000 47.04872 867 LEU A CA 1
ATOM 10003 C C . LEU C 3 890 ? 203.18561 192.46891 199.67380 1.000 48.57943 867 LEU A C 1
ATOM 10004 O O . LEU C 3 890 ? 202.56464 192.21392 198.63725 1.000 51.86494 867 LEU A O 1
ATOM 10009 N N . ILE C 3 891 ? 203.44518 191.53781 200.59144 1.000 46.68058 868 ILE A N 1
ATOM 10010 C CA . ILE C 3 891 ? 202.88499 190.19556 200.47515 1.000 50.13406 868 ILE A CA 1
ATOM 10011 C C . ILE C 3 891 ? 202.02963 189.89122 201.69684 1.000 52.75825 868 ILE A C 1
ATOM 10012 O O . ILE C 3 891 ? 200.80816 189.73861 201.58828 1.000 51.69814 868 ILE A O 1
ATOM 10017 N N . GLY C 3 892 ? 202.66060 189.81983 202.86634 1.000 63.47884 869 GLY A N 1
ATOM 10018 C CA . GLY C 3 892 ? 201.94870 189.49754 204.08713 1.000 59.95057 869 GLY A CA 1
ATOM 10019 C C . GLY C 3 892 ? 201.30777 188.12320 204.02263 1.000 62.03132 869 GLY A C 1
ATOM 10020 O O . GLY C 3 892 ? 201.75979 187.22226 203.30844 1.000 64.98554 869 GLY A O 1
ATOM 10021 N N . ASP C 3 893 ? 200.22855 187.95844 204.79194 1.000 60.87731 870 ASP A N 1
ATOM 10022 C CA . ASP C 3 893 ? 199.45330 186.72369 204.71837 1.000 62.74190 870 ASP A CA 1
ATOM 10023 C C . ASP C 3 893 ? 198.74264 186.60398 203.37697 1.000 62.21587 870 ASP A C 1
ATOM 10024 O O . ASP C 3 893 ? 198.69006 185.51617 202.79072 1.000 63.03926 870 ASP A O 1
ATOM 10029 N N . TYR C 3 894 ? 198.15353 187.70484 202.90552 1.000 50.82417 871 TYR A N 1
ATOM 10030 C CA . TYR C 3 894 ? 197.64998 187.86284 201.54436 1.000 48.93080 871 TYR A CA 1
ATOM 10031 C C . TYR C 3 894 ? 196.36926 187.07256 201.29205 1.000 48.37752 871 TYR A C 1
ATOM 10032 O O . TYR C 3 894 ? 195.72096 187.26349 200.26104 1.000 56.24821 871 TYR A O 1
ATOM 10041 N N . LEU C 3 895 ? 195.95560 186.22947 202.23227 1.000 60.96318 872 LEU A N 1
ATOM 10042 C CA . LEU C 3 895 ? 194.75867 185.41950 202.03321 1.000 59.31931 872 LEU A CA 1
ATOM 10043 C C . LEU C 3 895 ? 194.08688 185.19063 203.38236 1.000 64.02890 872 LEU A C 1
ATOM 10044 O O . LEU C 3 895 ? 194.47082 185.77986 204.39718 1.000 66.04491 872 LEU A O 1
ATOM 10049 N N . LYS C 3 896 ? 193.07065 184.32411 203.38255 1.000 73.17058 873 LYS A N 1
ATOM 10050 C CA . LYS C 3 896 ? 192.25279 184.11963 204.57406 1.000 74.69469 873 LYS A CA 1
ATOM 10051 C C . LYS C 3 896 ? 193.06455 183.52760 205.71974 1.000 75.29705 873 LYS A C 1
ATOM 10052 O O . LYS C 3 896 ? 192.91317 183.94435 206.87453 1.000 74.46890 873 LYS A O 1
ATOM 10058 N N . THR C 3 897 ? 193.92542 182.55669 205.41984 1.000 79.57757 874 THR A N 1
ATOM 10059 C CA . THR C 3 897 ? 194.71190 181.84202 206.42772 1.000 80.41771 874 THR A CA 1
ATOM 10060 C C . THR C 3 897 ? 193.82117 181.23452 207.50857 1.000 78.17702 874 THR A C 1
ATOM 10061 O O . THR C 3 897 ? 193.80026 181.70342 208.64614 1.000 77.99476 874 THR A O 1
ATOM 10065 N N . PRO C 3 903 ? 179.75433 178.60016 204.50120 1.000 124.29183 880 PRO A N 1
ATOM 10066 C CA . PRO C 3 903 ? 179.23912 177.69622 203.46665 1.000 125.68849 880 PRO A CA 1
ATOM 10067 C C . PRO C 3 903 ? 177.82761 177.20129 203.77080 1.000 125.64224 880 PRO A C 1
ATOM 10068 O O . PRO C 3 903 ? 177.66161 176.27859 204.56834 1.000 124.02859 880 PRO A O 1
ATOM 10072 N N . PRO C 3 904 ? 176.82618 177.80891 203.14524 1.000 127.81773 881 PRO A N 1
ATOM 10073 C CA . PRO C 3 904 ? 175.43938 177.40544 203.37532 1.000 126.51098 881 PRO A CA 1
ATOM 10074 C C . PRO C 3 904 ? 174.98504 176.33775 202.38504 1.000 126.17350 881 PRO A C 1
ATOM 10075 O O . PRO C 3 904 ? 175.67290 176.00965 201.41667 1.000 125.94733 881 PRO A O 1
ATOM 10079 N N . LYS C 3 905 ? 173.79658 175.79524 202.65584 1.000 113.98675 882 LYS A N 1
ATOM 10080 C CA . LYS C 3 905 ? 173.15773 174.80149 201.78776 1.000 112.82751 882 LYS A CA 1
ATOM 10081 C C . LYS C 3 905 ? 171.67194 175.15063 201.72605 1.000 112.76433 882 LYS A C 1
ATOM 10082 O O . LYS C 3 905 ? 170.88122 174.69517 202.55645 1.000 114.19673 882 LYS A O 1
ATOM 10084 N N . GLN C 3 906 ? 171.30136 175.95723 200.73821 1.000 98.07520 883 GLN A N 1
ATOM 10085 C CA . GLN C 3 906 ? 169.93869 176.43795 200.57245 1.000 98.42888 883 GLN A CA 1
ATOM 10086 C C . GLN C 3 906 ? 169.31292 175.81987 199.32636 1.000 96.07352 883 GLN A C 1
ATOM 10087 O O . GLN C 3 906 ? 169.94381 175.05029 198.59693 1.000 98.04092 883 GLN A O 1
ATOM 10093 N N . ASN C 3 907 ? 168.04956 176.16648 199.09242 1.000 81.97667 884 ASN A N 1
ATOM 10094 C CA . ASN C 3 907 ? 167.32844 175.65157 197.93787 1.000 78.62470 884 ASN A CA 1
ATOM 10095 C C . ASN C 3 907 ? 167.96980 176.13686 196.64269 1.000 81.33679 884 ASN A C 1
ATOM 10096 O O . ASN C 3 907 ? 168.48810 177.25314 196.55827 1.000 83.81206 884 ASN A O 1
ATOM 10101 N N . ILE C 3 908 ? 167.93648 175.27453 195.62444 1.000 67.16688 885 ILE A N 1
ATOM 10102 C CA . ILE C 3 908 ? 168.53338 175.62002 194.33709 1.000 60.82447 885 ILE A CA 1
ATOM 10103 C C . ILE C 3 908 ? 167.79218 176.78783 193.69721 1.000 64.78127 885 ILE A C 1
ATOM 10104 O O . ILE C 3 908 ? 168.41017 177.70163 193.13663 1.000 70.49039 885 ILE A O 1
ATOM 10109 N N . ILE C 3 909 ? 166.45948 176.78177 193.77356 1.000 64.25823 886 ILE A N 1
ATOM 10110 C CA . ILE C 3 909 ? 165.67938 177.88898 193.22946 1.000 63.28217 886 ILE A CA 1
ATOM 10111 C C . ILE C 3 909 ? 165.97872 179.17059 193.99259 1.000 63.13575 886 ILE A C 1
ATOM 10112 O O . ILE C 3 909 ? 166.10479 180.24904 193.40099 1.000 66.93408 886 ILE A O 1
ATOM 10117 N N . THR C 3 910 ? 166.09534 179.07321 195.31844 1.000 66.04317 887 THR A N 1
ATOM 10118 C CA . THR C 3 910 ? 166.42244 180.24469 196.12355 1.000 65.81309 887 THR A CA 1
ATOM 10119 C C . THR C 3 910 ? 167.79661 180.79554 195.76322 1.000 68.85493 887 THR A C 1
ATOM 10120 O O . THR C 3 910 ? 167.97111 182.01240 195.63706 1.000 75.77834 887 THR A O 1
ATOM 10124 N N . ALA C 3 911 ? 168.78359 179.91440 195.58371 1.000 64.28666 888 ALA A N 1
ATOM 10125 C CA . ALA C 3 911 ? 170.12145 180.36715 195.21420 1.000 64.27268 888 ALA A CA 1
ATOM 10126 C C . ALA C 3 911 ? 170.12731 181.01674 193.83593 1.000 61.03780 888 ALA A C 1
ATOM 10127 O O . ALA C 3 911 ? 170.77597 182.05114 193.62968 1.000 61.96156 888 ALA A O 1
ATOM 10129 N N . TRP C 3 912 ? 169.41326 180.42245 192.87680 1.000 55.30017 889 TRP A N 1
ATOM 10130 C CA . TRP C 3 912 ? 169.34935 181.00692 191.54190 1.000 49.78235 889 TRP A CA 1
ATOM 10131 C C . TRP C 3 912 ? 168.67153 182.36902 191.57250 1.000 54.54679 889 TRP A C 1
ATOM 10132 O O . TRP C 3 912 ? 169.11194 183.30517 190.89654 1.000 60.82251 889 TRP A O 1
ATOM 10143 N N . LYS C 3 913 ? 167.59385 182.49855 192.34924 1.000 62.41142 890 LYS A N 1
ATOM 10144 C CA . LYS C 3 913 ? 166.91594 183.78438 192.46393 1.000 59.59795 890 LYS A CA 1
ATOM 10145 C C . LYS C 3 913 ? 167.80516 184.81860 193.14042 1.000 56.61823 890 LYS A C 1
ATOM 10146 O O . LYS C 3 913 ? 167.79219 185.99381 192.76379 1.000 58.84432 890 LYS A O 1
ATOM 10152 N N . LYS C 3 914 ? 168.58332 184.40132 194.14077 1.000 56.04329 891 LYS A N 1
ATOM 10153 C CA . LYS C 3 914 ? 169.52094 185.31533 194.78473 1.000 55.28402 891 LYS A CA 1
ATOM 10154 C C . LYS C 3 914 ? 170.57699 185.80466 193.80183 1.000 63.62395 891 LYS A C 1
ATOM 10155 O O . LYS C 3 914 ? 170.91036 186.99633 193.77488 1.000 67.81646 891 LYS A O 1
ATOM 10161 N N . GLN C 3 915 ? 171.11729 184.89646 192.98675 1.000 58.94643 892 GLN A N 1
ATOM 10162 C CA . GLN C 3 915 ? 172.10428 185.29769 191.98843 1.000 46.15672 892 GLN A CA 1
ATOM 10163 C C . GLN C 3 915 ? 171.48954 186.21530 190.93682 1.000 50.13165 892 GLN A C 1
ATOM 10164 O O . GLN C 3 915 ? 172.12828 187.17522 190.49042 1.000 56.06769 892 GLN A O 1
ATOM 10170 N N . GLN C 3 916 ? 170.25209 185.93856 190.52498 1.000 55.53486 893 GLN A N 1
ATOM 10171 C CA . GLN C 3 916 ? 169.59277 186.80922 189.55763 1.000 55.05444 893 GLN A CA 1
ATOM 10172 C C . GLN C 3 916 ? 169.31766 188.18494 190.15158 1.000 61.07722 893 GLN A C 1
ATOM 10173 O O . GLN C 3 916 ? 169.40314 189.19908 189.44974 1.000 66.69785 893 GLN A O 1
ATOM 10179 N N . ALA C 3 917 ? 168.98183 188.23844 191.44163 1.000 64.22432 894 ALA A N 1
ATOM 10180 C CA . ALA C 3 917 ? 168.77694 189.52019 192.10502 1.000 60.62949 894 ALA A CA 1
ATOM 10181 C C . ALA C 3 917 ? 170.07675 190.30595 192.20039 1.000 60.76428 894 ALA A C 1
ATOM 10182 O O . ALA C 3 917 ? 170.09079 191.52122 191.97362 1.000 64.43822 894 ALA A O 1
ATOM 10184 N N . VAL C 3 918 ? 171.17998 189.63348 192.53967 1.000 60.49717 895 VAL A N 1
ATOM 10185 C CA . VAL C 3 918 ? 172.45716 190.33199 192.61316 1.000 62.58622 895 VAL A CA 1
ATOM 10186 C C . VAL C 3 918 ? 172.93777 190.73780 191.22494 1.000 60.03043 895 VAL A C 1
ATOM 10187 O O . VAL C 3 918 ? 173.74256 191.66731 191.09884 1.000 61.87514 895 VAL A O 1
ATOM 10191 N N . VAL C 3 919 ? 172.46387 190.06425 190.17412 1.000 59.08699 896 VAL A N 1
ATOM 10192 C CA . VAL C 3 919 ? 172.74000 190.51950 188.81407 1.000 56.90643 896 VAL A CA 1
ATOM 10193 C C . VAL C 3 919 ? 171.97296 191.80194 188.51573 1.000 59.22851 896 VAL A C 1
ATOM 10194 O O . VAL C 3 919 ? 172.52609 192.76500 187.97254 1.000 66.07298 896 VAL A O 1
ATOM 10198 N N . GLU C 3 920 ? 170.69218 191.83864 188.87703 1.000 68.57803 897 GLU A N 1
ATOM 10199 C CA . GLU C 3 920 ? 169.81772 192.95712 188.54760 1.000 69.28671 897 GLU A CA 1
ATOM 10200 C C . GLU C 3 920 ? 170.00167 194.15467 189.47081 1.000 73.13353 897 GLU A C 1
ATOM 10201 O O . GLU C 3 920 ? 169.15599 195.05520 189.46496 1.000 73.92578 897 GLU A O 1
ATOM 10203 N N . SER C 3 921 ? 171.07153 194.18895 190.25687 1.000 75.63934 898 SER A N 1
ATOM 10204 C CA . SER C 3 921 ? 171.33128 195.31568 191.14220 1.000 75.60151 898 SER A CA 1
ATOM 10205 C C . SER C 3 921 ? 172.45080 196.19032 190.58876 1.000 77.30834 898 SER A C 1
ATOM 10206 O O . SER C 3 921 ? 173.09024 195.84236 189.59579 1.000 73.81199 898 SER A O 1
ATOM 10209 N N . ASP C 3 932 ? 160.96802 196.12936 200.91382 1.000 258.10147 909 ASP A N 1
ATOM 10210 C CA . ASP C 3 932 ? 161.20548 196.00732 202.34722 1.000 258.26461 909 ASP A CA 1
ATOM 10211 C C . ASP C 3 932 ? 162.61951 196.45137 202.70577 1.000 258.52277 909 ASP A C 1
ATOM 10212 O O . ASP C 3 932 ? 162.83250 197.11209 203.72260 1.000 258.64935 909 ASP A O 1
ATOM 10217 N N . GLN C 3 933 ? 163.58582 196.07542 201.86413 1.000 262.53997 910 GLN A N 1
ATOM 10218 C CA . GLN C 3 933 ? 164.96493 196.49795 202.08677 1.000 262.85847 910 GLN A CA 1
ATOM 10219 C C . GLN C 3 933 ? 165.09827 198.01176 201.98369 1.000 263.03317 910 GLN A C 1
ATOM 10220 O O . GLN C 3 933 ? 165.81347 198.63726 202.77603 1.000 263.26088 910 GLN A O 1
ATOM 10226 N N . GLN C 3 934 ? 164.41535 198.61911 201.01144 1.000 267.17673 911 GLN A N 1
ATOM 10227 C CA . GLN C 3 934 ? 164.41722 200.07386 200.91004 1.000 267.21404 911 GLN A CA 1
ATOM 10228 C C . GLN C 3 934 ? 163.77659 200.70891 202.13717 1.000 267.65185 911 GLN A C 1
ATOM 10229 O O . GLN C 3 934 ? 164.25447 201.73419 202.63482 1.000 267.98325 911 GLN A O 1
ATOM 10235 N N . LEU C 3 935 ? 162.69617 200.10938 202.64311 1.000 269.31950 912 LEU A N 1
ATOM 10236 C CA . LEU C 3 935 ? 162.01683 200.66178 203.81133 1.000 269.15408 912 LEU A CA 1
ATOM 10237 C C . LEU C 3 935 ? 162.91591 200.62837 205.04190 1.000 269.31959 912 LEU A C 1
ATOM 10238 O O . LEU C 3 935 ? 163.02974 201.62244 205.76967 1.000 269.35997 912 LEU A O 1
ATOM 10243 N N . ILE C 3 936 ? 163.56518 199.48906 205.29317 1.000 272.19183 913 ILE A N 1
ATOM 10244 C CA . ILE C 3 936 ? 164.43415 199.38860 206.46149 1.000 272.26860 913 ILE A CA 1
ATOM 10245 C C . ILE C 3 936 ? 165.65951 200.27973 206.29520 1.000 272.57937 913 ILE A C 1
ATOM 10246 O O . ILE C 3 936 ? 166.14796 200.86645 207.26660 1.000 272.68416 913 ILE A O 1
ATOM 10251 N N . SER C 3 937 ? 166.17167 200.40644 205.06696 1.000 276.28391 914 SER A N 1
ATOM 10252 C CA . SER C 3 937 ? 167.29760 201.30571 204.83243 1.000 275.93761 914 SER A CA 1
ATOM 10253 C C . SER C 3 937 ? 166.91146 202.75482 205.10512 1.000 276.27537 914 SER A C 1
ATOM 10254 O O . SER C 3 937 ? 167.68331 203.50925 205.70935 1.000 276.29946 914 SER A O 1
ATOM 10257 N N . GLU C 3 938 ? 165.71580 203.16065 204.67139 1.000 283.53301 915 GLU A N 1
ATOM 10258 C CA . GLU C 3 938 ? 165.24464 204.51351 204.94730 1.000 283.80071 915 GLU A CA 1
ATOM 10259 C C . GLU C 3 938 ? 165.03323 204.73030 206.44012 1.000 284.13015 915 GLU A C 1
ATOM 10260 O O . GLU C 3 938 ? 165.32698 205.81058 206.96311 1.000 284.49703 915 GLU A O 1
ATOM 10266 N N . GLN C 3 939 ? 164.51667 203.71839 207.14098 1.000 289.26778 916 GLN A N 1
ATOM 10267 C CA . GLN C 3 939 ? 164.35227 203.83272 208.58726 1.000 289.36671 916 GLN A CA 1
ATOM 10268 C C . GLN C 3 939 ? 165.69993 203.98212 209.28482 1.000 289.51532 916 GLN A C 1
ATOM 10269 O O . GLN C 3 939 ? 165.84118 204.77992 210.22020 1.000 289.74634 916 GLN A O 1
ATOM 10275 N N . LEU C 3 940 ? 166.70378 203.22126 208.84205 1.000 288.76117 917 LEU A N 1
ATOM 10276 C CA . LEU C 3 940 ? 168.03855 203.34711 209.41837 1.000 288.69393 917 LEU A CA 1
ATOM 10277 C C . LEU C 3 940 ? 168.63195 204.72054 209.12987 1.000 289.01315 917 LEU A C 1
ATOM 10278 O O . LEU C 3 940 ? 169.30357 205.30777 209.98566 1.000 289.23326 917 LEU A O 1
ATOM 10283 N N . GLY C 3 941 ? 168.40081 205.24529 207.92467 1.000 296.82746 918 GLY A N 1
ATOM 10284 C CA . GLY C 3 941 ? 168.85240 206.59359 207.61742 1.000 296.90277 918 GLY A CA 1
ATOM 10285 C C . GLY C 3 941 ? 168.17766 207.64457 208.47875 1.000 297.27928 918 GLY A C 1
ATOM 10286 O O . GLY C 3 941 ? 168.81244 208.61083 208.90983 1.000 297.62483 918 GLY A O 1
ATOM 10287 N N . LYS C 3 942 ? 166.87822 207.47360 208.73479 1.000 300.46085 919 LYS A N 1
ATOM 10288 C CA . LYS C 3 942 ? 166.17259 208.37909 209.63646 1.000 300.58510 919 LYS A CA 1
ATOM 10289 C C . LYS C 3 942 ? 166.74385 208.30316 211.04634 1.000 300.78936 919 LYS A C 1
ATOM 10290 O O . LYS C 3 942 ? 166.90452 209.32949 211.71629 1.000 300.97008 919 LYS A O 1
ATOM 10296 N N . ILE C 3 943 ? 167.05737 207.09304 211.51223 1.000 302.29266 920 ILE A N 1
ATOM 10297 C CA . ILE C 3 943 ? 167.67592 206.93556 212.82728 1.000 302.07573 920 ILE A CA 1
ATOM 10298 C C . ILE C 3 943 ? 169.01899 207.65606 212.86791 1.000 302.26011 920 ILE A C 1
ATOM 10299 O O . ILE C 3 943 ? 169.33879 208.36832 213.82920 1.000 302.28332 920 ILE A O 1
ATOM 10304 N N . GLN C 3 944 ? 169.82272 207.48168 211.81623 1.000 308.51224 921 GLN A N 1
ATOM 10305 C CA . GLN C 3 944 ? 171.14090 208.10554 211.76925 1.000 308.60351 921 GLN A CA 1
ATOM 10306 C C . GLN C 3 944 ? 171.03758 209.62573 211.76353 1.000 308.96073 921 GLN A C 1
ATOM 10307 O O . GLN C 3 944 ? 171.80261 210.30792 212.45487 1.000 309.18299 921 GLN A O 1
ATOM 10313 N N . GLU C 3 945 ? 170.10109 210.17820 210.98709 1.000 312.93941 922 GLU A N 1
ATOM 10314 C CA . GLU C 3 945 ? 169.96384 211.63079 210.94342 1.000 312.98009 922 GLU A CA 1
ATOM 10315 C C . GLU C 3 945 ? 169.38689 212.17834 212.24363 1.000 313.10674 922 GLU A C 1
ATOM 10316 O O . GLU C 3 945 ? 169.72561 213.29786 212.64349 1.000 313.42885 922 GLU A O 1
ATOM 10322 N N . ALA C 3 946 ? 168.51924 211.41493 212.91483 1.000 312.77023 923 ALA A N 1
ATOM 10323 C CA . ALA C 3 946 ? 168.03657 211.83105 214.22681 1.000 312.51922 923 ALA A CA 1
ATOM 10324 C C . ALA C 3 946 ? 169.16886 211.85453 215.24463 1.000 312.59838 923 ALA A C 1
ATOM 10325 O O . ALA C 3 946 ? 169.23823 212.75982 216.08435 1.000 312.62039 923 ALA A O 1
ATOM 10327 N N . ILE C 3 947 ? 170.06057 210.86257 215.19034 1.000 313.19344 924 ILE A N 1
ATOM 10328 C CA . ILE C 3 947 ? 171.22007 210.86271 216.07788 1.000 313.21577 924 ILE A CA 1
ATOM 10329 C C . ILE C 3 947 ? 172.13484 212.04100 215.76341 1.000 313.49607 924 ILE A C 1
ATOM 10330 O O . ILE C 3 947 ? 172.62247 212.72601 216.67075 1.000 313.45286 924 ILE A O 1
ATOM 10335 N N . ASP C 3 948 ? 172.38430 212.29375 214.47586 1.000 316.88345 925 ASP A N 1
ATOM 10336 C CA . ASP C 3 948 ? 173.27846 213.38048 214.08680 1.000 316.63900 925 ASP A CA 1
ATOM 10337 C C . ASP C 3 948 ? 172.71202 214.74002 214.47871 1.000 316.75534 925 ASP A C 1
ATOM 10338 O O . ASP C 3 948 ? 173.44818 215.60963 214.95935 1.000 316.64725 925 ASP A O 1
ATOM 10343 N N . ASN C 3 949 ? 171.41065 214.94288 214.28300 1.000 320.69576 926 ASN A N 1
ATOM 10344 C CA . ASN C 3 949 ? 170.76881 216.21877 214.57498 1.000 320.56492 926 ASN A CA 1
ATOM 10345 C C . ASN C 3 949 ? 170.52184 216.43772 216.06292 1.000 320.68717 926 ASN A C 1
ATOM 10346 O O . ASN C 3 949 ? 169.85968 217.41584 216.42629 1.000 320.68765 926 ASN A O 1
ATOM 10351 N N . PHE C 3 950 ? 171.02915 215.56052 216.92438 1.000 325.38166 927 PHE A N 1
ATOM 10352 C CA . PHE C 3 950 ? 170.86842 215.71221 218.36838 1.000 325.36282 927 PHE A CA 1
ATOM 10353 C C . PHE C 3 950 ? 171.72133 216.88232 218.83995 1.000 325.49639 927 PHE A C 1
ATOM 10354 O O . PHE C 3 950 ? 172.94584 216.77816 218.93740 1.000 325.49007 927 PHE A O 1
ATOM 10362 N N . ASP C 3 951 ? 171.07179 218.00786 219.13565 1.000 329.99166 928 ASP A N 1
ATOM 10363 C CA . ASP C 3 951 ? 171.74771 219.21342 219.59895 1.000 330.02783 928 ASP A CA 1
ATOM 10364 C C . ASP C 3 951 ? 171.31401 219.58425 221.01361 1.000 329.94426 928 ASP A C 1
ATOM 10365 O O . ASP C 3 951 ? 171.28426 220.76251 221.37439 1.000 329.96045 928 ASP A O 1
ATOM 10370 N N . GLY C 3 952 ? 170.97574 218.58527 221.82310 1.000 329.44757 929 GLY A N 1
ATOM 10371 C CA . GLY C 3 952 ? 170.53115 218.81402 223.17952 1.000 329.37771 929 GLY A CA 1
ATOM 10372 C C . GLY C 3 952 ? 171.68801 218.97924 224.14680 1.000 329.51987 929 GLY A C 1
ATOM 10373 O O . GLY C 3 952 ? 172.85051 219.13236 223.76819 1.000 329.63770 929 GLY A O 1
ATOM 10374 N N . ASP C 3 953 ? 171.34385 218.94999 225.43717 1.000 327.20242 930 ASP A N 1
ATOM 10375 C CA . ASP C 3 953 ? 172.35575 219.09999 226.47781 1.000 326.98899 930 ASP A CA 1
ATOM 10376 C C . ASP C 3 953 ? 173.32294 217.92351 226.49984 1.000 326.84085 930 ASP A C 1
ATOM 10377 O O . ASP C 3 953 ? 174.48045 218.08309 226.90374 1.000 326.67280 930 ASP A O 1
ATOM 10382 N N . LEU C 3 954 ? 172.87497 216.74439 226.07437 1.000 322.68678 931 LEU A N 1
ATOM 10383 C CA . LEU C 3 954 ? 173.73631 215.56555 226.00046 1.000 322.37938 931 LEU A CA 1
ATOM 10384 C C . LEU C 3 954 ? 174.55922 215.66446 224.72295 1.000 322.30827 931 LEU A C 1
ATOM 10385 O O . LEU C 3 954 ? 174.17829 215.15471 223.66800 1.000 322.30663 931 LEU A O 1
ATOM 10390 N N . GLU C 3 955 ? 175.70201 216.34101 224.82060 1.000 319.38256 932 GLU A N 1
ATOM 10391 C CA . GLU C 3 955 ? 176.56520 216.52770 223.66211 1.000 319.34272 932 GLU A CA 1
ATOM 10392 C C . GLU C 3 955 ? 177.08894 215.18747 223.16289 1.000 319.29897 932 GLU A C 1
ATOM 10393 O O . GLU C 3 955 ? 177.54033 214.34915 223.94863 1.000 319.19239 932 GLU A O 1
ATOM 10399 N N . VAL C 3 956 ? 177.02660 214.98975 221.84941 1.000 317.99753 933 VAL A N 1
ATOM 10400 C CA . VAL C 3 956 ? 177.48199 213.76377 221.20500 1.000 317.94633 933 VAL A CA 1
ATOM 10401 C C . VAL C 3 956 ? 178.67266 214.11700 220.32511 1.000 317.98922 933 VAL A C 1
ATOM 10402 O O . VAL C 3 956 ? 178.55441 214.93859 219.40730 1.000 317.81432 933 VAL A O 1
ATOM 10406 N N . SER C 3 957 ? 179.81651 213.49835 220.60450 1.000 318.66804 934 SER A N 1
ATOM 10407 C CA . SER C 3 957 ? 181.03891 213.80729 219.88033 1.000 318.57183 934 SER A CA 1
ATOM 10408 C C . SER C 3 957 ? 180.98790 213.24656 218.46110 1.000 318.71147 934 SER A C 1
ATOM 10409 O O . SER C 3 957 ? 180.21442 212.33754 218.14660 1.000 318.95706 934 SER A O 1
ATOM 10412 N N . ASP C 3 958 ? 181.83213 213.81376 217.59418 1.000 318.55180 935 ASP A N 1
ATOM 10413 C CA . ASP C 3 958 ? 181.90239 213.34684 216.21313 1.000 318.46682 935 ASP A CA 1
ATOM 10414 C C . ASP C 3 958 ? 182.41026 211.91368 216.13118 1.000 318.41608 935 ASP A C 1
ATOM 10415 O O . ASP C 3 958 ? 182.04793 211.17827 215.20457 1.000 318.44187 935 ASP A O 1
ATOM 10420 N N . SER C 3 959 ? 183.25147 211.50106 217.08265 1.000 314.01728 936 SER A N 1
ATOM 10421 C CA . SER C 3 959 ? 183.66674 210.10395 217.14189 1.000 313.65992 936 SER A CA 1
ATOM 10422 C C . SER C 3 959 ? 182.47023 209.19279 217.37808 1.000 313.68817 936 SER A C 1
ATOM 10423 O O . SER C 3 959 ? 182.36178 208.12337 216.76642 1.000 313.63746 936 SER A O 1
ATOM 10426 N N . ALA C 3 960 ? 181.55581 209.60528 218.25900 1.000 313.02544 937 ALA A N 1
ATOM 10427 C CA . ALA C 3 960 ? 180.33584 208.83534 218.47241 1.000 312.74906 937 ALA A CA 1
ATOM 10428 C C . ALA C 3 960 ? 179.47175 208.81530 217.21793 1.000 312.68818 937 ALA A C 1
ATOM 10429 O O . ALA C 3 960 ? 178.81763 207.80936 216.92411 1.000 312.52190 937 ALA A O 1
ATOM 10431 N N . ARG C 3 961 ? 179.45109 209.92016 216.46722 1.000 313.54878 938 ARG A N 1
ATOM 10432 C CA . ARG C 3 961 ? 178.71346 209.94166 215.20708 1.000 313.39313 938 ARG A CA 1
ATOM 10433 C C . ARG C 3 961 ? 179.29291 208.94348 214.21141 1.000 313.35061 938 ARG A C 1
ATOM 10434 O O . ARG C 3 961 ? 178.54970 208.20992 213.54842 1.000 313.49371 938 ARG A O 1
ATOM 10442 N N . GLU C 3 962 ? 180.62110 208.89449 214.09725 1.000 306.27852 939 GLU A N 1
ATOM 10443 C CA . GLU C 3 962 ? 181.24319 207.91988 213.20658 1.000 306.11070 939 GLU A CA 1
ATOM 10444 C C . GLU C 3 962 ? 180.97115 206.49570 213.67802 1.000 306.17911 939 GLU A C 1
ATOM 10445 O O . GLU C 3 962 ? 180.72560 205.59727 212.86300 1.000 306.16158 939 GLU A O 1
ATOM 10451 N N . LYS C 3 963 ? 181.00343 206.27278 214.99432 1.000 307.13277 940 LYS A N 1
ATOM 10452 C CA . LYS C 3 963 ? 180.73794 204.94028 215.52706 1.000 306.66008 940 LYS A CA 1
ATOM 10453 C C . LYS C 3 963 ? 179.30620 204.49924 215.24246 1.000 306.65884 940 LYS A C 1
ATOM 10454 O O . LYS C 3 963 ? 179.07159 203.34976 214.85117 1.000 306.60487 940 LYS A O 1
ATOM 10460 N N . ILE C 3 964 ? 178.33293 205.39585 215.42779 1.000 307.31969 941 ILE A N 1
ATOM 10461 C CA . ILE C 3 964 ? 176.94978 205.02306 215.14508 1.000 307.24434 941 ILE A CA 1
ATOM 10462 C C . ILE C 3 964 ? 176.73590 204.84897 213.64689 1.000 307.29967 941 ILE A C 1
ATOM 10463 O O . ILE C 3 964 ? 175.91568 204.02634 213.22858 1.000 307.18269 941 ILE A O 1
ATOM 10468 N N . LYS C 3 965 ? 177.46010 205.60214 212.81266 1.000 305.59729 942 LYS A N 1
ATOM 10469 C CA . LYS C 3 965 ? 177.38563 205.36696 211.37325 1.000 305.26672 942 LYS A CA 1
ATOM 10470 C C . LYS C 3 965 ? 177.90882 203.98068 211.01437 1.000 305.14994 942 LYS A C 1
ATOM 10471 O O . LYS C 3 965 ? 177.30831 203.27266 210.19644 1.000 305.09192 942 LYS A O 1
ATOM 10477 N N . THR C 3 966 ? 179.02682 203.57368 211.62044 1.000 300.71639 943 THR A N 1
ATOM 10478 C CA . THR C 3 966 ? 179.54610 202.22981 211.37940 1.000 300.35490 943 THR A CA 1
ATOM 10479 C C . THR C 3 966 ? 178.56458 201.16647 211.85840 1.000 299.95205 943 THR A C 1
ATOM 10480 O O . THR C 3 966 ? 178.35797 200.15048 211.18290 1.000 299.66769 943 THR A O 1
ATOM 10484 N N . GLN C 3 967 ? 177.95212 201.38297 213.02537 1.000 292.88298 944 GLN A N 1
ATOM 10485 C CA . GLN C 3 967 ? 176.96226 200.43537 213.52973 1.000 292.46379 944 GLN A CA 1
ATOM 10486 C C . GLN C 3 967 ? 175.76067 200.34090 212.59762 1.000 292.29537 944 GLN A C 1
ATOM 10487 O O . GLN C 3 967 ? 175.25041 199.24390 212.34086 1.000 292.06959 944 GLN A O 1
ATOM 10493 N N . ILE C 3 968 ? 175.29191 201.48064 212.08403 1.000 289.54573 945 ILE A N 1
ATOM 10494 C CA . ILE C 3 968 ? 174.14472 201.47166 211.18382 1.000 289.16807 945 ILE A CA 1
ATOM 10495 C C . ILE C 3 968 ? 174.50615 200.77056 209.87914 1.000 289.12755 945 ILE A C 1
ATOM 10496 O O . ILE C 3 968 ? 173.68366 200.05442 209.29729 1.000 288.75059 945 ILE A O 1
ATOM 10501 N N . GLY C 3 969 ? 175.75039 200.93098 209.41945 1.000 282.90730 946 GLY A N 1
ATOM 10502 C CA . GLY C 3 969 ? 176.18160 200.22224 208.22582 1.000 282.16531 946 GLY A CA 1
ATOM 10503 C C . GLY C 3 969 ? 176.23907 198.72042 208.42994 1.000 281.97097 946 GLY A C 1
ATOM 10504 O O . GLY C 3 969 ? 175.79044 197.94997 207.57463 1.000 281.68102 946 GLY A O 1
ATOM 10505 N N . GLU C 3 970 ? 176.78798 198.28316 209.56690 1.000 275.44344 947 GLU A N 1
ATOM 10506 C CA . GLU C 3 970 ? 176.82912 196.85349 209.86138 1.000 275.04289 947 GLU A CA 1
ATOM 10507 C C . GLU C 3 970 ? 175.42390 196.27768 209.98515 1.000 274.86494 947 GLU A C 1
ATOM 10508 O O . GLU C 3 970 ? 175.14935 195.17774 209.49065 1.000 274.69750 947 GLU A O 1
ATOM 10514 N N . PHE C 3 971 ? 174.51923 197.00775 210.64280 1.000 271.44525 948 PHE A N 1
ATOM 10515 C CA . PHE C 3 971 ? 173.14318 196.53995 210.77421 1.000 271.14480 948 PHE A CA 1
ATOM 10516 C C . PHE C 3 971 ? 172.45878 196.44796 209.41566 1.000 270.78104 948 PHE A C 1
ATOM 10517 O O . PHE C 3 971 ? 171.75090 195.47284 209.13280 1.000 270.50411 948 PHE A O 1
ATOM 10525 N N . ALA C 3 972 ? 172.66081 197.45345 208.55900 1.000 266.52042 949 ALA A N 1
ATOM 10526 C CA . ALA C 3 972 ? 172.07116 197.41949 207.22610 1.000 266.14431 949 ALA A CA 1
ATOM 10527 C C . ALA C 3 972 ? 172.60609 196.24455 206.42111 1.000 266.18176 949 ALA A C 1
ATOM 10528 O O . ALA C 3 972 ? 171.84907 195.57735 205.70768 1.000 266.09213 949 ALA A O 1
ATOM 10530 N N . LYS C 3 973 ? 173.91009 195.97490 206.52338 1.000 262.87440 950 LYS A N 1
ATOM 10531 C CA . LYS C 3 973 ? 174.47730 194.81751 205.83879 1.000 262.62646 950 LYS A CA 1
ATOM 10532 C C . LYS C 3 973 ? 173.87706 193.51996 206.36725 1.000 262.53792 950 LYS A C 1
ATOM 10533 O O . LYS C 3 973 ? 173.56272 192.60967 205.59112 1.000 262.45031 950 LYS A O 1
ATOM 10539 N N . GLY C 3 974 ? 173.70964 193.41919 207.68721 1.000 256.08546 951 GLY A N 1
ATOM 10540 C CA . GLY C 3 974 ? 173.17898 192.19603 208.26663 1.000 255.49811 951 GLY A CA 1
ATOM 10541 C C . GLY C 3 974 ? 171.73678 191.92769 207.87970 1.000 255.40255 951 GLY A C 1
ATOM 10542 O O . GLY C 3 974 ? 171.36385 190.78504 207.59968 1.000 255.02318 951 GLY A O 1
ATOM 10543 N N . ILE C 3 975 ? 170.90309 192.97285 207.85831 1.000 253.68866 952 ILE A N 1
ATOM 10544 C CA . ILE C 3 975 ? 169.48563 192.79345 207.54562 1.000 253.49411 952 ILE A CA 1
ATOM 10545 C C . ILE C 3 975 ? 169.19469 192.91643 206.05350 1.000 253.39310 952 ILE A C 1
ATOM 10546 O O . ILE C 3 975 ? 168.05815 192.65520 205.62816 1.000 253.09348 952 ILE A O 1
ATOM 10551 N N . SER C 3 976 ? 170.18756 193.28146 205.23716 1.000 252.80548 953 SER A N 1
ATOM 10552 C CA . SER C 3 976 ? 169.96128 193.40242 203.79977 1.000 252.49944 953 SER A CA 1
ATOM 10553 C C . SER C 3 976 ? 169.62495 192.06808 203.14712 1.000 252.14709 953 SER A C 1
ATOM 10554 O O . SER C 3 976 ? 169.03312 192.05405 202.06265 1.000 252.06269 953 SER A O 1
ATOM 10557 N N . GLY C 3 977 ? 169.99050 190.95261 203.77145 1.000 235.77775 954 GLY A N 1
ATOM 10558 C CA . GLY C 3 977 ? 169.67342 189.64904 203.22423 1.000 235.15424 954 GLY A CA 1
ATOM 10559 C C . GLY C 3 977 ? 168.64723 188.90543 204.05183 1.000 234.80045 954 GLY A C 1
ATOM 10560 O O . GLY C 3 977 ? 168.76231 187.69326 204.25506 1.000 234.53014 954 GLY A O 1
ATOM 10561 N N . LEU C 3 978 ? 167.63726 189.62222 204.53664 1.000 227.78044 955 LEU A N 1
ATOM 10562 C CA . LEU C 3 978 ? 166.63262 189.06565 205.43078 1.000 227.01913 955 LEU A CA 1
ATOM 10563 C C . LEU C 3 978 ? 165.25869 189.26772 204.80754 1.000 227.16274 955 LEU A C 1
ATOM 10564 O O . LEU C 3 978 ? 164.94222 190.36488 204.33579 1.000 227.76897 955 LEU A O 1
ATOM 10569 N N . SER C 3 979 ? 164.45003 188.21157 204.80644 1.000 220.43676 956 SER A N 1
ATOM 10570 C CA . SER C 3 979 ? 163.08788 188.26045 204.29222 1.000 220.66347 956 SER A CA 1
ATOM 10571 C C . SER C 3 979 ? 162.10948 188.28121 205.45901 1.000 220.95987 956 SER A C 1
ATOM 10572 O O . SER C 3 979 ? 162.21335 187.46092 206.37695 1.000 221.12940 956 SER A O 1
ATOM 10575 N N . PHE C 3 980 ? 161.16206 189.21212 205.41750 1.000 229.92186 957 PHE A N 1
ATOM 10576 C CA . PHE C 3 980 ? 160.22181 189.42232 206.50731 1.000 229.83809 957 PHE A CA 1
ATOM 10577 C C . PHE C 3 980 ? 158.85989 188.83124 206.16429 1.000 230.01581 957 PHE A C 1
ATOM 10578 O O . PHE C 3 980 ? 158.43702 188.82432 205.00538 1.000 229.66398 957 PHE A O 1
ATOM 10586 N N . GLY C 3 981 ? 158.17544 188.33419 207.19173 1.000 228.97120 958 GLY A N 1
ATOM 10587 C CA . GLY C 3 981 ? 156.88474 187.71170 207.02221 1.000 228.65990 958 GLY A CA 1
ATOM 10588 C C . GLY C 3 981 ? 155.74866 188.71195 206.97381 1.000 229.16573 958 GLY A C 1
ATOM 10589 O O . GLY C 3 981 ? 155.95072 189.92543 207.08510 1.000 229.47421 958 GLY A O 1
ATOM 10590 N N . PRO C 3 982 ? 154.52003 188.21426 206.79768 1.000 227.66158 959 PRO A N 1
ATOM 10591 C CA . PRO C 3 982 ? 153.35489 189.10980 206.77795 1.000 227.59649 959 PRO A CA 1
ATOM 10592 C C . PRO C 3 982 ? 153.13585 189.79171 208.11815 1.000 227.72416 959 PRO A C 1
ATOM 10593 O O . PRO C 3 982 ? 152.83393 189.13298 209.11823 1.000 227.40397 959 PRO A O 1
ATOM 10597 N N . GLY C 3 983 ? 153.28705 191.11466 208.14702 1.000 239.00873 960 GLY A N 1
ATOM 10598 C CA . GLY C 3 983 ? 153.15988 191.88240 209.36220 1.000 239.10844 960 GLY A CA 1
ATOM 10599 C C . GLY C 3 983 ? 154.45133 192.08284 210.12566 1.000 239.71940 960 GLY A C 1
ATOM 10600 O O . GLY C 3 983 ? 154.51063 192.96046 210.99423 1.000 240.11346 960 GLY A O 1
ATOM 10601 N N . SER C 3 984 ? 155.48629 191.29273 209.82992 1.000 242.71045 961 SER A N 1
ATOM 10602 C CA . SER C 3 984 ? 156.77481 191.48180 210.48800 1.000 242.76467 961 SER A CA 1
ATOM 10603 C C . SER C 3 984 ? 157.39741 192.81783 210.10457 1.000 243.07676 961 SER A C 1
ATOM 10604 O O . SER C 3 984 ? 158.03048 193.47664 210.93874 1.000 243.21488 961 SER A O 1
ATOM 10607 N N . VAL C 3 985 ? 157.23116 193.22962 208.84502 1.000 250.39574 962 VAL A N 1
ATOM 10608 C CA . VAL C 3 985 ? 157.76231 194.51561 208.40195 1.000 250.57774 962 VAL A CA 1
ATOM 10609 C C . VAL C 3 985 ? 157.13250 195.65226 209.19462 1.000 250.88726 962 VAL A C 1
ATOM 10610 O O . VAL C 3 985 ? 157.82144 196.58558 209.62407 1.000 251.24528 962 VAL A O 1
ATOM 10614 N N . LYS C 3 986 ? 155.81499 195.59230 209.40292 1.000 252.87695 963 LYS A N 1
ATOM 10615 C CA . LYS C 3 986 ? 155.14277 196.63155 210.17522 1.000 252.77904 963 LYS A CA 1
ATOM 10616 C C . LYS C 3 986 ? 155.66450 196.67896 211.60517 1.000 253.19096 963 LYS A C 1
ATOM 10617 O O . LYS C 3 986 ? 155.92879 197.76156 212.14232 1.000 253.42697 963 LYS A O 1
ATOM 10623 N N . LYS C 3 987 ? 155.83560 195.51246 212.23104 1.000 252.96920 964 LYS A N 1
ATOM 10624 C CA . LYS C 3 987 ? 156.31655 195.47030 213.60801 1.000 252.74803 964 LYS A CA 1
ATOM 10625 C C . LYS C 3 987 ? 157.72648 196.03794 213.71773 1.000 253.16418 964 LYS A C 1
ATOM 10626 O O . LYS C 3 987 ? 158.01702 196.84141 214.61303 1.000 253.16972 964 LYS A O 1
ATOM 10632 N N . ILE C 3 988 ? 158.61800 195.63989 212.80623 1.000 261.04692 965 ILE A N 1
ATOM 10633 C CA . ILE C 3 988 ? 159.99909 196.10335 212.89558 1.000 261.24048 965 ILE A CA 1
ATOM 10634 C C . ILE C 3 988 ? 160.08883 197.59422 212.58928 1.000 261.67065 965 ILE A C 1
ATOM 10635 O O . ILE C 3 988 ? 160.86906 198.31834 213.21843 1.000 261.82949 965 ILE A O 1
ATOM 10640 N N . LEU C 3 989 ? 159.28953 198.08773 211.63642 1.000 270.27599 966 LEU A N 1
ATOM 10641 C CA . LEU C 3 989 ? 159.33183 199.51512 211.33810 1.000 270.44920 966 LEU A CA 1
ATOM 10642 C C . LEU C 3 989 ? 158.76170 200.33334 212.49000 1.000 271.09561 966 LEU A C 1
ATOM 10643 O O . LEU C 3 989 ? 159.27582 201.41288 212.79921 1.000 271.52048 966 LEU A O 1
ATOM 10648 N N . ALA C 3 990 ? 157.71161 199.83354 213.14907 1.000 276.68701 967 ALA A N 1
ATOM 10649 C CA . ALA C 3 990 ? 157.18977 200.52431 214.32398 1.000 276.58829 967 ALA A CA 1
ATOM 10650 C C . ALA C 3 990 ? 158.21457 200.54177 215.45121 1.000 276.95881 967 ALA A C 1
ATOM 10651 O O . ALA C 3 990 ? 158.39060 201.56408 216.12735 1.000 277.40545 967 ALA A O 1
ATOM 10653 N N . ALA C 3 991 ? 158.90537 199.41828 215.66513 1.000 280.83796 968 ALA A N 1
ATOM 10654 C CA . ALA C 3 991 ? 159.93419 199.37015 216.69873 1.000 280.84490 968 ALA A CA 1
ATOM 10655 C C . ALA C 3 991 ? 161.06949 200.33913 216.39310 1.000 281.22192 968 ALA A C 1
ATOM 10656 O O . ALA C 3 991 ? 161.55679 201.03859 217.28838 1.000 281.64914 968 ALA A O 1
ATOM 10658 N N . LEU C 3 992 ? 161.49785 200.40320 215.13034 1.000 287.03908 969 LEU A N 1
ATOM 10659 C CA . LEU C 3 992 ? 162.57485 201.31712 214.76289 1.000 287.27983 969 LEU A CA 1
ATOM 10660 C C . LEU C 3 992 ? 162.13008 202.77223 214.86228 1.000 287.89929 969 LEU A C 1
ATOM 10661 O O . LEU C 3 992 ? 162.92572 203.64398 215.22764 1.000 288.17074 969 LEU A O 1
ATOM 10666 N N . THR C 3 993 ? 160.86670 203.05800 214.53674 1.000 296.64250 970 THR A N 1
ATOM 10667 C CA . THR C 3 993 ? 160.35196 204.41444 214.69644 1.000 296.83867 970 THR A CA 1
ATOM 10668 C C . THR C 3 993 ? 160.31666 204.81838 216.16479 1.000 297.05430 970 THR A C 1
ATOM 10669 O O . THR C 3 993 ? 160.66787 205.95115 216.51608 1.000 297.42658 970 THR A O 1
ATOM 10673 N N . LYS C 3 994 ? 159.89753 203.90287 217.04010 1.000 297.93623 971 LYS A N 1
ATOM 10674 C CA . LYS C 3 994 ? 159.92384 204.19409 218.46965 1.000 297.78334 971 LYS A CA 1
ATOM 10675 C C . LYS C 3 994 ? 161.35541 204.38789 218.95905 1.000 297.91170 971 LYS A C 1
ATOM 10676 O O . LYS C 3 994 ? 161.62518 205.26438 219.79025 1.000 298.00521 971 LYS A O 1
ATOM 10682 N N . LEU C 3 995 ? 162.29025 203.58833 218.43821 1.000 302.22747 972 LEU A N 1
ATOM 10683 C CA . LEU C 3 995 ? 163.69521 203.74551 218.80182 1.000 302.13488 972 LEU A CA 1
ATOM 10684 C C . LEU C 3 995 ? 164.23440 205.10423 218.37097 1.000 302.64788 972 LEU A C 1
ATOM 10685 O O . LEU C 3 995 ? 164.95767 205.76087 219.12826 1.000 303.01440 972 LEU A O 1
ATOM 10690 N N . GLU C 3 996 ? 163.89774 205.54334 217.15570 1.000 310.58411 973 GLU A N 1
ATOM 10691 C CA . GLU C 3 996 ? 164.38770 206.83611 216.68886 1.000 310.76874 973 GLU A CA 1
ATOM 10692 C C . GLU C 3 996 ? 163.72702 207.98550 217.43965 1.000 311.13412 973 GLU A C 1
ATOM 10693 O O . GLU C 3 996 ? 164.36813 209.01431 217.67574 1.000 311.26184 973 GLU A O 1
ATOM 10699 N N . THR C 3 997 ? 162.46191 207.82823 217.83975 1.000 316.38224 974 THR A N 1
ATOM 10700 C CA . THR C 3 997 ? 161.83575 208.82977 218.69770 1.000 316.39670 974 THR A CA 1
ATOM 10701 C C . THR C 3 997 ? 162.54488 208.91392 220.04436 1.000 316.52088 974 THR A C 1
ATOM 10702 O O . THR C 3 997 ? 162.80000 210.01168 220.55679 1.000 316.86066 974 THR A O 1
ATOM 10706 N N . GLN C 3 998 ? 162.88285 207.76016 220.62608 1.000 318.38821 975 GLN A N 1
ATOM 10707 C CA . GLN C 3 998 ? 163.62065 207.75114 221.88524 1.000 318.43812 975 GLN A CA 1
ATOM 10708 C C . GLN C 3 998 ? 164.98198 208.41756 221.72073 1.000 318.70733 975 GLN A C 1
ATOM 10709 O O . GLN C 3 998 ? 165.41452 209.18773 222.58623 1.000 319.01217 975 GLN A O 1
ATOM 10715 N N . LEU C 3 999 ? 165.67127 208.13069 220.61399 1.000 318.72893 976 LEU A N 1
ATOM 10716 C CA . LEU C 3 999 ? 166.96806 208.75204 220.36069 1.000 318.55645 976 LEU A CA 1
ATOM 10717 C C . LEU C 3 999 ? 166.83542 210.26158 220.19873 1.000 318.85752 976 LEU A C 1
ATOM 10718 O O . LEU C 3 999 ? 167.68521 211.02272 220.67501 1.000 318.94712 976 LEU A O 1
ATOM 10723 N N . SER C 3 1000 ? 165.78100 210.71456 219.52021 1.000 325.48025 977 SER A N 1
ATOM 10724 C CA . SER C 3 1000 ? 165.50640 212.14184 219.42920 1.000 325.50217 977 SER A CA 1
ATOM 10725 C C . SER C 3 1000 ? 165.11123 212.74618 220.76929 1.000 325.71571 977 SER A C 1
ATOM 10726 O O . SER C 3 1000 ? 165.20750 213.96763 220.93027 1.000 325.68066 977 SER A O 1
ATOM 10729 N N . ASN C 3 1001 ? 164.67387 211.93009 221.72553 1.000 329.47673 978 ASN A N 1
ATOM 10730 C CA . ASN C 3 1001 ? 164.28221 212.39615 223.04997 1.000 329.45715 978 ASN A CA 1
ATOM 10731 C C . ASN C 3 1001 ? 165.19604 211.82742 224.13172 1.000 329.28943 978 ASN A C 1
ATOM 10732 O O . ASN C 3 1001 ? 164.75009 211.49139 225.23095 1.000 329.31362 978 ASN A O 1
ATOM 10737 N N . LEU C 3 1002 ? 166.49238 211.70400 223.82967 1.000 325.91867 979 LEU A N 1
ATOM 10738 C CA . LEU C 3 1002 ? 167.43833 211.22146 224.83322 1.000 325.56779 979 LEU A CA 1
ATOM 10739 C C . LEU C 3 1002 ? 167.55216 212.19266 226.00196 1.000 325.61988 979 LEU A C 1
ATOM 10740 O O . LEU C 3 1002 ? 167.56678 211.77600 227.16623 1.000 325.48509 979 LEU A O 1
ATOM 10745 N N . ASP C 3 1003 ? 167.63301 213.49177 225.71295 1.000 328.78770 980 ASP A N 1
ATOM 10746 C CA . ASP C 3 1003 ? 167.80756 214.49502 226.75501 1.000 328.63719 980 ASP A CA 1
ATOM 10747 C C . ASP C 3 1003 ? 166.49580 214.92427 227.39720 1.000 328.76735 980 ASP A C 1
ATOM 10748 O O . ASP C 3 1003 ? 166.52270 215.69822 228.36021 1.000 328.65511 980 ASP A O 1
ATOM 10753 N N . LYS C 3 1004 ? 165.35746 214.44666 226.89539 1.000 330.10687 981 LYS A N 1
ATOM 10754 C CA . LYS C 3 1004 ? 164.06364 214.83142 227.44249 1.000 330.00875 981 LYS A CA 1
ATOM 10755 C C . LYS C 3 1004 ? 163.65526 213.99822 228.64971 1.000 330.07860 981 LYS A C 1
ATOM 10756 O O . LYS C 3 1004 ? 162.63890 214.31019 229.27963 1.000 329.99461 981 LYS A O 1
ATOM 10762 N N . GLU C 3 1005 ? 164.41280 212.95657 228.98675 1.000 329.37339 982 GLU A N 1
ATOM 10763 C CA . GLU C 3 1005 ? 164.09054 212.09171 230.11115 1.000 329.18368 982 GLU A CA 1
ATOM 10764 C C . GLU C 3 1005 ? 165.36932 211.74552 230.86031 1.000 329.05723 982 GLU A C 1
ATOM 10765 O O . GLU C 3 1005 ? 166.48178 212.00322 230.39236 1.000 328.95296 982 GLU A O 1
ATOM 10771 N N . SER C 3 1006 ? 165.19709 211.15741 232.04119 1.000 325.12376 983 SER A N 1
ATOM 10772 C CA . SER C 3 1006 ? 166.33574 210.74429 232.84222 1.000 325.00481 983 SER A CA 1
ATOM 10773 C C . SER C 3 1006 ? 167.05796 209.57545 232.17154 1.000 325.12329 983 SER A C 1
ATOM 10774 O O . SER C 3 1006 ? 166.45246 208.81711 231.40900 1.000 325.38003 983 SER A O 1
ATOM 10777 N N . PRO C 3 1007 ? 168.36009 209.41836 232.42853 1.000 320.90582 984 PRO A N 1
ATOM 10778 C CA . PRO C 3 1007 ? 169.09951 208.31109 231.79834 1.000 320.60288 984 PRO A CA 1
ATOM 10779 C C . PRO C 3 1007 ? 168.55302 206.93454 232.13685 1.000 320.58677 984 PRO A C 1
ATOM 10780 O O . PRO C 3 1007 ? 168.67471 206.01706 231.31654 1.000 320.57642 984 PRO A O 1
ATOM 10784 N N . GLU C 3 1008 ? 167.96098 206.75633 233.32014 1.000 317.90128 985 GLU A N 1
ATOM 10785 C CA . GLU C 3 1008 ? 167.42828 205.44821 233.69276 1.000 317.69835 985 GLU A CA 1
ATOM 10786 C C . GLU C 3 1008 ? 166.24916 205.05924 232.80731 1.000 317.82680 985 GLU A C 1
ATOM 10787 O O . GLU C 3 1008 ? 166.18163 203.93087 232.30140 1.000 317.80474 985 GLU A O 1
ATOM 10793 N N . VAL C 3 1009 ? 165.30874 205.98469 232.60602 1.000 318.83128 986 VAL A N 1
ATOM 10794 C CA . VAL C 3 1009 ? 164.17681 205.70908 231.72641 1.000 318.65775 986 VAL A CA 1
ATOM 10795 C C . VAL C 3 1009 ? 164.65864 205.49947 230.29800 1.000 318.72594 986 VAL A C 1
ATOM 10796 O O . VAL C 3 1009 ? 164.13530 204.64914 229.56844 1.000 318.66961 986 VAL A O 1
ATOM 10800 N N . THR C 3 1010 ? 165.66854 206.26594 229.88027 1.000 319.94941 987 THR A N 1
ATOM 10801 C CA . THR C 3 1010 ? 166.22449 206.10794 228.54010 1.000 319.84139 987 THR A CA 1
ATOM 10802 C C . THR C 3 1010 ? 166.80583 204.71179 228.34493 1.000 319.74154 987 THR A C 1
ATOM 10803 O O . THR C 3 1010 ? 166.53760 204.04940 227.33379 1.000 319.71703 987 THR A O 1
ATOM 10807 N N . LEU C 3 1011 ? 167.59930 204.24124 229.31194 1.000 316.09445 988 LEU A N 1
ATOM 10808 C CA . LEU C 3 1011 ? 168.21387 202.92573 229.17163 1.000 315.78807 988 LEU A CA 1
ATOM 10809 C C . LEU C 3 1011 ? 167.16954 201.81976 229.24486 1.000 315.58904 988 LEU A C 1
ATOM 10810 O O . LEU C 3 1011 ? 167.26329 200.82800 228.51435 1.000 315.39998 988 LEU A O 1
ATOM 10815 N N . GLY C 3 1012 ? 166.15624 201.97631 230.10071 1.000 312.12067 989 GLY A N 1
ATOM 10816 C CA . GLY C 3 1012 ? 165.08370 200.99364 230.13363 1.000 311.76631 989 GLY A CA 1
ATOM 10817 C C . GLY C 3 1012 ? 164.32182 200.91849 228.82316 1.000 311.86135 989 GLY A C 1
ATOM 10818 O O . GLY C 3 1012 ? 164.03869 199.82700 228.31596 1.000 311.64978 989 GLY A O 1
ATOM 10819 N N . LYS C 3 1013 ? 163.98856 202.07882 228.25061 1.000 310.70326 990 LYS A N 1
ATOM 10820 C CA . LYS C 3 1013 ? 163.27638 202.10160 226.97858 1.000 310.48271 990 LYS A CA 1
ATOM 10821 C C . LYS C 3 1013 ? 164.11468 201.49008 225.86438 1.000 310.31465 990 LYS A C 1
ATOM 10822 O O . LYS C 3 1013 ? 163.60120 200.71568 225.04868 1.000 310.30196 990 LYS A O 1
ATOM 10828 N N . LEU C 3 1014 ? 165.41026 201.81588 225.81341 1.000 304.82944 991 LEU A N 1
ATOM 10829 C CA . LEU C 3 1014 ? 166.24408 201.24960 224.75832 1.000 304.43239 991 LEU A CA 1
ATOM 10830 C C . LEU C 3 1014 ? 166.45923 199.75356 224.95543 1.000 304.30540 991 LEU A C 1
ATOM 10831 O O . LEU C 3 1014 ? 166.57501 199.01737 223.97227 1.000 304.19206 991 LEU A O 1
ATOM 10836 N N . LYS C 3 1015 ? 166.50360 199.28062 226.20433 1.000 297.13832 992 LYS A N 1
ATOM 10837 C CA . LYS C 3 1015 ? 166.57706 197.84230 226.44304 1.000 296.62525 992 LYS A CA 1
ATOM 10838 C C . LYS C 3 1015 ? 165.30967 197.14046 225.97049 1.000 296.60493 992 LYS A C 1
ATOM 10839 O O . LYS C 3 1015 ? 165.37570 196.05648 225.37531 1.000 296.39477 992 LYS A O 1
ATOM 10845 N N . ASP C 3 1016 ? 164.14548 197.74243 226.22923 1.000 293.55205 993 ASP A N 1
ATOM 10846 C CA . ASP C 3 1016 ? 162.89792 197.17286 225.72736 1.000 293.21285 993 ASP A CA 1
ATOM 10847 C C . ASP C 3 1016 ? 162.88104 197.14697 224.20313 1.000 293.12090 993 ASP A C 1
ATOM 10848 O O . ASP C 3 1016 ? 162.43898 196.16362 223.59292 1.000 292.84683 993 ASP A O 1
ATOM 10853 N N . ILE C 3 1017 ? 163.36090 198.22245 223.57302 1.000 290.18407 994 ILE A N 1
ATOM 10854 C CA . ILE C 3 1017 ? 163.44522 198.26316 222.11512 1.000 289.74123 994 ILE A CA 1
ATOM 10855 C C . ILE C 3 1017 ? 164.37173 197.16867 221.60521 1.000 289.32579 994 ILE A C 1
ATOM 10856 O O . ILE C 3 1017 ? 164.07516 196.49773 220.60993 1.000 289.19498 994 ILE A O 1
ATOM 10861 N N . HIS C 3 1018 ? 165.51348 196.98178 222.27018 1.000 279.81489 995 HIS A N 1
ATOM 10862 C CA . HIS C 3 1018 ? 166.45540 195.94451 221.86644 1.000 279.41369 995 HIS A CA 1
ATOM 10863 C C . HIS C 3 1018 ? 165.81751 194.56596 221.95531 1.000 279.30044 995 HIS A C 1
ATOM 10864 O O . HIS C 3 1018 ? 165.95452 193.74800 221.04058 1.000 278.99552 995 HIS A O 1
ATOM 10871 N N . SER C 3 1019 ? 165.10594 194.29426 223.05098 1.000 273.09153 996 SER A N 1
ATOM 10872 C CA . SER C 3 1019 ? 164.46373 192.99211 223.20919 1.000 272.48430 996 SER A CA 1
ATOM 10873 C C . SER C 3 1019 ? 163.40558 192.76450 222.13417 1.000 272.30833 996 SER A C 1
ATOM 10874 O O . SER C 3 1019 ? 163.34452 191.68951 221.52075 1.000 272.28415 996 SER A O 1
ATOM 10877 N N . GLU C 3 1020 ? 162.56616 193.77407 221.88573 1.000 265.73304 997 GLU A N 1
ATOM 10878 C CA . GLU C 3 1020 ? 161.51016 193.63305 220.88664 1.000 265.42698 997 GLU A CA 1
ATOM 10879 C C . GLU C 3 1020 ? 162.09467 193.42262 219.49396 1.000 265.42381 997 GLU A C 1
ATOM 10880 O O . GLU C 3 1020 ? 161.64915 192.54291 218.74347 1.000 265.24367 997 GLU A O 1
ATOM 10886 N N . LEU C 3 1021 ? 163.10514 194.21992 219.13565 1.000 261.63118 998 LEU A N 1
ATOM 10887 C CA . LEU C 3 1021 ? 163.73758 194.08235 217.82964 1.000 261.06585 998 LEU A CA 1
ATOM 10888 C C . LEU C 3 1021 ? 164.41636 192.72834 217.68699 1.000 260.83265 998 LEU A C 1
ATOM 10889 O O . LEU C 3 1021 ? 164.33843 192.09876 216.62720 1.000 260.68594 998 LEU A O 1
ATOM 10894 N N . ASN C 3 1022 ? 165.08809 192.26248 218.74325 1.000 253.39827 999 ASN A N 1
ATOM 10895 C CA . ASN C 3 1022 ? 165.75148 190.96661 218.68314 1.000 253.13040 999 ASN A CA 1
ATOM 10896 C C . ASN C 3 1022 ? 164.74409 189.84505 218.47742 1.000 253.08959 999 ASN A C 1
ATOM 10897 O O . ASN C 3 1022 ? 164.96761 188.94810 217.65853 1.000 252.67800 999 ASN A O 1
ATOM 10902 N N . ALA C 3 1023 ? 163.62202 189.88340 219.20118 1.000 248.59163 1000 ALA A N 1
ATOM 10903 C CA . ALA C 3 1023 ? 162.60425 188.84890 219.03250 1.000 247.83113 1000 ALA A CA 1
ATOM 10904 C C . ALA C 3 1023 ? 162.01804 188.87498 217.62419 1.000 247.83197 1000 ALA A C 1
ATOM 10905 O O . ALA C 3 1023 ? 161.86961 187.82740 216.97601 1.000 247.84830 1000 ALA A O 1
ATOM 10907 N N . GLN C 3 1024 ? 161.68499 190.07134 217.12905 1.000 245.29277 1001 GLN A N 1
ATOM 10908 C CA . GLN C 3 1024 ? 161.09287 190.17609 215.79924 1.000 245.12449 1001 GLN A CA 1
ATOM 10909 C C . GLN C 3 1024 ? 162.06268 189.70203 214.72378 1.000 245.05224 1001 GLN A C 1
ATOM 10910 O O . GLN C 3 1024 ? 161.66836 188.99535 213.78782 1.000 244.76575 1001 GLN A O 1
ATOM 10916 N N . PHE C 3 1025 ? 163.33934 190.07362 214.84420 1.000 242.17127 1002 PHE A N 1
ATOM 10917 C CA . PHE C 3 1025 ? 164.32561 189.66783 213.85179 1.000 241.74047 1002 PHE A CA 1
ATOM 10918 C C . PHE C 3 1025 ? 164.64099 188.18111 213.94459 1.000 241.11069 1002 PHE A C 1
ATOM 10919 O O . PHE C 3 1025 ? 164.89115 187.54544 212.91754 1.000 241.07681 1002 PHE A O 1
ATOM 10927 N N . ARG C 3 1026 ? 164.60691 187.60386 215.14891 1.000 229.26790 1003 ARG A N 1
ATOM 10928 C CA . ARG C 3 1026 ? 164.70130 186.15336 215.27982 1.000 228.94007 1003 ARG A CA 1
ATOM 10929 C C . ARG C 3 1026 ? 163.57546 185.46253 214.52258 1.000 228.95167 1003 ARG A C 1
ATOM 10930 O O . ARG C 3 1026 ? 163.81258 184.52722 213.74714 1.000 228.93980 1003 ARG A O 1
ATOM 10938 N N . ALA C 3 1027 ? 162.33636 185.91263 214.73818 1.000 222.94299 1004 ALA A N 1
ATOM 10939 C CA . ALA C 3 1027 ? 161.20315 185.27903 214.06876 1.000 222.21254 1004 ALA A CA 1
ATOM 10940 C C . ALA C 3 1027 ? 161.29674 185.43580 212.55423 1.000 222.20805 1004 ALA A C 1
ATOM 10941 O O . ALA C 3 1027 ? 161.05087 184.48127 211.80292 1.000 222.07217 1004 ALA A O 1
ATOM 10943 N N . ALA C 3 1028 ? 161.66517 186.63170 212.08829 1.000 217.52986 1005 ALA A N 1
ATOM 10944 C CA . ALA C 3 1028 ? 161.78705 186.86734 210.65325 1.000 217.08808 1005 ALA A CA 1
ATOM 10945 C C . ALA C 3 1028 ? 162.90804 186.03218 210.04389 1.000 217.18969 1005 ALA A C 1
ATOM 10946 O O . ALA C 3 1028 ? 162.77399 185.52561 208.92346 1.000 216.98185 1005 ALA A O 1
ATOM 10948 N N . ALA C 3 1029 ? 164.02116 185.87572 210.76419 1.000 211.45416 1006 ALA A N 1
ATOM 10949 C CA . ALA C 3 1029 ? 165.11449 185.04866 210.27068 1.000 210.44274 1006 ALA A CA 1
ATOM 10950 C C . ALA C 3 1029 ? 164.71170 183.58217 210.20208 1.000 210.11466 1006 ALA A C 1
ATOM 10951 O O . ALA C 3 1029 ? 165.10060 182.87382 209.26905 1.000 210.47564 1006 ALA A O 1
ATOM 10953 N N . GLU C 3 1030 ? 163.94042 183.10391 211.18236 1.000 203.41396 1007 GLU A N 1
ATOM 10954 C CA . GLU C 3 1030 ? 163.43519 181.73426 211.10951 1.000 202.83565 1007 GLU A CA 1
ATOM 10955 C C . GLU C 3 1030 ? 162.50583 181.55323 209.91424 1.000 202.37700 1007 GLU A C 1
ATOM 10956 O O . GLU C 3 1030 ? 162.55788 180.52628 209.22256 1.000 202.54801 1007 GLU A O 1
ATOM 10962 N N . TYR C 3 1031 ? 161.64566 182.54187 209.65869 1.000 194.11554 1008 TYR A N 1
ATOM 10963 C CA . TYR C 3 1031 ? 160.77444 182.48602 208.48722 1.000 193.74187 1008 TYR A CA 1
ATOM 10964 C C . TYR C 3 1031 ? 161.58946 182.42647 207.19949 1.000 193.54260 1008 TYR A C 1
ATOM 10965 O O . TYR C 3 1031 ? 161.30018 181.62729 206.29839 1.000 192.87983 1008 TYR A O 1
ATOM 10974 N N . THR C 3 1032 ? 162.62045 183.26910 207.10055 1.000 192.16761 1009 THR A N 1
ATOM 10975 C CA . THR C 3 1032 ? 163.47828 183.26292 205.91974 1.000 191.37149 1009 THR A CA 1
ATOM 10976 C C . THR C 3 1032 ? 164.19852 181.92925 205.77007 1.000 191.19393 1009 THR A C 1
ATOM 10977 O O . THR C 3 1032 ? 164.33454 181.41028 204.65644 1.000 191.29551 1009 THR A O 1
ATOM 10981 N N . GLU C 3 1033 ? 164.66773 181.36120 206.88336 1.000 183.54732 1010 GLU A N 1
ATOM 10982 C CA . GLU C 3 1033 ? 165.33055 180.06300 206.83945 1.000 181.90340 1010 GLU A CA 1
ATOM 10983 C C . GLU C 3 1033 ? 164.39548 178.98499 206.31523 1.000 181.41875 1010 GLU A C 1
ATOM 10984 O O . GLU C 3 1033 ? 164.79478 178.15467 205.49038 1.000 181.69403 1010 GLU A O 1
ATOM 10990 N N . TYR C 3 1034 ? 163.14803 178.97241 206.79016 1.000 172.04290 1011 TYR A N 1
ATOM 10991 C CA . TYR C 3 1034 ? 162.20036 177.98075 206.29269 1.000 171.51211 1011 TYR A CA 1
ATOM 10992 C C . TYR C 3 1034 ? 161.92043 178.18094 204.80885 1.000 170.87637 1011 TYR A C 1
ATOM 10993 O O . TYR C 3 1034 ? 161.89421 177.21337 204.03928 1.000 170.38273 1011 TYR A O 1
ATOM 11002 N N . HIS C 3 1035 ? 161.71010 179.42937 204.38495 1.000 168.07523 1012 HIS A N 1
ATOM 11003 C CA . HIS C 3 1035 ? 161.35058 179.67794 202.99391 1.000 167.77248 1012 HIS A CA 1
ATOM 11004 C C . HIS C 3 1035 ? 162.53529 179.58116 202.04134 1.000 167.28999 1012 HIS A C 1
ATOM 11005 O O . HIS C 3 1035 ? 162.32592 179.44878 200.83073 1.000 166.88120 1012 HIS A O 1
ATOM 11012 N N . SER C 3 1036 ? 163.76440 179.64345 202.54773 1.000 153.89443 1013 SER A N 1
ATOM 11013 C CA . SER C 3 1036 ? 164.95109 179.49758 201.71613 1.000 151.64244 1013 SER A CA 1
ATOM 11014 C C . SER C 3 1036 ? 165.49515 178.07533 201.70113 1.000 151.01851 1013 SER A C 1
ATOM 11015 O O . SER C 3 1036 ? 166.52307 177.82728 201.06379 1.000 150.30354 1013 SER A O 1
ATOM 11018 N N . GLY C 3 1037 ? 164.83635 177.14057 202.38281 1.000 146.82168 1014 GLY A N 1
ATOM 11019 C CA . GLY C 3 1037 ? 165.26836 175.75746 202.36259 1.000 145.03056 1014 GLY A CA 1
ATOM 11020 C C . GLY C 3 1037 ? 166.54901 175.46929 203.10996 1.000 144.98903 1014 GLY A C 1
ATOM 11021 O O . GLY C 3 1037 ? 167.23056 174.49192 202.79215 1.000 143.39466 1014 GLY A O 1
ATOM 11022 N N . GLN C 3 1038 ? 166.89980 176.28862 204.09536 1.000 151.85252 1015 GLN A N 1
ATOM 11023 C CA . GLN C 3 1038 ? 168.11653 176.10418 204.86662 1.000 151.34103 1015 GLN A CA 1
ATOM 11024 C C . GLN C 3 1038 ? 167.81360 175.33269 206.15048 1.000 152.20124 1015 GLN A C 1
ATOM 11025 O O . GLN C 3 1038 ? 166.71195 174.81118 206.34870 1.000 152.26677 1015 GLN A O 1
ATOM 11031 N N . LYS C 3 1039 ? 168.80425 175.25654 207.03469 1.000 169.36778 1016 LYS A N 1
ATOM 11032 C CA . LYS C 3 1039 ? 168.67396 174.53914 208.29428 1.000 169.83111 1016 LYS A CA 1
ATOM 11033 C C . LYS C 3 1039 ? 168.32257 175.50704 209.41710 1.000 171.19770 1016 LYS A C 1
ATOM 11034 O O . LYS C 3 1039 ? 168.88815 176.60009 209.51171 1.000 172.47774 1016 LYS A O 1
ATOM 11040 N N . PHE C 3 1040 ? 167.37999 175.09766 210.26302 1.000 175.41144 1017 PHE A N 1
ATOM 11041 C CA . PHE C 3 1040 ? 166.91319 175.95226 211.34608 1.000 175.78104 1017 PHE A CA 1
ATOM 11042 C C . PHE C 3 1040 ? 168.02881 176.22213 212.34884 1.000 176.06693 1017 PHE A C 1
ATOM 11043 O O . PHE C 3 1040 ? 168.83959 175.34373 212.65492 1.000 175.95017 1017 PHE A O 1
ATOM 11051 N N . GLY C 3 1041 ? 168.06116 177.44885 212.86620 1.000 188.97780 1018 GLY A N 1
ATOM 11052 C CA . GLY C 3 1041 ? 169.01497 177.83086 213.88486 1.000 189.22948 1018 GLY A CA 1
ATOM 11053 C C . GLY C 3 1041 ? 170.33800 178.36486 213.38107 1.000 189.80873 1018 GLY A C 1
ATOM 11054 O O . GLY C 3 1041 ? 171.18911 178.73046 214.20216 1.000 189.79043 1018 GLY A O 1
ATOM 11055 N N . SER C 3 1042 ? 170.54565 178.42298 212.06602 1.000 194.54024 1019 SER A N 1
ATOM 11056 C CA . SER C 3 1042 ? 171.80201 178.92713 211.51894 1.000 194.64625 1019 SER A CA 1
ATOM 11057 C C . SER C 3 1042 ? 171.72981 180.42602 211.23402 1.000 195.48729 1019 SER A C 1
ATOM 11058 O O . SER C 3 1042 ? 172.50213 181.20988 211.79458 1.000 195.68118 1019 SER A O 1
ATOM 11061 N N . TYR C 3 1043 ? 170.80371 180.83575 210.36398 1.000 210.48806 1020 TYR A N 1
ATOM 11062 C CA . TYR C 3 1043 ? 170.68417 182.24872 210.01967 1.000 211.03736 1020 TYR A CA 1
ATOM 11063 C C . TYR C 3 1043 ? 170.09884 183.06205 211.16833 1.000 211.86419 1020 TYR A C 1
ATOM 11064 O O . TYR C 3 1043 ? 170.47347 184.22677 211.35634 1.000 212.61108 1020 TYR A O 1
ATOM 11073 N N . SER C 3 1044 ? 169.18187 182.47116 211.93949 1.000 210.31069 1021 SER A N 1
ATOM 11074 C CA . SER C 3 1044 ? 168.55922 183.19558 213.04307 1.000 209.98025 1021 SER A CA 1
ATOM 11075 C C . SER C 3 1044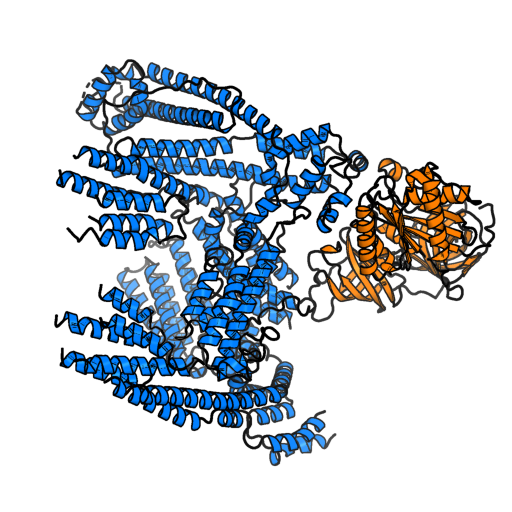 ? 169.58668 183.59834 214.09194 1.000 210.26795 1021 SER A C 1
ATOM 11076 O O . SER C 3 1044 ? 169.53845 184.71519 214.62166 1.000 210.44641 1021 SER A O 1
ATOM 11079 N N . ASN C 3 1045 ? 170.52349 182.70067 214.40625 1.000 213.07965 1022 ASN A N 1
ATOM 11080 C CA . ASN C 3 1045 ? 171.56188 183.02696 215.37764 1.000 213.17499 1022 ASN A CA 1
ATOM 11081 C C . ASN C 3 1045 ? 172.42580 184.18555 214.89727 1.000 213.71440 1022 ASN A C 1
ATOM 11082 O O . ASN C 3 1045 ? 172.74002 185.09389 215.67332 1.000 214.27331 1022 ASN A O 1
ATOM 11087 N N . ASN C 3 1046 ? 172.81451 184.17468 213.61872 1.000 222.38958 1023 ASN A N 1
ATOM 11088 C CA . ASN C 3 1046 ? 173.62779 185.26202 213.08147 1.000 222.99754 1023 ASN A CA 1
ATOM 11089 C C . ASN C 3 1046 ? 172.86956 186.58259 213.09591 1.000 223.88971 1023 ASN A C 1
ATOM 11090 O O . ASN C 3 1046 ? 173.43880 187.62819 213.43000 1.000 224.51705 1023 ASN A O 1
ATOM 11095 N N . ILE C 3 1047 ? 171.58516 186.55717 212.72920 1.000 231.64821 1024 ILE A N 1
ATOM 11096 C CA . ILE C 3 1047 ? 170.78792 187.78241 212.72773 1.000 231.99554 1024 ILE A CA 1
ATOM 11097 C C . ILE C 3 1047 ? 170.64993 188.33458 214.14177 1.000 232.26990 1024 ILE A C 1
ATOM 11098 O O . ILE C 3 1047 ? 170.80619 189.54223 214.37398 1.000 232.71223 1024 ILE A O 1
ATOM 11103 N N . SER C 3 1048 ? 170.36341 187.46057 215.10957 1.000 236.67233 1025 SER A N 1
ATOM 11104 C CA . SER C 3 1048 ? 170.23409 187.90294 216.49301 1.000 236.93118 1025 SER A CA 1
ATOM 11105 C C . SER C 3 1048 ? 171.55863 188.42655 217.03060 1.000 237.34500 1025 SER A C 1
ATOM 11106 O O . SER C 3 1048 ? 171.58393 189.39371 217.79920 1.000 237.69724 1025 SER A O 1
ATOM 11109 N N . THR C 3 1049 ? 172.66905 187.79766 216.64071 1.000 242.43809 1026 THR A N 1
ATOM 11110 C CA . THR C 3 1049 ? 173.98211 188.28901 217.04068 1.000 242.59251 1026 THR A CA 1
ATOM 11111 C C . THR C 3 1049 ? 174.25629 189.67055 216.45835 1.000 243.24990 1026 THR A C 1
ATOM 11112 O O . THR C 3 1049 ? 174.79781 190.54434 217.14474 1.000 243.95026 1026 THR A O 1
ATOM 11116 N N . ILE C 3 1050 ? 173.89091 189.88631 215.19255 1.000 252.12060 1027 ILE A N 1
ATOM 11117 C CA . ILE C 3 1050 ? 174.05833 191.20432 214.58409 1.000 252.58263 1027 ILE A CA 1
ATOM 11118 C C . ILE C 3 1050 ? 173.23282 192.24437 215.33200 1.000 253.20109 1027 ILE A C 1
ATOM 11119 O O . ILE C 3 1050 ? 173.71271 193.34720 215.62622 1.000 253.58918 1027 ILE A O 1
ATOM 11124 N N . VAL C 3 1051 ? 171.98046 191.90845 215.65447 1.000 259.35511 1028 VAL A N 1
ATOM 11125 C CA . VAL C 3 1051 ? 171.11558 192.84603 216.37069 1.000 259.47173 1028 VAL A CA 1
ATOM 11126 C C . VAL C 3 1051 ? 171.69130 193.16586 217.74586 1.000 259.64633 1028 VAL A C 1
ATOM 11127 O O . VAL C 3 1051 ? 171.72507 194.33040 218.16887 1.000 259.81082 1028 VAL A O 1
ATOM 11131 N N . SER C 3 1052 ? 172.14674 192.13781 218.46680 1.000 264.76325 1029 SER A N 1
ATOM 11132 C CA . SER C 3 1052 ? 172.70178 192.34882 219.79890 1.000 264.84511 1029 SER A CA 1
ATOM 11133 C C . SER C 3 1052 ? 173.96020 193.20386 219.74596 1.000 265.21513 1029 SER A C 1
ATOM 11134 O O . SER C 3 1052 ? 174.13731 194.10602 220.57113 1.000 265.75010 1029 SER A O 1
ATOM 11137 N N . ASN C 3 1053 ? 174.84768 192.93606 218.78385 1.000 268.55812 1030 ASN A N 1
ATOM 11138 C CA . ASN C 3 1053 ? 176.05714 193.74186 218.65246 1.000 268.71759 1030 ASN A CA 1
ATOM 11139 C C . ASN C 3 1053 ? 175.71952 195.18776 218.31681 1.000 269.17882 1030 ASN A C 1
ATOM 11140 O O . ASN C 3 1053 ? 176.32159 196.11746 218.86745 1.000 269.60029 1030 ASN A O 1
ATOM 11145 N N . PHE C 3 1054 ? 174.75344 195.39611 217.41885 1.000 279.36773 1031 PHE A N 1
ATOM 11146 C CA . PHE C 3 1054 ? 174.34729 196.75020 217.05864 1.000 279.72024 1031 PHE A CA 1
ATOM 11147 C C . PHE C 3 1054 ? 173.81068 197.50134 218.27103 1.000 280.07467 1031 PHE A C 1
ATOM 11148 O O . PHE C 3 1054 ? 174.18923 198.65225 218.52409 1.000 280.37682 1031 PHE A O 1
ATOM 11156 N N . CYS C 3 1055 ? 172.93814 196.85413 219.04694 1.000 281.67411 1032 CYS A N 1
ATOM 11157 C CA . CYS C 3 1055 ? 172.34959 197.52190 220.20381 1.000 281.64106 1032 CYS A CA 1
ATOM 11158 C C . CYS C 3 1055 ? 173.38774 197.77505 221.29172 1.000 281.79609 1032 CYS A C 1
ATOM 11159 O O . CYS C 3 1055 ? 173.36484 198.82590 221.94459 1.000 282.01462 1032 CYS A O 1
ATOM 11162 N N . ASN C 3 1056 ? 174.30407 196.82621 221.50541 1.000 282.69906 1033 ASN A N 1
ATOM 11163 C CA . ASN C 3 1056 ? 175.36090 197.03043 222.49020 1.000 282.52796 1033 ASN A CA 1
ATOM 11164 C C . ASN C 3 1056 ? 176.27425 198.17941 222.08646 1.000 283.00999 1033 ASN A C 1
ATOM 11165 O O . ASN C 3 1056 ? 176.64908 199.00591 222.92493 1.000 283.38303 1033 ASN A O 1
ATOM 11170 N N . GLY C 3 1057 ? 176.63734 198.25632 220.80481 1.000 293.14187 1034 GLY A N 1
ATOM 11171 C CA . GLY C 3 1057 ? 177.42407 199.38730 220.34356 1.000 293.33404 1034 GLY A CA 1
ATOM 11172 C C . GLY C 3 1057 ? 176.69691 200.70619 220.51836 1.000 293.75578 1034 GLY A C 1
ATOM 11173 O O . GLY C 3 1057 ? 177.28809 201.70107 220.94969 1.000 294.08183 1034 GLY A O 1
ATOM 11174 N N . LEU C 3 1058 ? 175.39961 200.72851 220.19697 1.000 295.31718 1035 LEU A N 1
ATOM 11175 C CA . LEU C 3 1058 ? 174.62101 201.95456 220.34140 1.000 295.17646 1035 LEU A CA 1
ATOM 11176 C C . LEU C 3 1058 ? 174.54897 202.39987 221.79690 1.000 295.33893 1035 LEU A C 1
ATOM 11177 O O . LEU C 3 1058 ? 174.68511 203.59165 222.09562 1.000 295.42697 1035 LEU A O 1
ATOM 11182 N N . VAL C 3 1059 ? 174.33397 201.45968 222.71961 1.000 296.84514 1036 VAL A N 1
ATOM 11183 C CA . VAL C 3 1059 ? 174.26877 201.83669 224.12833 1.000 296.63570 1036 VAL A CA 1
ATOM 11184 C C . VAL C 3 1059 ? 175.65080 202.20891 224.65551 1.000 296.80833 1036 VAL A C 1
ATOM 11185 O O . VAL C 3 1059 ? 175.76799 202.99584 225.60300 1.000 296.65205 1036 VAL A O 1
ATOM 11189 N N . SER C 3 1060 ? 176.71557 201.66309 224.06127 1.000 299.71391 1037 SER A N 1
ATOM 11190 C CA . SER C 3 1060 ? 178.06154 201.98196 224.52276 1.000 299.37856 1037 SER A CA 1
ATOM 11191 C C . SER C 3 1060 ? 178.50538 203.37094 224.07856 1.000 299.50126 1037 SER A C 1
ATOM 11192 O O . SER C 3 1060 ? 179.12251 204.10313 224.86012 1.000 299.23682 1037 SER A O 1
ATOM 11195 N N . ASN C 3 1061 ? 178.20783 203.75509 222.83790 1.000 303.71358 1038 ASN A N 1
ATOM 11196 C CA . ASN C 3 1061 ? 178.72324 205.01049 222.30395 1.000 303.66930 1038 ASN A CA 1
ATOM 11197 C C . ASN C 3 1061 ? 177.78940 206.19577 222.52397 1.000 303.82459 1038 ASN A C 1
ATOM 11198 O O . ASN C 3 1061 ? 178.13834 207.31615 222.13774 1.000 303.91884 1038 ASN A O 1
ATOM 11203 N N . LEU C 3 1062 ? 176.61976 205.98551 223.12940 1.000 304.04140 1039 LEU A N 1
ATOM 11204 C CA . LEU C 3 1062 ? 175.72920 207.08851 223.46315 1.000 303.98546 1039 LEU A CA 1
ATOM 11205 C C . LEU C 3 1062 ? 175.77500 207.34391 224.95926 1.000 303.92162 1039 LEU A C 1
ATOM 11206 O O . LEU C 3 1062 ? 175.41806 206.44745 225.74033 1.000 303.84198 1039 LEU A O 1
ATOM 11211 N N . PRO C 3 1063 ? 176.20167 208.53323 225.40914 1.000 303.15290 1040 PRO A N 1
ATOM 11212 C CA . PRO C 3 1063 ? 176.26559 208.86720 226.83584 1.000 302.85829 1040 PRO A CA 1
ATOM 11213 C C . PRO C 3 1063 ? 174.88319 209.00711 227.46647 1.000 302.71951 1040 PRO A C 1
ATOM 11214 O O . PRO C 3 1063 ? 173.91319 209.21797 226.73823 1.000 302.78227 1040 PRO A O 1
ATOM 11218 N N . LYS C 3 1264 ? 184.59138 168.93844 220.27945 1.000 149.15141 1241 LYS A N 1
ATOM 11219 C CA . LYS C 3 1264 ? 185.92113 169.08173 219.69887 1.000 149.45133 1241 LYS A CA 1
ATOM 11220 C C . LYS C 3 1264 ? 186.87723 168.03505 220.25941 1.000 149.47819 1241 LYS A C 1
ATOM 11221 O O . LYS C 3 1264 ? 187.07435 167.95216 221.47087 1.000 150.21740 1241 LYS A O 1
ATOM 11223 N N . ASP C 3 1265 ? 187.47331 167.24030 219.36531 1.000 145.09097 1242 ASP A N 1
ATOM 11224 C CA . ASP C 3 1265 ? 188.39750 166.19597 219.79758 1.000 145.37493 1242 ASP A CA 1
ATOM 11225 C C . ASP C 3 1265 ? 189.61173 166.77670 220.51030 1.000 146.42779 1242 ASP A C 1
ATOM 11226 O O . ASP C 3 1265 ? 190.24571 166.08770 221.31934 1.000 146.22679 1242 ASP A O 1
ATOM 11228 N N . THR C 3 1266 ? 189.95457 168.03415 220.22115 1.000 151.74918 1243 THR A N 1
ATOM 11229 C CA . THR C 3 1266 ? 191.02094 168.69640 220.96374 1.000 151.24380 1243 THR A CA 1
ATOM 11230 C C . THR C 3 1266 ? 190.66503 168.80837 222.44008 1.000 151.26959 1243 THR A C 1
ATOM 11231 O O . THR C 3 1266 ? 191.52238 168.61853 223.31020 1.000 150.95640 1243 THR A O 1
ATOM 11235 N N . SER C 3 1267 ? 189.40087 169.11588 222.74115 1.000 153.43610 1244 SER A N 1
ATOM 11236 C CA . SER C 3 1267 ? 188.95311 169.13167 224.12981 1.000 153.48584 1244 SER A CA 1
ATOM 11237 C C . SER C 3 1267 ? 189.04235 167.74351 224.75163 1.000 153.73942 1244 SER A C 1
ATOM 11238 O O . SER C 3 1267 ? 189.38402 167.60482 225.93185 1.000 153.35394 1244 SER A O 1
ATOM 11241 N N . TYR C 3 1268 ? 188.73066 166.70257 223.97442 1.000 149.39678 1245 TYR A N 1
ATOM 11242 C CA . TYR C 3 1268 ? 188.86182 165.33878 224.47870 1.000 148.34361 1245 TYR A CA 1
ATOM 11243 C C . TYR C 3 1268 ? 190.30743 165.01833 224.83242 1.000 148.69158 1245 TYR A C 1
ATOM 11244 O O . TYR C 3 1268 ? 190.58107 164.42192 225.87992 1.000 149.22265 1245 TYR A O 1
ATOM 11253 N N . LEU C 3 1269 ? 191.24832 165.40862 223.97117 1.000 147.76083 1246 LEU A N 1
ATOM 11254 C CA . LEU C 3 1269 ? 192.65773 165.17046 224.26652 1.000 147.93364 1246 LEU A CA 1
ATOM 11255 C C . LEU C 3 1269 ? 193.12466 165.99655 225.45830 1.000 148.24299 1246 LEU A C 1
ATOM 11256 O O . LEU C 3 1269 ? 193.94912 165.53364 226.25490 1.000 147.63333 1246 LEU A O 1
ATOM 11261 N N . GLN C 3 1270 ? 192.61861 167.22437 225.59253 1.000 154.16881 1247 GLN A N 1
ATOM 11262 C CA . GLN C 3 1270 ? 192.95484 168.03491 226.75836 1.000 153.96415 1247 GLN A CA 1
ATOM 11263 C C . GLN C 3 1270 ? 192.46136 167.37798 228.04071 1.000 154.66074 1247 GLN A C 1
ATOM 11264 O O . GLN C 3 1270 ? 193.17865 167.34527 229.04689 1.000 155.25924 1247 GLN A O 1
ATOM 11266 N N . LEU C 3 1271 ? 191.23818 166.84352 228.01918 1.000 153.59299 1248 LEU A N 1
ATOM 11267 C CA . LEU C 3 1271 ? 190.71728 166.12137 229.17588 1.000 153.00814 1248 LEU A CA 1
ATOM 11268 C C . LEU C 3 1271 ? 191.54614 164.87532 229.46287 1.000 153.07708 1248 LEU A C 1
ATOM 11269 O O . LEU C 3 1271 ? 191.81922 164.55571 230.62621 1.000 153.72319 1248 LEU A O 1
ATOM 11274 N N . ILE C 3 1272 ? 191.94923 164.15767 228.41181 1.000 152.55905 1249 ILE A N 1
ATOM 11275 C CA . ILE C 3 1272 ? 192.77485 162.96436 228.58308 1.000 153.04861 1249 ILE A CA 1
ATOM 11276 C C . ILE C 3 1272 ? 194.08718 163.32350 229.26809 1.000 153.42959 1249 ILE A C 1
ATOM 11277 O O . ILE C 3 1272 ? 194.50696 162.67095 230.23234 1.000 153.10014 1249 ILE A O 1
ATOM 11282 N N . ALA C 3 1273 ? 194.74643 164.37894 228.78511 1.000 157.87459 1250 ALA A N 1
ATOM 11283 C CA . ALA C 3 1273 ? 196.01777 164.79248 229.36759 1.000 157.72709 1250 ALA A CA 1
ATOM 11284 C C . ALA C 3 1273 ? 195.83859 165.26480 230.80369 1.000 158.52543 1250 ALA A C 1
ATOM 11285 O O . ALA C 3 1273 ? 196.64995 164.93716 231.67796 1.000 159.10854 1250 ALA A O 1
ATOM 11287 N N . GLU C 3 1274 ? 194.77753 166.03254 231.06790 1.000 160.23992 1251 GLU A N 1
ATOM 11288 C CA . GLU C 3 1274 ? 194.53740 166.52298 232.42013 1.000 159.64553 1251 GLU A CA 1
ATOM 11289 C C . GLU C 3 1274 ? 194.30357 165.37363 233.39052 1.000 160.37436 1251 GLU A C 1
ATOM 11290 O O . GLU C 3 1274 ? 194.85601 165.36572 234.49547 1.000 160.98304 1251 GLU A O 1
ATOM 11292 N N . SER C 3 1275 ? 193.49423 164.38833 232.99396 1.000 162.09145 1252 SER A N 1
ATOM 11293 C CA . SER C 3 1275 ? 193.25229 163.24065 233.86210 1.000 162.03449 1252 SER A CA 1
ATOM 11294 C C . SER C 3 1275 ? 194.52356 162.42785 234.07478 1.000 161.98730 1252 SER A C 1
ATOM 11295 O O . SER C 3 1275 ? 194.83014 162.02762 235.20573 1.000 162.32835 1252 SER A O 1
ATOM 11298 N N . LEU C 3 1276 ? 195.28300 162.18298 233.00270 1.000 162.95198 1253 LEU A N 1
ATOM 11299 C CA . LEU C 3 1276 ? 196.48586 161.36829 233.12421 1.000 164.03064 1253 LEU A CA 1
ATOM 11300 C C . LEU C 3 1276 ? 197.55733 162.06125 233.95464 1.000 164.16033 1253 LEU A C 1
ATOM 11301 O O . LEU C 3 1276 ? 198.37286 161.38713 234.59317 1.000 163.67383 1253 LEU A O 1
ATOM 11306 N N . TYR C 3 1277 ? 197.58046 163.39423 233.95834 1.000 166.00897 1254 TYR A N 1
ATOM 11307 C CA . TYR C 3 1277 ? 198.55300 164.11995 234.76217 1.000 165.70987 1254 TYR A CA 1
ATOM 11308 C C . TYR C 3 1277 ? 198.08004 164.37170 236.18668 1.000 166.52533 1254 TYR A C 1
ATOM 11309 O O . TYR C 3 1277 ? 198.91776 164.54443 237.07927 1.000 166.45512 1254 TYR A O 1
ATOM 11318 N N . GLN C 3 1278 ? 196.76677 164.40439 236.42221 1.000 172.42136 1255 GLN A N 1
ATOM 11319 C CA . GLN C 3 1278 ? 196.25254 164.51626 237.77945 1.000 172.01375 1255 GLN A CA 1
ATOM 11320 C C . GLN C 3 1278 ? 196.19106 163.17235 238.48928 1.000 171.78414 1255 GLN A C 1
ATOM 11321 O O . GLN C 3 1278 ? 196.03866 163.14170 239.71525 1.000 171.51990 1255 GLN A O 1
ATOM 11323 N N . ILE C 3 1279 ? 196.29335 162.06671 237.74739 1.000 172.85264 1256 ILE A N 1
ATOM 11324 C CA . ILE C 3 1279 ? 196.33606 160.74998 238.38567 1.000 172.75376 1256 ILE A CA 1
ATOM 11325 C C . ILE C 3 1279 ? 197.51775 160.60582 239.34108 1.000 173.00674 1256 ILE A C 1
ATOM 11326 O O . ILE C 3 1279 ? 197.30430 160.18661 240.48975 1.000 173.01311 1256 ILE A O 1
ATOM 11328 N N . PRO C 3 1280 ? 198.77227 160.92611 238.95288 1.000 173.17868 1257 PRO A N 1
ATOM 11329 C CA . PRO C 3 1280 ? 199.87990 160.74171 239.90109 1.000 172.98233 1257 PRO A CA 1
ATOM 11330 C C . PRO C 3 1280 ? 200.03948 161.90077 240.87312 1.000 173.21273 1257 PRO A C 1
ATOM 11331 O O . PRO C 3 1280 ? 200.53182 161.71006 241.98973 1.000 173.32195 1257 PRO A O 1
ATOM 11335 N N . VAL C 3 1281 ? 199.63382 163.10597 240.46441 1.000 171.55378 1258 VAL A N 1
ATOM 11336 C CA . VAL C 3 1281 ? 199.77984 164.26140 241.34488 1.000 171.55401 1258 VAL A CA 1
ATOM 11337 C C . VAL C 3 1281 ? 198.84270 164.15011 242.54202 1.000 171.72669 1258 VAL A C 1
ATOM 11338 O O . VAL C 3 1281 ? 199.12912 164.69538 243.61492 1.000 171.29168 1258 VAL A O 1
ATOM 11342 N N . LYS C 3 1282 ? 197.71946 163.45143 242.38868 1.000 171.54736 1259 LYS A N 1
ATOM 11343 C CA . LYS C 3 1282 ? 196.79389 163.21314 243.48686 1.000 171.07392 1259 LYS A CA 1
ATOM 11344 C C . LYS C 3 1282 ? 197.11270 161.94006 244.25821 1.000 170.67340 1259 LYS A C 1
ATOM 11345 O O . LYS C 3 1282 ? 196.44333 161.65236 245.25581 1.000 169.63020 1259 LYS A O 1
ATOM 11347 N N . LEU C 3 1283 ? 198.11346 161.17393 243.82163 1.000 171.31670 1260 LEU A N 1
ATOM 11348 C CA . LEU C 3 1283 ? 198.51520 159.94256 244.49039 1.000 171.00730 1260 LEU A CA 1
ATOM 11349 C C . LEU C 3 1283 ? 200.03173 159.85839 244.61540 1.000 171.34466 1260 LEU A C 1
ATOM 11350 O O . LEU C 3 1283 ? 200.60302 158.76490 244.59923 1.000 170.43319 1260 LEU A O 1
ATOM 11352 N N . ASN C 3 1284 ? 200.69527 161.00338 244.73799 1.000 167.48849 1261 ASN A N 1
ATOM 11353 C CA . ASN C 3 1284 ? 202.14737 161.03966 244.86183 1.000 166.84092 1261 ASN A CA 1
ATOM 11354 C C . ASN C 3 1284 ? 202.59087 160.58294 246.24755 1.000 166.75245 1261 ASN A C 1
ATOM 11355 O O . ASN C 3 1284 ? 203.09680 159.47306 246.41326 1.000 165.97136 1261 ASN A O 1
ATOM 11357 N N . GLU C 3 1299 ? 203.77648 174.45875 234.15271 1.000 144.82052 1276 GLU A N 1
ATOM 11358 C CA . GLU C 3 1299 ? 203.98998 173.13909 234.73449 1.000 145.40536 1276 GLU A CA 1
ATOM 11359 C C . GLU C 3 1299 ? 203.08638 172.09965 234.07984 1.000 145.80069 1276 GLU A C 1
ATOM 11360 O O . GLU C 3 1299 ? 203.37055 171.61951 232.98258 1.000 145.88816 1276 GLU A O 1
ATOM 11362 N N . ILE C 3 1300 ? 201.99709 171.75228 234.76867 1.000 147.82523 1277 ILE A N 1
ATOM 11363 C CA . ILE C 3 1300 ? 201.04973 170.78122 234.22767 1.000 147.45685 1277 ILE A CA 1
ATOM 11364 C C . ILE C 3 1300 ? 200.38096 171.32805 232.97361 1.000 147.59808 1277 ILE A C 1
ATOM 11365 O O . ILE C 3 1300 ? 200.21497 170.61305 231.97614 1.000 147.91648 1277 ILE A O 1
ATOM 11367 N N . ASP C 3 1301 ? 199.98314 172.60259 233.00592 1.000 145.73110 1278 ASP A N 1
ATOM 11368 C CA . ASP C 3 1301 ? 199.29089 173.19621 231.86685 1.000 145.99710 1278 ASP A CA 1
ATOM 11369 C C . ASP C 3 1301 ? 200.17889 173.22320 230.62974 1.000 147.29367 1278 ASP A C 1
ATOM 11370 O O . ASP C 3 1301 ? 199.71080 172.95751 229.51692 1.000 147.04522 1278 ASP A O 1
ATOM 11372 N N . ALA C 3 1302 ? 201.46252 173.54889 230.80224 1.000 147.88353 1279 ALA A N 1
ATOM 11373 C CA . ALA C 3 1302 ? 202.37504 173.58022 229.66360 1.000 147.12808 1279 ALA A CA 1
ATOM 11374 C C . ALA C 3 1302 ? 202.52578 172.20020 229.03597 1.000 146.69424 1279 ALA A C 1
ATOM 11375 O O . ALA C 3 1302 ? 202.49548 172.06256 227.80723 1.000 146.42081 1279 ALA A O 1
ATOM 11377 N N . ASN C 3 1303 ? 202.68737 171.16504 229.86432 1.000 144.24379 1280 ASN A N 1
ATOM 11378 C CA . ASN C 3 1303 ? 202.81456 169.80928 229.33885 1.000 143.32987 1280 ASN A CA 1
ATOM 11379 C C . ASN C 3 1303 ? 201.53999 169.36977 228.62945 1.000 144.57264 1280 ASN A C 1
ATOM 11380 O O . ASN C 3 1303 ? 201.59748 168.74422 227.56331 1.000 144.49154 1280 ASN A O 1
ATOM 11382 N N . VAL C 3 1304 ? 200.37844 169.68961 229.20584 1.000 147.16196 1281 VAL A N 1
ATOM 11383 C CA . VAL C 3 1304 ? 199.11067 169.32058 228.58062 1.000 147.48127 1281 VAL A CA 1
ATOM 11384 C C . VAL C 3 1304 ? 198.95565 170.01805 227.23453 1.000 147.06017 1281 VAL A C 1
ATOM 11385 O O . VAL C 3 1304 ? 198.54640 169.40220 226.24069 1.000 147.33859 1281 VAL A O 1
ATOM 11389 N N . LYS C 3 1305 ? 199.27758 171.31327 227.18066 1.000 141.73644 1282 LYS A N 1
ATOM 11390 C CA . LYS C 3 1305 ? 199.17554 172.05341 225.92803 1.000 141.40450 1282 LYS A CA 1
ATOM 11391 C C . LYS C 3 1305 ? 200.13526 171.50348 224.88208 1.000 141.76240 1282 LYS A C 1
ATOM 11392 O O . LYS C 3 1305 ? 199.77907 171.39019 223.70410 1.000 141.83052 1282 LYS A O 1
ATOM 11394 N N . ALA C 3 1306 ? 201.36011 171.16130 225.29114 1.000 141.33802 1283 ALA A N 1
ATOM 11395 C CA . ALA C 3 1306 ? 202.31556 170.58255 224.35248 1.000 140.50205 1283 ALA A CA 1
ATOM 11396 C C . ALA C 3 1306 ? 201.81811 169.24778 223.81427 1.000 140.74625 1283 ALA A C 1
ATOM 11397 O O . ALA C 3 1306 ? 201.92742 168.97520 222.61377 1.000 140.50970 1283 ALA A O 1
ATOM 11399 N N . PHE C 3 1307 ? 201.26178 168.40603 224.68893 1.000 138.59892 1284 PHE A N 1
ATOM 11400 C CA . PHE C 3 1307 ? 200.71938 167.12245 224.25320 1.000 137.89301 1284 PHE A CA 1
ATOM 11401 C C . PHE C 3 1307 ? 199.58026 167.31382 223.25754 1.000 137.62433 1284 PHE A C 1
ATOM 11402 O O . PHE C 3 1307 ? 199.54282 166.65981 222.20481 1.000 137.35947 1284 PHE A O 1
ATOM 11410 N N . VAL C 3 1308 ? 198.65450 168.22606 223.56378 1.000 137.95261 1285 VAL A N 1
ATOM 11411 C CA . VAL C 3 1308 ? 197.51639 168.46142 222.68036 1.000 138.53230 1285 VAL A CA 1
ATOM 11412 C C . VAL C 3 1308 ? 197.98263 169.00556 221.33536 1.000 137.85210 1285 VAL A C 1
ATOM 11413 O O . VAL C 3 1308 ? 197.50652 168.57412 220.27826 1.000 138.45063 1285 VAL A O 1
ATOM 11417 N N . GLU C 3 1309 ? 198.92039 169.95646 221.34947 1.000 133.85298 1286 GLU A N 1
ATOM 11418 C CA . GLU C 3 1309 ? 199.43104 170.51342 220.10153 1.000 133.65961 1286 GLU A CA 1
ATOM 11419 C C . GLU C 3 1309 ? 200.15330 169.45593 219.27725 1.000 133.38180 1286 GLU A C 1
ATOM 11420 O O . GLU C 3 1309 ? 200.01840 169.42056 218.04870 1.000 132.08037 1286 GLU A O 1
ATOM 11422 N N . GLY C 3 1310 ? 200.92417 168.58514 219.93210 1.000 131.29039 1287 GLY A N 1
ATOM 11423 C CA . GLY C 3 1310 ? 201.63213 167.54225 219.21617 1.000 129.87019 1287 GLY A CA 1
ATOM 11424 C C . GLY C 3 1310 ? 200.74073 166.44163 218.68607 1.000 129.92032 1287 GLY A C 1
ATOM 11425 O O . GLY C 3 1310 ? 201.13036 165.74880 217.74046 1.000 128.93364 1287 GLY A O 1
ATOM 11426 N N . LEU C 3 1311 ? 199.55620 166.26208 219.26729 1.000 129.00536 1288 LEU A N 1
ATOM 11427 C CA . LEU C 3 1311 ? 198.62045 165.24064 218.81082 1.000 127.45030 1288 LEU A CA 1
ATOM 11428 C C . LEU C 3 1311 ? 197.33110 165.85791 218.27909 1.000 127.38925 1288 LEU A C 1
ATOM 11429 O O . LEU C 3 1311 ? 196.23804 165.33534 218.49472 1.000 128.40002 1288 LEU A O 1
ATOM 11434 N N . ASN C 3 1312 ? 197.44027 166.97491 217.56638 1.000 118.76591 1289 ASN A N 1
ATOM 11435 C CA . ASN C 3 1312 ? 196.26436 167.64510 217.02445 1.000 119.07486 1289 ASN A CA 1
ATOM 11436 C C . ASN C 3 1312 ? 195.87401 167.01310 215.69439 1.000 119.53543 1289 ASN A C 1
ATOM 11437 O O . ASN C 3 1312 ? 196.69209 166.94090 214.77111 1.000 120.42351 1289 ASN A O 1
ATOM 11439 N N . GLY C 3 1313 ? 194.62688 166.56088 215.59321 1.000 113.46695 1290 GLY A N 1
ATOM 11440 C CA . GLY C 3 1313 ? 194.12856 166.05629 214.33048 1.000 112.98886 1290 GLY A CA 1
ATOM 11441 C C . GLY C 3 1313 ? 193.45189 164.70262 214.38323 1.000 114.82389 1290 GLY A C 1
ATOM 11442 O O . GLY C 3 1313 ? 193.20372 164.09990 213.33613 1.000 115.32268 1290 GLY A O 1
ATOM 11443 N N . LEU C 3 1314 ? 193.13882 164.20991 215.57671 1.000 118.12952 1291 LEU A N 1
ATOM 11444 C CA . LEU C 3 1314 ? 192.51583 162.90084 215.70912 1.000 118.71821 1291 LEU A CA 1
ATOM 11445 C C . LEU C 3 1314 ? 190.99558 163.02941 215.71726 1.000 117.50181 1291 LEU A C 1
ATOM 11446 O O . LEU C 3 1314 ? 190.43871 164.03525 216.16239 1.000 117.95342 1291 LEU A O 1
ATOM 11451 N N . SER C 3 1315 ? 190.32716 161.99248 215.21127 1.000 128.25051 1292 SER A N 1
ATOM 11452 C CA . SER C 3 1315 ? 188.87597 161.99874 215.06653 1.000 130.23069 1292 SER A CA 1
ATOM 11453 C C . SER C 3 1315 ? 188.15927 161.35246 216.25102 1.000 132.11898 1292 SER A C 1
ATOM 11454 O O . SER C 3 1315 ? 187.13788 161.87864 216.70791 1.000 131.50119 1292 SER A O 1
ATOM 11457 N N . PHE C 3 1316 ? 188.64982 160.20067 216.71804 1.000 134.42093 1293 PHE A N 1
ATOM 11458 C CA . PHE C 3 1316 ? 188.16578 159.50747 217.91242 1.000 134.04819 1293 PHE A CA 1
ATOM 11459 C C . PHE C 3 1316 ? 186.79814 158.84723 217.72312 1.000 134.77736 1293 PHE A C 1
ATOM 11460 O O . PHE C 3 1316 ? 186.34891 158.10683 218.60327 1.000 136.40027 1293 PHE A O 1
ATOM 11468 N N . GLY C 3 1317 ? 186.13377 159.10134 216.59670 1.000 137.97447 1294 GLY A N 1
ATOM 11469 C CA . GLY C 3 1317 ? 184.93489 158.39613 216.22121 1.000 138.12359 1294 GLY A CA 1
ATOM 11470 C C . GLY C 3 1317 ? 183.79692 158.51712 217.21873 1.000 140.07545 1294 GLY A C 1
ATOM 11471 O O . GLY C 3 1317 ? 183.84783 159.29156 218.17314 1.000 139.50362 1294 GLY A O 1
ATOM 11472 N N . PRO C 3 1318 ? 182.73024 157.73012 217.02882 1.000 143.17361 1295 PRO A N 1
ATOM 11473 C CA . PRO C 3 1318 ? 181.68690 157.69576 218.01678 1.000 141.99105 1295 PRO A CA 1
ATOM 11474 C C . PRO C 3 1318 ? 181.68690 156.61976 219.11202 1.000 142.41781 1295 PRO A C 1
ATOM 11475 O O . PRO C 3 1318 ? 180.92543 156.75414 220.07554 1.000 141.95861 1295 PRO A O 1
ATOM 11479 N N . GLY C 3 1319 ? 182.51218 155.57724 219.01467 1.000 140.96713 1296 GLY A N 1
ATOM 11480 C CA . GLY C 3 1319 ? 182.62287 154.57379 220.05957 1.000 140.29106 1296 GLY A CA 1
ATOM 11481 C C . GLY C 3 1319 ? 183.79595 154.78571 220.99950 1.000 141.27156 1296 GLY A C 1
ATOM 11482 O O . GLY C 3 1319 ? 183.68116 154.58193 222.21564 1.000 141.41480 1296 GLY A O 1
ATOM 11483 N N . SER C 3 1320 ? 184.94125 155.19422 220.44240 1.000 140.44617 1297 SER A N 1
ATOM 11484 C CA . SER C 3 1320 ? 186.11104 155.47349 221.26985 1.000 140.50744 1297 SER A CA 1
ATOM 11485 C C . SER C 3 1320 ? 185.87584 156.64720 222.20855 1.000 140.29064 1297 SER A C 1
ATOM 11486 O O . SER C 3 1320 ? 186.56125 156.75290 223.22748 1.000 141.57271 1297 SER A O 1
ATOM 11489 N N . VAL C 3 1321 ? 184.91365 157.51784 221.89508 1.000 140.10124 1298 VAL A N 1
ATOM 11490 C CA . VAL C 3 1321 ? 184.50388 158.56051 222.83295 1.000 140.76664 1298 VAL A CA 1
ATOM 11491 C C . VAL C 3 1321 ? 183.91875 157.93608 224.09339 1.000 142.32115 1298 VAL A C 1
ATOM 11492 O O . VAL C 3 1321 ? 184.27766 158.30319 225.22112 1.000 141.42861 1298 VAL A O 1
ATOM 11496 N N . LYS C 3 1322 ? 183.01438 156.96905 223.91811 1.000 142.96737 1299 LYS A N 1
ATOM 11497 C CA . LYS C 3 1322 ? 182.45015 156.26948 225.06645 1.000 141.34749 1299 LYS A CA 1
ATOM 11498 C C . LYS C 3 1322 ? 183.52402 155.48716 225.80659 1.000 141.64685 1299 LYS A C 1
ATOM 11499 O O . LYS C 3 1322 ? 183.51923 155.42996 227.04128 1.000 141.28890 1299 LYS A O 1
ATOM 11501 N N . LYS C 3 1323 ? 184.45376 154.87520 225.06752 1.000 142.67686 1300 LYS A N 1
ATOM 11502 C CA . LYS C 3 1323 ? 185.55450 154.16536 225.71556 1.000 142.82427 1300 LYS A CA 1
ATOM 11503 C C . LYS C 3 1323 ? 186.40466 155.10969 226.56058 1.000 143.41590 1300 LYS A C 1
ATOM 11504 O O . LYS C 3 1323 ? 186.78927 154.77258 227.68703 1.000 143.94022 1300 LYS A O 1
ATOM 11506 N N . ILE C 3 1324 ? 186.70719 156.29662 226.02985 1.000 144.79073 1301 ILE A N 1
ATOM 11507 C CA . ILE C 3 1324 ? 187.49707 157.28250 226.76082 1.000 145.27528 1301 ILE A CA 1
ATOM 11508 C C . ILE C 3 1324 ? 186.76147 157.72685 228.01522 1.000 146.24528 1301 ILE A C 1
ATOM 11509 O O . ILE C 3 1324 ? 187.35403 157.83546 229.09552 1.000 146.50641 1301 ILE A O 1
ATOM 11514 N N . LEU C 3 1325 ? 185.45926 157.99487 227.89152 1.000 148.68143 1302 LEU A N 1
ATOM 11515 C CA . LEU C 3 1325 ? 184.68221 158.42006 229.05153 1.000 148.85708 1302 LEU A CA 1
ATOM 11516 C C . LEU C 3 1325 ? 184.65245 157.33683 230.12310 1.000 149.70233 1302 LEU A C 1
ATOM 11517 O O . LEU C 3 1325 ? 184.82366 157.62519 231.31431 1.000 150.01609 1302 LEU A O 1
ATOM 11519 N N . SER C 3 1326 ? 184.45024 156.08061 229.71666 1.000 152.10972 1303 SER A N 1
ATOM 11520 C CA . SER C 3 1326 ? 184.41278 154.98500 230.68002 1.000 151.85582 1303 SER A CA 1
ATOM 11521 C C . SER C 3 1326 ? 185.76304 154.79527 231.35956 1.000 151.66921 1303 SER A C 1
ATOM 11522 O O . SER C 3 1326 ? 185.82865 154.55827 232.57163 1.000 152.35454 1303 SER A O 1
ATOM 11525 N N . THR C 3 1327 ? 186.85443 154.89384 230.59746 1.000 149.03911 1304 THR A N 1
ATOM 11526 C CA . THR C 3 1327 ? 188.17440 154.71294 231.19135 1.000 149.34253 1304 THR A CA 1
ATOM 11527 C C . THR C 3 1327 ? 188.51772 155.86782 232.12679 1.000 149.46920 1304 THR A C 1
ATOM 11528 O O . THR C 3 1327 ? 189.14008 155.66132 233.17471 1.000 150.23347 1304 THR A O 1
ATOM 11532 N N . ALA C 3 1328 ? 188.10221 157.08831 231.77843 1.000 152.41729 1305 ALA A N 1
ATOM 11533 C CA . ALA C 3 1328 ? 188.29711 158.21997 232.67874 1.000 153.47887 1305 ALA A CA 1
ATOM 11534 C C . ALA C 3 1328 ? 187.49228 158.04894 233.96110 1.000 154.20943 1305 ALA A C 1
ATOM 11535 O O . ALA C 3 1328 ? 187.97361 158.37844 235.05163 1.000 154.63884 1305 ALA A O 1
ATOM 11537 N N . ALA C 3 1329 ? 186.26218 157.54018 233.85031 1.000 157.35920 1306 ALA A N 1
ATOM 11538 C CA . ALA C 3 1329 ? 185.46653 157.26731 235.04331 1.000 157.60673 1306 ALA A CA 1
ATOM 11539 C C . ALA C 3 1329 ? 186.12138 156.19762 235.90907 1.000 157.76991 1306 ALA A C 1
ATOM 11540 O O . ALA C 3 1329 ? 186.13096 156.30391 237.14126 1.000 158.10934 1306 ALA A O 1
ATOM 11542 N N . LYS C 3 1330 ? 186.67011 155.15539 235.28029 1.000 155.78878 1307 LYS A N 1
ATOM 11543 C CA . LYS C 3 1330 ? 187.37622 154.12245 236.03236 1.000 155.22529 1307 LYS A CA 1
ATOM 11544 C C . LYS C 3 1330 ? 188.60437 154.69309 236.73124 1.000 155.96235 1307 LYS A C 1
ATOM 11545 O O . LYS C 3 1330 ? 188.90169 154.33101 237.87543 1.000 156.06737 1307 LYS A O 1
ATOM 11547 N N . LEU C 3 1331 ? 189.33618 155.57957 236.05187 1.000 156.04198 1308 LEU A N 1
ATOM 11548 C CA . LEU C 3 1331 ? 190.49974 156.21330 236.66434 1.000 155.34845 1308 LEU A CA 1
ATOM 11549 C C . LEU C 3 1331 ? 190.08420 157.06938 237.85571 1.000 155.87183 1308 LEU A C 1
ATOM 11550 O O . LEU C 3 1331 ? 190.72718 157.03370 238.91168 1.000 156.50252 1308 LEU A O 1
ATOM 11555 N N . GLN C 3 1332 ? 189.00004 157.83525 237.70776 1.000 154.77156 1309 GLN A N 1
ATOM 11556 C CA . GLN C 3 1332 ? 188.51379 158.65584 238.81280 1.000 154.61700 1309 GLN A CA 1
ATOM 11557 C C . GLN C 3 1332 ? 188.08498 157.79259 239.99274 1.000 155.24976 1309 GLN A C 1
ATOM 11558 O O . GLN C 3 1332 ? 188.35589 158.13152 241.15078 1.000 154.46768 1309 GLN A O 1
ATOM 11560 N N . MET C 3 1333 ? 187.41018 156.67367 239.71806 1.000 156.86865 1310 MET A N 1
ATOM 11561 C CA . MET C 3 1333 ? 187.00285 155.76966 240.78916 1.000 155.64246 1310 MET A CA 1
ATOM 11562 C C . MET C 3 1333 ? 188.20991 155.14931 241.48332 1.000 155.91662 1310 MET A C 1
ATOM 11563 O O . MET C 3 1333 ? 188.22427 155.01441 242.71228 1.000 155.67599 1310 MET A O 1
ATOM 11565 N N . GLN C 3 1334 ? 189.23009 154.76461 240.71586 1.000 155.62430 1311 GLN A N 1
ATOM 11566 C CA . GLN C 3 1334 ? 190.41710 154.13658 241.28101 1.000 154.86613 1311 GLN A CA 1
ATOM 11567 C C . GLN C 3 1334 ? 191.40514 155.13922 241.86195 1.000 155.17793 1311 GLN A C 1
ATOM 11568 O O . GLN C 3 1334 ? 192.38583 154.72298 242.48810 1.000 153.46361 1311 GLN A O 1
ATOM 11570 N N . LEU C 3 1335 ? 191.17795 156.43481 241.67325 1.000 157.71876 1312 LEU A N 1
ATOM 11571 C CA . LEU C 3 1335 ? 192.07764 157.45366 242.20089 1.000 157.02264 1312 LEU A CA 1
ATOM 11572 C C . LEU C 3 1335 ? 191.30680 158.70001 242.62238 1.000 156.32614 1312 LEU A C 1
ATOM 11573 O O . LEU C 3 1335 ? 190.32157 158.61382 243.35525 1.000 155.64228 1312 LEU A O 1
ATOM 11575 N N . LEU C 3 1350 ? 197.07576 148.69461 237.36820 1.000 121.12106 1327 LEU A N 1
ATOM 11576 C CA . LEU C 3 1350 ? 197.62199 150.04633 237.37314 1.000 123.95459 1327 LEU A CA 1
ATOM 11577 C C . LEU C 3 1350 ? 197.90932 150.52557 235.95432 1.000 124.39343 1327 LEU A C 1
ATOM 11578 O O . LEU C 3 1350 ? 197.57664 151.65326 235.58989 1.000 122.59181 1327 LEU A O 1
ATOM 11580 N N . LYS C 3 1351 ? 198.53049 149.66024 235.15731 1.000 129.22757 1328 LYS A N 1
ATOM 11581 C CA . LYS C 3 1351 ? 198.87666 149.97949 233.77948 1.000 129.06279 1328 LYS A CA 1
ATOM 11582 C C . LYS C 3 1351 ? 197.75546 149.67140 232.79584 1.000 129.48100 1328 LYS A C 1
ATOM 11583 O O . LYS C 3 1351 ? 197.89733 149.97408 231.60748 1.000 129.74143 1328 LYS A O 1
ATOM 11585 N N . GLU C 3 1352 ? 196.65314 149.07401 233.25574 1.000 134.27497 1329 GLU A N 1
ATOM 11586 C CA . GLU C 3 1352 ? 195.54459 148.76806 232.35575 1.000 133.95473 1329 GLU A CA 1
ATOM 11587 C C . GLU C 3 1352 ? 194.90078 150.03884 231.81369 1.000 134.37349 1329 GLU A C 1
ATOM 11588 O O . GLU C 3 1352 ? 194.52075 150.09671 230.63883 1.000 135.21268 1329 GLU A O 1
ATOM 11590 N N . ILE C 3 1353 ? 194.76331 151.06363 232.65700 1.000 136.44704 1330 ILE A N 1
ATOM 11591 C CA . ILE C 3 1353 ? 194.18138 152.32836 232.21429 1.000 137.04831 1330 ILE A CA 1
ATOM 11592 C C . ILE C 3 1353 ? 195.06501 152.98298 231.15945 1.000 136.90384 1330 ILE A C 1
ATOM 11593 O O . ILE C 3 1353 ? 194.57796 153.47480 230.13035 1.000 136.66675 1330 ILE A O 1
ATOM 11598 N N . GLN C 3 1354 ? 196.37826 153.00044 231.39905 1.000 132.66907 1331 GLN A N 1
ATOM 11599 C CA . GLN C 3 1354 ? 197.30241 153.55842 230.41906 1.000 131.83220 1331 GLN A CA 1
ATOM 11600 C C . GLN C 3 1354 ? 197.27913 152.75472 229.12625 1.000 131.80461 1331 GLN A C 1
ATOM 11601 O O . GLN C 3 1354 ? 197.37410 153.32253 228.03409 1.000 133.05992 1331 GLN A O 1
ATOM 11607 N N . ALA C 3 1355 ? 197.15138 151.42980 229.22966 1.000 131.55140 1332 ALA A N 1
ATOM 11608 C CA . ALA C 3 1355 ? 197.06309 150.59726 228.03425 1.000 131.60810 1332 ALA A CA 1
ATOM 11609 C C . ALA C 3 1355 ? 195.79455 150.89278 227.24279 1.000 132.63563 1332 ALA A C 1
ATOM 11610 O O . ALA C 3 1355 ? 195.82097 150.91968 226.00799 1.000 132.39586 1332 ALA A O 1
ATOM 11612 N N . GLU C 3 1356 ? 194.67207 151.10346 227.93461 1.000 133.97523 1333 GLU A N 1
ATOM 11613 C CA . GLU C 3 1356 ? 193.43151 151.45018 227.24590 1.000 132.99173 1333 GLU A CA 1
ATOM 11614 C C . GLU C 3 1356 ? 193.54869 152.79971 226.54748 1.000 133.41536 1333 GLU A C 1
ATOM 11615 O O . GLU C 3 1356 ? 193.11449 152.95749 225.39818 1.000 133.55586 1333 GLU A O 1
ATOM 11617 N N . PHE C 3 1357 ? 194.14124 153.78461 227.22524 1.000 133.41515 1334 PHE A N 1
ATOM 11618 C CA . PHE C 3 1357 ? 194.36942 155.08014 226.59194 1.000 132.14844 1334 PHE A CA 1
ATOM 11619 C C . PHE C 3 1357 ? 195.26837 154.93564 225.36867 1.000 132.02309 1334 PHE A C 1
ATOM 11620 O O . PHE C 3 1357 ? 194.99771 155.51810 224.30754 1.000 131.81667 1334 PHE A O 1
ATOM 11628 N N . GLY C 3 1358 ? 196.33058 154.13813 225.49550 1.000 124.70206 1335 GLY A N 1
ATOM 11629 C CA . GLY C 3 1358 ? 197.24719 153.94725 224.38754 1.000 122.72040 1335 GLY A CA 1
ATOM 11630 C C . GLY C 3 1358 ? 196.60663 153.25163 223.20430 1.000 123.41829 1335 GLY A C 1
ATOM 11631 O O . GLY C 3 1358 ? 196.87138 153.60218 222.05596 1.000 126.80744 1335 GLY A O 1
ATOM 11632 N N . THR C 3 1359 ? 195.75119 152.25885 223.46223 1.000 117.29043 1336 THR A N 1
ATOM 11633 C CA . THR C 3 1359 ? 195.11772 151.56279 222.34680 1.000 118.86376 1336 THR A CA 1
ATOM 11634 C C . THR C 3 1359 ? 194.02691 152.41156 221.70416 1.000 118.30030 1336 THR A C 1
ATOM 11635 O O . THR C 3 1359 ? 193.80016 152.30199 220.49522 1.000 118.69036 1336 THR A O 1
ATOM 11639 N N . ILE C 3 1360 ? 193.36411 153.28144 222.47248 1.000 115.65374 1337 ILE A N 1
ATOM 11640 C CA . ILE C 3 1360 ? 192.44002 154.23671 221.86185 1.000 115.66894 1337 ILE A CA 1
ATOM 11641 C C . ILE C 3 1360 ? 193.19854 155.18186 220.93573 1.000 115.04089 1337 ILE A C 1
ATOM 11642 O O . ILE C 3 1360 ? 192.79136 155.42902 219.78919 1.000 114.52864 1337 ILE A O 1
ATOM 11647 N N . LEU C 3 1361 ? 194.32737 155.71144 221.41714 1.000 109.83269 1338 LEU A N 1
ATOM 11648 C CA . LEU C 3 1361 ? 195.14664 156.58226 220.57983 1.000 107.41829 1338 LEU A CA 1
ATOM 11649 C C . LEU C 3 1361 ? 195.66925 155.83710 219.35742 1.000 106.10503 1338 LEU A C 1
ATOM 11650 O O . LEU C 3 1361 ? 195.74550 156.40246 218.26149 1.000 110.64254 1338 LEU A O 1
ATOM 11655 N N . MET C 3 1362 ? 196.03445 154.56548 219.52819 1.000 96.92200 1339 MET A N 1
ATOM 11656 C CA . MET C 3 1362 ? 196.53816 153.77006 218.41508 1.000 96.42205 1339 MET A CA 1
ATOM 11657 C C . MET C 3 1362 ? 195.45492 153.51639 217.37599 1.000 99.88969 1339 MET A C 1
ATOM 11658 O O . MET C 3 1362 ? 195.73180 153.52933 216.17435 1.000 102.07985 1339 MET A O 1
ATOM 11660 N N . ALA C 3 1363 ? 194.21887 153.27080 217.81551 1.000 97.99912 1340 ALA A N 1
ATOM 11661 C CA . ALA C 3 1363 ? 193.12094 153.10639 216.86793 1.000 95.91627 1340 ALA A CA 1
ATOM 11662 C C . ALA C 3 1363 ? 192.86352 154.39588 216.09981 1.000 96.93995 1340 ALA A C 1
ATOM 11663 O O . ALA C 3 1363 ? 192.64913 154.37317 214.87940 1.000 98.35769 1340 ALA A O 1
ATOM 11665 N N . ALA C 3 1364 ? 192.88896 155.53458 216.79705 1.000 96.79150 1341 ALA A N 1
ATOM 11666 C CA . ALA C 3 1364 ? 192.70989 156.81103 216.11064 1.000 95.41858 1341 ALA A CA 1
ATOM 11667 C C . ALA C 3 1364 ? 193.82946 157.05765 215.10275 1.000 96.51023 1341 ALA A C 1
ATOM 11668 O O . ALA C 3 1364 ? 193.58178 157.52218 213.98147 1.000 98.75043 1341 ALA A O 1
ATOM 11670 N N . ALA C 3 1365 ? 195.06875 156.73531 215.47786 1.000 89.94027 1342 ALA A N 1
ATOM 11671 C CA . ALA C 3 1365 ? 196.19030 156.90817 214.56248 1.000 87.39167 1342 ALA A CA 1
ATOM 11672 C C . ALA C 3 1365 ? 196.11707 155.94382 213.38828 1.000 86.51820 1342 ALA A C 1
ATOM 11673 O O . ALA C 3 1365 ? 196.54287 156.28773 212.28383 1.000 92.04874 1342 ALA A O 1
ATOM 11675 N N . ASP C 3 1366 ? 195.60290 154.73327 213.60676 1.000 84.12260 1343 ASP A N 1
ATOM 11676 C CA . ASP C 3 1366 ? 195.39989 153.80411 212.50181 1.000 87.43455 1343 ASP A CA 1
ATOM 11677 C C . ASP C 3 1366 ? 194.36224 154.34150 211.52801 1.000 89.59767 1343 ASP A C 1
ATOM 11678 O O . ASP C 3 1366 ? 194.52128 154.22057 210.30738 1.000 91.45319 1343 ASP A O 1
ATOM 11683 N N . ASN C 3 1367 ? 193.29047 154.94095 212.05265 1.000 87.96385 1344 ASN A N 1
ATOM 11684 C CA . ASN C 3 1367 ? 192.31774 155.59739 211.18405 1.000 86.21933 1344 ASN A CA 1
ATOM 11685 C C . ASN C 3 1367 ? 192.96897 156.71802 210.38310 1.000 87.51311 1344 ASN A C 1
ATOM 11686 O O . ASN C 3 1367 ? 192.74130 156.84402 209.17230 1.000 89.06843 1344 ASN A O 1
ATOM 11691 N N . ALA C 3 1368 ? 193.79405 157.53421 211.04328 1.000 83.83256 1345 ALA A N 1
ATOM 11692 C CA . ALA C 3 1368 ? 194.47296 158.62395 210.34699 1.000 79.96748 1345 ALA A CA 1
ATOM 11693 C C . ALA C 3 1368 ? 195.40933 158.09593 209.26545 1.000 79.30381 1345 ALA A C 1
ATOM 11694 O O . ALA C 3 1368 ? 195.48278 158.65928 208.16739 1.000 82.02632 1345 ALA A O 1
ATOM 11696 N N . GLU C 3 1369 ? 196.13991 157.01963 209.56286 1.000 82.01538 1346 GLU A N 1
ATOM 11697 C CA . GLU C 3 1369 ? 197.04725 156.43130 208.58332 1.000 79.10254 1346 GLU A CA 1
ATOM 11698 C C . GLU C 3 1369 ? 196.28729 155.86966 207.39094 1.000 79.21839 1346 GLU A C 1
ATOM 11699 O O . GLU C 3 1369 ? 196.70743 156.04185 206.24143 1.000 86.98321 1346 GLU A O 1
ATOM 11705 N N . PHE C 3 1370 ? 195.16957 155.18475 207.64347 1.000 73.01274 1347 PHE A N 1
ATOM 11706 C CA . PHE C 3 1370 ? 194.41804 154.58672 206.54677 1.000 74.73757 1347 PHE A CA 1
ATOM 11707 C C . PHE C 3 1370 ? 193.72854 155.64174 205.69434 1.000 76.57583 1347 PHE A C 1
ATOM 11708 O O . PHE C 3 1370 ? 193.53882 155.43268 204.49078 1.000 77.30773 1347 PHE A O 1
ATOM 11716 N N . HIS C 3 1371 ? 193.33774 156.77023 206.29215 1.000 85.51529 1348 HIS A N 1
ATOM 11717 C CA . HIS C 3 1371 ? 192.74112 157.84052 205.49938 1.000 83.42045 1348 HIS A CA 1
ATOM 11718 C C . HIS C 3 1371 ? 193.73503 158.38814 204.48309 1.000 81.60950 1348 HIS A C 1
ATOM 11719 O O . HIS C 3 1371 ? 193.36783 158.67882 203.33881 1.000 81.54011 1348 HIS A O 1
ATOM 11726 N N . LEU C 3 1372 ? 194.99430 158.53763 204.88007 1.000 74.42092 1349 LEU A N 1
ATOM 11727 C CA . LEU C 3 1372 ? 196.06224 158.84690 203.94325 1.000 71.52556 1349 LEU A CA 1
ATOM 11728 C C . LEU C 3 1372 ? 196.57739 157.54575 203.32878 1.000 73.46029 1349 LEU A C 1
ATOM 11729 O O . LEU C 3 1372 ? 196.01218 156.46877 203.53364 1.000 80.32389 1349 LEU A O 1
ATOM 11734 N N . GLY C 3 1373 ? 197.65810 157.63147 202.56161 1.000 69.20541 1350 GLY A N 1
ATOM 11735 C CA . GLY C 3 1373 ? 198.25590 156.44686 201.97982 1.000 71.15019 1350 GLY A CA 1
ATOM 11736 C C . GLY C 3 1373 ? 199.49190 155.99339 202.72599 1.000 75.12412 1350 GLY A C 1
ATOM 11737 O O . GLY C 3 1373 ? 200.35998 155.32337 202.15919 1.000 79.39391 1350 GLY A O 1
ATOM 11738 N N . LEU C 3 1374 ? 199.58032 156.36031 204.00065 1.000 72.26794 1351 LEU A N 1
ATOM 11739 C CA . LEU C 3 1374 ? 200.77606 156.09444 204.78509 1.000 71.44978 1351 LEU A CA 1
ATOM 11740 C C . LEU C 3 1374 ? 201.00284 154.59788 204.96128 1.000 75.62099 1351 LEU A C 1
ATOM 11741 O O . LEU C 3 1374 ? 200.06042 153.80889 205.06822 1.000 77.13006 1351 LEU A O 1
ATOM 11746 N N . LYS C 3 1375 ? 202.27451 154.21396 204.97955 1.000 81.60880 1352 LYS A N 1
ATOM 11747 C CA . LYS C 3 1375 ? 202.62754 152.83737 205.28188 1.000 78.16896 1352 LYS A CA 1
ATOM 11748 C C . LYS C 3 1375 ? 202.21716 152.51064 206.71510 1.000 77.88681 1352 LYS A C 1
ATOM 11749 O O . LYS C 3 1375 ? 202.30374 153.37400 207.59666 1.000 79.70286 1352 LYS A O 1
ATOM 11755 N N . PRO C 3 1376 ? 201.75389 151.29159 206.98199 1.000 77.35953 1353 PRO A N 1
ATOM 11756 C CA . PRO C 3 1376 ? 201.32901 150.95295 208.34423 1.000 77.91341 1353 PRO A CA 1
ATOM 11757 C C . PRO C 3 1376 ? 202.49052 151.01925 209.32422 1.000 78.52461 1353 PRO A C 1
ATOM 11758 O O . PRO C 3 1376 ? 203.60729 150.59174 209.02536 1.000 77.80997 1353 PRO A O 1
ATOM 11762 N N . GLY C 3 1377 ? 202.21424 151.56202 210.50655 1.000 81.43028 1354 GLY A N 1
ATOM 11763 C CA . GLY C 3 1377 ? 203.19753 151.57732 211.56961 1.000 83.98839 1354 GLY A CA 1
ATOM 11764 C C . GLY C 3 1377 ? 203.81009 152.92747 211.88146 1.000 84.39806 1354 GLY A C 1
ATOM 11765 O O . GLY C 3 1377 ? 204.01135 153.25333 213.05318 1.000 84.97478 1354 GLY A O 1
ATOM 11766 N N . THR C 3 1378 ? 204.09871 153.72664 210.85372 1.000 85.39414 1355 THR A N 1
ATOM 11767 C CA . THR C 3 1378 ? 204.89436 154.93955 211.02275 1.000 86.41707 1355 THR A CA 1
ATOM 11768 C C . THR C 3 1378 ? 204.25014 155.95278 211.96366 1.000 87.54290 1355 THR A C 1
ATOM 11769 O O . THR C 3 1378 ? 204.78098 156.22631 213.04729 1.000 89.54648 1355 THR A O 1
ATOM 11773 N N . TYR C 3 1379 ? 203.10419 156.51140 211.56752 1.000 84.40272 1356 TYR A N 1
ATOM 11774 C CA . TYR C 3 1379 ? 202.46580 157.52215 212.40337 1.000 84.49019 1356 TYR A CA 1
ATOM 11775 C C . TYR C 3 1379 ? 201.94039 156.92529 213.70163 1.000 86.77768 1356 TYR A C 1
ATOM 11776 O O . TYR C 3 1379 ? 201.93225 157.60361 214.73589 1.000 88.59543 1356 TYR A O 1
ATOM 11785 N N . SER C 3 1380 ? 201.49234 155.66846 213.66827 1.000 88.81356 1357 SER A N 1
ATOM 11786 C CA . SER C 3 1380 ? 201.06762 155.00821 214.89711 1.000 89.21415 1357 SER A CA 1
ATOM 11787 C C . SER C 3 1380 ? 202.23045 154.85937 215.86986 1.000 93.16992 1357 SER A C 1
ATOM 11788 O O . SER C 3 1380 ? 202.07623 155.09698 217.07293 1.000 94.79612 1357 SER A O 1
ATOM 11791 N N . ARG C 3 1381 ? 203.40779 154.47676 215.36953 1.000 97.27372 1358 ARG A N 1
ATOM 11792 C CA . ARG C 3 1381 ? 204.57330 154.39739 216.24419 1.000 97.04661 1358 ARG A CA 1
ATOM 11793 C C . ARG C 3 1381 ? 204.96336 155.77691 216.76017 1.000 95.49084 1358 ARG A C 1
ATOM 11794 O O . ARG C 3 1381 ? 205.36901 155.91656 217.91863 1.000 96.75418 1358 ARG A O 1
ATOM 11802 N N . THR C 3 1382 ? 204.82446 156.81116 215.92599 1.000 94.85391 1359 THR A N 1
ATOM 11803 C CA . THR C 3 1382 ? 205.15050 158.16420 216.36865 1.000 95.68035 1359 THR A CA 1
ATOM 11804 C C . THR C 3 1382 ? 204.23794 158.60396 217.50929 1.000 97.43226 1359 THR A C 1
ATOM 11805 O O . THR C 3 1382 ? 204.70422 159.11475 218.53700 1.000 100.31403 1359 THR A O 1
ATOM 11809 N N . VAL C 3 1383 ? 202.92895 158.39804 217.35092 1.000 102.78191 1360 VAL A N 1
ATOM 11810 C CA . VAL C 3 1383 ? 201.98823 158.82404 218.38243 1.000 103.31580 1360 VAL A CA 1
ATOM 11811 C C . VAL C 3 1383 ? 202.14855 157.97525 219.63921 1.000 105.10348 1360 VAL A C 1
ATOM 11812 O O . VAL C 3 1383 ? 202.01589 158.47949 220.75939 1.000 107.46852 1360 VAL A O 1
ATOM 11816 N N . SER C 3 1384 ? 202.44207 156.67970 219.48306 1.000 106.98777 1361 SER A N 1
ATOM 11817 C CA . SER C 3 1384 ? 202.67659 155.83571 220.65019 1.000 106.35064 1361 SER A CA 1
ATOM 11818 C C . SER C 3 1384 ? 203.91644 156.28395 221.41212 1.000 108.71147 1361 SER A C 1
ATOM 11819 O O . SER C 3 1384 ? 203.91586 156.31925 222.64886 1.000 109.55014 1361 SER A O 1
ATOM 11822 N N . GLU C 3 1385 ? 204.98644 156.62685 220.68973 1.000 111.25909 1362 GLU A N 1
ATOM 11823 C CA . GLU C 3 1385 ? 206.19081 157.12743 221.34040 1.000 110.06097 1362 GLU A CA 1
ATOM 11824 C C . GLU C 3 1385 ? 205.91607 158.43502 222.06796 1.000 110.62525 1362 GLU A C 1
ATOM 11825 O O . GLU C 3 1385 ? 206.37122 158.62992 223.20042 1.000 112.95037 1362 GLU A O 1
ATOM 11831 N N . ARG C 3 1386 ? 205.16403 159.34055 221.43762 1.000 117.95510 1363 ARG A N 1
ATOM 11832 C CA . ARG C 3 1386 ? 204.81746 160.59355 222.10220 1.000 118.99699 1363 ARG A CA 1
ATOM 11833 C C . ARG C 3 1386 ? 203.99418 160.34056 223.36040 1.000 119.71154 1363 ARG A C 1
ATOM 11834 O O . ARG C 3 1386 ? 204.23098 160.96130 224.40472 1.000 121.69326 1363 ARG A O 1
ATOM 11842 N N . PHE C 3 1387 ? 203.02850 159.42197 223.28203 1.000 121.90111 1364 PHE A N 1
ATOM 11843 C CA . PHE C 3 1387 ? 202.18112 159.12991 224.43272 1.000 122.18289 1364 PHE A CA 1
ATOM 11844 C C . PHE C 3 1387 ? 202.98364 158.52508 225.57753 1.000 122.96194 1364 PHE A C 1
ATOM 11845 O O . PHE C 3 1387 ? 202.79134 158.89550 226.74141 1.000 123.81332 1364 PHE A O 1
ATO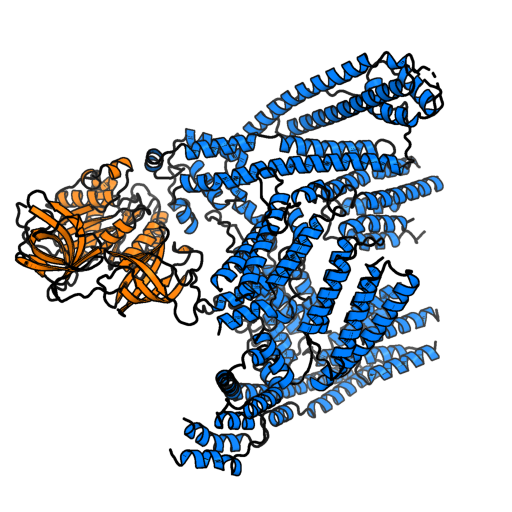M 11853 N N . GLU C 3 1388 ? 203.89051 157.59264 225.27260 1.000 122.30248 1365 GLU A N 1
ATOM 11854 C CA . GLU C 3 1388 ? 204.66554 156.97333 226.34329 1.000 122.57887 1365 GLU A CA 1
ATOM 11855 C C . GLU C 3 1388 ? 205.71312 157.92773 226.90442 1.000 122.48496 1365 GLU A C 1
ATOM 11856 O O . GLU C 3 1388 ? 206.07262 157.82132 228.08238 1.000 121.93995 1365 GLU A O 1
ATOM 11862 N N . LYS C 3 1389 ? 206.21650 158.85975 226.08952 1.000 126.14846 1366 LYS A N 1
ATOM 11863 C CA . LYS C 3 1389 ? 207.06944 159.91427 226.62795 1.000 126.56116 1366 LYS A CA 1
ATOM 11864 C C . LYS C 3 1389 ? 206.28913 160.82275 227.56881 1.000 126.21762 1366 LYS A C 1
ATOM 11865 O O . LYS C 3 1389 ? 206.79988 161.22138 228.62191 1.000 126.39816 1366 LYS A O 1
ATOM 11871 N N . PHE C 3 1390 ? 205.05039 161.16396 227.20427 1.000 134.57625 1367 PHE A N 1
ATOM 11872 C CA . PHE C 3 1390 ? 204.22273 161.97960 228.08681 1.000 134.98161 1367 PHE A CA 1
ATOM 11873 C C . PHE C 3 1390 ? 203.83603 161.22317 229.35171 1.000 135.80323 1367 PHE A C 1
ATOM 11874 O O . PHE C 3 1390 ? 203.59426 161.84389 230.39327 1.000 136.61972 1367 PHE A O 1
ATOM 11882 N N . TYR C 3 1391 ? 203.77039 159.89107 229.28065 1.000 134.87523 1368 TYR A N 1
ATOM 11883 C CA . TYR C 3 1391 ? 203.39468 159.10115 230.44961 1.000 135.07174 1368 TYR A CA 1
ATOM 11884 C C . TYR C 3 1391 ? 204.39908 159.26982 231.58283 1.000 136.83283 1368 TYR A C 1
ATOM 11885 O O . TYR C 3 1391 ? 204.01250 159.41131 232.74897 1.000 136.29684 1368 TYR A O 1
ATOM 11894 N N . SER C 3 1392 ? 205.68850 159.25832 231.26293 1.000 134.82445 1369 SER A N 1
ATOM 11895 C CA . SER C 3 1392 ? 206.72647 159.40950 232.27543 1.000 134.00083 1369 SER A CA 1
ATOM 11896 C C . SER C 3 1392 ? 206.90452 160.87328 232.66422 1.000 132.74631 1369 SER A C 1
ATOM 11897 O O . SER C 3 1392 ? 206.14079 161.40941 233.46714 1.000 131.84966 1369 SER A O 1
ATOM 11900 N N . ILE C 3 1411 ? 201.81082 141.52046 227.39586 1.000 120.32602 1388 ILE A N 1
ATOM 11901 C CA . ILE C 3 1411 ? 200.86719 142.62429 227.51520 1.000 122.19293 1388 ILE A CA 1
ATOM 11902 C C . ILE C 3 1411 ? 200.71232 143.33471 226.17552 1.000 122.95932 1388 ILE A C 1
ATOM 11903 O O . ILE C 3 1411 ? 199.60851 143.71950 225.79054 1.000 122.91799 1388 ILE A O 1
ATOM 11905 N N . ASP C 3 1412 ? 201.83194 143.50887 225.46911 1.000 125.06156 1389 ASP A N 1
ATOM 11906 C CA . ASP C 3 1412 ? 201.79200 144.15531 224.16145 1.000 125.06059 1389 ASP A CA 1
ATOM 11907 C C . ASP C 3 1412 ? 201.05571 143.30310 223.13554 1.000 126.34217 1389 ASP A C 1
ATOM 11908 O O . ASP C 3 1412 ? 200.46126 143.84264 222.19260 1.000 126.77830 1389 ASP A O 1
ATOM 11913 N N . THR C 3 1413 ? 201.08840 141.97779 223.29871 1.000 123.80751 1390 THR A N 1
ATOM 11914 C CA . THR C 3 1413 ? 200.40442 141.09721 222.35788 1.000 123.59732 1390 THR A CA 1
ATOM 11915 C C . THR C 3 1413 ? 198.90269 141.35032 222.35501 1.000 121.88954 1390 THR A C 1
ATOM 11916 O O . THR C 3 1413 ? 198.25309 141.24384 221.31049 1.000 120.93717 1390 THR A O 1
ATOM 11920 N N . THR C 3 1414 ? 198.33266 141.68846 223.51345 1.000 119.90902 1391 THR A N 1
ATOM 11921 C CA . THR C 3 1414 ? 196.90603 141.99356 223.57441 1.000 120.72855 1391 THR A CA 1
ATOM 11922 C C . THR C 3 1414 ? 196.57165 143.22661 222.74174 1.000 121.05502 1391 THR A C 1
ATOM 11923 O O . THR C 3 1414 ? 195.59377 143.23468 221.98306 1.000 120.92965 1391 THR A O 1
ATOM 11927 N N . SER C 3 1415 ? 197.38077 144.28140 222.86826 1.000 114.23269 1392 SER A N 1
ATOM 11928 C CA . SER C 3 1415 ? 197.14895 145.48918 222.08271 1.000 113.61208 1392 SER A CA 1
ATOM 11929 C C . SER C 3 1415 ? 197.33837 145.22241 220.59532 1.000 113.02302 1392 SER A C 1
ATOM 11930 O O . SER C 3 1415 ? 196.57781 145.73170 219.76159 1.000 115.06339 1392 SER A O 1
ATOM 11933 N N . THR C 3 1416 ? 198.35012 144.42595 220.24210 1.000 105.07825 1393 THR A N 1
ATOM 11934 C CA . THR C 3 1416 ? 198.56288 144.09589 218.83687 1.000 105.71568 1393 THR A CA 1
ATOM 11935 C C . THR C 3 1416 ? 197.39512 143.29029 218.27930 1.000 108.36293 1393 THR A C 1
ATOM 11936 O O . THR C 3 1416 ? 196.96886 143.50903 217.14061 1.000 109.05475 1393 THR A O 1
ATOM 11940 N N . GLN C 3 1417 ? 196.86045 142.35672 219.07003 1.000 109.38475 1394 GLN A N 1
ATOM 11941 C CA . GLN C 3 1417 ? 195.70056 141.58618 218.63416 1.000 107.94021 1394 GLN A CA 1
ATOM 11942 C C . GLN C 3 1417 ? 194.47759 142.47787 218.46580 1.000 106.81911 1394 GLN A C 1
ATOM 11943 O O . GLN C 3 1417 ? 193.69598 142.29998 217.52458 1.000 106.90870 1394 GLN A O 1
ATOM 11945 N N . LYS C 3 1418 ? 194.28702 143.43539 219.37701 1.000 103.62614 1395 LYS A N 1
ATOM 11946 C CA . LYS C 3 1418 ? 193.17783 144.37433 219.23479 1.000 103.87465 1395 LYS A CA 1
ATOM 11947 C C . LYS C 3 1418 ? 193.31293 145.19554 217.95787 1.000 104.78869 1395 LYS A C 1
ATOM 11948 O O . LYS C 3 1418 ? 192.33635 145.37987 217.21868 1.000 106.00933 1395 LYS A O 1
ATOM 11950 N N . ARG C 3 1419 ? 194.52169 145.68729 217.67646 1.000 100.91870 1396 ARG A N 1
ATOM 11951 C CA . ARG C 3 1419 ? 194.74121 146.45200 216.45275 1.000 99.73256 1396 ARG A CA 1
ATOM 11952 C C . ARG C 3 1419 ? 194.51957 145.58844 215.21644 1.000 100.22035 1396 ARG A C 1
ATOM 11953 O O . ARG C 3 1419 ? 193.95712 146.05193 214.21765 1.000 103.04747 1396 ARG A O 1
ATOM 11961 N N . LEU C 3 1420 ? 194.95253 144.32699 215.26606 1.000 96.56438 1397 LEU A N 1
ATOM 11962 C CA . LEU C 3 1420 ? 194.74285 143.42383 214.13957 1.000 96.65794 1397 LEU A CA 1
ATOM 11963 C C . LEU C 3 1420 ? 193.25980 143.16648 213.90590 1.000 100.00667 1397 LEU A C 1
ATOM 11964 O O . LEU C 3 1420 ? 192.80224 143.13260 212.75831 1.000 101.15847 1397 LEU A O 1
ATOM 11969 N N . ALA C 3 1421 ? 192.49433 142.97400 214.98235 1.000 102.16321 1398 ALA A N 1
ATOM 11970 C CA . ALA C 3 1421 ? 191.05289 142.79484 214.84185 1.000 101.00264 1398 ALA A CA 1
ATOM 11971 C C . ALA C 3 1421 ? 190.40506 144.03992 214.25293 1.000 102.14537 1398 ALA A C 1
ATOM 11972 O O . ALA C 3 1421 ? 189.49777 143.94409 213.41512 1.000 103.05487 1398 ALA A O 1
ATOM 11974 N N . ARG C 3 1422 ? 190.85910 145.21979 214.68338 1.000 97.76097 1399 ARG A N 1
ATOM 11975 C CA . ARG C 3 1422 ? 190.36562 146.46024 214.09513 1.000 95.67709 1399 ARG A CA 1
ATOM 11976 C C . ARG C 3 1422 ? 190.65750 146.51121 212.60048 1.000 94.21974 1399 ARG A C 1
ATOM 11977 O O . ARG C 3 1422 ? 189.80070 146.91513 211.80746 1.000 95.72356 1399 ARG A O 1
ATOM 11985 N N . GLU C 3 1423 ? 191.86233 146.10034 212.19786 1.000 94.50791 1400 GLU A N 1
ATOM 11986 C CA . GLU C 3 1423 ? 192.21137 146.10438 210.77882 1.000 96.01575 1400 GLU A CA 1
ATOM 11987 C C . GLU C 3 1423 ? 191.34916 145.12761 209.98663 1.000 97.56974 1400 GLU A C 1
ATOM 11988 O O . GLU C 3 1423 ? 190.91308 145.43711 208.87095 1.000 101.60819 1400 GLU A O 1
ATOM 11994 N N . MET C 3 1424 ? 191.10510 143.93591 210.53765 1.000 98.84479 1401 MET A N 1
ATOM 11995 C CA . MET C 3 1424 ? 190.26594 142.96548 209.83756 1.000 100.62622 1401 MET A CA 1
ATOM 11996 C C . MET C 3 1424 ? 188.83774 143.47380 209.68729 1.000 101.28695 1401 MET A C 1
ATOM 11997 O O . MET C 3 1424 ? 188.22782 143.32898 208.61953 1.000 98.80008 1401 MET A O 1
ATOM 12002 N N . GLU C 3 1425 ? 188.28497 144.07743 210.74248 1.000 101.54536 1402 GLU A N 1
ATOM 12003 C CA . GLU C 3 1425 ? 186.93622 144.62105 210.62816 1.000 99.16136 1402 GLU A CA 1
ATOM 12004 C C . GLU C 3 1425 ? 186.89487 145.80565 209.66870 1.000 100.81426 1402 GLU A C 1
ATOM 12005 O O . GLU C 3 1425 ? 185.89604 145.99572 208.96516 1.000 103.12270 1402 GLU A O 1
ATOM 12011 N N . ARG C 3 1426 ? 187.97152 146.59468 209.60465 1.000 91.63851 1403 ARG A N 1
ATOM 12012 C CA . ARG C 3 1426 ? 188.03123 147.68326 208.63644 1.000 88.65403 1403 ARG A CA 1
ATOM 12013 C C . ARG C 3 1426 ? 188.04670 147.14835 207.21169 1.000 88.80367 1403 ARG A C 1
ATOM 12014 O O . ARG C 3 1426 ? 187.37860 147.69852 206.33079 1.000 94.89964 1403 ARG A O 1
ATOM 12022 N N . LEU C 3 1427 ? 188.80519 146.07767 206.96555 1.000 84.84562 1404 LEU A N 1
ATOM 12023 C CA . LEU C 3 1427 ? 188.80329 145.46767 205.63884 1.000 85.82479 1404 LEU A CA 1
ATOM 12024 C C . LEU C 3 1427 ? 187.42708 144.91456 205.29466 1.000 90.62473 1404 LEU A C 1
ATOM 12025 O O . LEU C 3 1427 ? 186.95773 145.05496 204.15811 1.000 90.96664 1404 LEU A O 1
ATOM 12030 N N . GLU C 3 1428 ? 186.76567 144.28025 206.26613 1.000 96.96626 1405 GLU A N 1
ATOM 12031 C CA . GLU C 3 1428 ? 185.42146 143.76387 206.02743 1.000 95.50209 1405 GLU A CA 1
ATOM 12032 C C . GLU C 3 1428 ? 184.45465 144.88845 205.67774 1.000 94.68446 1405 GLU A C 1
ATOM 12033 O O . GLU C 3 1428 ? 183.63176 144.74916 204.76537 1.000 94.22982 1405 GLU A O 1
ATOM 12035 N N . SER C 3 1429 ? 184.53998 146.01196 206.39391 1.000 92.15979 1406 SER A N 1
ATOM 12036 C CA . SER C 3 1429 ? 183.68695 147.15587 206.08610 1.000 90.83818 1406 SER A CA 1
ATOM 12037 C C . SER C 3 1429 ? 184.00064 147.72899 204.70868 1.000 87.80679 1406 SER A C 1
ATOM 12038 O O . SER C 3 1429 ? 183.08931 148.10687 203.96339 1.000 89.78539 1406 SER A O 1
ATOM 12041 N N . VAL C 3 1430 ? 185.28608 147.80822 204.35690 1.000 88.22403 1407 VAL A N 1
ATOM 12042 C CA . VAL C 3 1430 ? 185.67932 148.35559 203.06080 1.000 89.22139 1407 VAL A CA 1
ATOM 12043 C C . VAL C 3 1430 ? 185.15380 147.48215 201.92964 1.000 89.96266 1407 VAL A C 1
ATOM 12044 O O . VAL C 3 1430 ? 184.68917 147.98677 200.90003 1.000 92.75035 1407 VAL A O 1
ATOM 12048 N N . LYS C 3 1431 ? 185.21219 146.15963 202.10182 1.000 95.03677 1408 LYS A N 1
ATOM 12049 C CA . LYS C 3 1431 ? 184.69868 145.25962 201.07537 1.000 97.24615 1408 LYS A CA 1
ATOM 12050 C C . LYS C 3 1431 ? 183.19787 145.41691 200.86788 1.000 98.30192 1408 LYS A C 1
ATOM 12051 O O . LYS C 3 1431 ? 182.69369 145.08054 199.79095 1.000 97.25956 1408 LYS A O 1
ATOM 12057 N N . GLU C 3 1432 ? 182.47582 145.91748 201.86894 1.000 99.88761 1409 GLU A N 1
ATOM 12058 C CA . GLU C 3 1432 ? 181.04187 146.14968 201.75479 1.000 96.97269 1409 GLU A CA 1
ATOM 12059 C C . GLU C 3 1432 ? 180.70288 147.50670 201.15196 1.000 97.83278 1409 GLU A C 1
ATOM 12060 O O . GLU C 3 1432 ? 179.51757 147.80140 200.96505 1.000 98.48756 1409 GLU A O 1
ATOM 12066 N N . ASP C 3 1433 ? 181.70001 148.33576 200.85452 1.000 99.62257 1410 ASP A N 1
ATOM 12067 C CA . ASP C 3 1433 ? 181.43818 149.65452 200.29569 1.000 99.63394 1410 ASP A CA 1
ATOM 12068 C C . ASP C 3 1433 ? 180.85173 149.53846 198.89448 1.000 100.76446 1410 ASP A C 1
ATOM 12069 O O . ASP C 3 1433 ? 181.27652 148.70392 198.09103 1.000 99.59979 1410 ASP A O 1
ATOM 12074 N N . THR C 3 1434 ? 179.86616 150.38393 198.60573 1.000 94.88854 1411 THR A N 1
ATOM 12075 C CA . THR C 3 1434 ? 179.18408 150.40994 197.31734 1.000 93.97740 1411 THR A CA 1
ATOM 12076 C C . THR C 3 1434 ? 179.02668 151.84061 196.82663 1.000 94.26616 1411 THR A C 1
ATOM 12077 O O . THR C 3 1434 ? 177.99461 152.21531 196.26318 1.000 97.62122 1411 THR A O 1
ATOM 12081 N N . SER C 3 1435 ? 180.05357 152.66546 197.04236 1.000 88.01378 1412 SER A N 1
ATOM 12082 C CA . SER C 3 1435 ? 179.97382 154.06877 196.65014 1.000 87.24572 1412 SER A CA 1
ATOM 12083 C C . SER C 3 1435 ? 179.87710 154.22553 195.13734 1.000 86.54053 1412 SER A C 1
ATOM 12084 O O . SER C 3 1435 ? 179.09537 155.04648 194.64419 1.000 89.56340 1412 SER A O 1
ATOM 12087 N N . ALA C 3 1436 ? 180.66384 153.45277 194.38517 1.000 77.92511 1413 ALA A N 1
ATOM 12088 C CA . ALA C 3 1436 ? 180.69544 153.61737 192.93477 1.000 78.78089 1413 ALA A CA 1
ATOM 12089 C C . ALA C 3 1436 ? 179.34544 153.28739 192.31082 1.000 80.55102 1413 ALA A C 1
ATOM 12090 O O . ALA C 3 1436 ? 178.82502 154.05017 191.48717 1.000 83.25197 1413 ALA A O 1
ATOM 12092 N N . ILE C 3 1437 ? 178.75694 152.15381 192.69923 1.000 86.29994 1414 ILE A N 1
ATOM 12093 C CA . ILE C 3 1437 ? 177.46251 151.77487 192.14457 1.000 86.53123 1414 ILE A CA 1
ATOM 12094 C C . ILE C 3 1437 ? 176.37757 152.74228 192.60307 1.000 84.57432 1414 ILE A C 1
ATOM 12095 O O . ILE C 3 1437 ? 175.45040 153.04610 191.84372 1.000 87.70072 1414 ILE A O 1
ATOM 12100 N N . ASP C 3 1438 ? 176.47915 153.26014 193.83086 1.000 83.22017 1415 ASP A N 1
ATOM 12101 C CA . ASP C 3 1438 ? 175.49194 154.22309 194.30648 1.000 83.64116 1415 ASP A CA 1
ATOM 12102 C C . ASP C 3 1438 ? 175.54497 155.51403 193.49976 1.000 85.92026 1415 ASP A C 1
ATOM 12103 O O . ASP C 3 1438 ? 174.50199 156.04791 193.10601 1.000 87.18718 1415 ASP A O 1
ATOM 12108 N N . THR C 3 1439 ? 176.74922 156.02751 193.23618 1.000 80.06583 1416 THR A N 1
ATOM 12109 C CA . THR C 3 1439 ? 176.86771 157.23934 192.43103 1.000 78.26966 1416 THR A CA 1
ATOM 12110 C C . THR C 3 1439 ? 176.42597 156.99453 190.99478 1.000 77.22699 1416 THR A C 1
ATOM 12111 O O . THR C 3 1439 ? 175.79816 157.86391 190.37803 1.000 81.99794 1416 THR A O 1
ATOM 12115 N N . LYS C 3 1440 ? 176.74547 155.82110 190.44202 1.000 80.11102 1417 LYS A N 1
ATOM 12116 C CA . LYS C 3 1440 ? 176.28304 155.50073 189.09618 1.000 79.94396 1417 LYS A CA 1
ATOM 12117 C C . LYS C 3 1440 ? 174.76270 155.48159 189.03161 1.000 81.75213 1417 LYS A C 1
ATOM 12118 O O . LYS C 3 1440 ? 174.16694 156.04095 188.10526 1.000 84.56968 1417 LYS A O 1
ATOM 12124 N N . LYS C 3 1441 ? 174.11762 154.85568 190.01791 1.000 81.42519 1418 LYS A N 1
ATOM 12125 C CA . LYS C 3 1441 ? 172.65994 154.83203 190.05622 1.000 80.10864 1418 LYS A CA 1
ATOM 12126 C C . LYS C 3 1441 ? 172.08873 156.23450 190.21765 1.000 81.47351 1418 LYS A C 1
ATOM 12127 O O . LYS C 3 1441 ? 171.08147 156.57910 189.58874 1.000 81.66515 1418 LYS A O 1
ATOM 12133 N N . SER C 3 1442 ? 172.71558 157.05597 191.06295 1.000 74.75346 1419 SER A N 1
ATOM 12134 C CA . SER C 3 1442 ? 172.20708 158.40182 191.30467 1.000 72.97968 1419 SER A CA 1
ATOM 12135 C C . SER C 3 1442 ? 172.30423 159.27162 190.05716 1.000 73.53009 1419 SER A C 1
ATOM 12136 O O . SER C 3 1442 ? 171.37340 160.02352 189.74796 1.000 76.44219 1419 SER A O 1
ATOM 12139 N N . ILE C 3 1443 ? 173.41596 159.18562 189.32571 1.000 66.78534 1420 ILE A N 1
ATOM 12140 C CA . ILE C 3 1443 ? 173.58343 160.02159 188.13909 1.000 62.97339 1420 ILE A CA 1
ATOM 12141 C C . ILE C 3 1443 ? 172.71794 159.50054 186.99805 1.000 67.24156 1420 ILE A C 1
ATOM 12142 O O . ILE C 3 1443 ? 171.83215 160.20128 186.49590 1.000 72.81100 1420 ILE A O 1
ATOM 12147 N N . PHE C 3 1444 ? 172.96332 158.26304 186.57185 1.000 75.85761 1421 PHE A N 1
ATOM 12148 C CA . PHE C 3 1444 ? 172.15856 157.61453 185.53816 1.000 75.14468 1421 PHE A CA 1
ATOM 12149 C C . PHE C 3 1444 ? 171.87019 156.17784 185.95527 1.000 75.87240 1421 PHE A C 1
ATOM 12150 O O . PHE C 3 1444 ? 172.76774 155.33148 185.95522 1.000 81.90613 1421 PHE A O 1
ATOM 12158 N N . GLY C 3 1445 ? 170.61442 155.90325 186.29303 1.000 87.37851 1422 GLY A N 1
ATOM 12159 C CA . GLY C 3 1445 ? 170.22154 154.62095 186.83535 1.000 91.22822 1422 GLY A CA 1
ATOM 12160 C C . GLY C 3 1445 ? 170.37822 153.48351 185.83849 1.000 93.33976 1422 GLY A C 1
ATOM 12161 O O . GLY C 3 1445 ? 170.99752 153.60413 184.78064 1.000 94.30225 1422 GLY A O 1
ATOM 12162 N N . THR C 3 1446 ? 169.77540 152.34802 186.19242 1.000 101.88390 1423 THR A N 1
ATOM 12163 C CA . THR C 3 1446 ? 169.95425 151.13476 185.40376 1.000 102.64630 1423 THR A CA 1
ATOM 12164 C C . THR C 3 1446 ? 169.05310 151.12097 184.17517 1.000 103.40371 1423 THR A C 1
ATOM 12165 O O . THR C 3 1446 ? 168.42735 150.10289 183.86353 1.000 104.73662 1423 THR A O 1
AT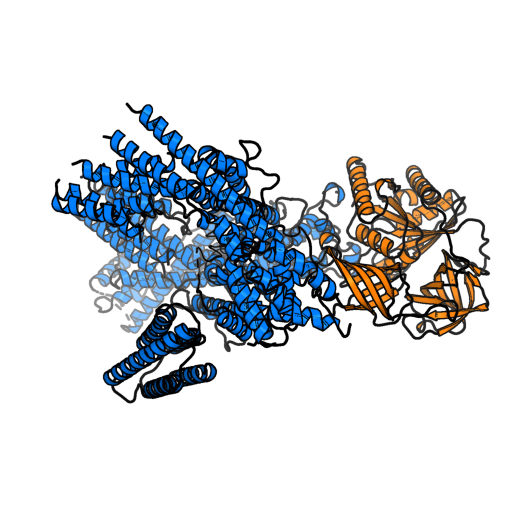OM 12169 N N . GLU C 3 1447 ? 168.99537 152.24711 183.46524 1.000 96.03682 1424 GLU A N 1
ATOM 12170 C CA . GLU C 3 1447 ? 168.33481 152.28138 182.16630 1.000 95.28680 1424 GLU A CA 1
ATOM 12171 C C . GLU C 3 1447 ? 169.08772 153.15775 181.17263 1.000 95.19679 1424 GLU A C 1
ATOM 12172 O O . GLU C 3 1447 ? 168.51131 153.51839 180.13874 1.000 98.20604 1424 GLU A O 1
ATOM 12174 N N . HIS C 3 1448 ? 170.34233 153.51855 181.45028 1.000 92.01094 1425 HIS A N 1
ATOM 12175 C CA . HIS C 3 1448 ? 171.02191 154.54222 180.66369 1.000 94.51225 1425 HIS A CA 1
ATOM 12176 C C . HIS C 3 1448 ? 171.27906 154.08624 179.23205 1.000 97.12375 1425 HIS A C 1
ATOM 12177 O O . HIS C 3 1448 ? 171.11812 154.87117 178.29098 1.000 98.19532 1425 HIS A O 1
ATOM 12184 N N . GLU C 3 1449 ? 171.68989 152.83007 179.04511 1.000 99.16239 1426 GLU A N 1
ATOM 12185 C CA . GLU C 3 1449 ? 172.03811 152.35845 177.70723 1.000 99.99595 1426 GLU A CA 1
ATOM 12186 C C . GLU C 3 1449 ? 170.82099 152.35074 176.78910 1.000 100.67526 1426 GLU A C 1
ATOM 12187 O O . GLU C 3 1449 ? 170.88350 152.82864 175.64871 1.000 98.98125 1426 GLU A O 1
ATOM 12189 N N . GLN C 3 1450 ? 169.69982 151.81032 177.27319 1.000 102.01960 1427 GLN A N 1
ATOM 12190 C CA . GLN C 3 1450 ? 168.48594 151.77754 176.46437 1.000 101.78024 1427 GLN A CA 1
ATOM 12191 C C . GLN C 3 1450 ? 167.99647 153.18494 176.15117 1.000 102.31844 1427 GLN A C 1
ATOM 12192 O O . GLN C 3 1450 ? 167.58503 153.47223 175.01850 1.000 104.14129 1427 GLN A O 1
ATOM 12194 N N . PHE C 3 1451 ? 168.03344 154.07726 177.14383 1.000 96.12752 1428 PHE A N 1
ATOM 12195 C CA . PHE C 3 1451 ? 167.59782 155.44849 176.91123 1.000 96.39723 1428 PHE A CA 1
ATOM 12196 C C . PHE C 3 1451 ? 168.47747 156.13283 175.87518 1.000 96.31665 1428 PHE A C 1
ATOM 12197 O O . PHE C 3 1451 ? 167.97334 156.84047 175.00065 1.000 96.87160 1428 PHE A O 1
ATOM 12205 N N . SER C 3 1452 ? 169.79460 155.93242 175.95203 1.000 100.39064 1429 SER A N 1
ATOM 12206 C CA . SER C 3 1452 ? 170.68543 156.52702 174.96026 1.000 101.75397 1429 SER A CA 1
ATOM 12207 C C . SER C 3 1452 ? 170.40581 155.97687 173.56729 1.000 101.71191 1429 SER A C 1
ATOM 12208 O O . SER C 3 1452 ? 170.37797 156.73191 172.58498 1.000 101.24997 1429 SER A O 1
ATOM 12211 N N . THR C 3 1453 ? 170.19559 154.66067 173.46305 1.000 109.41646 1430 THR A N 1
ATOM 12212 C CA . THR C 3 1453 ? 169.95368 154.05246 172.15814 1.000 110.56661 1430 THR A CA 1
ATOM 12213 C C . THR C 3 1453 ? 168.66318 154.56748 171.53377 1.000 110.47629 1430 THR A C 1
ATOM 12214 O O . THR C 3 1453 ? 168.61494 154.83369 170.32752 1.000 108.85070 1430 THR A O 1
ATOM 12218 N N . LEU C 3 1454 ? 167.60310 154.70879 172.33171 1.000 109.86389 1431 LEU A N 1
ATOM 12219 C CA . LEU C 3 1454 ? 166.35076 155.22594 171.78796 1.000 109.52354 1431 LEU A CA 1
ATOM 12220 C C . LEU C 3 1454 ? 166.30174 156.74860 171.74028 1.000 110.70197 1431 LEU A C 1
ATOM 12221 O O . LEU C 3 1454 ? 165.35121 157.30194 171.17733 1.000 111.15498 1431 LEU A O 1
ATOM 12226 N N . TYR C 3 1455 ? 167.29110 157.43346 172.31213 1.000 108.76748 1432 TYR A N 1
ATOM 12227 C CA . TYR C 3 1455 ? 167.33287 158.88899 172.30742 1.000 107.27913 1432 TYR A CA 1
ATOM 12228 C C . TYR C 3 1455 ? 168.17409 159.44917 171.17249 1.000 108.78843 1432 TYR A C 1
ATOM 12229 O O . TYR C 3 1455 ? 167.87916 160.54409 170.67901 1.000 110.87639 1432 TYR A O 1
ATOM 12238 N N . GLN C 3 1456 ? 169.22027 158.73423 170.75953 1.000 112.77299 1433 GLN A N 1
ATOM 12239 C CA . GLN C 3 1456 ? 170.04468 159.19270 169.64117 1.000 112.79201 1433 GLN A CA 1
ATOM 12240 C C . GLN C 3 1456 ? 169.23948 159.49261 168.37974 1.000 112.88151 1433 GLN A C 1
ATOM 12241 O O . GLN C 3 1456 ? 169.48016 160.54340 167.76148 1.000 111.49568 1433 GLN A O 1
ATOM 12243 N N . PRO C 3 1457 ? 168.29789 158.64458 167.93685 1.000 117.41960 1434 PRO A N 1
ATOM 12244 C CA . PRO C 3 1457 ? 167.45903 159.04667 166.79373 1.000 117.31467 1434 PRO A CA 1
ATOM 12245 C C . PRO C 3 1457 ? 166.66430 160.31471 167.04695 1.000 116.00208 1434 PRO A C 1
ATOM 12246 O O . PRO C 3 1457 ? 166.49710 161.12615 166.13042 1.000 116.32211 1434 PRO A O 1
ATOM 12250 N N . TYR C 3 1458 ? 166.16496 160.51060 168.26919 1.000 110.83599 1435 TYR A N 1
ATOM 12251 C CA . TYR C 3 1458 ? 165.43582 161.73710 168.57772 1.000 110.83823 1435 TYR A CA 1
ATOM 12252 C C . TYR C 3 1458 ? 166.34997 162.95456 168.51258 1.000 111.56501 1435 TYR A C 1
ATOM 12253 O O . TYR C 3 1458 ? 165.95317 164.01193 168.00613 1.000 113.01234 1435 TYR A O 1
ATOM 12262 N N . ALA C 3 1459 ? 167.57811 162.82424 169.01983 1.000 116.31481 1436 ALA A N 1
ATOM 12263 C CA . ALA C 3 1459 ? 168.53542 163.92077 168.92707 1.000 118.07879 1436 ALA A CA 1
ATOM 12264 C C . ALA C 3 1459 ? 168.86072 164.24047 167.47470 1.000 119.55479 1436 ALA A C 1
ATOM 12265 O O . ALA C 3 1459 ? 169.00288 165.41221 167.10560 1.000 1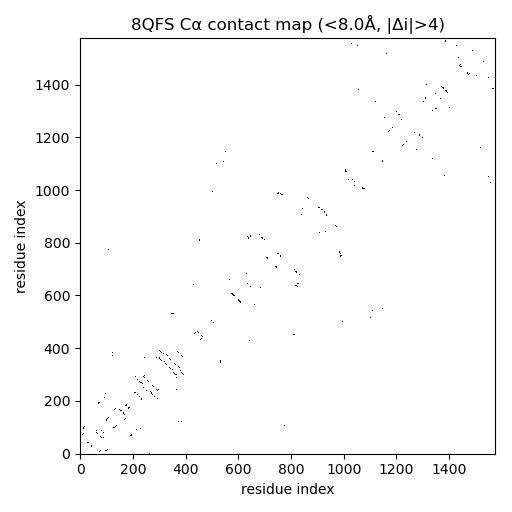18.48041 1436 ALA A O 1
ATOM 12267 N N . SER C 3 1460 ? 168.99069 163.20922 166.63605 1.000 121.09938 1437 SER A N 1
ATOM 12268 C CA . SER C 3 1460 ? 169.19321 163.44442 165.20953 1.000 120.08628 1437 SER A CA 1
ATOM 12269 C C . SER C 3 1460 ? 167.99006 164.14777 164.59182 1.000 119.60834 1437 SER A C 1
ATOM 12270 O O . SER C 3 1460 ? 168.14628 165.05299 163.76385 1.000 119.67973 1437 SER A O 1
ATOM 12273 N N . LEU C 3 1461 ? 166.77984 163.74087 164.98285 1.000 114.50133 1438 LEU A N 1
ATOM 12274 C CA . LEU C 3 1461 ? 165.56954 164.37569 164.47153 1.000 114.87994 1438 LEU A CA 1
ATOM 12275 C C . LEU C 3 1461 ? 165.46056 165.82596 164.92129 1.000 114.67641 1438 LEU A C 1
ATOM 12276 O O . LEU C 3 1461 ? 164.79703 166.63028 164.25696 1.000 114.49620 1438 LEU A O 1
ATOM 12281 N N . ARG C 3 1462 ? 166.09069 166.17428 166.04567 1.000 118.90774 1439 ARG A N 1
ATOM 12282 C CA . ARG C 3 1462 ? 166.06839 167.56018 166.50333 1.000 120.18176 1439 ARG A CA 1
ATOM 12283 C C . ARG C 3 1462 ? 166.73966 168.48461 165.49468 1.000 120.64548 1439 ARG A C 1
ATOM 12284 O O . ARG C 3 1462 ? 166.25233 169.59097 165.23427 1.000 119.79707 1439 ARG A O 1
ATOM 12286 N N . HIS C 3 1463 ? 167.85494 168.05021 164.91709 1.000 117.41559 1440 HIS A N 1
ATOM 12287 C CA . HIS C 3 1463 ? 168.55766 168.84340 163.91554 1.000 117.16927 1440 HIS A CA 1
ATOM 12288 C C . HIS C 3 1463 ? 167.94872 168.64125 162.53135 1.000 117.29964 1440 HIS A C 1
ATOM 12289 O O . HIS C 3 1463 ? 166.75721 168.87320 162.32566 1.000 116.09166 1440 HIS A O 1
ATOM 12291 N N . LEU C 3 1521 ? 158.08804 166.90479 158.52632 1.000 111.14153 1498 LEU A N 1
ATOM 12292 C CA . LEU C 3 1521 ? 158.11240 168.26230 159.05742 1.000 113.01822 1498 LEU A CA 1
ATOM 12293 C C . LEU C 3 1521 ? 156.88408 168.53450 159.91890 1.000 113.28533 1498 LEU A C 1
ATOM 12294 O O . LEU C 3 1521 ? 156.99858 168.77372 161.12103 1.000 112.39002 1498 LEU A O 1
ATOM 12296 N N . HIS C 3 1522 ? 155.70665 168.50350 159.29006 1.000 116.27767 1499 HIS A N 1
ATOM 12297 C CA . HIS C 3 1522 ? 154.46703 168.71971 160.02948 1.000 115.56017 1499 HIS A CA 1
ATOM 12298 C C . HIS C 3 1522 ? 154.22799 167.60831 161.04363 1.000 115.40457 1499 HIS A C 1
ATOM 12299 O O . HIS C 3 1522 ? 153.78854 167.86833 162.16994 1.000 113.87548 1499 HIS A O 1
ATOM 12301 N N . ALA C 3 1523 ? 154.51238 166.36518 160.66418 1.000 119.72897 1500 ALA A N 1
ATOM 12302 C CA . ALA C 3 1523 ? 154.33259 165.21865 161.54340 1.000 120.48762 1500 ALA A CA 1
ATOM 12303 C C . ALA C 3 1523 ? 155.56831 164.91352 162.37857 1.000 121.60227 1500 ALA A C 1
ATOM 12304 O O . ALA C 3 1523 ? 155.56835 163.92482 163.11928 1.000 120.22694 1500 ALA A O 1
ATOM 12306 N N . ILE C 3 1524 ? 156.61860 165.73011 162.27213 1.000 123.63276 1501 ILE A N 1
ATOM 12307 C CA . ILE C 3 1524 ? 157.81675 165.51173 163.07609 1.000 121.96346 1501 ILE A CA 1
ATOM 12308 C C . ILE C 3 1524 ? 157.51187 165.70873 164.55531 1.000 121.72423 1501 ILE A C 1
ATOM 12309 O O . ILE C 3 1524 ? 158.07298 165.02029 165.41532 1.000 120.79123 1501 ILE A O 1
ATOM 12311 N N . ASP C 3 1525 ? 156.62485 166.65288 164.87751 1.000 123.07192 1502 ASP A N 1
ATOM 12312 C CA . ASP C 3 1525 ? 156.27002 166.89982 166.27001 1.000 123.16082 1502 ASP A CA 1
ATOM 12313 C C . ASP C 3 1525 ? 155.47603 165.75327 166.88316 1.000 124.16236 1502 ASP A C 1
ATOM 12314 O O . ASP C 3 1525 ? 155.38935 165.66640 168.11291 1.000 123.79276 1502 ASP A O 1
ATOM 12316 N N . ARG C 3 1526 ? 154.89550 164.87595 166.06113 1.000 125.22539 1503 ARG A N 1
ATOM 12317 C CA . ARG C 3 1526 ? 154.13704 163.74985 166.59763 1.000 124.99291 1503 ARG A CA 1
ATOM 12318 C C . ARG C 3 1526 ? 155.03520 162.81382 167.39818 1.000 126.01901 1503 ARG A C 1
ATOM 12319 O O . ARG C 3 1526 ? 154.68362 162.39312 168.50729 1.000 124.44201 1503 ARG A O 1
ATOM 12321 N N . VAL C 3 1527 ? 156.20816 162.48135 166.85289 1.000 125.76701 1504 VAL A N 1
ATOM 12322 C CA . VAL C 3 1527 ? 157.13195 161.61784 167.58071 1.000 124.79559 1504 VAL A CA 1
ATOM 12323 C C . VAL C 3 1527 ? 157.67904 162.33251 168.81079 1.000 124.30239 1504 VAL A C 1
ATOM 12324 O O . VAL C 3 1527 ? 157.91213 161.70151 169.84774 1.000 124.66078 1504 VAL A O 1
ATOM 12328 N N . PHE C 3 1528 ? 157.87808 163.65112 168.73060 1.000 118.18838 1505 PHE A N 1
ATOM 12329 C CA . PHE C 3 1528 ? 158.32440 164.40148 169.89985 1.000 117.47021 1505 PHE A CA 1
ATOM 12330 C C . PHE C 3 1528 ? 157.29135 164.33516 171.01692 1.000 118.91057 1505 PHE A C 1
ATOM 12331 O O . PHE C 3 1528 ? 157.64351 164.20485 172.19489 1.000 119.60982 1505 PHE A O 1
ATOM 12339 N N . GLU C 3 1529 ? 156.00858 164.43024 170.66453 1.000 120.68710 1506 GLU A N 1
ATOM 12340 C CA . GLU C 3 1529 ? 154.95636 164.35194 171.67230 1.000 120.27039 1506 GLU A CA 1
ATOM 12341 C C . GLU C 3 1529 ? 154.80731 162.93539 172.21683 1.000 121.19285 1506 GLU A C 1
ATOM 12342 O O . GLU C 3 1529 ? 154.52280 162.74999 173.40577 1.000 120.99898 1506 GLU A O 1
ATOM 12344 N N . GLU C 3 1530 ? 154.99237 161.92547 171.36849 1.000 119.86836 1507 GLU A N 1
ATOM 12345 C CA . GLU C 3 1530 ? 154.76824 160.53935 171.76128 1.000 118.90038 1507 GLU A CA 1
ATOM 12346 C C . GLU C 3 1530 ? 156.00398 159.86107 172.34289 1.000 119.88358 1507 GLU A C 1
ATOM 12347 O O . GLU C 3 1530 ? 155.91432 158.69838 172.75070 1.000 119.96128 1507 GLU A O 1
ATOM 12349 N N . ARG C 3 1531 ? 157.15061 160.54606 172.38184 1.000 115.55478 1508 ARG A N 1
ATOM 12350 C CA . ARG C 3 1531 ? 158.36232 159.92963 172.91548 1.000 114.93524 1508 ARG A CA 1
ATOM 12351 C C . ARG C 3 1531 ? 158.21563 159.53670 174.38028 1.000 113.89607 1508 ARG A C 1
ATOM 12352 O O . ARG C 3 1531 ? 158.89435 158.61237 174.84205 1.000 114.71137 1508 ARG A O 1
ATOM 12360 N N . HIS C 3 1532 ? 157.34346 160.21606 175.12671 1.000 115.83875 1509 HIS A N 1
ATOM 12361 C CA . HIS C 3 1532 ? 157.22646 159.94330 176.55357 1.000 117.32605 1509 HIS A CA 1
ATOM 12362 C C . HIS C 3 1532 ? 156.55014 158.61246 176.85167 1.000 117.44111 1509 HIS A C 1
ATOM 12363 O O . HIS C 3 1532 ? 156.60080 158.15831 177.99958 1.000 117.31041 1509 HIS A O 1
ATOM 12370 N N . LYS C 3 1533 ? 155.92444 157.98060 175.86108 1.000 116.78866 1510 LYS A N 1
ATOM 12371 C CA . LYS C 3 1533 ? 155.33257 156.66379 176.04646 1.000 117.07059 1510 LYS A CA 1
ATOM 12372 C C . LYS C 3 1533 ? 156.31057 155.52993 175.77110 1.000 116.46898 1510 LYS A C 1
ATOM 12373 O O . LYS C 3 1533 ? 155.98267 154.37024 176.04409 1.000 116.47179 1510 LYS A O 1
ATOM 12375 N N . ILE C 3 1534 ? 157.49444 155.83266 175.24136 1.000 111.82794 1511 ILE A N 1
ATOM 12376 C CA . ILE C 3 1534 ? 158.48594 154.80316 174.94290 1.000 112.95507 1511 ILE A CA 1
ATOM 12377 C C . ILE C 3 1534 ? 159.86674 155.11672 175.49364 1.000 114.33317 1511 ILE A C 1
ATOM 12378 O O . ILE C 3 1534 ? 160.70470 154.20191 175.59713 1.000 114.19351 1511 ILE A O 1
ATOM 12383 N N . ASN C 3 1535 ? 160.16839 156.36003 175.85799 1.000 108.05566 1512 ASN A N 1
ATOM 12384 C CA . ASN C 3 1535 ? 161.49444 156.76542 176.31426 1.000 103.46523 1512 ASN A CA 1
ATOM 12385 C C . ASN C 3 1535 ? 161.39000 157.61977 177.56944 1.000 104.29336 1512 ASN A C 1
ATOM 12386 O O . ASN C 3 1535 ? 161.98298 158.69538 177.67143 1.000 105.78207 1512 ASN A O 1
ATOM 12391 N N . LYS C 3 1536 ? 160.62180 157.15260 178.54250 1.000 104.26547 1513 LYS A N 1
ATOM 12392 C CA . LYS C 3 1536 ? 160.45064 157.90131 179.78257 1.000 103.96970 1513 LYS A CA 1
ATOM 12393 C C . LYS C 3 1536 ? 161.75241 157.90543 180.57374 1.000 105.61565 1513 LYS A C 1
ATOM 12394 O O . LYS C 3 1536 ? 162.26154 156.83005 180.91603 1.000 107.19516 1513 LYS A O 1
ATOM 12396 N N . PRO C 3 1537 ? 162.32543 159.06801 180.87691 1.000 95.22360 1514 PRO A N 1
ATOM 12397 C CA . PRO C 3 1537 ? 163.56327 159.09681 181.66189 1.000 91.45709 1514 PRO A CA 1
ATOM 12398 C C . PRO C 3 1537 ? 163.32633 158.66675 183.09982 1.000 93.12975 1514 PRO A C 1
ATOM 12399 O O . PRO C 3 1537 ? 162.23735 158.83203 183.65460 1.000 93.32167 1514 PRO A O 1
ATOM 12403 N N . SER C 3 1538 ? 164.37446 158.10658 183.70472 1.000 93.49219 1515 SER A N 1
ATOM 12404 C CA . SER C 3 1538 ? 164.31794 157.65670 185.08652 1.000 93.94624 1515 SER A CA 1
ATOM 12405 C C . SER C 3 1538 ? 165.44950 158.19994 185.94733 1.000 92.77181 1515 SER A C 1
ATOM 12406 O O . SER C 3 1538 ? 165.45755 157.94800 187.15695 1.000 92.38500 1515 SER A O 1
ATOM 12409 N N . SER C 3 1539 ? 166.39439 158.92701 185.37074 1.000 82.75134 1516 SER A N 1
ATOM 12410 C CA . SER C 3 1539 ? 167.55379 159.44765 186.07451 1.000 81.86196 1516 SER A CA 1
ATOM 12411 C C . SER C 3 1539 ? 167.75146 160.91034 185.71635 1.000 81.74021 1516 SER A C 1
ATOM 12412 O O . SER C 3 1539 ? 167.31651 161.35942 184.65061 1.000 84.16297 1516 SER A O 1
ATOM 12415 N N . PRO C 3 1540 ? 168.40502 161.68515 186.59024 1.000 69.69087 1517 PRO A N 1
ATOM 12416 C CA . PRO C 3 1540 ? 168.56611 163.12274 186.30740 1.000 68.00304 1517 PRO A CA 1
ATOM 12417 C C . PRO C 3 1540 ? 169.26656 163.41788 184.99282 1.000 68.03427 1517 PRO A C 1
ATOM 12418 O O . PRO C 3 1540 ? 168.91809 164.39825 184.32558 1.000 75.84598 1517 PRO A O 1
ATOM 12422 N N . PHE C 3 1541 ? 170.24785 162.60534 184.59666 1.000 64.76537 1518 PHE A N 1
ATOM 12423 C CA . PHE C 3 1541 ? 170.92268 162.85165 183.32591 1.000 69.40495 1518 PHE A CA 1
ATOM 12424 C C . PHE C 3 1541 ? 169.98580 162.61531 182.14612 1.000 76.29963 1518 PHE A C 1
ATOM 12425 O O . PHE C 3 1541 ? 169.95971 163.40670 181.19484 1.000 78.61786 1518 PHE A O 1
ATOM 12433 N N . ASP C 3 1542 ? 169.19994 161.53796 182.19259 1.000 84.24202 1519 ASP A N 1
ATOM 12434 C CA . ASP C 3 1542 ? 168.24239 161.28259 181.12160 1.000 82.89180 1519 ASP A CA 1
ATOM 12435 C C . ASP C 3 1542 ? 167.12445 162.31796 181.12208 1.000 81.69409 1519 ASP A C 1
ATOM 12436 O O . ASP C 3 1542 ? 166.63487 162.71203 180.05703 1.000 87.68252 1519 ASP A O 1
ATOM 12441 N N . LYS C 3 1543 ? 166.71011 162.77489 182.30565 1.000 71.98386 1520 LYS A N 1
ATOM 12442 C CA . LYS C 3 1543 ? 165.72924 163.85278 182.37306 1.000 71.63541 1520 LYS A CA 1
ATOM 12443 C C . LYS C 3 1543 ? 166.28091 165.13367 181.76149 1.000 73.89592 1520 LYS A C 1
ATOM 12444 O O . LYS C 3 1543 ? 165.55581 165.86887 181.08355 1.000 78.67313 1520 LYS A O 1
ATOM 12450 N N . LEU C 3 1544 ? 167.56344 165.42004 181.99291 1.000 72.37289 1521 LEU A N 1
ATOM 12451 C CA . LEU C 3 1544 ? 168.18426 166.58646 181.37416 1.000 72.19411 1521 LEU A CA 1
ATOM 12452 C C . LEU C 3 1544 ? 168.26021 166.43475 179.86056 1.000 74.71958 1521 LEU A C 1
ATOM 12453 O O . LEU C 3 1544 ? 168.07132 167.40872 179.12336 1.000 81.02550 1521 LEU A O 1
ATOM 12458 N N . ARG C 3 1545 ? 168.55274 165.22493 179.37909 1.000 81.80719 1522 ARG A N 1
ATOM 12459 C CA . ARG C 3 1545 ? 168.53842 164.98746 177.93780 1.000 84.27756 1522 ARG A CA 1
ATOM 12460 C C . ARG C 3 1545 ? 167.14816 165.22035 177.35686 1.000 86.08226 1522 ARG A C 1
ATOM 12461 O O . ARG C 3 1545 ? 167.00324 165.82614 176.28826 1.000 84.70801 1522 ARG A O 1
ATOM 12469 N N . ASP C 3 1546 ? 166.11195 164.74871 178.05194 1.000 88.89672 1523 ASP A N 1
ATOM 12470 C CA . ASP C 3 1546 ? 164.74369 164.98406 177.60004 1.000 88.49617 1523 ASP A CA 1
ATOM 12471 C C . ASP C 3 1546 ? 164.41003 166.47245 177.60160 1.000 90.60273 1523 ASP A C 1
ATOM 12472 O O . ASP C 3 1546 ? 163.73737 166.96909 176.68989 1.000 93.10180 1523 ASP A O 1
ATOM 12477 N N . LEU C 3 1547 ? 164.86182 167.19745 178.62648 1.000 79.99245 1524 LEU A N 1
ATOM 12478 C CA . LEU C 3 1547 ? 164.63284 168.63787 178.67790 1.000 78.80137 1524 LEU A CA 1
ATOM 12479 C C . LEU C 3 1547 ? 165.32350 169.34666 177.52005 1.000 78.33475 1524 LEU A C 1
ATOM 12480 O O . LEU C 3 1547 ? 164.76707 170.28136 176.93249 1.000 83.43214 1524 LEU A O 1
ATOM 12485 N N . TYR C 3 1548 ? 166.54409 168.92288 177.18700 1.000 77.78613 1525 TYR A N 1
ATOM 12486 C CA . TYR C 3 1548 ? 167.21956 169.46038 176.01045 1.000 77.72770 1525 TYR A CA 1
ATOM 12487 C C . TYR C 3 1548 ? 166.44364 169.14111 174.74092 1.000 81.79496 1525 TYR A C 1
ATOM 12488 O O . TYR C 3 1548 ? 166.39672 169.95379 173.81000 1.000 84.19622 1525 TYR A O 1
ATOM 12497 N N . LEU C 3 1549 ? 165.83959 167.95321 174.68172 1.000 92.88241 1526 LEU A N 1
ATOM 12498 C CA . LEU C 3 1549 ? 164.97845 167.61600 173.55281 1.000 94.60533 1526 LEU A CA 1
ATOM 12499 C C . LEU C 3 1549 ? 163.79854 168.57436 173.45934 1.000 92.10840 1526 LEU A C 1
ATOM 12500 O O . LEU C 3 1549 ? 163.40469 168.98131 172.36002 1.000 92.44399 1526 LEU A O 1
ATOM 12505 N N . ASP C 3 1550 ? 163.21450 168.93482 174.60458 1.000 93.98724 1527 ASP A N 1
ATOM 12506 C CA . ASP C 3 1550 ? 162.11591 169.89694 174.61178 1.000 94.21389 1527 ASP A CA 1
ATOM 12507 C C . ASP C 3 1550 ? 162.54866 171.22620 174.00357 1.000 96.03094 1527 ASP A C 1
ATOM 12508 O O . ASP C 3 1550 ? 161.88241 171.76102 173.11000 1.000 96.58078 1527 ASP A O 1
ATOM 12513 N N . GLY C 3 1551 ? 163.66773 171.77470 174.47749 1.000 93.02588 1528 GLY A N 1
ATOM 12514 C CA . GLY C 3 1551 ? 164.25490 172.96826 173.90429 1.000 89.38357 1528 GLY A CA 1
ATOM 12515 C C . GLY C 3 1551 ? 163.52302 174.26519 174.16606 1.000 90.51805 1528 GLY A C 1
ATOM 12516 O O . GLY C 3 1551 ? 164.10010 175.33439 173.93249 1.000 90.52050 1528 GLY A O 1
ATOM 12517 N N . ASP C 3 1552 ? 162.27880 174.22070 174.64054 1.000 87.64069 1529 ASP A N 1
ATOM 12518 C CA . ASP C 3 1552 ? 161.49545 175.43516 174.87243 1.000 87.93249 1529 ASP A CA 1
ATOM 12519 C C . ASP C 3 1552 ? 161.78688 175.97367 176.27369 1.000 87.79440 1529 ASP A C 1
ATOM 12520 O O . ASP C 3 1552 ? 160.98126 175.88087 177.20027 1.000 86.62926 1529 ASP A O 1
ATOM 12522 N N . PHE C 3 1553 ? 162.97073 176.56765 176.40811 1.000 78.57207 1530 PHE A N 1
ATOM 12523 C CA . PHE C 3 1553 ? 163.42148 177.09125 177.69123 1.000 77.84228 1530 PHE A CA 1
ATOM 12524 C C . PHE C 3 1553 ? 162.83218 178.45605 178.02090 1.000 80.38358 1530 PHE A C 1
ATOM 12525 O O . PHE C 3 1553 ? 163.15617 179.01002 179.07663 1.000 81.30244 1530 PHE A O 1
ATOM 12533 N N . GLU C 3 1554 ? 161.98667 179.01211 177.14990 1.000 82.35394 1531 GLU A N 1
ATOM 12534 C CA . GLU C 3 1554 ? 161.35600 180.29392 177.44849 1.000 82.59128 1531 GLU A CA 1
ATOM 12535 C C . GLU C 3 1554 ? 160.44191 180.18966 178.66333 1.000 83.81799 1531 GLU A C 1
ATOM 12536 O O . GLU C 3 1554 ? 160.39307 181.10486 179.49351 1.000 82.99838 1531 GLU A O 1
ATOM 12538 N N . LYS C 3 1555 ? 159.70795 179.08666 178.78183 1.000 77.95808 1532 LYS A N 1
ATOM 12539 C CA . LYS C 3 1555 ? 158.82761 178.88738 179.92332 1.000 77.22445 1532 LYS A CA 1
ATOM 12540 C C . LYS C 3 1555 ? 159.63608 178.67623 181.19913 1.000 75.16142 1532 LYS A C 1
ATOM 12541 O O . LYS C 3 1555 ? 160.74451 178.13582 181.17890 1.000 76.01197 1532 LYS A O 1
ATOM 12543 N N . GLU C 3 1556 ? 159.06943 179.12329 182.32092 1.000 77.19855 1533 GLU A N 1
ATOM 12544 C CA . GLU C 3 1556 ? 159.73919 178.99663 183.60921 1.000 77.82864 1533 GLU A CA 1
ATOM 12545 C C . GLU C 3 1556 ? 159.66022 177.58903 184.18609 1.000 79.23623 1533 GLU A C 1
ATOM 12546 O O . GLU C 3 1556 ? 160.47783 177.24178 185.04661 1.000 81.67458 1533 GLU A O 1
ATOM 12548 N N . GLU C 3 1557 ? 158.70037 176.77610 183.73838 1.000 79.66316 1534 GLU A N 1
ATOM 12549 C CA . GLU C 3 1557 ? 158.55223 175.43064 184.28561 1.000 77.60893 1534 GLU A CA 1
ATOM 12550 C C . GLU C 3 1557 ? 159.78008 174.57804 183.99053 1.000 79.40851 1534 GLU A C 1
ATOM 12551 O O . GLU C 3 1557 ? 160.34252 173.94239 184.89031 1.000 83.41909 1534 GLU A O 1
ATOM 12553 N N . ASN C 3 1558 ? 160.22469 174.56311 182.73313 1.000 75.50782 1535 ASN A N 1
ATOM 12554 C CA . ASN C 3 1558 ? 161.41176 173.78732 182.40187 1.000 76.63172 1535 ASN A CA 1
ATOM 12555 C C . ASN C 3 1558 ? 162.68782 174.43670 182.91742 1.000 78.13837 1535 ASN A C 1
ATOM 12556 O O . ASN C 3 1558 ? 163.67048 173.72964 183.14550 1.000 81.37710 1535 ASN A O 1
ATOM 12561 N N . LYS C 3 1559 ? 162.69473 175.75375 183.13307 1.000 67.55693 1536 LYS A N 1
ATOM 12562 C CA . LYS C 3 1559 ? 163.82875 176.36931 183.81598 1.000 65.93168 1536 LYS A CA 1
ATOM 12563 C C . LYS C 3 1559 ? 163.94955 175.85351 185.24526 1.000 66.71072 1536 LYS A C 1
ATOM 12564 O O . LYS C 3 1559 ? 165.04681 175.50866 185.70200 1.000 72.95549 1536 LYS A O 1
ATOM 12570 N N . GLU C 3 1560 ? 162.82584 175.77619 185.96227 1.000 63.76410 1537 GLU A N 1
ATOM 12571 C CA . GLU C 3 1560 ? 162.84630 175.21598 187.30995 1.000 64.26319 1537 GLU A CA 1
ATOM 12572 C C . GLU C 3 1560 ? 163.21123 173.73657 187.28599 1.000 66.38129 1537 GLU A C 1
ATOM 12573 O O . GLU C 3 1560 ? 163.91592 173.24672 188.17691 1.000 69.65243 1537 GLU A O 1
ATOM 12575 N N . GLN C 3 1561 ? 162.72998 173.00544 186.27849 1.000 67.28973 1538 GLN A N 1
ATOM 12576 C CA . GLN C 3 1561 ? 163.09116 171.59668 186.15318 1.000 64.37627 1538 GLN A CA 1
ATOM 12577 C C . GLN C 3 1561 ? 164.59013 171.43077 185.93030 1.000 67.31034 1538 GLN A C 1
ATOM 12578 O O . GLN C 3 1561 ? 165.22136 170.54701 186.52378 1.000 74.83411 1538 GLN A O 1
ATOM 12584 N N . PHE C 3 1562 ? 165.17690 172.27388 185.07717 1.000 57.92180 1539 PHE A N 1
ATOM 12585 C CA . PHE C 3 1562 ? 166.62015 172.24492 184.87548 1.000 57.79097 1539 PHE A CA 1
ATOM 12586 C C . PHE C 3 1562 ? 167.35338 172.58060 186.16297 1.000 57.76319 1539 PHE A C 1
ATOM 12587 O O . PHE C 3 1562 ? 168.39752 171.99394 186.45948 1.000 62.88033 1539 PHE A O 1
ATOM 12595 N N . LEU C 3 1563 ? 166.83581 173.54168 186.92879 1.000 56.13542 1540 LEU A N 1
ATOM 12596 C CA . LEU C 3 1563 ? 167.46805 173.88093 188.19859 1.000 55.21859 1540 LEU A CA 1
ATOM 12597 C C . LEU C 3 1563 ? 167.44485 172.69897 189.16004 1.000 58.86379 1540 LEU A C 1
ATOM 12598 O O . LEU C 3 1563 ? 168.43786 172.42715 189.84113 1.000 63.45157 1540 LEU A O 1
ATOM 12603 N N . GLN C 3 1564 ? 166.32321 171.97828 189.22350 1.000 64.49880 1541 GLN A N 1
ATOM 12604 C CA . GLN C 3 1564 ? 166.25170 170.80115 190.08831 1.000 61.10875 1541 GLN A CA 1
ATOM 12605 C C . GLN C 3 1564 ? 167.21342 169.70996 189.62668 1.000 67.30614 1541 GLN A C 1
ATOM 12606 O O . GLN C 3 1564 ? 167.90476 169.08683 190.44609 1.000 72.95114 1541 GLN A O 1
ATOM 12612 N N . LEU C 3 1565 ? 167.27102 169.46278 188.31587 1.000 58.31071 1542 LEU A N 1
ATOM 12613 C CA . LEU C 3 1565 ? 168.18282 168.44673 187.79858 1.000 52.25003 1542 LEU A CA 1
ATOM 12614 C C . LEU C 3 1565 ? 169.63448 168.82074 188.06901 1.000 58.47539 1542 LEU A C 1
ATOM 12615 O O . LEU C 3 1565 ? 170.44760 167.96536 188.44001 1.000 61.74763 1542 LEU A O 1
ATOM 12620 N N . TYR C 3 1566 ? 169.97826 170.09763 187.89438 1.000 51.94827 1543 TYR A N 1
ATOM 12621 C CA . TYR C 3 1566 ? 171.32875 170.54855 188.19843 1.000 44.22208 1543 TYR A CA 1
ATOM 12622 C C . TYR C 3 1566 ? 171.62143 170.47121 189.68830 1.000 44.97241 1543 TYR A C 1
ATOM 12623 O O . TYR C 3 1566 ? 172.76040 170.20914 190.07518 1.000 54.32866 1543 TYR A O 1
ATOM 12632 N N . ALA C 3 1567 ? 170.62033 170.70379 190.53741 1.000 52.39013 1544 ALA A N 1
ATOM 12633 C CA . ALA C 3 1567 ? 170.81856 170.51352 191.96916 1.000 52.82733 1544 ALA A CA 1
ATOM 12634 C C . ALA C 3 1567 ? 171.14777 169.06217 192.27972 1.000 58.64474 1544 ALA A C 1
ATOM 12635 O O . ALA C 3 1567 ? 172.00858 168.77573 193.11980 1.000 63.22778 1544 ALA A O 1
ATOM 12637 N N . GLU C 3 1568 ? 170.46275 168.13164 191.61450 1.000 67.96111 1545 GLU A N 1
ATOM 12638 C CA . GLU C 3 1568 ? 170.77454 166.71721 191.80196 1.000 64.14506 1545 GLU A CA 1
ATOM 12639 C C . GLU C 3 1568 ? 172.17551 166.37872 191.29887 1.000 66.45439 1545 GLU A C 1
ATOM 12640 O O . GLU C 3 1568 ? 172.90155 165.61130 191.94103 1.000 69.80103 1545 GLU A O 1
ATOM 12646 N N . LEU C 3 1569 ? 172.57144 166.93717 190.15483 1.000 58.31237 1546 LEU A N 1
ATOM 12647 C CA . LEU C 3 1569 ? 173.81748 166.55797 189.49539 1.000 53.24111 1546 LEU A CA 1
ATOM 12648 C C . LEU C 3 1569 ? 175.04189 167.32943 189.98032 1.000 54.46684 1546 LEU A C 1
ATOM 12649 O O . LEU C 3 1569 ? 176.16671 166.92325 189.67094 1.000 60.56006 1546 LEU A O 1
ATOM 12654 N N . GLN C 3 1570 ? 174.85757 168.42412 190.71532 1.000 50.56899 1547 GLN A N 1
ATOM 12655 C CA . GLN C 3 1570 ? 175.98678 169.27620 191.07948 1.000 48.45001 1547 GLN A CA 1
ATOM 12656 C C . GLN C 3 1570 ? 177.02979 168.60242 191.96535 1.000 53.52129 1547 GLN A C 1
ATOM 12657 O O . GLN C 3 1570 ? 178.22901 168.81845 191.71778 1.000 59.05139 1547 GLN A O 1
ATOM 12663 N N . PRO C 3 1571 ? 176.67936 167.82983 193.00140 1.000 47.57265 1548 PRO A N 1
ATOM 12664 C CA . PRO C 3 1571 ? 177.73150 167.22825 193.83897 1.000 48.77416 1548 PRO A CA 1
ATOM 12665 C C . PRO C 3 1571 ? 178.68592 166.33193 193.07108 1.000 55.48875 1548 PRO A C 1
ATOM 12666 O O . PRO C 3 1571 ? 179.81953 166.13063 193.52284 1.000 59.15567 1548 PRO A O 1
ATOM 12670 N N . HIS C 3 1572 ? 178.27010 165.78671 191.93031 1.000 52.03168 1549 HIS A N 1
ATOM 12671 C CA . HIS C 3 1572 ? 179.16860 165.00364 191.09390 1.000 47.85830 1549 HIS A CA 1
ATOM 12672 C C . HIS C 3 1572 ? 179.86083 165.84424 190.03141 1.000 50.11350 1549 HIS A C 1
ATOM 12673 O O . HIS C 3 1572 ? 181.01852 165.57233 189.69558 1.000 61.46729 1549 HIS A O 1
ATOM 12680 N N . LEU C 3 1573 ? 179.17976 166.85778 189.49296 1.000 45.89829 1550 LEU A N 1
ATOM 12681 C CA . LEU C 3 1573 ? 179.79436 167.70299 188.47531 1.000 48.01320 1550 LEU A CA 1
ATOM 12682 C C . LEU C 3 1573 ? 180.87875 168.59848 189.05955 1.000 47.62799 1550 LEU A C 1
ATOM 12683 O O . LEU C 3 1573 ? 181.80278 168.99532 188.34138 1.000 52.63090 1550 LEU A O 1
ATOM 12688 N N . ILE C 3 1574 ? 180.78253 168.93383 190.34824 1.000 50.52882 1551 ILE A N 1
ATOM 12689 C CA . ILE C 3 1574 ? 181.77298 169.81571 190.95750 1.000 47.79363 1551 ILE A CA 1
ATOM 12690 C C . ILE C 3 1574 ? 183.14486 169.15256 190.98645 1.000 52.42196 1551 ILE A C 1
ATOM 12691 O O . ILE C 3 1574 ? 184.17429 169.83748 190.94851 1.000 57.84557 1551 ILE A O 1
ATOM 12696 N N . LYS C 3 1575 ? 183.19035 167.82077 191.04763 1.000 56.55201 1552 LYS A N 1
ATOM 12697 C CA . LYS C 3 1575 ? 184.46456 167.11808 190.97047 1.000 53.83236 1552 LYS A CA 1
ATOM 12698 C C . LYS C 3 1575 ? 185.00613 167.08565 189.54779 1.000 54.96653 1552 LYS A C 1
ATOM 12699 O O . LYS C 3 1575 ? 186.22511 167.13609 189.35161 1.000 55.94208 1552 LYS A O 1
ATOM 12705 N N . ILE C 3 1576 ? 184.12219 166.99563 188.55249 1.000 56.21587 1553 ILE A N 1
ATOM 12706 C CA . ILE C 3 1576 ? 184.55298 167.04362 187.15745 1.000 50.06901 1553 ILE A CA 1
ATOM 12707 C C . ILE C 3 1576 ? 185.16461 168.40141 186.83730 1.000 50.60295 1553 ILE A C 1
ATOM 12708 O O . ILE C 3 1576 ? 186.22594 168.49441 186.20997 1.000 55.67702 1553 ILE A O 1
ATOM 12713 N N . ASN C 3 1577 ? 184.50360 169.47393 187.26482 1.000 58.70374 1554 ASN A N 1
ATOM 12714 C CA . ASN C 3 1577 ? 184.98048 170.82659 187.02217 1.000 55.62761 1554 ASN A CA 1
ATOM 12715 C C . ASN C 3 1577 ? 184.54086 171.70744 188.18068 1.000 57.43101 1554 ASN A C 1
ATOM 12716 O O . ASN C 3 1577 ? 183.44650 171.53005 188.72101 1.000 60.27524 1554 ASN A O 1
ATOM 12721 N N . TYR C 3 1578 ? 185.39989 172.65612 188.55641 1.000 57.43235 1555 TYR A N 1
ATOM 12722 C CA . TYR C 3 1578 ? 185.08766 173.55681 189.65826 1.000 56.83411 1555 TYR A CA 1
ATOM 12723 C C . TYR C 3 1578 ? 184.05981 174.61272 189.27853 1.000 56.98570 1555 TYR A C 1
ATOM 12724 O O . TYR C 3 1578 ? 183.46190 175.22375 190.17029 1.000 59.00928 1555 TYR A O 1
ATOM 12733 N N . GLN C 3 1579 ? 183.84302 174.84217 187.98217 1.000 54.16877 1556 GLN A N 1
ATOM 12734 C CA . GLN C 3 1579 ? 182.89269 175.85484 187.54216 1.000 50.04311 1556 GLN A CA 1
ATOM 12735 C C . GLN C 3 1579 ? 181.44457 175.42603 187.72655 1.000 52.34243 1556 GLN A C 1
ATOM 12736 O O . GLN C 3 1579 ? 180.54874 176.26612 187.59600 1.000 57.65294 1556 GLN A O 1
ATOM 12742 N N . TYR C 3 1580 ? 181.19119 174.15121 188.02148 1.000 48.70184 1557 TYR A N 1
ATOM 12743 C CA . TYR C 3 1580 ? 179.84334 173.68243 188.33573 1.000 46.40517 1557 TYR A CA 1
ATOM 12744 C C . TYR C 3 1580 ? 179.52926 173.94133 189.81098 1.000 51.08099 1557 TYR A C 1
ATOM 12745 O O . TYR C 3 1580 ? 179.22734 173.03864 190.59000 1.000 59.17662 1557 TYR A O 1
ATOM 12754 N N . ASP C 3 1581 ? 179.61317 175.21288 190.18631 1.000 49.89745 1558 ASP A N 1
ATOM 12755 C CA . ASP C 3 1581 ? 179.33522 175.63598 191.54842 1.000 52.30075 1558 ASP A CA 1
ATOM 12756 C C . ASP C 3 1581 ? 177.86483 176.03218 191.67210 1.000 53.64588 1558 ASP A C 1
ATOM 12757 O O . ASP C 3 1581 ? 177.06196 175.82388 190.75936 1.000 54.07036 1558 ASP A O 1
ATOM 12762 N N . LEU C 3 1582 ? 177.49599 176.60851 192.81377 1.000 54.08468 1559 LEU A N 1
ATOM 12763 C CA . LEU C 3 1582 ? 176.13310 177.05846 193.05600 1.000 48.16186 1559 LEU A CA 1
ATOM 12764 C C . LEU C 3 1582 ? 176.02026 178.57615 193.10845 1.000 51.46280 1559 LEU A C 1
ATOM 12765 O O . LEU C 3 1582 ? 174.94355 179.09712 193.41498 1.000 54.88045 1559 LEU A O 1
ATOM 12770 N N . ALA C 3 1583 ? 177.10267 179.29828 192.81943 1.000 52.42864 1560 ALA A N 1
ATOM 12771 C CA . ALA C 3 1583 ? 177.08913 180.75627 192.85060 1.000 52.56178 1560 ALA A CA 1
ATOM 12772 C C . ALA C 3 1583 ? 177.32604 181.36394 191.47534 1.000 53.42688 1560 ALA A C 1
ATOM 12773 O O . ALA C 3 1583 ? 176.49966 182.15259 191.00713 1.000 55.97511 1560 ALA A O 1
ATOM 12775 N N . TYR C 3 1584 ? 178.42863 181.02020 190.80819 1.000 54.17091 1561 TYR A N 1
ATOM 12776 C CA . TYR C 3 1584 ? 178.73653 181.63451 189.52210 1.000 52.13783 1561 TYR A CA 1
ATOM 12777 C C . TYR C 3 1584 ? 178.04147 180.93129 188.36634 1.000 56.19513 1561 TYR A C 1
ATOM 12778 O O . TYR C 3 1584 ? 177.70267 181.57835 187.36990 1.000 62.05181 1561 TYR A O 1
ATOM 12787 N N . PHE C 3 1585 ? 177.83496 179.61746 188.46920 1.000 52.04995 1562 PHE A N 1
ATOM 12788 C CA . PHE C 3 1585 ? 177.09775 178.90875 187.42968 1.000 52.08327 1562 PHE A CA 1
ATOM 12789 C C . PHE C 3 1585 ? 175.65437 179.38813 187.36030 1.000 52.53281 1562 PHE A C 1
ATOM 12790 O O . PHE C 3 1585 ? 175.11351 179.60164 186.26950 1.000 51.55444 1562 PHE A O 1
ATOM 12798 N N . LEU C 3 1586 ? 175.01657 179.57021 188.51789 1.000 53.20766 1563 LEU A N 1
ATOM 12799 C CA . LEU C 3 1586 ? 173.64863 180.06969 188.55142 1.000 48.91662 1563 LEU A CA 1
ATOM 12800 C C . LEU C 3 1586 ? 173.56457 181.54378 188.18535 1.000 53.02775 1563 LEU A C 1
ATOM 12801 O O . LEU C 3 1586 ? 172.50802 181.99844 187.73547 1.000 57.93815 1563 LEU A O 1
ATOM 12806 N N . ARG C 3 1587 ? 174.64934 182.29829 188.37058 1.000 49.67227 1564 ARG A N 1
ATOM 12807 C CA . ARG C 3 1587 ? 174.63113 183.71610 188.03195 1.000 46.37163 1564 ARG A CA 1
ATOM 12808 C C . ARG C 3 1587 ? 174.54550 183.93837 186.52818 1.000 48.96155 1564 ARG A C 1
ATOM 12809 O O . ARG C 3 1587 ? 173.95645 184.92926 186.08295 1.000 53.33732 1564 ARG A O 1
ATOM 12817 N N . GLU C 3 1588 ? 175.11971 183.03689 185.73367 1.000 55.02153 1565 GLU A N 1
ATOM 12818 C CA . GLU C 3 1588 ? 175.10587 183.18627 184.28543 1.000 55.97095 1565 GLU A CA 1
ATOM 12819 C C . GLU C 3 1588 ? 173.82398 182.67496 183.64389 1.000 62.61210 1565 GLU A C 1
ATOM 12820 O O . GLU C 3 1588 ? 173.64641 182.85237 182.43475 1.000 66.15268 1565 GLU A O 1
ATOM 12826 N N . LEU C 3 1589 ? 172.93151 182.05091 184.41378 1.000 61.66790 1566 LEU A N 1
ATOM 12827 C CA . LEU C 3 1589 ? 171.66951 181.53593 183.88216 1.000 57.27039 1566 LEU A CA 1
ATOM 12828 C C . LEU C 3 1589 ? 170.62369 182.64417 183.95241 1.000 60.77380 1566 LEU A C 1
ATOM 12829 O O . LEU C 3 1589 ? 169.79569 182.71334 184.86269 1.000 62.58733 1566 LEU A O 1
ATOM 12834 N N . GLN C 3 1590 ? 170.66906 183.52900 182.95922 1.000 62.42698 1567 GLN A N 1
ATOM 12835 C CA . GLN C 3 1590 ? 169.76493 184.66830 182.87974 1.000 65.95014 1567 GLN A CA 1
ATOM 12836 C C . GLN C 3 1590 ? 168.76896 184.55068 181.73685 1.000 66.55926 1567 GLN A C 1
ATOM 12837 O O . GLN C 3 1590 ? 167.56025 184.67673 181.95326 1.000 67.11366 1567 GLN A O 1
ATOM 12843 N N . THR C 3 1591 ? 169.24424 184.31189 180.52610 1.000 73.64364 1568 THR A N 1
ATOM 12844 C CA . THR C 3 1591 ? 168.40028 184.13981 179.35682 1.000 74.66420 1568 THR A CA 1
ATOM 12845 C C . THR C 3 1591 ? 168.17628 182.66200 179.07491 1.000 76.02818 1568 THR A C 1
ATOM 12846 O O . THR C 3 1591 ? 168.97133 181.81290 179.48725 1.000 78.93437 1568 THR A O 1
ATOM 12850 N N . PRO C 3 1592 ? 167.08543 182.31180 178.38689 1.000 75.62072 1569 PRO A N 1
ATOM 12851 C CA . PRO C 3 1592 ? 166.87839 180.89857 178.02549 1.000 76.11204 1569 PRO A CA 1
ATOM 12852 C C . PRO C 3 1592 ? 168.00294 180.32203 177.18351 1.000 74.85262 1569 PRO A C 1
ATOM 12853 O O . PRO C 3 1592 ? 168.27414 179.11611 177.26550 1.000 78.50597 1569 PRO A O 1
ATOM 12857 N N . GLU C 3 1593 ? 168.66749 181.14846 176.37299 1.000 76.91863 1570 GLU A N 1
ATOM 12858 C CA . GLU C 3 1593 ? 169.82873 180.67373 175.62903 1.000 77.19167 1570 GLU A CA 1
ATOM 12859 C C . GLU C 3 1593 ? 170.94373 180.24711 176.57534 1.000 79.36190 1570 GLU A C 1
ATOM 12860 O O . GLU C 3 1593 ? 171.67147 179.28626 176.29878 1.000 80.61682 1570 GLU A O 1
ATOM 12866 N N . ASP C 3 1594 ? 171.08987 180.94820 177.70234 1.000 72.95499 1571 ASP A N 1
ATOM 12867 C CA . ASP C 3 1594 ? 172.06242 180.53418 178.70835 1.000 70.68459 1571 ASP A CA 1
ATOM 12868 C C . ASP C 3 1594 ? 171.69940 179.17676 179.29649 1.000 72.11525 1571 ASP A C 1
ATOM 12869 O O . ASP C 3 1594 ? 172.57855 178.34159 179.53832 1.000 73.57194 1571 ASP A O 1
ATOM 12874 N N . PHE C 3 1595 ? 170.40657 178.93853 179.53338 1.000 60.75837 1572 PHE A N 1
ATOM 12875 C CA . PHE C 3 1595 ? 169.96969 177.63133 180.01334 1.000 55.88466 1572 PHE A CA 1
ATOM 12876 C C . PHE C 3 1595 ? 170.27641 176.54204 178.99450 1.000 61.93665 1572 PHE A C 1
ATOM 12877 O O . PHE C 3 1595 ? 170.72776 175.44972 179.35810 1.000 65.83502 1572 PHE A O 1
ATOM 12885 N N . LYS C 3 1596 ? 170.03915 176.82314 177.71097 1.000 72.05079 1573 LYS A N 1
ATOM 12886 C CA . LYS C 3 1596 ? 170.34779 175.84731 176.66945 1.000 68.08607 1573 LYS A CA 1
ATOM 12887 C C . LYS C 3 1596 ? 171.84268 175.55370 176.61124 1.000 69.63305 1573 LYS A C 1
ATOM 12888 O O . LYS C 3 1596 ? 172.25299 174.39323 176.47925 1.000 74.53566 1573 LYS A O 1
ATOM 12894 N N . ALA C 3 1597 ? 172.67223 176.59523 176.70816 1.000 65.71002 1574 ALA A N 1
ATOM 12895 C CA . ALA C 3 1597 ? 174.11795 176.39818 176.68447 1.000 68.23240 1574 ALA A CA 1
ATOM 12896 C C . ALA C 3 1597 ? 174.58545 175.58940 177.88744 1.000 70.24974 1574 ALA A C 1
ATOM 12897 O O . ALA C 3 1597 ? 175.44763 174.71206 177.75833 1.000 73.45529 1574 ALA A O 1
ATOM 12899 N N . ALA C 3 1598 ? 174.02907 175.87160 179.06796 1.000 64.46786 1575 ALA A N 1
ATOM 12900 C CA . ALA C 3 1598 ? 174.37827 175.09793 180.25454 1.000 63.14926 1575 ALA A CA 1
ATOM 12901 C C . ALA C 3 1598 ? 173.96087 173.64188 180.10421 1.000 66.06250 1575 ALA A C 1
ATOM 12902 O O . ALA C 3 1598 ? 174.69516 172.73210 180.50827 1.000 67.38651 1575 ALA A O 1
ATOM 12904 N N . THR C 3 1599 ? 172.77909 173.40217 179.53089 1.000 69.24641 1576 THR A N 1
ATOM 12905 C CA . THR C 3 1599 ? 172.33343 172.03256 179.30176 1.000 65.29515 1576 THR A CA 1
ATOM 12906 C C . THR C 3 1599 ? 173.27291 171.30126 178.35258 1.000 68.23998 1576 THR A C 1
ATOM 12907 O O . THR C 3 1599 ? 173.63354 170.14472 178.59577 1.000 72.46026 1576 THR A O 1
ATOM 12911 N N . GLU C 3 1600 ? 173.68931 171.96401 177.27055 1.000 71.35382 1577 GLU A N 1
ATOM 12912 C CA . GLU C 3 1600 ? 174.64178 171.34706 176.35043 1.000 72.20598 1577 GLU A CA 1
ATOM 12913 C C . GLU C 3 1600 ? 175.96225 171.04145 177.04666 1.000 76.94275 1577 GLU A C 1
ATOM 12914 O O . GLU C 3 1600 ? 176.54009 169.96136 176.86098 1.000 80.23345 1577 GLU A O 1
ATOM 12920 N N . ARG C 3 1601 ? 176.45302 171.98410 177.85451 1.000 67.39013 1578 ARG A N 1
ATOM 12921 C CA . ARG C 3 1601 ? 177.72299 171.78836 178.54405 1.000 62.84209 1578 ARG A CA 1
ATOM 12922 C C . ARG C 3 1601 ? 177.65135 170.61552 179.51303 1.000 63.39254 1578 ARG A C 1
ATOM 12923 O O . ARG C 3 1601 ? 178.59513 169.82288 179.61049 1.000 63.85225 1578 ARG A O 1
ATOM 12931 N N . ILE C 3 1602 ? 176.54003 170.48842 180.24024 1.000 62.35820 1579 ILE A N 1
ATOM 12932 C CA . ILE C 3 1602 ? 176.39063 169.36966 181.16589 1.000 59.60496 1579 ILE A CA 1
ATOM 12933 C C . ILE C 3 1602 ? 176.25451 168.05672 180.40315 1.000 62.94559 1579 ILE A C 1
ATOM 12934 O O . ILE C 3 1602 ? 176.78741 167.02258 180.82327 1.000 67.74645 1579 ILE A O 1
ATOM 12939 N N . ILE C 3 1603 ? 175.54524 168.07382 179.27111 1.000 71.05009 1580 ILE A N 1
ATOM 12940 C CA . ILE C 3 1603 ? 175.37962 166.85988 178.47515 1.000 73.25801 1580 ILE A CA 1
ATOM 12941 C C . ILE C 3 1603 ? 176.72610 166.37558 177.95324 1.000 72.50092 1580 ILE A C 1
ATOM 12942 O O . ILE C 3 1603 ? 176.99145 165.16820 177.89884 1.000 74.16096 1580 ILE A O 1
ATOM 12947 N N . ASN C 3 1604 ? 177.60590 167.30693 177.58263 1.000 74.72592 1581 ASN A N 1
ATOM 12948 C CA . ASN C 3 1604 ? 178.89371 166.92598 177.01124 1.000 75.99978 1581 ASN A CA 1
ATOM 12949 C C . ASN C 3 1604 ? 179.84299 166.28362 178.01909 1.000 78.82471 1581 ASN A C 1
ATOM 12950 O O . ASN C 3 1604 ? 180.89461 165.78171 177.60865 1.000 81.77485 1581 ASN A O 1
ATOM 12955 N N . ASP C 3 1605 ? 179.51311 166.28292 179.31213 1.000 76.82494 1582 ASP A N 1
ATOM 12956 C CA . ASP C 3 1605 ? 180.40356 165.76894 180.34653 1.000 75.97616 1582 ASP A CA 1
ATOM 12957 C C . ASP C 3 1605 ? 180.02958 164.36100 180.80897 1.000 73.96038 1582 ASP A C 1
ATOM 12958 O O . ASP C 3 1605 ? 180.44197 163.93968 181.89799 1.000 77.71981 1582 ASP A O 1
ATOM 12963 N N . GLU C 3 1606 ? 179.26408 163.62286 180.00166 1.000 79.58320 1583 GLU A N 1
ATOM 12964 C CA . GLU C 3 1606 ? 178.91386 162.25255 180.36347 1.000 82.65541 1583 GLU A CA 1
ATOM 12965 C C . GLU C 3 1606 ? 180.14863 161.36213 180.41991 1.000 84.96988 1583 GLU A C 1
ATOM 12966 O O . GLU C 3 1606 ? 180.25507 160.48717 181.28855 1.000 86.53781 1583 GLU A O 1
ATOM 12972 N N . SER C 3 1607 ? 181.08893 161.56339 179.49411 1.000 82.16643 1584 SER A N 1
ATOM 12973 C CA . SER C 3 1607 ? 182.31952 160.78008 179.50850 1.000 81.75687 1584 SER A CA 1
ATOM 12974 C C . SER C 3 1607 ? 183.10582 161.01748 180.79045 1.000 83.10501 1584 SER A C 1
ATOM 12975 O O . SER C 3 1607 ? 183.63007 160.07329 181.39193 1.000 83.04808 1584 SER A O 1
ATOM 12978 N N . LYS C 3 1608 ? 183.18835 162.27308 181.23282 1.000 76.34207 1585 LYS A N 1
ATOM 12979 C CA . LYS C 3 1608 ? 183.90580 162.56938 182.46658 1.000 71.73377 1585 LYS A CA 1
ATOM 12980 C C . LYS C 3 1608 ? 183.16520 162.04429 183.69113 1.000 71.76762 1585 LYS A C 1
ATOM 12981 O O . LYS C 3 1608 ? 183.80196 161.64177 184.66953 1.000 77.38552 1585 LYS A O 1
ATOM 12987 N N . LEU C 3 1609 ? 181.83073 162.02747 183.66107 1.000 63.99274 1586 LEU A N 1
ATOM 12988 C CA . LEU C 3 1609 ? 181.09012 161.40729 184.75887 1.000 67.91641 1586 LEU A CA 1
ATOM 12989 C C . LEU C 3 1609 ? 181.35824 159.90490 184.82631 1.000 70.44869 1586 LEU A C 1
ATOM 12990 O O . LEU C 3 1609 ? 181.52770 159.33644 185.91634 1.000 75.79602 1586 LEU A O 1
ATOM 12995 N N . GLN C 3 1610 ? 181.40505 159.24511 183.66667 1.000 74.16841 1587 GLN A N 1
ATOM 12996 C CA . GLN C 3 1610 ? 181.76095 157.82955 183.63451 1.000 76.62919 1587 GLN A CA 1
ATOM 12997 C C . GLN C 3 1610 ? 183.17847 157.61266 184.14773 1.000 79.22071 1587 GLN A C 1
ATOM 12998 O O . GLN C 3 1610 ? 183.45113 156.63802 184.86082 1.000 80.41033 1587 GLN A O 1
ATOM 13004 N N . GLU C 3 1611 ? 184.09563 158.51138 183.78491 1.000 73.95511 1588 GLU A N 1
ATOM 13005 C CA . GLU C 3 1611 ? 185.45586 158.44286 184.30601 1.000 70.22788 1588 GLU A CA 1
ATOM 13006 C C . GLU C 3 1611 ? 185.46922 158.58468 185.82135 1.000 70.76432 1588 GLU A C 1
ATOM 13007 O O . GLU C 3 1611 ? 186.24910 157.91805 186.50563 1.000 74.82827 1588 GLU A O 1
ATOM 13013 N N . LEU C 3 1612 ? 184.61656 159.45705 186.36112 1.000 65.12881 1589 LEU A N 1
ATOM 13014 C CA . LEU C 3 1612 ? 184.51642 159.60581 187.81039 1.000 62.38218 1589 LEU A CA 1
ATOM 13015 C C . LEU C 3 1612 ? 184.03311 158.31898 188.46939 1.000 65.13812 1589 LEU A C 1
ATOM 13016 O O . LEU C 3 1612 ? 184.53491 157.92556 189.53036 1.000 73.11646 1589 LEU A O 1
ATOM 13021 N N . ILE C 3 1613 ? 183.05116 157.65324 187.86058 1.000 69.43736 1590 ILE A N 1
ATOM 13022 C CA . ILE C 3 1613 ? 182.56447 156.39478 188.42655 1.000 72.37737 1590 ILE A CA 1
ATOM 13023 C C . ILE C 3 1613 ? 183.65659 155.32557 188.38860 1.000 76.24837 1590 ILE A C 1
ATOM 13024 O O . ILE C 3 1613 ? 183.86427 154.58636 189.36552 1.000 78.66189 1590 ILE A O 1
ATOM 13029 N N . THR C 3 1614 ? 184.37703 155.22870 187.26766 1.000 74.01860 1591 THR A N 1
ATOM 13030 C CA . THR C 3 1614 ? 185.49488 154.29033 187.19610 1.000 73.02681 1591 THR A CA 1
ATOM 13031 C C . THR C 3 1614 ? 186.56976 154.63634 188.21982 1.000 76.28195 1591 THR A C 1
ATOM 13032 O O . THR C 3 1614 ? 187.20384 153.74308 188.79217 1.000 77.92440 1591 THR A O 1
ATOM 13036 N N . GLY C 3 1615 ? 186.79373 155.92901 188.45716 1.000 74.85152 1592 GLY A N 1
ATOM 13037 C CA . GLY C 3 1615 ? 187.74654 156.33259 189.47569 1.000 72.61668 1592 GLY A CA 1
ATOM 13038 C C . GLY C 3 1615 ? 187.31364 155.92748 190.86985 1.000 72.12296 1592 GLY A C 1
ATOM 13039 O O . GLY C 3 1615 ? 188.14282 155.57790 191.70802 1.000 78.49662 1592 GLY A O 1
ATOM 13040 N N . LEU C 3 1616 ? 186.00876 155.97738 191.14013 1.000 71.26933 1593 LEU A N 1
ATOM 13041 C CA . LEU C 3 1616 ? 185.50796 155.48143 192.42079 1.000 74.12479 1593 LEU A CA 1
ATOM 13042 C C . LEU C 3 1616 ? 185.74298 153.98047 192.55768 1.000 75.47945 1593 LEU A C 1
ATOM 13043 O O . LEU C 3 1616 ? 186.12944 153.49120 193.63151 1.000 78.74668 1593 LEU A O 1
ATOM 13048 N N . ASP C 3 1617 ? 185.51355 153.23288 191.47553 1.000 79.51242 1594 ASP A N 1
ATOM 13049 C CA . ASP C 3 1617 ? 185.79685 151.79899 191.50575 1.000 80.41627 1594 ASP A CA 1
ATOM 13050 C C . ASP C 3 1617 ? 187.27746 151.53693 191.76944 1.000 83.24382 1594 ASP A C 1
ATOM 13051 O O . ASP C 3 1617 ? 187.63400 150.66034 192.56880 1.000 81.54999 1594 ASP A O 1
ATOM 13056 N N . ASP C 3 1618 ? 188.15446 152.29951 191.11317 1.000 81.76977 1595 ASP A N 1
ATOM 13057 C CA . ASP C 3 1618 ? 189.58830 152.17130 191.35546 1.000 78.49878 1595 ASP A CA 1
ATOM 13058 C C . ASP C 3 1618 ? 189.95903 152.57304 192.77796 1.000 78.01525 1595 ASP A C 1
ATOM 13059 O O . ASP C 3 1618 ? 190.89150 152.00703 193.35625 1.000 82.80387 1595 ASP A O 1
ATOM 13064 N N . THR C 3 1619 ? 189.25470 153.55132 193.34914 1.000 74.71338 1596 THR A N 1
ATOM 13065 C CA . THR C 3 1619 ? 189.48739 153.92570 194.73937 1.000 73.26206 1596 THR A CA 1
ATOM 13066 C C . THR C 3 1619 ? 189.17380 152.76864 195.67528 1.000 74.73057 1596 THR A C 1
ATOM 13067 O O . THR C 3 1619 ? 189.92992 152.49647 196.61451 1.000 78.91579 1596 THR A O 1
ATOM 13071 N N . LYS C 3 1620 ? 188.06036 152.07458 195.43329 1.000 79.74045 1597 LYS A N 1
ATOM 13072 C CA . LYS C 3 1620 ? 187.76079 150.88201 196.22482 1.000 81.54930 1597 LYS A CA 1
ATOM 13073 C C . LYS C 3 1620 ? 188.82992 149.81086 196.03155 1.000 83.81808 1597 LYS A C 1
ATOM 13074 O O . LYS C 3 1620 ? 189.25761 149.15665 196.99652 1.000 86.00779 1597 LYS A O 1
ATOM 13080 N N . ARG C 3 1621 ? 189.27041 149.62073 194.78485 1.000 83.37556 1598 ARG A N 1
ATOM 13081 C CA . ARG C 3 1621 ? 190.28750 148.61530 194.49072 1.000 83.15080 1598 ARG A CA 1
ATOM 13082 C C . ARG C 3 1621 ? 191.59715 148.92041 195.20933 1.000 84.62038 1598 ARG A C 1
ATOM 13083 O O . ARG C 3 1621 ? 192.30821 148.00519 195.63713 1.000 87.17208 1598 ARG A O 1
ATOM 13091 N N . LEU C 3 1622 ? 191.94482 150.20086 195.32798 1.000 74.63986 1599 LEU A N 1
ATOM 13092 C CA . LEU C 3 1622 ? 193.15836 150.58615 196.04061 1.000 70.14745 1599 LEU A CA 1
ATOM 13093 C C . LEU C 3 1622 ? 192.98088 150.47454 197.55061 1.000 68.38677 1599 LEU A C 1
ATOM 13094 O O . LEU C 3 1622 ? 193.91944 150.09891 198.26495 1.000 76.11171 1599 LEU A O 1
ATOM 13099 N N . LYS C 3 1623 ? 191.78898 150.80524 198.05239 1.000 71.56149 1600 LYS A N 1
ATOM 13100 C CA . LYS C 3 1623 ? 191.54504 150.73467 199.48816 1.000 72.10437 1600 LYS A CA 1
ATOM 13101 C C . LYS C 3 1623 ? 191.61917 149.30108 199.99460 1.000 76.65866 1600 LYS A C 1
ATOM 13102 O O . LYS C 3 1623 ? 192.13978 149.05248 201.08972 1.000 80.10522 1600 LYS A O 1
ATOM 13108 N N . VAL C 3 1624 ? 191.10373 148.34203 199.22031 1.000 84.46436 1601 VAL A N 1
ATOM 13109 C CA . VAL C 3 1624 ? 191.18756 146.95233 199.66734 1.000 84.27759 1601 VAL A CA 1
ATOM 13110 C C . VAL C 3 1624 ? 192.64342 146.49203 199.71778 1.000 85.03361 1601 VAL A C 1
ATOM 13111 O O . VAL C 3 1624 ? 193.04060 145.74673 200.62300 1.000 88.19247 1601 VAL A O 1
ATOM 13115 N N . LYS C 3 1625 ? 193.46766 146.94507 198.76734 1.000 83.32118 1602 LYS A N 1
ATOM 13116 C CA . LYS C 3 1625 ? 194.88693 146.60112 198.79218 1.000 82.89317 1602 LYS A CA 1
ATOM 13117 C C . LYS C 3 1625 ? 195.58753 147.22056 199.99500 1.000 80.31595 1602 LYS A C 1
ATOM 13118 O O . LYS C 3 1625 ? 196.42358 146.57260 200.63543 1.000 83.48359 1602 LYS A O 1
ATOM 13124 N N . LEU C 3 1626 ? 195.26525 148.47523 200.31485 1.000 78.83594 1603 LEU A N 1
ATOM 13125 C CA . LEU C 3 1626 ? 195.84802 149.09736 201.50091 1.000 78.29211 1603 LEU A CA 1
ATOM 13126 C C . LEU C 3 1626 ? 195.45554 148.34155 202.76478 1.000 80.98866 1603 LEU A C 1
ATOM 13127 O O . LEU C 3 1626 ? 196.29106 148.11311 203.65082 1.000 85.11499 1603 LEU A O 1
ATOM 13132 N N . CYS C 3 1627 ? 194.18589 147.94002 202.86150 1.000 88.01095 1604 CYS A N 1
ATOM 13133 C CA . CYS C 3 1627 ? 193.72762 147.20618 204.03653 1.000 88.29197 1604 CYS A CA 1
ATOM 13134 C C . CYS C 3 1627 ? 194.42541 145.85670 204.15647 1.000 89.65302 1604 CYS A C 1
ATOM 13135 O O . CYS C 3 1627 ? 194.83018 145.45283 205.25517 1.000 91.61135 1604 CYS A O 1
ATOM 13138 N N . GLU C 3 1628 ? 194.57626 145.14121 203.03807 1.000 89.20964 1605 GLU A N 1
ATOM 13139 C CA . GLU C 3 1628 ? 195.25371 143.85075 203.09682 1.000 90.58700 1605 GLU A CA 1
ATOM 13140 C C . GLU C 3 1628 ? 196.73247 144.01156 203.43155 1.000 91.60167 1605 GLU A C 1
ATOM 13141 O O . GLU C 3 1628 ? 197.29651 143.17077 204.14066 1.000 91.94854 1605 GLU A O 1
ATOM 13147 N N . GLU C 3 1629 ? 197.37160 145.08597 202.95712 1.000 90.46898 1606 GLU A N 1
ATOM 13148 C CA . GLU C 3 1629 ? 198.75746 145.33908 203.33885 1.000 89.52581 1606 GLU A CA 1
ATOM 13149 C C . GLU C 3 1629 ? 198.87259 145.60479 204.83429 1.000 88.06369 1606 GLU A C 1
ATOM 13150 O O . GLU C 3 1629 ? 199.78915 145.09919 205.49449 1.000 91.32316 1606 GLU A O 1
ATOM 13156 N N . ARG C 3 1630 ? 197.94879 146.39611 205.38700 1.000 82.66386 1607 ARG A N 1
ATOM 13157 C CA . ARG C 3 1630 ? 197.96816 146.65346 206.82422 1.000 81.64838 1607 ARG A CA 1
ATOM 13158 C C . ARG C 3 1630 ? 197.77613 145.36653 207.61671 1.000 83.48204 1607 ARG A C 1
ATOM 13159 O O . ARG C 3 1630 ? 198.46277 145.13535 208.62061 1.000 86.37085 1607 ARG A O 1
ATOM 13167 N N . ILE C 3 1631 ? 196.84825 144.51388 207.17684 1.000 94.41827 1608 ILE A N 1
ATOM 13168 C CA . ILE C 3 1631 ? 196.60000 143.25741 207.88032 1.000 94.99814 1608 ILE A CA 1
ATOM 13169 C C . ILE C 3 1631 ? 197.82308 142.34979 207.81147 1.000 95.24899 1608 ILE A C 1
ATOM 13170 O O . ILE C 3 1631 ? 198.19534 141.70998 208.80399 1.000 96.63194 1608 ILE A O 1
ATOM 13175 N N . GLY C 3 1632 ? 198.46110 142.26944 206.64118 1.000 92.50817 1609 GLY A N 1
ATOM 13176 C CA . GLY C 3 1632 ? 199.67497 141.47673 206.52746 1.000 91.94714 1609 GLY A CA 1
ATOM 13177 C C . GLY C 3 1632 ? 200.78738 141.98493 207.42414 1.000 93.56683 1609 GLY A C 1
ATOM 13178 O O . GLY C 3 1632 ? 201.47690 141.20066 208.08325 1.000 94.42081 1609 GLY A O 1
ATOM 13179 N N . TYR C 3 1633 ? 200.96809 143.30668 207.47400 1.000 90.90481 1610 TYR A N 1
ATOM 13180 C CA . TYR C 3 1633 ? 201.97403 143.87657 208.36318 1.000 88.85472 1610 TYR A CA 1
ATOM 13181 C C . TYR C 3 1633 ? 201.67435 143.53766 209.81641 1.000 87.99579 1610 TYR A C 1
ATOM 13182 O O . TYR C 3 1633 ? 202.58152 143.18942 210.58129 1.000 92.47255 1610 TYR A O 1
ATOM 13191 N N . PHE C 3 1634 ? 200.40453 143.62674 210.21523 1.000 90.30291 1611 PHE A N 1
ATOM 13192 C CA . PHE C 3 1634 ? 200.06209 143.37757 211.61114 1.000 92.29491 1611 PHE A CA 1
ATOM 13193 C C . PHE C 3 1634 ? 200.23281 141.90871 211.98036 1.000 95.11051 1611 PHE A C 1
ATOM 13194 O O . PHE C 3 1634 ? 200.70539 141.59510 213.07921 1.000 95.73008 1611 PHE A O 1
ATOM 13202 N N . ILE C 3 1635 ? 199.86415 140.99076 211.08325 1.000 100.40621 1612 ILE A N 1
ATOM 13203 C CA . ILE C 3 1635 ? 200.05384 139.57541 211.39128 1.000 99.36870 1612 ILE A CA 1
ATOM 13204 C C . ILE C 3 1635 ? 201.53941 139.23305 211.42855 1.000 100.69246 1612 ILE A C 1
ATOM 13205 O O . ILE C 3 1635 ? 201.97972 138.42396 212.25512 1.000 100.96971 1612 ILE A O 1
ATOM 13210 N N . ASP C 3 1636 ? 202.34023 139.84955 210.55155 1.000 104.34736 1613 ASP A N 1
ATOM 13211 C CA . ASP C 3 1636 ? 203.78391 139.64220 210.61119 1.000 105.05102 1613 ASP A CA 1
ATOM 13212 C C . ASP C 3 1636 ? 204.36085 140.15433 211.92529 1.000 104.69366 1613 ASP A C 1
ATOM 13213 O O . ASP C 3 1636 ? 205.21325 139.49876 212.53603 1.000 103.50663 1613 ASP A O 1
ATOM 13218 N N . LEU C 3 1637 ? 203.91046 141.32765 212.37504 1.000 104.36198 1614 LEU A N 1
ATOM 13219 C CA . LEU C 3 1637 ? 204.39289 141.86575 213.64279 1.000 101.54030 1614 LEU A CA 1
ATOM 13220 C C . LEU C 3 1637 ? 203.98838 140.97389 214.81037 1.000 102.96742 1614 LEU A C 1
ATOM 13221 O O . LEU C 3 1637 ? 204.77972 140.75187 215.73423 1.000 105.23993 1614 LEU A O 1
ATOM 13226 N N . LEU C 3 1638 ? 202.75582 140.45938 214.79052 1.000 107.20930 1615 LEU A N 1
ATOM 13227 C CA . LEU C 3 1638 ? 202.30629 139.57341 215.86063 1.000 108.57199 1615 LEU A CA 1
ATOM 13228 C C . LEU C 3 1638 ? 203.10894 138.27850 215.88480 1.000 109.76710 1615 LEU A C 1
ATOM 13229 O O . LEU C 3 1638 ? 203.50008 137.80438 216.95790 1.000 109.04610 1615 LEU A O 1
ATOM 13234 N N . LYS C 3 1639 ? 203.36282 137.68685 214.71453 1.000 113.11618 1616 LYS A N 1
ATOM 13235 C CA . LYS C 3 1639 ? 204.11695 136.43813 214.68495 1.000 113.22467 1616 LYS A CA 1
ATOM 13236 C C . LYS C 3 1639 ? 205.57947 136.65777 215.05440 1.000 112.85356 1616 LYS A C 1
ATOM 13237 O O . LYS C 3 1639 ? 206.20888 135.76728 215.63660 1.000 110.79323 1616 LYS A O 1
ATOM 13243 N N . LYS C 3 1640 ? 206.13640 137.82801 214.73007 1.000 112.66758 1617 LYS A N 1
ATOM 13244 C CA . LYS C 3 1640 ? 207.52036 138.10896 215.09543 1.000 111.30720 1617 LYS A CA 1
ATOM 13245 C C . LYS C 3 1640 ? 207.65942 138.41639 216.58038 1.000 112.24488 1617 LYS A C 1
ATOM 13246 O O . LYS C 3 1640 ? 208.72398 138.18149 217.16299 1.000 112.40632 1617 LYS A O 1
ATOM 13248 N N . GLN C 3 1641 ? 206.60682 138.93806 217.20565 1.000 113.38134 1618 GLN A N 1
ATOM 13249 C CA . GLN C 3 1641 ? 206.62969 139.28097 218.62614 1.000 112.62412 1618 GLN A CA 1
ATOM 13250 C C . GLN C 3 1641 ? 206.11486 138.08133 219.41199 1.000 114.27040 1618 GLN A C 1
ATOM 13251 O O . GLN C 3 1641 ? 204.90507 137.87265 219.53152 1.000 114.14263 1618 GLN A O 1
ATOM 13257 N N . GLU C 3 1642 ? 207.03719 137.28605 219.94431 1.000 114.69414 1619 GLU A N 1
ATOM 13258 C CA . GLU C 3 1642 ? 206.67929 136.10099 220.71492 1.000 113.29194 1619 GLU A CA 1
ATOM 13259 C C . GLU C 3 1642 ? 207.81381 135.69535 221.64973 1.000 111.41196 1619 GLU A C 1
ATOM 13260 O O . GLU C 3 1642 ? 208.96664 135.58824 221.23165 1.000 110.13890 1619 GLU A O 1
#

Solvent-accessible surface area: 70390 Å² total; per-residue (Å²): 82,98,53,77,29,91,90,116,71,76,19,0,0,0,0,0,2,0,12,38,64,4,12,11,14,24,0,0,0,0,1,2,24,1,0,22,137,67,86,69,38,76,53,66,43,87,93,92,2,11,90,32,110,94,6,121,61,83,56,16,13,15,88,23,16,45,1,45,3,48,3,79,83,19,14,0,0,0,0,0,0,0,3,29,40,112,43,2,81,29,0,3,10,0,0,8,3,2,14,0,0,0,0,0,0,0,0,18,33,0,18,8,26,17,0,35,23,0,0,4,0,2,42,9,18,49,6,69,77,2,0,0,0,0,4,63,12,41,121,6,113,70,67,74,31,16,53,54,0,28,109,48,0,60,97,12,0,57,89,10,120,14,61,2,125,106,2,14,22,0,85,0,0,0,113,63,1,52,88,36,39,76,83,62,20,53,62,0,66,66,0,6,34,67,0,35,84,50,0,60,67,44,111,64,27,92,126,107,53,10,4,0,7,0,14,54,14,85,68,80,111,86,153,30,4,23,0,25,0,25,0,58,61,0,43,0,96,75,60,58,94,0,42,0,2,4,28,78,139,60,48,69,8,56,0,56,18,3,53,2,31,152,47,84,11,82,39,0,81,5,3,12,13,3,10,0,14,2,47,85,18,53,129,88,77,7,65,70,6,0,4,0,0,109,47,76,56,36,63,46,50,39,80,0,66,2,52,0,65,2,2,28,100,103,33,16,3,40,94,28,7,7,25,65,48,33,141,2,47,0,22,1,40,6,9,38,4,29,0,42,6,48,29,47,110,59,24,58,8,0,64,30,24,2,108,12,65,2,41,0,43,6,82,72,51,2,9,14,55,89,54,37,107,0,0,2,17,62,71,59,109,4,1,0,10,5,52,1,60,97,33,65,77,112,79,59,102,56,8,20,16,38,0,53,56,16,4,110,0,4,75,23,0,96,80,0,24,55,18,0,34,113,24,0,44,53,90,79,92,15,4,108,48,0,6,91,58,9,82,57,118,66,98,118,26,82,11,137,60,71,60,109,2,0,50,6,0,1,16,1,12,71,4,0,25,9,1,27,68,0,36,122,28,0,76,51,4,25,119,133,40,5,89,61,0,25,144,2,0,14,47,2,0,17,2,2,13,53,0,5,50,4,94,68,19,1,8,76,12,0,0,85,31,1,45,77,2,1,0,12,0,8,9,0,26,106,14,4,38,100,4,12,24,98,93,127,92,74,98,78,29,13,90,26,53,21,2,38,123,28,17,87,109,87,68,50,50,28,24,24,57,9,0,48,34,0,53,67,21,96,157,70,82,79,69,98,80,20,129,61,12,21,49,71,37,49,85,58,76,85,51,51,74,12,109,40,19,107,62,12,20,60,28,0,21,53,60,20,70,147,135,55,78,72,41,67,61,36,5,49,44,2,2,28,82,31,0,0,82,5,0,3,16,6,1,80,25,2,5,47,29,0,11,77,25,8,29,4,2,38,53,0,0,50,45,0,40,40,2,1,59,50,24,14,62,86,34,106,83,137,95,115,21,70,0,5,44,59,60,0,45,82,84,11,40,54,41,1,7,39,25,2,7,67,4,75,32,60,24,96,62,144,34,36,42,40,0,0,52,118,0,1,85,59,1,38,82,30,71,78,91,82,42,6,163,12,109,37,16,0,19,74,14,56,112,81,54,10,75,26,0,25,122,11,0,38,36,0,12,79,47,0,0,40,44,51,6,6,9,0,31,0,0,7,16,0,4,54,60,88,111,61,43,38,16,6,57,38,99,25,28,72,57,0,21,50,17,27,40,40,36,0,2,138,51,0,69,83,1,60,113,44,0,21,29,27,3,59,14,41,42,15,44,14,90,1,66,5,72,5,0,64,97,6,39,46,47,11,97,106,15,14,54,58,58,74,114,115,54,21,97,16,68,58,94,48,82,72,31,76,54,59,89,36,136,45,54,60,150,18,98,20,55,48,0,50,128,68,0,15,38,0,7,26,26,21,21,44,0,77,64,0,54,117,2,0,45,79,2,11,97,70,23,59,90,65,77,158,34,91,69,111,53,30,40,79,22,31,75,5,0,66,29,0,6,33,5,2,25,38,50,108,45,62,65,42,1,71,144,22,14,60,27,1,69,96,48,167,34,94,59,11,58,87,34,74,67,40,6,34,90,32,0,74,88,45,28,64,72,7,65,111,32,40,83,61,0,61,64,48,4,58,84,9,66,100,97,77,64,68,135,84,109,15,76,24,82,1,24,83,66,12,72,99,17,8,2,2,86,6,3,112,90,78,12,8,125,35,3,44,92,13,0,57,67,105,2,19,62,42,0,63,77,26,1,2,52,31,0,18,130,73,0,6,85,102,40,120,55,2,7,97,126,110,3,58,20,147,47,49,17,102,32,4,89,5,0,17,29,0,26,64,0,0,9,5,7,30,24,4,28,62,6,0,100,101,0,4,68,69,3,76,24,46,65,101,51,33,17,40,107,52,28,103,58,57,3,27,60,9,4,49,21,2,4,27,4,4,30,2,16,56,48,2,73,101,3,4,118,36,23,5,0,79,72,5,8,73,72,6,17,71,55,4,112,70,2,57,72,20,22,3,4,5,84,5,8,109,99,180,108,88,51,64,10,34,30,8,37,122,105,21,35,64,35,30,91,81,84,63,141,98,11,59,100,35,6,37,108,1,32,76,11,3,51,107,19,142,30,142,64,151,10,65,118,66,5,48,96,84,2,124,72,45,20,37,93,3,33,120,7,1,61,49,3,48,19,6,137,24,21,41,147,114,1,64,57,9,1,56,91,18,37,62,7,4,50,32,9,58,146,80,52,89,116,80,14,91,36,61,28,113,75,2,30,62,67,1,31,53,33,1,103,59,1,0,65,69,16,0,145,111,9,46,51,143,126,29,36,47,4,84,91,0,4,72,40,0,34,87,7,16,82,14,16,69,90,15,22,105,98,31,72,61,78,4,37,95,1,0,52,28,14,84,50,25,74,116,85,76,133,122,49,81,67,31,24,60,62,2,27,73,38,2,40,49,13,75,6,40,133,44,31,44,63,36,3,61,68,20,22,63,52,17,71,91,84,80,140,65,75,39,34,57,32,1,22,37,25,4,7,22,4,0,1,32,11,0,14,114,12,1,9,71,14,2,32,25,1,118,62,2,45,86,89,7,75,141,29,106,123,119,85,63,95,35,6,50,52,37,31,60,73,0,95,101,11,30,44,67,15,121,136,69,81,46,10,95,82,24,82,127,53,0,3,16,136,44,28,76,60,13,26,89,84,19,54,73,21,38,76,101,62,127,132,105,75,47,66,60,57,55,85,59,13,96,93,116,12,70,26,76,2,13,0,1,71,0,22,16,14,72,14,76,27,65,5,85,55,76,80,22,33,39,68,0,0,77,2,0,35,95,0,21,64,26,0,62,120,11,38,98,82,2,33,81,41,71,16,0,22,64,4,54,57,54,103,32,0,62,47,8,0,60,82,0,33,110,17,43,69,66,0,54,57,9,5,72,3,50,62,63,12,60,137,9,46,32,82,8,0,97,42,6,19,29,63,4,80,81,62,59,143,74,54,138

Nearest PDB structures (foldseek):
  5wdt-assembly1_z  TM=9.418E-01  e=1.421E-73  Escherichia coli
  5we4-assembly1_z  TM=9.503E-01  e=3.854E-73  Escherichia coli
  5wfs-assembly1_z  TM=9.420E-01  e=1.507E-73  Escherichia coli
  5mi9-assembly1_A  TM=5.541E-01  e=1.195E-69  Escherichia coli HS
  6gfu-assembly1_A  TM=5.654E-01  e=1.888E-64  synthetic construct

Foldseek 3Di:
DPAAPDDDAFEFEEEEFEAWPLQRLLLVLLLQQLLVVVHVGDRDHSCNFQVDPVCVVVVWDQAWGWDWGDDPHYIYIYIYATRDLQRVLRNLLSLLLHCEYEYRAELVHAHDLSSLVSLQSSVQSPHQYYAYEHEPLVVPPDPVSVVVSLVRQLVSCVVRPHNSVPHHYQDAYSNCSSVPDVVRSVSSVVVVVCVVPVRDRDDAAQPDWWKFQFSDWDQDPPQGIKTWGATQHHKAFAQAKKWWDFFDPIDIWGWHFKAAPRHTYGMHGGSGTIITGTPDDHRVVDDGQIMITHPPPFDFAFKFKKKKFWADVVSFADQAKDFFQDWWWKFFSRHIFTWGKAFDPPDGIDHHGDIGTIMIGTPGTHTDAFQNKIWTDDPSTTTMIITGHGGDD/DLLLVLLLCCCPLLVQLVLLVVLLVVLLCVQLVCLWFPVLRNVQPDDPDPPDQRDQDLQAAPLSNLSSLQSRLSVQLSVLSVVPNVPPLVSNVVSLLSNLVNVLSLLQHQVLSLVSRQVSNLLCLVVSLVSVVSSVVVDDDDPPPPPFDDPQPQSVWRDCCLLVLLLVLLVLLLVCLVCPNPVSLVVSCVVRLPDDLRPPVVCVNVLSVLSSVLSSDVCVVVQVSLCCCLQPRVLSVLLSSLVSCLSSRTAACSSNVSSVVSVLVSQVSSVVSSVVVVNRRSVAPRSLVSNVLSLLLLLVVLVVLLPDCLLLVLLVVLLCLLVVDDPVNCVVQVLALLSDDLVSLVSNLLSCLSQVVLLLSQWLLLLQRSQCSSPPDPVDDPVVLVFDDVNVVVRNDRNSVVVNVCSVVSSSSSSNNSSNSVSSSVSSVSNSVVVVVCSCVVPPVFDADDLPDAADDLDDDDDDQQDALVRLVVVLSVLSSVLVLLVLLLVLLVQLLVCLCVVPCFADDPLRSNVVSCVSNVRLCVVPVCSVVSVVVNCCSVPGPPVPVNVCSVVSNVVSVVSSVVSVVVSVVSVVSSVVNVSVVSVVDRDDRCNLVSLCVSQLNVLLVVPLLVVLVCCLWPVPLQCCLVWFDVLLVVVQDVPSRGGPVVCLQDDFLLLAFPQSSLVSLLSSLSVSLSVLSVVSSVVSHSPDPSYGDGSDSVCSSVVSNSLVSNLSSLLSLVVSCLALVNVVSSVVSVVSVVVQQSRSSRHNSTNVDFDWDLVLLLVVLQVSSPDLLVLVLVLLVLLLVLLVPQPDPQDADVVLSVLLVVLSVLLSVLCVPFAFDVCLSVQLSVLSVQVSVLSNCVVVDDVVVSVVSLVVSLVSNLVSLLVRQQVVCVVGHTDPPPSSVSNSVSSVVSSVSNVVRGCAVLVVQLVVLVLLVVLCVLVPVSVVLSVVLSVSRPNFDLDDPSVVVSVVLSVVSVVVSDCVSVLSVLLSSLLRQVVSCLVHSTQPDDSSVVNSVSSVVSNCPVLVSLVVVLVVLVVVLVVLVVDDVLQVLCCAAARPCVVVLCVVCVVLVVLLVDPCSVVCLVCVCVPRPGDYLLSVLSNLLSVLPLVDVVSVVVLSVSLVSCLVLVCSSDVCSDSNNLSSQPDDSVSVNVVSVVVNVCPVVSVSSSVSVVVNSVSSSVSSVSNSVVSVVVSVVPD

Sequence (1576 aa):
SKEKFERTKPHVNVGTIGHVDHGKTTLTAAITTVLAKTYGGAARAFDQIDNAPEEKARGITINTSHVEYDTPTRHYAHVDCPGHADYVKNMITGAAQMDGAILVVAATDGPMPQTREHILLGRQVGVPYIIVFLNKCDMVDDEELLELVEMEVRELLSQYDFPGDDTPIVRGSALKALEGDAEWEAKILELAGFLDSYIPEPERAIDKPFLLPIEDVFSISGRGTVVTGRVERGIIKVGEEVEIVGIKETQKSTCTGVEMFRKLLDEGRAGENVGVLLRGIKREEIERGQVLAKPGTIKPHTKFESEVYILSKDEGGRHTPFFKGYRPQFYFRTTDVTGTIELPEGVEMVMPGDNIKMVVTLIHPIAMDDGLRFAIREGGRTVGAGVVAKVLSRTIETYIIYLKEDLKIADTCKTIKDGLLKSITDKTHFSEELATYFERDNPNAPFKVNTTDPTQVAVLKKLLNALENAEKSFRAIENIAVMVSYKAVHEIYAALQLINHSNSDIQDIVGPHIQKLLPQMALASKALGNFAPEHPEESAGAVLAGVVNMLPSNLIFELPHYFEELQKLIMIKKANETKYYFEQLSSKSGLLAIPSYLSIVKRLIAHSTDAYLDAVAKLEDIKHNILPQLISELEMVEESMGLKPGLLTDPALEQMNKYYTQLAEQVDNIALGVLMDDVFIQKRRSNQESRLNEARLSSEDKSVLAAANRFFDKIGSYNSIHKAWSKWSLANISQSEKDALIKEYKQFQPHFAALYPDIDKLVVDALTQPTGSNIVSRLYSSDYKQLWSSDHFKQVLSCKDSVLSSIQQSLAQSEFKAKLIEKTMSHSEETAYSMNNKTTNLTTRVQPFEPLKFTLEDDKPVEYYHKRVIAASNQILELERAQKGVAEFFNYIQKKYPLDESDKEFLRKAYKTFQPQLLALKHDDINTRLVSSLTSSRLTDLVSLKSGINDYLNEKISDLNQDKTTLLDKEEEAREEQYAKNPLVAKGAELEKQTLFGQMSKLKLSKSVDDFFNKKFQTYLKDNLSPEVWKQLSSNGETLDFDKIPYLEFHKDSPEVAMYKQLINSMHYMKNGLEKLESLNDYGDPNNIYHRTRFVMTTFNALVMNICFSKYYVMEAGNNPGLKAIVQEGLDLLKPLEGMPLIGDYLKTPPKQNIITAWKKQQAVVESDQQLISEQLGKIQEAIDNFDGDLEVSDSAREKIKTQIGEFAKGISGLSFGPGSVKKILAALTKLETQLSNLDKESPEVTLGKLKDIHSELNAQFRAAAEYTEYHSGQKFGSYSNNISTIVSNFCNGLVSNLPKDTSYLQLIAESLYQIPVKLNEIDANVKAFVEGLNGLSFGPGSVKKILSTAAKLQMQLLKEIQAEFGTILMAAADNAEFHLGLKPGTYSRTVSERFEKFYSIDTTSTQKRLAREMERLESVKEDTSAIDTKKSIFGTEHEQFSTLYQPYASLRHLHAIDRVFEERHKINKPSSPFDKLRDLYLDGDFEKEENKEQFLQLYAELQPHLIKINYQYDLAYFLRELQTPEDFKAATERIINDESKLQELITGLDDTKRLKVKLCEERIGYFIDLLKKQE

B-factor: mean 77.18, std 64.78, range [0.76, 330.11]

Radius of gyration: 43.41 Å; Cα contacts (8 Å, |Δi|>4): 2260; chains: 2; bounding box: 92×108×128 Å

Organism: Legionella pneumophila subsp. pneumophila (strain Philadelphia 1 / ATCC 33152 / DSM 7513) (NCBI:txid272624)

Secondary structure (DSSP, 8-state):
-HHHHHHHIIIIII-HHHHHHHHHHHHHHHTT-SSSB-HHHHHTT--SSTTSPPPPPTTS-HHHHHHHHHHHHHHHHHHHHHHHHT--HHHHHHHHHHHHHHHHHHHTSTHHHHHHHHHHHTTSHHHHHHHHHHHHTTSPP-TTSS-----SSGGGG---HHHHHHHHHHHHHHH----HHHHHHHHHHHHHHT--S---STTHHHHHHHHHHHHH--HHHHHHHHHHIIIIIHHHHHHHHHHHHHHHTBPTTTTTHHHHHHHHHHHHHHHHHHHHH----S-SSHHHHHHHHHHHHHHHHHHHHHH--HHHHHHHHHHHHHHT--HHHHHHTTT-GGGS-HHHHHHHHHHHHHHHHHHHHH-HHHHHHHHHHHHS-TTS-HHHHT--HHHHHHHTS-HHHHHHTTHHHHHHHHHHHHHHHHHHHHHHHHHHHHHHHHHHHHHTS-----S-------------SS--HHHHHHHHHHHHHHHHHHHHHHHHHHHHHHHHHHH-----S-HHHHHHHHHHHHHHHHHSS-HHHHHHHHHHHHH--HHHHGGGHHHHHHHHHHHHHHHHHHHHHHHHHHHHHHHHHHHHSPP---HHHHHTTSSHHHHHTTTHHHHHHHIIIIIIHHHHHHHB-HHHHHHH-SSSSS--GGG-S----SSS-HHHHHHHHHHHHHHHHHHHHHHHHHHT----TT------TTTHHHHHHHHHHHHHHHHHHHHHHSSTTTHHHHHHHHHHTGGGBTBTTTSS-S-------HHHHHHHHHHHHT--HHHHHHHHHHHHHHHHT--SSS---HHHHHHHHHHHHHHHHHHTT----TTHHHHHHHHHHHHHHHHHTSTTS-HHHHHHHHHHHHHHHHHHHHHHHHHHHHHTT--TTTHHHHHHHHHHHHHHHHHHH---HHHHHHHHHHHHHHHHHT---HHHHHHHHHHHTTT----SSHHHHHHHHHHHHHHH--HHHHHHHHHHHHHHHHHHHHHTTBPTTHHHHHHHHHHHHHH--HHHHHHHHHHHHHHHHHHHHT--HHHHHHHHHS-TTHHHHHHHHHHHHHHH--TTHHHHHHHGGGT----SHHHHHHHHHHH--TTSHHHHHHHHHHHHHHHHHHHHH-TT--SSHHHHT--SHHHHHHHHHHHHTTHHHHHHHHHHHHHHHHHHHHHHHHHHHHHHHHHHH--/--S-----S-EEEEEEE-STTSSHHHHHHHHHHHHHHHSS-----HHHHS-SHHHHHHTS--S-EEEEEE-SS-EEEEEEPP-SGGGHHHHHHHHTT-SEEEEEEETTT-S-HHHHHHHHHHHHTT---EEEEEE-TTS---HHHHHHHHHHHHHHHHHTTS-TTTS-EEE--HHHHHHT-HHHHHHHHHHHHHHHHHSPPP--BSSSPPEEE--EEEEETTTEEEEEEE--BS-EETT-EEEEESSS--EEEEEEEEESSS-EESEEPTT-EEEEEESS--GGG--BTBEEE-TTS---EEEEEEEEEEPPGGGTS-SS-EETT---EEEETTEEEEEEEEPPTT--EE-TT-EEEEEEEEEEEE---TT-EEEEEETTEEEEEEEEEEE--